Protein 7DOD (pdb70)

B-factor: mean 21.01, std 12.5, range [0.11, 52.91]

Structure (mmCIF, N/CA/C/O backbone):
data_7DOD
#
_entry.id   7DOD
#
_cell.length_a   1.00
_cell.length_b   1.00
_cell.length_c   1.00
_cell.angle_alpha   90.00
_cell.angle_beta   90.00
_cell.angle_gamma   90.00
#
_symmetry.space_group_name_H-M   'P 1'
#
loop_
_atom_site.group_PDB
_atom_site.id
_atom_site.type_symbol
_atom_site.label_atom_id
_atom_site.label_alt_id
_atom_site.label_comp_id
_atom_site.label_asym_id
_atom_site.label_entity_id
_atom_site.label_seq_id
_atom_site.pdbx_PDB_ins_code
_atom_site.Cartn_x
_atom_site.Cartn_y
_atom_site.Cartn_z
_atom_site.occupancy
_atom_site.B_iso_or_equiv
_atom_site.auth_seq_id
_atom_site.auth_comp_id
_atom_site.auth_asym_id
_atom_site.auth_atom_id
_atom_site.pdbx_PDB_model_num
ATOM 1 N N . ASP A 1 21 ? -5.946 27.145 117.799 1.00 40.69 21 ASP C N 1
ATOM 2 C CA . ASP A 1 21 ? -6.214 27.616 119.153 1.00 40.69 21 ASP C CA 1
ATOM 3 C C . ASP A 1 21 ? -6.224 29.136 119.241 1.00 40.69 21 ASP C C 1
ATOM 4 O O . ASP A 1 21 ? -5.418 29.802 118.593 1.00 40.69 21 ASP C O 1
ATOM 9 N N . PRO A 1 22 ? -7.140 29.683 120.035 1.00 34.59 22 PRO C N 1
ATOM 10 C CA . PRO A 1 22 ? -7.109 31.115 120.330 1.00 34.59 22 PRO C CA 1
ATOM 11 C C . PRO A 1 22 ? -5.890 31.460 121.166 1.00 34.59 22 PRO C C 1
ATOM 12 O O . PRO A 1 22 ? -5.346 30.587 121.858 1.00 34.59 22 PRO C O 1
ATOM 16 N N . PRO A 1 23 ? -5.415 32.713 121.121 1.00 34.34 23 PRO C N 1
ATOM 17 C CA . PRO A 1 23 ? -4.129 33.033 121.768 1.00 34.34 23 PRO C CA 1
ATOM 18 C C . PRO A 1 23 ? -4.145 33.007 123.291 1.00 34.34 23 PRO C C 1
ATOM 19 O O . PRO A 1 23 ? -3.066 32.987 123.894 1.00 34.34 23 PRO C O 1
ATOM 23 N N . GLY A 1 24 ? -5.304 32.992 123.934 1.00 24.55 24 GLY C N 1
ATOM 24 C CA . GLY A 1 24 ? -5.316 32.919 125.382 1.00 24.55 24 GLY C CA 1
ATOM 25 C C . GLY A 1 24 ? -5.417 31.507 125.920 1.00 24.55 24 GLY C C 1
ATOM 26 O O . GLY A 1 24 ? -5.139 31.261 127.094 1.00 24.55 24 GLY C O 1
ATOM 27 N N . ALA A 1 25 ? -5.820 30.572 125.069 1.00 20.53 25 ALA C N 1
ATOM 28 C CA . ALA A 1 25 ? -6.054 29.193 125.458 1.00 20.53 25 ALA C CA 1
ATOM 29 C C . ALA A 1 25 ? -4.945 28.289 124.940 1.00 20.53 25 ALA C C 1
ATOM 30 O O . ALA A 1 25 ? -4.282 28.583 123.944 1.00 20.53 25 ALA C O 1
ATOM 32 N N . THR A 1 26 ? -4.755 27.173 125.634 1.00 15.70 26 THR C N 1
ATOM 33 C CA . THR A 1 26 ? -3.691 26.223 125.326 1.00 15.70 26 THR C CA 1
ATOM 34 C C . THR A 1 26 ? -4.253 24.825 125.514 1.00 15.70 26 THR C C 1
ATOM 35 O O . THR A 1 26 ? -4.500 24.405 126.646 1.00 15.70 26 THR C O 1
ATOM 39 N N . GLY A 1 27 ? -4.456 24.106 124.421 1.00 15.16 27 GLY C N 1
ATOM 40 C CA . GLY A 1 27 ? -4.919 22.748 124.514 1.00 15.16 27 GLY C CA 1
ATOM 41 C C . GLY A 1 27 ? -3.808 21.801 124.896 1.00 15.16 27 GLY C C 1
ATOM 42 O O . GLY A 1 27 ? -2.647 22.183 125.067 1.00 15.16 27 GLY C O 1
ATOM 43 N N . PRO A 1 28 ? -4.159 20.527 125.038 1.00 17.27 28 PRO C N 1
ATOM 44 C CA . PRO A 1 28 ? -3.127 19.494 125.120 1.00 17.27 28 PRO C CA 1
ATOM 45 C C . PRO A 1 28 ? -2.465 19.310 123.764 1.00 17.27 28 PRO C C 1
ATOM 46 O O . PRO A 1 28 ? -2.937 19.828 122.746 1.00 17.27 28 PRO C O 1
ATOM 50 N N . THR A 1 29 ? -1.298 18.651 123.791 1.00 20.88 29 THR C N 1
ATOM 51 C CA . THR A 1 29 ? -0.469 18.229 122.652 1.00 20.88 29 THR C CA 1
ATOM 52 C C . THR A 1 29 ? 0.239 19.426 122.000 1.00 20.88 29 THR C C 1
ATOM 53 O O . THR A 1 29 ? 1.147 19.253 121.181 1.00 20.88 29 THR C O 1
ATOM 57 N N . THR A 1 30 ? -0.088 20.645 122.416 1.00 22.29 30 THR C N 1
ATOM 58 C CA . THR A 1 30 ? 0.488 21.842 121.818 1.00 22.29 30 THR C CA 1
ATOM 59 C C . THR A 1 30 ? 1.855 22.114 122.425 1.00 22.29 30 THR C C 1
ATOM 60 O O . THR A 1 30 ? 1.973 22.314 123.637 1.00 22.29 30 THR C O 1
ATOM 64 N N . SER A 1 31 ? 2.883 22.137 121.579 1.00 23.47 31 SER C N 1
ATOM 65 C CA . SER A 1 31 ? 4.253 22.326 122.028 1.00 23.47 31 SER C CA 1
ATOM 66 C C . SER A 1 31 ? 4.999 23.215 121.048 1.00 23.47 31 SER C C 1
ATOM 67 O O . SER A 1 31 ? 4.924 23.006 119.835 1.00 23.47 31 SER C O 1
ATOM 70 N N . HIS A 1 32 ? 5.718 24.196 121.574 1.00 24.70 32 HIS C N 1
ATOM 71 C CA . HIS A 1 32 ? 6.657 24.997 120.797 1.00 24.70 32 HIS C CA 1
ATOM 72 C C . HIS A 1 32 ? 8.049 24.640 121.300 1.00 24.70 32 HIS C C 1
ATOM 73 O O . HIS A 1 32 ? 8.544 25.226 122.261 1.00 24.70 32 HIS C O 1
ATOM 80 N N . VAL A 1 33 ? 8.680 23.674 120.637 1.00 17.28 33 VAL C N 1
ATOM 81 C CA . VAL A 1 33 ? 9.942 23.122 121.111 1.00 17.28 33 VAL C CA 1
ATOM 82 C C . VAL A 1 33 ? 11.070 24.107 120.836 1.00 17.28 33 VAL C C 1
ATOM 83 O O . VAL A 1 33 ? 11.293 24.519 119.693 1.00 17.28 33 VAL C O 1
ATOM 87 N N . VAL A 1 34 ? 11.782 24.491 121.888 1.00 15.10 34 VAL C N 1
ATOM 88 C CA . VAL A 1 34 ? 12.962 25.337 121.789 1.00 15.10 34 VAL C CA 1
ATOM 89 C C . VAL A 1 34 ? 14.172 24.461 122.059 1.00 15.10 34 VAL C C 1
ATOM 90 O O . VAL A 1 34 ? 14.265 23.830 123.117 1.00 15.10 34 VAL C O 1
ATOM 94 N N . VAL A 1 35 ? 15.092 24.412 121.104 1.00 17.74 35 VAL C N 1
ATOM 95 C CA . VAL A 1 35 ? 16.281 23.580 121.228 1.00 17.74 35 VAL C CA 1
ATOM 96 C C . VAL A 1 35 ? 17.316 24.359 122.030 1.00 17.74 35 VAL C C 1
ATOM 97 O O . VAL A 1 35 ? 17.890 25.328 121.534 1.00 17.74 35 VAL C O 1
ATOM 101 N N . SER A 1 36 ? 17.551 23.941 123.272 1.00 18.50 36 SER C N 1
ATOM 102 C CA . SER A 1 36 ? 18.445 24.653 124.174 1.00 18.50 36 SER C CA 1
ATOM 103 C C . SER A 1 36 ? 19.881 24.155 124.122 1.00 18.50 36 SER C C 1
ATOM 104 O O . SER A 1 36 ? 20.725 24.683 124.848 1.00 18.50 36 SER C O 1
ATOM 107 N N . ASN A 1 37 ? 20.178 23.163 123.296 1.00 26.09 37 ASN C N 1
ATOM 108 C CA . ASN A 1 37 ? 21.516 22.605 123.172 1.00 26.09 37 ASN C CA 1
ATOM 109 C C . ASN A 1 37 ? 21.637 21.952 121.803 1.00 26.09 37 ASN C C 1
ATOM 110 O O . ASN A 1 37 ? 20.830 21.082 121.462 1.00 26.09 37 ASN C O 1
ATOM 115 N N . PRO A 1 38 ? 22.613 22.343 120.989 1.00 28.76 38 PRO C N 1
ATOM 116 C CA . PRO A 1 38 ? 22.791 21.680 119.691 1.00 28.76 38 PRO C CA 1
ATOM 117 C C . PRO A 1 38 ? 23.642 20.421 119.763 1.00 28.76 38 PRO C C 1
ATOM 118 O O .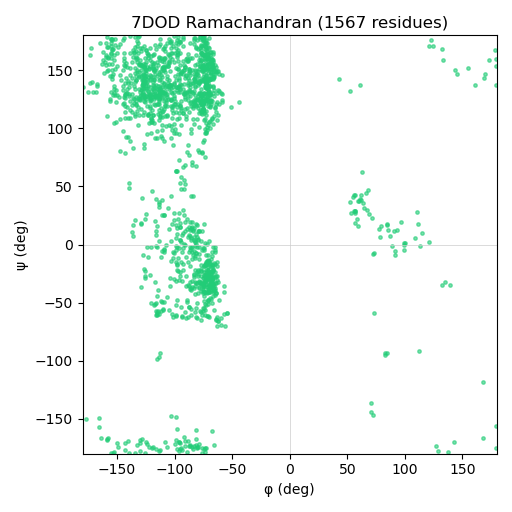 PRO A 1 38 ? 24.477 20.186 118.885 1.00 28.76 38 PRO C O 1
ATOM 122 N N . GLU A 1 39 ? 23.440 19.599 120.786 1.00 34.60 39 GLU C N 1
ATOM 123 C CA . GLU A 1 39 ? 24.130 18.324 120.936 1.00 34.60 39 GLU C CA 1
ATOM 124 C C . GLU A 1 39 ? 23.159 17.270 121.440 1.00 34.60 39 GLU C C 1
ATOM 125 O O . GLU A 1 39 ? 23.423 16.566 122.414 1.00 34.60 39 GLU C O 1
ATOM 131 N N . GLN A 1 40 ? 21.994 17.184 120.809 1.00 29.72 40 GLN C N 1
ATOM 132 C CA . GLN A 1 40 ? 21.060 16.131 121.157 1.00 29.72 40 GLN C CA 1
ATOM 133 C C . GLN A 1 40 ? 21.595 14.775 120.702 1.00 29.72 40 GLN C C 1
ATOM 134 O O . GLN A 1 40 ? 22.202 14.666 119.634 1.00 29.72 40 GLN C O 1
ATOM 140 N N . PRO A 1 41 ? 21.398 13.732 121.504 1.00 17.87 41 PRO C N 1
ATOM 141 C CA . PRO A 1 41 ? 21.730 12.380 121.056 1.00 17.87 41 PRO C CA 1
ATOM 142 C C . PRO A 1 41 ? 20.811 11.933 119.934 1.00 17.87 41 PRO C C 1
ATOM 143 O O . PRO A 1 41 ? 19.711 12.453 119.743 1.00 17.87 41 PRO C O 1
ATOM 147 N N . ASN A 1 42 ? 21.278 10.944 119.186 1.00 14.93 42 ASN C N 1
ATOM 148 C CA . ASN A 1 42 ? 20.433 10.317 118.180 1.00 14.93 42 ASN C CA 1
ATOM 149 C C . ASN A 1 42 ? 19.391 9.484 118.912 1.00 14.93 42 ASN C C 1
ATOM 150 O O . ASN A 1 42 ? 19.667 8.370 119.357 1.00 14.93 42 ASN C O 1
ATOM 155 N N . GLY A 1 43 ? 18.197 10.050 119.054 1.00 14.71 43 GLY C N 1
ATOM 156 C CA . GLY A 1 43 ? 17.050 9.389 119.631 1.00 14.71 43 GLY C CA 1
ATOM 157 C C . GLY A 1 43 ? 16.635 8.061 119.017 1.00 14.71 43 GLY C C 1
ATOM 158 O O . GLY A 1 43 ? 16.565 7.044 119.717 1.00 14.71 43 GLY C O 1
ATOM 159 N N . PRO A 1 44 ? 16.319 8.035 117.712 1.00 13.58 44 PRO C N 1
ATOM 160 C CA . PRO A 1 44 ? 15.936 6.758 117.089 1.00 13.58 44 PRO C CA 1
ATOM 161 C C . PRO A 1 44 ? 17.051 5.731 117.005 1.00 13.58 44 PRO C C 1
ATOM 162 O O . PRO A 1 44 ? 16.749 4.535 116.906 1.00 13.58 44 PRO C O 1
ATOM 166 N N . ALA A 1 45 ? 18.317 6.137 117.059 1.00 12.12 45 ALA C N 1
ATOM 167 C CA . ALA A 1 45 ? 19.388 5.152 117.084 1.00 12.12 45 ALA C CA 1
ATOM 168 C C . ALA A 1 45 ? 19.567 4.552 118.469 1.00 12.12 45 ALA C C 1
ATOM 169 O O . ALA A 1 45 ? 19.952 3.383 118.589 1.00 12.12 45 ALA C O 1
ATOM 171 N N . GLN A 1 46 ? 19.295 5.328 119.519 1.00 11.12 46 GLN C N 1
ATOM 172 C CA . GLN A 1 46 ? 19.211 4.762 120.858 1.00 11.12 46 GLN C CA 1
ATOM 173 C C . GLN A 1 46 ? 18.014 3.838 120.990 1.00 11.12 46 GLN C C 1
ATOM 174 O O . GLN A 1 46 ? 18.069 2.845 121.729 1.00 11.12 46 GLN C O 1
ATOM 180 N N . ARG A 1 47 ? 16.925 4.159 120.293 1.00 11.86 47 ARG C N 1
ATOM 181 C CA . ARG A 1 47 ? 15.779 3.262 120.240 1.00 11.86 47 ARG C CA 1
ATOM 182 C C . ARG A 1 47 ? 16.134 1.963 119.520 1.00 11.86 47 ARG C C 1
ATOM 183 O O . ARG A 1 47 ? 15.681 0.878 119.918 1.00 11.86 47 ARG C O 1
ATOM 191 N N . LEU A 1 48 ? 16.986 2.048 118.493 1.00 11.23 48 LEU C N 1
ATOM 192 C CA . LEU A 1 48 ? 17.522 0.840 117.874 1.00 11.23 48 LEU C CA 1
ATOM 193 C C . LEU A 1 48 ? 18.407 0.053 118.831 1.00 11.23 48 LEU C C 1
ATOM 194 O O . LEU A 1 48 ? 18.409 -1.181 118.795 1.00 11.23 48 LEU C O 1
ATOM 199 N N . GLU A 1 49 ? 19.187 0.747 119.671 1.00 11.07 49 GLU C N 1
ATOM 200 C CA . GLU A 1 49 ? 20.030 0.059 120.650 1.00 11.07 49 GLU C CA 1
ATOM 201 C C . GLU A 1 49 ? 19.195 -0.713 121.655 1.00 11.07 49 GLU C C 1
ATOM 202 O O . GLU A 1 49 ? 19.546 -1.836 122.031 1.00 11.07 49 GLU C O 1
ATOM 208 N N . MET A 1 50 ? 18.096 -0.114 122.109 1.00 10.91 50 MET C N 1
ATOM 209 C CA . MET A 1 50 ? 17.186 -0.807 123.011 1.00 10.91 50 MET C CA 1
ATOM 210 C C . MET A 1 50 ? 16.538 -2.012 122.343 1.00 10.91 50 MET C C 1
ATOM 211 O O . MET A 1 50 ? 16.409 -3.076 122.962 1.00 10.91 50 MET C O 1
ATOM 216 N N . ALA A 1 51 ? 16.130 -1.866 121.078 1.00 9.89 51 ALA C N 1
ATOM 217 C CA . ALA A 1 51 ? 15.504 -2.982 120.379 1.00 9.89 51 ALA C CA 1
ATOM 218 C C . ALA A 1 51 ? 16.489 -4.111 120.101 1.00 9.89 51 ALA C C 1
ATOM 219 O O . ALA A 1 51 ? 16.085 -5.275 120.021 1.00 9.89 51 ALA C O 1
ATOM 221 N N . VAL A 1 52 ? 17.775 -3.799 119.955 1.00 9.05 52 VAL C N 1
ATOM 222 C CA . VAL A 1 52 ? 18.775 -4.853 119.823 1.00 9.05 52 VAL C CA 1
ATOM 223 C C . VAL A 1 52 ? 19.034 -5.517 121.171 1.00 9.05 52 VAL C C 1
ATOM 224 O O . VAL A 1 52 ? 19.126 -6.746 121.265 1.00 9.05 52 VAL C O 1
ATOM 228 N N . ALA A 1 53 ? 19.109 -4.728 122.240 1.00 7.88 53 ALA C N 1
ATOM 229 C CA . ALA A 1 53 ? 19.525 -5.266 123.528 1.00 7.88 53 ALA C CA 1
ATOM 230 C C . ALA A 1 53 ? 18.430 -6.049 124.235 1.00 7.88 53 ALA C C 1
ATOM 231 O O . ALA A 1 53 ? 18.738 -6.928 125.046 1.00 7.88 53 ALA C O 1
ATOM 233 N N . THR A 1 54 ? 17.158 -5.739 123.977 1.00 8.92 54 THR C N 1
ATOM 234 C CA . THR A 1 54 ? 16.063 -6.383 124.689 1.00 8.92 54 THR C CA 1
ATOM 235 C C . THR A 1 54 ? 14.998 -7.000 123.801 1.00 8.92 54 THR C C 1
ATOM 236 O O . THR A 1 54 ? 14.136 -7.712 124.322 1.00 8.92 54 THR C O 1
ATOM 240 N N . GLY A 1 55 ? 15.024 -6.765 122.495 1.00 11.09 55 GLY C N 1
ATOM 241 C CA . GLY A 1 55 ? 13.914 -7.183 121.670 1.00 11.09 55 GLY C CA 1
ATOM 242 C C . GLY A 1 55 ? 12.659 -6.374 121.876 1.00 11.09 55 GLY C C 1
ATOM 243 O O . GLY A 1 55 ? 11.566 -6.860 121.589 1.00 11.09 55 GLY C O 1
ATOM 244 N N . ALA A 1 56 ? 12.788 -5.149 122.384 1.00 12.75 56 ALA C N 1
ATOM 245 C CA . ALA A 1 56 ? 11.647 -4.270 122.620 1.00 12.75 56 ALA C CA 1
ATOM 246 C C . ALA A 1 56 ? 11.377 -3.492 121.338 1.00 12.75 56 ALA C C 1
ATOM 247 O O . ALA A 1 56 ? 11.713 -2.319 121.197 1.00 12.75 56 ALA C O 1
ATOM 249 N N . ILE A 1 57 ? 10.755 -4.173 120.384 1.00 17.74 57 ILE C N 1
ATOM 250 C CA . ILE A 1 57 ? 10.557 -3.584 119.066 1.00 17.74 57 ILE C CA 1
ATOM 251 C C . ILE A 1 57 ? 9.291 -2.738 119.038 1.00 17.74 57 ILE C C 1
ATOM 252 O O . ILE A 1 57 ? 9.256 -1.666 118.423 1.00 17.74 57 ILE C O 1
ATOM 257 N N . GLN A 1 58 ? 8.251 -3.179 119.728 1.00 19.47 58 GLN C N 1
ATOM 258 C CA . GLN A 1 58 ? 6.964 -2.508 119.721 1.00 19.47 58 GLN C CA 1
ATOM 259 C C . GLN A 1 58 ? 6.821 -1.594 120.931 1.00 19.47 58 GLN C C 1
ATOM 260 O O . GLN A 1 58 ? 7.484 -1.769 121.954 1.00 19.47 58 GLN C O 1
ATOM 266 N N . SER A 1 59 ? 5.928 -0.619 120.802 1.00 18.66 59 SER C N 1
ATOM 267 C CA . SER A 1 59 ? 5.759 0.404 121.820 1.00 18.66 59 SER C CA 1
ATOM 268 C C . SER A 1 59 ? 4.863 -0.098 122.945 1.00 18.66 59 SER C C 1
ATOM 269 O O . SER A 1 59 ? 3.919 -0.858 122.726 1.00 18.66 59 SER C O 1
ATOM 272 N N . ASN A 1 60 ? 5.171 0.342 124.163 1.00 14.11 60 ASN C N 1
ATOM 273 C CA . ASN A 1 60 ? 4.518 -0.159 125.365 1.00 14.11 60 ASN C CA 1
ATOM 274 C C . ASN A 1 60 ? 3.733 0.918 126.098 1.00 14.11 60 ASN C C 1
ATOM 275 O O . ASN A 1 60 ? 3.293 0.687 127.229 1.00 14.11 60 ASN C O 1
ATOM 280 N N . VAL A 1 61 ? 3.582 2.095 125.504 1.00 16.41 61 VAL C N 1
ATOM 281 C CA . VAL A 1 61 ? 2.897 3.221 126.122 1.00 16.41 61 VAL C CA 1
ATOM 282 C C . VAL A 1 61 ? 1.691 3.541 125.255 1.00 16.41 61 VAL C C 1
ATOM 283 O O . VAL A 1 61 ? 1.817 3.567 124.029 1.00 16.41 61 VAL C O 1
ATOM 287 N N . PRO A 1 62 ? 0.502 3.722 125.829 1.00 16.87 62 PRO C N 1
ATOM 288 C CA . PRO A 1 62 ? -0.641 4.191 125.039 1.00 16.87 62 PRO C CA 1
ATOM 289 C C . PRO A 1 62 ? -0.416 5.596 124.502 1.00 16.87 62 PRO C C 1
ATOM 290 O O . PRO A 1 62 ? 0.238 6.425 125.132 1.00 16.87 62 PRO C O 1
ATOM 294 N N . GLU A 1 63 ? -0.989 5.867 123.326 1.00 22.72 63 GLU C N 1
ATOM 295 C CA . GLU A 1 63 ? -0.807 7.168 122.691 1.00 22.72 63 GLU C CA 1
ATOM 296 C C . GLU A 1 63 ? -1.570 8.287 123.390 1.00 22.72 63 GLU C C 1
ATOM 297 O O . GLU A 1 63 ? -1.286 9.463 123.132 1.00 22.72 63 GLU C O 1
ATOM 303 N N . ALA A 1 64 ? -2.522 7.952 124.263 1.00 19.37 64 ALA C N 1
ATOM 304 C CA . ALA A 1 64 ? -3.139 8.960 125.115 1.00 19.37 64 ALA C CA 1
ATOM 305 C C . ALA A 1 64 ? -2.121 9.601 126.049 1.00 19.37 64 ALA C C 1
ATOM 306 O O . ALA A 1 64 ? -2.236 10.786 126.379 1.00 19.37 64 ALA C O 1
ATOM 308 N N . ILE A 1 65 ? -1.112 8.839 126.466 1.00 16.41 65 ILE C N 1
ATOM 309 C CA . ILE A 1 65 ? -0.052 9.363 127.313 1.00 16.41 65 ILE C CA 1
ATOM 310 C C . ILE A 1 65 ? 1.006 10.058 126.476 1.00 16.41 65 ILE C C 1
ATOM 311 O O . ILE A 1 65 ? 1.565 11.084 126.879 1.00 16.41 65 ILE C O 1
ATOM 316 N N . ARG A 1 66 ? 1.299 9.518 125.295 1.00 16.41 66 ARG C N 1
ATOM 317 C CA . ARG A 1 66 ? 2.301 10.126 124.437 1.00 16.41 66 ARG C CA 1
ATOM 318 C C . ARG A 1 66 ? 1.826 11.418 123.797 1.00 16.41 66 ARG C C 1
ATOM 319 O O . ARG A 1 66 ? 2.655 12.163 123.268 1.00 16.41 66 ARG C O 1
ATOM 327 N N . ASN A 1 67 ? 0.529 11.701 123.821 1.00 19.85 67 ASN C N 1
ATOM 328 C CA . ASN A 1 67 ? 0.033 12.919 123.206 1.00 19.85 67 ASN C CA 1
ATOM 329 C C . ASN A 1 67 ? -0.216 14.055 124.183 1.00 19.85 67 ASN C C 1
ATOM 330 O O . ASN A 1 67 ? -0.075 15.212 123.794 1.00 19.85 67 ASN C O 1
ATOM 335 N N . CYS A 1 68 ? -0.585 13.791 125.427 1.00 16.76 68 CYS C N 1
ATOM 336 C CA . CYS A 1 68 ? -0.976 14.869 126.321 1.00 16.76 68 CYS C CA 1
ATOM 337 C C . CYS A 1 68 ? 0.058 15.096 127.413 1.00 16.76 68 CYS C C 1
ATOM 338 O O . CYS A 1 68 ? 0.785 14.185 127.809 1.00 16.76 68 CYS C O 1
ATOM 341 N N . PHE A 1 69 ? 0.107 16.329 127.895 1.00 10.03 69 PHE C N 1
ATOM 342 C CA . PHE A 1 69 ? 0.973 16.719 128.993 1.00 10.03 69 PHE C CA 1
ATOM 343 C C . PHE A 1 69 ? 0.278 16.507 130.330 1.00 10.03 69 PHE C C 1
ATOM 344 O O . PHE A 1 69 ? -0.948 16.445 130.423 1.00 10.03 69 PHE C O 1
ATOM 352 N N . ALA A 1 70 ? 1.088 16.401 131.374 1.00 6.77 70 ALA C N 1
ATOM 353 C CA . ALA A 1 70 ? 0.610 16.235 132.735 1.00 6.77 70 ALA C CA 1
ATOM 354 C C . ALA A 1 70 ? 1.441 17.125 133.635 1.00 6.77 70 ALA C C 1
ATOM 355 O O . ALA A 1 70 ? 2.656 17.209 133.463 1.00 6.77 70 ALA C O 1
ATOM 357 N N . VAL A 1 71 ? 0.788 17.780 134.593 1.00 6.49 71 VAL C N 1
ATOM 358 C CA . VAL A 1 71 ? 1.470 18.776 135.406 1.00 6.49 71 VAL C CA 1
ATOM 359 C C . VAL A 1 71 ? 2.447 18.098 136.355 1.00 6.49 71 VAL C C 1
ATOM 360 O O . VAL A 1 71 ? 2.160 17.045 136.938 1.00 6.49 71 VAL C O 1
ATOM 364 N N . TYR A 1 72 ? 3.647 18.657 136.447 1.00 9.00 72 TYR C N 1
ATOM 365 C CA . TYR A 1 72 ? 4.680 18.103 137.300 1.00 9.00 72 TYR C CA 1
ATOM 366 C C . TYR A 1 72 ? 5.038 19.043 138.442 1.00 9.00 72 TYR C C 1
ATOM 367 O O . TYR A 1 72 ? 4.900 18.658 139.603 1.00 9.00 72 TYR C O 1
ATOM 376 N N . ARG A 1 73 ? 5.457 20.274 138.164 1.00 11.02 73 ARG C N 1
ATOM 377 C CA . ARG A 1 73 ? 5.796 21.180 139.257 1.00 11.02 73 ARG C CA 1
ATOM 378 C C . ARG A 1 73 ? 5.235 22.563 139.001 1.00 11.02 73 ARG C C 1
ATOM 379 O O . ARG A 1 73 ? 4.782 22.886 137.904 1.00 11.02 73 ARG C O 1
ATOM 387 N N . THR A 1 74 ? 5.273 23.378 140.048 1.00 11.42 74 THR C N 1
ATOM 388 C CA . THR A 1 74 ? 5.127 24.816 139.930 1.00 11.42 74 THR C CA 1
ATOM 389 C C . THR A 1 74 ? 6.105 25.463 140.901 1.00 11.42 74 THR C C 1
ATOM 390 O O . THR A 1 74 ? 6.337 24.957 142.001 1.00 11.42 74 THR C O 1
ATOM 394 N N . PHE A 1 75 ? 6.713 26.554 140.457 1.00 8.57 75 PHE C N 1
ATOM 395 C CA . PHE A 1 75 ? 7.855 27.178 141.106 1.00 8.57 75 PHE C CA 1
ATOM 396 C C . PHE A 1 75 ? 7.562 28.652 141.316 1.00 8.57 75 PHE C C 1
ATOM 397 O O . PHE A 1 75 ? 7.066 29.325 140.412 1.00 8.57 75 PHE C O 1
ATOM 405 N N . ALA A 1 76 ? 7.858 29.152 142.506 1.00 9.33 76 ALA C N 1
ATOM 406 C CA . ALA A 1 76 ? 7.709 30.574 142.752 1.00 9.33 76 ALA C CA 1
ATOM 407 C C . ALA A 1 76 ? 8.917 31.325 142.220 1.00 9.33 76 ALA C C 1
ATOM 408 O O . ALA A 1 76 ? 10.042 30.821 142.230 1.00 9.33 76 ALA C O 1
ATOM 410 N N . TRP A 1 77 ? 8.675 32.541 141.742 1.00 15.26 77 TRP C N 1
ATOM 411 C CA . TRP A 1 77 ? 9.741 33.409 141.264 1.00 15.26 77 TRP C CA 1
ATOM 412 C C . TRP A 1 77 ? 9.401 34.839 141.649 1.00 15.26 77 TRP C C 1
ATOM 413 O O . TRP A 1 77 ? 8.483 35.433 141.090 1.00 15.26 77 TRP C O 1
ATOM 424 N N . ASN A 1 78 ? 10.148 35.378 142.605 1.00 15.09 78 ASN C N 1
ATOM 425 C CA . ASN A 1 78 ? 9.866 36.642 143.263 1.00 15.09 78 ASN C CA 1
ATOM 426 C C . ASN A 1 78 ? 10.650 37.775 142.626 1.00 15.09 78 ASN C C 1
ATOM 427 O O . ASN A 1 78 ? 11.500 37.573 141.762 1.00 15.09 78 ASN C O 1
ATOM 432 N N . ASP A 1 79 ? 10.367 38.989 143.103 1.00 20.18 79 ASP C N 1
ATOM 433 C CA . ASP A 1 79 ? 11.301 40.093 142.926 1.00 20.18 79 ASP C CA 1
ATOM 434 C C . ASP A 1 79 ? 12.579 39.855 143.713 1.00 20.18 79 ASP C C 1
ATOM 435 O O . ASP A 1 79 ? 13.675 40.198 143.257 1.00 20.18 79 ASP C O 1
ATOM 440 N N . ARG A 1 80 ? 12.455 39.267 144.901 1.00 23.72 80 ARG C N 1
ATOM 441 C CA . ARG A 1 80 ? 13.517 39.240 145.893 1.00 23.72 80 ARG C CA 1
ATOM 442 C C . ARG A 1 80 ? 14.481 38.079 145.716 1.00 23.72 80 ARG C C 1
ATOM 443 O O . ARG A 1 80 ? 15.185 37.725 146.666 1.00 23.72 80 ARG C O 1
ATOM 451 N N . MET A 1 81 ? 14.533 37.478 144.536 1.00 16.76 81 MET C N 1
ATOM 452 C CA . MET A 1 81 ? 15.543 36.481 144.257 1.00 16.76 81 MET C CA 1
ATOM 453 C C . MET A 1 81 ? 16.484 37.002 143.190 1.00 16.76 81 MET C C 1
ATOM 454 O O . MET A 1 81 ? 16.028 37.398 142.107 1.00 16.76 81 MET C O 1
ATOM 459 N N . PRO A 1 82 ? 17.785 37.022 143.453 1.00 10.50 82 PRO C N 1
ATOM 460 C CA . PRO A 1 82 ? 18.744 37.628 142.531 1.00 10.50 82 PRO C CA 1
ATOM 461 C C . PRO A 1 82 ? 19.001 36.737 141.323 1.00 10.50 82 PRO C C 1
ATOM 462 O O . PRO A 1 82 ? 18.429 35.662 141.172 1.00 10.50 82 PRO C O 1
ATOM 466 N N . ALA A 1 83 ? 19.880 37.218 140.453 1.00 6.89 83 ALA C N 1
ATOM 467 C CA . ALA A 1 83 ? 20.270 36.453 139.283 1.00 6.89 83 ALA C CA 1
ATOM 468 C C . ALA A 1 83 ? 21.084 35.236 139.695 1.00 6.89 83 ALA C C 1
ATOM 469 O O . ALA A 1 83 ? 21.886 35.291 140.630 1.00 6.89 83 ALA C O 1
ATOM 471 N N . GLY A 1 84 ? 20.862 34.127 139.000 1.00 5.54 84 GLY C N 1
ATOM 472 C CA . GLY A 1 84 ? 21.532 32.887 139.306 1.00 5.54 84 GLY C CA 1
ATOM 473 C C . GLY A 1 84 ? 20.849 32.035 140.345 1.00 5.54 84 GLY C C 1
ATOM 474 O O . GLY A 1 84 ? 21.429 31.035 140.777 1.00 5.54 84 GLY C O 1
ATOM 475 N N . THR A 1 85 ? 19.645 32.400 140.769 1.00 7.00 85 THR C N 1
ATOM 476 C CA . THR A 1 85 ? 18.926 31.639 141.779 1.00 7.00 85 THR C CA 1
ATOM 477 C C . THR A 1 85 ? 18.274 30.423 141.144 1.00 7.00 85 THR C C 1
ATOM 478 O O . THR A 1 85 ? 17.539 30.543 140.163 1.00 7.00 85 THR C O 1
ATOM 482 N N . PHE A 1 86 ? 18.530 29.256 141.718 1.00 6.87 86 PHE C N 1
ATOM 483 C CA . PHE A 1 86 ? 18.008 28.006 141.191 1.00 6.87 86 PHE C CA 1
ATOM 484 C C . PHE A 1 86 ? 16.527 27.883 141.516 1.00 6.87 86 PHE C C 1
ATOM 485 O O . PHE A 1 86 ? 16.142 27.829 142.688 1.00 6.87 86 PHE C O 1
ATOM 493 N N . LEU A 1 87 ? 15.695 27.852 140.478 1.00 6.30 87 LEU C N 1
ATOM 494 C CA . LEU A 1 87 ? 14.257 27.726 140.678 1.00 6.30 87 LEU C CA 1
ATOM 495 C C . LEU A 1 87 ? 13.861 26.278 140.918 1.00 6.30 87 LEU C C 1
ATOM 496 O O . LEU A 1 87 ? 13.211 25.961 141.917 1.00 6.30 87 LEU C O 1
ATOM 501 N N . GLY A 1 88 ? 14.233 25.394 140.009 1.00 5.58 88 GLY C N 1
ATOM 502 C CA . GLY A 1 88 ? 14.034 23.978 140.222 1.00 5.58 88 GLY C CA 1
ATOM 503 C C . GLY A 1 88 ? 14.510 23.214 139.012 1.00 5.58 88 GLY C C 1
ATOM 504 O O . GLY A 1 88 ? 14.769 23.784 137.950 1.00 5.58 88 GLY C O 1
ATOM 505 N N . SER A 1 89 ? 14.629 21.904 139.188 1.00 7.85 89 SER C N 1
ATOM 506 C CA . SER A 1 89 ? 15.041 21.020 138.111 1.00 7.85 89 SER C CA 1
ATOM 507 C C . SER A 1 89 ? 14.021 19.914 137.918 1.00 7.85 89 SER C C 1
ATOM 508 O O . SER A 1 89 ? 13.243 19.585 138.814 1.00 7.85 89 SER C O 1
ATOM 511 N N . VAL A 1 90 ? 14.036 19.354 136.715 1.00 6.87 90 VAL C N 1
ATOM 512 C CA . VAL A 1 90 ? 13.243 18.193 136.350 1.00 6.87 90 VAL C CA 1
ATOM 513 C C . VAL A 1 90 ? 14.232 17.124 135.915 1.00 6.87 90 VAL C C 1
ATOM 514 O O . VAL A 1 90 ? 14.813 17.214 134.828 1.00 6.87 90 VAL C O 1
ATOM 518 N N . SER A 1 91 ? 14.444 16.129 136.764 1.00 7.53 91 SER C N 1
ATOM 519 C CA . SER A 1 91 ? 15.349 15.039 136.437 1.00 7.53 91 SER C CA 1
ATOM 520 C C . SER A 1 91 ? 14.637 13.997 135.590 1.00 7.53 91 SER C C 1
ATOM 521 O O . SER A 1 91 ? 13.458 13.717 135.794 1.00 7.53 91 SER C O 1
ATOM 524 N N . LEU A 1 92 ? 15.359 13.425 134.633 1.00 9.06 92 LEU C N 1
ATOM 525 C CA . LEU A 1 92 ? 14.773 12.456 133.719 1.00 9.06 92 LEU C CA 1
ATOM 526 C C . LEU A 1 92 ? 14.629 11.116 134.421 1.00 9.06 92 LEU C C 1
ATOM 527 O O . LEU A 1 92 ? 15.623 10.489 134.791 1.00 9.06 92 LEU C O 1
ATOM 532 N N . HIS A 1 93 ? 13.389 10.693 134.610 1.00 10.98 93 HIS C N 1
ATOM 533 C CA . HIS A 1 93 ? 13.046 9.414 135.205 1.00 10.98 93 HIS C CA 1
ATOM 534 C C . HIS A 1 93 ? 11.596 9.141 134.855 1.00 10.98 93 HIS C C 1
ATOM 535 O O . HIS A 1 93 ? 10.848 10.079 134.572 1.00 10.98 93 HIS C O 1
ATOM 542 N N . PRO A 1 94 ? 11.171 7.877 134.823 1.00 11.30 94 PRO C N 1
ATOM 543 C CA . PRO A 1 94 ? 9.749 7.600 134.587 1.00 11.30 94 PRO C CA 1
ATOM 544 C C . PRO A 1 94 ? 8.809 8.034 135.701 1.00 11.30 94 PRO C C 1
ATOM 545 O O . PRO A 1 94 ? 7.597 7.962 135.493 1.00 11.30 94 PRO C O 1
ATOM 549 N N . ASN A 1 95 ? 9.293 8.498 136.851 1.00 10.33 95 ASN C N 1
ATOM 550 C CA . ASN A 1 95 ? 8.384 8.911 137.908 1.00 10.33 95 ASN C CA 1
ATOM 551 C C . ASN A 1 95 ? 7.913 10.352 137.777 1.00 10.33 95 ASN C C 1
ATOM 552 O O . ASN A 1 95 ? 7.088 10.789 138.582 1.00 10.33 95 ASN C O 1
ATOM 557 N N . ILE A 1 96 ? 8.398 11.100 136.782 1.00 8.08 96 ILE C N 1
ATOM 558 C CA . ILE A 1 96 ? 7.986 12.488 136.629 1.00 8.08 96 ILE C CA 1
ATOM 559 C C . ILE A 1 96 ? 6.717 12.625 135.809 1.00 8.08 96 ILE C C 1
ATOM 560 O O . ILE A 1 96 ? 6.196 13.738 135.669 1.00 8.08 96 ILE C O 1
ATOM 565 N N . ASN A 1 97 ? 6.199 11.532 135.269 1.00 8.65 97 ASN C N 1
ATOM 566 C CA . ASN A 1 97 ? 4.868 11.460 134.714 1.00 8.65 97 ASN C CA 1
ATOM 567 C C . ASN A 1 97 ? 4.070 10.490 135.574 1.00 8.65 97 ASN C C 1
ATOM 568 O O . ASN A 1 97 ? 4.594 9.431 135.921 1.00 8.65 97 ASN C O 1
ATOM 573 N N . PRO A 1 98 ? 2.837 10.822 135.974 1.00 17.84 98 PRO C N 1
ATOM 574 C CA . PRO A 1 98 ? 2.077 9.864 136.797 1.00 17.84 98 PRO C CA 1
ATOM 575 C C . PRO A 1 98 ? 1.690 8.597 136.059 1.00 17.84 98 PRO C C 1
ATOM 576 O O . PRO A 1 98 ? 1.720 7.509 136.650 1.00 17.84 98 PRO C O 1
ATOM 580 N N . TYR A 1 99 ? 1.356 8.707 134.776 1.00 8.96 99 TYR C N 1
ATOM 581 C CA . TYR A 1 99 ? 0.969 7.534 134.009 1.00 8.96 99 TYR C CA 1
ATOM 582 C C . TYR A 1 99 ? 2.165 6.639 133.738 1.00 8.96 99 TYR C C 1
ATOM 583 O O . TYR A 1 99 ? 2.058 5.413 133.817 1.00 8.96 99 TYR C O 1
ATOM 592 N N . THR A 1 100 ? 3.310 7.238 133.422 1.00 9.83 100 THR C N 1
ATOM 593 C CA . THR A 1 100 ? 4.526 6.475 133.169 1.00 9.83 100 THR C CA 1
ATOM 594 C C . THR A 1 100 ? 5.059 5.838 134.447 1.00 9.83 100 THR C C 1
ATOM 595 O O . THR A 1 100 ? 5.541 4.701 134.423 1.00 9.83 100 THR C O 1
ATOM 599 N N . SER A 1 101 ? 4.943 6.533 135.580 1.00 11.29 101 SER C N 1
ATOM 600 C CA . SER A 1 101 ? 5.311 5.926 136.853 1.00 11.29 101 SER C CA 1
ATOM 601 C C . SER A 1 101 ? 4.372 4.800 137.237 1.00 11.29 101 SER C C 1
ATOM 602 O O . SER A 1 101 ? 4.787 3.860 137.920 1.00 11.29 101 SER C O 1
ATOM 605 N N . HIS A 1 102 ? 3.109 4.871 136.821 1.00 17.84 102 HIS C N 1
ATOM 606 C CA . HIS A 1 102 ? 2.224 3.737 137.044 1.00 17.84 102 HIS C CA 1
ATOM 607 C C . HIS A 1 102 ? 2.603 2.563 136.155 1.00 17.84 102 HIS C C 1
ATOM 608 O O . HIS A 1 102 ? 2.733 1.435 136.633 1.00 17.84 102 HIS C O 1
ATOM 615 N N . LEU A 1 103 ? 2.818 2.818 134.864 1.00 9.11 103 LEU C N 1
ATOM 616 C CA . LEU A 1 103 ? 3.148 1.775 133.900 1.00 9.11 103 LEU C CA 1
ATOM 617 C C . LEU A 1 103 ? 4.499 1.125 134.144 1.00 9.11 103 LEU C C 1
ATOM 618 O O . LEU A 1 103 ? 4.707 -0.005 133.700 1.00 9.11 103 LEU C O 1
ATOM 623 N N . SER A 1 104 ? 5.415 1.801 134.838 1.00 8.96 104 SER C N 1
ATOM 624 C CA . SER A 1 104 ? 6.777 1.310 135.002 1.00 8.96 104 SER C CA 1
ATOM 625 C C . SER A 1 104 ? 6.875 0.074 135.889 1.00 8.96 104 SER C C 1
ATOM 626 O O . SER A 1 104 ? 7.906 -0.602 135.866 1.00 8.96 104 SER C O 1
ATOM 629 N N . GLY A 1 105 ? 5.834 -0.245 136.660 1.00 7.86 105 GLY C N 1
ATOM 630 C CA . GLY A 1 105 ? 5.886 -1.376 137.570 1.00 7.86 105 GLY C CA 1
ATOM 631 C C . GLY A 1 105 ? 5.830 -2.731 136.898 1.00 7.86 105 GLY C C 1
ATOM 632 O O . GLY A 1 105 ? 6.161 -3.736 137.528 1.00 7.86 105 GLY C O 1
ATOM 633 N N . MET A 1 106 ? 5.410 -2.781 135.644 1.00 8.61 106 MET C N 1
ATOM 634 C CA . MET A 1 106 ? 5.375 -3.996 134.845 1.00 8.61 106 MET C CA 1
ATOM 635 C C . MET A 1 106 ? 6.646 -4.238 134.055 1.00 8.61 106 MET C C 1
ATOM 636 O O . MET A 1 106 ? 6.725 -5.230 133.330 1.00 8.61 106 MET C O 1
ATOM 641 N N . TRP A 1 107 ? 7.624 -3.353 134.146 1.00 7.13 107 TRP C N 1
ATOM 642 C CA . TRP A 1 107 ? 8.750 -3.368 133.235 1.00 7.13 107 TRP C CA 1
ATOM 643 C C . TRP A 1 107 ? 10.048 -3.293 134.015 1.00 7.13 107 TRP C C 1
ATOM 644 O O . TRP A 1 107 ? 10.116 -2.678 135.079 1.00 7.13 107 TRP C O 1
ATOM 655 N N . ALA A 1 108 ? 11.083 -3.920 133.472 1.00 7.88 108 ALA C N 1
ATOM 656 C CA . ALA A 1 108 ? 12.388 -3.927 134.107 1.00 7.88 108 ALA C CA 1
ATOM 657 C C . ALA A 1 108 ? 13.359 -2.938 133.484 1.00 7.88 108 ALA C C 1
ATOM 658 O O . ALA A 1 108 ? 14.456 -2.759 134.012 1.00 7.88 108 ALA C O 1
ATOM 660 N N . GLY A 1 109 ? 12.985 -2.292 132.386 1.00 8.93 109 GLY C N 1
ATOM 661 C CA . GLY A 1 109 ? 13.858 -1.338 131.746 1.00 8.93 109 GLY C CA 1
ATOM 662 C C . GLY A 1 109 ? 13.071 -0.176 131.179 1.00 8.93 109 GLY C C 1
ATOM 663 O O . GLY A 1 109 ? 11.854 -0.236 131.044 1.00 8.93 109 GLY C O 1
ATOM 664 N N . TRP A 1 110 ? 13.797 0.886 130.852 1.00 17.84 110 TRP C N 1
ATOM 665 C CA . TRP A 1 110 ? 13.209 2.041 130.194 1.00 17.84 110 TRP C CA 1
ATOM 666 C C . TRP A 1 110 ? 14.307 2.757 129.430 1.00 17.84 110 TRP C C 1
ATOM 667 O O . TRP A 1 110 ? 15.486 2.424 129.531 1.00 17.84 110 TRP C O 1
ATOM 678 N N . GLY A 1 111 ? 13.902 3.752 128.663 1.00 8.76 111 GLY C N 1
ATOM 679 C CA . GLY A 1 111 ? 14.846 4.598 127.977 1.00 8.76 111 GLY C CA 1
ATOM 680 C C . GLY A 1 111 ? 14.143 5.479 126.980 1.00 8.76 111 GLY C C 1
ATOM 681 O O . GLY A 1 111 ? 13.140 5.082 126.390 1.00 8.76 111 GLY C O 1
ATOM 682 N N . GLY A 1 112 ? 14.663 6.680 126.788 1.00 6.75 112 GLY C N 1
ATOM 683 C CA . GLY A 1 112 ? 14.049 7.617 125.880 1.00 6.75 112 GLY C CA 1
ATOM 684 C C . GLY A 1 112 ? 13.916 8.998 126.470 1.00 6.75 112 GLY C C 1
ATOM 685 O O . GLY A 1 112 ? 13.934 9.167 127.689 1.00 6.75 112 GLY C O 1
ATOM 686 N N . SER A 1 113 ? 13.778 9.994 125.611 1.00 7.43 113 SER C N 1
ATOM 687 C CA . SER A 1 113 ? 13.679 11.372 126.051 1.00 7.43 113 SER C CA 1
ATOM 688 C C . SER A 1 113 ? 12.266 11.689 126.513 1.00 7.43 113 SER C C 1
ATOM 689 O O . SER A 1 113 ? 11.297 11.056 126.096 1.00 7.43 113 SER C O 1
ATOM 692 N N . PHE A 1 114 ? 12.148 12.688 127.374 1.00 8.62 114 PHE C N 1
ATOM 693 C CA . PHE A 1 114 ? 10.834 13.243 127.656 1.00 8.62 114 PHE C CA 1
ATOM 694 C C . PHE A 1 114 ? 10.676 14.606 127.003 1.00 8.62 114 PHE C C 1
ATOM 695 O O . PHE A 1 114 ? 11.594 15.150 126.398 1.00 8.62 114 PHE C O 1
ATOM 703 N N . GLU A 1 115 ? 9.468 15.126 127.095 1.00 9.99 115 GLU C N 1
ATOM 704 C CA . GLU A 1 115 ? 9.119 16.431 126.571 1.00 9.99 115 GLU C CA 1
ATOM 705 C C . GLU A 1 115 ? 8.457 17.202 127.699 1.00 9.99 115 GLU C C 1
ATOM 706 O O . GLU A 1 115 ? 7.717 16.629 128.494 1.00 9.99 115 GLU C O 1
ATOM 712 N N . SER A 1 116 ? 8.736 18.494 127.787 1.00 8.69 116 SER C N 1
ATOM 713 C CA . SER A 1 116 ? 8.431 19.236 129.005 1.00 8.69 116 SER C CA 1
ATOM 714 C C . SER A 1 116 ? 8.060 20.668 128.661 1.00 8.69 116 SER C C 1
ATOM 715 O O . SER A 1 116 ? 8.943 21.453 128.324 1.00 8.69 116 SER C O 1
ATOM 718 N N . ARG A 1 117 ? 6.791 21.042 128.783 1.00 8.58 117 ARG C N 1
ATOM 719 C CA . ARG A 1 117 ? 6.439 22.425 128.495 1.00 8.58 117 ARG C CA 1
ATOM 720 C C . ARG A 1 117 ? 6.418 23.241 129.775 1.00 8.58 117 ARG C C 1
ATOM 721 O O . ARG A 1 117 ? 5.984 22.774 130.828 1.00 8.58 117 ARG C O 1
ATOM 729 N N . VAL A 1 118 ? 6.958 24.445 129.675 1.00 7.36 118 VAL C N 1
ATOM 730 C CA . VAL A 1 118 ? 7.088 25.380 130.777 1.00 7.36 118 VAL C CA 1
ATOM 731 C C . VAL A 1 118 ? 6.183 26.558 130.477 1.00 7.36 118 VAL C C 1
ATOM 732 O O . VAL A 1 118 ? 6.271 27.154 129.401 1.00 7.36 118 VAL C O 1
ATOM 736 N N . SER A 1 119 ? 5.294 26.872 131.401 1.00 6.10 119 SER C N 1
ATOM 737 C CA . SER A 1 119 ? 4.476 28.063 131.296 1.00 6.10 119 SER C CA 1
ATOM 738 C C . SER A 1 119 ? 4.848 29.003 132.427 1.00 6.10 119 SER C C 1
ATOM 739 O O . SER A 1 119 ? 5.045 28.578 133.565 1.00 6.10 119 SER C O 1
ATOM 742 N N . ILE A 1 120 ? 4.977 30.278 132.099 1.00 8.77 120 ILE C N 1
ATOM 743 C CA . ILE A 1 120 ? 5.306 31.312 133.064 1.00 8.77 120 ILE C CA 1
ATOM 744 C C . ILE A 1 120 ? 4.110 32.243 133.173 1.00 8.77 120 ILE C C 1
ATOM 745 O O . ILE A 1 120 ? 3.667 32.818 132.172 1.00 8.77 120 ILE C O 1
ATOM 750 N N . SER A 1 121 ? 3.565 32.357 134.379 1.00 11.14 121 SER C N 1
ATOM 751 C CA . SER A 1 121 ? 2.368 33.151 134.633 1.00 11.14 121 SER C CA 1
ATOM 752 C C . SER A 1 121 ? 2.765 34.537 135.127 1.00 11.14 121 SER C C 1
ATOM 753 O O . SER A 1 121 ? 2.630 34.885 136.297 1.00 11.14 121 SER C O 1
ATOM 756 N N . GLY A 1 122 ? 3.273 35.327 134.194 1.00 16.52 122 GLY C N 1
ATOM 757 C CA . GLY A 1 122 ? 3.629 36.702 134.461 1.00 16.52 122 GLY C CA 1
ATOM 758 C C . GLY A 1 122 ? 2.879 37.624 133.524 1.00 16.52 122 GLY C C 1
ATOM 759 O O . GLY A 1 122 ? 2.542 37.251 132.400 1.00 16.52 122 GLY C O 1
ATOM 760 N N . SER A 1 123 ? 2.619 38.835 133.999 1.00 18.08 123 SER C N 1
ATOM 761 C CA . SER A 1 123 ? 1.931 39.817 133.186 1.00 18.08 123 SER C CA 1
ATOM 762 C C . SER A 1 123 ? 2.861 40.352 132.103 1.00 18.08 123 SER C C 1
ATOM 763 O O . SER A 1 123 ? 4.074 40.132 132.116 1.00 18.08 123 SER C O 1
ATOM 766 N N . GLY A 1 124 ? 2.278 41.078 131.158 1.00 18.70 124 GLY C N 1
ATOM 767 C CA . GLY A 1 124 ? 3.047 41.748 130.135 1.00 18.70 124 GLY C CA 1
ATOM 768 C C . GLY A 1 124 ? 3.726 43.016 130.580 1.00 18.70 124 GLY C C 1
ATOM 769 O O . GLY A 1 124 ? 4.356 43.696 129.769 1.00 18.70 124 GLY C O 1
ATOM 770 N N . VAL A 1 125 ? 3.609 43.354 131.860 1.00 16.54 125 VAL C N 1
ATOM 771 C CA . VAL A 1 125 ? 4.245 44.531 132.425 1.00 16.54 125 VAL C CA 1
ATOM 772 C C . VAL A 1 125 ? 5.572 44.174 133.097 1.00 16.54 125 VAL C C 1
ATOM 773 O O . VAL A 1 125 ? 6.457 45.036 133.194 1.00 16.54 125 VAL C O 1
ATOM 777 N N . PHE A 1 126 ? 5.763 42.917 133.494 1.00 14.08 126 PHE C N 1
ATOM 778 C CA . PHE A 1 126 ? 6.970 42.505 134.199 1.00 14.08 126 PHE C CA 1
ATOM 779 C C . PHE A 1 126 ? 8.176 42.460 133.267 1.00 14.08 126 PHE C C 1
ATOM 780 O O . PHE A 1 126 ? 8.079 42.620 132.052 1.00 14.08 126 PHE C O 1
ATOM 788 N N . ALA A 1 127 ? 9.335 42.234 133.872 1.00 10.79 127 ALA C N 1
ATOM 789 C CA . ALA A 1 127 ? 10.573 41.984 133.158 1.00 10.79 127 ALA C CA 1
ATOM 790 C C . ALA A 1 127 ? 11.362 40.954 133.947 1.00 10.79 127 ALA C C 1
ATOM 791 O O . ALA A 1 127 ? 11.197 40.831 135.157 1.00 10.79 127 ALA C O 1
ATOM 793 N N . GLY A 1 128 ? 12.200 40.209 133.261 1.00 6.30 128 GLY C N 1
ATOM 794 C CA . GLY A 1 128 ? 13.005 39.189 133.900 1.00 6.30 128 GLY C CA 1
ATOM 795 C C . GLY A 1 128 ? 13.133 37.995 132.987 1.00 6.30 128 GLY C C 1
ATOM 796 O O . GLY A 1 128 ? 12.266 37.682 132.186 1.00 6.30 128 GLY C O 1
ATOM 797 N N . ARG A 1 129 ? 14.257 37.302 133.107 1.00 5.33 129 ARG C N 1
ATOM 798 C CA . ARG A 1 129 ? 14.542 36.151 132.267 1.00 5.33 129 ARG C CA 1
ATOM 799 C C . ARG A 1 129 ? 14.953 34.966 133.119 1.00 5.33 129 ARG C C 1
ATOM 800 O O . ARG A 1 129 ? 15.626 35.125 134.141 1.00 5.33 129 ARG C O 1
ATOM 808 N N . VAL A 1 130 ? 14.555 33.782 132.668 1.00 5.10 130 VAL C N 1
ATOM 809 C CA . VAL A 1 130 ? 14.925 32.507 133.265 1.00 5.10 130 VAL C CA 1
ATOM 810 C C . VAL A 1 130 ? 15.839 31.769 132.297 1.00 5.10 130 VAL C C 1
ATOM 811 O O . VAL A 1 130 ? 15.537 31.673 131.104 1.00 5.10 130 VAL C O 1
ATOM 815 N N . VAL A 1 131 ? 16.974 31.289 132.801 1.00 4.90 131 VAL C N 1
ATOM 816 C CA . VAL A 1 131 ? 17.813 30.342 132.071 1.00 4.90 131 VAL C CA 1
ATOM 817 C C . VAL A 1 131 ? 17.229 28.945 132.226 1.00 4.90 131 VAL C C 1
ATOM 818 O O . VAL A 1 131 ? 17.004 28.478 133.343 1.00 4.90 131 VAL C O 1
ATOM 822 N N . ALA A 1 132 ? 16.967 28.286 131.106 1.00 3.98 132 ALA C N 1
ATOM 823 C CA . ALA A 1 132 ? 16.553 26.891 131.080 1.00 3.98 132 ALA C CA 1
ATOM 824 C C . ALA A 1 132 ? 17.596 26.113 130.296 1.00 3.98 132 ALA C C 1
ATOM 825 O O . ALA A 1 132 ? 17.719 26.287 129.082 1.00 3.98 132 ALA C O 1
ATOM 827 N N . SER A 1 133 ? 18.345 25.252 130.972 1.00 5.10 133 SER C N 1
ATOM 828 C CA . SER A 1 133 ? 19.380 24.491 130.294 1.00 5.10 133 SER C CA 1
ATOM 829 C C . SER A 1 133 ? 19.297 23.026 130.684 1.00 5.10 133 SER C C 1
ATOM 830 O O . SER A 1 133 ? 18.915 22.683 131.802 1.00 5.10 133 SER C O 1
ATOM 833 N N . VAL A 1 134 ? 19.674 22.169 129.748 1.00 6.46 134 VAL C N 1
ATOM 834 C CA . VAL A 1 134 ? 19.727 20.733 129.977 1.00 6.46 134 VAL C CA 1
ATOM 835 C C . VAL A 1 134 ? 21.125 20.366 130.454 1.00 6.46 134 VAL C C 1
ATOM 836 O O . VAL A 1 134 ? 22.127 20.772 129.856 1.00 6.46 134 VAL C O 1
ATOM 840 N N . ILE A 1 135 ? 21.190 19.607 131.540 1.00 7.77 135 ILE C N 1
ATOM 841 C CA . ILE A 1 135 ? 22.421 19.343 132.272 1.00 7.77 135 ILE C CA 1
ATOM 842 C C . ILE A 1 135 ? 22.886 17.927 131.957 1.00 7.77 135 ILE C C 1
ATOM 843 O O . ILE A 1 135 ? 22.051 17.017 131.870 1.00 7.77 135 ILE C O 1
ATOM 848 N N . PRO A 1 136 ? 24.185 17.706 131.733 1.00 8.09 136 PRO C N 1
ATOM 849 C CA . PRO A 1 136 ? 24.660 16.354 131.460 1.00 8.09 136 PRO C CA 1
ATOM 850 C C . PRO A 1 136 ? 24.520 15.467 132.684 1.00 8.09 136 PRO C C 1
ATOM 851 O O . PRO A 1 136 ? 24.476 15.961 133.823 1.00 8.09 136 PRO C O 1
ATOM 855 N N . PRO A 1 137 ? 24.419 14.151 132.498 1.00 8.36 137 PRO C N 1
ATOM 856 C CA . PRO A 1 137 ? 24.327 13.249 133.650 1.00 8.36 137 PRO C CA 1
ATOM 857 C C . PRO A 1 137 ? 25.638 13.190 134.417 1.00 8.36 137 PRO C C 1
ATOM 858 O O . PRO A 1 137 ? 26.717 13.114 133.829 1.00 8.36 137 PRO C O 1
ATOM 862 N N . GLY A 1 138 ? 25.535 13.235 135.738 1.00 9.99 138 GLY C N 1
ATOM 863 C CA . GLY A 1 138 ? 26.690 13.321 136.598 1.00 9.99 138 GLY C CA 1
ATOM 864 C C . GLY A 1 138 ? 26.998 14.715 137.088 1.00 9.99 138 GLY C C 1
ATOM 865 O O . GLY A 1 138 ? 27.995 14.899 137.789 1.00 9.99 138 GLY C O 1
ATOM 866 N N . VAL A 1 139 ? 26.193 15.704 136.715 1.00 11.58 139 VAL C N 1
ATOM 867 C CA . VAL A 1 139 ? 26.335 17.074 137.187 1.00 11.58 139 VAL C CA 1
ATOM 868 C C . VAL A 1 139 ? 25.026 17.463 137.852 1.00 11.58 139 VAL C C 1
ATOM 869 O O . VAL A 1 139 ? 23.954 17.324 137.253 1.00 11.58 139 VAL C O 1
ATOM 873 N N . ASP A 1 140 ? 25.112 17.926 139.061 1.00 17.70 140 ASP C N 1
ATOM 874 C CA . ASP A 1 140 ? 24.017 18.249 139.965 1.00 17.70 140 ASP C CA 1
ATOM 875 C C . ASP A 1 140 ? 23.475 19.639 139.646 1.00 17.70 140 ASP C C 1
ATOM 876 O O . ASP A 1 140 ? 24.252 20.596 139.605 1.00 17.70 140 ASP C O 1
ATOM 881 N N . PRO A 1 141 ? 22.168 19.780 139.386 1.00 14.52 141 PRO C N 1
ATOM 882 C CA . PRO A 1 141 ? 21.613 21.105 139.056 1.00 14.52 141 PRO C CA 1
ATOM 883 C C . PRO A 1 141 ? 21.697 22.128 140.169 1.00 14.52 141 PRO C C 1
ATOM 884 O O . PRO A 1 141 ? 21.848 23.321 139.888 1.00 14.52 141 PRO C O 1
ATOM 888 N N . SER A 1 142 ? 21.591 21.709 141.424 1.00 16.75 142 SER C N 1
ATOM 889 C CA . SER A 1 142 ? 21.637 22.664 142.519 1.00 16.75 142 SER C CA 1
ATOM 890 C C . SER A 1 142 ? 23.048 23.140 142.820 1.00 16.75 142 SER C C 1
ATOM 891 O O . SER A 1 142 ? 23.212 24.171 143.476 1.00 16.75 142 SER C O 1
ATOM 894 N N . SER A 1 143 ? 24.064 22.423 142.352 1.00 19.08 143 SER C N 1
ATOM 895 C CA . SER A 1 143 ? 25.450 22.751 142.637 1.00 19.08 143 SER C CA 1
ATOM 896 C C . SER A 1 143 ? 26.103 23.577 141.543 1.00 19.08 143 SER C C 1
ATOM 897 O O . SER A 1 143 ? 27.269 23.950 141.686 1.00 19.08 143 SER C O 1
ATOM 900 N N . ILE A 1 144 ? 25.398 23.852 140.455 1.00 17.20 144 ILE C N 1
ATOM 901 C CA . ILE A 1 144 ? 25.934 24.689 139.391 1.00 17.20 144 ILE C CA 1
ATOM 902 C C . ILE A 1 144 ? 25.900 26.140 139.843 1.00 17.20 144 ILE C C 1
ATOM 903 O O . ILE A 1 144 ? 24.843 26.664 140.209 1.00 17.20 144 ILE C O 1
ATOM 908 N N . ARG A 1 145 ? 27.057 26.796 139.822 1.00 26.30 145 ARG C N 1
ATOM 909 C CA . ARG A 1 145 ? 27.163 28.182 140.250 1.00 26.30 145 ARG C CA 1
ATOM 910 C C . ARG A 1 145 ? 27.162 29.177 139.098 1.00 26.30 145 ARG C C 1
ATOM 911 O O . ARG A 1 145 ? 26.954 30.370 139.336 1.00 26.30 145 ARG C O 1
ATOM 919 N N . ASP A 1 146 ? 27.374 28.726 137.864 1.00 22.17 146 ASP C N 1
ATOM 920 C CA . ASP A 1 146 ? 27.423 29.603 136.694 1.00 22.17 146 ASP C CA 1
ATOM 921 C C . ASP A 1 146 ? 26.445 29.083 135.648 1.00 22.17 146 ASP C C 1
ATOM 922 O O . ASP A 1 146 ? 26.825 28.318 134.753 1.00 22.17 146 ASP C O 1
ATOM 927 N N . PRO A 1 147 ? 25.172 29.486 135.727 1.00 13.38 147 PRO C N 1
ATOM 928 C CA . PRO A 1 147 ? 24.147 28.862 134.877 1.00 13.38 147 PRO C CA 1
ATOM 929 C C . PRO A 1 147 ? 24.103 29.380 133.452 1.00 13.38 147 PRO C C 1
ATOM 930 O O . PRO A 1 147 ? 23.585 28.675 132.577 1.00 13.38 147 PRO C O 1
ATOM 934 N N . GLY A 1 148 ? 24.595 30.582 133.189 1.00 10.79 148 GLY C N 1
ATOM 935 C CA . GLY A 1 148 ? 24.660 31.068 131.831 1.00 10.79 148 GLY C CA 1
ATOM 936 C C . GLY A 1 148 ? 25.853 30.601 131.032 1.00 10.79 148 GLY C C 1
ATOM 937 O O . GLY A 1 148 ? 26.018 31.015 129.885 1.00 10.79 148 GLY C O 1
ATOM 938 N N . VAL A 1 149 ? 26.700 29.755 131.605 1.00 10.88 149 VAL C N 1
ATOM 939 C CA . VAL A 1 149 ? 27.828 29.207 130.869 1.00 10.88 149 VAL C CA 1
ATOM 940 C C . VAL A 1 149 ? 27.416 27.975 130.067 1.00 10.88 149 VAL C C 1
ATOM 941 O O . VAL A 1 149 ? 27.876 27.796 128.936 1.00 10.88 149 VAL C O 1
ATOM 945 N N . LEU A 1 150 ? 26.523 27.154 130.610 1.00 10.28 150 LEU C N 1
ATOM 946 C CA . LEU A 1 150 ? 25.947 26.039 129.877 1.00 10.28 150 LEU C CA 1
ATOM 947 C C . LEU A 1 150 ? 25.146 26.520 128.668 1.00 10.28 150 LEU C C 1
ATOM 948 O O . LEU A 1 150 ? 24.603 27.626 128.679 1.00 10.28 150 LEU C O 1
ATOM 953 N N . PRO A 1 151 ? 25.086 25.719 127.602 1.00 10.28 151 PRO C N 1
ATOM 954 C CA . PRO A 1 151 ? 24.189 26.038 126.482 1.00 10.28 151 PRO C CA 1
ATOM 955 C C . PRO A 1 151 ? 22.734 25.991 126.921 1.00 10.28 151 PRO C C 1
ATOM 956 O O . PRO A 1 151 ? 22.236 24.961 127.379 1.00 10.28 151 PRO C O 1
ATOM 960 N N . HIS A 1 152 ? 22.053 27.117 126.758 1.00 7.12 152 HIS C N 1
ATOM 961 C CA . HIS A 1 152 ? 20.836 27.397 127.493 1.00 7.12 152 HIS C CA 1
ATOM 962 C C . HIS A 1 152 ? 19.858 28.144 126.608 1.00 7.12 152 HIS C C 1
ATOM 963 O O . HIS A 1 152 ? 20.231 28.759 125.611 1.00 7.12 152 HIS C O 1
ATOM 970 N N . ALA A 1 153 ? 18.596 28.110 127.008 1.00 4.48 153 ALA C N 1
ATOM 971 C CA . ALA A 1 153 ? 17.570 28.953 126.426 1.00 4.48 153 ALA C CA 1
ATOM 972 C C . ALA A 1 153 ? 17.156 30.001 127.445 1.00 4.48 153 ALA C C 1
ATOM 973 O O . ALA A 1 153 ? 17.273 29.792 128.653 1.00 4.48 153 ALA C O 1
ATOM 975 N N . PHE A 1 154 ? 16.692 31.139 126.945 1.00 5.19 154 PHE C N 1
ATOM 976 C CA . PHE A 1 154 ? 16.074 32.174 127.760 1.00 5.19 154 PHE C CA 1
ATOM 977 C C . PHE A 1 154 ? 14.573 32.038 127.659 1.00 5.19 154 PHE C C 1
ATOM 978 O O . PHE A 1 154 ? 14.047 31.731 126.590 1.00 5.19 154 PHE C O 1
ATOM 986 N N . VAL A 1 155 ? 13.878 32.254 128.766 1.00 6.75 155 VAL C N 1
ATOM 987 C CA . VAL A 1 155 ? 12.435 32.429 128.731 1.00 6.75 155 VAL C CA 1
ATOM 988 C C . VAL A 1 155 ? 12.127 33.736 129.443 1.00 6.75 155 VAL C C 1
ATOM 989 O O . VAL A 1 155 ? 12.568 33.949 130.576 1.00 6.75 155 VAL C O 1
ATOM 993 N N . ASP A 1 156 ? 11.384 34.606 128.776 1.00 14.76 156 ASP C N 1
ATOM 994 C CA . ASP A 1 156 ? 11.002 35.892 129.327 1.00 14.76 156 ASP C CA 1
ATOM 995 C C . ASP A 1 156 ? 9.851 35.717 130.314 1.00 14.76 156 ASP C C 1
ATOM 996 O O . ASP A 1 156 ? 9.108 34.740 130.267 1.00 14.76 156 ASP C O 1
ATOM 1001 N N . ALA A 1 157 ? 9.714 36.676 131.226 1.00 14.30 157 ALA C N 1
ATOM 1002 C CA . ALA A 1 157 ? 8.580 36.662 132.140 1.00 14.30 157 ALA C CA 1
ATOM 1003 C C . ALA A 1 157 ? 7.284 37.085 131.467 1.00 14.30 157 ALA C C 1
ATOM 1004 O O . ALA A 1 157 ? 6.206 36.707 131.934 1.00 14.30 157 ALA C O 1
ATOM 1006 N N . ARG A 1 158 ? 7.370 37.847 130.377 1.00 19.64 158 ARG C N 1
ATOM 1007 C CA . ARG A 1 158 ? 6.234 38.314 129.599 1.00 19.64 158 ARG C CA 1
ATOM 1008 C C . ARG A 1 158 ? 5.734 37.295 128.606 1.00 19.64 158 ARG C C 1
ATOM 1009 O O . ARG A 1 158 ? 4.977 37.665 127.706 1.00 19.64 158 ARG C O 1
ATOM 1017 N N . ILE A 1 159 ? 6.127 36.046 128.714 1.00 18.90 159 ILE C N 1
ATOM 1018 C CA . ILE A 1 159 ? 5.834 35.085 127.663 1.00 18.90 159 ILE C CA 1
ATOM 1019 C C . ILE A 1 159 ? 4.399 34.590 127.810 1.00 18.90 159 ILE C C 1
ATOM 1020 O O . ILE A 1 159 ? 3.843 34.519 128.913 1.00 18.90 159 ILE C O 1
ATOM 1025 N N . THR A 1 160 ? 3.765 34.310 126.675 1.00 23.94 160 THR C N 1
ATOM 1026 C CA . THR A 1 160 ? 2.363 33.928 126.621 1.00 23.94 160 THR C CA 1
ATOM 1027 C C . THR A 1 160 ? 2.168 32.474 126.224 1.00 23.94 160 THR C C 1
ATOM 1028 O O . THR A 1 160 ? 1.441 31.739 126.896 1.00 23.94 160 THR C O 1
ATOM 1032 N N . GLU A 1 161 ? 2.809 32.039 125.151 1.00 27.46 161 GLU C N 1
ATOM 1033 C CA . GLU A 1 161 ? 2.774 30.637 124.783 1.00 27.46 161 GLU C CA 1
ATOM 1034 C C . GLU A 1 161 ? 3.676 29.830 125.713 1.00 27.46 161 GLU C C 1
ATOM 1035 O O . GLU A 1 161 ? 4.727 30.318 126.132 1.00 27.46 161 GLU C O 1
ATOM 1041 N N . PRO A 1 162 ? 3.295 28.605 126.059 1.00 17.23 162 PRO C N 1
ATOM 1042 C CA . PRO A 1 162 ? 4.204 27.736 126.807 1.00 17.23 162 PRO C CA 1
ATOM 1043 C C . PRO A 1 162 ? 5.304 27.185 125.916 1.00 17.23 162 PRO C C 1
ATOM 1044 O O . PRO A 1 162 ? 5.114 26.935 124.726 1.00 17.23 162 PRO C O 1
ATOM 1048 N N . VAL A 1 163 ? 6.472 26.998 126.516 1.00 11.40 163 VAL C N 1
ATOM 1049 C CA . VAL A 1 163 ? 7.699 26.676 125.799 1.00 11.40 163 VAL C CA 1
ATOM 1050 C C . VAL A 1 163 ? 8.135 25.270 126.165 1.00 11.40 163 VAL C C 1
ATOM 1051 O O . VAL A 1 163 ? 8.423 24.982 127.328 1.00 11.40 163 VAL C O 1
ATOM 1055 N N . SER A 1 164 ? 8.241 24.416 125.163 1.00 11.75 164 SER C N 1
ATOM 1056 C CA . SER A 1 164 ? 8.539 23.010 125.359 1.00 11.75 164 SER C CA 1
ATOM 1057 C C . SER A 1 164 ? 10.031 22.749 125.188 1.00 11.75 164 SER C C 1
ATOM 1058 O O . SER A 1 164 ? 10.682 23.350 124.333 1.00 11.75 164 SER C O 1
ATOM 1061 N N . PHE A 1 165 ? 10.567 21.863 126.024 1.00 9.98 165 PHE C N 1
ATOM 1062 C CA . PHE A 1 165 ? 11.956 21.431 125.978 1.00 9.98 165 PHE C CA 1
ATOM 1063 C C . PHE A 1 165 ? 12.005 19.916 125.981 1.00 9.98 165 PHE C C 1
ATOM 1064 O O . PHE A 1 165 ? 11.335 19.271 126.788 1.00 9.98 165 PHE C O 1
ATOM 1072 N N . MET A 1 166 ? 12.801 19.350 125.085 1.00 11.73 166 MET C N 1
ATOM 1073 C CA . MET A 1 166 ? 13.100 17.930 125.149 1.00 11.73 166 MET C CA 1
ATOM 1074 C C . MET A 1 166 ? 14.140 17.693 126.230 1.00 11.73 166 MET C C 1
ATOM 1075 O O . MET A 1 166 ? 15.154 18.392 126.283 1.00 11.73 166 MET C O 1
ATOM 1080 N N . ILE A 1 167 ? 13.880 16.732 127.107 1.00 8.60 167 ILE C N 1
ATOM 1081 C CA . ILE A 1 167 ? 14.874 16.294 128.081 1.00 8.60 167 ILE C CA 1
ATOM 1082 C C . ILE A 1 167 ? 15.476 15.009 127.530 1.00 8.60 167 ILE C C 1
ATOM 1083 O O . ILE A 1 167 ? 14.829 13.954 127.599 1.00 8.60 167 ILE C O 1
ATOM 1088 N N . PRO A 1 168 ? 16.686 15.052 126.979 1.00 8.36 168 PRO C N 1
ATOM 1089 C CA . PRO A 1 168 ? 17.231 13.893 126.272 1.00 8.36 168 PRO C CA 1
ATOM 1090 C C . PRO A 1 168 ? 17.675 12.799 127.225 1.00 8.36 168 PRO C C 1
ATOM 1091 O O . PRO A 1 168 ? 17.893 13.015 128.417 1.00 8.36 168 PRO C O 1
ATOM 1095 N N . ASP A 1 169 ? 17.836 11.614 126.662 1.00 7.78 169 ASP C N 1
ATOM 1096 C CA . ASP A 1 169 ? 18.353 10.469 127.394 1.00 7.78 169 ASP C CA 1
ATOM 1097 C C . ASP A 1 169 ? 19.810 10.291 126.980 1.00 7.78 169 ASP C C 1
ATOM 1098 O O . ASP A 1 169 ? 20.106 9.619 125.991 1.00 7.78 169 ASP C O 1
ATOM 1103 N N . VAL A 1 170 ? 20.720 10.909 127.721 1.00 7.01 170 VAL C N 1
ATOM 1104 C CA . VAL A 1 170 ? 22.145 10.655 127.555 1.00 7.01 170 VAL C CA 1
ATOM 1105 C C . VAL A 1 170 ? 22.498 9.513 128.494 1.00 7.01 170 VAL C C 1
ATOM 1106 O O . VAL A 1 170 ? 22.515 9.683 129.715 1.00 7.01 170 VAL C O 1
ATOM 1110 N N . ARG A 1 171 ? 22.754 8.339 127.932 1.00 6.90 171 ARG C N 1
ATOM 1111 C CA . ARG A 1 171 ? 23.020 7.175 128.753 1.00 6.90 171 ARG C CA 1
ATOM 1112 C C . ARG A 1 171 ? 24.182 6.375 128.185 1.00 6.90 171 ARG C C 1
ATOM 1113 O O . ARG A 1 171 ? 24.370 6.301 126.969 1.00 6.90 171 ARG C O 1
ATOM 1121 N N . ASN A 1 172 ? 24.983 5.821 129.095 1.00 7.75 172 ASN C N 1
ATOM 1122 C CA . ASN A 1 172 ? 26.057 4.913 128.715 1.00 7.75 172 ASN C CA 1
ATOM 1123 C C . ASN A 1 172 ? 25.514 3.634 128.109 1.00 7.75 172 ASN C C 1
ATOM 1124 O O . ASN A 1 172 ? 26.077 3.096 127.152 1.00 7.75 172 ASN C O 1
ATOM 1129 N N . THR A 1 173 ? 24.434 3.126 128.673 1.00 7.52 173 THR C N 1
ATOM 1130 C CA . THR A 1 173 ? 23.961 1.783 128.429 1.00 7.52 173 THR C CA 1
ATOM 1131 C C . THR A 1 173 ? 22.939 1.772 127.301 1.00 7.52 173 THR C C 1
ATOM 1132 O O . THR A 1 173 ? 22.583 2.805 126.739 1.00 7.52 173 THR C O 1
ATOM 1136 N N . ASP A 1 174 ? 22.482 0.580 126.942 1.00 8.29 174 ASP C N 1
ATOM 1137 C CA . ASP A 1 174 ? 21.495 0.456 125.883 1.00 8.29 174 ASP C CA 1
ATOM 1138 C C . ASP A 1 174 ? 20.088 0.697 126.389 1.00 8.29 174 ASP C C 1
ATOM 1139 O O . ASP A 1 174 ? 19.202 1.027 125.597 1.00 8.29 174 ASP C O 1
ATOM 1144 N N . TYR A 1 175 ? 19.878 0.540 127.690 1.00 7.93 175 TYR C N 1
ATOM 1145 C CA . TYR A 1 175 ? 18.643 0.902 128.358 1.00 7.93 175 TYR C CA 1
ATOM 1146 C C . TYR A 1 175 ? 18.989 1.170 129.810 1.00 7.93 175 TYR C C 1
ATOM 1147 O O . TYR A 1 175 ? 20.056 0.798 130.291 1.00 7.93 175 TYR C O 1
ATOM 1156 N N . HIS A 1 176 ? 18.075 1.828 130.502 1.00 10.34 176 HIS C N 1
ATOM 1157 C CA . HIS A 1 176 ? 18.182 2.032 131.936 1.00 10.34 176 HIS C CA 1
ATOM 1158 C C . HIS A 1 176 ? 17.462 0.905 132.644 1.00 10.34 176 HIS C C 1
ATOM 1159 O O . HIS A 1 176 ? 16.310 0.626 132.327 1.00 10.34 176 HIS C O 1
ATOM 1166 N N . ARG A 1 177 ? 18.126 0.274 133.604 1.00 12.15 177 ARG C N 1
ATOM 1167 C CA . ARG A 1 177 ? 17.430 -0.639 134.496 1.00 12.15 177 ARG C CA 1
ATOM 1168 C C . ARG A 1 177 ? 16.453 0.138 135.359 1.00 12.15 177 ARG C C 1
ATOM 1169 O O . ARG A 1 177 ? 16.718 1.275 135.748 1.00 12.15 177 ARG C O 1
ATOM 1177 N N . MET A 1 178 ? 15.309 -0.476 135.650 1.00 12.32 178 MET C N 1
ATOM 1178 C CA . MET A 1 178 ? 14.363 0.142 136.566 1.00 12.32 178 MET C CA 1
ATOM 1179 C C . MET A 1 178 ? 14.928 0.160 137.979 1.00 12.32 178 MET C C 1
ATOM 1180 O O . MET A 1 178 ? 14.612 1.053 138.772 1.00 12.32 178 MET C O 1
ATOM 1185 N N . ASP A 1 179 ? 15.762 -0.831 138.293 1.00 16.61 179 ASP C N 1
ATOM 1186 C CA . ASP A 1 179 ? 16.688 -0.754 139.415 1.00 16.61 179 ASP C CA 1
ATOM 1187 C C . ASP A 1 179 ? 17.622 0.440 139.322 1.00 16.61 179 ASP C C 1
ATOM 1188 O O . ASP A 1 179 ? 17.918 1.077 140.338 1.00 16.61 179 ASP C O 1
ATOM 1193 N N . GLY A 1 180 ? 18.112 0.730 138.118 1.00 19.75 180 GLY C N 1
ATOM 1194 C CA . GLY A 1 180 ? 19.306 1.510 137.854 1.00 19.75 180 GLY C CA 1
ATOM 1195 C C . GLY A 1 180 ? 19.454 2.862 138.509 1.00 19.75 180 GLY C C 1
ATOM 1196 O O . GLY A 1 180 ? 18.646 3.770 138.296 1.00 19.75 180 GLY C O 1
ATOM 1197 N N . ASN A 1 181 ? 20.487 2.990 139.331 1.00 21.87 181 ASN C N 1
ATOM 1198 C CA . ASN A 1 181 ? 20.807 4.251 139.989 1.00 21.87 181 ASN C CA 1
ATOM 1199 C C . ASN A 1 181 ? 21.845 5.035 139.198 1.00 21.87 181 ASN C C 1
ATOM 1200 O O . ASN A 1 181 ? 22.828 5.531 139.740 1.00 21.87 181 ASN C O 1
ATOM 1205 N N . GLU A 1 182 ? 21.629 5.150 137.946 1.00 21.45 182 GLU C N 1
ATOM 1206 C CA . GLU A 1 182 ? 22.560 5.898 137.132 1.00 21.45 182 GLU C CA 1
ATOM 1207 C C . GLU A 1 182 ? 22.057 7.317 136.939 1.00 21.45 182 GLU C C 1
ATOM 1208 O O . GLU A 1 182 ? 20.848 7.561 136.972 1.00 21.45 182 GLU C O 1
ATOM 1214 N N . PRO A 1 183 ? 22.964 8.274 136.769 1.00 13.03 183 PRO C N 1
ATOM 1215 C CA . PRO A 1 183 ? 22.527 9.647 136.524 1.00 13.03 183 PRO C CA 1
ATOM 1216 C C . PRO A 1 183 ? 21.925 9.793 135.140 1.00 13.03 183 PRO C C 1
ATOM 1217 O O . PRO A 1 183 ? 22.413 9.224 134.162 1.00 13.03 183 PRO C O 1
ATOM 1221 N N . THR A 1 184 ? 20.847 10.551 135.073 1.00 9.83 184 THR C N 1
ATOM 1222 C CA . THR A 1 184 ? 20.223 10.945 133.826 1.00 9.83 184 THR C CA 1
ATOM 1223 C C . THR A 1 184 ? 20.400 12.446 133.650 1.00 9.83 184 THR C C 1
ATOM 1224 O O . THR A 1 184 ? 20.952 13.131 134.511 1.00 9.83 184 THR C O 1
ATOM 1228 N N . CYS A 1 185 ? 19.941 12.955 132.513 1.00 8.51 185 CYS C N 1
ATOM 1229 C CA . CYS A 1 185 ? 19.941 14.392 132.309 1.00 8.51 185 CYS C CA 1
ATOM 1230 C C . CYS A 1 185 ? 18.882 15.060 133.173 1.00 8.51 185 CYS C C 1
ATOM 1231 O O . CYS A 1 185 ? 17.923 14.439 133.630 1.00 8.51 185 CYS C O 1
ATOM 1234 N N . SER A 1 186 ? 19.071 16.349 133.392 1.00 6.37 186 SER C N 1
ATOM 1235 C CA . SER A 1 186 ? 18.109 17.175 134.090 1.00 6.37 186 SER C CA 1
ATOM 1236 C C . SER A 1 186 ? 17.753 18.360 133.210 1.00 6.37 186 SER C C 1
ATOM 1237 O O . SER A 1 186 ? 18.395 18.621 132.196 1.00 6.37 186 SER C O 1
ATOM 1240 N N . LEU A 1 187 ? 16.698 19.060 133.601 1.00 4.75 187 LEU C N 1
ATOM 1241 C CA . LEU A 1 187 ? 16.374 20.376 133.069 1.00 4.75 187 LEU C CA 1
ATOM 1242 C C . LEU A 1 187 ? 16.359 21.331 134.247 1.00 4.75 187 LEU C C 1
ATOM 1243 O O . LEU A 1 187 ? 15.457 21.268 135.085 1.00 4.75 187 LEU C O 1
ATOM 1248 N N . GLY A 1 188 ? 17.347 22.195 134.324 1.00 5.02 188 GLY C N 1
ATOM 1249 C CA . GLY A 1 188 ? 17.378 23.181 135.375 1.00 5.02 188 GLY C CA 1
ATOM 1250 C C . GLY A 1 188 ? 16.737 24.483 134.965 1.00 5.02 188 GLY C C 1
ATOM 1251 O O . GLY A 1 188 ? 16.614 24.794 133.789 1.00 5.02 188 GLY C O 1
ATOM 1252 N N . LEU A 1 189 ? 16.315 25.248 135.964 1.00 5.33 189 LEU C N 1
ATOM 1253 C CA . LEU A 1 189 ? 15.812 26.598 135.760 1.00 5.33 189 LEU C CA 1
ATOM 1254 C C . LEU A 1 189 ? 16.514 27.518 136.737 1.00 5.33 189 LEU C C 1
ATOM 1255 O O . LEU A 1 189 ? 16.534 27.243 137.937 1.00 5.33 189 LEU C O 1
ATOM 1260 N N . TRP A 1 190 ? 17.092 28.598 136.224 1.00 4.84 190 TRP C N 1
ATOM 1261 C CA . TRP A 1 190 ? 17.754 29.599 137.041 1.00 4.84 190 TRP C CA 1
ATOM 1262 C C . TRP A 1 190 ? 17.232 30.971 136.680 1.00 4.84 190 TRP C C 1
ATOM 1263 O O . TRP A 1 190 ? 16.778 31.206 135.566 1.00 4.84 190 TRP C O 1
ATOM 1274 N N . VAL A 1 191 ? 17.318 31.888 137.635 1.00 6.12 191 VAL C N 1
ATOM 1275 C CA . VAL A 1 191 ? 16.992 33.283 137.373 1.00 6.12 191 VAL C CA 1
ATOM 1276 C C . VAL A 1 191 ? 18.167 33.897 136.625 1.00 6.12 191 VAL C C 1
ATOM 1277 O O . VAL A 1 191 ? 19.265 34.017 137.166 1.00 6.12 191 VAL C O 1
ATOM 1281 N N . TYR A 1 192 ? 17.943 34.263 135.368 1.00 5.45 192 TYR C N 1
ATOM 1282 C CA . TYR A 1 192 ? 18.960 34.947 134.584 1.00 5.45 192 TYR C CA 1
ATOM 1283 C C . TYR A 1 192 ? 18.964 36.433 134.878 1.00 5.45 192 TYR C C 1
ATOM 1284 O O . TYR A 1 192 ? 19.984 37.004 135.269 1.00 5.45 192 TYR C O 1
ATOM 1293 N N . GLN A 1 193 ? 17.829 37.077 134.660 1.00 5.04 193 GLN C N 1
ATOM 1294 C CA . GLN A 1 193 ? 17.639 38.467 134.982 1.00 5.04 193 GLN C CA 1
ATOM 1295 C C . GLN A 1 193 ? 16.482 38.581 135.955 1.00 5.04 193 GLN C C 1
ATOM 1296 O O . GLN A 1 193 ? 15.416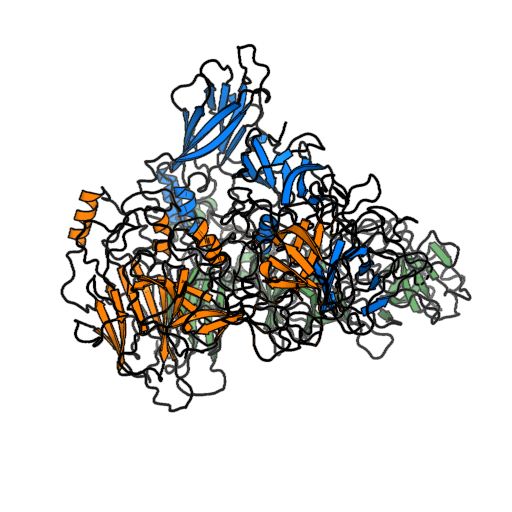 38.005 135.701 1.00 5.04 193 GLN C O 1
ATOM 1302 N N . PRO A 1 194 ? 16.661 39.287 137.076 1.00 5.46 194 PRO C N 1
ATOM 1303 C CA . PRO A 1 194 ? 15.681 39.245 138.164 1.00 5.46 194 PRO C CA 1
ATOM 1304 C C . PRO A 1 194 ? 14.339 39.836 137.772 1.00 5.46 194 PRO C C 1
ATOM 1305 O O . PRO A 1 194 ? 14.234 40.653 136.857 1.00 5.46 194 PRO C O 1
ATOM 1309 N N . LEU A 1 195 ? 13.306 39.380 138.460 1.00 10.25 195 LEU C N 1
ATOM 1310 C CA . LEU A 1 195 ? 11.958 39.825 138.175 1.00 10.25 195 LEU C CA 1
ATOM 1311 C C . LEU A 1 195 ? 11.767 41.217 138.752 1.00 10.25 195 LEU C C 1
ATOM 1312 O O . LEU A 1 195 ? 12.091 41.462 139.916 1.00 10.25 195 LEU C O 1
ATOM 1317 N N . ILE A 1 196 ? 11.281 42.141 137.931 1.00 12.50 196 ILE C N 1
ATOM 1318 C CA . ILE A 1 196 ? 10.957 43.475 138.409 1.00 12.50 196 ILE C CA 1
ATOM 1319 C C . ILE A 1 196 ? 9.524 43.799 138.021 1.00 12.50 196 ILE C C 1
ATOM 1320 O O . ILE A 1 196 ? 8.981 43.273 137.045 1.00 12.50 196 ILE C O 1
ATOM 1325 N N . ASN A 1 197 ? 8.913 44.661 138.813 1.00 15.87 197 ASN C N 1
ATOM 1326 C CA . ASN A 1 197 ? 7.620 45.250 138.560 1.00 15.87 197 ASN C CA 1
ATOM 1327 C C . ASN A 1 197 ? 7.808 46.747 138.417 1.00 15.87 197 ASN C C 1
ATOM 1328 O O . ASN A 1 197 ? 8.443 47.360 139.284 1.00 15.87 197 ASN C O 1
ATOM 1333 N N . PRO A 1 198 ? 7.327 47.366 137.338 1.00 16.87 198 PRO C N 1
ATOM 1334 C CA . PRO A 1 198 ? 7.401 48.828 137.255 1.00 16.87 198 PRO C CA 1
ATOM 1335 C C . PRO A 1 198 ? 6.517 49.528 138.267 1.00 16.87 198 PRO C C 1
ATOM 1336 O O . PRO A 1 198 ? 6.855 50.634 138.701 1.00 16.87 198 PRO C O 1
ATOM 1340 N N . PHE A 1 199 ? 5.395 48.919 138.641 1.00 25.60 199 PHE C N 1
ATOM 1341 C CA . PHE A 1 199 ? 4.533 49.430 139.697 1.00 25.60 199 PHE C CA 1
ATOM 1342 C C . PHE A 1 199 ? 5.295 49.355 141.010 1.00 25.60 199 PHE C C 1
ATOM 1343 O O . PHE A 1 199 ? 5.541 48.258 141.520 1.00 25.60 199 PHE C O 1
ATOM 1351 N N . SER A 1 200 ? 5.669 50.502 141.565 1.00 37.19 200 SER C N 1
ATOM 1352 C CA . SER A 1 200 ? 6.503 50.483 142.761 1.00 37.19 200 SER C CA 1
ATOM 1353 C C . SER A 1 200 ? 5.704 50.082 143.989 1.00 37.19 200 SER C C 1
ATOM 1354 O O . SER A 1 200 ? 5.131 50.930 144.678 1.00 37.19 200 SER C O 1
ATOM 1357 N N . THR A 1 201 ? 5.660 48.785 144.258 1.00 38.28 201 THR C N 1
ATOM 1358 C CA . THR A 1 201 ? 5.007 48.244 145.435 1.00 38.28 201 THR C CA 1
ATOM 1359 C C . THR A 1 201 ? 6.081 47.740 146.388 1.00 38.28 201 THR C C 1
ATOM 1360 O O . THR A 1 201 ? 7.079 47.155 145.955 1.00 38.28 201 THR C O 1
ATOM 1364 N N . SER A 1 202 ? 5.895 47.993 147.683 1.00 41.25 202 SER C N 1
ATOM 1365 C CA . SER A 1 202 ? 6.789 47.409 148.673 1.00 41.25 202 SER C CA 1
ATOM 1366 C C . SER A 1 202 ? 6.577 45.909 148.820 1.00 41.25 202 SER C C 1
ATOM 1367 O O . SER A 1 202 ? 7.494 45.205 149.256 1.00 41.25 202 SER C O 1
ATOM 1370 N N . ALA A 1 203 ? 5.397 45.408 148.465 1.00 35.06 203 ALA C N 1
ATOM 1371 C CA . ALA A 1 203 ? 5.106 43.990 148.554 1.00 35.06 203 ALA C CA 1
ATOM 1372 C C . ALA A 1 203 ? 5.814 43.221 147.444 1.00 35.06 203 ALA C C 1
ATOM 1373 O O . ALA A 1 203 ? 6.262 43.786 146.444 1.00 35.06 203 ALA C O 1
ATOM 1375 N N . VAL A 1 204 ? 5.899 41.910 147.632 1.00 27.48 204 VAL C N 1
ATOM 1376 C CA . VAL A 1 204 ? 6.626 41.041 146.715 1.00 27.48 204 VAL C CA 1
ATOM 1377 C C . VAL A 1 204 ? 5.700 40.642 145.573 1.00 27.48 204 VAL C C 1
ATOM 1378 O O . VAL A 1 204 ? 4.631 40.068 145.800 1.00 27.48 204 VAL C O 1
ATOM 1382 N N . SER A 1 205 ? 6.107 40.937 144.342 1.00 20.16 205 SER C N 1
ATOM 1383 C CA . SER A 1 205 ? 5.357 40.492 143.178 1.00 20.16 205 SER C CA 1
ATOM 1384 C C . SER A 1 205 ? 5.895 39.135 142.743 1.00 20.16 205 SER C C 1
ATOM 1385 O O . SER A 1 205 ? 7.096 38.980 142.512 1.00 20.16 205 SER C O 1
ATOM 1388 N N . THR A 1 206 ? 5.001 38.157 142.652 1.00 17.48 206 THR C N 1
ATOM 1389 C CA . THR A 1 206 ? 5.358 36.757 142.503 1.00 17.48 206 THR C CA 1
ATOM 1390 C C . THR A 1 206 ? 4.847 36.248 141.165 1.00 17.48 206 THR C C 1
ATOM 1391 O O . THR A 1 206 ? 3.725 36.555 140.757 1.00 17.48 206 THR C O 1
ATOM 1395 N N . CYS A 1 207 ? 5.687 35.485 140.483 1.00 13.03 207 CYS C N 1
ATOM 1396 C CA . CYS A 1 207 ? 5.374 34.852 139.219 1.00 13.03 207 CYS C CA 1
ATOM 1397 C C . CYS A 1 207 ? 5.486 33.344 139.398 1.00 13.03 207 CYS C C 1
ATOM 1398 O O . CYS A 1 207 ? 6.215 32.870 140.269 1.00 13.03 207 CYS C O 1
ATOM 1401 N N . TRP A 1 208 ? 4.752 32.581 138.595 1.00 9.81 208 TRP C N 1
ATOM 1402 C CA . TRP A 1 208 ? 4.673 31.136 138.777 1.00 9.81 208 TRP C CA 1
ATOM 1403 C C . TRP A 1 208 ? 5.146 30.414 137.528 1.00 9.81 208 TRP C C 1
ATOM 1404 O O . TRP A 1 208 ? 4.645 30.668 136.434 1.00 9.81 208 TRP C O 1
ATOM 1415 N N . VAL A 1 209 ? 6.090 29.499 137.702 1.00 7.08 209 VAL C N 1
ATOM 1416 C CA . VAL A 1 209 ? 6.700 28.756 136.609 1.00 7.08 209 VAL C CA 1
ATOM 1417 C C . VAL A 1 209 ? 6.239 27.311 136.741 1.00 7.08 209 VAL C C 1
ATOM 1418 O O . VAL A 1 209 ? 6.740 26.564 137.582 1.00 7.08 209 VAL C O 1
ATOM 1422 N N . SER A 1 210 ? 5.289 26.904 135.912 1.00 6.16 210 SER C N 1
ATOM 1423 C CA . SER A 1 210 ? 4.744 25.558 135.961 1.00 6.16 210 SER C CA 1
ATOM 1424 C C . SER A 1 210 ? 5.358 24.698 134.870 1.00 6.16 210 SER C C 1
ATOM 1425 O O . SER A 1 210 ? 5.551 25.152 133.742 1.00 6.16 210 SER C O 1
ATOM 1428 N N . ILE A 1 211 ? 5.663 23.451 135.219 1.00 6.69 211 ILE C N 1
ATOM 1429 C CA . ILE A 1 211 ? 6.322 22.507 134.326 1.00 6.69 211 ILE C CA 1
ATOM 1430 C C . ILE A 1 211 ? 5.430 21.288 134.161 1.00 6.69 211 ILE C C 1
ATOM 1431 O O . ILE A 1 211 ? 5.035 20.661 135.154 1.00 6.69 211 ILE C O 1
ATOM 1436 N N . GLU A 1 212 ? 5.122 20.967 132.905 1.00 7.71 212 GLU C N 1
ATOM 1437 C CA . GLU A 1 212 ? 4.391 19.794 132.458 1.00 7.71 212 GLU C CA 1
ATOM 1438 C C . GLU A 1 212 ? 5.297 18.878 131.651 1.00 7.71 212 GLU C C 1
ATOM 1439 O O . GLU A 1 212 ? 6.328 19.295 131.121 1.00 7.71 212 GLU C O 1
ATOM 1445 N N . THR A 1 213 ? 4.875 17.621 131.530 1.00 8.37 213 THR C N 1
ATOM 1446 C CA . THR A 1 213 ? 5.762 16.554 131.090 1.00 8.37 213 THR C CA 1
ATOM 1447 C C . THR A 1 213 ? 5.002 15.487 130.310 1.00 8.37 213 THR C C 1
ATOM 1448 O O . THR A 1 213 ? 4.001 14.962 130.796 1.00 8.37 213 THR C O 1
ATOM 1452 N N . LYS A 1 214 ? 5.484 15.162 129.098 1.00 10.07 214 LYS C N 1
ATOM 1453 C CA . LYS A 1 214 ? 5.113 14.008 128.285 1.00 10.07 214 LYS C CA 1
ATOM 1454 C C . LYS A 1 214 ? 6.169 12.927 128.358 1.00 10.07 214 LYS C C 1
ATOM 1455 O O . LYS A 1 214 ? 7.296 13.174 128.781 1.00 10.07 214 LYS C O 1
ATOM 1461 N N . PRO A 1 215 ? 5.842 11.707 127.929 1.00 8.99 215 PRO C N 1
ATOM 1462 C CA . PRO A 1 215 ? 6.862 10.806 127.382 1.00 8.99 215 PRO C CA 1
ATOM 1463 C C . PRO A 1 215 ? 7.113 11.178 125.930 1.00 8.99 215 PRO C C 1
ATOM 1464 O O . PRO A 1 215 ? 6.202 11.129 125.102 1.00 8.99 215 PRO C O 1
ATOM 1468 N N . GLY A 1 216 ? 8.338 11.565 125.620 1.00 9.05 216 GLY C N 1
ATOM 1469 C CA . GLY A 1 216 ? 8.548 12.174 124.326 1.00 9.05 216 GLY C CA 1
ATOM 1470 C C . GLY A 1 216 ? 9.123 11.293 123.242 1.00 9.05 216 GLY C C 1
ATOM 1471 O O . GLY A 1 216 ? 10.342 11.144 123.157 1.00 9.05 216 GLY C O 1
ATOM 1472 N N . GLY A 1 217 ? 8.275 10.716 122.395 1.00 11.76 217 GLY C N 1
ATOM 1473 C CA . GLY A 1 217 ? 8.765 10.239 121.121 1.00 11.76 217 GLY C CA 1
ATOM 1474 C C . GLY A 1 217 ? 9.371 8.857 121.165 1.00 11.76 217 GLY C C 1
ATOM 1475 O O . GLY A 1 217 ? 8.687 7.847 120.981 1.00 11.76 217 GLY C O 1
ATOM 1476 N N . ASP A 1 218 ? 10.686 8.822 121.355 1.00 10.91 218 ASP C N 1
ATOM 1477 C CA . ASP A 1 218 ? 11.466 7.599 121.447 1.00 10.91 218 ASP C CA 1
ATOM 1478 C C . ASP A 1 218 ? 11.433 6.939 122.822 1.00 10.91 218 ASP C C 1
ATOM 1479 O O . ASP A 1 218 ? 12.219 6.016 123.041 1.00 10.91 218 ASP C O 1
ATOM 1484 N N . PHE A 1 219 ? 10.590 7.384 123.750 1.00 10.17 219 PHE C N 1
ATOM 1485 C CA . PHE A 1 219 ? 10.504 6.722 125.044 1.00 10.17 219 PHE C CA 1
ATOM 1486 C C . PHE A 1 219 ? 9.805 5.377 124.913 1.00 10.17 219 PHE C C 1
ATOM 1487 O O . PHE A 1 219 ? 8.773 5.262 124.254 1.00 10.17 219 PHE C O 1
ATOM 1495 N N . ASP A 1 220 ? 10.362 4.354 125.558 1.00 10.09 220 ASP C N 1
ATOM 1496 C CA . ASP A 1 220 ? 9.679 3.072 125.647 1.00 10.09 220 ASP C CA 1
ATOM 1497 C C . ASP A 1 220 ? 10.154 2.335 126.893 1.00 10.09 220 ASP C C 1
ATOM 1498 O O . ASP A 1 220 ? 11.101 2.743 127.561 1.00 10.09 220 ASP C O 1
ATOM 1503 N N . PHE A 1 221 ? 9.442 1.262 127.220 1.00 9.83 221 PHE C N 1
ATOM 1504 C CA . PHE A 1 221 ? 9.800 0.296 128.248 1.00 9.83 221 PHE C CA 1
ATOM 1505 C C . PHE A 1 221 ? 10.330 -0.985 127.610 1.00 9.83 221 PHE C C 1
ATOM 1506 O O . PHE A 1 221 ? 10.087 -1.259 126.436 1.00 9.83 221 PHE C O 1
ATOM 1514 N N . CYS A 1 222 ? 11.037 -1.793 128.403 1.00 8.83 222 CYS C N 1
ATOM 1515 C CA . CYS A 1 222 ? 11.863 -2.854 127.838 1.00 8.83 222 CYS C CA 1
ATOM 1516 C C . CYS A 1 222 ? 11.392 -4.265 128.164 1.00 8.83 222 CYS C C 1
ATOM 1517 O O . CYS A 1 222 ? 11.135 -5.051 127.251 1.00 8.83 222 CYS C O 1
ATOM 1520 N N . LEU A 1 223 ? 11.310 -4.627 129.439 1.00 7.30 223 LEU C N 1
ATOM 1521 C CA . LEU A 1 223 ? 11.394 -6.028 129.844 1.00 7.30 223 LEU C CA 1
ATOM 1522 C C . LEU A 1 223 ? 10.306 -6.348 130.852 1.00 7.30 223 LEU C C 1
ATOM 1523 O O . LEU A 1 223 ? 10.392 -5.905 131.998 1.00 7.30 223 LEU C O 1
ATOM 1528 N N . LEU A 1 224 ? 9.315 -7.147 130.450 1.00 7.23 224 LEU C N 1
ATOM 1529 C CA . LEU A 1 224 ? 8.246 -7.543 131.363 1.00 7.23 224 LEU C CA 1
ATOM 1530 C C . LEU A 1 224 ? 8.710 -8.339 132.567 1.00 7.23 224 LEU C C 1
ATOM 1531 O O . LEU A 1 224 ? 9.133 -9.491 132.441 1.00 7.23 224 LEU C O 1
ATOM 1536 N N . LYS A 1 225 ? 8.619 -7.736 133.713 1.00 8.21 225 LYS C N 1
ATOM 1537 C CA . LYS A 1 225 ? 8.529 -8.437 134.970 1.00 8.21 225 LYS C CA 1
ATOM 1538 C C . LYS A 1 225 ? 7.068 -8.500 135.384 1.00 8.21 225 LYS C C 1
ATOM 1539 O O . LYS A 1 225 ? 6.240 -7.766 134.841 1.00 8.21 225 LYS C O 1
ATOM 1545 N N . PRO A 1 226 ? 6.685 -9.399 136.296 1.00 9.48 226 PRO C N 1
ATOM 1546 C CA . PRO A 1 226 ? 5.329 -9.344 136.833 1.00 9.48 226 PRO C CA 1
ATOM 1547 C C . PRO A 1 226 ? 5.124 -8.089 137.663 1.00 9.48 226 PRO C C 1
ATOM 1548 O O . PRO A 1 226 ? 6.089 -7.519 138.195 1.00 9.48 226 PRO C O 1
ATOM 1552 N N . PRO A 1 227 ? 3.886 -7.596 137.766 1.00 11.19 227 PRO C N 1
ATOM 1553 C CA . PRO A 1 227 ? 3.654 -6.294 138.411 1.00 11.19 227 PRO C CA 1
ATOM 1554 C C . PRO A 1 227 ? 3.916 -6.337 139.909 1.00 11.19 227 PRO C C 1
ATOM 1555 O O . PRO A 1 227 ? 3.414 -7.208 140.619 1.00 11.19 227 PRO C O 1
ATOM 1559 N N . GLY A 1 228 ? 4.715 -5.388 140.381 1.00 15.29 228 GLY C N 1
ATOM 1560 C CA . GLY A 1 228 ? 5.101 -5.365 141.772 1.00 15.29 228 GLY C CA 1
ATOM 1561 C C . GLY A 1 228 ? 6.172 -6.356 142.151 1.00 15.29 228 GLY C C 1
ATOM 1562 O O . GLY A 1 228 ? 6.367 -6.603 143.345 1.00 15.29 228 GLY C O 1
ATOM 1563 N N . GLN A 1 229 ? 6.851 -6.952 141.174 1.00 15.92 229 GLN C N 1
ATOM 1564 C CA . GLN A 1 229 ? 7.982 -7.820 141.458 1.00 15.92 229 GLN C CA 1
ATOM 1565 C C . GLN A 1 229 ? 9.139 -6.993 141.987 1.00 15.92 229 GLN C C 1
ATOM 1566 O O . GLN A 1 229 ? 9.516 -5.980 141.392 1.00 15.92 229 GLN C O 1
ATOM 1572 N N . ARG A 1 230 ? 9.690 -7.418 143.117 1.00 23.85 230 ARG C N 1
ATOM 1573 C CA . ARG A 1 230 ? 10.856 -6.756 143.675 1.00 23.85 230 ARG C CA 1
ATOM 1574 C C . ARG A 1 230 ? 12.082 -7.095 142.848 1.00 23.85 230 ARG C C 1
ATOM 1575 O O . ARG A 1 230 ? 12.382 -8.268 142.613 1.00 23.85 230 ARG C O 1
ATOM 1583 N N . MET A 1 231 ? 12.788 -6.075 142.399 1.00 17.79 231 MET C N 1
ATOM 1584 C CA . MET A 1 231 ? 13.969 -6.295 141.588 1.00 17.79 231 MET C CA 1
ATOM 1585 C C . MET A 1 231 ? 15.205 -6.361 142.485 1.00 17.79 231 MET C C 1
ATOM 1586 O O . MET A 1 231 ? 15.109 -6.504 143.706 1.00 17.79 231 MET C O 1
ATOM 1591 N N . GLU A 1 232 ? 16.383 -6.264 141.868 1.00 24.10 232 GLU C N 1
ATOM 1592 C CA . GLU A 1 232 ? 17.615 -6.762 142.475 1.00 24.10 232 GLU C CA 1
ATOM 1593 C C . GLU A 1 232 ? 18.091 -5.888 143.629 1.00 24.10 232 GLU C C 1
ATOM 1594 O O . GLU A 1 232 ? 18.363 -6.390 144.722 1.00 24.10 232 GLU C O 1
ATOM 1600 N N . ASN A 1 233 ? 18.210 -4.580 143.414 1.00 16.78 233 ASN C N 1
ATOM 1601 C CA . ASN A 1 233 ? 18.833 -3.730 144.418 1.00 16.78 233 ASN C CA 1
ATOM 1602 C C . ASN A 1 233 ? 17.822 -2.928 145.236 1.00 16.78 233 ASN C C 1
ATOM 1603 O O . ASN A 1 233 ? 18.194 -1.940 145.873 1.00 16.78 233 ASN C O 1
ATOM 1608 N N . GLY A 1 234 ? 16.559 -3.330 145.226 1.00 13.38 234 GLY C N 1
ATOM 1609 C CA . GLY A 1 234 ? 15.619 -2.763 146.162 1.00 13.38 234 GLY C CA 1
ATOM 1610 C C . GLY A 1 234 ? 14.254 -2.404 145.623 1.00 13.38 234 GLY C C 1
ATOM 1611 O O . GLY A 1 234 ? 13.953 -2.622 144.449 1.00 13.38 234 GLY C O 1
ATOM 1612 N N . VAL A 1 235 ? 13.421 -1.849 146.492 1.00 13.56 235 VAL C N 1
ATOM 1613 C CA . VAL A 1 235 ? 12.156 -1.276 146.099 1.00 13.56 235 VAL C CA 1
ATOM 1614 C C . VAL A 1 235 ? 12.329 0.232 145.978 1.00 13.56 235 VAL C C 1
ATOM 1615 O O . VAL A 1 235 ? 13.348 0.796 146.364 1.00 13.56 235 VAL C O 1
ATOM 1619 N N . SER A 1 236 ? 11.333 0.891 145.406 1.00 15.87 236 SER C N 1
ATOM 1620 C CA . SER A 1 236 ? 11.381 2.338 145.312 1.00 15.87 236 SER C CA 1
ATOM 1621 C C . SER A 1 236 ? 11.141 2.954 146.686 1.00 15.87 236 SER C C 1
ATOM 1622 O O . SER A 1 236 ? 10.273 2.494 147.432 1.00 15.87 236 SER C O 1
ATOM 1625 N N . PRO A 1 237 ? 11.879 4.005 147.043 1.00 13.94 237 PRO C N 1
ATOM 1626 C CA . PRO A 1 237 ? 11.734 4.622 148.365 1.00 13.94 237 PRO C CA 1
ATOM 1627 C C . PRO A 1 237 ? 10.500 5.494 148.553 1.00 13.94 237 PRO C C 1
ATOM 1628 O O . PRO A 1 237 ? 10.420 6.180 149.577 1.00 13.94 237 PRO C O 1
ATOM 1632 N N . GLU A 1 238 ? 9.544 5.449 147.614 1.00 17.45 238 GLU C N 1
ATOM 1633 C CA . GLU A 1 238 ? 8.291 6.195 147.716 1.00 17.45 238 GLU C CA 1
ATOM 1634 C C . GLU A 1 238 ? 7.533 5.856 148.990 1.00 17.45 238 GLU C C 1
ATOM 1635 O O . GLU A 1 238 ? 6.901 6.726 149.597 1.00 17.45 238 GLU C O 1
ATOM 1641 N N . GLY A 1 239 ? 7.592 4.604 149.413 1.00 12.67 239 GLY C N 1
ATOM 1642 C CA . GLY A 1 239 ? 6.923 4.185 150.617 1.00 12.67 239 GLY C CA 1
ATOM 1643 C C . GLY A 1 239 ? 7.679 4.413 151.902 1.00 12.67 239 GLY C C 1
ATOM 1644 O O . GLY A 1 239 ? 7.271 3.864 152.929 1.00 12.67 239 GLY C O 1
ATOM 1645 N N . LEU A 1 240 ? 8.763 5.195 151.897 1.00 12.74 240 LEU C N 1
ATOM 1646 C CA . LEU A 1 240 ? 9.430 5.472 153.165 1.00 12.74 240 LEU C CA 1
ATOM 1647 C C . LEU A 1 240 ? 8.606 6.398 154.050 1.00 12.74 240 LEU C C 1
ATOM 1648 O O . LEU A 1 240 ? 8.584 6.223 155.271 1.00 12.74 240 LEU C O 1
ATOM 1653 N N . LEU A 1 241 ? 7.921 7.374 153.462 1.00 14.45 241 LEU C N 1
ATOM 1654 C CA . LEU A 1 241 ? 7.128 8.348 154.188 1.00 14.45 241 LEU C CA 1
ATOM 1655 C C . LEU A 1 241 ? 5.666 8.244 153.777 1.00 14.45 241 LEU C C 1
ATOM 1656 O O . LEU A 1 241 ? 5.371 7.822 152.657 1.00 14.45 241 LEU C O 1
ATOM 1661 N N . PRO A 1 242 ? 4.729 8.590 154.660 1.00 20.75 242 PRO C N 1
ATOM 1662 C CA . PRO A 1 242 ? 3.309 8.518 154.298 1.00 20.75 242 PRO C CA 1
ATOM 1663 C C . PRO A 1 242 ? 2.923 9.624 153.328 1.00 20.75 242 PRO C C 1
ATOM 1664 O O . PRO A 1 242 ? 3.660 10.580 153.103 1.00 20.75 242 PRO C O 1
ATOM 1668 N N . ARG A 1 243 ? 1.731 9.485 152.747 1.00 27.01 243 ARG C N 1
ATOM 1669 C CA . ARG A 1 243 ? 1.249 10.515 151.832 1.00 27.01 243 ARG C CA 1
ATOM 1670 C C . ARG A 1 243 ? 0.816 11.764 152.585 1.00 27.01 243 ARG C C 1
ATOM 1671 O O . ARG A 1 243 ? 1.074 12.885 152.139 1.00 27.01 243 ARG C O 1
ATOM 1679 N N . ARG A 1 244 ? 0.145 11.592 153.716 1.00 27.99 244 ARG C N 1
ATOM 1680 C CA . ARG A 1 244 ? -0.036 12.651 154.692 1.00 27.99 244 ARG C CA 1
ATOM 1681 C C . ARG A 1 244 ? 0.340 12.096 156.052 1.00 27.99 244 ARG C C 1
ATOM 1682 O O . ARG A 1 244 ? 0.285 10.886 156.270 1.00 27.99 244 ARG C O 1
ATOM 1690 N N . LEU A 1 245 ? 0.733 13.004 156.954 1.00 24.38 245 LEU C N 1
ATOM 1691 C CA . LEU A 1 245 ? 1.377 12.621 158.210 1.00 24.38 245 LEU C CA 1
ATOM 1692 C C . LEU A 1 245 ? 0.452 11.791 159.089 1.00 24.38 245 LEU C C 1
ATOM 1693 O O . LEU A 1 245 ? 0.725 10.619 159.363 1.00 24.38 245 LEU C O 1
ATOM 1698 N N . GLY A 1 246 ? -0.665 12.375 159.510 1.00 26.94 246 GLY C N 1
ATOM 1699 C CA . GLY A 1 246 ? -1.609 11.638 160.325 1.00 26.94 246 GLY C CA 1
ATOM 1700 C C . GLY A 1 246 ? -1.067 11.396 161.718 1.00 26.94 246 GLY C C 1
ATOM 1701 O O . GLY A 1 246 ? -0.366 12.229 162.300 1.00 26.94 246 GLY C O 1
ATOM 1702 N N . TYR A 1 247 ? -1.392 10.233 162.260 1.00 30.87 247 TYR C N 1
ATOM 1703 C CA . TYR A 1 247 ? -0.953 9.849 163.597 1.00 30.87 247 TYR C CA 1
ATOM 1704 C C . TYR A 1 247 ? 0.265 8.931 163.510 1.00 30.87 247 TYR C C 1
ATOM 1705 O O . TYR A 1 247 ? 0.241 7.771 163.910 1.00 30.87 247 TYR C O 1
ATOM 1714 N N . ALA A 1 248 ? 1.344 9.485 162.966 1.00 23.76 248 ALA C N 1
ATOM 1715 C CA . ALA A 1 248 ? 2.587 8.752 162.800 1.00 23.76 248 ALA C CA 1
ATOM 1716 C C . ALA A 1 248 ? 3.354 8.687 164.112 1.00 23.76 248 ALA C C 1
ATOM 1717 O O . ALA A 1 248 ? 3.258 9.578 164.956 1.00 23.76 248 ALA C O 1
ATOM 1719 N N . ARG A 1 249 ? 4.130 7.619 164.273 1.00 22.76 249 ARG C N 1
ATOM 1720 C CA . ARG A 1 249 ? 4.825 7.333 165.517 1.00 22.76 249 ARG C CA 1
ATOM 1721 C C . ARG A 1 249 ? 6.305 7.100 165.255 1.00 22.76 249 ARG C C 1
ATOM 1722 O O . ARG A 1 249 ? 6.671 6.485 164.253 1.00 22.76 249 ARG C O 1
ATOM 1730 N N . GLY A 1 250 ? 7.153 7.581 166.167 1.00 17.01 250 GLY C N 1
ATOM 1731 C CA . GLY A 1 250 ? 8.584 7.432 166.011 1.00 17.01 250 GLY C CA 1
ATOM 1732 C C . GLY A 1 250 ? 9.102 6.084 166.478 1.00 17.01 250 GLY C C 1
ATOM 1733 O O . GLY A 1 250 ? 8.396 5.284 167.081 1.00 17.01 250 GLY C O 1
ATOM 1734 N N . ASN A 1 251 ? 10.383 5.839 166.211 1.00 13.52 251 ASN C N 1
ATOM 1735 C CA . ASN A 1 251 ? 10.970 4.527 166.453 1.00 13.52 251 ASN C CA 1
ATOM 1736 C C . ASN A 1 251 ? 11.639 4.378 167.813 1.00 13.52 251 ASN C C 1
ATOM 1737 O O . ASN A 1 251 ? 12.322 3.377 168.034 1.00 13.52 251 ASN C O 1
ATOM 1742 N N . ARG A 1 252 ? 11.500 5.340 168.719 1.00 19.10 252 ARG C N 1
ATOM 1743 C CA . ARG A 1 252 ? 12.148 5.164 170.012 1.00 19.10 252 ARG C CA 1
ATOM 1744 C C . ARG A 1 252 ? 11.177 4.651 171.066 1.00 19.10 252 ARG C C 1
ATOM 1745 O O . ARG A 1 252 ? 11.456 3.661 171.746 1.00 19.10 252 ARG C O 1
ATOM 1753 N N . VAL A 1 253 ? 10.042 5.318 171.217 1.00 24.10 253 VAL C N 1
ATOM 1754 C CA . VAL A 1 253 ? 9.033 4.924 172.189 1.00 24.10 253 VAL C CA 1
ATOM 1755 C C . VAL A 1 253 ? 7.755 4.546 171.454 1.00 24.10 253 VAL C C 1
ATOM 1756 O O . VAL A 1 253 ? 7.037 3.620 171.849 1.00 24.10 253 VAL C O 1
ATOM 1760 N N . GLY A 1 254 ? 7.510 5.200 170.332 1.00 21.87 254 GLY C N 1
ATOM 1761 C CA . GLY A 1 254 ? 6.226 5.134 169.687 1.00 21.87 254 GLY C CA 1
ATOM 1762 C C . GLY A 1 254 ? 5.321 6.291 170.018 1.00 21.87 254 GLY C C 1
ATOM 1763 O O . GLY A 1 254 ? 4.105 6.168 169.847 1.00 21.87 254 GLY C O 1
ATOM 1764 N N . GLY A 1 255 ? 5.872 7.396 170.508 1.00 21.29 255 GLY C N 1
ATOM 1765 C CA . GLY A 1 255 ? 5.091 8.588 170.734 1.00 21.29 255 GLY C CA 1
ATOM 1766 C C . GLY A 1 255 ? 4.727 9.265 169.433 1.00 21.29 255 GLY C C 1
ATOM 1767 O O . GLY A 1 255 ? 5.227 8.936 168.361 1.00 21.29 255 GLY C O 1
ATOM 1768 N N . LEU A 1 256 ? 3.836 10.242 169.541 1.00 23.29 256 LEU C N 1
ATOM 1769 C CA . LEU A 1 256 ? 3.314 10.920 168.364 1.00 23.29 256 LEU C CA 1
ATOM 1770 C C . LEU A 1 256 ? 4.364 11.853 167.777 1.00 23.29 256 LEU C C 1
ATOM 1771 O O . LEU A 1 256 ? 5.042 12.575 168.509 1.00 23.29 256 LEU C O 1
ATOM 1776 N N . VAL A 1 257 ? 4.507 11.841 166.457 1.00 20.32 257 VAL C N 1
ATOM 1777 C CA . VAL A 1 257 ? 5.481 12.707 165.800 1.00 20.32 257 VAL C CA 1
ATOM 1778 C C . VAL A 1 257 ? 4.914 14.118 165.709 1.00 20.32 257 VAL C C 1
ATOM 1779 O O . VAL A 1 257 ? 3.858 14.339 165.111 1.00 20.32 257 VAL C O 1
ATOM 1783 N N . VAL A 1 258 ? 5.616 15.071 166.311 1.00 22.60 258 VAL C N 1
ATOM 1784 C CA . VAL A 1 258 ? 5.173 16.456 166.391 1.00 22.60 258 VAL C CA 1
ATOM 1785 C C . VAL A 1 258 ? 5.827 17.315 165.321 1.00 22.60 258 VAL C C 1
ATOM 1786 O O . VAL A 1 258 ? 5.154 18.074 164.628 1.00 22.60 258 VAL C O 1
ATOM 1790 N N . GLY A 1 259 ? 7.137 17.207 165.163 1.00 20.43 259 GLY C N 1
ATOM 1791 C CA . GLY A 1 259 ? 7.792 17.963 164.122 1.00 20.43 259 GLY C CA 1
ATOM 1792 C C . GLY A 1 259 ? 9.200 17.514 163.811 1.00 20.43 259 GLY C C 1
ATOM 1793 O O . GLY A 1 259 ? 9.526 16.334 163.940 1.00 20.43 259 GLY C O 1
ATOM 1794 N N . LEU A 1 260 ? 10.040 18.455 163.398 1.00 18.70 260 LEU C N 1
ATOM 1795 C CA . LEU A 1 260 ? 11.426 18.196 163.051 1.00 18.70 260 LEU C CA 1
ATOM 1796 C C . LEU A 1 260 ? 12.366 19.038 163.889 1.00 18.70 260 LEU C C 1
ATOM 1797 O O . LEU A 1 260 ? 12.024 20.139 164.323 1.00 18.70 260 LEU C O 1
ATOM 1802 N N . VAL A 1 261 ? 13.567 18.510 164.100 1.00 17.58 261 VAL C N 1
ATOM 1803 C CA . VAL A 1 261 ? 14.672 19.278 164.650 1.00 17.58 261 VAL C CA 1
ATOM 1804 C C . VAL A 1 261 ? 15.887 19.082 163.759 1.00 17.58 261 VAL C C 1
ATOM 1805 O O . VAL A 1 261 ? 16.021 18.078 163.057 1.00 17.58 261 VAL C O 1
ATOM 1809 N N . LEU A 1 262 ? 16.773 20.070 163.796 1.00 20.03 262 LEU C N 1
ATOM 1810 C CA . LEU A 1 262 ? 18.074 19.999 163.152 1.00 20.03 262 LEU C CA 1
ATOM 1811 C C . LEU A 1 262 ? 19.143 19.933 164.227 1.00 20.03 262 LEU C C 1
ATOM 1812 O O . LEU A 1 262 ? 19.319 20.881 164.996 1.00 20.03 262 LEU C O 1
ATOM 1817 N N . VAL A 1 263 ? 19.828 18.796 164.290 1.00 21.44 263 VAL C N 1
ATOM 1818 C CA . VAL A 1 263 ? 20.829 18.498 165.299 1.00 21.44 263 VAL C CA 1
ATOM 1819 C C . VAL A 1 263 ? 22.132 18.263 164.540 1.00 21.44 263 VAL C C 1
ATOM 1820 O O . VAL A 1 263 ? 22.127 17.980 163.342 1.00 21.44 263 VAL C O 1
ATOM 1824 N N . ALA A 1 264 ? 23.259 18.436 165.232 1.00 22.58 264 ALA C N 1
ATOM 1825 C CA . ALA A 1 264 ? 24.550 18.136 164.624 1.00 22.58 264 ALA C CA 1
ATOM 1826 C C . ALA A 1 264 ? 24.736 16.637 164.434 1.00 22.58 264 ALA C C 1
ATOM 1827 O O . ALA A 1 264 ? 24.852 16.156 163.303 1.00 22.58 264 ALA C O 1
ATOM 1829 N N . ASP A 1 265 ? 24.752 15.882 165.528 1.00 22.94 265 ASP C N 1
ATOM 1830 C CA . ASP A 1 265 ? 24.959 14.442 165.501 1.00 22.94 265 ASP C CA 1
ATOM 1831 C C . ASP A 1 265 ? 23.857 13.734 166.274 1.00 22.94 265 ASP C C 1
ATOM 1832 O O . ASP A 1 265 ? 23.089 14.354 167.010 1.00 22.94 265 ASP C O 1
ATOM 1837 N N . HIS A 1 266 ? 23.812 12.411 166.125 1.00 16.60 266 HIS C N 1
ATOM 1838 C CA . HIS A 1 266 ? 22.831 11.595 166.827 1.00 16.60 266 HIS C CA 1
ATOM 1839 C C . HIS A 1 266 ? 23.364 10.170 166.894 1.00 16.60 266 HIS C C 1
ATOM 1840 O O . HIS A 1 266 ? 24.259 9.794 166.137 1.00 16.60 266 HIS C O 1
ATOM 1847 N N . HIS A 1 267 ? 22.814 9.379 167.821 1.00 16.38 267 HIS C N 1
ATOM 1848 C CA . HIS A 1 267 ? 23.348 8.051 168.111 1.00 16.38 267 HIS C CA 1
ATOM 1849 C C . HIS A 1 267 ? 22.283 6.959 168.085 1.00 16.38 267 HIS C C 1
ATOM 1850 O O . HIS A 1 267 ? 22.517 5.884 168.638 1.00 16.38 267 HIS C O 1
ATOM 1857 N N . GLN A 1 268 ? 21.124 7.203 167.474 1.00 14.88 268 GLN C N 1
ATOM 1858 C CA . GLN A 1 268 ? 19.961 6.345 167.679 1.00 14.88 268 GLN C CA 1
ATOM 1859 C C . GLN A 1 268 ? 20.152 5.057 166.896 1.00 14.88 268 GLN C C 1
ATOM 1860 O O . GLN A 1 268 ? 20.396 5.086 165.687 1.00 14.88 268 GLN C O 1
ATOM 1866 N N . VAL A 1 269 ? 20.072 3.927 167.589 1.00 14.77 269 VAL C N 1
ATOM 1867 C CA . VAL A 1 269 ? 20.468 2.643 167.024 1.00 14.77 269 VAL C CA 1
ATOM 1868 C C . VAL A 1 269 ? 19.320 1.638 167.150 1.00 14.77 269 VAL C C 1
ATOM 1869 O O . VAL A 1 269 ? 19.146 0.777 166.281 1.00 14.77 269 VAL C O 1
ATOM 1873 N N . ASN A 1 270 ? 18.475 1.798 168.175 1.00 16.23 270 ASN C N 1
ATOM 1874 C CA . ASN A 1 270 ? 17.226 1.040 168.265 1.00 16.23 270 ASN C CA 1
ATOM 1875 C C . ASN A 1 270 ? 16.272 1.358 167.131 1.00 16.23 270 ASN C C 1
ATOM 1876 O O . ASN A 1 270 ? 15.969 2.524 166.873 1.00 16.23 270 ASN C O 1
ATOM 1881 N N . ARG A 1 271 ? 15.765 0.301 166.491 1.00 14.30 271 ARG C N 1
ATOM 1882 C CA . ARG A 1 271 ? 14.719 0.352 165.467 1.00 14.30 271 ARG C CA 1
ATOM 1883 C C . ARG A 1 271 ? 15.098 1.254 164.304 1.00 14.30 271 ARG C C 1
ATOM 1884 O O . ARG A 1 271 ? 14.238 1.826 163.637 1.00 14.30 271 ARG C O 1
ATOM 1892 N N . HIS A 1 272 ? 16.391 1.401 164.072 1.00 10.52 272 HIS C N 1
ATOM 1893 C CA . HIS A 1 272 ? 16.903 2.143 162.947 1.00 10.52 272 HIS C CA 1
ATOM 1894 C C . HIS A 1 272 ? 17.468 1.137 161.967 1.00 10.52 272 HIS C C 1
ATOM 1895 O O . HIS A 1 272 ? 18.333 0.341 162.328 1.00 10.52 272 HIS C O 1
ATOM 1902 N N . PHE A 1 273 ? 16.981 1.176 160.740 1.00 10.31 273 PHE C N 1
ATOM 1903 C CA . PHE A 1 273 ? 17.322 0.191 159.735 1.00 10.31 273 PHE C CA 1
ATOM 1904 C C . PHE A 1 273 ? 17.863 0.917 158.515 1.00 10.31 273 PHE C C 1
ATOM 1905 O O . PHE A 1 273 ? 17.445 2.033 158.204 1.00 10.31 273 PHE C O 1
ATOM 1913 N N . ASN A 1 274 ? 18.822 0.291 157.849 1.00 11.28 274 ASN C N 1
ATOM 1914 C CA . ASN A 1 274 ? 19.427 0.868 156.665 1.00 11.28 274 ASN C CA 1
ATOM 1915 C C . ASN A 1 274 ? 18.558 0.597 155.446 1.00 11.28 274 ASN C C 1
ATOM 1916 O O . ASN A 1 274 ? 17.549 -0.105 155.511 1.00 11.28 274 ASN C O 1
ATOM 1921 N N . ALA A 1 275 ? 18.992 1.124 154.301 1.00 11.74 275 ALA C N 1
ATOM 1922 C CA . ALA A 1 275 ? 18.422 0.715 153.026 1.00 11.74 275 ALA C CA 1
ATOM 1923 C C . ALA A 1 275 ? 18.760 -0.730 152.691 1.00 11.74 275 ALA C C 1
ATOM 1924 O O . ALA A 1 275 ? 18.032 -1.363 151.923 1.00 11.74 275 ALA C O 1
ATOM 1926 N N . ASN A 1 276 ? 19.832 -1.267 153.262 1.00 14.09 276 ASN C N 1
ATOM 1927 C CA . ASN A 1 276 ? 20.196 -2.668 153.142 1.00 14.09 276 ASN C CA 1
ATOM 1928 C C . ASN A 1 276 ? 19.470 -3.554 154.144 1.00 14.09 276 ASN C C 1
ATOM 1929 O O . ASN A 1 276 ? 19.851 -4.719 154.291 1.00 14.09 276 ASN C O 1
ATOM 1934 N N . SER A 1 277 ? 18.448 -3.009 154.821 1.00 14.83 277 SER C N 1
ATOM 1935 C CA . SER A 1 277 ? 17.583 -3.704 155.783 1.00 14.83 277 SER C CA 1
ATOM 1936 C C . SER A 1 277 ? 18.372 -4.257 156.964 1.00 14.83 277 SER C C 1
ATOM 1937 O O . SER A 1 277 ? 18.070 -5.327 157.492 1.00 14.83 277 SER C O 1
ATOM 1940 N N . ILE A 1 278 ? 19.373 -3.500 157.402 1.00 11.57 278 ILE C N 1
ATOM 1941 C CA . ILE A 1 278 ? 20.269 -3.898 158.478 1.00 11.57 278 ILE C CA 1
ATOM 1942 C C . ILE A 1 278 ? 20.134 -2.887 159.605 1.00 11.57 278 ILE C C 1
ATOM 1943 O O . ILE A 1 278 ? 20.129 -1.677 159.360 1.00 11.57 278 ILE C O 1
ATOM 1948 N N . THR A 1 279 ? 20.007 -3.380 160.829 1.00 12.28 279 THR C N 1
ATOM 1949 C CA . THR A 1 279 ? 20.076 -2.554 162.019 1.00 12.28 279 THR C CA 1
ATOM 1950 C C . THR A 1 279 ? 21.369 -2.827 162.770 1.00 12.28 279 THR C C 1
ATOM 1951 O O . THR A 1 279 ? 22.096 -3.780 162.491 1.00 12.28 279 THR C O 1
ATOM 1955 N N . TYR A 1 280 ? 21.640 -1.969 163.743 1.00 16.52 280 TYR C N 1
ATOM 1956 C CA . TYR A 1 280 ? 22.761 -2.134 164.648 1.00 16.52 280 TYR C CA 1
ATOM 1957 C C . TYR A 1 280 ? 22.314 -2.367 166.078 1.00 16.52 280 TYR C C 1
ATOM 1958 O O . TYR A 1 280 ? 23.161 -2.560 166.953 1.00 16.52 280 TYR C O 1
ATOM 1967 N N . GLY A 1 281 ? 21.016 -2.343 166.336 1.00 15.91 281 GLY C N 1
ATOM 1968 C CA . GLY A 1 281 ? 20.458 -2.408 167.662 1.00 15.91 281 GLY C CA 1
ATOM 1969 C C . GLY A 1 281 ? 19.905 -3.769 168.002 1.00 15.91 281 GLY C C 1
ATOM 1970 O O . GLY A 1 281 ? 20.405 -4.803 167.547 1.00 15.91 281 GLY C O 1
ATOM 1971 N N . TRP A 1 282 ? 18.854 -3.767 168.813 1.00 18.76 282 TRP C N 1
ATOM 1972 C CA . TRP A 1 282 ? 18.332 -5.006 169.368 1.00 18.76 282 TRP C CA 1
ATOM 1973 C C . TRP A 1 282 ? 16.814 -5.086 169.333 1.00 18.76 282 TRP C C 1
ATOM 1974 O O . TRP A 1 282 ? 16.249 -5.997 169.946 1.00 18.76 282 TRP C O 1
ATOM 1985 N N . SER A 1 283 ? 16.137 -4.184 168.633 1.00 16.76 283 SER C N 1
ATOM 1986 C CA . SER A 1 283 ? 14.688 -4.121 168.657 1.00 16.76 283 SER C CA 1
ATOM 1987 C C . SER A 1 283 ? 14.121 -4.245 167.250 1.00 16.76 283 SER C C 1
ATOM 1988 O O . SER A 1 283 ? 14.820 -4.075 166.251 1.00 16.76 283 SER C O 1
ATOM 1991 N N . THR A 1 284 ? 12.830 -4.538 167.191 1.00 18.69 284 THR C N 1
ATOM 1992 C CA . THR A 1 284 ? 12.109 -4.763 165.949 1.00 18.69 284 THR C CA 1
ATOM 1993 C C . THR A 1 284 ? 11.274 -3.521 165.664 1.00 18.69 284 THR C C 1
ATOM 1994 O O . THR A 1 284 ? 10.851 -2.833 166.594 1.00 18.69 284 THR C O 1
ATOM 1998 N N . ALA A 1 285 ? 11.059 -3.225 164.383 1.00 22.43 285 ALA C N 1
ATOM 1999 C CA . ALA A 1 285 ? 10.558 -1.909 163.992 1.00 22.43 285 ALA C CA 1
ATOM 2000 C C . ALA A 1 285 ? 9.137 -1.558 164.432 1.00 22.43 285 ALA C C 1
ATOM 2001 O O . ALA A 1 285 ? 8.922 -0.382 164.775 1.00 22.43 285 ALA C O 1
ATOM 2003 N N . PRO A 1 286 ? 8.133 -2.444 164.435 1.00 23.97 286 PRO C N 1
ATOM 2004 C CA . PRO A 1 286 ? 6.903 -2.071 165.145 1.00 23.97 286 PRO C CA 1
ATOM 2005 C C . PRO A 1 286 ? 7.154 -2.118 166.644 1.00 23.97 286 PRO C C 1
ATOM 2006 O O . PRO A 1 286 ? 7.619 -3.128 167.176 1.00 23.97 286 PRO C O 1
ATOM 2010 N N . VAL A 1 287 ? 6.887 -1.003 167.318 1.00 23.24 287 VAL C N 1
ATOM 2011 C CA . VAL A 1 287 ? 7.164 -0.903 168.744 1.00 23.24 287 VAL C CA 1
ATOM 2012 C C . VAL A 1 287 ? 6.116 -1.705 169.497 1.00 23.24 287 VAL C C 1
ATOM 2013 O O . VAL A 1 287 ? 4.911 -1.567 169.253 1.00 23.24 287 VAL C O 1
ATOM 2017 N N . ASN A 1 288 ? 6.572 -2.554 170.398 1.00 24.34 288 ASN C N 1
ATOM 2018 C CA . ASN A 1 288 ? 5.732 -3.368 171.254 1.00 24.34 288 ASN C CA 1
ATOM 2019 C C . ASN A 1 288 ? 6.143 -3.104 172.690 1.00 24.34 288 ASN C C 1
ATOM 2020 O O . ASN A 1 288 ? 7.228 -2.568 172.936 1.00 24.34 288 ASN C O 1
ATOM 2025 N N . PRO A 1 289 ? 5.282 -3.412 173.661 1.00 24.62 289 PRO C N 1
ATOM 2026 C CA . PRO A 1 289 ? 5.734 -3.387 175.053 1.00 24.62 289 PRO C CA 1
ATOM 2027 C C . PRO A 1 289 ? 6.795 -4.442 175.310 1.00 24.62 289 PRO C C 1
ATOM 2028 O O . PRO A 1 289 ? 6.795 -5.518 174.710 1.00 24.62 289 PRO C O 1
ATOM 2032 N N . MET A 1 290 ? 7.717 -4.110 176.207 1.00 26.60 290 MET C N 1
ATOM 2033 C CA . MET A 1 290 ? 8.862 -4.966 176.474 1.00 26.60 290 MET C CA 1
ATOM 2034 C C . MET A 1 290 ? 8.444 -6.165 177.303 1.00 26.60 290 MET C C 1
ATOM 2035 O O . MET A 1 290 ? 8.008 -6.014 178.450 1.00 26.60 290 MET C O 1
ATOM 2040 N N . ALA A 1 291 ? 8.590 -7.350 176.729 1.00 24.76 291 ALA C N 1
ATOM 2041 C CA . ALA A 1 291 ? 8.505 -8.585 177.482 1.00 24.76 291 ALA C CA 1
ATOM 2042 C C . ALA A 1 291 ? 9.904 -8.984 177.919 1.00 24.76 291 ALA C C 1
ATOM 2043 O O . ALA A 1 291 ? 10.848 -8.944 177.127 1.00 24.76 291 ALA C O 1
ATOM 2045 N N . ALA A 1 292 ? 10.035 -9.357 179.185 1.00 29.45 292 ALA C N 1
ATOM 2046 C CA . ALA A 1 292 ? 11.339 -9.666 179.749 1.00 29.45 292 ALA C CA 1
ATOM 2047 C C . ALA A 1 292 ? 11.155 -10.610 180.922 1.00 29.45 292 ALA C C 1
ATOM 2048 O O . ALA A 1 292 ? 10.052 -10.785 181.441 1.00 29.45 292 ALA C O 1
ATOM 2050 N N . GLU A 1 293 ? 12.257 -11.212 181.336 1.00 36.46 293 GLU C N 1
ATOM 2051 C CA . GLU A 1 293 ? 12.273 -12.090 182.488 1.00 36.46 293 GLU C CA 1
ATOM 2052 C C . GLU A 1 293 ? 12.688 -11.321 183.729 1.00 36.46 293 GLU C C 1
ATOM 2053 O O . GLU A 1 293 ? 13.215 -10.210 183.663 1.00 36.46 293 GLU C O 1
ATOM 2059 N N . ILE A 1 294 ? 12.438 -11.933 184.875 1.00 34.74 294 ILE C N 1
ATOM 2060 C CA . ILE A 1 294 ? 12.923 -11.442 186.153 1.00 34.74 294 ILE C CA 1
ATOM 2061 C C . ILE A 1 294 ? 14.100 -12.313 186.552 1.00 34.74 294 ILE C C 1
ATOM 2062 O O . ILE A 1 294 ? 13.979 -13.541 186.611 1.00 34.74 294 ILE C O 1
ATOM 2067 N N . VAL A 1 295 ? 15.245 -11.690 186.809 1.00 33.73 295 VAL C N 1
ATOM 2068 C CA . VAL A 1 295 ? 16.422 -12.447 187.209 1.00 33.73 295 VAL C CA 1
ATOM 2069 C C . VAL A 1 295 ? 16.568 -12.379 188.723 1.00 33.73 295 VAL C C 1
ATOM 2070 O O . VAL A 1 295 ? 16.534 -13.410 189.402 1.00 33.73 295 VAL C O 1
ATOM 2074 N N . VAL A 1 296 ? 16.738 -11.175 189.266 1.00 37.07 296 VAL C N 1
ATOM 2075 C CA . VAL A 1 296 ? 16.901 -10.972 190.702 1.00 37.07 296 VAL C CA 1
ATOM 2076 C C . VAL A 1 296 ? 15.968 -9.852 191.142 1.00 37.07 296 VAL C C 1
ATOM 2077 O O . VAL A 1 296 ? 15.999 -8.754 190.579 1.00 37.07 296 VAL C O 1
ATOM 2081 N N . LYS A 1 297 ? 15.140 -10.135 192.142 1.00 42.61 297 LYS C N 1
ATOM 2082 C CA . LYS A 1 297 ? 14.297 -9.137 192.781 1.00 42.61 297 LYS C CA 1
ATOM 2083 C C . LYS A 1 297 ? 15.053 -8.466 193.922 1.00 42.61 297 LYS C C 1
ATOM 2084 O O . LYS A 1 297 ? 15.774 -9.125 194.674 1.00 42.61 297 LYS C O 1
ATOM 2090 N N . HIS A 1 298 ? 14.892 -7.151 194.043 1.00 42.56 298 HIS C N 1
ATOM 2091 C CA . HIS A 1 298 ? 15.519 -6.375 195.103 1.00 42.56 298 HIS C CA 1
ATOM 2092 C C . HIS A 1 298 ? 14.464 -5.595 195.871 1.00 42.56 298 HIS C C 1
ATOM 2093 O O . HIS A 1 298 ? 13.536 -5.039 195.277 1.00 42.56 298 HIS C O 1
ATOM 2100 N N . ASP A 1 299 ? 14.610 -5.556 197.190 1.00 48.24 299 ASP C N 1
ATOM 2101 C CA . ASP A 1 299 ? 13.691 -4.828 198.049 1.00 48.24 299 ASP C CA 1
ATOM 2102 C C . ASP A 1 299 ? 14.143 -3.384 198.205 1.00 48.24 299 ASP C C 1
ATOM 2103 O O . ASP A 1 299 ? 15.281 -3.030 197.899 1.00 48.24 299 ASP C O 1
ATOM 2108 N N . TYR A 1 300 ? 13.230 -2.545 198.685 1.00 48.57 300 TYR C N 1
ATOM 2109 C CA . TYR A 1 300 ? 13.534 -1.129 198.819 1.00 48.57 300 TYR C CA 1
ATOM 2110 C C . TYR A 1 300 ? 14.461 -0.888 200.003 1.00 48.57 300 TYR C C 1
ATOM 2111 O O . TYR A 1 300 ? 14.578 -1.711 200.914 1.00 48.57 300 TYR C O 1
ATOM 2120 N N . THR A 1 301 ? 15.132 0.255 199.971 1.00 50.04 301 THR C N 1
ATOM 2121 C CA . THR A 1 301 ? 16.159 0.611 200.932 1.00 50.04 301 THR C CA 1
ATOM 2122 C C . THR A 1 301 ? 15.876 2.047 201.368 1.00 50.04 301 THR C C 1
ATOM 2123 O O . THR A 1 301 ? 15.056 2.742 200.763 1.00 50.04 301 THR C O 1
ATOM 2127 N N . ASN A 1 302 ? 16.530 2.489 202.447 1.00 50.09 302 ASN C N 1
ATOM 2128 C CA . ASN A 1 302 ? 16.437 3.886 202.859 1.00 50.09 302 ASN C CA 1
ATOM 2129 C C . ASN A 1 302 ? 17.040 4.821 201.818 1.00 50.09 302 ASN C C 1
ATOM 2130 O O . ASN A 1 302 ? 16.639 5.987 201.722 1.00 50.09 302 ASN C O 1
ATOM 2135 N N . ASN A 1 303 ? 17.992 4.328 201.031 1.00 50.14 303 ASN C N 1
ATOM 2136 C CA . ASN A 1 303 ? 18.628 5.095 199.972 1.00 50.14 303 ASN C CA 1
ATOM 2137 C C . ASN A 1 303 ? 17.905 4.997 198.637 1.00 50.14 303 ASN C C 1
ATOM 2138 O O . ASN A 1 303 ? 17.713 6.018 197.974 1.00 50.14 303 ASN C O 1
ATOM 2143 N N . ARG A 1 304 ? 17.541 3.791 198.194 1.00 48.79 304 ARG C N 1
ATOM 2144 C CA . ARG A 1 304 ? 17.094 3.568 196.824 1.00 48.79 304 ARG C CA 1
ATOM 2145 C C . ARG A 1 304 ? 15.908 2.616 196.802 1.00 48.79 304 ARG C C 1
ATOM 2146 O O . ARG A 1 304 ? 15.760 1.766 197.682 1.00 48.79 304 ARG C O 1
ATOM 2154 N N . ASN A 1 305 ? 15.060 2.772 195.783 1.00 41.09 305 ASN C N 1
ATOM 2155 C CA . ASN A 1 305 ? 13.780 2.081 195.717 1.00 41.09 305 ASN C CA 1
ATOM 2156 C C . ASN A 1 305 ? 13.958 0.600 195.400 1.00 41.09 305 ASN C C 1
ATOM 2157 O O . ASN A 1 305 ? 15.058 0.111 195.135 1.00 41.09 305 ASN C O 1
ATOM 2162 N N . ALA A 1 306 ? 12.842 -0.120 195.424 1.00 40.49 306 ALA C N 1
ATOM 2163 C CA . ALA A 1 306 ? 12.838 -1.513 195.013 1.00 40.49 306 ALA C CA 1
ATOM 2164 C C . ALA A 1 306 ? 12.991 -1.599 193.506 1.00 40.49 306 ALA C C 1
ATOM 2165 O O . ALA A 1 306 ? 12.371 -0.838 192.759 1.00 40.49 306 ALA C O 1
ATOM 2167 N N . TRP A 1 307 ? 13.830 -2.521 193.052 1.00 36.80 307 TRP C N 1
ATOM 2168 C CA . TRP A 1 307 ? 14.096 -2.639 191.632 1.00 36.80 307 TRP C CA 1
ATOM 2169 C C . TRP A 1 307 ? 14.246 -4.108 191.280 1.00 36.80 307 TRP C C 1
ATOM 2170 O O . TRP A 1 307 ? 14.087 -4.994 192.122 1.00 36.80 307 TRP C O 1
ATOM 2181 N N . LEU A 1 308 ? 14.551 -4.360 190.014 1.00 34.00 308 LEU C N 1
ATOM 2182 C CA . LEU A 1 308 ? 14.345 -5.673 189.430 1.00 34.00 308 LEU C CA 1
ATOM 2183 C C . LEU A 1 308 ? 15.307 -5.804 188.265 1.00 34.00 308 LEU C C 1
ATOM 2184 O O . LEU A 1 308 ? 15.398 -4.892 187.440 1.00 34.00 308 LEU C O 1
ATOM 2189 N N . SER A 1 309 ? 16.030 -6.911 188.202 1.00 34.02 309 SER C N 1
ATOM 2190 C CA . SER A 1 309 ? 16.983 -7.125 187.128 1.00 34.02 309 SER C CA 1
ATOM 2191 C C . SER A 1 309 ? 16.343 -7.937 186.010 1.00 34.02 309 SER C C 1
ATOM 2192 O O . SER A 1 309 ? 15.510 -8.814 186.246 1.00 34.02 309 SER C O 1
ATOM 2195 N N . ILE A 1 310 ? 16.762 -7.638 184.786 1.00 33.40 310 ILE C N 1
ATOM 2196 C CA . ILE A 1 310 ? 16.091 -8.059 183.566 1.00 33.40 310 ILE C CA 1
ATOM 2197 C C . ILE A 1 310 ? 17.075 -8.802 182.678 1.00 33.40 310 ILE C C 1
ATOM 2198 O O . ILE A 1 310 ? 18.229 -8.387 182.536 1.00 33.40 310 ILE C O 1
ATOM 2203 N N . GLY A 1 311 ? 16.628 -9.912 182.098 1.00 34.25 311 GLY C N 1
ATOM 2204 C CA . GLY A 1 311 ? 17.344 -10.473 180.976 1.00 34.25 311 GLY C CA 1
ATOM 2205 C C . GLY A 1 311 ? 16.655 -11.668 180.363 1.00 34.25 311 GLY C C 1
ATOM 2206 O O . GLY A 1 311 ? 16.267 -12.596 181.076 1.00 34.25 311 GLY C O 1
ATOM 2207 N N . ALA A 1 312 ? 16.520 -11.672 179.041 1.00 37.52 312 ALA C N 1
ATOM 2208 C CA . ALA A 1 312 ? 15.966 -12.828 178.357 1.00 37.52 312 ALA C CA 1
ATOM 2209 C C . ALA A 1 312 ? 16.976 -13.970 178.341 1.00 37.52 312 ALA C C 1
ATOM 2210 O O . ALA A 1 312 ? 18.190 -13.753 178.347 1.00 37.52 312 ALA C O 1
ATOM 2212 N N . LYS A 1 313 ? 16.466 -15.203 178.317 1.00 43.74 313 LYS C N 1
ATOM 2213 C CA . LYS A 1 313 ? 17.320 -16.393 178.258 1.00 43.74 313 LYS C CA 1
ATOM 2214 C C . LYS A 1 313 ? 17.762 -16.653 176.818 1.00 43.74 313 LYS C C 1
ATOM 2215 O O . LYS A 1 313 ? 17.394 -17.654 176.197 1.00 43.74 313 LYS C O 1
ATOM 2221 N N . ASN A 1 314 ? 18.591 -15.730 176.315 1.00 39.83 314 ASN C N 1
ATOM 2222 C CA . ASN A 1 314 ? 19.101 -15.722 174.939 1.00 39.83 314 ASN C CA 1
ATOM 2223 C C . ASN A 1 314 ? 17.967 -15.769 173.919 1.00 39.83 314 ASN C C 1
ATOM 2224 O O . ASN A 1 314 ? 18.040 -16.463 172.904 1.00 39.83 314 ASN C O 1
ATOM 2229 N N . LYS A 1 315 ? 16.902 -15.019 174.197 1.00 40.77 315 LYS C N 1
ATOM 2230 C CA . LYS A 1 315 ? 15.718 -15.009 173.350 1.00 40.77 315 LYS C CA 1
ATOM 2231 C C . LYS A 1 315 ? 15.493 -13.653 172.698 1.00 40.77 315 LYS C C 1
ATOM 2232 O O . LYS A 1 315 ? 14.397 -13.384 172.200 1.00 40.77 315 LYS C O 1
ATOM 2238 N N . GLY A 1 316 ? 16.505 -12.792 172.697 1.00 31.31 316 GLY C N 1
ATOM 2239 C CA . GLY A 1 316 ? 16.452 -11.568 171.940 1.00 31.31 316 GLY C CA 1
ATOM 2240 C C . GLY A 1 316 ? 16.501 -11.863 170.457 1.00 31.31 316 GLY C C 1
ATOM 2241 O O . GLY A 1 316 ? 17.199 -12.775 170.009 1.00 31.31 316 GLY C O 1
ATOM 2242 N N . PRO A 1 317 ? 15.747 -11.099 169.664 1.00 27.43 317 PRO C N 1
ATOM 2243 C CA . PRO A 1 317 ? 15.707 -11.374 168.222 1.00 27.43 317 PRO C CA 1
ATOM 2244 C C . PRO A 1 317 ? 16.971 -10.964 167.499 1.00 27.43 317 PRO C C 1
ATOM 2245 O O . PRO A 1 317 ? 17.293 -11.543 166.455 1.00 27.43 317 PRO C O 1
ATOM 2249 N N . LEU A 1 318 ? 17.693 -9.977 168.015 1.00 25.12 318 LEU C N 1
ATOM 2250 C CA . LEU A 1 318 ? 18.881 -9.449 167.362 1.00 25.12 318 LEU C CA 1
ATOM 2251 C C . LEU A 1 318 ? 20.129 -9.645 168.200 1.00 25.12 318 LEU C C 1
ATOM 2252 O O . LEU A 1 318 ? 21.121 -10.193 167.712 1.00 25.12 318 LEU C O 1
ATOM 2257 N N . PHE A 1 319 ? 20.102 -9.218 169.454 1.00 26.93 319 PHE C N 1
ATOM 2258 C CA . PHE A 1 319 ? 21.171 -9.506 170.398 1.00 26.93 319 PHE C CA 1
ATOM 2259 C C . PHE A 1 319 ? 20.628 -10.423 171.478 1.00 26.93 319 PHE C C 1
ATOM 2260 O O . PHE A 1 319 ? 19.831 -9.973 172.314 1.00 26.93 319 PHE C O 1
ATOM 2268 N N . PRO A 1 320 ? 20.995 -11.707 171.491 1.00 30.41 320 PRO C N 1
ATOM 2269 C CA . PRO A 1 320 ? 20.466 -12.616 172.514 1.00 30.41 320 PRO C CA 1
ATOM 2270 C C . PRO A 1 320 ? 21.030 -12.293 173.884 1.00 30.41 320 PRO C C 1
ATOM 2271 O O . PRO A 1 320 ? 22.192 -12.585 174.178 1.00 30.41 320 PRO C O 1
ATOM 2275 N N . GLY A 1 321 ? 20.210 -11.688 174.729 1.00 28.05 321 GLY C N 1
ATOM 2276 C CA . GLY A 1 321 ? 20.698 -11.144 175.974 1.00 28.05 321 GLY C CA 1
ATOM 2277 C C . GLY A 1 321 ? 20.118 -9.768 176.181 1.00 28.05 321 GLY C C 1
ATOM 2278 O O . GLY A 1 321 ? 19.875 -9.344 177.313 1.00 28.05 321 GLY C O 1
ATOM 2279 N N . LEU A 1 322 ? 19.889 -9.061 175.077 1.00 24.76 322 LEU C N 1
ATOM 2280 C CA . LEU A 1 322 ? 19.127 -7.829 175.104 1.00 24.76 322 LEU C CA 1
ATOM 2281 C C . LEU A 1 322 ? 17.700 -8.132 174.694 1.00 24.76 322 LEU C C 1
ATOM 2282 O O . LEU A 1 322 ? 17.484 -8.625 173.577 1.00 24.76 322 LEU C O 1
ATOM 2287 N N . PRO A 1 323 ? 16.715 -7.894 175.557 1.00 21.06 323 PRO C N 1
ATOM 2288 C CA . PRO A 1 323 ? 15.326 -8.176 175.192 1.00 21.06 323 PRO C CA 1
ATOM 2289 C C . PRO A 1 323 ? 14.823 -7.235 174.115 1.00 21.06 323 PRO C C 1
ATOM 2290 O O . PRO A 1 323 ? 15.299 -6.108 173.968 1.00 21.06 323 PRO C O 1
ATOM 2294 N N . ASN A 1 324 ? 13.882 -7.749 173.331 1.00 20.53 324 ASN C N 1
ATOM 2295 C CA . ASN A 1 324 ? 13.191 -6.963 172.323 1.00 20.53 324 ASN C CA 1
ATOM 2296 C C . ASN A 1 324 ? 12.490 -5.794 172.997 1.00 20.53 324 ASN C C 1
ATOM 2297 O O . ASN A 1 324 ? 11.814 -5.971 174.016 1.00 20.53 324 ASN C O 1
ATOM 2302 N N . HIS A 1 325 ? 12.725 -4.598 172.449 1.00 20.58 325 HIS C N 1
ATOM 2303 C CA . HIS A 1 325 ? 12.130 -3.332 172.873 1.00 20.58 325 HIS C CA 1
ATOM 2304 C C . HIS A 1 325 ? 12.598 -2.936 174.270 1.00 20.58 325 HIS C C 1
ATOM 2305 O O . HIS A 1 325 ? 11.799 -2.534 175.110 1.00 20.58 325 HIS C O 1
ATOM 2312 N N . PHE A 1 326 ? 13.889 -3.064 174.532 1.00 22.58 326 PHE C N 1
ATOM 2313 C CA . PHE A 1 326 ? 14.375 -2.313 175.678 1.00 22.58 326 PHE C CA 1
ATOM 2314 C C . PHE A 1 326 ? 14.701 -0.890 175.221 1.00 22.58 326 PHE C C 1
ATOM 2315 O O . PHE A 1 326 ? 15.253 -0.702 174.135 1.00 22.58 326 PHE C O 1
ATOM 2323 N N . PRO A 1 327 ? 14.360 0.124 176.013 1.00 23.74 327 PRO C N 1
ATOM 2324 C CA . PRO A 1 327 ? 14.562 1.506 175.564 1.00 23.74 327 PRO C CA 1
ATOM 2325 C C . PRO A 1 327 ? 16.022 1.922 175.596 1.00 23.74 327 PRO C C 1
ATOM 2326 O O . PRO A 1 327 ? 16.762 1.591 176.522 1.00 23.74 327 PRO C O 1
ATOM 2330 N N . ASP A 1 328 ? 16.427 2.671 174.579 1.00 24.77 328 ASP C N 1
ATOM 2331 C CA . ASP A 1 328 ? 17.674 3.417 174.627 1.00 24.77 328 ASP C CA 1
ATOM 2332 C C . ASP A 1 328 ? 17.495 4.782 175.265 1.00 24.77 328 ASP C C 1
ATOM 2333 O O . ASP A 1 328 ? 18.466 5.531 175.395 1.00 24.77 328 ASP C O 1
ATOM 2338 N N . SER A 1 329 ? 16.269 5.123 175.642 1.00 26.77 329 SER C N 1
ATOM 2339 C CA . SER A 1 329 ? 15.963 6.326 176.398 1.00 26.77 329 SER C CA 1
ATOM 2340 C C . SER A 1 329 ? 15.769 6.008 177.873 1.00 26.77 329 SER C C 1
ATOM 2341 O O . SER A 1 329 ? 15.068 6.723 178.588 1.00 26.77 329 SER C O 1
ATOM 2344 N N . CYS A 1 330 ? 16.402 4.938 178.336 1.00 28.06 330 CYS C N 1
ATOM 2345 C CA . CYS A 1 330 ? 16.334 4.528 179.725 1.00 28.06 330 CYS C CA 1
ATOM 2346 C C . CYS A 1 330 ? 17.195 5.440 180.593 1.00 28.06 330 CYS C C 1
ATOM 2347 O O . CYS A 1 330 ? 17.893 6.335 180.111 1.00 28.06 330 CYS C O 1
ATOM 2350 N N . ALA A 1 331 ? 17.137 5.211 181.897 1.00 29.18 331 ALA C N 1
ATOM 2351 C CA . ALA A 1 331 ? 17.954 5.964 182.833 1.00 29.18 331 ALA C CA 1
ATOM 2352 C C . ALA A 1 331 ? 19.383 5.443 182.803 1.00 29.18 331 ALA C C 1
ATOM 2353 O O . ALA A 1 331 ? 19.612 4.232 182.836 1.00 29.18 331 ALA C O 1
ATOM 2355 N N . SER A 1 332 ? 20.340 6.363 182.738 1.00 33.87 332 SER C N 1
ATOM 2356 C CA . SER A 1 332 ? 21.749 6.013 182.690 1.00 33.87 332 SER C CA 1
ATOM 2357 C C . SER A 1 332 ? 22.559 7.176 183.240 1.00 33.87 332 SER C C 1
ATOM 2358 O O . SER A 1 332 ? 22.018 8.230 183.583 1.00 33.87 332 SER C O 1
ATOM 2361 N N . THR A 1 333 ? 23.875 6.969 183.322 1.00 35.20 333 THR C N 1
ATOM 2362 C CA . THR A 1 333 ? 24.778 8.027 183.755 1.00 35.20 333 THR C CA 1
ATOM 2363 C C . THR A 1 333 ? 24.865 9.130 182.707 1.00 35.20 333 THR C C 1
ATOM 2364 O O . THR A 1 333 ? 25.024 10.307 183.051 1.00 35.20 333 THR C O 1
ATOM 2368 N N . LEU A 1 334 ? 24.714 8.772 181.432 1.00 33.60 334 LEU C N 1
ATOM 2369 C CA . LEU A 1 334 ? 24.776 9.737 180.341 1.00 33.60 334 LEU C CA 1
ATOM 2370 C C . LEU A 1 334 ? 23.562 10.660 180.309 1.00 33.60 334 LEU C C 1
ATOM 2371 O O . LEU A 1 334 ? 23.665 11.791 179.823 1.00 33.60 334 LEU C O 1
ATOM 2376 N N . VAL A 1 335 ? 22.432 10.221 180.846 1.00 37.53 335 VAL C N 1
ATOM 2377 C CA . VAL A 1 335 ? 21.176 10.954 180.753 1.00 37.53 335 VAL C CA 1
ATOM 2378 C C . VAL A 1 335 ? 20.950 11.843 181.969 1.00 37.53 335 VAL C C 1
ATOM 2379 O O . VAL A 1 335 ? 20.711 13.043 181.835 1.00 37.53 335 VAL C O 1
ATOM 2383 N N . GLY A 1 336 ? 21.017 11.273 183.165 1.00 40.09 336 GLY C N 1
ATOM 2384 C CA . GLY A 1 336 ? 20.879 12.058 184.374 1.00 40.09 336 GLY C CA 1
ATOM 2385 C C . GLY A 1 336 ? 21.198 11.258 185.617 1.00 40.09 336 GLY C C 1
ATOM 2386 O O . GLY A 1 336 ? 20.690 10.148 185.784 1.00 40.09 336 GLY C O 1
ATOM 2387 N N . ALA A 1 337 ? 22.024 11.810 186.500 1.00 44.95 337 ALA C N 1
ATOM 2388 C CA . ALA A 1 337 ? 22.456 11.094 187.689 1.00 44.95 337 ALA C CA 1
ATOM 2389 C C . ALA A 1 337 ? 21.354 11.066 188.744 1.00 44.95 337 ALA C C 1
ATOM 2390 O O . ALA A 1 337 ? 20.390 11.833 188.698 1.00 44.95 337 ALA C O 1
ATOM 2392 N N . MET A 1 338 ? 21.521 10.172 189.715 1.00 51.11 338 MET C N 1
ATOM 2393 C CA . MET A 1 338 ? 20.492 9.933 190.715 1.00 51.11 338 MET C CA 1
ATOM 2394 C C . MET A 1 338 ? 20.447 11.060 191.740 1.00 51.11 338 MET C C 1
ATOM 2395 O O . MET A 1 338 ? 21.451 11.720 192.018 1.00 51.11 338 MET C O 1
ATOM 2400 N N . ASP A 1 339 ? 19.265 11.271 192.310 1.00 52.91 339 ASP C N 1
ATOM 2401 C CA . ASP A 1 339 ? 19.053 12.338 193.275 1.00 52.91 339 ASP C CA 1
ATOM 2402 C C . ASP A 1 339 ? 18.466 11.765 194.556 1.00 52.91 339 ASP C C 1
ATOM 2403 O O . ASP A 1 339 ? 17.752 10.759 194.533 1.00 52.91 339 ASP C O 1
ATOM 2408 N N . THR A 1 340 ? 18.760 12.420 195.677 1.00 52.78 340 THR C N 1
ATOM 2409 C CA . THR A 1 340 ? 18.245 11.986 196.979 1.00 52.78 340 THR C CA 1
ATOM 2410 C C . THR A 1 340 ? 16.915 12.683 197.281 1.00 52.78 340 THR C C 1
ATOM 2411 O O . THR A 1 340 ? 16.702 13.338 198.301 1.00 52.78 340 THR C O 1
ATOM 2415 N N . GLY A 1 341 ? 16.019 12.570 196.313 1.00 48.79 341 GLY C N 1
ATOM 2416 C CA . GLY A 1 341 ? 14.638 12.986 196.395 1.00 48.79 341 GLY C CA 1
ATOM 2417 C C . GLY A 1 341 ? 13.777 11.746 196.347 1.00 48.79 341 GLY C C 1
ATOM 2418 O O . GLY A 1 341 ? 13.493 11.118 197.371 1.00 48.79 341 GLY C O 1
ATOM 2419 N N . ARG A 1 342 ? 13.354 11.393 195.134 1.00 51.86 342 ARG C N 1
ATOM 2420 C CA . ARG A 1 342 ? 12.534 10.221 194.852 1.00 51.86 342 ARG C CA 1
ATOM 2421 C C . ARG A 1 342 ? 13.220 8.874 195.085 1.00 51.86 342 ARG C C 1
ATOM 2422 O O . ARG A 1 342 ? 12.585 7.834 194.872 1.00 51.86 342 ARG C O 1
ATOM 2430 N N . HIS A 1 343 ? 14.505 8.887 195.475 1.00 48.66 343 HIS C N 1
ATOM 2431 C CA . HIS A 1 343 ? 15.300 7.695 195.812 1.00 48.66 343 HIS C CA 1
ATOM 2432 C C . HIS A 1 343 ? 15.441 6.759 194.613 1.00 48.66 343 HIS C C 1
ATOM 2433 O O . HIS A 1 343 ? 15.423 5.535 194.746 1.00 48.66 343 HIS C O 1
ATOM 2440 N N . MET A 1 344 ? 15.599 7.346 193.435 1.00 45.84 344 MET C N 1
ATOM 2441 C CA . MET A 1 344 ? 15.584 6.615 192.175 1.00 45.84 344 MET C CA 1
ATOM 2442 C C . MET A 1 344 ? 16.371 7.442 191.164 1.00 45.84 344 MET C C 1
ATOM 2443 O O . MET A 1 344 ? 16.768 8.574 191.472 1.00 45.84 344 MET C O 1
ATOM 2448 N N . PRO A 1 345 ? 16.670 6.893 189.970 1.00 39.19 345 PRO C N 1
ATOM 2449 C CA . PRO A 1 345 ? 17.272 7.738 188.931 1.00 39.19 345 PRO C CA 1
ATOM 2450 C C . PRO A 1 345 ? 16.365 8.887 188.528 1.00 39.19 345 PRO C C 1
ATOM 2451 O O . PRO A 1 345 ? 15.139 8.780 188.549 1.00 39.19 345 PRO C O 1
ATOM 2455 N N . ALA A 1 346 ? 16.992 10.007 188.181 1.00 38.75 346 ALA C N 1
ATOM 2456 C CA . ALA A 1 346 ? 16.255 11.246 187.971 1.00 38.75 346 ALA C CA 1
ATOM 2457 C C . ALA A 1 346 ? 15.511 11.235 186.644 1.00 38.75 346 ALA C C 1
ATOM 2458 O O . ALA A 1 346 ? 14.291 11.415 186.601 1.00 38.75 346 ALA C O 1
ATOM 2460 N N . THR A 1 347 ? 16.232 11.034 185.551 1.00 38.72 347 THR C N 1
ATOM 2461 C CA . THR A 1 347 ? 15.681 11.170 184.215 1.00 38.72 347 THR C CA 1
ATOM 2462 C C . THR A 1 347 ? 15.599 9.795 183.570 1.00 38.72 347 THR C C 1
ATOM 2463 O O . THR A 1 347 ? 16.572 9.037 183.595 1.00 38.72 347 THR C O 1
ATOM 2467 N N . GLY A 1 348 ? 14.444 9.477 183.001 1.00 33.14 348 GLY C N 1
ATOM 2468 C CA . GLY A 1 348 ? 14.262 8.186 182.366 1.00 33.14 348 GLY C CA 1
ATOM 2469 C C . GLY A 1 348 ? 12.864 8.066 181.808 1.00 33.14 348 GLY C C 1
ATOM 2470 O O . GLY A 1 348 ? 12.074 9.013 181.837 1.00 33.14 348 GLY C O 1
ATOM 2471 N N . VAL A 1 349 ? 12.567 6.878 181.295 1.00 30.56 349 VAL C N 1
ATOM 2472 C CA . VAL A 1 349 ? 11.267 6.569 180.713 1.00 30.56 349 VAL C CA 1
ATOM 2473 C C . VAL A 1 349 ? 10.577 5.537 181.593 1.00 30.56 349 VAL C C 1
ATOM 2474 O O . VAL A 1 349 ? 11.170 4.510 181.950 1.00 30.56 349 VAL C O 1
ATOM 2478 N N . CYS A 1 350 ? 9.328 5.826 181.950 1.00 32.98 350 CYS C N 1
ATOM 2479 C CA . CYS A 1 350 ? 8.554 5.065 182.909 1.00 32.98 350 CYS C CA 1
ATOM 2480 C C . CYS A 1 350 ? 7.278 4.535 182.267 1.00 32.98 350 CYS C C 1
ATOM 2481 O O . CYS A 1 350 ? 6.789 5.059 181.262 1.00 32.98 350 CYS C O 1
ATOM 2484 N N . GLY A 1 351 ? 6.740 3.491 182.886 1.00 27.03 351 GLY C N 1
ATOM 2485 C CA . GLY A 1 351 ? 5.481 2.899 182.520 1.00 27.03 351 GLY C CA 1
ATOM 2486 C C . GLY A 1 351 ? 5.093 1.848 183.537 1.00 27.03 351 GLY C C 1
ATOM 2487 O O . GLY A 1 351 ? 5.887 1.476 184.406 1.00 27.03 351 GLY C O 1
ATOM 2488 N N . PRO A 1 352 ? 3.859 1.360 183.464 1.00 26.76 352 PRO C N 1
ATOM 2489 C CA . PRO A 1 352 ? 3.421 0.312 184.389 1.00 26.76 352 PRO C CA 1
ATOM 2490 C C . PRO A 1 352 ? 3.973 -1.056 184.022 1.00 26.76 352 PRO C C 1
ATOM 2491 O O . PRO A 1 352 ? 4.257 -1.351 182.861 1.00 26.76 352 PRO C O 1
ATOM 2495 N N . ALA A 1 353 ? 4.114 -1.900 185.041 1.00 27.04 353 ALA C N 1
ATOM 2496 C CA . ALA A 1 353 ? 4.758 -3.201 184.910 1.00 27.04 353 ALA C CA 1
ATOM 2497 C C . ALA A 1 353 ? 3.760 -4.300 185.233 1.00 27.04 353 ALA C C 1
ATOM 2498 O O . ALA A 1 353 ? 3.189 -4.319 186.326 1.00 27.04 353 ALA C O 1
ATOM 2500 N N . ILE A 1 354 ? 3.588 -5.231 184.304 1.00 25.80 354 ILE C N 1
ATOM 2501 C CA . ILE A 1 354 ? 2.635 -6.325 184.435 1.00 25.80 354 ILE C CA 1
ATOM 2502 C C . ILE A 1 354 ? 3.430 -7.615 184.558 1.00 25.80 354 ILE C C 1
ATOM 2503 O O . ILE A 1 354 ? 4.093 -8.034 183.604 1.00 25.80 354 ILE C O 1
ATOM 2508 N N . GLY A 1 355 ? 3.367 -8.257 185.720 1.00 26.23 355 GLY C N 1
ATOM 2509 C CA . GLY A 1 355 ? 4.011 -9.543 185.881 1.00 26.23 355 GLY C CA 1
ATOM 2510 C C . GLY A 1 355 ? 3.144 -10.676 185.372 1.00 26.23 355 GLY C C 1
ATOM 2511 O O . GLY A 1 355 ? 1.920 -10.638 185.454 1.00 26.23 355 GLY C O 1
ATOM 2512 N N . PHE A 1 356 ? 3.798 -11.702 184.835 1.00 29.53 356 PHE C N 1
ATOM 2513 C CA . PHE A 1 356 ? 3.080 -12.841 184.279 1.00 29.53 356 PHE C CA 1
ATOM 2514 C C . PHE A 1 356 ? 4.001 -14.050 184.277 1.00 29.53 356 PHE C C 1
ATOM 2515 O O . PHE A 1 356 ? 5.223 -13.918 184.263 1.00 29.53 356 PHE C O 1
ATOM 2523 N N . GLN A 1 357 ? 3.397 -15.233 184.289 1.00 35.80 357 GLN C N 1
ATOM 2524 C CA . GLN A 1 357 ? 4.142 -16.476 184.391 1.00 35.80 357 GLN C CA 1
ATOM 2525 C C . GLN A 1 357 ? 4.545 -16.957 183.000 1.00 35.80 357 GLN C C 1
ATOM 2526 O O . GLN A 1 357 ? 4.421 -16.237 182.009 1.00 35.80 357 GLN C O 1
ATOM 2532 N N . ASP A 1 358 ? 5.033 -18.194 182.912 1.00 42.93 358 ASP C N 1
ATOM 2533 C CA . ASP A 1 358 ? 5.439 -18.734 181.621 1.00 42.93 358 ASP C CA 1
ATOM 2534 C C . ASP A 1 358 ? 4.246 -19.106 180.754 1.00 42.93 358 ASP C C 1
ATOM 2535 O O . ASP A 1 358 ? 4.309 -18.956 179.530 1.00 42.93 358 ASP C O 1
ATOM 2540 N N . ASN A 1 359 ? 3.158 -19.577 181.358 1.00 40.95 359 ASN C N 1
ATOM 2541 C CA . ASN A 1 359 ? 1.951 -19.896 180.607 1.00 40.95 359 ASN C CA 1
ATOM 2542 C C . ASN A 1 359 ? 1.063 -18.683 180.349 1.00 40.95 359 ASN C C 1
ATOM 2543 O O . ASN A 1 359 ? -0.023 -18.841 179.782 1.00 40.95 359 ASN C O 1
ATOM 2548 N N . GLY A 1 360 ? 1.492 -17.490 180.746 1.00 36.95 360 GLY C N 1
ATOM 2549 C CA . GLY A 1 360 ? 0.706 -16.293 180.555 1.00 36.95 360 GLY C CA 1
ATOM 2550 C C . GLY A 1 360 ? -0.176 -15.918 181.720 1.00 36.95 360 GLY C C 1
ATOM 2551 O O . GLY A 1 360 ? -1.049 -15.057 181.561 1.00 36.95 360 GLY C O 1
ATOM 2552 N N . ASP A 1 361 ? 0.023 -16.534 182.881 1.00 35.94 361 ASP C N 1
ATOM 2553 C CA . ASP A 1 361 ? -0.776 -16.281 184.076 1.00 35.94 361 ASP C CA 1
ATOM 2554 C C . ASP A 1 361 ? -0.390 -14.914 184.629 1.00 35.94 361 ASP C C 1
ATOM 2555 O O . ASP A 1 361 ? 0.578 -14.780 185.377 1.00 35.94 361 ASP C O 1
ATOM 2560 N N . VAL A 1 362 ? -1.165 -13.896 184.261 1.00 33.09 362 VAL C N 1
ATOM 2561 C CA . VAL A 1 362 ? -0.893 -12.523 184.668 1.00 33.09 362 VAL C CA 1
ATOM 2562 C C . VAL A 1 362 ? -1.210 -12.339 186.144 1.00 33.09 362 VAL C C 1
ATOM 2563 O O . VAL A 1 362 ? -2.284 -12.725 186.618 1.00 33.09 362 VAL C O 1
ATOM 2567 N N . PHE A 1 363 ? -0.262 -11.768 186.882 1.00 39.12 363 PHE C N 1
ATOM 2568 C CA . PHE A 1 363 ? -0.518 -11.279 188.231 1.00 39.12 363 PHE C CA 1
ATOM 2569 C C . PHE A 1 363 ? -1.353 -10.010 188.129 1.00 39.12 363 PHE C C 1
ATOM 2570 O O . PHE A 1 363 ? -0.838 -8.941 187.801 1.00 39.12 363 PHE C O 1
ATOM 2578 N N . GLU A 1 364 ? -2.642 -10.113 188.434 1.00 40.04 364 GLU C N 1
ATOM 2579 C CA . GLU A 1 364 ? -3.595 -9.055 188.127 1.00 40.04 364 GLU C CA 1
ATOM 2580 C C . GLU A 1 364 ? -3.797 -8.052 189.257 1.00 40.04 364 GLU C C 1
ATOM 2581 O O . GLU A 1 364 ? -4.542 -7.085 189.070 1.00 40.04 364 GLU C O 1
ATOM 2587 N N . ASN A 1 365 ? -3.158 -8.239 190.410 1.00 43.91 365 ASN C N 1
ATOM 2588 C CA . ASN A 1 365 ? -3.477 -7.422 191.578 1.00 43.91 365 ASN C CA 1
ATOM 2589 C C . ASN A 1 365 ? -2.874 -6.024 191.484 1.00 43.91 365 ASN C C 1
ATOM 2590 O O . ASN A 1 365 ? -3.597 -5.024 191.503 1.00 43.91 365 ASN C O 1
ATOM 2595 N N . GLU A 1 366 ? -1.551 -5.931 191.398 1.00 45.17 366 GLU C N 1
ATOM 2596 C CA . GLU A 1 366 ? -0.872 -4.649 191.309 1.00 45.17 366 GLU C CA 1
ATOM 2597 C C . GLU A 1 366 ? -0.174 -4.512 189.965 1.00 45.17 366 GLU C C 1
ATOM 2598 O O . GLU A 1 366 ? 0.147 -5.500 189.302 1.00 45.17 366 GLU C O 1
ATOM 2604 N N . THR A 1 367 ? 0.055 -3.264 189.570 1.00 35.93 367 THR C N 1
ATOM 2605 C CA . THR A 1 367 ? 0.745 -2.940 188.321 1.00 35.93 367 THR C CA 1
ATOM 2606 C C . THR A 1 367 ? 1.603 -1.712 188.591 1.00 35.93 367 THR C C 1
ATOM 2607 O O . THR A 1 367 ? 1.236 -0.586 188.238 1.00 35.93 367 THR C O 1
ATOM 2611 N N . PRO A 1 368 ? 2.765 -1.891 189.221 1.00 32.12 368 PRO C N 1
ATOM 2612 C CA . PRO A 1 368 ? 3.502 -0.734 189.744 1.00 32.12 368 PRO C CA 1
ATOM 2613 C C . PRO A 1 368 ? 4.149 0.103 188.650 1.00 32.12 368 PRO C C 1
ATOM 2614 O O . PRO A 1 368 ? 4.583 -0.414 187.620 1.00 32.12 368 PRO C O 1
ATOM 2618 N N . ALA A 1 369 ? 4.183 1.413 188.882 1.00 31.71 369 ALA C N 1
ATOM 2619 C CA . ALA A 1 369 ? 4.889 2.320 187.990 1.00 31.71 369 ALA C CA 1
ATOM 2620 C C . ALA A 1 369 ? 6.387 2.083 188.106 1.00 31.71 369 ALA C C 1
ATOM 2621 O O . ALA A 1 369 ? 6.909 1.809 189.188 1.00 31.71 369 ALA C O 1
ATOM 2623 N N . VAL A 1 370 ? 7.080 2.195 186.981 1.00 30.08 370 VAL C N 1
ATOM 2624 C CA . VAL A 1 370 ? 8.370 1.542 186.793 1.00 30.08 370 VAL C CA 1
ATOM 2625 C C . VAL A 1 370 ? 9.214 2.357 185.822 1.00 30.08 370 VAL C C 1
ATOM 2626 O O . VAL A 1 370 ? 8.727 2.792 184.778 1.00 30.08 370 VAL C O 1
ATOM 2630 N N . MET A 1 371 ? 10.473 2.588 186.180 1.00 34.72 371 MET C N 1
ATOM 2631 C CA . MET A 1 371 ? 11.431 3.289 185.340 1.00 34.72 371 MET C CA 1
ATOM 2632 C C . MET A 1 371 ? 12.417 2.297 184.739 1.00 34.72 371 MET C C 1
ATOM 2633 O O . MET A 1 371 ? 12.911 1.400 185.434 1.00 34.72 371 MET C O 1
ATOM 2638 N N . PHE A 1 372 ? 12.683 2.455 183.443 1.00 29.69 372 PHE C N 1
ATOM 2639 C CA . PHE A 1 372 ? 13.723 1.686 182.774 1.00 29.69 372 PHE C CA 1
ATOM 2640 C C . PHE A 1 372 ? 15.089 2.255 183.116 1.00 29.69 372 PHE C C 1
ATOM 2641 O O . PHE A 1 372 ? 15.314 3.461 182.981 1.00 29.69 372 PHE C O 1
ATOM 2649 N N . ALA A 1 373 ? 16.014 1.390 183.519 1.00 28.19 373 ALA C N 1
ATOM 2650 C CA . ALA A 1 373 ? 17.324 1.873 183.919 1.00 28.19 373 ALA C CA 1
ATOM 2651 C C . ALA A 1 373 ? 18.383 0.822 183.634 1.00 28.19 373 ALA C C 1
ATOM 2652 O O . ALA A 1 373 ? 18.099 -0.375 183.591 1.00 28.19 373 ALA C O 1
ATOM 2654 N N . THR A 1 374 ? 19.609 1.287 183.432 1.00 31.64 374 THR C N 1
ATOM 2655 C CA . THR A 1 374 ? 20.777 0.423 183.381 1.00 31.64 374 THR C CA 1
ATOM 2656 C C . THR A 1 374 ? 21.652 0.728 184.592 1.00 31.64 374 THR C C 1
ATOM 2657 O O . THR A 1 374 ? 21.889 1.894 184.922 1.00 31.64 374 THR C O 1
ATOM 2661 N N . PHE A 1 375 ? 22.056 -0.321 185.297 1.00 35.17 375 PHE C N 1
ATOM 2662 C CA . PHE A 1 375 ? 22.764 -0.220 186.563 1.00 35.17 375 PHE C CA 1
ATOM 2663 C C . PHE A 1 375 ? 24.115 -0.905 186.448 1.00 35.17 375 PHE C C 1
ATOM 2664 O O . PHE A 1 375 ? 24.352 -1.708 185.551 1.00 35.17 375 PHE C O 1
ATOM 2672 N N . ASN A 1 376 ? 25.010 -0.593 187.371 1.00 40.21 376 ASN C N 1
ATOM 2673 C CA . ASN A 1 376 ? 26.303 -1.254 187.400 1.00 40.21 376 ASN C CA 1
ATOM 2674 C C . ASN A 1 376 ? 26.168 -2.553 188.183 1.00 40.21 376 ASN C C 1
ATOM 2675 O O . ASN A 1 376 ? 25.802 -2.511 189.364 1.00 40.21 376 ASN C O 1
ATOM 2680 N N . PRO A 1 377 ? 26.422 -3.716 187.574 1.00 39.04 377 PRO C N 1
ATOM 2681 C CA . PRO A 1 377 ? 26.232 -4.982 188.301 1.00 39.04 377 PRO C CA 1
ATOM 2682 C C . PRO A 1 377 ? 27.295 -5.246 189.347 1.00 39.04 377 PRO C C 1
ATOM 2683 O O . PRO A 1 377 ? 27.090 -6.100 190.217 1.00 39.04 377 PRO C O 1
ATOM 2687 N N . LEU A 1 378 ? 28.420 -4.544 189.285 1.00 45.36 378 LEU C N 1
ATOM 2688 C CA . LEU A 1 378 ? 29.577 -4.791 190.131 1.00 45.36 378 LEU C CA 1
ATOM 2689 C C . LEU A 1 378 ? 29.471 -4.093 191.482 1.00 45.36 378 LEU C C 1
ATOM 2690 O O . LEU A 1 378 ? 30.349 -4.274 192.333 1.00 45.36 378 LEU C O 1
ATOM 2695 N N . THR A 1 379 ? 28.399 -3.338 191.718 1.00 43.78 379 THR C N 1
ATOM 2696 C CA . THR A 1 379 ? 28.385 -2.402 192.836 1.00 43.78 379 THR C CA 1
ATOM 2697 C C . THR A 1 379 ? 28.162 -3.110 194.170 1.00 43.78 379 THR C C 1
ATOM 2698 O O . THR A 1 379 ? 28.983 -2.997 195.087 1.00 43.78 379 THR C O 1
ATOM 2702 N N . GLY A 1 380 ? 27.054 -3.832 194.302 1.00 41.99 380 GLY C N 1
ATOM 2703 C CA . GLY A 1 380 ? 26.771 -4.554 195.530 1.00 41.99 380 GLY C CA 1
ATOM 2704 C C . GLY A 1 380 ? 25.354 -5.079 195.637 1.00 41.99 380 GLY C C 1
ATOM 2705 O O . GLY A 1 380 ? 24.558 -4.584 196.434 1.00 41.99 380 GLY C O 1
ATOM 2706 N N . ASN A 1 385 ? 27.480 -1.743 198.778 1.00 50.43 385 ASN C N 1
ATOM 2707 C CA . ASN A 1 385 ? 27.511 -0.432 198.141 1.00 50.43 385 ASN C CA 1
ATOM 2708 C C . ASN A 1 385 ? 26.190 -0.161 197.422 1.00 50.43 385 ASN C C 1
ATOM 2709 O O . ASN A 1 385 ? 25.600 -1.079 196.850 1.00 50.43 385 ASN C O 1
ATOM 2714 N N . PRO A 1 386 ? 25.717 1.088 197.463 1.00 48.88 386 PRO C N 1
ATOM 2715 C CA . PRO A 1 386 ? 24.442 1.424 196.808 1.00 48.88 386 PRO C CA 1
ATOM 2716 C C . PRO A 1 386 ? 24.577 1.392 195.293 1.00 48.88 386 PRO C C 1
ATOM 2717 O O . PRO A 1 386 ? 25.428 2.071 194.715 1.00 48.88 386 PRO C O 1
ATOM 2721 N N . ILE A 1 387 ? 23.720 0.601 194.651 1.00 45.34 387 ILE C N 1
ATOM 2722 C CA . ILE A 1 387 ? 23.869 0.300 193.233 1.00 45.34 387 ILE C CA 1
ATOM 2723 C C . ILE A 1 387 ? 23.435 1.499 192.404 1.00 45.34 387 ILE C C 1
ATOM 2724 O O . ILE A 1 387 ? 22.291 1.958 192.497 1.00 45.34 387 ILE C O 1
ATOM 2729 N N . ALA A 1 388 ? 24.358 2.020 191.602 1.00 40.29 388 ALA C N 1
ATOM 2730 C CA . ALA A 1 388 ? 24.190 3.267 190.875 1.00 40.29 388 ALA C CA 1
ATOM 2731 C C . ALA A 1 388 ? 24.136 3.007 189.375 1.00 40.29 388 ALA C C 1
ATOM 2732 O O . ALA A 1 388 ? 24.196 1.867 188.908 1.00 40.29 388 ALA C O 1
ATOM 2734 N N . LEU A 1 389 ? 24.033 4.095 188.621 1.00 37.27 389 LEU C N 1
ATOM 2735 C CA . LEU A 1 389 ? 23.816 4.042 187.187 1.00 37.27 389 LEU C CA 1
ATOM 2736 C C . LEU A 1 389 ? 25.091 3.651 186.447 1.00 37.27 389 LEU C C 1
ATOM 2737 O O . LEU A 1 389 ? 26.210 3.874 186.912 1.00 37.27 389 LEU C O 1
ATOM 2742 N N . TYR A 1 390 ? 24.899 3.070 185.270 1.00 37.95 390 TYR C N 1
ATOM 2743 C CA . TYR A 1 390 ? 25.980 2.617 184.416 1.00 37.95 390 TYR C CA 1
ATOM 2744 C C . TYR A 1 390 ? 25.992 3.487 183.165 1.00 37.95 390 TYR C C 1
ATOM 2745 O O . TYR A 1 390 ? 25.001 4.141 182.836 1.00 37.95 390 TYR C O 1
ATOM 2754 N N . ASP A 1 391 ? 27.137 3.518 182.480 1.00 42.77 391 ASP C N 1
ATOM 2755 C CA . ASP A 1 391 ? 27.265 4.385 181.312 1.00 42.77 391 ASP C CA 1
ATOM 2756 C C . ASP A 1 391 ? 26.492 3.861 180.111 1.00 42.77 391 ASP C C 1
ATOM 2757 O O . ASP A 1 391 ? 26.016 4.656 179.294 1.00 42.77 391 ASP C O 1
ATOM 2762 N N . SER A 1 392 ? 26.355 2.547 179.975 1.00 33.34 392 SER C N 1
ATOM 2763 C CA . SER A 1 392 ? 25.869 1.978 178.732 1.00 33.34 392 SER C CA 1
ATOM 2764 C C . SER A 1 392 ? 24.929 0.822 179.041 1.00 33.34 392 SER C C 1
ATOM 2765 O O . SER A 1 392 ? 24.507 0.618 180.182 1.00 33.34 392 SER C O 1
ATOM 2768 N N . ILE A 1 393 ? 24.596 0.068 177.999 1.00 28.40 393 ILE C N 1
ATOM 2769 C CA . ILE A 1 393 ? 23.677 -1.058 178.076 1.00 28.40 393 ILE C CA 1
ATOM 2770 C C . ILE A 1 393 ? 24.471 -2.332 177.847 1.00 28.40 393 ILE C C 1
ATOM 2771 O O . ILE A 1 393 ? 25.059 -2.533 176.778 1.00 28.40 393 ILE C O 1
ATOM 2776 N N . ASN A 1 394 ? 24.490 -3.164 178.836 1.00 31.34 394 ASN C N 1
ATOM 2777 C CA . ASN A 1 394 ? 25.055 -4.478 179.030 1.00 31.34 394 ASN C CA 1
ATOM 2778 C C . ASN A 1 394 ? 23.896 -5.432 179.295 1.00 31.34 394 ASN C C 1
ATOM 2779 O O . ASN A 1 394 ? 22.963 -5.055 180.011 1.00 31.34 394 ASN C O 1
ATOM 2784 N N . PRO A 1 395 ? 23.871 -6.632 178.702 1.00 28.79 395 PRO C N 1
ATOM 2785 C CA . PRO A 1 395 ? 22.774 -7.571 178.996 1.00 28.79 395 PRO C CA 1
ATOM 2786 C C . PRO A 1 395 ? 22.682 -8.040 180.442 1.00 28.79 395 PRO C C 1
ATOM 2787 O O . PRO A 1 395 ? 21.636 -8.576 180.828 1.00 28.79 395 PRO C O 1
ATOM 2791 N N . ALA A 1 396 ? 23.716 -7.851 181.257 1.00 29.24 396 ALA C N 1
ATOM 2792 C CA . ALA A 1 396 ? 23.636 -8.130 182.681 1.00 29.24 396 ALA C CA 1
ATOM 2793 C C . ALA A 1 396 ? 23.358 -6.884 183.505 1.00 29.24 396 ALA C C 1
ATOM 2794 O O . ALA A 1 396 ? 23.415 -6.944 184.735 1.00 29.24 396 ALA C O 1
ATOM 2796 N N . SER A 1 397 ? 23.047 -5.762 182.861 1.00 30.89 397 SER C N 1
ATOM 2797 C CA . SER A 1 397 ? 22.886 -4.490 183.545 1.00 30.89 397 SER C CA 1
ATOM 2798 C C . SER A 1 397 ? 21.468 -3.955 183.506 1.00 30.89 397 SER C C 1
ATOM 2799 O O . SER A 1 397 ? 21.230 -2.850 183.999 1.00 30.89 397 SER C O 1
ATOM 2802 N N . LEU A 1 398 ? 20.527 -4.688 182.926 1.00 28.02 398 LEU C N 1
ATOM 2803 C CA . LEU A 1 398 ? 19.211 -4.137 182.658 1.00 28.02 398 LEU C CA 1
ATOM 2804 C C . LEU A 1 398 ? 18.328 -4.242 183.889 1.00 28.02 398 LEU C C 1
ATOM 2805 O O . LEU A 1 398 ? 18.348 -5.250 184.600 1.00 28.02 398 LEU C O 1
ATOM 2810 N N . ALA A 1 399 ? 17.553 -3.191 184.142 1.00 27.88 399 ALA C N 1
ATOM 2811 C CA . ALA A 1 399 ? 16.802 -3.117 185.381 1.00 27.88 399 ALA C CA 1
ATOM 2812 C C . ALA A 1 399 ? 15.586 -2.223 185.218 1.00 27.88 399 ALA C C 1
ATOM 2813 O O . ALA A 1 399 ? 15.508 -1.389 184.313 1.00 27.88 399 ALA C O 1
ATOM 2815 N N . VAL A 1 400 ? 14.636 -2.412 186.127 1.00 31.27 400 VAL C N 1
ATOM 2816 C CA . VAL A 1 400 ? 13.464 -1.558 186.264 1.00 31.27 400 VAL C CA 1
ATOM 2817 C C . VAL A 1 400 ? 13.262 -1.254 187.742 1.00 31.27 400 VAL C C 1
ATOM 2818 O O . VAL A 1 400 ? 13.345 -2.156 188.581 1.00 31.27 400 VAL C O 1
ATOM 2822 N N . MET A 1 401 ? 13.026 0.016 188.064 1.00 34.11 401 MET C N 1
ATOM 2823 C CA . MET A 1 401 ? 12.930 0.455 189.453 1.00 34.11 401 MET C CA 1
ATOM 2824 C C . MET A 1 401 ? 11.573 1.093 189.715 1.00 34.11 401 MET C C 1
ATOM 2825 O O . MET A 1 401 ? 11.030 1.773 188.845 1.00 34.11 401 MET C O 1
ATOM 2830 N N . CYS A 1 402 ? 11.023 0.849 190.911 1.00 39.17 402 CYS C N 1
ATOM 2831 C CA . CYS A 1 402 ? 9.777 1.472 191.346 1.00 39.17 402 CYS C CA 1
ATOM 2832 C C . CYS A 1 402 ? 9.879 2.990 191.345 1.00 39.17 402 CYS C C 1
ATOM 2833 O O . CYS A 1 402 ? 10.929 3.566 191.633 1.00 39.17 402 CYS C O 1
ATOM 2836 N N . THR A 1 403 ? 8.766 3.639 191.022 1.00 40.39 403 THR C N 1
ATOM 2837 C CA . THR A 1 403 ? 8.675 5.086 191.137 1.00 40.39 403 THR C CA 1
ATOM 2838 C C . THR A 1 403 ? 8.210 5.492 192.529 1.00 40.39 403 THR C C 1
ATOM 2839 O O . THR A 1 403 ? 8.669 6.504 193.069 1.00 40.39 403 THR C O 1
ATOM 2843 N N . LYS A 1 404 ? 7.338 4.687 193.131 1.00 45.77 404 LYS C N 1
ATOM 2844 C CA . LYS A 1 404 ? 6.829 4.971 194.465 1.00 45.77 404 LYS C CA 1
ATOM 2845 C C . LYS A 1 404 ? 7.932 4.748 195.493 1.00 45.77 404 LYS C C 1
ATOM 2846 O O . LYS A 1 404 ? 8.619 3.722 195.470 1.00 45.77 404 LYS C O 1
ATOM 2852 N N . SER A 1 405 ? 8.088 5.713 196.404 1.00 46.32 405 SER C N 1
ATOM 2853 C CA . SER A 1 405 ? 9.353 5.905 197.108 1.00 46.32 405 SER C CA 1
ATOM 2854 C C . SER A 1 405 ? 9.581 4.891 198.224 1.00 46.32 405 SER C C 1
ATOM 2855 O O . SER A 1 405 ? 10.726 4.673 198.633 1.00 46.32 405 SER C O 1
ATOM 2858 N N . ASN A 1 406 ? 8.527 4.277 198.752 1.00 48.44 406 ASN C N 1
ATOM 2859 C CA . ASN A 1 406 ? 8.689 3.350 199.865 1.00 48.44 406 ASN C CA 1
ATOM 2860 C C . ASN A 1 406 ? 7.870 2.079 199.694 1.00 48.44 406 ASN C C 1
ATOM 2861 O O . ASN A 1 406 ? 7.666 1.346 200.665 1.00 48.44 406 ASN C O 1
ATOM 2866 N N . SER A 1 407 ? 7.402 1.795 198.485 1.00 48.34 407 SER C N 1
ATOM 2867 C CA . SER A 1 407 ? 6.644 0.580 198.251 1.00 48.34 407 SER C CA 1
ATOM 2868 C C . SER A 1 407 ? 7.606 -0.562 197.943 1.00 48.34 407 SER C C 1
ATOM 2869 O O . SER A 1 407 ? 8.827 -0.417 198.020 1.00 48.34 407 SER C O 1
ATOM 2872 N N . ASN A 1 408 ? 7.058 -1.711 197.572 1.00 45.55 408 ASN C N 1
ATOM 2873 C CA . ASN A 1 408 ? 7.860 -2.909 197.402 1.00 45.55 408 ASN C CA 1
ATOM 2874 C C . ASN A 1 408 ? 7.135 -3.797 196.407 1.00 45.55 408 ASN C C 1
ATOM 2875 O O . ASN A 1 408 ? 5.902 -3.808 196.369 1.00 45.55 408 ASN C O 1
ATOM 2880 N N . PHE A 1 409 ? 7.906 -4.502 195.584 1.00 42.76 409 PHE C N 1
ATOM 2881 C CA . PHE A 1 409 ? 7.351 -5.496 194.678 1.00 42.76 409 PHE C CA 1
ATOM 2882 C C . PHE A 1 409 ? 6.687 -6.624 195.454 1.00 42.76 409 PHE C C 1
ATOM 2883 O O . PHE A 1 409 ? 7.084 -6.956 196.574 1.00 42.76 409 PHE C O 1
ATOM 2891 N N . ASP A 1 410 ? 5.656 -7.208 194.851 1.00 46.05 410 ASP C N 1
ATOM 2892 C CA . ASP A 1 410 ? 4.899 -8.248 195.527 1.00 46.05 410 ASP C CA 1
ATOM 2893 C C . ASP A 1 410 ? 5.674 -9.558 195.551 1.00 46.05 410 ASP C C 1
ATOM 2894 O O . ASP A 1 410 ? 6.524 -9.822 194.699 1.00 46.05 410 ASP C O 1
ATOM 2899 N N . SER A 1 411 ? 5.361 -10.384 196.552 1.00 42.49 411 SER C N 1
ATOM 2900 C CA . SER A 1 411 ? 6.203 -11.526 196.891 1.00 42.49 411 SER C CA 1
ATOM 2901 C C . SER A 1 411 ? 6.068 -12.667 195.889 1.00 42.49 411 SER C C 1
ATOM 2902 O O . SER A 1 411 ? 7.054 -13.349 195.592 1.00 42.49 411 SER C O 1
ATOM 2905 N N . SER A 1 412 ? 4.869 -12.892 195.357 1.00 42.33 412 SER C N 1
ATOM 2906 C CA . SER A 1 412 ? 4.631 -14.036 194.488 1.00 42.33 412 SER C CA 1
ATOM 2907 C C . SER A 1 412 ? 4.556 -13.676 193.013 1.00 42.33 412 SER C C 1
ATOM 2908 O O . SER A 1 412 ? 5.011 -14.462 192.175 1.00 42.33 412 SER C O 1
ATOM 2911 N N . GLY A 1 413 ? 3.999 -12.513 192.673 1.00 38.83 413 GLY C N 1
ATOM 2912 C CA . GLY A 1 413 ? 3.859 -12.156 191.273 1.00 38.83 413 GLY C CA 1
ATOM 2913 C C . GLY A 1 413 ? 5.159 -11.723 190.631 1.00 38.83 413 GLY C C 1
ATOM 2914 O O . GLY A 1 413 ? 5.350 -11.904 189.426 1.00 38.83 413 GLY C O 1
ATOM 2915 N N . PHE A 1 414 ? 6.066 -11.156 191.418 1.00 39.51 414 PHE C N 1
ATOM 2916 C CA . PHE A 1 414 ? 7.351 -10.660 190.943 1.00 39.51 414 PHE C CA 1
ATOM 2917 C C . PHE A 1 414 ? 8.502 -11.509 191.470 1.00 39.51 414 PHE C C 1
ATOM 2918 O O . PHE A 1 414 ? 9.564 -10.998 191.825 1.00 39.51 414 PHE C O 1
ATOM 2926 N N . ALA A 1 415 ? 8.296 -12.821 191.531 1.00 38.17 415 ALA C N 1
ATOM 2927 C CA . ALA A 1 415 ? 9.338 -13.730 191.971 1.00 38.17 415 ALA C CA 1
ATOM 2928 C C . ALA A 1 415 ? 10.388 -13.903 190.877 1.00 38.17 415 ALA C C 1
ATOM 2929 O O . ALA A 1 415 ? 10.217 -13.471 189.735 1.00 38.17 415 ALA C O 1
ATOM 2931 N N . ASN A 1 416 ? 11.483 -14.579 191.234 1.00 42.19 416 ASN C N 1
ATOM 2932 C CA . ASN A 1 416 ? 12.617 -14.722 190.329 1.00 42.19 416 ASN C CA 1
ATOM 2933 C C . ASN A 1 416 ? 12.355 -15.689 189.180 1.00 42.19 416 ASN C C 1
ATOM 2934 O O . ASN A 1 416 ? 13.180 -15.768 188.263 1.00 42.19 416 ASN C O 1
ATOM 2939 N N . ASP A 1 417 ? 11.245 -16.423 189.204 1.00 44.75 417 ASP C N 1
ATOM 2940 C CA . ASP A 1 417 ? 10.865 -17.318 188.120 1.00 44.75 417 ASP C CA 1
ATOM 2941 C C . ASP A 1 417 ? 9.665 -16.786 187.345 1.00 44.75 417 ASP C C 1
ATOM 2942 O O . ASP A 1 417 ? 8.919 -17.553 186.733 1.00 44.75 417 ASP C O 1
ATOM 2947 N N . LYS A 1 418 ? 9.474 -15.476 187.362 1.00 37.08 418 LYS C N 1
ATOM 2948 C CA . LYS A 1 418 ? 8.361 -14.825 186.695 1.00 37.08 418 LYS C CA 1
ATOM 2949 C C . LYS A 1 418 ? 8.868 -13.973 185.538 1.00 37.08 418 LYS C C 1
ATOM 2950 O O . LYS A 1 418 ? 10.059 -13.939 185.223 1.00 37.08 418 LYS C O 1
ATOM 2956 N N . ASN A 1 419 ? 7.932 -13.279 184.906 1.00 31.97 419 ASN C N 1
ATOM 2957 C CA . ASN A 1 419 ? 8.199 -12.406 183.779 1.00 31.97 419 ASN C CA 1
ATOM 2958 C C . ASN A 1 419 ? 7.511 -11.076 184.024 1.00 31.97 419 ASN C C 1
ATOM 2959 O O . ASN A 1 419 ? 6.633 -10.957 184.880 1.00 31.97 419 ASN C O 1
ATOM 2964 N N . VAL A 1 420 ? 7.901 -10.077 183.249 1.00 26.69 420 VAL C N 1
ATOM 2965 C CA . VAL A 1 420 ? 7.292 -8.759 183.333 1.00 26.69 420 VAL C CA 1
ATOM 2966 C C . VAL A 1 420 ? 7.194 -8.186 181.922 1.00 26.69 420 VAL C C 1
ATOM 2967 O O . VAL A 1 420 ? 8.038 -8.461 181.064 1.00 26.69 420 VAL C O 1
ATOM 2971 N N . VAL A 1 421 ? 6.116 -7.461 181.656 1.00 23.81 421 VAL C N 1
ATOM 2972 C CA . VAL A 1 421 ? 5.962 -6.691 180.432 1.00 23.81 421 VAL C CA 1
ATOM 2973 C C . VAL A 1 421 ? 5.677 -5.250 180.830 1.00 23.81 421 VAL C C 1
ATOM 2974 O O . VAL A 1 421 ? 4.811 -4.985 181.672 1.00 23.81 421 VAL C O 1
ATOM 2978 N N . VAL A 1 422 ? 6.484 -4.330 180.310 1.00 27.42 422 VAL C N 1
ATOM 2979 C CA . VAL A 1 422 ? 6.429 -2.927 180.699 1.00 27.42 422 VAL C CA 1
ATOM 2980 C C . VAL A 1 422 ? 6.284 -2.108 179.428 1.00 27.42 422 VAL C C 1
ATOM 2981 O O . VAL A 1 422 ? 6.921 -2.410 178.414 1.00 27.42 422 VAL C O 1
ATOM 2985 N N . GLN A 1 423 ? 5.444 -1.083 179.471 1.00 36.93 423 GLN C N 1
ATOM 2986 C CA . GLN A 1 423 ? 5.343 -0.134 178.377 1.00 36.93 423 GLN C CA 1
ATOM 2987 C C . GLN A 1 423 ? 6.180 1.106 178.648 1.00 36.93 423 GLN C C 1
ATOM 2988 O O . GLN A 1 423 ? 6.599 1.373 179.774 1.00 36.93 423 GLN C O 1
ATOM 2994 N N . MET A 1 424 ? 6.421 1.864 177.588 1.00 38.58 424 MET C N 1
ATOM 2995 C CA . MET A 1 424 ? 7.075 3.162 177.686 1.00 38.58 424 MET C CA 1
ATOM 2996 C C . MET A 1 424 ? 5.958 4.184 177.573 1.00 38.58 424 MET C C 1
ATOM 2997 O O . MET A 1 424 ? 5.504 4.497 176.471 1.00 38.58 424 MET C O 1
ATOM 3002 N N . SER A 1 425 ? 5.496 4.694 178.709 1.00 34.53 425 SER C N 1
ATOM 3003 C CA . SER A 1 425 ? 4.325 5.555 178.718 1.00 34.53 425 SER C CA 1
ATOM 3004 C C . SER A 1 425 ? 4.654 7.020 178.947 1.00 34.53 425 SER C C 1
ATOM 3005 O O . SER A 1 425 ? 4.130 7.878 178.235 1.00 34.53 425 SER C O 1
ATOM 3008 N N . TRP A 1 426 ? 5.512 7.346 179.910 1.00 33.06 426 TRP C N 1
ATOM 3009 C CA . TRP A 1 426 ? 5.848 8.745 180.135 1.00 33.06 426 TRP C CA 1
ATOM 3010 C C . TRP A 1 426 ? 7.336 8.880 180.409 1.00 33.06 426 TRP C C 1
ATOM 3011 O O . TRP A 1 426 ? 8.082 7.901 180.414 1.00 33.06 426 TRP C O 1
ATOM 3022 N N . GLU A 1 427 ? 7.761 10.121 180.619 1.00 39.15 427 GLU C N 1
ATOM 3023 C CA . GLU A 1 427 ? 9.152 10.473 180.854 1.00 39.15 427 GLU C CA 1
ATOM 3024 C C . GLU A 1 427 ? 9.253 11.298 182.126 1.00 39.15 427 GLU C C 1
ATOM 3025 O O . GLU A 1 427 ? 8.411 12.165 182.379 1.00 39.15 427 GLU C O 1
ATOM 3031 N N . MET A 1 428 ? 10.282 11.032 182.927 1.00 44.18 428 MET C N 1
ATOM 3032 C CA . MET A 1 428 ? 10.548 11.824 184.117 1.00 44.18 428 MET C CA 1
ATOM 3033 C C . MET A 1 428 ? 11.911 12.484 184.018 1.00 44.18 428 MET C C 1
ATOM 3034 O O . MET A 1 428 ? 12.874 11.868 183.559 1.00 44.18 428 MET C O 1
ATOM 3039 N N . TYR A 1 429 ? 11.984 13.741 184.456 1.00 43.56 429 TYR C N 1
ATOM 3040 C CA . TYR A 1 429 ? 13.199 14.543 184.348 1.00 43.56 429 TYR C CA 1
ATOM 3041 C C . TYR A 1 429 ? 13.938 14.602 185.678 1.00 43.56 429 TYR C C 1
ATOM 3042 O O . TYR A 1 429 ? 15.084 14.155 185.777 1.00 43.56 429 TYR C O 1
ATOM 3051 N N . THR A 1 430 ? 13.283 15.182 186.700 1.00 42.44 430 THR C N 1
ATOM 3052 C CA . THR A 1 430 ? 13.848 15.548 188.011 1.00 42.44 430 THR C CA 1
ATOM 3053 C C . THR A 1 430 ? 15.111 16.431 187.859 1.00 42.44 430 THR C C 1
ATOM 3054 O O . THR A 1 430 ? 15.998 16.448 188.720 1.00 42.44 430 THR C O 1
ATOM 3058 N N . ASN A 1 431 ? 15.191 17.175 186.758 1.00 44.73 431 ASN C N 1
ATOM 3059 C CA . ASN A 1 431 ? 16.260 18.112 186.430 1.00 44.73 431 ASN C CA 1
ATOM 3060 C C . ASN A 1 431 ? 15.752 19.009 185.303 1.00 44.73 431 ASN C C 1
ATOM 3061 O O . ASN A 1 431 ? 14.551 19.034 185.012 1.00 44.73 431 ASN C O 1
ATOM 3066 N N . SER A 1 432 ? 16.661 19.747 184.674 1.00 48.82 432 SER C N 1
ATOM 3067 C CA . SER A 1 432 ? 16.361 20.488 183.457 1.00 48.82 432 SER C CA 1
ATOM 3068 C C . SER A 1 432 ? 16.972 19.827 182.226 1.00 48.82 432 SER C C 1
ATOM 3069 O O . SER A 1 432 ? 17.350 20.514 181.271 1.00 48.82 432 SER C O 1
ATOM 3072 N N . GLN A 1 433 ? 17.082 18.501 182.234 1.00 47.59 433 GLN C N 1
ATOM 3073 C CA . GLN A 1 433 ? 17.753 17.760 181.175 1.00 47.59 433 GLN C CA 1
ATOM 3074 C C . GLN A 1 433 ? 16.837 16.649 180.691 1.00 47.59 433 GLN C C 1
ATOM 3075 O O . GLN A 1 433 ? 16.508 15.737 181.454 1.00 47.59 433 GLN C O 1
ATOM 3081 N N . GLN A 1 434 ? 16.437 16.721 179.430 1.00 41.15 434 GLN C N 1
ATOM 3082 C CA . GLN A 1 434 ? 15.573 15.722 178.834 1.00 41.15 434 GLN C CA 1
ATOM 3083 C C . GLN A 1 434 ? 16.424 14.677 178.114 1.00 41.15 434 GLN C C 1
ATOM 3084 O O . GLN A 1 434 ? 17.656 14.694 178.163 1.00 41.15 434 GLN C O 1
ATOM 3090 N N . ILE A 1 435 ? 15.756 13.755 177.430 1.00 32.68 435 ILE C N 1
ATOM 3091 C CA . ILE A 1 435 ? 16.449 12.668 176.752 1.00 32.68 435 ILE C CA 1
ATOM 3092 C C . ILE A 1 435 ? 16.229 12.888 175.264 1.00 32.68 435 ILE C C 1
ATOM 3093 O O . ILE A 1 435 ? 16.026 11.928 174.511 1.00 32.68 435 ILE C O 1
ATOM 3098 N N . GLN A 1 436 ? 16.212 14.160 174.846 1.00 26.38 436 GLN C N 1
ATOM 3099 C CA . GLN A 1 436 ? 15.815 14.573 173.502 1.00 26.38 436 GLN C CA 1
ATOM 3100 C C . GLN A 1 436 ? 16.640 13.894 172.419 1.00 26.38 436 GLN C C 1
ATOM 3101 O O . GLN A 1 436 ? 16.162 12.956 171.781 1.00 26.38 436 GLN C O 1
ATOM 3107 N N . GLY A 1 437 ? 17.908 14.254 172.303 1.00 24.26 437 GLY C N 1
ATOM 3108 C CA . GLY A 1 437 ? 18.794 13.587 171.381 1.00 24.26 437 GLY C CA 1
ATOM 3109 C C . GLY A 1 437 ? 19.663 12.542 172.030 1.00 24.26 437 GLY C C 1
ATOM 3110 O O . GLY A 1 437 ? 20.522 11.965 171.355 1.00 24.26 437 GLY C O 1
ATOM 3111 N N . ARG A 1 438 ? 19.460 12.270 173.311 1.00 28.42 438 ARG C N 1
ATOM 3112 C CA . ARG A 1 438 ? 20.366 11.441 174.085 1.00 28.42 438 ARG C CA 1
ATOM 3113 C C . ARG A 1 438 ? 19.977 9.977 173.957 1.00 28.42 438 ARG C C 1
ATOM 3114 O O . ARG A 1 438 ? 18.801 9.625 174.072 1.00 28.42 438 ARG C O 1
ATOM 3122 N N . VAL A 1 439 ? 20.968 9.135 173.695 1.00 22.65 439 VAL C N 1
ATOM 3123 C CA . VAL A 1 439 ? 20.787 7.704 173.496 1.00 22.65 439 VAL C CA 1
ATOM 3124 C C . VAL A 1 439 ? 21.780 6.997 174.400 1.00 22.65 439 VAL C C 1
ATOM 3125 O O . VAL A 1 439 ? 22.970 7.326 174.388 1.00 22.65 439 VAL C O 1
ATOM 3129 N N . THR A 1 440 ? 21.303 6.050 175.190 1.00 25.74 440 THR C N 1
ATOM 3130 C CA . THR A 1 440 ? 22.210 5.231 175.977 1.00 25.74 440 THR C CA 1
ATOM 3131 C C . THR A 1 440 ? 22.846 4.187 175.069 1.00 25.74 440 THR C C 1
ATOM 3132 O O . THR A 1 440 ? 22.124 3.398 174.452 1.00 25.74 440 THR C O 1
ATOM 3136 N N . PRO A 1 441 ? 24.164 4.150 174.949 1.00 26.30 441 PRO C N 1
ATOM 3137 C CA . PRO A 1 441 ? 24.813 3.203 174.042 1.00 26.30 441 PRO C CA 1
ATOM 3138 C C . PRO A 1 441 ? 24.925 1.817 174.668 1.00 26.30 441 PRO C C 1
ATOM 3139 O O . PRO A 1 441 ? 24.420 1.546 175.751 1.00 26.30 441 PRO C O 1
ATOM 3143 N N . MET A 1 442 ? 25.597 0.934 173.945 1.00 31.15 442 MET C N 1
ATOM 3144 C CA . MET A 1 442 ? 26.005 -0.366 174.446 1.00 31.15 442 MET C CA 1
ATOM 3145 C C . MET A 1 442 ? 27.490 -0.339 174.790 1.00 31.15 442 MET C C 1
ATOM 3146 O O . MET A 1 442 ? 28.189 0.646 174.547 1.00 31.15 442 MET C O 1
ATOM 3151 N N . GLN A 1 443 ? 27.975 -1.435 175.364 1.00 35.44 443 GLN C N 1
ATOM 3152 C CA . GLN A 1 443 ? 29.402 -1.537 175.637 1.00 35.44 443 GLN C CA 1
ATOM 3153 C C . GLN A 1 443 ? 30.186 -1.743 174.349 1.00 35.44 443 GLN C C 1
ATOM 3154 O O . GLN A 1 443 ? 29.814 -2.557 173.499 1.00 35.44 443 GLN C O 1
ATOM 3160 N N . GLY A 1 444 ? 31.280 -0.998 174.213 1.00 37.78 444 GLY C N 1
ATOM 3161 C CA . GLY A 1 444 ? 32.122 -1.104 173.036 1.00 37.78 444 GLY C CA 1
ATOM 3162 C C . GLY A 1 444 ? 31.468 -0.588 171.780 1.00 37.78 444 GLY C C 1
ATOM 3163 O O . GLY A 1 444 ? 31.817 -1.019 170.678 1.00 37.78 444 GLY C O 1
ATOM 3164 N N . THR A 1 445 ? 30.527 0.334 171.923 1.00 33.61 445 THR C N 1
ATOM 3165 C CA . THR A 1 445 ? 29.681 0.803 170.838 1.00 33.61 445 THR C CA 1
ATOM 3166 C C . THR A 1 445 ? 29.881 2.300 170.671 1.00 33.61 445 THR C C 1
ATOM 3167 O O . THR A 1 445 ? 29.752 3.061 171.636 1.00 33.61 445 THR C O 1
ATOM 3171 N N . ASN A 1 446 ? 30.246 2.709 169.457 1.00 24.52 446 ASN C N 1
ATOM 3172 C CA . ASN A 1 446 ? 30.423 4.116 169.099 1.00 24.52 446 ASN C CA 1
ATOM 3173 C C . ASN A 1 446 ? 29.824 4.280 167.707 1.00 24.52 446 ASN C C 1
ATOM 3174 O O . ASN A 1 446 ? 30.520 4.130 166.702 1.00 24.52 446 ASN C O 1
ATOM 3179 N N . PHE A 1 447 ? 28.537 4.587 167.649 1.00 18.55 447 PHE C N 1
ATOM 3180 C CA . PHE A 1 447 ? 27.885 4.910 166.391 1.00 18.55 447 PHE C CA 1
ATOM 3181 C C . PHE A 1 447 ? 27.575 6.394 166.386 1.00 18.55 447 PHE C C 1
ATOM 3182 O O . PHE A 1 447 ? 26.813 6.877 167.227 1.00 18.55 447 PHE C O 1
ATOM 3190 N N . VAL A 1 448 ? 28.186 7.113 165.459 1.00 16.04 448 VAL C N 1
ATOM 3191 C CA . VAL A 1 448 ? 27.967 8.538 165.292 1.00 16.04 448 VAL C CA 1
ATOM 3192 C C . VAL A 1 448 ? 27.392 8.758 163.904 1.00 16.04 448 VAL C C 1
ATOM 3193 O O . VAL A 1 448 ? 27.757 8.065 162.948 1.00 16.04 448 VAL C O 1
ATOM 3197 N N . PHE A 1 449 ? 26.463 9.697 163.803 1.00 14.88 449 PHE C N 1
ATOM 3198 C CA . PHE A 1 449 ? 25.765 9.959 162.556 1.00 14.88 449 PHE C CA 1
ATOM 3199 C C . PHE A 1 449 ? 25.770 11.457 162.331 1.00 14.88 449 PHE C C 1
ATOM 3200 O O . PHE A 1 449 ? 25.166 12.206 163.099 1.00 14.88 449 PHE C O 1
ATOM 3208 N N . THR A 1 450 ? 26.453 11.883 161.279 1.00 20.57 450 THR C N 1
ATOM 3209 C CA . THR A 1 450 ? 26.849 13.266 161.101 1.00 20.57 450 THR C CA 1
ATOM 3210 C C . THR A 1 450 ? 26.383 13.720 159.728 1.00 20.57 450 THR C C 1
ATOM 3211 O O . THR A 1 450 ? 26.320 12.929 158.786 1.00 20.57 450 THR C O 1
ATOM 3215 N N . SER A 1 451 ? 26.023 14.987 159.631 1.00 24.21 451 SER C N 1
ATOM 3216 C CA . SER A 1 451 ? 25.797 15.635 158.356 1.00 24.21 451 SER C CA 1
ATOM 3217 C C . SER A 1 451 ? 27.075 16.304 157.868 1.00 24.21 451 SER C C 1
ATOM 3218 O O . SER A 1 451 ? 27.907 16.751 158.660 1.00 24.21 451 SER C O 1
ATOM 3221 N N . SER A 1 452 ? 27.220 16.382 156.548 1.00 31.02 452 SER C N 1
ATOM 3222 C CA . SER A 1 452 ? 28.492 16.772 155.949 1.00 31.02 452 SER C CA 1
ATOM 3223 C C . SER A 1 452 ? 28.618 18.282 155.784 1.00 31.02 452 SER C C 1
ATOM 3224 O O . SER A 1 452 ? 29.492 18.908 156.389 1.00 31.02 452 SER C O 1
ATOM 3227 N N . GLY A 1 453 ? 27.742 18.878 154.980 1.00 32.12 453 GLY C N 1
ATOM 3228 C CA . GLY A 1 453 ? 27.836 20.288 154.663 1.00 32.12 453 GLY C CA 1
ATOM 3229 C C . GLY A 1 453 ? 26.749 20.735 153.711 1.00 32.12 453 GLY C C 1
ATOM 3230 O O . GLY A 1 453 ? 26.430 20.020 152.756 1.00 32.12 453 GLY C O 1
ATOM 3231 N N . ALA A 1 454 ? 26.170 21.910 153.991 1.00 33.43 454 ALA C N 1
ATOM 3232 C CA . ALA A 1 454 ? 25.015 22.483 153.281 1.00 33.43 454 ALA C CA 1
ATOM 3233 C C . ALA A 1 454 ? 23.806 21.550 153.298 1.00 33.43 454 ALA C C 1
ATOM 3234 O O . ALA A 1 454 ? 22.969 21.589 152.395 1.00 33.43 454 ALA C O 1
ATOM 3236 N N . ASN A 1 455 ? 23.715 20.739 154.350 1.00 23.69 455 ASN C N 1
ATOM 3237 C CA . ASN A 1 455 ? 22.687 19.758 154.665 1.00 23.69 455 ASN C CA 1
ATOM 3238 C C . ASN A 1 455 ? 22.892 19.348 156.110 1.00 23.69 455 ASN C C 1
ATOM 3239 O O . ASN A 1 455 ? 24.027 19.168 156.543 1.00 23.69 455 ASN C O 1
ATOM 3244 N N . THR A 1 456 ? 21.803 19.223 156.851 1.00 19.06 456 THR C N 1
ATOM 3245 C CA . THR A 1 456 ? 21.864 19.043 158.291 1.00 19.06 456 THR C CA 1
ATOM 3246 C C . THR A 1 456 ? 21.085 17.790 158.655 1.00 19.06 456 THR C C 1
ATOM 3247 O O . THR A 1 456 ? 20.075 17.479 158.021 1.00 19.06 456 THR C O 1
ATOM 3251 N N . LEU A 1 457 ? 21.580 17.055 159.646 1.00 14.99 457 LEU C N 1
ATOM 3252 C CA . LEU A 1 457 ? 20.884 15.881 160.142 1.00 14.99 457 LEU C CA 1
ATOM 3253 C C . LEU A 1 457 ? 19.587 16.303 160.815 1.00 14.99 457 LEU C C 1
ATOM 3254 O O . LEU A 1 457 ? 19.576 17.205 161.654 1.00 14.99 457 LEU C O 1
ATOM 3259 N N . ALA A 1 458 ? 18.490 15.653 160.445 1.00 12.69 458 ALA C N 1
ATOM 3260 C CA . ALA A 1 458 ? 17.168 16.013 160.931 1.00 12.69 458 ALA C CA 1
ATOM 3261 C C . ALA A 1 458 ? 16.559 14.849 161.695 1.00 12.69 458 ALA C C 1
ATOM 3262 O O . ALA A 1 458 ? 16.770 13.687 161.344 1.00 12.69 458 ALA C O 1
ATOM 3264 N N . LEU A 1 459 ? 15.810 15.162 162.747 1.00 12.19 459 LEU C N 1
ATOM 3265 C CA . LEU A 1 459 ? 15.182 14.144 163.574 1.00 12.19 459 LEU C CA 1
ATOM 3266 C C . LEU A 1 459 ? 13.713 14.490 163.757 1.00 12.19 459 LEU C C 1
ATOM 3267 O O . LEU A 1 459 ? 13.309 15.648 163.653 1.00 12.19 459 LEU C O 1
ATOM 3272 N N . TRP A 1 460 ? 12.910 13.468 164.028 1.00 15.61 460 TRP C N 1
ATOM 3273 C CA . TRP A 1 460 ? 11.501 13.661 164.330 1.00 15.61 460 TRP C CA 1
ATOM 3274 C C . TRP A 1 460 ? 11.339 13.901 165.819 1.00 15.61 460 TRP C C 1
ATOM 3275 O O . TRP A 1 460 ? 12.091 13.361 166.627 1.00 15.61 460 TRP C O 1
ATOM 3286 N N . GLU A 1 461 ? 10.348 14.704 166.176 1.00 22.16 461 GLU C N 1
ATOM 3287 C CA . GLU A 1 461 ? 10.047 15.003 167.569 1.00 22.16 461 GLU C CA 1
ATOM 3288 C C . GLU A 1 461 ? 8.941 14.063 168.024 1.00 22.16 461 GLU C C 1
ATOM 3289 O O . GLU A 1 461 ? 7.793 14.211 167.603 1.00 22.16 461 GLU C O 1
ATOM 3295 N N . GLU A 1 462 ? 9.271 13.100 168.877 1.00 23.14 462 GLU C N 1
ATOM 3296 C CA . GLU A 1 462 ? 8.197 12.308 169.451 1.00 23.14 462 GLU C CA 1
ATOM 3297 C C . GLU A 1 462 ? 7.478 13.100 170.532 1.00 23.14 462 GLU C C 1
ATOM 3298 O O . GLU A 1 462 ? 7.954 14.129 171.007 1.00 23.14 462 GLU C O 1
ATOM 3304 N N . ARG A 1 463 ? 6.304 12.612 170.910 1.00 31.37 463 ARG C N 1
ATOM 3305 C CA . ARG A 1 463 ? 5.509 13.213 171.969 1.00 31.37 463 ARG C CA 1
ATOM 3306 C C . ARG A 1 463 ? 5.244 12.155 173.022 1.00 31.37 463 ARG C C 1
ATOM 3307 O O . ARG A 1 463 ? 4.512 11.194 172.770 1.00 31.37 463 ARG C O 1
ATOM 3315 N N . LEU A 1 464 ? 5.848 12.324 174.186 1.00 31.96 464 LEU C N 1
ATOM 3316 C CA . LEU A 1 464 ? 5.539 11.509 175.346 1.00 31.96 464 LEU C CA 1
ATOM 3317 C C . LEU A 1 464 ? 4.562 12.220 176.265 1.00 31.96 464 LEU C C 1
ATOM 3318 O O . LEU A 1 464 ? 4.319 13.422 176.161 1.00 31.96 464 LEU C O 1
ATOM 3323 N N . LEU A 1 465 ? 3.994 11.445 177.175 1.00 33.28 465 LEU C N 1
ATOM 3324 C CA . LEU A 1 465 ? 3.420 12.019 178.372 1.00 33.28 465 LEU C CA 1
ATOM 3325 C C . LEU A 1 465 ? 4.553 12.471 179.279 1.00 33.28 465 LEU C C 1
ATOM 3326 O O . LEU A 1 465 ? 5.662 11.937 179.228 1.00 33.28 465 LEU C O 1
ATOM 3331 N N . SER A 1 466 ? 4.282 13.474 180.098 1.00 35.42 466 SER C N 1
ATOM 3332 C CA . SER A 1 466 ? 5.301 14.009 180.982 1.00 35.42 466 SER C CA 1
ATOM 3333 C C . SER A 1 466 ? 4.812 13.994 182.419 1.00 35.42 466 SER C C 1
ATOM 3334 O O . SER A 1 466 ? 3.613 14.033 182.694 1.00 35.42 466 SER C O 1
ATOM 3337 N N . TYR A 1 467 ? 5.768 13.956 183.339 1.00 39.10 467 TYR C N 1
ATOM 3338 C CA . TYR A 1 467 ? 5.463 13.999 184.760 1.00 39.10 467 TYR C CA 1
ATOM 3339 C C . TYR A 1 467 ? 5.198 15.418 185.245 1.00 39.10 467 TYR C C 1
ATOM 3340 O O . TYR A 1 467 ? 4.933 15.605 186.434 1.00 39.10 467 TYR C O 1
ATOM 3349 N N . ASP A 1 468 ? 5.310 16.415 184.365 1.00 39.39 468 ASP C N 1
ATOM 3350 C CA . ASP A 1 468 ? 5.005 17.805 184.678 1.00 39.39 468 ASP C CA 1
ATOM 3351 C C . ASP A 1 468 ? 4.075 18.418 183.645 1.00 39.39 468 ASP C C 1
ATOM 3352 O O . ASP A 1 468 ? 3.540 17.721 182.779 1.00 39.39 468 ASP C O 1
ATOM 3357 N N . GLY A 1 469 ? 3.890 19.728 183.726 1.00 37.71 469 GLY C N 1
ATOM 3358 C CA . GLY A 1 469 ? 3.085 20.462 182.781 1.00 37.71 469 GLY C CA 1
ATOM 3359 C C . GLY A 1 469 ? 3.814 20.915 181.539 1.00 37.71 469 GLY C C 1
ATOM 3360 O O . GLY A 1 469 ? 3.244 21.670 180.745 1.00 37.71 469 GLY C O 1
ATOM 3361 N N . HIS A 1 470 ? 5.057 20.490 181.347 1.00 46.29 470 HIS C N 1
ATOM 3362 C CA . HIS A 1 470 ? 5.779 20.779 180.122 1.00 46.29 470 HIS C CA 1
ATOM 3363 C C . HIS A 1 470 ? 5.601 19.644 179.121 1.00 46.29 470 HIS C C 1
ATOM 3364 O O . HIS A 1 470 ? 5.075 18.575 179.434 1.00 46.29 470 HIS C O 1
ATOM 3371 N N . GLN A 1 471 ? 6.061 19.889 177.901 1.00 42.62 471 GLN C N 1
ATOM 3372 C CA . GLN A 1 471 ? 5.918 18.941 176.809 1.00 42.62 471 GLN C CA 1
ATOM 3373 C C . GLN A 1 471 ? 7.142 18.036 176.763 1.00 42.62 471 GLN C C 1
ATOM 3374 O O . GLN A 1 471 ? 8.276 18.522 176.752 1.00 42.62 471 GLN C O 1
ATOM 3380 N N . ALA A 1 472 ? 6.913 16.723 176.762 1.00 33.36 472 ALA C N 1
ATOM 3381 C CA . ALA A 1 472 ? 7.999 15.749 176.723 1.00 33.36 472 ALA C CA 1
ATOM 3382 C C . ALA A 1 472 ? 8.253 15.330 175.284 1.00 33.36 472 ALA C C 1
ATOM 3383 O O . ALA A 1 472 ? 7.375 14.751 174.637 1.00 33.36 472 ALA C O 1
ATOM 3385 N N . ILE A 1 473 ? 9.452 15.614 174.787 1.00 28.29 473 ILE C N 1
ATOM 3386 C CA . ILE A 1 473 ? 9.799 15.397 173.390 1.00 28.29 473 ILE C CA 1
ATOM 3387 C C . ILE A 1 473 ? 11.124 14.652 173.315 1.00 28.29 473 ILE C C 1
ATOM 3388 O O . ILE A 1 473 ? 12.116 15.083 173.909 1.00 28.29 473 ILE C O 1
ATOM 3393 N N . LEU A 1 474 ? 11.129 13.524 172.609 1.00 22.67 474 LEU C N 1
ATOM 3394 C CA . LEU A 1 474 ? 12.346 12.808 172.267 1.00 22.67 474 LEU C CA 1
ATOM 3395 C C . LEU A 1 474 ? 12.620 12.971 170.780 1.00 22.67 474 LEU C C 1
ATOM 3396 O O . LEU A 1 474 ? 11.694 13.070 169.974 1.00 22.67 474 LEU C O 1
ATOM 3401 N N . TYR A 1 475 ? 13.895 12.983 170.415 1.00 19.11 475 TYR C N 1
ATOM 3402 C CA . TYR A 1 475 ? 14.296 13.165 169.025 1.00 19.11 475 TYR C CA 1
ATOM 3403 C C . TYR A 1 475 ? 14.649 11.790 168.472 1.00 19.11 475 TYR C C 1
ATOM 3404 O O . TYR A 1 475 ? 15.632 11.180 168.898 1.00 19.11 475 TYR C O 1
ATOM 3413 N N . SER A 1 476 ? 13.856 11.306 167.526 1.00 13.40 476 SER C N 1
ATOM 3414 C CA . SER A 1 476 ? 14.005 9.962 166.995 1.00 13.40 476 SER C CA 1
ATOM 3415 C C . SER A 1 476 ? 14.550 10.007 165.574 1.00 13.40 476 SER C C 1
ATOM 3416 O O . SER A 1 476 ? 14.343 10.979 164.846 1.00 13.40 476 SER C O 1
ATOM 3419 N N . SER A 1 477 ? 15.249 8.940 165.182 1.00 11.41 477 SER C N 1
ATOM 3420 C CA . SER A 1 477 ? 15.961 8.964 163.909 1.00 11.41 477 SER C CA 1
ATOM 3421 C C . SER A 1 477 ? 15.020 8.819 162.723 1.00 11.41 477 SER C C 1
ATOM 3422 O O . SER A 1 477 ? 15.244 9.441 161.680 1.00 11.41 477 SER C O 1
ATOM 3425 N N . GLN A 1 478 ? 13.979 8.008 162.859 1.00 11.82 478 GLN C N 1
ATOM 3426 C CA . GLN A 1 478 ? 12.967 7.863 161.830 1.00 11.82 478 GLN C CA 1
ATOM 3427 C C . GLN A 1 478 ? 11.664 7.476 162.513 1.00 11.82 478 GLN C C 1
ATOM 3428 O O . GLN A 1 478 ? 11.603 7.333 163.734 1.00 11.82 478 GLN C O 1
ATOM 3434 N N . MET A 1 479 ? 10.603 7.369 161.732 1.00 15.82 479 MET C N 1
ATOM 3435 C CA . MET A 1 479 ? 9.318 6.963 162.269 1.00 15.82 479 MET C CA 1
ATOM 3436 C C . MET A 1 479 ? 9.103 5.471 162.042 1.00 15.82 479 MET C C 1
ATOM 3437 O O . MET A 1 479 ? 9.905 4.807 161.387 1.00 15.82 479 MET C O 1
ATOM 3442 N N . GLU A 1 480 ? 8.021 4.944 162.635 1.00 21.67 480 GLU C N 1
ATOM 3443 C CA . GLU A 1 480 ? 7.829 3.495 162.714 1.00 21.67 480 GLU C CA 1
ATOM 3444 C C . GLU A 1 480 ? 7.641 2.862 161.346 1.00 21.67 480 GLU C C 1
ATOM 3445 O O . GLU A 1 480 ? 8.199 1.800 161.079 1.00 21.67 480 GLU C O 1
ATOM 3451 N N . ARG A 1 481 ? 6.847 3.480 160.475 1.00 22.50 481 ARG C N 1
ATOM 3452 C CA . ARG A 1 481 ? 6.599 2.871 159.176 1.00 22.50 481 ARG C CA 1
ATOM 3453 C C . ARG A 1 481 ? 7.801 3.010 158.256 1.00 22.50 481 ARG C C 1
ATOM 3454 O O . ARG A 1 481 ? 7.988 2.186 157.354 1.00 22.50 481 ARG C O 1
ATOM 3462 N N . THR A 1 482 ? 8.622 4.038 158.471 1.00 15.02 482 THR C N 1
ATOM 3463 C CA . THR A 1 482 ? 9.916 4.119 157.805 1.00 15.02 482 THR C CA 1
ATOM 3464 C C . THR A 1 482 ? 10.839 3.000 158.271 1.00 15.02 482 THR C C 1
ATOM 3465 O O . THR A 1 482 ? 11.549 2.393 157.462 1.00 15.02 482 THR C O 1
ATOM 3469 N N . SER A 1 483 ? 10.804 2.683 159.565 1.00 14.64 483 SER C N 1
ATOM 3470 C CA . SER A 1 483 ? 11.624 1.605 160.101 1.00 14.64 483 SER C CA 1
ATOM 3471 C C . SER A 1 483 ? 11.146 0.240 159.626 1.00 14.64 483 SER C C 1
ATOM 3472 O O . SER A 1 483 ? 11.962 -0.646 159.361 1.00 14.64 483 SER C O 1
ATOM 3475 N N . GLU A 1 484 ? 9.830 0.038 159.559 1.00 19.40 484 GLU C N 1
ATOM 3476 C CA . GLU A 1 484 ? 9.271 -1.220 159.078 1.00 19.40 484 GLU C CA 1
ATOM 3477 C C . GLU A 1 484 ? 9.497 -1.388 157.589 1.00 19.40 484 GLU C C 1
ATOM 3478 O O . GLU A 1 484 ? 9.687 -2.510 157.112 1.00 19.40 484 GLU C O 1
ATOM 3484 N N . TYR A 1 485 ? 9.462 -0.289 156.842 1.00 13.95 485 TYR C N 1
ATOM 3485 C CA . TYR A 1 485 ? 9.639 -0.376 155.403 1.00 13.95 485 TYR C CA 1
ATOM 3486 C C . TYR A 1 485 ? 11.102 -0.607 155.055 1.00 13.95 485 TYR C C 1
ATOM 3487 O O . TYR A 1 485 ? 11.410 -1.366 154.131 1.00 13.95 485 TYR C O 1
ATOM 3496 N N . PHE A 1 486 ? 12.018 0.038 155.788 1.00 12.74 486 PHE C N 1
ATOM 3497 C CA . PHE A 1 486 ? 13.428 -0.321 155.679 1.00 12.74 486 PHE C CA 1
ATOM 3498 C C . PHE A 1 486 ? 13.694 -1.733 156.171 1.00 12.74 486 PHE C C 1
ATOM 3499 O O . PHE A 1 486 ? 14.589 -2.402 155.656 1.00 12.74 486 PHE C O 1
ATOM 3507 N N . GLN A 1 487 ? 12.948 -2.198 157.170 1.00 14.18 487 GLN C N 1
ATOM 3508 C CA . GLN A 1 487 ? 13.237 -3.498 157.762 1.00 14.18 487 GLN C CA 1
ATOM 3509 C C . GLN A 1 487 ? 12.810 -4.631 156.847 1.00 14.18 487 GLN C C 1
ATOM 3510 O O . GLN A 1 487 ? 13.543 -5.608 156.670 1.00 14.18 487 GLN C O 1
ATOM 3516 N N . ASN A 1 488 ? 11.622 -4.525 156.271 1.00 18.57 488 ASN C N 1
ATOM 3517 C CA . ASN A 1 488 ? 11.024 -5.643 155.568 1.00 18.57 488 ASN C CA 1
ATOM 3518 C C . ASN A 1 488 ? 11.520 -5.794 154.141 1.00 18.57 488 ASN C C 1
ATOM 3519 O O . ASN A 1 488 ? 11.540 -6.915 153.626 1.00 18.57 488 ASN C O 1
ATOM 3524 N N . ASP A 1 489 ? 11.927 -4.708 153.497 1.00 19.59 489 ASP C N 1
ATOM 3525 C CA . ASP A 1 489 ? 12.435 -4.747 152.137 1.00 19.59 489 ASP C CA 1
ATOM 3526 C C . ASP A 1 489 ? 13.831 -4.150 152.093 1.00 19.59 489 ASP C C 1
ATOM 3527 O O . ASP A 1 489 ? 14.261 -3.458 153.015 1.00 19.59 489 ASP C O 1
ATOM 3532 N N . ASN A 1 490 ? 14.539 -4.429 151.005 1.00 15.27 490 ASN C N 1
ATOM 3533 C CA . ASN A 1 490 ? 15.660 -3.591 150.612 1.00 15.27 490 ASN C CA 1
ATOM 3534 C C . ASN A 1 490 ? 15.111 -2.397 149.853 1.00 15.27 490 ASN C C 1
ATOM 3535 O O . ASN A 1 490 ? 14.206 -2.542 149.031 1.00 15.27 490 ASN C O 1
ATOM 3540 N N . VAL A 1 491 ? 15.623 -1.213 150.160 1.00 11.77 491 VAL C N 1
ATOM 3541 C CA . VAL A 1 491 ? 15.171 0.024 149.543 1.00 11.77 491 VAL C CA 1
ATOM 3542 C C . VAL A 1 491 ? 16.279 0.508 148.626 1.00 11.77 491 VAL C C 1
ATOM 3543 O O . VAL A 1 491 ? 17.445 0.564 149.028 1.00 11.77 491 VAL C O 1
ATOM 3547 N N . ASN A 1 492 ? 15.925 0.842 147.391 1.00 12.80 492 ASN C N 1
ATOM 3548 C CA . ASN A 1 492 ? 16.926 1.250 146.416 1.00 12.80 492 ASN C CA 1
ATOM 3549 C C . ASN A 1 492 ? 17.310 2.701 146.695 1.00 12.80 492 ASN C C 1
ATOM 3550 O O . ASN A 1 492 ? 16.843 3.643 146.054 1.00 12.80 492 ASN C O 1
ATOM 3555 N N . ILE A 1 493 ? 18.166 2.876 147.695 1.00 13.06 493 ILE C N 1
ATOM 3556 C CA . ILE A 1 493 ? 18.869 4.133 147.910 1.00 13.06 493 ILE C CA 1
ATOM 3557 C C . ILE A 1 493 ? 20.348 3.792 147.820 1.00 13.06 493 ILE C C 1
ATOM 3558 O O . ILE A 1 493 ? 20.879 3.130 148.722 1.00 13.06 493 ILE C O 1
ATOM 3563 N N . PRO A 1 494 ? 21.037 4.183 146.753 1.00 16.88 494 PRO C N 1
ATOM 3564 C CA . PRO A 1 494 ? 22.460 3.867 146.621 1.00 16.88 494 PRO C CA 1
ATOM 3565 C C . PRO A 1 494 ? 23.287 4.675 147.605 1.00 16.88 494 PRO C C 1
ATOM 3566 O O . PRO A 1 494 ? 22.807 5.688 148.133 1.00 16.88 494 PRO C O 1
ATOM 3570 N N . PRO A 1 495 ? 24.522 4.250 147.905 1.00 18.50 495 PRO C N 1
ATOM 3571 C CA . PRO A 1 495 ? 25.308 4.943 148.941 1.00 18.50 495 PRO C CA 1
ATOM 3572 C C . PRO A 1 495 ? 25.765 6.345 148.585 1.00 18.50 495 PRO C C 1
ATOM 3573 O O . PRO A 1 495 ? 26.204 7.071 149.485 1.00 18.50 495 PRO C O 1
ATOM 3577 N N . GLY A 1 496 ? 25.670 6.764 147.333 1.00 18.81 496 GLY C N 1
ATOM 3578 C CA . GLY A 1 496 ? 26.027 8.128 147.023 1.00 18.81 496 GLY C CA 1
ATOM 3579 C C . GLY A 1 496 ? 24.910 9.138 147.108 1.00 18.81 496 GLY C C 1
ATOM 3580 O O . GLY A 1 496 ? 25.188 10.337 147.061 1.00 18.81 496 GLY C O 1
ATOM 3581 N N . SER A 1 497 ? 23.655 8.712 147.247 1.00 15.84 497 SER C N 1
ATOM 3582 C CA . SER A 1 497 ? 22.545 9.637 147.084 1.00 15.84 497 SER C CA 1
ATOM 3583 C C . SER A 1 497 ? 21.534 9.517 148.221 1.00 15.84 497 SER C C 1
ATOM 3584 O O . SER A 1 497 ? 21.738 8.811 149.210 1.00 15.84 497 SER C O 1
ATOM 3587 N N . MET A 1 498 ? 20.428 10.238 148.036 1.00 12.30 498 MET C N 1
ATOM 3588 C CA . MET A 1 498 ? 19.317 10.409 148.957 1.00 12.30 498 MET C CA 1
ATOM 3589 C C . MET A 1 498 ? 18.005 10.243 148.213 1.00 12.30 498 MET C C 1
ATOM 3590 O O . MET A 1 498 ? 17.900 10.547 147.023 1.00 12.30 498 MET C O 1
ATOM 3595 N N . ALA A 1 499 ? 16.990 9.808 148.949 1.00 9.08 499 ALA C N 1
ATOM 3596 C CA . ALA A 1 499 ? 15.608 9.849 148.497 1.00 9.08 499 ALA C CA 1
ATOM 3597 C C . ALA A 1 499 ? 14.974 11.130 149.017 1.00 9.08 499 ALA C C 1
ATOM 3598 O O . ALA A 1 499 ? 14.836 11.306 150.228 1.00 9.08 499 ALA C O 1
ATOM 3600 N N . VAL A 1 500 ? 14.594 12.014 148.113 1.00 9.08 500 VAL C N 1
ATOM 3601 C CA . VAL A 1 500 ? 14.180 13.365 148.466 1.00 9.08 500 VAL C CA 1
ATOM 3602 C C . VAL A 1 500 ? 12.662 13.465 148.402 1.00 9.08 500 VAL C C 1
ATOM 3603 O O . VAL A 1 500 ? 12.025 12.940 147.483 1.00 9.08 500 VAL C O 1
ATOM 3607 N N . PHE A 1 501 ? 12.085 14.127 149.402 1.00 11.45 501 PHE C N 1
ATOM 3608 C CA . PHE A 1 501 ? 10.657 14.304 149.599 1.00 11.45 501 PHE C CA 1
ATOM 3609 C C . PHE A 1 501 ? 10.352 15.783 149.769 1.00 11.45 501 PHE C C 1
ATOM 3610 O O . PHE A 1 501 ? 11.075 16.494 150.469 1.00 11.45 501 PHE C O 1
ATOM 3618 N N . ASN A 1 502 ? 9.281 16.242 149.130 1.00 14.86 502 ASN C N 1
ATOM 3619 C CA . ASN A 1 502 ? 8.695 17.536 149.433 1.00 14.86 502 ASN C CA 1
ATOM 3620 C C . ASN A 1 502 ? 7.780 17.414 150.636 1.00 14.86 502 ASN C C 1
ATOM 3621 O O . ASN A 1 502 ? 7.047 16.435 150.781 1.00 14.86 502 ASN C O 1
ATOM 3626 N N . VAL A 1 503 ? 7.820 18.426 151.493 1.00 20.10 503 VAL C N 1
ATOM 3627 C CA . VAL A 1 503 ? 7.051 18.479 152.726 1.00 20.10 503 VAL C CA 1
ATOM 3628 C C . VAL A 1 503 ? 6.214 19.747 152.683 1.00 20.10 503 VAL C C 1
ATOM 3629 O O . VAL A 1 503 ? 6.758 20.859 152.727 1.00 20.10 503 VAL C O 1
ATOM 3633 N N . GLU A 1 504 ? 4.898 19.585 152.583 1.00 30.29 504 GLU C N 1
ATOM 3634 C CA . GLU A 1 504 ? 3.952 20.693 152.617 1.00 30.29 504 GLU C CA 1
ATOM 3635 C C . GLU A 1 504 ? 3.233 20.675 153.957 1.00 30.29 504 GLU C C 1
ATOM 3636 O O . GLU A 1 504 ? 2.450 19.760 154.235 1.00 30.29 504 GLU C O 1
ATOM 3642 N N . THR A 1 505 ? 3.521 21.670 154.786 1.00 34.17 505 THR C N 1
ATOM 3643 C CA . THR A 1 505 ? 2.780 21.965 155.998 1.00 34.17 505 THR C CA 1
ATOM 3644 C C . THR A 1 505 ? 1.816 23.111 155.652 1.00 34.17 505 THR C C 1
ATOM 3645 O O . THR A 1 505 ? 1.612 23.427 154.477 1.00 34.17 505 THR C O 1
ATOM 3649 N N . ASN A 1 506 ? 1.189 23.723 156.663 1.00 41.20 506 ASN C N 1
ATOM 3650 C CA . ASN A 1 506 ? 0.309 24.864 156.420 1.00 41.20 506 ASN C CA 1
ATOM 3651 C C . ASN A 1 506 ? 1.084 26.072 155.916 1.00 41.20 506 ASN C C 1
ATOM 3652 O O . ASN A 1 506 ? 0.625 26.779 155.012 1.00 41.20 506 ASN C O 1
ATOM 3657 N N . SER A 1 507 ? 2.261 26.323 156.481 1.00 38.42 507 SER C N 1
ATOM 3658 C CA . SER A 1 507 ? 3.074 27.469 156.105 1.00 38.42 507 SER C CA 1
ATOM 3659 C C . SER A 1 507 ? 4.327 27.058 155.344 1.00 38.42 507 SER C C 1
ATOM 3660 O O . SER A 1 507 ? 4.545 27.505 154.215 1.00 38.42 507 SER C O 1
ATOM 3663 N N . ALA A 1 508 ? 5.152 26.199 155.928 1.00 34.91 508 ALA C N 1
ATOM 3664 C CA . ALA A 1 508 ? 6.442 25.860 155.350 1.00 34.91 508 ALA C CA 1
ATOM 3665 C C . ALA A 1 508 ? 6.333 24.656 154.427 1.00 34.91 508 ALA C C 1
ATOM 3666 O O . ALA A 1 508 ? 5.746 23.632 154.783 1.00 34.91 508 ALA C O 1
ATOM 3668 N N . SER A 1 509 ? 6.901 24.796 153.234 1.00 26.54 509 SER C N 1
ATOM 3669 C CA . SER A 1 509 ? 7.165 23.686 152.334 1.00 26.54 509 SER C CA 1
ATOM 3670 C C . SER A 1 509 ? 8.666 23.605 152.127 1.00 26.54 509 SER C C 1
ATOM 3671 O O . SER A 1 509 ? 9.304 24.613 151.812 1.00 26.54 509 SER C O 1
ATOM 3674 N N . PHE A 1 510 ? 9.227 22.416 152.305 1.00 19.58 510 PHE C N 1
ATOM 3675 C CA . PHE A 1 510 ? 10.669 22.258 152.214 1.00 19.58 510 PHE C CA 1
ATOM 3676 C C . PHE A 1 510 ? 10.973 20.847 151.727 1.00 19.58 510 PHE C C 1
ATOM 3677 O O . PHE A 1 510 ? 10.081 20.120 151.291 1.00 19.58 510 PHE C O 1
ATOM 3685 N N . GLN A 1 511 ? 12.243 20.466 151.762 1.00 15.88 511 GLN C N 1
ATOM 3686 C CA . GLN A 1 511 ? 12.680 19.165 151.277 1.00 15.88 511 GLN C CA 1
ATOM 3687 C C . GLN A 1 511 ? 13.365 18.393 152.389 1.00 15.88 511 GLN C C 1
ATOM 3688 O O . GLN A 1 511 ? 14.029 18.980 153.238 1.00 15.88 511 GLN C O 1
ATOM 3694 N N . ILE A 1 512 ? 13.183 17.078 152.379 1.00 13.15 512 ILE C N 1
ATOM 3695 C CA . ILE A 1 512 ? 13.834 16.149 153.293 1.00 13.15 512 ILE C CA 1
ATOM 3696 C C . ILE A 1 512 ? 14.496 15.069 152.456 1.00 13.15 512 ILE C C 1
ATOM 3697 O O . ILE A 1 512 ? 13.870 14.520 151.550 1.00 13.15 512 ILE C O 1
ATOM 3702 N N . GLY A 1 513 ? 15.760 14.775 152.739 1.00 11.19 513 GLY C N 1
ATOM 3703 C CA . GLY A 1 513 ? 16.464 13.687 152.092 1.00 11.19 513 GLY C CA 1
ATOM 3704 C C . GLY A 1 513 ? 16.722 12.565 153.083 1.00 11.19 513 GLY C C 1
ATOM 3705 O O . GLY A 1 513 ? 17.221 12.803 154.180 1.00 11.19 513 GLY C O 1
ATOM 3706 N N . ILE A 1 514 ? 16.367 11.352 152.680 1.00 10.30 514 ILE C N 1
ATOM 3707 C CA . ILE A 1 514 ? 16.641 10.147 153.452 1.00 10.30 514 ILE C CA 1
ATOM 3708 C C . ILE A 1 514 ? 17.853 9.464 152.843 1.00 10.30 514 ILE C C 1
ATOM 3709 O O . ILE A 1 514 ? 17.893 9.223 151.632 1.00 10.30 514 ILE C O 1
ATOM 3714 N N . ARG A 1 515 ? 18.844 9.169 153.674 1.00 14.05 515 ARG C N 1
ATOM 3715 C CA . ARG A 1 515 ? 20.081 8.540 153.235 1.00 14.05 515 ARG C CA 1
ATOM 3716 C C . ARG A 1 515 ? 19.887 7.037 153.077 1.00 14.05 515 ARG C C 1
ATOM 3717 O O . ARG A 1 515 ? 18.785 6.508 153.227 1.00 14.05 515 ARG C O 1
ATOM 3725 N N . GLU A 1 516 ? 20.968 6.316 152.790 1.00 17.70 516 GLU C N 1
ATOM 3726 C CA . GLU A 1 516 ? 20.902 4.870 152.921 1.00 17.70 516 GLU C CA 1
ATOM 3727 C C . GLU A 1 516 ? 21.178 4.416 154.344 1.00 17.70 516 GLU C C 1
ATOM 3728 O O . GLU A 1 516 ? 20.930 3.251 154.665 1.00 17.70 516 GLU C O 1
ATOM 3734 N N . ASP A 1 517 ? 21.683 5.309 155.199 1.00 16.19 517 ASP C N 1
ATOM 3735 C CA . ASP A 1 517 ? 21.815 5.020 156.618 1.00 16.19 517 ASP C CA 1
ATOM 3736 C C . ASP A 1 517 ? 20.469 4.984 157.313 1.00 16.19 517 ASP C C 1
ATOM 3737 O O . ASP A 1 517 ? 20.378 4.482 158.436 1.00 16.19 517 ASP C O 1
ATOM 3742 N N . GLY A 1 518 ? 19.426 5.496 156.665 1.00 11.02 518 GLY C N 1
ATOM 3743 C CA . GLY A 1 518 ? 18.138 5.673 157.273 1.00 11.02 518 GLY C CA 1
ATOM 3744 C C . GLY A 1 518 ? 17.941 7.021 157.912 1.00 11.02 518 GLY C C 1
ATOM 3745 O O . GLY A 1 518 ? 16.840 7.305 158.391 1.00 11.02 518 GLY C O 1
ATOM 3746 N N . TYR A 1 519 ? 18.971 7.850 157.950 1.00 12.84 519 TYR C N 1
ATOM 3747 C CA . TYR A 1 519 ? 18.880 9.142 158.599 1.00 12.84 519 TYR C CA 1
ATOM 3748 C C . TYR A 1 519 ? 18.402 10.223 157.648 1.00 12.84 519 TYR C C 1
ATOM 3749 O O . TYR A 1 519 ? 18.460 10.098 156.426 1.00 12.84 519 TYR C O 1
ATOM 3758 N N . MET A 1 520 ? 17.920 11.296 158.247 1.00 13.17 520 MET C N 1
ATOM 3759 C CA . MET A 1 520 ? 17.298 12.396 157.542 1.00 13.17 520 MET C CA 1
ATOM 3760 C C . MET A 1 520 ? 18.230 13.588 157.479 1.00 13.17 520 MET C C 1
ATOM 3761 O O . MET A 1 520 ? 19.114 13.772 158.315 1.00 13.17 520 MET C O 1
ATOM 3766 N N . VAL A 1 521 ? 17.981 14.419 156.481 1.00 14.39 521 VAL C N 1
ATOM 3767 C CA . VAL A 1 521 ? 18.884 15.462 156.024 1.00 14.39 521 VAL C CA 1
ATOM 3768 C C . VAL A 1 521 ? 18.031 16.550 155.392 1.00 14.39 521 VAL C C 1
ATOM 3769 O O . VAL A 1 521 ? 17.167 16.257 154.562 1.00 14.39 521 VAL C O 1
ATOM 3773 N N . THR A 1 522 ? 18.235 17.794 155.823 1.00 18.17 522 THR C N 1
ATOM 3774 C CA . THR A 1 522 ? 17.580 18.957 155.236 1.00 18.17 522 THR C CA 1
ATOM 3775 C C . THR A 1 522 ? 18.377 20.197 155.605 1.00 18.17 522 THR C C 1
ATOM 3776 O O . THR A 1 522 ? 19.121 20.206 156.586 1.00 18.17 522 THR C O 1
ATOM 3780 N N . GLY A 1 523 ? 18.216 21.246 154.803 1.00 20.55 523 GLY C N 1
ATOM 3781 C CA . GLY A 1 523 ? 19.009 22.440 154.983 1.00 20.55 523 GLY C CA 1
ATOM 3782 C C . GLY A 1 523 ? 18.546 23.299 156.144 1.00 20.55 523 GLY C C 1
ATOM 3783 O O . GLY A 1 523 ? 17.417 23.217 156.612 1.00 20.55 523 GLY C O 1
ATOM 3784 N N . GLY A 1 524 ? 19.451 24.142 156.623 1.00 27.10 524 GLY C N 1
ATOM 3785 C CA . GLY A 1 524 ? 19.155 25.060 157.698 1.00 27.10 524 GLY C CA 1
ATOM 3786 C C . GLY A 1 524 ? 20.180 24.980 158.805 1.00 27.10 524 GLY C C 1
ATOM 3787 O O . GLY A 1 524 ? 21.155 24.235 158.741 1.00 27.10 524 GLY C O 1
ATOM 3788 N N . THR A 1 525 ? 19.937 25.768 159.843 1.00 27.76 525 THR C N 1
ATOM 3789 C CA . THR A 1 525 ? 20.845 25.887 160.972 1.00 27.76 525 THR C CA 1
ATOM 3790 C C . THR A 1 525 ? 20.534 24.786 161.979 1.00 27.76 525 THR C C 1
ATOM 3791 O O . THR A 1 525 ? 19.380 24.370 162.112 1.00 27.76 525 THR C O 1
ATOM 3795 N N . ILE A 1 526 ? 21.576 24.280 162.645 1.00 24.46 526 ILE C N 1
ATOM 3796 C CA . ILE A 1 526 ? 21.401 23.329 163.738 1.00 24.46 526 ILE C CA 1
ATOM 3797 C C . ILE A 1 526 ? 20.608 23.990 164.855 1.00 24.46 526 ILE C C 1
ATOM 3798 O O . ILE A 1 526 ? 21.011 25.025 165.398 1.00 24.46 526 ILE C O 1
ATOM 3803 N N . GLY A 1 527 ? 19.466 23.398 165.194 1.00 23.98 527 GLY C N 1
ATOM 3804 C CA . GLY A 1 527 ? 18.568 23.942 166.190 1.00 23.98 527 GLY C CA 1
ATOM 3805 C C . GLY A 1 527 ? 17.242 24.415 165.645 1.00 23.98 527 GLY C C 1
ATOM 3806 O O . GLY A 1 527 ? 16.397 24.861 166.428 1.00 23.98 527 GLY C O 1
ATOM 3807 N N . THR A 1 528 ? 17.027 24.330 164.339 1.00 25.44 528 THR C N 1
ATOM 3808 C CA . THR A 1 528 ? 15.792 24.798 163.728 1.00 25.44 528 THR C CA 1
ATOM 3809 C C . THR A 1 528 ? 14.667 23.813 164.016 1.00 25.44 528 THR C C 1
ATOM 3810 O O . THR A 1 528 ? 14.779 22.625 163.704 1.00 25.44 528 THR C O 1
ATOM 3814 N N . HIS A 1 529 ? 13.590 24.309 164.611 1.00 28.48 529 HIS C N 1
ATOM 3815 C CA . HIS A 1 529 ? 12.423 23.509 164.942 1.00 28.48 529 HIS C CA 1
ATOM 3816 C C . HIS A 1 529 ? 11.341 23.732 163.900 1.00 28.48 529 HIS C C 1
ATOM 3817 O O . HIS A 1 529 ? 11.121 24.858 163.451 1.00 28.48 529 HIS C O 1
ATOM 3824 N N . VAL A 1 530 ? 10.681 22.652 163.504 1.00 25.65 530 VAL C N 1
ATOM 3825 C CA . VAL A 1 530 ? 9.513 22.707 162.637 1.00 25.65 530 VAL C CA 1
ATOM 3826 C C . VAL A 1 530 ? 8.375 22.055 163.400 1.00 25.65 530 VAL C C 1
ATOM 3827 O O . VAL A 1 530 ? 8.594 21.088 164.133 1.00 25.65 530 VAL C O 1
ATOM 3831 N N . VAL A 1 531 ? 7.174 22.605 163.271 1.00 23.90 531 VAL C N 1
ATOM 3832 C CA . VAL A 1 531 ? 5.978 22.028 163.872 1.00 23.90 531 VAL C CA 1
ATOM 3833 C C . VAL A 1 531 ? 5.128 21.462 162.746 1.00 23.90 531 VAL C C 1
ATOM 3834 O O . VAL A 1 531 ? 4.759 22.186 161.814 1.00 23.90 531 VAL C O 1
ATOM 3838 N N . LEU A 1 532 ? 4.817 20.172 162.829 1.00 25.25 532 LEU C N 1
ATOM 3839 C CA . LEU A 1 532 ? 4.114 19.465 161.766 1.00 25.25 532 LEU C CA 1
ATOM 3840 C C . LEU A 1 532 ? 2.749 19.026 162.277 1.00 25.25 532 LEU C C 1
ATOM 3841 O O . LEU A 1 532 ? 2.658 18.165 163.157 1.00 25.25 532 LEU C O 1
ATOM 3846 N N . ASP A 1 533 ? 1.694 19.616 161.724 1.00 35.68 533 ASP C N 1
ATOM 3847 C CA . ASP A 1 533 ? 0.342 19.147 161.965 1.00 35.68 533 ASP C CA 1
ATOM 3848 C C . ASP A 1 533 ? 0.136 17.809 161.256 1.00 35.68 533 ASP C C 1
ATOM 3849 O O . ASP A 1 533 ? 0.877 17.477 160.334 1.00 35.68 533 ASP C O 1
ATOM 3854 N N . PRO A 1 534 ? -0.867 17.016 161.656 1.00 30.67 534 PRO C N 1
ATOM 3855 C CA . PRO A 1 534 ? -1.112 15.746 160.949 1.00 30.67 534 PRO C CA 1
ATOM 3856 C C . PRO A 1 534 ? -1.666 15.884 159.535 1.00 30.67 534 PRO C C 1
ATOM 3857 O O . PRO A 1 534 ? -1.936 14.859 158.902 1.00 30.67 534 PRO C O 1
ATOM 3861 N N . GLU A 1 535 ? -1.842 17.094 159.011 1.00 33.49 535 GLU C N 1
ATOM 3862 C CA . GLU A 1 535 ? -2.135 17.309 157.604 1.00 33.49 535 GLU C CA 1
ATOM 3863 C C . GLU A 1 535 ? -0.877 17.549 156.780 1.00 33.49 535 GLU C C 1
ATOM 3864 O O . GLU A 1 535 ? -0.983 17.946 155.617 1.00 33.49 535 GLU C O 1
ATOM 3870 N N . THR A 1 536 ? 0.301 17.343 157.366 1.00 27.37 536 THR C N 1
ATOM 3871 C CA . THR A 1 536 ? 1.565 17.506 156.658 1.00 27.37 536 THR C CA 1
ATOM 3872 C C . THR A 1 536 ? 1.706 16.437 155.588 1.00 27.37 536 THR C C 1
ATOM 3873 O O . THR A 1 536 ? 1.659 15.243 155.890 1.00 27.37 536 THR C O 1
ATOM 3877 N N . ARG A 1 537 ? 1.892 16.857 154.345 1.00 26.70 537 ARG C N 1
ATOM 3878 C CA . ARG A 1 537 ? 1.945 15.931 153.227 1.00 26.70 537 ARG C CA 1
ATOM 3879 C C . ARG A 1 537 ? 3.372 15.785 152.720 1.00 26.70 537 ARG C C 1
ATOM 3880 O O . ARG A 1 537 ? 4.138 16.752 152.693 1.00 26.70 537 ARG C O 1
ATOM 3888 N N . PHE A 1 538 ? 3.717 14.561 152.329 1.00 18.63 538 PHE C N 1
ATOM 3889 C CA . PHE A 1 538 ? 5.027 14.216 151.803 1.00 18.63 538 PHE C CA 1
ATOM 3890 C C . PHE A 1 538 ? 4.861 13.784 150.358 1.00 18.63 538 PHE C C 1
ATOM 3891 O O . PHE A 1 538 ? 3.859 13.161 150.002 1.00 18.63 538 PHE C O 1
ATOM 3899 N N . GLN A 1 539 ? 5.843 14.105 149.526 1.00 14.97 539 GLN C N 1
ATOM 3900 C CA . GLN A 1 539 ? 5.796 13.749 148.115 1.00 14.97 539 GLN C CA 1
ATOM 3901 C C . GLN A 1 539 ? 7.175 13.281 147.696 1.00 14.97 539 GLN C C 1
ATOM 3902 O O . GLN A 1 539 ? 8.141 14.026 147.831 1.00 14.97 539 GLN C O 1
ATOM 3908 N N . TYR A 1 540 ? 7.276 12.070 147.171 1.00 11.65 540 TYR C N 1
ATOM 3909 C CA . TYR A 1 540 ? 8.576 11.576 146.745 1.00 11.65 540 TYR C CA 1
ATOM 3910 C C . TYR A 1 540 ? 9.003 12.265 145.457 1.00 11.65 540 TYR C C 1
ATOM 3911 O O . TYR A 1 540 ? 8.286 12.225 144.453 1.00 11.65 540 TYR C O 1
ATOM 3920 N N . VAL A 1 541 ? 10.169 12.906 145.491 1.00 9.73 541 VAL C N 1
ATOM 3921 C CA . VAL A 1 541 ? 10.724 13.562 144.315 1.00 9.73 541 VAL C CA 1
ATOM 3922 C C . VAL A 1 541 ? 11.594 12.574 143.557 1.00 9.73 541 VAL C C 1
ATOM 3923 O O . VAL A 1 541 ? 11.295 12.212 142.417 1.00 9.73 541 VAL C O 1
ATOM 3927 N N . GLY A 1 542 ? 12.668 12.120 144.186 1.00 9.36 542 GLY C N 1
ATOM 3928 C CA . GLY A 1 542 ? 13.582 11.222 143.519 1.00 9.36 542 GLY C CA 1
ATOM 3929 C C . GLY A 1 542 ? 14.864 11.080 144.311 1.00 9.36 542 GLY C C 1
ATOM 3930 O O . GLY A 1 542 ? 14.944 11.471 145.473 1.00 9.36 542 GLY C O 1
ATOM 3931 N N . LEU A 1 543 ? 15.860 10.501 143.651 1.00 11.82 543 LEU C N 1
ATOM 3932 C CA . LEU A 1 543 ? 17.184 10.332 144.228 1.00 11.82 543 LEU C CA 1
ATOM 3933 C C . LEU A 1 543 ? 18.089 11.474 143.789 1.00 11.82 543 LEU C C 1
ATOM 3934 O O . LEU A 1 543 ? 18.414 11.596 142.605 1.00 11.82 543 LEU C O 1
ATOM 3939 N N . LEU A 1 544 ? 18.487 12.309 144.741 1.00 14.32 544 LEU C N 1
ATOM 3940 C CA . LEU A 1 544 ? 19.462 13.361 144.514 1.00 14.32 544 LEU C CA 1
ATOM 3941 C C . LEU A 1 544 ? 20.727 13.003 145.276 1.00 14.32 544 LEU C C 1
ATOM 3942 O O . LEU A 1 544 ? 20.630 12.430 146.355 1.00 14.32 544 LEU C O 1
ATOM 3947 N N . PRO A 1 545 ? 21.914 13.333 144.767 1.00 17.56 545 PRO C N 1
ATOM 3948 C CA . PRO A 1 545 ? 23.145 12.983 145.487 1.00 17.56 545 PRO C CA 1
ATOM 3949 C C . PRO A 1 545 ? 23.297 13.736 146.802 1.00 17.56 545 PRO C C 1
ATOM 3950 O O . PRO A 1 545 ? 22.620 14.728 147.064 1.00 17.56 545 PRO C O 1
ATOM 3954 N N . LEU A 1 546 ? 24.202 13.224 147.641 1.00 19.87 546 LEU C N 1
ATOM 3955 C CA . LEU A 1 546 ? 24.425 13.790 148.967 1.00 19.87 546 LEU C CA 1
ATOM 3956 C C . LEU A 1 546 ? 24.991 15.201 148.928 1.00 19.87 546 LEU C C 1
ATOM 3957 O O . LEU A 1 546 ? 24.815 15.953 149.891 1.00 19.87 546 LEU C O 1
ATOM 3962 N N . THR A 1 547 ? 25.649 15.583 147.841 1.00 21.04 547 THR C N 1
ATOM 3963 C CA . THR A 1 547 ? 26.228 16.909 147.709 1.00 21.04 547 THR C CA 1
ATOM 3964 C C . THR A 1 547 ? 25.174 17.955 147.345 1.00 21.04 547 THR C C 1
ATOM 3965 O O . THR A 1 547 ? 25.462 19.156 147.378 1.00 21.04 547 THR C O 1
ATOM 3969 N N . ALA A 1 548 ? 23.950 17.531 147.039 1.00 19.67 548 ALA C N 1
ATOM 3970 C CA . ALA A 1 548 ? 22.881 18.465 146.723 1.00 19.67 548 ALA C CA 1
ATOM 3971 C C . ALA A 1 548 ? 22.446 19.242 147.954 1.00 19.67 548 ALA C C 1
ATOM 3972 O O . ALA A 1 548 ? 22.422 18.726 149.071 1.00 19.67 548 ALA C O 1
ATOM 3974 N N . ALA A 1 549 ? 22.111 20.505 147.734 1.00 19.71 549 ALA C N 1
ATOM 3975 C CA . ALA A 1 549 ? 21.595 21.366 148.783 1.00 19.71 549 ALA C CA 1
ATOM 3976 C C . ALA A 1 549 ? 20.079 21.260 148.789 1.00 19.71 549 ALA C C 1
ATOM 3977 O O . ALA A 1 549 ? 19.424 21.613 147.805 1.00 19.71 549 ALA C O 1
ATOM 3979 N N . LEU A 1 550 ? 19.525 20.767 149.886 1.00 16.57 550 LEU C N 1
ATOM 3980 C CA . LEU A 1 550 ? 18.087 20.626 150.013 1.00 16.57 550 LEU C CA 1
ATOM 3981 C C . LEU A 1 550 ? 17.496 21.920 150.537 1.00 16.57 550 LEU C C 1
ATOM 3982 O O . LEU A 1 550 ? 18.035 22.527 151.466 1.00 16.57 550 LEU C O 1
ATOM 3987 N N . ALA A 1 551 ? 16.397 22.342 149.924 1.00 17.47 551 ALA C N 1
ATOM 3988 C CA . ALA A 1 551 ? 15.652 23.504 150.390 1.00 17.47 551 ALA C CA 1
ATOM 3989 C C . ALA A 1 551 ? 15.055 23.163 151.743 1.00 17.47 551 ALA C C 1
ATOM 3990 O O . ALA A 1 551 ? 14.077 22.424 151.834 1.00 17.47 551 ALA C O 1
ATOM 3992 N N . GLY A 1 552 ? 15.659 23.684 152.801 1.00 20.87 552 GLY C N 1
ATOM 3993 C CA . GLY A 1 552 ? 15.221 23.385 154.136 1.00 20.87 552 GLY C CA 1
ATOM 3994 C C . GLY A 1 552 ? 14.189 24.372 154.622 1.00 20.87 552 GLY C C 1
ATOM 3995 O O . GLY A 1 552 ? 13.642 25.164 153.851 1.00 20.87 552 GLY C O 1
ATOM 3996 N N . PRO A 1 553 ? 13.879 24.321 155.911 1.00 23.54 553 PRO C N 1
ATOM 3997 C CA . PRO A 1 553 ? 12.967 25.309 156.488 1.00 23.54 553 PRO C CA 1
ATOM 3998 C C . PRO A 1 553 ? 13.630 26.673 156.568 1.00 23.54 553 PRO C C 1
ATOM 3999 O O . PRO A 1 553 ? 14.857 26.800 156.509 1.00 23.54 553 PRO C O 1
ATOM 4003 N N . ASN A 1 554 ? 12.780 27.693 156.689 1.00 31.62 554 ASN C N 1
ATOM 4004 C CA . ASN A 1 554 ? 13.155 29.107 156.814 1.00 31.62 554 ASN C CA 1
ATOM 4005 C C . ASN A 1 554 ? 14.004 29.600 155.643 1.00 31.62 554 ASN C C 1
ATOM 4006 O O . ASN A 1 554 ? 13.944 29.049 154.543 1.00 31.62 554 ASN C O 1
ATOM 4011 N N . PRO B 1 38 ? 46.227 -9.031 121.592 1.00 32.26 38 PRO A N 1
ATOM 4012 C CA . PRO B 1 38 ? 46.077 -9.280 120.155 1.00 32.26 38 PRO A CA 1
ATOM 4013 C C . PRO B 1 38 ? 44.654 -9.038 119.679 1.00 32.26 38 PRO A C 1
ATOM 4014 O O . PRO B 1 38 ? 44.185 -9.692 118.747 1.00 32.26 38 PRO A O 1
ATOM 4018 N N . GLU B 1 39 ? 43.969 -8.109 120.343 1.00 32.21 39 GLU A N 1
ATOM 4019 C CA . GLU B 1 39 ? 42.619 -7.700 119.985 1.00 32.21 39 GLU A CA 1
ATOM 4020 C C . GLU B 1 39 ? 42.468 -6.205 120.209 1.00 32.21 39 GLU A C 1
ATOM 4021 O O . GLU B 1 39 ? 42.532 -5.742 121.352 1.00 32.21 39 GLU A O 1
ATOM 4027 N N . GLN B 1 40 ? 42.278 -5.442 119.141 1.00 22.49 40 GLN A N 1
ATOM 4028 C CA . GLN B 1 40 ? 41.995 -4.051 119.467 1.00 22.49 40 GLN A CA 1
ATOM 4029 C C . GLN B 1 40 ? 40.562 -3.699 119.096 1.00 22.49 40 GLN A C 1
ATOM 4030 O O . GLN B 1 40 ? 40.006 -4.291 118.167 1.00 22.49 40 GLN A O 1
ATOM 4036 N N . PRO B 1 41 ? 39.929 -2.779 119.822 1.00 11.75 41 PRO A N 1
ATOM 4037 C CA . PRO B 1 41 ? 38.557 -2.388 119.490 1.00 11.75 41 PRO A CA 1
ATOM 4038 C C . PRO B 1 41 ? 38.495 -1.619 118.181 1.00 11.75 41 PRO A C 1
ATOM 4039 O O . PRO B 1 41 ? 39.482 -1.059 117.701 1.00 11.75 41 PRO A O 1
ATOM 4043 N N . ASN B 1 42 ? 37.305 -1.610 117.592 1.00 9.08 42 ASN A N 1
ATOM 4044 C CA . ASN B 1 42 ? 37.067 -0.799 116.406 1.00 9.08 42 ASN A CA 1
ATOM 4045 C C . ASN B 1 42 ? 37.055 0.661 116.834 1.00 9.08 42 ASN A C 1
ATOM 4046 O O . ASN B 1 42 ? 36.079 1.135 117.421 1.00 9.08 42 ASN A O 1
ATOM 4051 N N . GLY B 1 43 ? 38.157 1.352 116.565 1.00 6.90 43 GLY A N 1
ATOM 4052 C CA . GLY B 1 43 ? 38.365 2.726 116.957 1.00 6.90 43 GLY A CA 1
ATOM 4053 C C . GLY B 1 43 ? 37.339 3.727 116.462 1.00 6.90 43 GLY A C 1
ATOM 4054 O O . GLY B 1 43 ? 36.693 4.410 117.261 1.00 6.90 43 GLY A O 1
ATOM 4055 N N . PRO B 1 44 ? 37.179 3.861 115.140 1.00 6.46 44 PRO A N 1
ATOM 4056 C CA . PRO B 1 44 ? 36.143 4.770 114.626 1.00 6.46 44 PRO A CA 1
ATOM 4057 C C . PRO B 1 44 ? 34.715 4.291 114.830 1.00 6.46 44 PRO A C 1
ATOM 4058 O O . PRO B 1 44 ? 33.797 5.100 114.664 1.00 6.46 44 PRO A O 1
ATOM 4062 N N . ALA B 1 45 ? 34.484 3.029 115.182 1.00 6.71 45 ALA A N 1
ATOM 4063 C CA . ALA B 1 45 ? 33.131 2.572 115.460 1.00 6.71 45 ALA A CA 1
ATOM 4064 C C . ALA B 1 45 ? 32.761 2.663 116.931 1.00 6.71 45 ALA A C 1
ATOM 4065 O O . ALA B 1 45 ? 31.570 2.695 117.250 1.00 6.71 45 ALA A O 1
ATOM 4067 N N . GLN B 1 46 ? 33.740 2.690 117.836 1.00 4.18 46 GLN A N 1
ATOM 4068 C CA . GLN B 1 46 ? 33.457 3.173 119.180 1.00 4.18 46 GLN A CA 1
ATOM 4069 C C . GLN B 1 46 ? 33.167 4.662 119.194 1.00 4.18 46 GLN A C 1
ATOM 4070 O O . GLN B 1 46 ? 32.445 5.134 120.075 1.00 4.18 46 GLN A O 1
ATOM 4076 N N . ARG B 1 47 ? 33.724 5.408 118.247 1.00 4.70 47 ARG A N 1
ATOM 4077 C CA . ARG B 1 47 ? 33.443 6.829 118.141 1.00 4.70 47 ARG A CA 1
ATOM 4078 C C . ARG B 1 47 ? 32.036 7.078 117.609 1.00 4.70 47 ARG A C 1
ATOM 4079 O O . ARG B 1 47 ? 31.420 8.091 117.950 1.00 4.70 47 ARG A O 1
ATOM 4087 N N . LEU B 1 48 ? 31.495 6.156 116.809 1.00 6.30 48 LEU A N 1
ATOM 4088 C CA . LEU B 1 48 ? 30.095 6.251 116.411 1.00 6.30 48 LEU A CA 1
ATOM 4089 C C . LEU B 1 48 ? 29.147 5.996 117.574 1.00 6.30 48 LEU A C 1
ATOM 4090 O O . LEU B 1 48 ? 28.019 6.489 117.560 1.00 6.30 48 LEU A O 1
ATOM 4095 N N . GLU B 1 49 ? 29.570 5.211 118.565 1.00 7.38 49 GLU A N 1
ATOM 4096 C CA . GLU B 1 49 ? 28.726 4.957 119.726 1.00 7.38 49 GLU A CA 1
ATOM 4097 C C . GLU B 1 49 ? 28.573 6.204 120.577 1.00 7.38 49 GLU A C 1
ATOM 4098 O O . GLU B 1 49 ? 27.504 6.457 121.137 1.00 7.38 49 GLU A O 1
ATOM 4104 N N . MET B 1 50 ? 29.640 6.986 120.684 1.00 8.66 50 MET A N 1
ATOM 4105 C CA . MET B 1 50 ? 29.628 8.215 121.462 1.00 8.66 50 MET A CA 1
ATOM 4106 C C . MET B 1 50 ? 28.790 9.302 120.797 1.00 8.66 50 MET A C 1
ATOM 4107 O O . MET B 1 50 ? 28.098 10.065 121.479 1.00 8.66 50 MET A O 1
ATOM 4112 N N . ALA B 1 51 ? 28.840 9.391 119.467 1.00 7.19 51 ALA A N 1
ATOM 4113 C CA . ALA B 1 51 ? 28.052 10.381 118.748 1.00 7.19 51 ALA A CA 1
ATOM 4114 C C . ALA B 1 51 ? 26.567 10.063 118.768 1.00 7.19 51 ALA A C 1
ATOM 4115 O O . ALA B 1 51 ? 25.748 10.962 118.556 1.00 7.19 51 ALA A O 1
ATOM 4117 N N . VAL B 1 52 ? 26.205 8.809 119.002 1.00 5.04 52 VAL A N 1
ATOM 4118 C CA . VAL B 1 52 ? 24.811 8.431 119.179 1.00 5.04 52 VAL A CA 1
ATOM 4119 C C . VAL B 1 52 ? 24.354 8.686 120.605 1.00 5.04 52 VAL A C 1
ATOM 4120 O O . VAL B 1 52 ? 23.273 9.231 120.829 1.00 5.04 52 VAL A O 1
ATOM 4124 N N . ALA B 1 53 ? 25.184 8.341 121.582 1.00 4.74 53 ALA A N 1
ATOM 4125 C CA . ALA B 1 53 ? 24.788 8.423 122.977 1.00 4.74 53 ALA A CA 1
ATOM 4126 C C . ALA B 1 53 ? 24.809 9.837 123.521 1.00 4.74 53 ALA A C 1
ATOM 4127 O O . ALA B 1 53 ? 24.139 10.109 124.520 1.00 4.74 53 ALA A O 1
ATOM 4129 N N . THR B 1 54 ? 25.576 10.736 122.908 1.00 4.30 54 THR A N 1
ATOM 4130 C CA . THR B 1 54 ? 25.770 12.080 123.423 1.00 4.30 54 THR A CA 1
ATOM 4131 C C . THR B 1 54 ? 25.476 13.173 122.416 1.00 4.30 54 THR A C 1
ATOM 4132 O O . THR B 1 54 ? 25.234 14.309 122.827 1.00 4.30 54 THR A O 1
ATOM 4136 N N . GLY B 1 55 ? 25.493 12.874 121.124 1.00 7.95 55 GLY A N 1
ATOM 4137 C CA . GLY B 1 55 ? 25.423 13.906 120.116 1.00 7.95 55 GLY A CA 1
ATOM 4138 C C . GLY B 1 55 ? 26.752 14.528 119.762 1.00 7.95 55 GLY A C 1
ATOM 4139 O O . GLY B 1 55 ? 26.774 15.561 119.087 1.00 7.95 55 GLY A O 1
ATOM 4140 N N . ALA B 1 56 ? 27.859 13.926 120.188 1.00 8.79 56 ALA A N 1
ATOM 4141 C CA . ALA B 1 56 ? 29.200 14.450 119.943 1.00 8.79 56 ALA A CA 1
ATOM 4142 C C . ALA B 1 56 ? 29.695 13.896 118.616 1.00 8.79 56 ALA A C 1
ATOM 4143 O O . ALA B 1 56 ? 30.479 12.952 118.565 1.00 8.79 56 ALA A O 1
ATOM 4145 N N . ILE B 1 57 ? 29.243 14.504 117.527 1.00 12.15 57 ILE A N 1
ATOM 4146 C CA . ILE B 1 57 ? 29.581 14.031 116.189 1.00 12.15 57 ILE A CA 1
ATOM 4147 C C . ILE B 1 57 ? 30.950 14.540 115.754 1.00 12.15 57 ILE A C 1
ATOM 4148 O O . ILE B 1 57 ? 31.687 13.846 115.050 1.00 12.15 57 ILE A O 1
ATOM 4153 N N . GLN B 1 58 ? 31.329 15.729 116.205 1.00 16.02 58 GLN A N 1
ATOM 4154 C CA . GLN B 1 58 ? 32.563 16.384 115.811 1.00 16.02 58 GLN A CA 1
ATOM 4155 C C . GLN B 1 58 ? 33.645 16.184 116.869 1.00 16.02 58 GLN A C 1
ATOM 4156 O O . GLN B 1 58 ? 33.403 15.661 117.957 1.00 16.02 58 GLN A O 1
ATOM 4162 N N . SER B 1 59 ? 34.858 16.620 116.541 1.00 12.98 59 SER A N 1
ATOM 4163 C CA . SER B 1 59 ? 36.015 16.425 117.399 1.00 12.98 59 SER A CA 1
ATOM 4164 C C . SER B 1 59 ? 36.191 17.592 118.362 1.00 12.98 59 SER A C 1
ATOM 4165 O O . SER B 1 59 ? 35.913 18.747 118.033 1.00 12.98 59 SER A O 1
ATOM 4168 N N . ASN B 1 60 ? 36.667 17.274 119.563 1.00 10.01 60 ASN A N 1
ATOM 4169 C CA . ASN B 1 60 ? 36.810 18.247 120.631 1.00 10.01 60 ASN A CA 1
ATOM 4170 C C . ASN B 1 60 ? 38.241 18.378 121.120 1.00 10.01 60 ASN A C 1
ATOM 4171 O O . ASN B 1 60 ? 38.502 19.191 122.011 1.00 10.01 60 ASN A O 1
ATOM 4176 N N . VAL B 1 61 ? 39.165 17.595 120.587 1.00 13.48 61 VAL A N 1
ATOM 4177 C CA . VAL B 1 61 ? 40.568 17.616 120.989 1.00 13.48 61 VAL A CA 1
ATOM 4178 C C . VAL B 1 61 ? 41.363 18.243 119.853 1.00 13.48 61 VAL A C 1
ATOM 4179 O O . VAL B 1 61 ? 41.163 17.864 118.695 1.00 13.48 61 VAL A O 1
ATOM 4183 N N . PRO B 1 62 ? 42.225 19.222 120.126 1.00 7.14 62 PRO A N 1
ATOM 4184 C CA . PRO B 1 62 ? 43.047 19.804 119.061 1.00 7.14 62 PRO A CA 1
ATOM 4185 C C . PRO B 1 62 ? 44.078 18.812 118.552 1.00 7.14 62 PRO A C 1
ATOM 4186 O O . PRO B 1 62 ? 44.576 17.967 119.295 1.00 7.14 62 PRO A O 1
ATOM 4190 N N . GLU B 1 63 ? 44.404 18.918 117.266 1.00 13.57 63 GLU A N 1
ATOM 4191 C CA . GLU B 1 63 ? 45.291 17.924 116.677 1.00 13.57 63 GLU A CA 1
ATOM 4192 C C . GLU B 1 63 ? 46.762 18.179 116.952 1.00 13.57 63 GLU A C 1
ATOM 4193 O O . GLU B 1 63 ? 47.598 17.397 116.495 1.00 13.57 63 GLU A O 1
ATOM 4199 N N . ALA B 1 64 ? 47.102 19.240 117.677 1.00 7.79 64 ALA A N 1
ATOM 4200 C CA . ALA B 1 64 ? 48.475 19.414 118.122 1.00 7.79 64 ALA A CA 1
ATOM 4201 C C . ALA B 1 64 ? 48.778 18.562 119.343 1.00 7.79 64 ALA A C 1
ATOM 4202 O O . ALA B 1 64 ? 49.945 18.260 119.609 1.00 7.79 64 ALA A O 1
ATOM 4204 N N . ILE B 1 65 ? 47.746 18.170 120.091 1.00 8.88 65 ILE A N 1
ATOM 4205 C CA . ILE B 1 65 ? 47.929 17.299 121.244 1.00 8.88 65 ILE A CA 1
ATOM 4206 C C . ILE B 1 65 ? 48.089 15.858 120.791 1.00 8.88 65 ILE A C 1
ATOM 4207 O O . ILE B 1 65 ? 48.836 15.081 121.396 1.00 8.88 65 ILE A O 1
ATOM 4212 N N . ARG B 1 66 ? 47.432 15.487 119.695 1.00 4.80 66 ARG A N 1
ATOM 4213 C CA . ARG B 1 66 ? 47.546 14.146 119.144 1.00 4.80 66 ARG A CA 1
ATOM 4214 C C . ARG B 1 66 ? 48.900 13.883 118.501 1.00 4.80 66 ARG A C 1
ATOM 4215 O O . ARG B 1 66 ? 49.182 12.738 118.141 1.00 4.80 66 ARG A O 1
ATOM 4223 N N . ASN B 1 67 ? 49.731 14.907 118.336 1.00 10.25 67 ASN A N 1
ATOM 4224 C CA . ASN B 1 67 ? 51.035 14.775 117.715 1.00 10.25 67 ASN A CA 1
ATOM 4225 C C . ASN B 1 67 ? 52.183 14.927 118.696 1.00 10.25 67 ASN A C 1
ATOM 4226 O O . ASN B 1 67 ? 53.338 14.754 118.300 1.00 10.25 67 ASN A O 1
ATOM 4231 N N . CYS B 1 68 ? 51.905 15.239 119.956 1.00 9.83 68 CYS A N 1
ATOM 4232 C CA . CYS B 1 68 ? 52.933 15.560 120.934 1.00 9.83 68 CYS A CA 1
ATOM 4233 C C . CYS B 1 68 ? 52.840 14.603 122.110 1.00 9.83 68 CYS A C 1
ATOM 4234 O O . CYS B 1 68 ? 51.857 14.634 122.857 1.00 9.83 68 CYS A O 1
ATOM 4237 N N . PHE B 1 69 ? 53.854 13.755 122.271 1.00 3.50 69 PHE A N 1
ATOM 4238 C CA . PHE B 1 69 ? 54.042 13.064 123.536 1.00 3.50 69 PHE A CA 1
ATOM 4239 C C . PHE B 1 69 ? 54.411 14.063 124.615 1.00 3.50 69 PHE A C 1
ATOM 4240 O O . PHE B 1 69 ? 55.228 14.958 124.401 1.00 3.50 69 PHE A O 1
ATOM 4248 N N . ALA B 1 70 ? 53.805 13.910 125.777 1.00 4.27 70 ALA A N 1
ATOM 4249 C CA . ALA B 1 70 ? 54.100 14.744 126.925 1.00 4.27 70 ALA A CA 1
ATOM 4250 C C . ALA B 1 70 ? 54.423 13.832 128.091 1.00 4.27 70 ALA A C 1
ATOM 4251 O O . ALA B 1 70 ? 53.772 12.804 128.267 1.00 4.27 70 ALA A O 1
ATOM 4253 N N . VAL B 1 71 ? 55.440 14.200 128.868 1.00 17.87 71 VAL A N 1
ATOM 4254 C CA . VAL B 1 71 ? 55.858 13.387 129.999 1.00 17.87 71 VAL A CA 1
ATOM 4255 C C . VAL B 1 71 ? 54.784 13.412 131.073 1.00 17.87 71 VAL A C 1
ATOM 4256 O O . VAL B 1 71 ? 54.415 14.475 131.585 1.00 17.87 71 VAL A O 1
ATOM 4260 N N . TYR B 1 72 ? 54.270 12.234 131.412 1.00 7.19 72 TYR A N 1
ATOM 4261 C CA . TYR B 1 72 ? 53.277 12.091 132.461 1.00 7.19 72 TYR A CA 1
ATOM 4262 C C . TYR B 1 72 ? 53.907 11.835 133.823 1.00 7.19 72 TYR A C 1
ATOM 4263 O O . TYR B 1 72 ? 53.686 12.606 134.757 1.00 7.19 72 TYR A O 1
ATOM 4272 N N . ARG B 1 73 ? 54.690 10.780 133.971 1.00 16.07 73 ARG A N 1
ATOM 4273 C CA . ARG B 1 73 ? 55.077 10.354 135.299 1.00 16.07 73 ARG A CA 1
ATOM 4274 C C . ARG B 1 73 ? 56.405 9.617 135.237 1.00 16.07 73 ARG A C 1
ATOM 4275 O O . ARG B 1 73 ? 56.721 8.938 134.260 1.00 16.07 73 ARG A O 1
ATOM 4283 N N . THR B 1 74 ? 57.190 9.774 136.298 1.00 7.74 74 THR A N 1
ATOM 4284 C CA . THR B 1 74 ? 58.534 9.215 136.381 1.00 7.74 74 THR A CA 1
ATOM 4285 C C . THR B 1 74 ? 58.589 8.327 137.612 1.00 7.74 74 THR A C 1
ATOM 4286 O O . THR B 1 74 ? 58.192 8.747 138.701 1.00 7.74 74 THR A O 1
ATOM 4290 N N . PHE B 1 75 ? 59.071 7.103 137.439 1.00 8.83 75 PHE A N 1
ATOM 4291 C CA . PHE B 1 75 ? 59.169 6.137 138.520 1.00 8.83 75 PHE A CA 1
ATOM 4292 C C . PHE B 1 75 ? 60.614 5.848 138.884 1.00 8.83 75 PHE A C 1
ATOM 4293 O O . PHE B 1 75 ? 61.439 5.557 138.018 1.00 8.83 75 PHE A O 1
ATOM 4301 N N . ALA B 1 76 ? 60.907 5.908 140.178 1.00 7.89 76 ALA A N 1
ATOM 4302 C CA . ALA B 1 76 ? 62.205 5.515 140.700 1.00 7.89 76 ALA A CA 1
ATOM 4303 C C . ALA B 1 76 ? 62.287 4.002 140.775 1.00 7.89 76 ALA A C 1
ATOM 4304 O O . ALA B 1 76 ? 61.316 3.337 141.134 1.00 7.89 76 ALA A O 1
ATOM 4306 N N . TRP B 1 77 ? 63.451 3.462 140.431 1.00 4.06 77 TRP A N 1
ATOM 4307 C CA . TRP B 1 77 ? 63.665 2.020 140.422 1.00 4.06 77 TRP A CA 1
ATOM 4308 C C . TRP B 1 77 ? 65.043 1.723 140.999 1.00 4.06 77 TRP A C 1
ATOM 4309 O O . TRP B 1 77 ? 66.062 2.090 140.413 1.00 4.06 77 TRP A O 1
ATOM 4320 N N . ASN B 1 78 ? 65.056 1.036 142.137 1.00 11.70 78 ASN A N 1
ATOM 4321 C CA . ASN B 1 78 ? 66.199 0.920 143.028 1.00 11.70 78 ASN A CA 1
ATOM 4322 C C . ASN B 1 78 ? 66.885 -0.433 142.901 1.00 11.70 78 ASN A C 1
ATOM 4323 O O . ASN B 1 78 ? 66.414 -1.348 142.227 1.00 11.70 78 ASN A O 1
ATOM 4328 N N . ASP B 1 79 ? 68.018 -0.548 143.595 1.00 16.39 79 ASP A N 1
ATOM 4329 C CA . ASP B 1 79 ? 68.635 -1.850 143.805 1.00 16.39 79 ASP A CA 1
ATOM 4330 C C . ASP B 1 79 ? 67.845 -2.679 144.802 1.00 16.39 79 ASP A C 1
ATOM 4331 O O . ASP B 1 79 ? 67.822 -3.910 144.705 1.00 16.39 79 ASP A O 1
ATOM 4336 N N . ARG B 1 80 ? 67.190 -2.023 145.756 1.00 20.11 80 ARG A N 1
ATOM 4337 C CA . ARG B 1 80 ? 66.594 -2.676 146.917 1.00 20.11 80 ARG A CA 1
ATOM 4338 C C . ARG B 1 80 ? 65.167 -3.126 146.671 1.00 20.11 80 ARG A C 1
ATOM 4339 O O . ARG B 1 80 ? 64.405 -3.316 147.621 1.00 20.11 80 ARG A O 1
ATOM 4347 N N . MET B 1 81 ? 64.770 -3.315 145.419 1.00 14.87 81 MET A N 1
ATOM 4348 C CA . MET B 1 81 ? 63.447 -3.840 145.128 1.00 14.87 81 MET A CA 1
ATOM 4349 C C . MET B 1 81 ? 63.594 -5.166 144.402 1.00 14.87 81 MET A C 1
ATOM 4350 O O . MET B 1 81 ? 64.221 -5.213 143.330 1.00 14.87 81 MET A O 1
ATOM 4355 N N . PRO B 1 82 ? 63.052 -6.257 144.944 1.00 6.84 82 PRO A N 1
ATOM 4356 C CA . PRO B 1 82 ? 63.262 -7.578 144.341 1.00 6.84 82 PRO A CA 1
ATOM 4357 C C . PRO B 1 82 ? 62.486 -7.796 143.057 1.00 6.84 82 PRO A C 1
ATOM 4358 O O . PRO B 1 82 ? 61.768 -6.910 142.587 1.00 6.84 82 PRO A O 1
ATOM 4362 N N . ALA B 1 83 ? 62.628 -8.987 142.489 1.00 7.80 83 ALA A N 1
ATOM 4363 C CA . ALA B 1 83 ? 61.911 -9.332 141.272 1.00 7.80 83 ALA A CA 1
ATOM 4364 C C . ALA B 1 83 ? 60.430 -9.511 141.571 1.00 7.80 83 ALA A C 1
ATOM 4365 O O . ALA B 1 83 ? 60.056 -10.212 142.515 1.00 7.80 83 ALA A O 1
ATOM 4367 N N . GLY B 1 84 ? 59.589 -8.866 140.770 1.00 9.85 84 GLY A N 1
ATOM 4368 C CA . GLY B 1 84 ? 58.159 -8.891 140.969 1.00 9.85 84 GLY A CA 1
ATOM 4369 C C . GLY B 1 84 ? 57.589 -7.673 141.652 1.00 9.85 84 GLY A C 1
ATOM 4370 O O . GLY B 1 84 ? 56.377 -7.628 141.879 1.00 9.85 84 GLY A O 1
ATOM 4371 N N . THR B 1 85 ? 58.419 -6.689 141.982 1.00 4.15 85 THR A N 1
ATOM 4372 C CA . THR B 1 85 ? 57.954 -5.475 142.640 1.00 4.15 85 THR A CA 1
ATOM 4373 C C . THR B 1 85 ? 57.139 -4.637 141.670 1.00 4.15 85 THR A C 1
ATOM 4374 O O . THR B 1 85 ? 57.620 -4.279 140.595 1.00 4.15 85 THR A O 1
ATOM 4378 N N . PHE B 1 86 ? 55.908 -4.329 142.050 1.00 2.54 86 PHE A N 1
ATOM 4379 C CA . PHE B 1 86 ? 55.048 -3.480 141.243 1.00 2.54 86 PHE A CA 1
ATOM 4380 C C . PHE B 1 86 ? 55.532 -2.038 141.324 1.00 2.54 86 PHE A C 1
ATOM 4381 O O . PHE B 1 86 ? 55.619 -1.464 142.412 1.00 2.54 86 PHE A O 1
ATOM 4389 N N . LEU B 1 87 ? 55.862 -1.456 140.172 1.00 5.17 87 LEU A N 1
ATOM 4390 C CA . LEU B 1 87 ? 56.399 -0.101 140.149 1.00 5.17 87 LEU A CA 1
ATOM 4391 C C . LEU B 1 87 ? 55.288 0.934 140.102 1.00 5.17 87 LEU A C 1
ATOM 4392 O O . LEU B 1 87 ? 55.389 1.993 140.729 1.00 5.17 87 LEU A O 1
ATOM 4397 N N . GLY B 1 88 ? 54.231 0.650 139.359 1.00 8.28 88 GLY A N 1
ATOM 4398 C CA . GLY B 1 88 ? 53.103 1.544 139.270 1.00 8.28 88 GLY A CA 1
ATOM 4399 C C . GLY B 1 88 ? 52.367 1.337 137.972 1.00 8.28 88 GLY A C 1
ATOM 4400 O O . GLY B 1 88 ? 52.971 0.927 136.982 1.00 8.28 88 GLY A O 1
ATOM 4401 N N . SER B 1 89 ? 51.071 1.613 137.959 1.00 17.87 89 SER A N 1
ATOM 4402 C CA . SER B 1 89 ? 50.254 1.429 136.774 1.00 17.87 89 SER A CA 1
ATOM 4403 C C . SER B 1 89 ? 49.772 2.774 136.262 1.00 17.87 89 SER A C 1
ATOM 4404 O O . SER B 1 89 ? 49.565 3.712 137.030 1.00 17.87 89 SER A O 1
ATOM 4407 N N . VAL B 1 90 ? 49.617 2.858 134.952 1.00 6.88 90 VAL A N 1
ATOM 4408 C CA . VAL B 1 90 ? 49.037 4.014 134.292 1.00 6.88 90 VAL A CA 1
ATOM 4409 C C . VAL B 1 90 ? 47.656 3.577 133.838 1.00 6.88 90 VAL A C 1
ATOM 4410 O O . VAL B 1 90 ? 47.521 2.847 132.852 1.00 6.88 90 VAL A O 1
ATOM 4414 N N . SER B 1 91 ? 46.630 3.989 134.568 1.00 3.95 91 SER A N 1
ATOM 4415 C CA . SER B 1 91 ? 45.266 3.688 134.176 1.00 3.95 91 SER A CA 1
ATOM 4416 C C . SER B 1 91 ? 44.792 4.677 133.123 1.00 3.95 91 SER A C 1
ATOM 4417 O O . SER B 1 91 ? 45.207 5.835 133.099 1.00 3.95 91 SER A O 1
ATOM 4420 N N . LEU B 1 92 ? 43.915 4.208 132.247 1.00 2.28 92 LEU A N 1
ATOM 4421 C CA . LEU B 1 92 ? 43.446 5.023 131.136 1.00 2.28 92 LEU A CA 1
ATOM 4422 C C . LEU B 1 92 ? 42.444 6.056 131.633 1.00 2.28 92 LEU A C 1
ATOM 4423 O O . LEU B 1 92 ? 41.364 5.705 132.113 1.00 2.28 92 LEU A O 1
ATOM 4428 N N . HIS B 1 93 ? 42.809 7.326 131.531 1.00 5.76 93 HIS A N 1
ATOM 4429 C CA . HIS B 1 93 ? 41.984 8.443 131.965 1.00 5.76 93 HIS A CA 1
ATOM 4430 C C . HIS B 1 93 ? 42.488 9.675 131.238 1.00 5.76 93 HIS A C 1
ATOM 4431 O O . HIS B 1 93 ? 43.589 9.651 130.688 1.00 5.76 93 HIS A O 1
ATOM 4438 N N . PRO B 1 94 ? 41.690 10.742 131.151 1.00 7.50 94 PRO A N 1
ATOM 4439 C CA . PRO B 1 94 ? 42.243 12.006 130.653 1.00 7.50 94 PRO A CA 1
ATOM 4440 C C . PRO B 1 94 ? 43.338 12.610 131.511 1.00 7.50 94 PRO A C 1
ATOM 4441 O O . PRO B 1 94 ? 44.106 13.421 130.992 1.00 7.50 94 PRO A O 1
ATOM 4445 N N . ASN B 1 95 ? 43.475 12.228 132.779 1.00 10.45 95 ASN A N 1
ATOM 4446 C CA . ASN B 1 95 ? 44.469 12.884 133.614 1.00 10.45 95 ASN A CA 1
ATOM 4447 C C . ASN B 1 95 ? 45.890 12.385 133.392 1.00 10.45 95 ASN A C 1
ATOM 4448 O O . ASN B 1 95 ? 46.790 12.830 134.105 1.00 10.45 95 ASN A O 1
ATOM 4453 N N . ILE B 1 96 ? 46.125 11.499 132.430 1.00 4.91 96 ILE A N 1
ATOM 4454 C CA . ILE B 1 96 ? 47.471 11.003 132.208 1.00 4.91 96 ILE A CA 1
ATOM 4455 C C . ILE B 1 96 ? 48.129 11.743 131.053 1.00 4.91 96 ILE A C 1
ATOM 4456 O O . ILE B 1 96 ? 49.151 11.301 130.527 1.00 4.91 96 ILE A O 1
ATOM 4461 N N . ASN B 1 97 ? 47.572 12.890 130.670 1.00 5.93 97 ASN A N 1
ATOM 4462 C CA . ASN B 1 97 ? 48.196 13.786 129.709 1.00 5.93 97 ASN A CA 1
ATOM 4463 C C . ASN B 1 97 ? 47.909 15.161 130.298 1.00 5.93 97 ASN A C 1
ATOM 4464 O O . ASN B 1 97 ? 46.756 15.435 130.653 1.00 5.93 97 ASN A O 1
ATOM 4469 N N . PRO B 1 98 ? 48.914 16.033 130.443 1.00 25.34 98 PRO A N 1
ATOM 4470 C CA . PRO B 1 98 ? 48.636 17.370 130.997 1.00 25.34 98 PRO A CA 1
ATOM 4471 C C . PRO B 1 98 ? 47.780 18.253 130.107 1.00 25.34 98 PRO A C 1
ATOM 4472 O O . PRO B 1 98 ? 47.061 19.110 130.631 1.00 25.34 98 PRO A O 1
ATOM 4476 N N . TYR B 1 99 ? 47.823 18.077 128.788 1.00 9.69 99 TYR A N 1
ATOM 4477 C CA . TYR B 1 99 ? 46.923 18.823 127.920 1.00 9.69 99 TYR A CA 1
ATOM 4478 C C . TYR B 1 99 ? 45.511 18.276 127.974 1.00 9.69 99 TYR A C 1
ATOM 4479 O O . TYR B 1 99 ? 44.552 19.040 127.892 1.00 9.69 99 TYR A O 1
ATOM 4488 N N . THR B 1 100 ? 45.367 16.965 128.110 1.00 8.72 100 THR A N 1
ATOM 4489 C CA . THR B 1 100 ? 44.055 16.341 128.160 1.00 8.72 100 THR A CA 1
ATOM 4490 C C . THR B 1 100 ? 43.430 16.442 129.550 1.00 8.72 100 THR A C 1
ATOM 4491 O O . THR B 1 100 ? 42.209 16.586 129.661 1.00 8.72 100 THR A O 1
ATOM 4495 N N . SER B 1 101 ? 44.234 16.412 130.618 1.00 11.19 101 SER A N 1
ATOM 4496 C CA . SER B 1 101 ? 43.695 16.688 131.946 1.00 11.19 101 SER A CA 1
ATOM 4497 C C . SER B 1 101 ? 43.258 18.126 132.090 1.00 11.19 101 SER A C 1
ATOM 4498 O O . SER B 1 101 ? 42.377 18.420 132.901 1.00 11.19 101 SER A O 1
ATOM 4501 N N . HIS B 1 102 ? 43.878 19.025 131.339 1.00 17.87 102 HIS A N 1
ATOM 4502 C CA . HIS B 1 102 ? 43.442 20.408 131.317 1.00 17.87 102 HIS A CA 1
ATOM 4503 C C . HIS B 1 102 ? 42.114 20.551 130.595 1.00 17.87 102 HIS A C 1
ATOM 4504 O O . HIS B 1 102 ? 41.183 21.154 131.127 1.00 17.87 102 HIS A O 1
ATOM 4511 N N . LEU B 1 103 ? 41.995 19.955 129.407 1.00 6.93 103 LEU A N 1
ATOM 4512 C CA . LEU B 1 103 ? 40.769 20.009 128.622 1.00 6.93 103 LEU A CA 1
ATOM 4513 C C . LEU B 1 103 ? 39.584 19.344 129.299 1.00 6.93 103 LEU A C 1
ATOM 4514 O O . LEU B 1 103 ? 38.447 19.734 129.034 1.00 6.93 103 LEU A O 1
ATOM 4519 N N . SER B 1 104 ? 39.816 18.371 130.170 1.00 9.57 104 SER A N 1
ATOM 4520 C CA . SER B 1 104 ? 38.737 17.589 130.750 1.00 9.57 104 SER A CA 1
ATOM 4521 C C . SER B 1 104 ? 37.953 18.330 131.822 1.00 9.57 104 SER A C 1
ATOM 4522 O O . SER B 1 104 ? 36.986 17.770 132.344 1.00 9.57 104 SER A O 1
ATOM 4525 N N . GLY B 1 105 ? 38.333 19.561 132.172 1.00 12.55 105 GLY A N 1
ATOM 4526 C CA . GLY B 1 105 ? 37.551 20.324 133.127 1.00 12.55 105 GLY A CA 1
ATOM 4527 C C . GLY B 1 105 ? 36.266 20.859 132.538 1.00 12.55 105 GLY A C 1
ATOM 4528 O O . GLY B 1 105 ? 35.343 21.213 133.270 1.00 12.55 105 GLY A O 1
ATOM 4529 N N . MET B 1 106 ? 36.186 20.913 131.217 1.00 6.39 106 MET A N 1
ATOM 4530 C CA . MET B 1 106 ? 35.029 21.390 130.481 1.00 6.39 106 MET A CA 1
ATOM 4531 C C . MET B 1 106 ? 34.071 20.289 130.078 1.00 6.39 106 MET A C 1
ATOM 4532 O O . MET B 1 106 ? 33.017 20.590 129.519 1.00 6.39 106 MET A O 1
ATOM 4537 N N . TRP B 1 107 ? 34.418 19.035 130.302 1.00 17.87 107 TRP A N 1
ATOM 4538 C CA . TRP B 1 107 ? 33.709 17.938 129.674 1.00 17.87 107 TRP A CA 1
ATOM 4539 C C . TRP B 1 107 ? 33.245 16.949 130.722 1.00 17.87 107 TRP A C 1
ATOM 4540 O O . TRP B 1 107 ? 33.959 16.673 131.687 1.00 17.87 107 TRP A O 1
ATOM 4551 N N . ALA B 1 108 ? 32.043 16.421 130.526 1.00 7.69 108 ALA A N 1
ATOM 4552 C CA . ALA B 1 108 ? 31.469 15.443 131.431 1.00 7.69 108 ALA A CA 1
ATOM 4553 C C . ALA B 1 108 ? 31.642 14.014 130.949 1.00 7.69 108 ALA A C 1
ATOM 4554 O O . ALA B 1 108 ? 31.237 13.089 131.651 1.00 7.69 108 ALA A O 1
ATOM 4556 N N . GLY B 1 109 ? 32.233 13.807 129.783 1.00 7.81 109 GLY A N 1
ATOM 4557 C CA . GLY B 1 109 ? 32.419 12.464 129.279 1.00 7.81 109 GLY A CA 1
ATOM 4558 C C . GLY B 1 109 ? 33.609 12.385 128.355 1.00 7.81 109 GLY A C 1
ATOM 4559 O O . GLY B 1 109 ? 34.089 13.399 127.848 1.00 7.81 109 GLY A O 1
ATOM 4560 N N . TRP B 1 110 ? 34.067 11.163 128.121 1.00 17.87 110 TRP A N 1
ATOM 4561 C CA . TRP B 1 110 ? 35.223 10.931 127.268 1.00 17.87 110 TRP A CA 1
ATOM 4562 C C . TRP B 1 110 ? 35.185 9.494 126.773 1.00 17.87 110 TRP A C 1
ATOM 4563 O O . TRP B 1 110 ? 34.291 8.719 127.109 1.00 17.87 110 TRP A O 1
ATOM 4574 N N . GLY B 1 111 ? 36.166 9.152 125.958 1.00 3.41 111 GLY A N 1
ATOM 4575 C CA . GLY B 1 111 ? 36.312 7.809 125.453 1.00 3.41 111 GLY A CA 1
ATOM 4576 C C . GLY B 1 111 ? 37.332 7.768 124.347 1.00 3.41 111 GLY A C 1
ATOM 4577 O O . GLY B 1 111 ? 37.424 8.694 123.545 1.00 3.41 111 GLY A O 1
ATOM 4578 N N . GLY B 1 112 ? 38.108 6.696 124.299 1.00 1.31 112 GLY A N 1
ATOM 4579 C CA . GLY B 1 112 ? 39.132 6.525 123.293 1.00 1.31 112 GLY A CA 1
ATOM 4580 C C . GLY B 1 112 ? 40.444 6.091 123.903 1.00 1.31 112 GLY A C 1
ATOM 4581 O O . GLY B 1 112 ? 40.650 6.123 125.113 1.00 1.31 112 GLY A O 1
ATOM 4582 N N . SER B 1 113 ? 41.340 5.681 123.024 1.00 5.15 113 SER A N 1
ATOM 4583 C CA . SER B 1 113 ? 42.605 5.109 123.440 1.00 5.15 113 SER A CA 1
ATOM 4584 C C . SER B 1 113 ? 43.663 6.188 123.567 1.00 5.15 113 SER A C 1
ATOM 4585 O O . SER B 1 113 ? 43.597 7.229 122.914 1.00 5.15 113 SER A O 1
ATOM 4588 N N . PHE B 1 114 ? 44.638 5.937 124.427 1.00 3.97 114 PHE A N 1
ATOM 4589 C CA . PHE B 1 114 ? 45.844 6.741 124.452 1.00 3.97 114 PHE A CA 1
ATOM 4590 C C . PHE B 1 114 ? 47.016 5.950 123.899 1.00 3.97 114 PHE A C 1
ATOM 4591 O O . PHE B 1 114 ? 46.948 4.735 123.721 1.00 3.97 114 PHE A O 1
ATOM 4599 N N . GLU B 1 115 ? 48.086 6.670 123.615 1.00 12.53 115 GLU A N 1
ATOM 4600 C CA . GLU B 1 115 ? 49.324 6.107 123.111 1.00 12.53 115 GLU A CA 1
ATOM 4601 C C . GLU B 1 115 ? 50.422 6.462 124.099 1.00 12.53 115 GLU A C 1
ATOM 4602 O O . GLU B 1 115 ? 50.523 7.614 124.520 1.00 12.53 115 GLU A O 1
ATOM 4608 N N . SER B 1 116 ? 51.223 5.485 124.489 1.00 7.27 116 SER A N 1
ATOM 4609 C CA . SER B 1 116 ? 52.227 5.712 125.513 1.00 7.27 116 SER A CA 1
ATOM 4610 C C . SER B 1 116 ? 53.570 5.159 125.077 1.00 7.27 116 SER A C 1
ATOM 4611 O O . SER B 1 116 ? 53.641 4.189 124.325 1.00 7.27 116 SER A O 1
ATOM 4614 N N . ARG B 1 117 ? 54.641 5.787 125.546 1.00 4.71 117 ARG A N 1
ATOM 4615 C CA . ARG B 1 117 ? 55.961 5.205 125.395 1.00 4.71 117 ARG A CA 1
ATOM 4616 C C . ARG B 1 117 ? 56.716 5.291 126.710 1.00 4.71 117 ARG A C 1
ATOM 4617 O O . ARG B 1 117 ? 56.551 6.231 127.485 1.00 4.71 117 ARG A O 1
ATOM 4625 N N . VAL B 1 118 ? 57.527 4.270 126.961 1.00 2.11 118 VAL A N 1
ATOM 4626 C CA . VAL B 1 118 ? 58.203 4.067 128.235 1.00 2.11 118 VAL A CA 1
ATOM 4627 C C . VAL B 1 118 ? 59.699 4.106 127.981 1.00 2.11 118 VAL A C 1
ATOM 4628 O O . VAL B 1 118 ? 60.196 3.410 127.093 1.00 2.11 118 VAL A O 1
ATOM 4632 N N . SER B 1 119 ? 60.415 4.907 128.756 1.00 0.63 119 SER A N 1
ATOM 4633 C CA . SER B 1 119 ? 61.853 5.025 128.605 1.00 0.63 119 SER A CA 1
ATOM 4634 C C . SER B 1 119 ? 62.520 4.971 129.966 1.00 0.63 119 SER A C 1
ATOM 4635 O O . SER B 1 119 ? 61.958 5.400 130.972 1.00 0.63 119 SER A O 1
ATOM 4638 N N . ILE B 1 120 ? 63.722 4.413 129.982 1.00 6.63 120 ILE A N 1
ATOM 4639 C CA . ILE B 1 120 ? 64.529 4.259 131.183 1.00 6.63 120 ILE A CA 1
ATOM 4640 C C . ILE B 1 120 ? 65.702 5.226 131.117 1.00 6.63 120 ILE A C 1
ATOM 4641 O O . ILE B 1 120 ? 66.315 5.398 130.059 1.00 6.63 120 ILE A O 1
ATOM 4646 N N . SER B 1 121 ? 65.972 5.894 132.235 1.00 8.32 121 SER A N 1
ATOM 4647 C CA . SER B 1 121 ? 67.153 6.728 132.417 1.00 8.32 121 SER A CA 1
ATOM 4648 C C . SER B 1 121 ? 68.056 6.034 133.431 1.00 8.32 121 SER A C 1
ATOM 4649 O O . SER B 1 121 ? 67.928 6.232 134.638 1.00 8.32 121 SER A O 1
ATOM 4652 N N . GLY B 1 122 ? 68.971 5.206 132.926 1.00 14.55 122 GLY A N 1
ATOM 4653 C CA . GLY B 1 122 ? 69.991 4.600 133.752 1.00 14.55 122 GLY A CA 1
ATOM 4654 C C . GLY B 1 122 ? 71.244 4.374 132.933 1.00 14.55 122 GLY A C 1
ATOM 4655 O O . GLY B 1 122 ? 71.238 4.522 131.711 1.00 14.55 122 GLY A O 1
ATOM 4656 N N . SER B 1 123 ? 72.323 4.016 133.625 1.00 18.83 123 SER A N 1
ATOM 4657 C CA . SER B 1 123 ? 73.582 3.765 132.941 1.00 18.83 123 SER A CA 1
ATOM 4658 C C . SER B 1 123 ? 73.516 2.468 132.141 1.00 18.83 123 SER A C 1
ATOM 4659 O O . SER B 1 123 ? 72.671 1.602 132.374 1.00 18.83 123 SER A O 1
ATOM 4662 N N . GLY B 1 124 ? 74.426 2.345 131.176 1.00 22.75 124 GLY A N 1
ATOM 4663 C CA . GLY B 1 124 ? 74.558 1.149 130.372 1.00 22.75 124 GLY A CA 1
ATOM 4664 C C . GLY B 1 124 ? 75.332 0.032 131.026 1.00 22.75 124 GLY A C 1
ATOM 4665 O O . GLY B 1 124 ? 75.622 -0.983 130.388 1.00 22.75 124 GLY A O 1
ATOM 4666 N N . VAL B 1 125 ? 75.680 0.204 132.295 1.00 19.91 125 VAL A N 1
ATOM 4667 C CA . VAL B 1 125 ? 76.392 -0.805 133.057 1.00 19.91 125 VAL A CA 1
ATOM 4668 C C . VAL B 1 125 ? 75.420 -1.663 133.866 1.00 19.91 125 VAL A C 1
ATOM 4669 O O . VAL B 1 125 ? 75.688 -2.845 134.104 1.00 19.91 125 VAL A O 1
ATOM 4673 N N . PHE B 1 126 ? 74.264 -1.110 134.230 1.00 12.72 126 PHE A N 1
ATOM 4674 C CA . PHE B 1 126 ? 73.322 -1.772 135.121 1.00 12.72 126 PHE A CA 1
ATOM 4675 C C . PHE B 1 126 ? 72.650 -2.955 134.431 1.00 12.72 126 PHE A C 1
ATOM 4676 O O . PHE B 1 126 ? 72.522 -3.009 133.207 1.00 12.72 126 PHE A O 1
ATOM 4684 N N . ALA B 1 127 ? 72.203 -3.905 135.244 1.00 12.48 127 ALA A N 1
ATOM 4685 C CA . ALA B 1 127 ? 71.516 -5.092 134.763 1.00 12.48 127 ALA A CA 1
ATOM 4686 C C . ALA B 1 127 ? 70.179 -5.212 135.467 1.00 12.48 127 ALA A C 1
ATOM 4687 O O . ALA B 1 127 ? 70.122 -5.185 136.697 1.00 12.48 127 ALA A O 1
ATOM 4689 N N . GLY B 1 128 ? 69.110 -5.343 134.687 1.00 5.25 128 GLY A N 1
ATOM 4690 C CA . GLY B 1 128 ? 67.788 -5.560 135.228 1.00 5.25 128 GLY A CA 1
ATOM 4691 C C . GLY B 1 128 ? 66.708 -5.221 134.230 1.00 5.25 128 GLY A C 1
ATOM 4692 O O . GLY B 1 128 ? 66.793 -4.199 133.551 1.00 5.25 128 GLY A O 1
ATOM 4693 N N . ARG B 1 129 ? 65.682 -6.053 134.136 1.00 7.50 129 ARG A N 1
ATOM 4694 C CA . ARG B 1 129 ? 64.570 -5.809 133.235 1.00 7.50 129 ARG A CA 1
ATOM 4695 C C . ARG B 1 129 ? 63.368 -5.282 134.003 1.00 7.50 129 ARG A C 1
ATOM 4696 O O . ARG B 1 129 ? 63.249 -5.446 135.217 1.00 7.50 129 ARG A O 1
ATOM 4704 N N . VAL B 1 130 ? 62.475 -4.638 133.262 1.00 2.92 130 VAL A N 1
ATOM 4705 C CA . VAL B 1 130 ? 61.166 -4.218 133.742 1.00 2.92 130 VAL A CA 1
ATOM 4706 C C . VAL B 1 130 ? 60.139 -4.684 132.725 1.00 2.92 130 VAL A C 1
ATOM 4707 O O . VAL B 1 130 ? 60.261 -4.377 131.536 1.00 2.92 130 VAL A O 1
ATOM 4711 N N . VAL B 1 131 ? 59.155 -5.453 133.172 1.00 2.64 131 VAL A N 1
ATOM 4712 C CA . VAL B 1 131 ? 58.033 -5.790 132.306 1.00 2.64 131 VAL A CA 1
ATOM 4713 C C . VAL B 1 131 ? 57.012 -4.666 132.335 1.00 2.64 131 VAL A C 1
ATOM 4714 O O . VAL B 1 131 ? 56.631 -4.172 133.398 1.00 2.64 131 VAL A O 1
ATOM 4718 N N . ALA B 1 132 ? 56.575 -4.261 131.160 1.00 3.91 132 ALA A N 1
ATOM 4719 C CA . ALA B 1 132 ? 55.499 -3.301 130.999 1.00 3.91 132 ALA A CA 1
ATOM 4720 C C . ALA B 1 132 ? 54.438 -3.970 130.147 1.00 3.91 132 ALA A C 1
ATOM 4721 O O . ALA B 1 132 ? 54.659 -4.221 128.962 1.00 3.91 132 ALA A O 1
ATOM 4723 N N . SER B 1 133 ? 53.295 -4.268 130.742 1.00 7.63 133 SER A N 1
ATOM 4724 C CA . SER B 1 133 ? 52.255 -5.002 130.049 1.00 7.63 133 SER A CA 1
ATOM 4725 C C . SER B 1 133 ? 50.950 -4.230 130.092 1.00 7.63 133 SER A C 1
ATOM 4726 O O . SER B 1 133 ? 50.663 -3.513 131.049 1.00 7.63 133 SER A O 1
ATOM 4729 N N . VAL B 1 134 ? 50.173 -4.378 129.030 1.00 17.87 134 VAL A N 1
ATOM 4730 C CA . VAL B 1 134 ? 48.846 -3.787 128.936 1.00 17.87 134 VAL A CA 1
ATOM 4731 C C . VAL B 1 134 ? 47.859 -4.751 129.575 1.00 17.87 134 VAL A C 1
ATOM 4732 O O . VAL B 1 134 ? 47.877 -5.953 129.292 1.00 17.87 134 VAL A O 1
ATOM 4736 N N . ILE B 1 135 ? 47.005 -4.227 130.439 1.00 27.05 135 ILE A N 1
ATOM 4737 C CA . ILE B 1 135 ? 46.171 -5.016 131.339 1.00 27.05 135 ILE A CA 1
ATOM 4738 C C . ILE B 1 135 ? 44.720 -4.842 130.914 1.00 27.05 135 ILE A C 1
ATOM 4739 O O . ILE B 1 135 ? 44.308 -3.716 130.618 1.00 27.05 135 ILE A O 1
ATOM 4744 N N . PRO B 1 136 ? 43.931 -5.920 130.829 1.00 7.72 136 PRO A N 1
ATOM 4745 C CA . PRO B 1 136 ? 42.516 -5.767 130.493 1.00 7.72 136 PRO A CA 1
ATOM 4746 C C . PRO B 1 136 ? 41.766 -5.094 131.627 1.00 7.72 136 PRO A C 1
ATOM 4747 O O . PRO B 1 136 ? 42.203 -5.141 132.788 1.00 7.72 136 PRO A O 1
ATOM 4751 N N . PRO B 1 137 ? 40.637 -4.446 131.343 1.00 3.52 137 PRO A N 1
ATOM 4752 C CA . PRO B 1 137 ? 39.893 -3.779 132.416 1.00 3.52 137 PRO A CA 1
ATOM 4753 C C . PRO B 1 137 ? 39.202 -4.778 133.327 1.00 3.52 137 PRO A C 1
ATOM 4754 O O . PRO B 1 137 ? 38.682 -5.803 132.881 1.00 3.52 137 PRO A O 1
ATOM 4758 N N . GLY B 1 138 ? 39.216 -4.478 134.619 1.00 4.05 138 GLY A N 1
ATOM 4759 C CA . GLY B 1 138 ? 38.676 -5.373 135.616 1.00 4.05 138 GLY A CA 1
ATOM 4760 C C . GLY B 1 138 ? 39.700 -6.223 136.330 1.00 4.05 138 GLY A C 1
ATOM 4761 O O . GLY B 1 138 ? 39.321 -7.017 137.196 1.00 4.05 138 GLY A O 1
ATOM 4762 N N . VAL B 1 139 ? 40.976 -6.093 135.990 1.00 6.32 139 VAL A N 1
ATOM 4763 C CA . VAL B 1 139 ? 42.057 -6.812 136.649 1.00 6.32 139 VAL A CA 1
ATOM 4764 C C . VAL B 1 139 ? 42.914 -5.789 137.380 1.00 6.32 139 VAL A C 1
ATOM 4765 O O . VAL B 1 139 ? 43.338 -4.791 136.787 1.00 6.32 139 VAL A O 1
ATOM 4769 N N . ASP B 1 140 ? 43.143 -6.023 138.665 1.00 17.13 140 ASP A N 1
ATOM 4770 C CA . ASP B 1 140 ? 44.009 -5.155 139.459 1.00 17.13 140 ASP A CA 1
ATOM 4771 C C . ASP B 1 140 ? 45.457 -5.350 139.024 1.00 17.13 140 ASP A C 1
ATOM 4772 O O . ASP B 1 140 ? 45.924 -6.491 138.959 1.00 17.13 140 ASP A O 1
ATOM 4777 N N . PRO B 1 141 ? 46.188 -4.280 138.693 1.00 8.43 141 PRO A N 1
ATOM 4778 C CA . PRO B 1 141 ? 47.615 -4.444 138.370 1.00 8.43 141 PRO A CA 1
ATOM 4779 C C . PRO B 1 141 ? 48.470 -4.880 139.547 1.00 8.43 141 PRO A C 1
ATOM 4780 O O . PRO B 1 141 ? 49.498 -5.531 139.340 1.00 8.43 141 PRO A O 1
ATOM 4784 N N . SER B 1 142 ? 48.085 -4.558 140.772 1.00 13.58 142 SER A N 1
ATOM 4785 C CA . SER B 1 142 ? 48.855 -4.998 141.925 1.00 13.58 142 SER A CA 1
ATOM 4786 C C . SER B 1 142 ? 48.477 -6.393 142.403 1.00 13.58 142 SER A C 1
ATOM 4787 O O . SER B 1 142 ? 48.981 -6.830 143.440 1.00 13.58 142 SER A O 1
ATOM 4790 N N . SER B 1 143 ? 47.599 -7.094 141.688 1.00 13.46 143 SER A N 1
ATOM 4791 C CA . SER B 1 143 ? 47.291 -8.485 141.971 1.00 13.46 143 SER A CA 1
ATOM 4792 C C . SER B 1 143 ? 47.844 -9.426 140.915 1.00 13.46 143 SER A C 1
ATOM 4793 O O . SER B 1 143 ? 47.739 -10.644 141.074 1.00 13.46 143 SER A O 1
ATOM 4796 N N . ILE B 1 144 ? 48.427 -8.897 139.846 1.00 8.94 144 ILE A N 1
ATOM 4797 C CA . ILE B 1 144 ? 48.928 -9.719 138.753 1.00 8.94 144 ILE A CA 1
ATOM 4798 C C . ILE B 1 144 ? 50.246 -10.352 139.167 1.00 8.94 144 ILE A C 1
ATOM 4799 O O . ILE B 1 144 ? 51.202 -9.653 139.513 1.00 8.94 144 ILE A O 1
ATOM 4804 N N . ARG B 1 145 ? 50.299 -11.681 139.122 1.00 18.49 145 ARG A N 1
ATOM 4805 C CA . ARG B 1 145 ? 51.467 -12.440 139.537 1.00 18.49 145 ARG A CA 1
ATOM 4806 C C . ARG B 1 145 ? 52.294 -12.952 138.367 1.00 18.49 145 ARG A C 1
ATOM 4807 O O . ARG B 1 145 ? 53.438 -13.361 138.573 1.00 18.49 145 ARG A O 1
ATOM 4815 N N . ASP B 1 146 ? 51.753 -12.924 137.152 1.00 10.07 146 ASP A N 1
ATOM 4816 C CA . ASP B 1 146 ? 52.475 -13.303 135.939 1.00 10.07 146 ASP A CA 1
ATOM 4817 C C . ASP B 1 146 ? 52.368 -12.174 134.926 1.00 10.07 146 ASP A C 1
ATOM 4818 O O . ASP B 1 146 ? 51.508 -12.206 134.037 1.00 10.07 146 ASP A O 1
ATOM 4823 N N . PRO B 1 147 ? 53.223 -11.152 135.035 1.00 5.03 147 PRO A N 1
ATOM 4824 C CA . PRO B 1 147 ? 53.157 -10.046 134.072 1.00 5.03 147 PRO A CA 1
ATOM 4825 C C . PRO B 1 147 ? 53.696 -10.402 132.702 1.00 5.03 147 PRO A C 1
ATOM 4826 O O . PRO B 1 147 ? 53.273 -9.795 131.712 1.00 5.03 147 PRO A O 1
ATOM 4830 N N . GLY B 1 148 ? 54.613 -11.364 132.609 1.00 6.58 148 GLY A N 1
ATOM 4831 C CA . GLY B 1 148 ? 55.157 -11.769 131.328 1.00 6.58 148 GLY A CA 1
ATOM 4832 C C . GLY B 1 148 ? 54.243 -12.642 130.498 1.00 6.58 148 GLY A C 1
ATOM 4833 O O . GLY B 1 148 ? 54.600 -12.975 129.366 1.00 6.58 148 GLY A O 1
ATOM 4834 N N . VAL B 1 149 ? 53.088 -13.028 131.033 1.00 1.36 149 VAL A N 1
ATOM 4835 C CA . VAL B 1 149 ? 52.109 -13.762 130.246 1.00 1.36 149 VAL A CA 1
ATOM 4836 C C . VAL B 1 149 ? 51.230 -12.794 129.454 1.00 1.36 149 VAL A C 1
ATOM 4837 O O . VAL B 1 149 ? 50.833 -13.094 128.323 1.00 1.36 149 VAL A O 1
ATOM 4841 N N . LEU B 1 150 ? 50.983 -11.597 129.994 1.00 9.69 150 LEU A N 1
ATOM 4842 C CA . LEU B 1 150 ? 50.198 -10.567 129.321 1.00 9.69 150 LEU A CA 1
ATOM 4843 C C . LEU B 1 150 ? 50.911 -10.037 128.073 1.00 9.69 150 LEU A C 1
ATOM 4844 O O . LEU B 1 150 ? 52.095 -10.313 127.865 1.00 9.69 150 LEU A O 1
ATOM 4849 N N . PRO B 1 151 ? 50.191 -9.293 127.187 1.00 6.80 151 PRO A N 1
ATOM 4850 C CA . PRO B 1 151 ? 50.893 -8.562 126.124 1.00 6.80 151 PRO A CA 1
ATOM 4851 C C . PRO B 1 151 ? 51.824 -7.514 126.697 1.00 6.80 151 PRO A C 1
ATOM 4852 O O . PRO B 1 151 ? 51.390 -6.462 127.170 1.00 6.80 151 PRO A O 1
ATOM 4856 N N . HIS B 1 152 ? 53.117 -7.788 126.613 1.00 3.36 152 HIS A N 1
ATOM 4857 C CA . HIS B 1 152 ? 54.099 -7.143 127.456 1.00 3.36 152 HIS A CA 1
ATOM 4858 C C . HIS B 1 152 ? 55.256 -6.650 126.612 1.00 3.36 152 HIS A C 1
ATOM 4859 O O . HIS B 1 152 ? 55.308 -6.846 125.398 1.00 3.36 152 HIS A O 1
ATOM 4866 N N . ALA B 1 153 ? 56.196 -6.008 127.291 1.00 3.93 153 ALA A N 1
ATOM 4867 C CA . ALA B 1 153 ? 57.446 -5.585 126.694 1.00 3.93 153 ALA A CA 1
ATOM 4868 C C . ALA B 1 153 ? 58.493 -5.521 127.785 1.00 3.93 153 ALA A C 1
ATOM 4869 O O . ALA B 1 153 ? 58.234 -5.009 128.872 1.00 3.93 153 ALA A O 1
ATOM 4871 N N . PHE B 1 154 ? 59.661 -6.072 127.493 1.00 3.58 154 PHE A N 1
ATOM 4872 C CA . PHE B 1 154 ? 60.819 -5.965 128.362 1.00 3.58 154 PHE A CA 1
ATOM 4873 C C . PHE B 1 154 ? 61.426 -4.584 128.184 1.00 3.58 154 PHE A C 1
ATOM 4874 O O . PHE B 1 154 ? 61.734 -4.178 127.061 1.00 3.58 154 PHE A O 1
ATOM 4882 N N . VAL B 1 155 ? 61.579 -3.857 129.283 1.00 6.80 155 VAL A N 1
ATOM 4883 C CA . VAL B 1 155 ? 62.229 -2.557 129.223 1.00 6.80 155 VAL A CA 1
ATOM 4884 C C . VAL B 1 155 ? 63.492 -2.660 130.062 1.00 6.80 155 VAL A C 1
ATOM 4885 O O . VAL B 1 155 ? 63.469 -2.447 131.276 1.00 6.80 155 VAL A O 1
ATOM 4889 N N . ASP B 1 156 ? 64.594 -3.021 129.418 1.00 18.09 156 ASP A N 1
ATOM 4890 C CA . ASP B 1 156 ? 65.863 -3.255 130.083 1.00 18.09 156 ASP A CA 1
ATOM 4891 C C . ASP B 1 156 ? 66.534 -1.921 130.397 1.00 18.09 156 ASP A C 1
ATOM 4892 O O . ASP B 1 156 ? 66.225 -0.887 129.804 1.00 18.09 156 ASP A O 1
ATOM 4897 N N . ALA B 1 157 ? 67.454 -1.951 131.363 1.00 16.82 157 ALA A N 1
ATOM 4898 C CA . ALA B 1 157 ? 68.185 -0.745 131.734 1.00 16.82 157 ALA A CA 1
ATOM 4899 C C . ALA B 1 157 ? 69.146 -0.280 130.643 1.00 16.82 157 ALA A C 1
ATOM 4900 O O . ALA B 1 157 ? 69.455 0.913 130.574 1.00 16.82 157 ALA A O 1
ATOM 4902 N N . ARG B 1 158 ? 69.600 -1.188 129.781 1.00 23.60 158 ARG A N 1
ATOM 4903 C CA . ARG B 1 158 ? 70.535 -0.892 128.705 1.00 23.60 158 ARG A CA 1
ATOM 4904 C C . ARG B 1 158 ? 69.862 -0.330 127.461 1.00 23.60 158 ARG A C 1
ATOM 4905 O O . ARG B 1 158 ? 70.529 -0.170 126.435 1.00 23.60 158 ARG A O 1
ATOM 4913 N N . ILE B 1 159 ? 68.566 -0.048 127.518 1.00 26.35 159 ILE A N 1
ATOM 4914 C CA . ILE B 1 159 ? 67.811 0.264 126.314 1.00 26.35 159 ILE A CA 1
ATOM 4915 C C . ILE B 1 159 ? 68.128 1.688 125.861 1.00 26.35 159 ILE A C 1
ATOM 4916 O O . ILE B 1 159 ? 68.550 2.545 126.642 1.00 26.35 159 ILE A O 1
ATOM 4921 N N . THR B 1 160 ? 67.988 1.924 124.560 1.00 27.67 160 THR A N 1
ATOM 4922 C CA . THR B 1 160 ? 68.335 3.206 123.961 1.00 27.67 160 THR A CA 1
ATOM 4923 C C . THR B 1 160 ? 67.113 3.956 123.462 1.00 27.67 160 THR A C 1
ATOM 4924 O O . THR B 1 160 ? 66.952 5.144 123.768 1.00 27.67 160 THR A O 1
ATOM 4928 N N . GLU B 1 161 ? 66.258 3.304 122.718 1.00 23.46 161 GLU A N 1
ATOM 4929 C CA . GLU B 1 161 ? 64.986 3.795 122.220 1.00 23.46 161 GLU A CA 1
ATOM 4930 C C . GLU B 1 161 ? 63.868 3.418 123.183 1.00 23.46 161 GLU A C 1
ATOM 4931 O O . GLU B 1 161 ? 63.930 2.372 123.832 1.00 23.46 161 GLU A O 1
ATOM 4937 N N . PRO B 1 162 ? 62.841 4.253 123.319 1.00 8.70 162 PRO A N 1
ATOM 4938 C CA . PRO B 1 162 ? 61.728 3.904 124.202 1.00 8.70 162 PRO A CA 1
ATOM 4939 C C . PRO B 1 162 ? 60.829 2.846 123.584 1.00 8.70 162 PRO A C 1
ATOM 4940 O O . PRO B 1 162 ? 60.855 2.587 122.381 1.00 8.70 162 PRO A O 1
ATOM 4944 N N . VAL B 1 163 ? 60.021 2.232 124.438 1.00 5.14 163 VAL A N 1
ATOM 4945 C CA . VAL B 1 163 ? 59.088 1.193 124.029 1.00 5.14 163 VAL A CA 1
ATOM 4946 C C . VAL B 1 163 ? 57.695 1.795 123.969 1.00 5.14 163 VAL A C 1
ATOM 4947 O O . VAL B 1 163 ? 57.165 2.236 124.990 1.00 5.14 163 VAL A O 1
ATOM 4951 N N . SER B 1 164 ? 57.084 1.773 122.791 1.00 8.94 164 SER A N 1
ATOM 4952 C CA . SER B 1 164 ? 55.786 2.390 122.569 1.00 8.94 164 SER A CA 1
ATOM 4953 C C . SER B 1 164 ? 54.657 1.394 122.820 1.00 8.94 164 SER A C 1
ATOM 4954 O O . SER B 1 164 ? 54.781 0.207 122.514 1.00 8.94 164 SER A O 1
ATOM 4957 N N . PHE B 1 165 ? 53.557 1.890 123.385 1.00 6.16 165 PHE A N 1
ATOM 4958 C CA . PHE B 1 165 ? 52.373 1.100 123.700 1.00 6.16 165 PHE A CA 1
ATOM 4959 C C . PHE B 1 165 ? 51.134 1.768 123.130 1.00 6.16 165 PHE A C 1
ATOM 4960 O O . PHE B 1 165 ? 51.103 2.981 122.926 1.00 6.16 165 PHE A O 1
ATOM 4968 N N . MET B 1 166 ? 50.118 0.958 122.863 1.00 7.21 166 MET A N 1
ATOM 4969 C CA . MET B 1 166 ? 48.752 1.430 122.693 1.00 7.21 166 MET A CA 1
ATOM 4970 C C . MET B 1 166 ? 47.937 0.946 123.878 1.00 7.21 166 MET A C 1
ATOM 4971 O O . MET B 1 166 ? 47.923 -0.249 124.179 1.00 7.21 166 MET A O 1
ATOM 4976 N N . ILE B 1 167 ? 47.269 1.870 124.553 1.00 5.38 167 ILE A N 1
ATOM 4977 C CA . ILE B 1 167 ? 46.427 1.512 125.685 1.00 5.38 167 ILE A CA 1
ATOM 4978 C C . ILE B 1 167 ? 44.986 1.603 125.206 1.00 5.38 167 ILE A C 1
ATOM 4979 O O . ILE B 1 167 ? 44.458 2.713 125.078 1.00 5.38 167 ILE A O 1
ATOM 4984 N N . PRO B 1 168 ? 44.325 0.482 124.921 1.00 8.27 168 PRO A N 1
ATOM 4985 C CA . PRO B 1 168 ? 43.015 0.539 124.269 1.00 8.27 168 PRO A CA 1
ATOM 4986 C C . PRO B 1 168 ? 41.937 1.007 125.225 1.00 8.27 168 PRO A C 1
ATOM 4987 O O . PRO B 1 168 ? 42.073 0.931 126.445 1.00 8.27 168 PRO A O 1
ATOM 4991 N N . ASP B 1 169 ? 40.849 1.503 124.654 1.00 2.86 169 ASP A N 1
ATOM 4992 C CA . ASP B 1 169 ? 39.659 1.777 125.443 1.00 2.86 169 ASP A CA 1
ATOM 4993 C C . ASP B 1 169 ? 38.696 0.625 125.201 1.00 2.86 169 ASP A C 1
ATOM 4994 O O . ASP B 1 169 ? 37.830 0.684 124.331 1.00 2.86 169 ASP A O 1
ATOM 4999 N N . VAL B 1 170 ? 38.858 -0.438 125.971 1.00 2.08 170 VAL A N 1
ATOM 5000 C CA . VAL B 1 170 ? 37.850 -1.480 126.041 1.00 2.08 170 VAL A CA 1
ATOM 5001 C C . VAL B 1 170 ? 36.868 -1.071 127.125 1.00 2.08 170 VAL A C 1
ATOM 5002 O O . VAL B 1 170 ? 37.234 -0.978 128.300 1.00 2.08 170 VAL A O 1
ATOM 5006 N N . ARG B 1 171 ? 35.630 -0.795 126.730 1.00 2.95 171 ARG A N 1
ATOM 5007 C CA . ARG B 1 171 ? 34.615 -0.360 127.670 1.00 2.95 171 ARG A CA 1
ATOM 5008 C C . ARG B 1 171 ? 33.294 -1.036 127.343 1.00 2.95 171 ARG A C 1
ATOM 5009 O O . ARG B 1 171 ? 32.998 -1.332 126.185 1.00 2.95 171 ARG A O 1
ATOM 5017 N N . ASN B 1 172 ? 32.523 -1.320 128.396 1.00 11.77 172 ASN A N 1
ATOM 5018 C CA . ASN B 1 172 ? 31.165 -1.825 128.226 1.00 11.77 172 ASN A CA 1
ATOM 5019 C C . ASN B 1 172 ? 30.245 -0.742 127.705 1.00 11.77 172 ASN A C 1
ATOM 5020 O O . ASN B 1 172 ? 29.261 -1.023 127.016 1.00 11.77 172 ASN A O 1
ATOM 5025 N N . THR B 1 173 ? 30.543 0.496 128.044 1.00 3.53 173 THR A N 1
ATOM 5026 C CA . THR B 1 173 ? 29.630 1.606 127.904 1.00 3.53 173 THR A CA 1
ATOM 5027 C C . THR B 1 173 ? 29.862 2.312 126.576 1.00 3.53 173 THR A C 1
ATOM 5028 O O . THR B 1 173 ? 30.665 1.882 125.750 1.00 3.53 173 THR A O 1
ATOM 5032 N N . ASP B 1 174 ? 29.128 3.392 126.347 1.00 8.89 174 ASP A N 1
ATOM 5033 C CA . ASP B 1 174 ? 29.304 4.167 125.129 1.00 8.89 174 ASP A CA 1
ATOM 5034 C C . ASP B 1 174 ? 30.277 5.310 125.324 1.00 8.89 174 ASP A C 1
ATOM 5035 O O . ASP B 1 174 ? 30.980 5.684 124.383 1.00 8.89 174 ASP A O 1
ATOM 5040 N N . TYR B 1 175 ? 30.331 5.861 126.531 1.00 17.87 175 TYR A N 1
ATOM 5041 C CA . TYR B 1 175 ? 31.363 6.790 126.946 1.00 17.87 175 TYR A CA 1
ATOM 5042 C C . TYR B 1 175 ? 31.751 6.445 128.373 1.00 17.87 175 TYR A C 1
ATOM 5043 O O . TYR B 1 175 ? 31.241 5.497 128.964 1.00 17.87 175 TYR A O 1
ATOM 5052 N N . HIS B 1 176 ? 32.685 7.208 128.918 1.00 2.85 176 HIS A N 1
ATOM 5053 C CA . HIS B 1 176 ? 33.043 7.150 130.325 1.00 2.85 176 HIS A CA 1
ATOM 5054 C C . HIS B 1 176 ? 32.618 8.452 130.967 1.00 2.85 176 HIS A C 1
ATOM 5055 O O . HIS B 1 176 ? 32.833 9.512 130.388 1.00 2.85 176 HIS A O 1
ATOM 5062 N N . ARG B 1 177 ? 32.027 8.379 132.151 1.00 9.39 177 ARG A N 1
ATOM 5063 C CA . ARG B 1 177 ? 31.822 9.585 132.933 1.00 9.39 177 ARG A CA 1
ATOM 5064 C C . ARG B 1 177 ? 33.165 10.137 133.378 1.00 9.39 177 ARG A C 1
ATOM 5065 O O . ARG B 1 177 ? 34.091 9.390 133.693 1.00 9.39 177 ARG A O 1
ATOM 5073 N N . MET B 1 178 ? 33.267 11.463 133.401 1.00 8.26 178 MET A N 1
ATOM 5074 C CA . MET B 1 178 ? 34.532 12.083 133.771 1.00 8.26 178 MET A CA 1
ATOM 5075 C C . MET B 1 178 ? 34.803 11.917 135.259 1.00 8.26 178 MET A C 1
ATOM 5076 O O . MET B 1 178 ? 35.961 11.867 135.688 1.00 8.26 178 MET A O 1
ATOM 5081 N N . ASP B 1 179 ? 33.747 11.799 136.055 1.00 17.48 179 ASP A N 1
ATOM 5082 C CA . ASP B 1 179 ? 33.895 11.492 137.467 1.00 17.48 179 ASP A CA 1
ATOM 5083 C C . ASP B 1 179 ? 33.699 10.015 137.773 1.00 17.48 179 ASP A C 1
ATOM 5084 O O . ASP B 1 179 ? 34.064 9.573 138.865 1.00 17.48 179 ASP A O 1
ATOM 5089 N N . GLY B 1 180 ? 33.110 9.261 136.850 1.00 14.12 180 GLY A N 1
ATOM 5090 C CA . GLY B 1 180 ? 32.784 7.867 137.066 1.00 14.12 180 GLY A CA 1
ATOM 5091 C C . GLY B 1 180 ? 33.997 6.980 137.200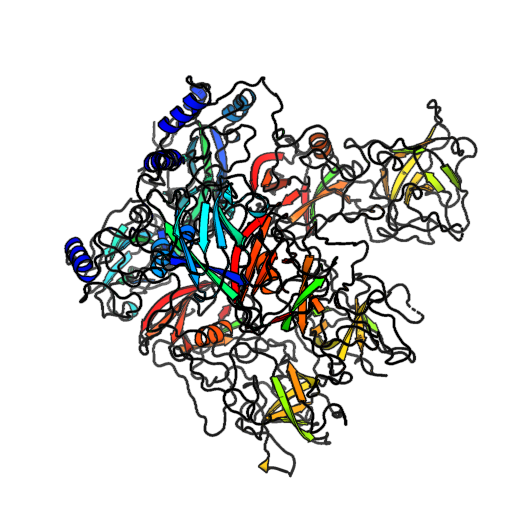 1.00 14.12 180 GLY A C 1
ATOM 5092 O O . GLY B 1 180 ? 34.960 7.105 136.440 1.00 14.12 180 GLY A O 1
ATOM 5093 N N . ASN B 1 181 ? 33.966 6.086 138.176 1.00 12.60 181 ASN A N 1
ATOM 5094 C CA . ASN B 1 181 ? 35.119 5.252 138.494 1.00 12.60 181 ASN A CA 1
ATOM 5095 C C . ASN B 1 181 ? 34.968 3.877 137.851 1.00 12.60 181 ASN A C 1
ATOM 5096 O O . ASN B 1 181 ? 34.881 2.845 138.510 1.00 12.60 181 ASN A O 1
ATOM 5101 N N . GLU B 1 182 ? 34.945 3.894 136.535 1.00 16.04 182 GLU A N 1
ATOM 5102 C CA . GLU B 1 182 ? 34.734 2.714 135.722 1.00 16.04 182 GLU A CA 1
ATOM 5103 C C . GLU B 1 182 ? 36.064 1.995 135.505 1.00 16.04 182 GLU A C 1
ATOM 5104 O O . GLU B 1 182 ? 37.122 2.626 135.519 1.00 16.04 182 GLU A O 1
ATOM 5110 N N . PRO B 1 183 ? 36.044 0.673 135.335 1.00 6.80 183 PRO A N 1
ATOM 5111 C CA . PRO B 1 183 ? 37.289 -0.047 135.034 1.00 6.80 183 PRO A CA 1
ATOM 5112 C C . PRO B 1 183 ? 37.773 0.243 133.621 1.00 6.80 183 PRO A C 1
ATOM 5113 O O . PRO B 1 183 ? 37.016 0.137 132.655 1.00 6.80 183 PRO A O 1
ATOM 5117 N N . THR B 1 184 ? 39.041 0.619 133.508 1.00 7.05 184 THR A N 1
ATOM 5118 C CA . THR B 1 184 ? 39.687 0.881 132.232 1.00 7.05 184 THR A CA 1
ATOM 5119 C C . THR B 1 184 ? 40.889 -0.039 132.067 1.00 7.05 184 THR A C 1
ATOM 5120 O O . THR B 1 184 ? 41.298 -0.736 132.994 1.00 7.05 184 THR A O 1
ATOM 5124 N N . CYS B 1 185 ? 41.436 -0.053 130.855 1.00 9.61 185 CYS A N 1
ATOM 5125 C CA . CYS B 1 185 ? 42.705 -0.720 130.611 1.00 9.61 185 CYS A CA 1
ATOM 5126 C C . CYS B 1 185 ? 43.829 0.042 131.297 1.00 9.61 185 CYS A C 1
ATOM 5127 O O . CYS B 1 185 ? 43.732 1.244 131.540 1.00 9.61 185 CYS A O 1
ATOM 5130 N N . SER B 1 186 ? 44.913 -0.662 131.596 1.00 8.31 186 SER A N 1
ATOM 5131 C CA . SER B 1 186 ? 46.023 -0.068 132.320 1.00 8.31 186 SER A CA 1
ATOM 5132 C C . SER B 1 186 ? 47.336 -0.377 131.618 1.00 8.31 186 SER A C 1
ATOM 5133 O O . SER B 1 186 ? 47.383 -1.045 130.585 1.00 8.31 186 SER A O 1
ATOM 5136 N N . LEU B 1 187 ? 48.410 0.138 132.204 1.00 4.10 187 LEU A N 1
ATOM 5137 C CA . LEU B 1 187 ? 49.784 -0.128 131.789 1.00 4.10 187 LEU A CA 1
ATOM 5138 C C . LEU B 1 187 ? 50.578 -0.267 133.081 1.00 4.10 187 LEU A C 1
ATOM 5139 O O . LEU B 1 187 ? 51.050 0.723 133.639 1.00 4.10 187 LEU A O 1
ATOM 5144 N N . GLY B 1 188 ? 50.711 -1.493 133.558 1.00 2.08 188 GLY A N 1
ATOM 5145 C CA . GLY B 1 188 ? 51.467 -1.729 134.763 1.00 2.08 188 GLY A CA 1
ATOM 5146 C C . GLY B 1 188 ? 52.945 -1.871 134.498 1.00 2.08 188 GLY A C 1
ATOM 5147 O O . GLY B 1 188 ? 53.378 -2.147 133.387 1.00 2.08 188 GLY A O 1
ATOM 5148 N N . LEU B 1 189 ? 53.726 -1.678 135.555 1.00 17.87 189 LEU A N 1
ATOM 5149 C CA . LEU B 1 189 ? 55.169 -1.851 135.524 1.00 17.87 189 LEU A CA 1
ATOM 5150 C C . LEU B 1 189 ? 55.575 -2.724 136.693 1.00 17.87 189 LEU A C 1
ATOM 5151 O O . LEU B 1 189 ? 55.154 -2.476 137.823 1.00 17.87 189 LEU A O 1
ATOM 5156 N N . TRP B 1 190 ? 56.379 -3.744 136.424 1.00 2.36 190 TRP A N 1
ATOM 5157 C CA . TRP B 1 190 ? 56.894 -4.625 137.456 1.00 2.36 190 TRP A CA 1
ATOM 5158 C C . TRP B 1 190 ? 58.392 -4.766 137.283 1.00 2.36 190 TRP A C 1
ATOM 5159 O O . TRP B 1 190 ? 58.916 -4.613 136.183 1.00 2.36 190 TRP A O 1
ATOM 5170 N N . VAL B 1 191 ? 59.082 -5.070 138.375 1.00 1.80 191 VAL A N 1
ATOM 5171 C CA . VAL B 1 191 ? 60.502 -5.377 138.320 1.00 1.80 191 VAL A CA 1
ATOM 5172 C C . VAL B 1 191 ? 60.601 -6.848 137.939 1.00 1.80 191 VAL A C 1
ATOM 5173 O O . VAL B 1 191 ? 60.346 -7.729 138.752 1.00 1.80 191 VAL A O 1
ATOM 5177 N N . TYR B 1 192 ? 60.936 -7.114 136.681 1.00 3.83 192 TYR A N 1
ATOM 5178 C CA . TYR B 1 192 ? 61.062 -8.493 136.230 1.00 3.83 192 TYR A CA 1
ATOM 5179 C C . TYR B 1 192 ? 62.353 -9.112 136.746 1.00 3.83 192 TYR A C 1
ATOM 5180 O O . TYR B 1 192 ? 62.339 -10.158 137.400 1.00 3.83 192 TYR A O 1
ATOM 5189 N N . GLN B 1 193 ? 63.479 -8.469 136.469 1.00 8.39 193 GLN A N 1
ATOM 5190 C CA . GLN B 1 193 ? 64.783 -8.807 136.996 1.00 8.39 193 GLN A CA 1
ATOM 5191 C C . GLN B 1 193 ? 65.311 -7.632 137.803 1.00 8.39 193 GLN A C 1
ATOM 5192 O O . GLN B 1 193 ? 65.149 -6.485 137.378 1.00 8.39 193 GLN A O 1
ATOM 5198 N N . PRO B 1 194 ? 65.911 -7.874 138.969 1.00 6.60 194 PRO A N 1
ATOM 5199 C CA . PRO B 1 194 ? 66.300 -6.763 139.843 1.00 6.60 194 PRO A CA 1
ATOM 5200 C C . PRO B 1 194 ? 67.444 -5.951 139.266 1.00 6.60 194 PRO A C 1
ATOM 5201 O O . PRO B 1 194 ? 68.239 -6.437 138.461 1.00 6.60 194 PRO A O 1
ATOM 5205 N N . LEU B 1 195 ? 67.506 -4.693 139.682 1.00 5.46 195 LEU A N 1
ATOM 5206 C CA . LEU B 1 195 ? 68.538 -3.774 139.225 1.00 5.46 195 LEU A CA 1
ATOM 5207 C C . LEU B 1 195 ? 69.790 -3.967 140.069 1.00 5.46 195 LEU A C 1
ATOM 5208 O O . LEU B 1 195 ? 69.750 -3.792 141.289 1.00 5.46 195 LEU A O 1
ATOM 5213 N N . ILE B 1 196 ? 70.896 -4.339 139.433 1.00 13.41 196 ILE A N 1
ATOM 5214 C CA . ILE B 1 196 ? 72.153 -4.542 140.141 1.00 13.41 196 ILE A CA 1
ATOM 5215 C C . ILE B 1 196 ? 73.239 -3.696 139.494 1.00 13.41 196 ILE A C 1
ATOM 5216 O O . ILE B 1 196 ? 73.215 -3.421 138.291 1.00 13.41 196 ILE A O 1
ATOM 5221 N N . ASN B 1 197 ? 74.191 -3.269 140.321 1.00 18.64 197 ASN A N 1
ATOM 5222 C CA . ASN B 1 197 ? 75.339 -2.488 139.887 1.00 18.64 197 ASN A CA 1
ATOM 5223 C C . ASN B 1 197 ? 76.563 -3.388 139.911 1.00 18.64 197 ASN A C 1
ATOM 5224 O O . ASN B 1 197 ? 76.902 -3.920 140.978 1.00 18.64 197 ASN A O 1
ATOM 5229 N N . PRO B 1 198 ? 77.229 -3.610 138.773 1.00 22.25 198 PRO A N 1
ATOM 5230 C CA . PRO B 1 198 ? 78.337 -4.579 138.753 1.00 22.25 198 PRO A CA 1
ATOM 5231 C C . PRO B 1 198 ? 79.572 -4.105 139.489 1.00 22.25 198 PRO A C 1
ATOM 5232 O O . PRO B 1 198 ? 80.366 -4.929 139.957 1.00 22.25 198 PRO A O 1
ATOM 5236 N N . PHE B 1 199 ? 79.759 -2.798 139.599 1.00 27.86 199 PHE A N 1
ATOM 5237 C CA . PHE B 1 199 ? 80.947 -2.262 140.239 1.00 27.86 199 PHE A CA 1
ATOM 5238 C C . PHE B 1 199 ? 80.818 -2.383 141.750 1.00 27.86 199 PHE A C 1
ATOM 5239 O O . PHE B 1 199 ? 79.713 -2.490 142.286 1.00 27.86 199 PHE A O 1
ATOM 5247 N N . SER B 1 200 ? 81.956 -2.365 142.442 1.00 35.90 200 SER A N 1
ATOM 5248 C CA . SER B 1 200 ? 81.964 -2.529 143.891 1.00 35.90 200 SER A CA 1
ATOM 5249 C C . SER B 1 200 ? 81.449 -1.273 144.583 1.00 35.90 200 SER A C 1
ATOM 5250 O O . SER B 1 200 ? 82.228 -0.496 145.143 1.00 35.90 200 SER A O 1
ATOM 5253 N N . THR B 1 201 ? 80.134 -1.074 144.546 1.00 38.56 201 THR A N 1
ATOM 5254 C CA . THR B 1 201 ? 79.476 0.101 145.105 1.00 38.56 201 THR A CA 1
ATOM 5255 C C . THR B 1 201 ? 78.389 -0.381 146.054 1.00 38.56 201 THR A C 1
ATOM 5256 O O . THR B 1 201 ? 77.412 -1.001 145.620 1.00 38.56 201 THR A O 1
ATOM 5260 N N . SER B 1 202 ? 78.558 -0.107 147.345 1.00 37.77 202 SER A N 1
ATOM 5261 C CA . SER B 1 202 ? 77.560 -0.505 148.328 1.00 37.77 202 SER A CA 1
ATOM 5262 C C . SER B 1 202 ? 76.390 0.466 148.411 1.00 37.77 202 SER A C 1
ATOM 5263 O O . SER B 1 202 ? 75.415 0.174 149.110 1.00 37.77 202 SER A O 1
ATOM 5266 N N . ALA B 1 203 ? 76.465 1.603 147.724 1.00 31.04 203 ALA A N 1
ATOM 5267 C CA . ALA B 1 203 ? 75.383 2.575 147.753 1.00 31.04 203 ALA A CA 1
ATOM 5268 C C . ALA B 1 203 ? 74.233 2.133 146.852 1.00 31.04 203 ALA A C 1
ATOM 5269 O O . ALA B 1 203 ? 74.394 1.293 145.963 1.00 31.04 203 ALA A O 1
ATOM 5271 N N . VAL B 1 204 ? 73.062 2.712 147.091 1.00 21.71 204 VAL A N 1
ATOM 5272 C CA . VAL B 1 204 ? 71.870 2.378 146.318 1.00 21.71 204 VAL A CA 1
ATOM 5273 C C . VAL B 1 204 ? 71.916 3.130 144.995 1.00 21.71 204 VAL A C 1
ATOM 5274 O O . VAL B 1 204 ? 72.033 4.359 144.971 1.00 21.71 204 VAL A O 1
ATOM 5278 N N . SER B 1 205 ? 71.822 2.395 143.891 1.00 15.53 205 SER A N 1
ATOM 5279 C CA . SER B 1 205 ? 71.809 2.988 142.564 1.00 15.53 205 SER A CA 1
ATOM 5280 C C . SER B 1 205 ? 70.385 2.993 142.029 1.00 15.53 205 SER A C 1
ATOM 5281 O O . SER B 1 205 ? 69.727 1.951 141.982 1.00 15.53 205 SER A O 1
ATOM 5284 N N . THR B 1 206 ? 69.916 4.170 141.637 1.00 10.22 206 THR A N 1
ATOM 5285 C CA . THR B 1 206 ? 68.529 4.390 141.267 1.00 10.22 206 THR A CA 1
ATOM 5286 C C . THR B 1 206 ? 68.416 4.525 139.755 1.00 10.22 206 THR A C 1
ATOM 5287 O O . THR B 1 206 ? 69.259 5.151 139.109 1.00 10.22 206 THR A O 1
ATOM 5291 N N . CYS B 1 207 ? 67.384 3.913 139.196 1.00 6.89 207 CYS A N 1
ATOM 5292 C CA . CYS B 1 207 ? 67.050 4.048 137.794 1.00 6.89 207 CYS A CA 1
ATOM 5293 C C . CYS B 1 207 ? 65.680 4.701 137.675 1.00 6.89 207 CYS A C 1
ATOM 5294 O O . CYS B 1 207 ? 64.832 4.556 138.555 1.00 6.89 207 CYS A O 1
ATOM 5297 N N . TRP B 1 208 ? 65.468 5.432 136.588 1.00 4.25 208 TRP A N 1
ATOM 5298 C CA . TRP B 1 208 ? 64.302 6.292 136.444 1.00 4.25 208 TRP A CA 1
ATOM 5299 C C . TRP B 1 208 ? 63.503 5.873 135.222 1.00 4.25 208 TRP A C 1
ATOM 5300 O O . TRP B 1 208 ? 63.998 5.957 134.095 1.00 4.25 208 TRP A O 1
ATOM 5311 N N . VAL B 1 209 ? 62.270 5.437 135.443 1.00 4.45 209 VAL A N 1
ATOM 5312 C CA . VAL B 1 209 ? 61.403 4.945 134.380 1.00 4.45 209 VAL A CA 1
ATOM 5313 C C . VAL B 1 209 ? 60.401 6.043 134.054 1.00 4.45 209 VAL A C 1
ATOM 5314 O O . VAL B 1 209 ? 59.577 6.408 134.893 1.00 4.45 209 VAL A O 1
ATOM 5318 N N . SER B 1 210 ? 60.462 6.574 132.838 1.00 4.44 210 SER A N 1
ATOM 5319 C CA . SER B 1 210 ? 59.604 7.672 132.423 1.00 4.44 210 SER A CA 1
ATOM 5320 C C . SER B 1 210 ? 58.534 7.184 131.462 1.00 4.44 210 SER A C 1
ATOM 5321 O O . SER B 1 210 ? 58.768 6.282 130.657 1.00 4.44 210 SER A O 1
ATOM 5324 N N . ILE B 1 211 ? 57.354 7.786 131.557 1.00 6.42 211 ILE A N 1
ATOM 5325 C CA . ILE B 1 211 ? 56.205 7.435 130.735 1.00 6.42 211 ILE A CA 1
ATOM 5326 C C . ILE B 1 211 ? 55.702 8.711 130.077 1.00 6.42 211 ILE A C 1
ATOM 5327 O O . ILE B 1 211 ? 55.430 9.697 130.763 1.00 6.42 211 ILE A O 1
ATOM 5332 N N . GLU B 1 212 ? 55.626 8.706 128.753 1.00 6.75 212 GLU A N 1
ATOM 5333 C CA . GLU B 1 212 ? 55.104 9.816 127.974 1.00 6.75 212 GLU A CA 1
ATOM 5334 C C . GLU B 1 212 ? 53.780 9.408 127.352 1.00 6.75 212 GLU A C 1
ATOM 5335 O O . GLU B 1 212 ? 53.495 8.225 127.198 1.00 6.75 212 GLU A O 1
ATOM 5341 N N . THR B 1 213 ? 52.956 10.389 126.994 1.00 2.38 213 THR A N 1
ATOM 5342 C CA . THR B 1 213 ? 51.589 10.077 126.600 1.00 2.38 213 THR A CA 1
ATOM 5343 C C . THR B 1 213 ? 51.118 10.975 125.459 1.00 2.38 213 THR A C 1
ATOM 5344 O O . THR B 1 213 ? 51.397 12.172 125.445 1.00 2.38 213 THR A O 1
ATOM 5348 N N . LYS B 1 214 ? 50.409 10.382 124.499 1.00 2.02 214 LYS A N 1
ATOM 5349 C CA . LYS B 1 214 ? 49.574 11.011 123.488 1.00 2.02 214 LYS A CA 1
ATOM 5350 C C . LYS B 1 214 ? 48.129 10.572 123.661 1.00 2.02 214 LYS A C 1
ATOM 5351 O O . LYS B 1 214 ? 47.873 9.452 124.099 1.00 2.02 214 LYS A O 1
ATOM 5357 N N . PRO B 1 215 ? 47.163 11.420 123.310 1.00 2.52 215 PRO A N 1
ATOM 5358 C CA . PRO B 1 215 ? 45.813 10.925 123.020 1.00 2.52 215 PRO A CA 1
ATOM 5359 C C . PRO B 1 215 ? 45.818 10.255 121.657 1.00 2.52 215 PRO A C 1
ATOM 5360 O O . PRO B 1 215 ? 46.172 10.875 120.653 1.00 2.52 215 PRO A O 1
ATOM 5364 N N . GLY B 1 216 ? 45.441 8.991 121.617 1.00 11.85 216 GLY A N 1
ATOM 5365 C CA . GLY B 1 216 ? 45.612 8.292 120.366 1.00 11.85 216 GLY A CA 1
ATOM 5366 C C . GLY B 1 216 ? 44.401 8.224 119.469 1.00 11.85 216 GLY A C 1
ATOM 5367 O O . GLY B 1 216 ? 43.577 7.328 119.637 1.00 11.85 216 GLY A O 1
ATOM 5368 N N . GLY B 1 217 ? 44.271 9.134 118.511 1.00 6.02 217 GLY A N 1
ATOM 5369 C CA . GLY B 1 217 ? 43.412 8.825 117.389 1.00 6.02 217 GLY A CA 1
ATOM 5370 C C . GLY B 1 217 ? 41.944 9.082 117.628 1.00 6.02 217 GLY A C 1
ATOM 5371 O O . GLY B 1 217 ? 41.429 10.175 117.388 1.00 6.02 217 GLY A O 1
ATOM 5372 N N . ASP B 1 218 ? 41.255 8.031 118.065 1.00 11.34 218 ASP A N 1
ATOM 5373 C CA . ASP B 1 218 ? 39.824 8.026 118.319 1.00 11.34 218 ASP A CA 1
ATOM 5374 C C . ASP B 1 218 ? 39.424 8.650 119.652 1.00 11.34 218 ASP A C 1
ATOM 5375 O O . ASP B 1 218 ? 38.238 8.590 119.987 1.00 11.34 218 ASP A O 1
ATOM 5380 N N . PHE B 1 219 ? 40.353 9.214 120.422 1.00 2.64 219 PHE A N 1
ATOM 5381 C CA . PHE B 1 219 ? 39.991 9.828 121.692 1.00 2.64 219 PHE A CA 1
ATOM 5382 C C . PHE B 1 219 ? 39.204 11.109 121.466 1.00 2.64 219 PHE A C 1
ATOM 5383 O O . PHE B 1 219 ? 39.572 11.938 120.633 1.00 2.64 219 PHE A O 1
ATOM 5391 N N . ASP B 1 220 ? 38.133 11.289 122.239 1.00 3.35 220 ASP A N 1
ATOM 5392 C CA . ASP B 1 220 ? 37.368 12.522 122.161 1.00 3.35 220 ASP A CA 1
ATOM 5393 C C . ASP B 1 220 ? 36.643 12.751 123.482 1.00 3.35 220 ASP A C 1
ATOM 5394 O O . ASP B 1 220 ? 36.717 11.943 124.403 1.00 3.35 220 ASP A O 1
ATOM 5399 N N . PHE B 1 221 ? 35.947 13.881 123.565 1.00 17.87 221 PHE A N 1
ATOM 5400 C CA . PHE B 1 221 ? 35.160 14.291 124.717 1.00 17.87 221 PHE A CA 1
ATOM 5401 C C . PHE B 1 221 ? 33.691 14.430 124.340 1.00 17.87 221 PHE A C 1
ATOM 5402 O O . PHE B 1 221 ? 33.344 14.547 123.164 1.00 17.87 221 PHE A O 1
ATOM 5410 N N . CYS B 1 222 ? 32.818 14.450 125.351 1.00 12.61 222 CYS A N 1
ATOM 5411 C CA . CYS B 1 222 ? 31.395 14.219 125.113 1.00 12.61 222 CYS A CA 1
ATOM 5412 C C . CYS B 1 222 ? 30.501 15.410 125.419 1.00 12.61 222 CYS A C 1
ATOM 5413 O O . CYS B 1 222 ? 29.787 15.879 124.528 1.00 12.61 222 CYS A O 1
ATOM 5416 N N . LEU B 1 223 ? 30.488 15.891 126.656 1.00 8.51 223 LEU A N 1
ATOM 5417 C CA . LEU B 1 223 ? 29.347 16.627 127.192 1.00 8.51 223 LEU A CA 1
ATOM 5418 C C . LEU B 1 223 ? 29.849 17.872 127.903 1.00 8.51 223 LEU A C 1
ATOM 5419 O O . LEU B 1 223 ? 30.500 17.754 128.943 1.00 8.51 223 LEU A O 1
ATOM 5424 N N . LEU B 1 224 ? 29.549 19.053 127.358 1.00 4.99 224 LEU A N 1
ATOM 5425 C CA . LEU B 1 224 ? 30.008 20.302 127.963 1.00 4.99 224 LEU A CA 1
ATOM 5426 C C . LEU B 1 224 ? 29.395 20.531 129.328 1.00 4.99 224 LEU A C 1
ATOM 5427 O O . LEU B 1 224 ? 28.177 20.663 129.461 1.00 4.99 224 LEU A O 1
ATOM 5432 N N . LYS B 1 225 ? 30.245 20.598 130.333 1.00 3.11 225 LYS A N 1
ATOM 5433 C CA . LYS B 1 225 ? 29.920 21.197 131.607 1.00 3.11 225 LYS A CA 1
ATOM 5434 C C . LYS B 1 225 ? 30.648 22.535 131.647 1.00 3.11 225 LYS A C 1
ATOM 5435 O O . LYS B 1 225 ? 31.507 22.788 130.796 1.00 3.11 225 LYS A O 1
ATOM 5441 N N . PRO B 1 226 ? 30.288 23.448 132.553 1.00 6.12 226 PRO A N 1
ATOM 5442 C CA . PRO B 1 226 ? 31.081 24.677 132.710 1.00 6.12 226 PRO A CA 1
ATOM 5443 C C . PRO B 1 226 ? 32.487 24.365 133.187 1.00 6.12 226 PRO A C 1
ATOM 5444 O O . PRO B 1 226 ? 32.710 23.327 133.823 1.00 6.12 226 PRO A O 1
ATOM 5448 N N . PRO B 1 227 ? 33.466 25.212 132.870 1.00 10.22 227 PRO A N 1
ATOM 5449 C CA . PRO B 1 227 ? 34.850 24.901 133.238 1.00 10.22 227 PRO A CA 1
ATOM 5450 C C . PRO B 1 227 ? 35.077 24.968 134.739 1.00 10.22 227 PRO A C 1
ATOM 5451 O O . PRO B 1 227 ? 34.796 25.971 135.395 1.00 10.22 227 PRO A O 1
ATOM 5455 N N . GLY B 1 228 ? 35.579 23.864 135.275 1.00 8.99 228 GLY A N 1
ATOM 5456 C CA . GLY B 1 228 ? 35.818 23.775 136.707 1.00 8.99 228 GLY A CA 1
ATOM 5457 C C . GLY B 1 228 ? 34.597 23.382 137.501 1.00 8.99 228 GLY A C 1
ATOM 5458 O O . GLY B 1 228 ? 34.561 23.577 138.722 1.00 8.99 228 GLY A O 1
ATOM 5459 N N . GLN B 1 229 ? 33.593 22.816 136.836 1.00 7.14 229 GLN A N 1
ATOM 5460 C CA . GLN B 1 229 ? 32.368 22.405 137.504 1.00 7.14 229 GLN A CA 1
ATOM 5461 C C . GLN B 1 229 ? 32.600 21.120 138.278 1.00 7.14 229 GLN A C 1
ATOM 5462 O O . GLN B 1 229 ? 33.095 20.134 137.728 1.00 7.14 229 GLN A O 1
ATOM 5468 N N . ARG B 1 230 ? 32.245 21.140 139.557 1.00 15.55 230 ARG A N 1
ATOM 5469 C CA . ARG B 1 230 ? 32.273 19.952 140.392 1.00 15.55 230 ARG A CA 1
ATOM 5470 C C . ARG B 1 230 ? 31.200 18.970 139.952 1.00 15.55 230 ARG A C 1
ATOM 5471 O O . ARG B 1 230 ? 30.020 19.324 139.890 1.00 15.55 230 ARG A O 1
ATOM 5479 N N . MET B 1 231 ? 31.586 17.739 139.646 1.00 14.18 231 MET A N 1
ATOM 5480 C CA . MET B 1 231 ? 30.608 16.729 139.274 1.00 14.18 231 MET A CA 1
ATOM 5481 C C . MET B 1 231 ? 30.094 16.036 140.531 1.00 14.18 231 MET A C 1
ATOM 5482 O O . MET B 1 231 ? 30.426 16.406 141.659 1.00 14.18 231 MET A O 1
ATOM 5487 N N . GLU B 1 232 ? 29.283 14.995 140.324 1.00 16.90 232 GLU A N 1
ATOM 5488 C CA . GLU B 1 232 ? 28.349 14.502 141.336 1.00 16.90 232 GLU A CA 1
ATOM 5489 C C . GLU B 1 232 ? 29.034 13.882 142.545 1.00 16.90 232 GLU A C 1
ATOM 5490 O O . GLU B 1 232 ? 28.709 14.235 143.682 1.00 16.90 232 GLU A O 1
ATOM 5496 N N . ASN B 1 233 ? 29.971 12.964 142.334 1.00 13.48 233 ASN A N 1
ATOM 5497 C CA . ASN B 1 233 ? 30.592 12.252 143.442 1.00 13.48 233 ASN A CA 1
ATOM 5498 C C . ASN B 1 233 ? 31.965 12.807 143.807 1.00 13.48 233 ASN A C 1
ATOM 5499 O O . ASN B 1 233 ? 32.763 12.106 144.432 1.00 13.48 233 ASN A O 1
ATOM 5504 N N . GLY B 1 234 ? 32.254 14.045 143.441 1.00 16.13 234 GLY A N 1
ATOM 5505 C CA . GLY B 1 234 ? 33.319 14.800 144.064 1.00 16.13 234 GLY A CA 1
ATOM 5506 C C . GLY B 1 234 ? 34.343 15.315 143.075 1.00 16.13 234 GLY A C 1
ATOM 5507 O O . GLY B 1 234 ? 34.359 14.957 141.900 1.00 16.13 234 GLY A O 1
ATOM 5508 N N . VAL B 1 235 ? 35.218 16.168 143.596 1.00 13.60 235 VAL A N 1
ATOM 5509 C CA . VAL B 1 235 ? 36.359 16.674 142.859 1.00 13.60 235 VAL A CA 1
ATOM 5510 C C . VAL B 1 235 ? 37.436 15.598 142.819 1.00 13.60 235 VAL A C 1
ATOM 5511 O O . VAL B 1 235 ? 37.380 14.606 143.538 1.00 13.60 235 VAL A O 1
ATOM 5515 N N . SER B 1 236 ? 38.438 15.797 141.969 1.00 16.67 236 SER A N 1
ATOM 5516 C CA . SER B 1 236 ? 39.520 14.830 141.866 1.00 16.67 236 SER A CA 1
ATOM 5517 C C . SER B 1 236 ? 40.392 14.895 143.114 1.00 16.67 236 SER A C 1
ATOM 5518 O O . SER B 1 236 ? 40.516 15.956 143.730 1.00 16.67 236 SER A O 1
ATOM 5521 N N . PRO B 1 237 ? 41.018 13.792 143.506 1.00 19.63 237 PRO A N 1
ATOM 5522 C CA . PRO B 1 237 ? 41.897 13.839 144.677 1.00 19.63 237 PRO A CA 1
ATOM 5523 C C . PRO B 1 237 ? 43.287 14.389 144.406 1.00 19.63 237 PRO A C 1
ATOM 5524 O O . PRO B 1 237 ? 44.171 14.186 145.231 1.00 19.63 237 PRO A O 1
ATOM 5528 N N . GLU B 1 238 ? 43.496 15.084 143.285 1.00 22.93 238 GLU A N 1
ATOM 5529 C CA . GLU B 1 238 ? 44.809 15.642 142.974 1.00 22.93 238 GLU A CA 1
ATOM 5530 C C . GLU B 1 238 ? 45.200 16.761 143.931 1.00 22.93 238 GLU A C 1
ATOM 5531 O O . GLU B 1 238 ? 46.391 16.976 144.176 1.00 22.93 238 GLU A O 1
ATOM 5537 N N . GLY B 1 239 ? 44.225 17.480 144.476 1.00 19.10 239 GLY A N 1
ATOM 5538 C CA . GLY B 1 239 ? 44.508 18.626 145.316 1.00 19.10 239 GLY A CA 1
ATOM 5539 C C . GLY B 1 239 ? 44.630 18.320 146.793 1.00 19.10 239 GLY A C 1
ATOM 5540 O O . GLY B 1 239 ? 44.507 19.223 147.625 1.00 19.10 239 GLY A O 1
ATOM 5541 N N . LEU B 1 240 ? 44.870 17.055 147.140 1.00 20.65 240 LEU A N 1
ATOM 5542 C CA . LEU B 1 240 ? 45.023 16.705 148.546 1.00 20.65 240 LEU A CA 1
ATOM 5543 C C . LEU B 1 240 ? 46.372 17.141 149.090 1.00 20.65 240 LEU A C 1
ATOM 5544 O O . LEU B 1 240 ? 46.455 17.623 150.223 1.00 20.65 240 LEU A O 1
ATOM 5549 N N . LEU B 1 241 ? 47.429 16.988 148.304 1.00 25.18 241 LEU A N 1
ATOM 5550 C CA . LEU B 1 241 ? 48.781 17.346 148.677 1.00 25.18 241 LEU A CA 1
ATOM 5551 C C . LEU B 1 241 ? 49.293 18.433 147.739 1.00 25.18 241 LEU A C 1
ATOM 5552 O O . LEU B 1 241 ? 48.852 18.509 146.590 1.00 25.18 241 LEU A O 1
ATOM 5557 N N . PRO B 1 242 ? 50.186 19.312 148.199 1.00 29.52 242 PRO A N 1
ATOM 5558 C CA . PRO B 1 242 ? 50.617 20.432 147.352 1.00 29.52 242 PRO A CA 1
ATOM 5559 C C . PRO B 1 242 ? 51.587 19.977 146.272 1.00 29.52 242 PRO A C 1
ATOM 5560 O O . PRO B 1 242 ? 51.960 18.810 146.174 1.00 29.52 242 PRO A O 1
ATOM 5564 N N . ARG B 1 243 ? 51.998 20.936 145.442 1.00 31.88 243 ARG A N 1
ATOM 5565 C CA . ARG B 1 243 ? 53.008 20.639 144.433 1.00 31.88 243 ARG A CA 1
ATOM 5566 C C . ARG B 1 243 ? 54.378 20.462 145.071 1.00 31.88 243 ARG A C 1
ATOM 5567 O O . ARG B 1 243 ? 55.189 19.660 144.600 1.00 31.88 243 ARG A O 1
ATOM 5575 N N . ARG B 1 244 ? 54.652 21.206 146.137 1.00 36.40 244 ARG A N 1
ATOM 5576 C CA . ARG B 1 244 ? 55.834 21.013 146.960 1.00 36.40 244 ARG A CA 1
ATOM 5577 C C . ARG B 1 244 ? 55.448 21.292 148.404 1.00 36.40 244 ARG A C 1
ATOM 5578 O O . ARG B 1 244 ? 54.488 22.016 148.669 1.00 36.40 244 ARG A O 1
ATOM 5586 N N . LEU B 1 245 ? 56.195 20.684 149.333 1.00 31.52 245 LEU A N 1
ATOM 5587 C CA . LEU B 1 245 ? 55.837 20.733 150.750 1.00 31.52 245 LEU A CA 1
ATOM 5588 C C . LEU B 1 245 ? 55.899 22.156 151.292 1.00 31.52 245 LEU A C 1
ATOM 5589 O O . LEU B 1 245 ? 54.872 22.740 151.653 1.00 31.52 245 LEU A O 1
ATOM 5594 N N . GLY B 1 246 ? 57.095 22.743 151.313 1.00 34.23 246 GLY A N 1
ATOM 5595 C CA . GLY B 1 246 ? 57.241 24.110 151.768 1.00 34.23 246 GLY A CA 1
ATOM 5596 C C . GLY B 1 246 ? 57.019 24.234 153.265 1.00 34.23 246 GLY A C 1
ATOM 5597 O O . GLY B 1 246 ? 57.488 23.422 154.068 1.00 34.23 246 GLY A O 1
ATOM 5598 N N . TYR B 1 247 ? 56.281 25.270 153.641 1.00 36.38 247 TYR A N 1
ATOM 5599 C CA . TYR B 1 247 ? 55.963 25.528 155.044 1.00 36.38 247 TYR A CA 1
ATOM 5600 C C . TYR B 1 247 ? 54.570 25.002 155.380 1.00 36.38 247 TYR A C 1
ATOM 5601 O O . TYR B 1 247 ? 53.656 25.744 155.735 1.00 36.38 247 TYR A O 1
ATOM 5610 N N . ALA B 1 248 ? 54.427 23.685 155.261 1.00 31.55 248 ALA A N 1
ATOM 5611 C CA . ALA B 1 248 ? 53.146 23.029 155.479 1.00 31.55 248 ALA A CA 1
ATOM 5612 C C . ALA B 1 248 ? 52.966 22.673 156.946 1.00 31.55 248 ALA A C 1
ATOM 5613 O O . ALA B 1 248 ? 53.936 22.414 157.662 1.00 31.55 248 ALA A O 1
ATOM 5615 N N . ARG B 1 249 ? 51.713 22.648 157.386 1.00 28.53 249 ARG A N 1
ATOM 5616 C CA . ARG B 1 249 ? 51.370 22.465 158.785 1.00 28.53 249 ARG A CA 1
ATOM 5617 C C . ARG B 1 249 ? 50.432 21.277 158.947 1.00 28.53 249 ARG A C 1
ATOM 5618 O O . ARG B 1 249 ? 49.520 21.075 158.142 1.00 28.53 249 ARG A O 1
ATOM 5626 N N . GLY B 1 250 ? 50.653 20.492 160.005 1.00 22.89 250 GLY A N 1
ATOM 5627 C CA . GLY B 1 250 ? 49.767 19.393 160.325 1.00 22.89 250 GLY A CA 1
ATOM 5628 C C . GLY B 1 250 ? 48.492 19.868 160.998 1.00 22.89 250 GLY A C 1
ATOM 5629 O O . GLY B 1 250 ? 48.306 21.053 161.255 1.00 22.89 250 GLY A O 1
ATOM 5630 N N . ASN B 1 251 ? 47.603 18.919 161.293 1.00 18.59 251 ASN A N 1
ATOM 5631 C CA . ASN B 1 251 ? 46.278 19.280 161.780 1.00 18.59 251 ASN A CA 1
ATOM 5632 C C . ASN B 1 251 ? 46.079 19.093 163.280 1.00 18.59 251 ASN A C 1
ATOM 5633 O O . ASN B 1 251 ? 44.963 19.297 163.758 1.00 18.59 251 ASN A O 1
ATOM 5638 N N . ARG B 1 252 ? 47.096 18.697 164.041 1.00 25.29 252 ARG A N 1
ATOM 5639 C CA . ARG B 1 252 ? 46.869 18.545 165.476 1.00 25.29 252 ARG A CA 1
ATOM 5640 C C . ARG B 1 252 ? 47.095 19.857 166.216 1.00 25.29 252 ARG A C 1
ATOM 5641 O O . ARG B 1 252 ? 46.225 20.319 166.961 1.00 25.29 252 ARG A O 1
ATOM 5649 N N . VAL B 1 253 ? 48.264 20.459 166.028 1.00 27.32 253 VAL A N 1
ATOM 5650 C CA . VAL B 1 253 ? 48.555 21.764 166.590 1.00 27.32 253 VAL A CA 1
ATOM 5651 C C . VAL B 1 253 ? 48.735 22.828 165.513 1.00 27.32 253 VAL A C 1
ATOM 5652 O O . VAL B 1 253 ? 48.212 23.939 165.662 1.00 27.32 253 VAL A O 1
ATOM 5656 N N . GLY B 1 254 ? 49.377 22.498 164.404 1.00 28.58 254 GLY A N 1
ATOM 5657 C CA . GLY B 1 254 ? 49.737 23.475 163.408 1.00 28.58 254 GLY A CA 1
ATOM 5658 C C . GLY B 1 254 ? 51.219 23.721 163.299 1.00 28.58 254 GLY A C 1
ATOM 5659 O O . GLY B 1 254 ? 51.618 24.748 162.743 1.00 28.58 254 GLY A O 1
ATOM 5660 N N . GLY B 1 255 ? 52.042 22.823 163.822 1.00 30.23 255 GLY A N 1
ATOM 5661 C CA . GLY B 1 255 ? 53.472 22.983 163.720 1.00 30.23 255 GLY A CA 1
ATOM 5662 C C . GLY B 1 255 ? 53.983 22.614 162.351 1.00 30.23 255 GLY A C 1
ATOM 5663 O O . GLY B 1 255 ? 53.253 22.087 161.514 1.00 30.23 255 GLY A O 1
ATOM 5664 N N . LEU B 1 256 ? 55.261 22.913 162.133 1.00 30.13 256 LEU A N 1
ATOM 5665 C CA . LEU B 1 256 ? 55.911 22.591 160.872 1.00 30.13 256 LEU A CA 1
ATOM 5666 C C . LEU B 1 256 ? 56.004 21.083 160.684 1.00 30.13 256 LEU A C 1
ATOM 5667 O O . LEU B 1 256 ? 56.390 20.348 161.595 1.00 30.13 256 LEU A O 1
ATOM 5672 N N . VAL B 1 257 ? 55.638 20.624 159.495 1.00 28.97 257 VAL A N 1
ATOM 5673 C CA . VAL B 1 257 ? 55.652 19.201 159.185 1.00 28.97 257 VAL A CA 1
ATOM 5674 C C . VAL B 1 257 ? 57.087 18.764 158.930 1.00 28.97 257 VAL A C 1
ATOM 5675 O O . VAL B 1 257 ? 57.753 19.280 158.028 1.00 28.97 257 VAL A O 1
ATOM 5679 N N . VAL B 1 258 ? 57.560 17.807 159.718 1.00 33.02 258 VAL A N 1
ATOM 5680 C CA . VAL B 1 258 ? 58.922 17.298 159.610 1.00 33.02 258 VAL A CA 1
ATOM 5681 C C . VAL B 1 258 ? 59.016 16.159 158.607 1.00 33.02 258 VAL A C 1
ATOM 5682 O O . VAL B 1 258 ? 59.826 16.200 157.684 1.00 33.02 258 VAL A O 1
ATOM 5686 N N . GLY B 1 259 ? 58.197 15.130 158.778 1.00 30.87 259 GLY A N 1
ATOM 5687 C CA . GLY B 1 259 ? 58.197 14.006 157.867 1.00 30.87 259 GLY A CA 1
ATOM 5688 C C . GLY B 1 259 ? 57.196 12.954 158.286 1.00 30.87 259 GLY A C 1
ATOM 5689 O O . GLY B 1 259 ? 56.234 13.270 158.988 1.00 30.87 259 GLY A O 1
ATOM 5690 N N . LEU B 1 260 ? 57.397 11.705 157.883 1.00 31.54 260 LEU A N 1
ATOM 5691 C CA . LEU B 1 260 ? 56.438 10.660 158.190 1.00 31.54 260 LEU A CA 1
ATOM 5692 C C . LEU B 1 260 ? 56.880 9.827 159.378 1.00 31.54 260 LEU A C 1
ATOM 5693 O O . LEU B 1 260 ? 58.036 9.866 159.805 1.00 31.54 260 LEU A O 1
ATOM 5698 N N . VAL B 1 261 ? 55.913 9.070 159.898 1.00 28.48 261 VAL A N 1
ATOM 5699 C CA . VAL B 1 261 ? 56.138 7.897 160.728 1.00 28.48 261 VAL A CA 1
ATOM 5700 C C . VAL B 1 261 ? 55.218 6.793 160.242 1.00 28.48 261 VAL A C 1
ATOM 5701 O O . VAL B 1 261 ? 54.461 6.958 159.289 1.00 28.48 261 VAL A O 1
ATOM 5705 N N . LEU B 1 262 ? 55.300 5.650 160.915 1.00 33.33 262 LEU A N 1
ATOM 5706 C CA . LEU B 1 262 ? 54.471 4.489 160.611 1.00 33.33 262 LEU A CA 1
ATOM 5707 C C . LEU B 1 262 ? 53.989 3.895 161.924 1.00 33.33 262 LEU A C 1
ATOM 5708 O O . LEU B 1 262 ? 54.797 3.426 162.731 1.00 33.33 262 LEU A O 1
ATOM 5713 N N . VAL B 1 263 ? 52.677 3.954 162.153 1.00 31.69 263 VAL A N 1
ATOM 5714 C CA . VAL B 1 263 ? 52.045 3.523 163.393 1.00 31.69 263 VAL A CA 1
ATOM 5715 C C . VAL B 1 263 ? 50.973 2.509 163.012 1.00 31.69 263 VAL A C 1
ATOM 5716 O O . VAL B 1 263 ? 50.425 2.559 161.907 1.00 31.69 263 VAL A O 1
ATOM 5720 N N . ALA B 1 264 ? 50.699 1.558 163.910 1.00 28.76 264 ALA A N 1
ATOM 5721 C CA . ALA B 1 264 ? 49.664 0.565 163.647 1.00 28.76 264 ALA A CA 1
ATOM 5722 C C . ALA B 1 264 ? 48.270 1.178 163.719 1.00 28.76 264 ALA A C 1
ATOM 5723 O O . ALA B 1 264 ? 47.522 1.166 162.736 1.00 28.76 264 ALA A O 1
ATOM 5725 N N . ASP B 1 265 ? 47.901 1.710 164.880 1.00 28.26 265 ASP A N 1
ATOM 5726 C CA . ASP B 1 265 ? 46.565 2.232 165.117 1.00 28.26 265 ASP A CA 1
ATOM 5727 C C . ASP B 1 265 ? 46.654 3.680 165.569 1.00 28.26 265 ASP A C 1
ATOM 5728 O O . ASP B 1 265 ? 47.644 4.101 166.173 1.00 28.26 265 ASP A O 1
ATOM 5733 N N . HIS B 1 266 ? 45.602 4.445 165.291 1.00 19.59 266 HIS A N 1
ATOM 5734 C CA . HIS B 1 266 ? 45.623 5.855 165.640 1.00 19.59 266 HIS A CA 1
ATOM 5735 C C . HIS B 1 266 ? 44.196 6.329 165.869 1.00 19.59 266 HIS A C 1
ATOM 5736 O O . HIS B 1 266 ? 43.236 5.716 165.400 1.00 19.59 266 HIS A O 1
ATOM 5743 N N . HIS B 1 267 ? 44.066 7.436 166.608 1.00 17.33 267 HIS A N 1
ATOM 5744 C CA . HIS B 1 267 ? 42.784 7.873 167.152 1.00 17.33 267 HIS A CA 1
ATOM 5745 C C . HIS B 1 267 ? 42.471 9.334 166.842 1.00 17.33 267 HIS A C 1
ATOM 5746 O O . HIS B 1 267 ? 41.609 9.915 167.501 1.00 17.33 267 HIS A O 1
ATOM 5753 N N . GLN B 1 268 ? 43.137 9.937 165.859 1.00 15.72 268 GLN A N 1
ATOM 5754 C CA . GLN B 1 268 ? 43.088 11.383 165.668 1.00 15.72 268 GLN A CA 1
ATOM 5755 C C . GLN B 1 268 ? 41.752 11.752 165.038 1.00 15.72 268 GLN A C 1
ATOM 5756 O O . GLN B 1 268 ? 41.400 11.237 163.972 1.00 15.72 268 GLN A O 1
ATOM 5762 N N . VAL B 1 269 ? 41.004 12.629 165.700 1.00 14.95 269 VAL A N 1
ATOM 5763 C CA . VAL B 1 269 ? 39.623 12.924 165.329 1.00 14.95 269 VAL A CA 1
ATOM 5764 C C . VAL B 1 269 ? 39.449 14.433 165.131 1.00 14.95 269 VAL A C 1
ATOM 5765 O O . VAL B 1 269 ? 38.631 14.867 164.312 1.00 14.95 269 VAL A O 1
ATOM 5769 N N . ASN B 1 270 ? 40.268 15.238 165.817 1.00 15.87 270 ASN A N 1
ATOM 5770 C CA . ASN B 1 270 ? 40.396 16.664 165.505 1.00 15.87 270 ASN A CA 1
ATOM 5771 C C . ASN B 1 270 ? 40.862 16.918 164.082 1.00 15.87 270 ASN A C 1
ATOM 5772 O O . ASN B 1 270 ? 41.872 16.364 163.645 1.00 15.87 270 ASN A O 1
ATOM 5777 N N . ARG B 1 271 ? 40.137 17.800 163.386 1.00 13.80 271 ARG A N 1
ATOM 5778 C CA . ARG B 1 271 ? 40.522 18.382 162.091 1.00 13.80 271 ARG A CA 1
ATOM 5779 C C . ARG B 1 271 ? 40.800 17.312 161.046 1.00 13.80 271 ARG A C 1
ATOM 5780 O O . ARG B 1 271 ? 41.628 17.489 160.154 1.00 13.80 271 ARG A O 1
ATOM 5788 N N . HIS B 1 272 ? 40.130 16.182 161.189 1.00 8.65 272 HIS A N 1
ATOM 5789 C CA . HIS B 1 272 ? 40.250 15.065 160.281 1.00 8.65 272 HIS A CA 1
ATOM 5790 C C . HIS B 1 272 ? 38.911 14.935 159.587 1.00 8.65 272 HIS A C 1
ATOM 5791 O O . HIS B 1 272 ? 37.882 14.811 160.250 1.00 8.65 272 HIS A O 1
ATOM 5798 N N . PHE B 1 273 ? 38.921 14.985 158.268 1.00 7.52 273 PHE A N 1
ATOM 5799 C CA . PHE B 1 273 ? 37.699 15.041 157.490 1.00 7.52 273 PHE A CA 1
ATOM 5800 C C . PHE B 1 273 ? 37.709 13.894 156.493 1.00 7.52 273 PHE A C 1
ATOM 5801 O O . PHE B 1 273 ? 38.760 13.534 155.961 1.00 7.52 273 PHE A O 1
ATOM 5809 N N . ASN B 1 274 ? 36.543 13.303 156.266 1.00 16.59 274 ASN A N 1
ATOM 5810 C CA . ASN B 1 274 ? 36.405 12.225 155.305 1.00 16.59 274 ASN A CA 1
ATOM 5811 C C . ASN B 1 274 ? 36.475 12.777 153.890 1.00 16.59 274 ASN A C 1
ATOM 5812 O O . ASN B 1 274 ? 36.462 13.986 153.660 1.00 16.59 274 ASN A O 1
ATOM 5817 N N . ALA B 1 275 ? 36.492 11.866 152.917 1.00 9.79 275 ALA A N 1
ATOM 5818 C CA . ALA B 1 275 ? 36.213 12.247 151.542 1.00 9.79 275 ALA A CA 1
ATOM 5819 C C . ALA B 1 275 ? 34.769 12.691 151.356 1.00 9.79 275 ALA A C 1
ATOM 5820 O O . ALA B 1 275 ? 34.469 13.390 150.386 1.00 9.79 275 ALA A O 1
ATOM 5822 N N . ASN B 1 276 ? 33.875 12.297 152.261 1.00 12.08 276 ASN A N 1
ATOM 5823 C CA . ASN B 1 276 ? 32.513 12.800 152.338 1.00 12.08 276 ASN A CA 1
ATOM 5824 C C . ASN B 1 276 ? 32.401 14.087 153.141 1.00 12.08 276 ASN A C 1
ATOM 5825 O O . ASN B 1 276 ? 31.280 14.466 153.487 1.00 12.08 276 ASN A O 1
ATOM 5830 N N . SER B 1 277 ? 33.534 14.738 153.441 1.00 10.38 277 SER A N 1
ATOM 5831 C CA . SER B 1 277 ? 33.616 16.042 154.118 1.00 10.38 277 SER A CA 1
ATOM 5832 C C . SER B 1 277 ? 32.998 16.016 155.511 1.00 10.38 277 SER A C 1
ATOM 5833 O O . SER B 1 277 ? 32.361 16.975 155.944 1.00 10.38 277 SER A O 1
ATOM 5836 N N . ILE B 1 278 ? 33.208 14.918 156.228 1.00 11.47 278 ILE A N 1
ATOM 5837 C CA . ILE B 1 278 ? 32.653 14.715 157.560 1.00 11.47 278 ILE A CA 1
ATOM 5838 C C . ILE B 1 278 ? 33.798 14.599 158.552 1.00 11.47 278 ILE A C 1
ATOM 5839 O O . ILE B 1 278 ? 34.719 13.802 158.352 1.00 11.47 278 ILE A O 1
ATOM 5844 N N . THR B 1 279 ? 33.744 15.395 159.612 1.00 7.60 279 THR A N 1
ATOM 5845 C CA . THR B 1 279 ? 34.599 15.211 160.772 1.00 7.60 279 THR A CA 1
ATOM 5846 C C . THR B 1 279 ? 33.794 14.606 161.911 1.00 7.60 279 THR A C 1
ATOM 5847 O O . THR B 1 279 ? 32.563 14.604 161.911 1.00 7.60 279 THR A O 1
ATOM 5851 N N . TYR B 1 280 ? 34.519 14.075 162.884 1.00 10.35 280 TYR A N 1
ATOM 5852 C CA . TYR B 1 280 ? 33.933 13.534 164.096 1.00 10.35 280 TYR A CA 1
ATOM 5853 C C . TYR B 1 280 ? 34.357 14.318 165.320 1.00 10.35 280 TYR A C 1
ATOM 5854 O O . TYR B 1 280 ? 33.945 13.980 166.432 1.00 10.35 280 TYR A O 1
ATOM 5863 N N . GLY B 1 281 ? 35.185 15.334 165.148 1.00 13.12 281 GLY A N 1
ATOM 5864 C CA . GLY B 1 281 ? 35.722 16.135 166.218 1.00 13.12 281 GLY A CA 1
ATOM 5865 C C . GLY B 1 281 ? 34.966 17.430 166.387 1.00 13.12 281 GLY A C 1
ATOM 5866 O O . GLY B 1 281 ? 33.760 17.508 166.130 1.00 13.12 281 GLY A O 1
ATOM 5867 N N . TRP B 1 282 ? 35.687 18.459 166.812 1.00 13.03 282 TRP A N 1
ATOM 5868 C CA . TRP B 1 282 ? 35.063 19.715 167.196 1.00 13.03 282 TRP A CA 1
ATOM 5869 C C . TRP B 1 282 ? 35.803 20.927 166.650 1.00 13.03 282 TRP A C 1
ATOM 5870 O O . TRP B 1 282 ? 35.455 22.055 167.016 1.00 13.03 282 TRP A O 1
ATOM 5881 N N . SER B 1 283 ? 36.804 20.741 165.797 1.00 14.82 283 SER A N 1
ATOM 5882 C CA . SER B 1 283 ? 37.617 21.840 165.308 1.00 14.82 283 SER A CA 1
ATOM 5883 C C . SER B 1 283 ? 37.504 21.972 163.796 1.00 14.82 283 SER A C 1
ATOM 5884 O O . SER B 1 283 ? 37.210 21.016 163.078 1.00 14.82 283 SER A O 1
ATOM 5887 N N . THR B 1 284 ? 37.764 23.185 163.330 1.00 18.00 284 THR A N 1
ATOM 5888 C CA . THR B 1 284 ? 37.747 23.558 161.928 1.00 18.00 284 THR A CA 1
ATOM 5889 C C . THR B 1 284 ? 39.169 23.449 161.384 1.00 18.00 284 THR A C 1
ATOM 5890 O O . THR B 1 284 ? 40.140 23.631 162.116 1.00 18.00 284 THR A O 1
ATOM 5894 N N . ALA B 1 285 ? 39.289 23.107 160.110 1.00 20.69 285 ALA A N 1
ATOM 5895 C CA . ALA B 1 285 ? 40.561 22.736 159.496 1.00 20.69 285 ALA A CA 1
ATOM 5896 C C . ALA B 1 285 ? 41.616 23.843 159.374 1.00 20.69 285 ALA A C 1
ATOM 5897 O O . ALA B 1 285 ? 42.801 23.532 159.547 1.00 20.69 285 ALA A O 1
ATOM 5899 N N . PRO B 1 286 ? 41.299 25.112 159.079 1.00 21.81 286 PRO A N 1
ATOM 5900 C CA . PRO B 1 286 ? 42.327 26.142 159.286 1.00 21.81 286 PRO A CA 1
ATOM 5901 C C . PRO B 1 286 ? 42.527 26.396 160.772 1.00 21.81 286 PRO A C 1
ATOM 5902 O O . PRO B 1 286 ? 41.623 26.878 161.458 1.00 21.81 286 PRO A O 1
ATOM 5906 N N . VAL B 1 287 ? 43.720 26.063 161.261 1.00 22.85 287 VAL A N 1
ATOM 5907 C CA . VAL B 1 287 ? 44.039 26.161 162.683 1.00 22.85 287 VAL A CA 1
ATOM 5908 C C . VAL B 1 287 ? 44.112 27.626 163.094 1.00 22.85 287 VAL A C 1
ATOM 5909 O O . VAL B 1 287 ? 44.882 28.411 162.528 1.00 22.85 287 VAL A O 1
ATOM 5913 N N . ASN B 1 288 ? 43.315 27.991 164.084 1.00 26.60 288 ASN A N 1
ATOM 5914 C CA . ASN B 1 288 ? 43.277 29.318 164.680 1.00 26.60 288 ASN A CA 1
ATOM 5915 C C . ASN B 1 288 ? 43.522 29.164 166.171 1.00 26.60 288 ASN A C 1
ATOM 5916 O O . ASN B 1 288 ? 43.460 28.052 166.703 1.00 26.60 288 ASN A O 1
ATOM 5921 N N . PRO B 1 289 ? 43.846 30.249 166.879 1.00 28.46 289 PRO A N 1
ATOM 5922 C CA . PRO B 1 289 ? 43.877 30.161 168.343 1.00 28.46 289 PRO A CA 1
ATOM 5923 C C . PRO B 1 289 ? 42.476 30.044 168.924 1.00 28.46 289 PRO A C 1
ATOM 5924 O O . PRO B 1 289 ? 41.481 30.412 168.295 1.00 28.46 289 PRO A O 1
ATOM 5928 N N . MET B 1 290 ? 42.411 29.527 170.149 1.00 32.74 290 MET A N 1
ATOM 5929 C CA . MET B 1 290 ? 41.152 29.098 170.750 1.00 32.74 290 MET A CA 1
ATOM 5930 C C . MET B 1 290 ? 40.452 30.271 171.423 1.00 32.74 290 MET A C 1
ATOM 5931 O O . MET B 1 290 ? 40.726 30.574 172.586 1.00 32.74 290 MET A O 1
ATOM 5936 N N . ALA B 1 291 ? 39.517 30.902 170.722 1.00 33.96 291 ALA A N 1
ATOM 5937 C CA . ALA B 1 291 ? 38.683 31.930 171.331 1.00 33.96 291 ALA A CA 1
ATOM 5938 C C . ALA B 1 291 ? 37.625 31.263 172.202 1.00 33.96 291 ALA A C 1
ATOM 5939 O O . ALA B 1 291 ? 36.720 30.598 171.687 1.00 33.96 291 ALA A O 1
ATOM 5941 N N . ALA B 1 292 ? 37.730 31.446 173.516 1.00 36.03 292 ALA A N 1
ATOM 5942 C CA . ALA B 1 292 ? 36.885 30.719 174.450 1.00 36.03 292 ALA A CA 1
ATOM 5943 C C . ALA B 1 292 ? 36.380 31.666 175.530 1.00 36.03 292 ALA A C 1
ATOM 5944 O O . ALA B 1 292 ? 36.976 32.709 175.801 1.00 36.03 292 ALA A O 1
ATOM 5946 N N . GLU B 1 293 ? 35.270 31.287 176.151 1.00 37.83 293 GLU A N 1
ATOM 5947 C CA . GLU B 1 293 ? 34.675 32.065 177.226 1.00 37.83 293 GLU A CA 1
ATOM 5948 C C . GLU B 1 293 ? 35.250 31.652 178.574 1.00 37.83 293 GLU A C 1
ATOM 5949 O O . GLU B 1 293 ? 36.132 30.798 178.677 1.00 37.83 293 GLU A O 1
ATOM 5955 N N . ILE B 1 294 ? 34.733 32.291 179.621 1.00 35.80 294 ILE A N 1
ATOM 5956 C CA . ILE B 1 294 ? 35.100 32.002 181.003 1.00 35.80 294 ILE A CA 1
ATOM 5957 C C . ILE B 1 294 ? 33.821 31.817 181.806 1.00 35.80 294 ILE A C 1
ATOM 5958 O O . ILE B 1 294 ? 32.955 32.701 181.817 1.00 35.80 294 ILE A O 1
ATOM 5963 N N . VAL B 1 295 ? 33.703 30.672 182.476 1.00 37.37 295 VAL A N 1
ATOM 5964 C CA . VAL B 1 295 ? 32.563 30.414 183.344 1.00 37.37 295 VAL A CA 1
ATOM 5965 C C . VAL B 1 295 ? 32.947 30.692 184.794 1.00 37.37 295 VAL A C 1
ATOM 5966 O O . VAL B 1 295 ? 32.349 31.554 185.446 1.00 37.37 295 VAL A O 1
ATOM 5970 N N . VAL B 1 296 ? 33.946 29.973 185.309 1.00 35.60 296 VAL A N 1
ATOM 5971 C CA . VAL B 1 296 ? 34.338 30.058 186.714 1.00 35.60 296 VAL A CA 1
ATOM 5972 C C . VAL B 1 296 ? 35.836 30.332 186.802 1.00 35.60 296 VAL A C 1
ATOM 5973 O O . VAL B 1 296 ? 36.640 29.644 186.164 1.00 35.60 296 VAL A O 1
ATOM 5977 N N . LYS B 1 297 ? 36.200 31.346 187.586 1.00 39.27 297 LYS A N 1
ATOM 5978 C CA . LYS B 1 297 ? 37.580 31.629 187.948 1.00 39.27 297 LYS A CA 1
ATOM 5979 C C . LYS B 1 297 ? 37.999 30.765 189.133 1.00 39.27 297 LYS A C 1
ATOM 5980 O O . LYS B 1 297 ? 37.203 30.510 190.039 1.00 39.27 297 LYS A O 1
ATOM 5986 N N . HIS B 1 298 ? 39.251 30.308 189.117 1.00 38.86 298 HIS A N 1
ATOM 5987 C CA . HIS B 1 298 ? 39.846 29.603 190.242 1.00 38.86 298 HIS A CA 1
ATOM 5988 C C . HIS B 1 298 ? 41.204 30.214 190.559 1.00 38.86 298 HIS A C 1
ATOM 5989 O O . HIS B 1 298 ? 41.940 30.634 189.662 1.00 38.86 298 HIS A O 1
ATOM 5996 N N . ASP B 1 299 ? 41.533 30.254 191.849 1.00 44.43 299 ASP A N 1
ATOM 5997 C CA . ASP B 1 299 ? 42.824 30.729 192.325 1.00 44.43 299 ASP A CA 1
ATOM 5998 C C . ASP B 1 299 ? 43.764 29.558 192.579 1.00 44.43 299 ASP A C 1
ATOM 5999 O O . ASP B 1 299 ? 43.401 28.391 192.412 1.00 44.43 299 ASP A O 1
ATOM 6004 N N . TYR B 1 300 ? 44.985 29.888 192.992 1.00 43.23 300 TYR A N 1
ATOM 6005 C CA . TYR B 1 300 ? 46.020 28.879 193.158 1.00 43.23 300 TYR A CA 1
ATOM 6006 C C . TYR B 1 300 ? 45.862 28.142 194.481 1.00 43.23 300 TYR A C 1
ATOM 6007 O O . TYR B 1 300 ? 44.995 28.457 195.301 1.00 43.23 300 TYR A O 1
ATOM 6016 N N . THR B 1 301 ? 46.715 27.142 194.676 1.00 43.72 301 THR A N 1
ATOM 6017 C CA . THR B 1 301 ? 46.714 26.294 195.855 1.00 43.72 301 THR A CA 1
ATOM 6018 C C . THR B 1 301 ? 48.167 26.136 196.302 1.00 43.72 301 THR A C 1
ATOM 6019 O O . THR B 1 301 ? 49.101 26.471 195.571 1.00 43.72 301 THR A O 1
ATOM 6023 N N . ASN B 1 302 ? 48.371 25.659 197.531 1.00 47.10 302 ASN A N 1
ATOM 6024 C CA . ASN B 1 302 ? 49.710 25.277 197.955 1.00 47.10 302 ASN A CA 1
ATOM 6025 C C . ASN B 1 302 ? 50.163 23.974 197.304 1.00 47.10 302 ASN A C 1
ATOM 6026 O O . ASN B 1 302 ? 51.363 23.679 197.303 1.00 47.10 302 ASN A O 1
ATOM 6031 N N . ASN B 1 303 ? 49.229 23.190 196.757 1.00 49.50 303 ASN A N 1
ATOM 6032 C CA . ASN B 1 303 ? 49.534 21.924 196.108 1.00 49.50 303 ASN A CA 1
ATOM 6033 C C . ASN B 1 303 ? 49.670 22.015 194.596 1.00 49.50 303 ASN A C 1
ATOM 6034 O O . ASN B 1 303 ? 50.412 21.216 194.016 1.00 49.50 303 ASN A O 1
ATOM 6039 N N . ARG B 1 304 ? 48.948 22.930 193.947 1.00 44.33 304 ARG A N 1
ATOM 6040 C CA . ARG B 1 304 ? 48.904 23.041 192.493 1.00 44.33 304 ARG A CA 1
ATOM 6041 C C . ARG B 1 304 ? 48.791 24.509 192.106 1.00 44.33 304 ARG A C 1
ATOM 6042 O O . ARG B 1 304 ? 48.674 25.392 192.958 1.00 44.33 304 ARG A O 1
ATOM 6050 N N . ASN B 1 305 ? 48.832 24.771 190.802 1.00 39.83 305 ASN A N 1
ATOM 6051 C CA . ASN B 1 305 ? 48.778 26.136 190.305 1.00 39.83 305 ASN A CA 1
ATOM 6052 C C . ASN B 1 305 ? 47.329 26.608 190.206 1.00 39.83 305 ASN A C 1
ATOM 6053 O O . ASN B 1 305 ? 46.390 25.917 190.609 1.00 39.83 305 ASN A O 1
ATOM 6058 N N . ALA B 1 306 ? 47.142 27.812 189.677 1.00 37.62 306 ALA A N 1
ATOM 6059 C CA . ALA B 1 306 ? 45.801 28.329 189.447 1.00 37.62 306 ALA A CA 1
ATOM 6060 C C . ALA B 1 306 ? 45.307 27.862 188.089 1.00 37.62 306 ALA A C 1
ATOM 6061 O O . ALA B 1 306 ? 46.101 27.474 187.229 1.00 37.62 306 ALA A O 1
ATOM 6063 N N . TRP B 1 307 ? 43.991 27.892 187.898 1.00 37.64 307 TRP A N 1
ATOM 6064 C CA . TRP B 1 307 ? 43.403 27.449 186.645 1.00 37.64 307 TRP A CA 1
ATOM 6065 C C . TRP B 1 307 ? 42.070 28.147 186.422 1.00 37.64 307 TRP A C 1
ATOM 6066 O O . TRP B 1 307 ? 41.636 28.980 187.221 1.00 37.64 307 TRP A O 1
ATOM 6077 N N . LEU B 1 308 ? 41.427 27.807 185.307 1.00 35.53 308 LEU A N 1
ATOM 6078 C CA . LEU B 1 308 ? 40.272 28.554 184.827 1.00 35.53 308 LEU A CA 1
ATOM 6079 C C . LEU B 1 308 ? 39.355 27.601 184.080 1.00 35.53 308 LEU A C 1
ATOM 6080 O O . LEU B 1 308 ? 39.810 26.876 183.193 1.00 35.53 308 LEU A O 1
ATOM 6085 N N . SER B 1 309 ? 38.075 27.600 184.431 1.00 35.89 309 SER A N 1
ATOM 6086 C CA . SER B 1 309 ? 37.124 26.756 183.728 1.00 35.89 309 SER A CA 1
ATOM 6087 C C . SER B 1 309 ? 36.680 27.445 182.450 1.00 35.89 309 SER A C 1
ATOM 6088 O O . SER B 1 309 ? 36.373 28.640 182.437 1.00 35.89 309 SER A O 1
ATOM 6091 N N . ILE B 1 310 ? 36.621 26.665 181.378 1.00 32.61 310 ILE A N 1
ATOM 6092 C CA . ILE B 1 310 ? 36.261 27.149 180.055 1.00 32.61 310 ILE A CA 1
ATOM 6093 C C . ILE B 1 310 ? 34.939 26.525 179.648 1.00 32.61 310 ILE A C 1
ATOM 6094 O O . ILE B 1 310 ? 34.784 25.300 179.682 1.00 32.61 310 ILE A O 1
ATOM 6099 N N . GLY B 1 311 ? 33.983 27.366 179.274 1.00 35.43 311 GLY A N 1
ATOM 6100 C CA . GLY B 1 311 ? 32.785 26.879 178.629 1.00 35.43 311 GLY A CA 1
ATOM 6101 C C . GLY B 1 311 ? 32.122 27.953 177.800 1.00 35.43 311 GLY A C 1
ATOM 6102 O O . GLY B 1 311 ? 31.812 29.035 178.306 1.00 35.43 311 GLY A O 1
ATOM 6103 N N . ALA B 1 312 ? 31.891 27.665 176.524 1.00 39.08 312 ALA A N 1
ATOM 6104 C CA . ALA B 1 312 ? 31.183 28.595 175.664 1.00 39.08 312 ALA A CA 1
ATOM 6105 C C . ALA B 1 312 ? 29.684 28.447 175.870 1.00 39.08 312 ALA A C 1
ATOM 6106 O O . ALA B 1 312 ? 29.194 27.389 176.272 1.00 39.08 312 ALA A O 1
ATOM 6108 N N . LYS B 1 313 ? 28.948 29.520 175.582 1.00 44.85 313 LYS A N 1
ATOM 6109 C CA . LYS B 1 313 ? 27.487 29.486 175.663 1.00 44.85 313 LYS A CA 1
ATOM 6110 C C . LYS B 1 313 ? 26.925 28.938 174.351 1.00 44.85 313 LYS A C 1
ATOM 6111 O O . LYS B 1 313 ? 26.271 29.640 173.576 1.00 44.85 313 LYS A O 1
ATOM 6117 N N . ASN B 1 314 ? 27.195 27.643 174.136 1.00 40.68 314 ASN A N 1
ATOM 6118 C CA . ASN B 1 314 ? 26.828 26.893 172.931 1.00 40.68 314 ASN A CA 1
ATOM 6119 C C . ASN B 1 314 ? 27.366 27.566 171.669 1.00 40.68 314 ASN A C 1
ATOM 6120 O O . ASN B 1 314 ? 26.681 27.675 170.651 1.00 40.68 314 ASN A O 1
ATOM 6125 N N . LYS B 1 315 ? 28.617 28.022 171.744 1.00 37.88 315 LYS A N 1
ATOM 6126 C CA . LYS B 1 315 ? 29.277 28.677 170.623 1.00 37.88 315 LYS A CA 1
ATOM 6127 C C . LYS B 1 315 ? 30.380 27.823 170.013 1.00 37.88 315 LYS A C 1
ATOM 6128 O O . LYS B 1 315 ? 31.323 28.372 169.432 1.00 37.88 315 LYS A O 1
ATOM 6134 N N . GLY B 1 316 ? 30.305 26.502 170.151 1.00 29.52 316 GLY A N 1
ATOM 6135 C CA . GLY B 1 316 ? 31.170 25.610 169.419 1.00 29.52 316 GLY A CA 1
ATOM 6136 C C . GLY B 1 316 ? 30.677 25.436 167.997 1.00 29.52 316 GLY A C 1
ATOM 6137 O O . GLY B 1 316 ? 29.473 25.324 167.748 1.00 29.52 316 GLY A O 1
ATOM 6138 N N . PRO B 1 317 ? 31.600 25.421 167.030 1.00 28.27 317 PRO A N 1
ATOM 6139 C CA . PRO B 1 317 ? 31.175 25.347 165.625 1.00 28.27 317 PRO A CA 1
ATOM 6140 C C . PRO B 1 317 ? 30.694 23.972 165.217 1.00 28.27 317 PRO A C 1
ATOM 6141 O O . PRO B 1 317 ? 29.854 23.863 164.317 1.00 28.27 317 PRO A O 1
ATOM 6145 N N . LEU B 1 318 ? 31.203 22.920 165.849 1.00 24.14 318 LEU A N 1
ATOM 6146 C CA . LEU B 1 318 ? 30.812 21.549 165.555 1.00 24.14 318 LEU A CA 1
ATOM 6147 C C . LEU B 1 318 ? 30.151 20.881 166.744 1.00 24.14 318 LEU A C 1
ATOM 6148 O O . LEU B 1 318 ? 29.064 20.312 166.607 1.00 24.14 318 LEU A O 1
ATOM 6153 N N . PHE B 1 319 ? 30.781 20.938 167.909 1.00 24.72 319 PHE A N 1
ATOM 6154 C CA . PHE B 1 319 ? 30.156 20.525 169.157 1.00 24.72 319 PHE A CA 1
ATOM 6155 C C . PHE B 1 319 ? 29.918 21.761 170.005 1.00 24.72 319 PHE A C 1
ATOM 6156 O O . PHE B 1 319 ? 30.890 22.370 170.478 1.00 24.72 319 PHE A O 1
ATOM 6164 N N . PRO B 1 320 ? 28.665 22.185 170.201 1.00 26.41 320 PRO A N 1
ATOM 6165 C CA . PRO B 1 320 ? 28.401 23.344 171.064 1.00 26.41 320 PRO A CA 1
ATOM 6166 C C . PRO B 1 320 ? 28.726 23.039 172.513 1.00 26.41 320 PRO A C 1
ATOM 6167 O O . PRO B 1 320 ? 28.024 22.266 173.171 1.00 26.41 320 PRO A O 1
ATOM 6171 N N . GLY B 1 321 ? 29.802 23.634 173.011 1.00 25.17 321 GLY A N 1
ATOM 6172 C CA . GLY B 1 321 ? 30.301 23.315 174.330 1.00 25.17 321 GLY A CA 1
ATOM 6173 C C . GLY B 1 321 ? 31.791 23.076 174.300 1.00 25.17 321 GLY A C 1
ATOM 6174 O O . GLY B 1 321 ? 32.506 23.417 175.245 1.00 25.17 321 GLY A O 1
ATOM 6175 N N . LEU B 1 322 ? 32.270 22.486 173.210 1.00 26.53 322 LEU A N 1
ATOM 6176 C CA . LEU B 1 322 ? 33.697 22.385 172.961 1.00 26.53 322 LEU A CA 1
ATOM 6177 C C . LEU B 1 322 ? 34.116 23.548 172.086 1.00 26.53 322 LEU A C 1
ATOM 6178 O O . LEU B 1 322 ? 33.542 23.725 171.001 1.00 26.53 322 LEU A O 1
ATOM 6183 N N . PRO B 1 323 ? 35.079 24.365 172.501 1.00 22.18 323 PRO A N 1
ATOM 6184 C CA . PRO B 1 323 ? 35.476 25.508 171.683 1.00 22.18 323 PRO A CA 1
ATOM 6185 C C . PRO B 1 323 ? 36.245 25.051 170.458 1.00 22.18 323 PRO A C 1
ATOM 6186 O O . PRO B 1 323 ? 36.827 23.965 170.424 1.00 22.18 323 PRO A O 1
ATOM 6190 N N . ASN B 1 324 ? 36.195 25.890 169.431 1.00 23.58 324 ASN A N 1
ATOM 6191 C CA . ASN B 1 324 ? 36.982 25.670 168.229 1.00 23.58 324 ASN A CA 1
ATOM 6192 C C . ASN B 1 324 ? 38.459 25.683 168.599 1.00 23.58 324 ASN A C 1
ATOM 6193 O O . ASN B 1 324 ? 38.906 26.551 169.354 1.00 23.58 324 ASN A O 1
ATOM 6198 N N . HIS B 1 325 ? 39.183 24.674 168.107 1.00 20.76 325 HIS A N 1
ATOM 6199 C CA . HIS B 1 325 ? 40.619 24.476 168.316 1.00 20.76 325 HIS A CA 1
ATOM 6200 C C . HIS B 1 325 ? 40.953 24.253 169.789 1.00 20.76 325 HIS A C 1
ATOM 6201 O O . HIS B 1 325 ? 41.635 25.060 170.407 1.00 20.76 325 HIS A O 1
ATOM 6208 N N . PHE B 1 326 ? 40.431 23.189 170.368 1.00 22.33 326 PHE A N 1
ATOM 6209 C CA . PHE B 1 326 ? 41.053 22.725 171.599 1.00 22.33 326 PHE A CA 1
ATOM 6210 C C . PHE B 1 326 ? 41.896 21.488 171.290 1.00 22.33 326 PHE A C 1
ATOM 6211 O O . PHE B 1 326 ? 41.462 20.621 170.529 1.00 22.33 326 PHE A O 1
ATOM 6219 N N . PRO B 1 327 ? 43.100 21.387 171.848 1.00 21.86 327 PRO A N 1
ATOM 6220 C CA . PRO B 1 327 ? 44.001 20.296 171.456 1.00 21.86 327 PRO A CA 1
ATOM 6221 C C . PRO B 1 327 ? 43.573 18.941 172.000 1.00 21.86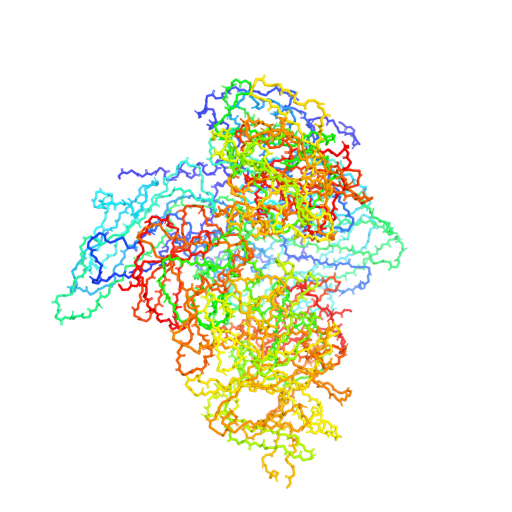 327 PRO A C 1
ATOM 6222 O O . PRO B 1 327 ? 43.147 18.811 173.148 1.00 21.86 327 PRO A O 1
ATOM 6226 N N . ASP B 1 328 ? 43.696 17.927 171.153 1.00 26.25 328 ASP A N 1
ATOM 6227 C CA . ASP B 1 328 ? 43.619 16.539 171.574 1.00 26.25 328 ASP A CA 1
ATOM 6228 C C . ASP B 1 328 ? 44.958 16.021 172.067 1.00 26.25 328 ASP A C 1
ATOM 6229 O O . ASP B 1 328 ? 45.037 14.894 172.562 1.00 26.25 328 ASP A O 1
ATOM 6234 N N . SER B 1 329 ? 46.010 16.822 171.929 1.00 29.19 329 SER A N 1
ATOM 6235 C CA . SER B 1 329 ? 47.323 16.530 172.481 1.00 29.19 329 SER A CA 1
ATOM 6236 C C . SER B 1 329 ? 47.512 17.248 173.809 1.00 29.19 329 SER A C 1
ATOM 6237 O O . SER B 1 329 ? 48.639 17.475 174.249 1.00 29.19 329 SER A O 1
ATOM 6240 N N . CYS B 1 330 ? 46.406 17.608 174.456 1.00 28.40 330 CYS A N 1
ATOM 6241 C CA . CYS B 1 330 ? 46.450 18.300 175.730 1.00 28.40 330 CYS A CA 1
ATOM 6242 C C . CYS B 1 330 ? 46.824 17.325 176.843 1.00 28.40 330 CYS A C 1
ATOM 6243 O O . CYS B 1 330 ? 46.980 16.120 176.633 1.00 28.40 330 CYS A O 1
ATOM 6246 N N . ALA B 1 331 ? 46.960 17.852 178.052 1.00 29.11 331 ALA A N 1
ATOM 6247 C CA . ALA B 1 331 ? 47.364 17.043 179.191 1.00 29.11 331 ALA A CA 1
ATOM 6248 C C . ALA B 1 331 ? 46.171 16.253 179.710 1.00 29.11 331 ALA A C 1
ATOM 6249 O O . ALA B 1 331 ? 45.096 16.816 179.940 1.00 29.11 331 ALA A O 1
ATOM 6251 N N . SER B 1 332 ? 46.363 14.948 179.889 1.00 31.34 332 SER A N 1
ATOM 6252 C CA . SER B 1 332 ? 45.313 14.053 180.343 1.00 31.34 332 SER A CA 1
ATOM 6253 C C . SER B 1 332 ? 45.956 12.861 181.032 1.00 31.34 332 SER A C 1
ATOM 6254 O O . SER B 1 332 ? 47.182 12.730 181.078 1.00 31.34 332 SER A O 1
ATOM 6257 N N . THR B 1 333 ? 45.107 11.985 181.573 1.00 31.64 333 THR A N 1
ATOM 6258 C CA . THR B 1 333 ? 45.587 10.770 182.222 1.00 31.64 333 THR A CA 1
ATOM 6259 C C . THR B 1 333 ? 46.193 9.806 181.209 1.00 31.64 333 THR A C 1
ATOM 6260 O O . THR B 1 333 ? 47.175 9.117 181.513 1.00 31.64 333 THR A O 1
ATOM 6264 N N . LEU B 1 334 ? 45.653 9.783 179.988 1.00 32.20 334 LEU A N 1
ATOM 6265 C CA . LEU B 1 334 ? 46.169 8.900 178.949 1.00 32.20 334 LEU A CA 1
ATOM 6266 C C . LEU B 1 334 ? 47.533 9.362 178.445 1.00 32.20 334 LEU A C 1
ATOM 6267 O O . LEU B 1 334 ? 48.305 8.554 177.916 1.00 32.20 334 LEU A O 1
ATOM 6272 N N . VAL B 1 335 ? 47.855 10.639 178.622 1.00 32.90 335 VAL A N 1
ATOM 6273 C CA . VAL B 1 335 ? 49.155 11.172 178.226 1.00 32.90 335 VAL A CA 1
ATOM 6274 C C . VAL B 1 335 ? 50.193 10.981 179.326 1.00 32.90 335 VAL A C 1
ATOM 6275 O O . VAL B 1 335 ? 51.205 10.304 179.128 1.00 32.90 335 VAL A O 1
ATOM 6279 N N . GLY B 1 336 ? 49.960 11.566 180.501 1.00 34.85 336 GLY A N 1
ATOM 6280 C CA . GLY B 1 336 ? 50.867 11.411 181.625 1.00 34.85 336 GLY A CA 1
ATOM 6281 C C . GLY B 1 336 ? 50.341 12.031 182.905 1.00 34.85 336 GLY A C 1
ATOM 6282 O O . GLY B 1 336 ? 49.785 13.131 182.874 1.00 34.85 336 GLY A O 1
ATOM 6283 N N . ALA B 1 337 ? 50.526 11.352 184.035 1.00 35.06 337 ALA A N 1
ATOM 6284 C CA . ALA B 1 337 ? 49.944 11.780 185.300 1.00 35.06 337 ALA A CA 1
ATOM 6285 C C . ALA B 1 337 ? 50.717 12.951 185.906 1.00 35.06 337 ALA A C 1
ATOM 6286 O O . ALA B 1 337 ? 51.851 13.249 185.524 1.00 35.06 337 ALA A O 1
ATOM 6288 N N . MET B 1 338 ? 50.085 13.604 186.881 1.00 43.10 338 MET A N 1
ATOM 6289 C CA . MET B 1 338 ? 50.647 14.803 187.487 1.00 43.10 338 MET A CA 1
ATOM 6290 C C . MET B 1 338 ? 51.723 14.454 188.509 1.00 43.10 338 MET A C 1
ATOM 6291 O O . MET B 1 338 ? 51.886 13.299 188.910 1.00 43.10 338 MET A O 1
ATOM 6296 N N . ASP B 1 339 ? 52.465 15.476 188.928 1.00 43.19 339 ASP A N 1
ATOM 6297 C CA . ASP B 1 339 ? 53.608 15.312 189.811 1.00 43.19 339 ASP A CA 1
ATOM 6298 C C . ASP B 1 339 ? 53.505 16.271 190.987 1.00 43.19 339 ASP A C 1
ATOM 6299 O O . ASP B 1 339 ? 52.693 17.201 190.983 1.00 43.19 339 ASP A O 1
ATOM 6304 N N . THR B 1 340 ? 54.335 16.034 191.999 1.00 42.84 340 THR A N 1
ATOM 6305 C CA . THR B 1 340 ? 54.616 17.052 193.012 1.00 42.84 340 THR A CA 1
ATOM 6306 C C . THR B 1 340 ? 55.900 17.796 192.638 1.00 42.84 340 THR A C 1
ATOM 6307 O O . THR B 1 340 ? 56.876 17.884 193.384 1.00 42.84 340 THR A O 1
ATOM 6311 N N . GLY B 1 341 ? 55.913 18.286 191.402 1.00 43.00 341 GLY A N 1
ATOM 6312 C CA . GLY B 1 341 ? 57.015 19.053 190.863 1.00 43.00 341 GLY A CA 1
ATOM 6313 C C . GLY B 1 341 ? 56.597 20.474 190.563 1.00 43.00 341 GLY A C 1
ATOM 6314 O O . GLY B 1 341 ? 56.533 21.317 191.462 1.00 43.00 341 GLY A O 1
ATOM 6315 N N . ARG B 1 342 ? 56.293 20.743 189.290 1.00 47.31 342 ARG A N 1
ATOM 6316 C CA . ARG B 1 342 ? 55.883 22.069 188.841 1.00 47.31 342 ARG A CA 1
ATOM 6317 C C . ARG B 1 342 ? 54.421 22.390 189.131 1.00 47.31 342 ARG A C 1
ATOM 6318 O O . ARG B 1 342 ? 53.927 23.376 188.565 1.00 47.31 342 ARG A O 1
ATOM 6326 N N . HIS B 1 343 ? 53.734 21.574 189.951 1.00 48.15 343 HIS A N 1
ATOM 6327 C CA . HIS B 1 343 ? 52.397 21.861 190.491 1.00 48.15 343 HIS A CA 1
ATOM 6328 C C . HIS B 1 343 ? 51.351 21.961 189.379 1.00 48.15 343 HIS A C 1
ATOM 6329 O O . HIS B 1 343 ? 50.400 22.742 189.459 1.00 48.15 343 HIS A O 1
ATOM 6336 N N . MET B 1 344 ? 51.524 21.139 188.350 1.00 46.61 344 MET A N 1
ATOM 6337 C CA . MET B 1 344 ? 50.742 21.198 187.121 1.00 46.61 344 MET A CA 1
ATOM 6338 C C . MET B 1 344 ? 50.926 19.863 186.402 1.00 46.61 344 MET A C 1
ATOM 6339 O O . MET B 1 344 ? 51.803 19.073 186.783 1.00 46.61 344 MET A O 1
ATOM 6344 N N . PRO B 1 345 ? 50.086 19.545 185.398 1.00 37.24 345 PRO A N 1
ATOM 6345 C CA . PRO B 1 345 ? 50.280 18.278 184.681 1.00 37.24 345 PRO A CA 1
ATOM 6346 C C . PRO B 1 345 ? 51.582 18.250 183.900 1.00 37.24 345 PRO A C 1
ATOM 6347 O O . PRO B 1 345 ? 52.089 19.280 183.455 1.00 37.24 345 PRO A O 1
ATOM 6351 N N . ALA B 1 346 ? 52.121 17.042 183.753 1.00 36.09 346 ALA A N 1
ATOM 6352 C CA . ALA B 1 346 ? 53.497 16.882 183.299 1.00 36.09 346 ALA A CA 1
ATOM 6353 C C . ALA B 1 346 ? 53.633 17.181 181.813 1.00 36.09 346 ALA A C 1
ATOM 6354 O O . ALA B 1 346 ? 54.483 17.978 181.401 1.00 36.09 346 ALA A O 1
ATOM 6356 N N . THR B 1 347 ? 52.800 16.553 180.993 1.00 34.67 347 THR A N 1
ATOM 6357 C CA . THR B 1 347 ? 52.999 16.504 179.555 1.00 34.67 347 THR A CA 1
ATOM 6358 C C . THR B 1 347 ? 51.794 17.115 178.851 1.00 34.67 347 THR A C 1
ATOM 6359 O O . THR B 1 347 ? 50.679 16.607 178.988 1.00 34.67 347 THR A O 1
ATOM 6363 N N . GLY B 1 348 ? 52.017 18.186 178.091 1.00 32.46 348 GLY A N 1
ATOM 6364 C CA . GLY B 1 348 ? 50.899 18.885 177.477 1.00 32.46 348 GLY A CA 1
ATOM 6365 C C . GLY B 1 348 ? 51.343 19.837 176.385 1.00 32.46 348 GLY A C 1
ATOM 6366 O O . GLY B 1 348 ? 52.403 19.673 175.777 1.00 32.46 348 GLY A O 1
ATOM 6367 N N . VAL B 1 349 ? 50.482 20.822 176.118 1.00 34.65 349 VAL A N 1
ATOM 6368 C CA . VAL B 1 349 ? 50.698 21.868 175.117 1.00 34.65 349 VAL A CA 1
ATOM 6369 C C . VAL B 1 349 ? 50.274 23.198 175.731 1.00 34.65 349 VAL A C 1
ATOM 6370 O O . VAL B 1 349 ? 49.141 23.324 176.211 1.00 34.65 349 VAL A O 1
ATOM 6374 N N . CYS B 1 350 ? 51.168 24.189 175.717 1.00 39.44 350 CYS A N 1
ATOM 6375 C CA . CYS B 1 350 ? 50.952 25.429 176.455 1.00 39.44 350 CYS A CA 1
ATOM 6376 C C . CYS B 1 350 ? 50.837 26.633 175.522 1.00 39.44 350 CYS A C 1
ATOM 6377 O O . CYS B 1 350 ? 51.159 26.567 174.334 1.00 39.44 350 CYS A O 1
ATOM 6380 N N . GLY B 1 351 ? 50.400 27.763 176.099 1.00 36.51 351 GLY A N 1
ATOM 6381 C CA . GLY B 1 351 ? 50.336 29.025 175.389 1.00 36.51 351 GLY A CA 1
ATOM 6382 C C . GLY B 1 351 ? 49.799 30.192 176.201 1.00 36.51 351 GLY A C 1
ATOM 6383 O O . GLY B 1 351 ? 49.106 30.005 177.198 1.00 36.51 351 GLY A O 1
ATOM 6384 N N . PRO B 1 352 ? 50.087 31.423 175.774 1.00 32.06 352 PRO A N 1
ATOM 6385 C CA . PRO B 1 352 ? 49.637 32.602 176.529 1.00 32.06 352 PRO A CA 1
ATOM 6386 C C . PRO B 1 352 ? 48.150 32.881 176.379 1.00 32.06 352 PRO A C 1
ATOM 6387 O O . PRO B 1 352 ? 47.555 32.625 175.333 1.00 32.06 352 PRO A O 1
ATOM 6391 N N . ALA B 1 353 ? 47.558 33.459 177.421 1.00 35.30 353 ALA A N 1
ATOM 6392 C CA . ALA B 1 353 ? 46.115 33.661 177.500 1.00 35.30 353 ALA A CA 1
ATOM 6393 C C . ALA B 1 353 ? 45.763 35.142 177.438 1.00 35.30 353 ALA A C 1
ATOM 6394 O O . ALA B 1 353 ? 45.998 35.883 178.398 1.00 35.30 353 ALA A O 1
ATOM 6396 N N . ILE B 1 354 ? 45.158 35.557 176.330 1.00 33.64 354 ILE A N 1
ATOM 6397 C CA . ILE B 1 354 ? 44.763 36.942 176.095 1.00 33.64 354 ILE A CA 1
ATOM 6398 C C . ILE B 1 354 ? 43.282 37.078 176.427 1.00 33.64 354 ILE A C 1
ATOM 6399 O O . ILE B 1 354 ? 42.432 36.497 175.741 1.00 33.64 354 ILE A O 1
ATOM 6404 N N . GLY B 1 355 ? 42.973 37.848 177.465 1.00 30.24 355 GLY A N 1
ATOM 6405 C CA . GLY B 1 355 ? 41.604 38.002 177.937 1.00 30.24 355 GLY A CA 1
ATOM 6406 C C . GLY B 1 355 ? 40.945 39.230 177.335 1.00 30.24 355 GLY A C 1
ATOM 6407 O O . GLY B 1 355 ? 41.604 40.234 177.083 1.00 30.24 355 GLY A O 1
ATOM 6408 N N . PHE B 1 356 ? 39.632 39.141 177.117 1.00 34.51 356 PHE A N 1
ATOM 6409 C CA . PHE B 1 356 ? 38.905 40.203 176.434 1.00 34.51 356 PHE A CA 1
ATOM 6410 C C . PHE B 1 356 ? 37.417 40.125 176.750 1.00 34.51 356 PHE A C 1
ATOM 6411 O O . PHE B 1 356 ? 36.912 39.104 177.219 1.00 34.51 356 PHE A O 1
ATOM 6419 N N . GLN B 1 357 ? 36.719 41.229 176.481 1.00 40.05 357 GLN A N 1
ATOM 6420 C CA . GLN B 1 357 ? 35.296 41.339 176.765 1.00 40.05 357 GLN A CA 1
ATOM 6421 C C . GLN B 1 357 ? 34.482 40.995 175.521 1.00 40.05 357 GLN A C 1
ATOM 6422 O O . GLN B 1 357 ? 35.024 40.633 174.476 1.00 40.05 357 GLN A O 1
ATOM 6428 N N . ASP B 1 358 ? 33.158 41.132 175.621 1.00 41.86 358 ASP A N 1
ATOM 6429 C CA . ASP B 1 358 ? 32.286 40.802 174.498 1.00 41.86 358 ASP A CA 1
ATOM 6430 C C . ASP B 1 358 ? 32.241 41.921 173.465 1.00 41.86 358 ASP A C 1
ATOM 6431 O O . ASP B 1 358 ? 31.963 41.663 172.288 1.00 41.86 358 ASP A O 1
ATOM 6436 N N . ASN B 1 359 ? 32.502 43.161 173.874 1.00 41.84 359 ASN A N 1
ATOM 6437 C CA . ASN B 1 359 ? 32.621 44.265 172.931 1.00 41.84 359 ASN A CA 1
ATOM 6438 C C . ASN B 1 359 ? 34.021 44.396 172.347 1.00 41.84 359 ASN A C 1
ATOM 6439 O O . ASN B 1 359 ? 34.278 45.339 171.592 1.00 41.84 359 ASN A O 1
ATOM 6444 N N . GLY B 1 360 ? 34.925 43.482 172.688 1.00 38.53 360 GLY A N 1
ATOM 6445 C CA . GLY B 1 360 ? 36.289 43.567 172.219 1.00 38.53 360 GLY A CA 1
ATOM 6446 C C . GLY B 1 360 ? 37.218 44.341 173.118 1.00 38.53 360 GLY A C 1
ATOM 6447 O O . GLY B 1 360 ? 38.329 44.664 172.701 1.00 38.53 360 GLY A O 1
ATOM 6448 N N . ASP B 1 361 ? 36.797 44.662 174.336 1.00 39.80 361 ASP A N 1
ATOM 6449 C CA . ASP B 1 361 ? 37.662 45.340 175.297 1.00 39.80 361 ASP A CA 1
ATOM 6450 C C . ASP B 1 361 ? 38.683 44.328 175.795 1.00 39.80 361 ASP A C 1
ATOM 6451 O O . ASP B 1 361 ? 38.399 43.520 176.682 1.00 39.80 361 ASP A O 1
ATOM 6456 N N . VAL B 1 362 ? 39.887 44.376 175.227 1.00 34.61 362 VAL A N 1
ATOM 6457 C CA . VAL B 1 362 ? 40.898 43.376 175.533 1.00 34.61 362 VAL A CA 1
ATOM 6458 C C . VAL B 1 362 ? 41.704 43.825 176.739 1.00 34.61 362 VAL A C 1
ATOM 6459 O O . VAL B 1 362 ? 42.219 44.949 176.773 1.00 34.61 362 VAL A O 1
ATOM 6463 N N . PHE B 1 363 ? 41.814 42.950 177.735 1.00 39.82 363 PHE A N 1
ATOM 6464 C CA . PHE B 1 363 ? 42.550 43.258 178.958 1.00 39.82 363 PHE A CA 1
ATOM 6465 C C . PHE B 1 363 ? 44.038 43.296 178.646 1.00 39.82 363 PHE A C 1
ATOM 6466 O O . PHE B 1 363 ? 44.574 42.403 177.990 1.00 39.82 363 PHE A O 1
ATOM 6474 N N . GLU B 1 364 ? 44.714 44.329 179.140 1.00 42.12 364 GLU A N 1
ATOM 6475 C CA . GLU B 1 364 ? 46.002 44.737 178.604 1.00 42.12 364 GLU A CA 1
ATOM 6476 C C . GLU B 1 364 ? 47.183 44.265 179.437 1.00 42.12 364 GLU A C 1
ATOM 6477 O O . GLU B 1 364 ? 48.257 44.034 178.876 1.00 42.12 364 GLU A O 1
ATOM 6483 N N . ASN B 1 365 ? 47.013 44.103 180.749 1.00 46.43 365 ASN A N 1
ATOM 6484 C CA . ASN B 1 365 ? 48.158 44.019 181.651 1.00 46.43 365 ASN A CA 1
ATOM 6485 C C . ASN B 1 365 ? 48.794 42.631 181.664 1.00 46.43 365 ASN A C 1
ATOM 6486 O O . ASN B 1 365 ? 49.957 42.470 181.280 1.00 46.43 365 ASN A O 1
ATOM 6491 N N . GLU B 1 366 ? 48.053 41.618 182.108 1.00 42.20 366 GLU A N 1
ATOM 6492 C CA . GLU B 1 366 ? 48.594 40.273 182.230 1.00 42.20 366 GLU A CA 1
ATOM 6493 C C . GLU B 1 366 ? 48.236 39.434 181.012 1.00 42.20 366 GLU A C 1
ATOM 6494 O O . GLU B 1 366 ? 47.172 39.600 180.408 1.00 42.20 366 GLU A O 1
ATOM 6500 N N . THR B 1 367 ? 49.154 38.536 180.655 1.00 39.31 367 THR A N 1
ATOM 6501 C CA . THR B 1 367 ? 48.914 37.501 179.650 1.00 39.31 367 THR A CA 1
ATOM 6502 C C . THR B 1 367 ? 49.740 36.293 180.078 1.00 39.31 367 THR A C 1
ATOM 6503 O O . THR B 1 367 ? 50.846 36.070 179.574 1.00 39.31 367 THR A O 1
ATOM 6507 N N . PRO B 1 368 ? 49.250 35.506 181.031 1.00 36.86 368 PRO A N 1
ATOM 6508 C CA . PRO B 1 368 ? 50.087 34.451 181.612 1.00 36.86 368 PRO A CA 1
ATOM 6509 C C . PRO B 1 368 ? 50.203 33.224 180.719 1.00 36.86 368 PRO A C 1
ATOM 6510 O O . PRO B 1 368 ? 49.326 32.927 179.906 1.00 36.86 368 PRO A O 1
ATOM 6514 N N . ALA B 1 369 ? 51.315 32.509 180.885 1.00 33.59 369 ALA A N 1
ATOM 6515 C CA . ALA B 1 369 ? 51.527 31.268 180.152 1.00 33.59 369 ALA A CA 1
ATOM 6516 C C . ALA B 1 369 ? 50.659 30.156 180.732 1.00 33.59 369 ALA A C 1
ATOM 6517 O O . ALA B 1 369 ? 50.646 29.916 181.942 1.00 33.59 369 ALA A O 1
ATOM 6519 N N . VAL B 1 370 ? 49.941 29.466 179.851 1.00 35.38 370 VAL A N 1
ATOM 6520 C CA . VAL B 1 370 ? 48.786 28.656 180.224 1.00 35.38 370 VAL A CA 1
ATOM 6521 C C . VAL B 1 370 ? 48.833 27.332 179.465 1.00 35.38 370 VAL A C 1
ATOM 6522 O O . VAL B 1 370 ? 48.980 27.317 178.241 1.00 35.38 370 VAL A O 1
ATOM 6526 N N . MET B 1 371 ? 48.700 26.222 180.196 1.00 38.99 371 MET A N 1
ATOM 6527 C CA . MET B 1 371 ? 48.779 24.866 179.651 1.00 38.99 371 MET A CA 1
ATOM 6528 C C . MET B 1 371 ? 47.388 24.322 179.356 1.00 38.99 371 MET A C 1
ATOM 6529 O O . MET B 1 371 ? 46.484 24.459 180.182 1.00 38.99 371 MET A O 1
ATOM 6534 N N . PHE B 1 372 ? 47.228 23.675 178.200 1.00 30.42 372 PHE A N 1
ATOM 6535 C CA . PHE B 1 372 ? 45.976 22.989 177.898 1.00 30.42 372 PHE A CA 1
ATOM 6536 C C . PHE B 1 372 ? 45.911 21.641 178.606 1.00 30.42 372 PHE A C 1
ATOM 6537 O O . PHE B 1 372 ? 46.833 20.827 178.511 1.00 30.42 372 PHE A O 1
ATOM 6545 N N . ALA B 1 373 ? 44.799 21.395 179.294 1.00 29.77 373 ALA A N 1
ATOM 6546 C CA . ALA B 1 373 ? 44.612 20.137 180.005 1.00 29.77 373 ALA A CA 1
ATOM 6547 C C . ALA B 1 373 ? 43.128 19.818 180.078 1.00 29.77 373 ALA A C 1
ATOM 6548 O O . ALA B 1 373 ? 42.280 20.631 179.705 1.00 29.77 373 ALA A O 1
ATOM 6550 N N . THR B 1 374 ? 42.826 18.611 180.550 1.00 30.40 374 THR A N 1
ATOM 6551 C CA . THR B 1 374 ? 41.466 18.228 180.895 1.00 30.40 374 THR A CA 1
ATOM 6552 C C . THR B 1 374 ? 41.456 17.649 182.305 1.00 30.40 374 THR A C 1
ATOM 6553 O O . THR B 1 374 ? 42.367 16.915 182.699 1.00 30.40 374 THR A O 1
ATOM 6557 N N . PHE B 1 375 ? 40.446 18.037 183.078 1.00 33.74 375 PHE A N 1
ATOM 6558 C CA . PHE B 1 375 ? 40.379 17.771 184.507 1.00 33.74 375 PHE A CA 1
ATOM 6559 C C . PHE B 1 375 ? 39.078 17.071 184.863 1.00 33.74 375 PHE A C 1
ATOM 6560 O O . PHE B 1 375 ? 38.238 16.795 184.010 1.00 33.74 375 PHE A O 1
ATOM 6568 N N . ASN B 1 376 ? 38.913 16.790 186.148 1.00 35.54 376 ASN A N 1
ATOM 6569 C CA . ASN B 1 376 ? 37.727 16.099 186.611 1.00 35.54 376 ASN A CA 1
ATOM 6570 C C . ASN B 1 376 ? 36.832 17.086 187.341 1.00 35.54 376 ASN A C 1
ATOM 6571 O O . ASN B 1 376 ? 37.208 17.561 188.423 1.00 35.54 376 ASN A O 1
ATOM 6576 N N . PRO B 1 377 ? 35.663 17.437 186.794 1.00 34.34 377 PRO A N 1
ATOM 6577 C CA . PRO B 1 377 ? 34.786 18.396 187.486 1.00 34.34 377 PRO A CA 1
ATOM 6578 C C . PRO B 1 377 ? 34.112 17.825 188.715 1.00 34.34 377 PRO A C 1
ATOM 6579 O O . PRO B 1 377 ? 33.566 18.592 189.517 1.00 34.34 377 PRO A O 1
ATOM 6583 N N . LEU B 1 378 ? 34.123 16.507 188.882 1.00 37.58 378 LEU A N 1
ATOM 6584 C CA . LEU B 1 378 ? 33.479 15.846 190.005 1.00 37.58 378 LEU A CA 1
ATOM 6585 C C . LEU B 1 378 ? 34.342 15.880 191.260 1.00 37.58 378 LEU A C 1
ATOM 6586 O O . LEU B 1 378 ? 33.864 15.516 192.341 1.00 37.58 378 LEU A O 1
ATOM 6591 N N . THR B 1 379 ? 35.587 16.346 191.149 1.00 36.13 379 THR A N 1
ATOM 6592 C CA . THR B 1 379 ? 36.483 16.378 192.298 1.00 36.13 379 THR A CA 1
ATOM 6593 C C . THR B 1 379 ? 36.105 17.503 193.256 1.00 36.13 379 THR A C 1
ATOM 6594 O O . THR B 1 379 ? 35.988 17.289 194.468 1.00 36.13 379 THR A O 1
ATOM 6598 N N . GLY B 1 380 ? 35.906 18.706 192.728 1.00 37.53 380 GLY A N 1
ATOM 6599 C CA . GLY B 1 380 ? 35.526 19.845 193.544 1.00 37.53 380 GLY A CA 1
ATOM 6600 C C . GLY B 1 380 ? 36.651 20.398 194.397 1.00 37.53 380 GLY A C 1
ATOM 6601 O O . GLY B 1 380 ? 36.560 20.424 195.623 1.00 37.53 380 GLY A O 1
ATOM 6602 N N . ASN B 1 385 ? 39.612 18.766 197.868 1.00 38.23 385 ASN A N 1
ATOM 6603 C CA . ASN B 1 385 ? 40.235 17.682 197.116 1.00 38.23 385 ASN A CA 1
ATOM 6604 C C . ASN B 1 385 ? 40.969 18.216 195.886 1.00 38.23 385 ASN A C 1
ATOM 6605 O O . ASN B 1 385 ? 40.458 19.098 195.193 1.00 38.23 385 ASN A O 1
ATOM 6610 N N . PRO B 1 386 ? 42.168 17.690 195.625 1.00 39.00 386 PRO A N 1
ATOM 6611 C CA . PRO B 1 386 ? 42.966 18.171 194.484 1.00 39.00 386 PRO A CA 1
ATOM 6612 C C . PRO B 1 386 ? 42.355 17.742 193.157 1.00 39.00 386 PRO A C 1
ATOM 6613 O O . PRO B 1 386 ? 42.214 16.551 192.873 1.00 39.00 386 PRO A O 1
ATOM 6617 N N . ILE B 1 387 ? 41.988 18.730 192.344 1.00 39.00 387 ILE A N 1
ATOM 6618 C CA . ILE B 1 387 ? 41.261 18.472 191.107 1.00 39.00 387 ILE A CA 1
ATOM 6619 C C . ILE B 1 387 ? 42.247 18.027 190.035 1.00 39.00 387 ILE A C 1
ATOM 6620 O O . ILE B 1 387 ? 43.043 18.826 189.529 1.00 39.00 387 ILE A O 1
ATOM 6625 N N . ALA B 1 388 ? 42.201 16.741 189.693 1.00 33.19 388 ALA A N 1
ATOM 6626 C CA . ALA B 1 388 ? 43.242 16.058 188.944 1.00 33.19 388 ALA A CA 1
ATOM 6627 C C . ALA B 1 388 ? 42.793 15.784 187.514 1.00 33.19 388 ALA A C 1
ATOM 6628 O O . ALA B 1 388 ? 41.722 16.219 187.078 1.00 33.19 388 ALA A O 1
ATOM 6630 N N . LEU B 1 389 ? 43.628 15.047 186.784 1.00 33.09 389 LEU A N 1
ATOM 6631 C CA . LEU B 1 389 ? 43.434 14.808 185.365 1.00 33.09 389 LEU A CA 1
ATOM 6632 C C . LEU B 1 389 ? 42.264 13.858 185.116 1.00 33.09 389 LEU A C 1
ATOM 6633 O O . LEU B 1 389 ? 41.683 13.271 186.032 1.00 33.09 389 LEU A O 1
ATOM 6638 N N . TYR B 1 390 ? 41.932 13.702 183.840 1.00 31.24 390 TYR A N 1
ATOM 6639 C CA . TYR B 1 390 ? 40.748 12.963 183.443 1.00 31.24 390 TYR A CA 1
ATOM 6640 C C . TYR B 1 390 ? 41.061 12.215 182.156 1.00 31.24 390 TYR A C 1
ATOM 6641 O O . TYR B 1 390 ? 41.987 12.564 181.423 1.00 31.24 390 TYR A O 1
ATOM 6650 N N . ASP B 1 391 ? 40.286 11.163 181.899 1.00 32.35 391 ASP A N 1
ATOM 6651 C CA . ASP B 1 391 ? 40.576 10.291 180.769 1.00 32.35 391 ASP A CA 1
ATOM 6652 C C . ASP B 1 391 ? 40.222 10.922 179.429 1.00 32.35 391 ASP A C 1
ATOM 6653 O O . ASP B 1 391 ? 40.851 10.596 178.418 1.00 32.35 391 ASP A O 1
ATOM 6658 N N . SER B 1 392 ? 39.241 11.818 179.390 1.00 28.28 392 SER A N 1
ATOM 6659 C CA . SER B 1 392 ? 38.683 12.253 178.121 1.00 28.28 392 SER A CA 1
ATOM 6660 C C . SER B 1 392 ? 38.348 13.738 178.192 1.00 28.28 392 SER A C 1
ATOM 6661 O O . SER B 1 392 ? 38.716 14.436 179.140 1.00 28.28 392 SER A O 1
ATOM 6664 N N . ILE B 1 393 ? 37.647 14.221 177.168 1.00 24.91 393 ILE A N 1
ATOM 6665 C CA . ILE B 1 393 ? 37.359 15.638 176.985 1.00 24.91 393 ILE A CA 1
ATOM 6666 C C . ILE B 1 393 ? 35.849 15.820 177.006 1.00 24.91 393 ILE A C 1
ATOM 6667 O O . ILE B 1 393 ? 35.147 15.398 176.079 1.00 24.91 393 ILE A O 1
ATOM 6672 N N . ASN B 1 394 ? 35.365 16.452 178.035 1.00 30.60 394 ASN A N 1
ATOM 6673 C CA . ASN B 1 394 ? 33.996 16.795 178.377 1.00 30.60 394 ASN A CA 1
ATOM 6674 C C . ASN B 1 394 ? 33.853 18.304 178.264 1.00 30.60 394 ASN A C 1
ATOM 6675 O O . ASN B 1 394 ? 34.788 19.020 178.649 1.00 30.60 394 ASN A O 1
ATOM 6680 N N . PRO B 1 395 ? 32.752 18.858 177.740 1.00 29.73 395 PRO A N 1
ATOM 6681 C CA . PRO B 1 395 ? 32.575 20.322 177.775 1.00 29.73 395 PRO A CA 1
ATOM 6682 C C . PRO B 1 395 ? 32.432 20.944 179.166 1.00 29.73 395 PRO A C 1
ATOM 6683 O O . PRO B 1 395 ? 32.316 22.172 179.249 1.00 29.73 395 PRO A O 1
ATOM 6687 N N . ALA B 1 396 ? 32.433 20.166 180.246 1.00 30.20 396 ALA A N 1
ATOM 6688 C CA . ALA B 1 396 ? 32.596 20.700 181.589 1.00 30.20 396 ALA A CA 1
ATOM 6689 C C . ALA B 1 396 ? 34.005 20.499 182.125 1.00 30.20 396 ALA A C 1
ATOM 6690 O O . ALA B 1 396 ? 34.353 21.083 183.153 1.00 30.20 396 ALA A O 1
ATOM 6692 N N . SER B 1 397 ? 34.821 19.693 181.452 1.00 31.10 397 SER A N 1
ATOM 6693 C CA . SER B 1 397 ? 36.168 19.376 181.903 1.00 31.10 397 SER A CA 1
ATOM 6694 C C . SER B 1 397 ? 37.218 20.281 181.290 1.00 31.10 397 SER A C 1
ATOM 6695 O O . SER B 1 397 ? 38.413 20.083 181.541 1.00 31.10 397 SER A O 1
ATOM 6698 N N . LEU B 1 398 ? 36.806 21.249 180.483 1.00 30.47 398 LEU A N 1
ATOM 6699 C CA . LEU B 1 398 ? 37.733 22.108 179.767 1.00 30.47 398 LEU A CA 1
ATOM 6700 C C . LEU B 1 398 ? 38.348 23.111 180.726 1.00 30.47 398 LEU A C 1
ATOM 6701 O O . LEU B 1 398 ? 37.686 24.060 181.159 1.00 30.47 398 LEU A O 1
ATOM 6706 N N . ALA B 1 399 ? 39.616 22.902 181.053 1.00 32.27 399 ALA A N 1
ATOM 6707 C CA . ALA B 1 399 ? 40.232 23.654 182.131 1.00 32.27 399 ALA A CA 1
ATOM 6708 C C . ALA B 1 399 ? 41.727 23.742 181.878 1.00 32.27 399 ALA A C 1
ATOM 6709 O O . ALA B 1 399 ? 42.400 22.741 181.628 1.00 32.27 399 ALA A O 1
ATOM 6711 N N . VAL B 1 400 ? 42.241 24.961 181.973 1.00 35.27 400 VAL A N 1
ATOM 6712 C CA . VAL B 1 400 ? 43.622 25.260 181.629 1.00 35.27 400 VAL A CA 1
ATOM 6713 C C . VAL B 1 400 ? 44.302 25.916 182.826 1.00 35.27 400 VAL A C 1
ATOM 6714 O O . VAL B 1 400 ? 43.738 26.811 183.463 1.00 35.27 400 VAL A O 1
ATOM 6718 N N . MET B 1 401 ? 45.497 25.440 183.166 1.00 41.41 401 MET A N 1
ATOM 6719 C CA . MET B 1 401 ? 46.207 25.935 184.337 1.00 41.41 401 MET A CA 1
ATOM 6720 C C . MET B 1 401 ? 47.191 27.024 183.949 1.00 41.41 401 MET A C 1
ATOM 6721 O O . MET B 1 401 ? 47.188 27.529 182.830 1.00 41.41 401 MET A O 1
ATOM 6726 N N . CYS B 1 402 ? 48.023 27.395 184.918 1.00 36.01 402 CYS A N 1
ATOM 6727 C CA . CYS B 1 402 ? 49.142 28.289 184.692 1.00 36.01 402 CYS A CA 1
ATOM 6728 C C . CYS B 1 402 ? 50.433 27.487 184.568 1.00 36.01 402 CYS A C 1
ATOM 6729 O O . CYS B 1 402 ? 50.431 26.257 184.497 1.00 36.01 402 CYS A O 1
ATOM 6732 N N . THR B 1 403 ? 51.551 28.199 184.535 1.00 36.22 403 THR A N 1
ATOM 6733 C CA . THR B 1 403 ? 52.864 27.574 184.440 1.00 36.22 403 THR A CA 1
ATOM 6734 C C . THR B 1 403 ? 53.794 28.024 185.558 1.00 36.22 403 THR A C 1
ATOM 6735 O O . THR B 1 403 ? 54.728 27.301 185.921 1.00 36.22 403 THR A O 1
ATOM 6739 N N . LYS B 1 404 ? 53.528 29.189 186.148 1.00 38.29 404 LYS A N 1
ATOM 6740 C CA . LYS B 1 404 ? 54.330 29.684 187.258 1.00 38.29 404 LYS A CA 1
ATOM 6741 C C . LYS B 1 404 ? 54.035 28.895 188.530 1.00 38.29 404 LYS A C 1
ATOM 6742 O O . LYS B 1 404 ? 53.099 28.096 188.589 1.00 38.29 404 LYS A O 1
ATOM 6748 N N . SER B 1 405 ? 54.846 29.137 189.562 1.00 40.63 405 SER A N 1
ATOM 6749 C CA . SER B 1 405 ? 54.701 28.402 190.814 1.00 40.63 405 SER A CA 1
ATOM 6750 C C . SER B 1 405 ? 53.479 28.870 191.596 1.00 40.63 405 SER A C 1
ATOM 6751 O O . SER B 1 405 ? 52.566 28.086 191.877 1.00 40.63 405 SER A O 1
ATOM 6754 N N . ASN B 1 406 ? 53.445 30.149 191.969 1.00 43.27 406 ASN A N 1
ATOM 6755 C CA . ASN B 1 406 ? 52.391 30.670 192.827 1.00 43.27 406 ASN A CA 1
ATOM 6756 C C . ASN B 1 406 ? 51.729 31.919 192.258 1.00 43.27 406 ASN A C 1
ATOM 6757 O O . ASN B 1 406 ? 51.423 32.848 193.012 1.00 43.27 406 ASN A O 1
ATOM 6762 N N . SER B 1 407 ? 51.497 31.959 190.949 1.00 38.43 407 SER A N 1
ATOM 6763 C CA . SER B 1 407 ? 50.836 33.099 190.339 1.00 38.43 407 SER A CA 1
ATOM 6764 C C . SER B 1 407 ? 49.331 33.022 190.580 1.00 38.43 407 SER A C 1
ATOM 6765 O O . SER B 1 407 ? 48.813 32.068 191.165 1.00 38.43 407 SER A O 1
ATOM 6768 N N . ASN B 1 408 ? 48.618 34.045 190.116 1.00 44.38 408 ASN A N 1
ATOM 6769 C CA . ASN B 1 408 ? 47.186 34.148 190.347 1.00 44.38 408 ASN A CA 1
ATOM 6770 C C . ASN B 1 408 ? 46.626 35.125 189.324 1.00 44.38 408 ASN A C 1
ATOM 6771 O O . ASN B 1 408 ? 47.313 36.066 188.921 1.00 44.38 408 ASN A O 1
ATOM 6776 N N . PHE B 1 409 ? 45.387 34.890 188.905 1.00 45.19 409 PHE A N 1
ATOM 6777 C CA . PHE B 1 409 ? 44.754 35.741 187.909 1.00 45.19 409 PHE A CA 1
ATOM 6778 C C . PHE B 1 409 ? 44.371 37.087 188.511 1.00 45.19 409 PHE A C 1
ATOM 6779 O O . PHE B 1 409 ? 44.278 37.245 189.731 1.00 45.19 409 PHE A O 1
ATOM 6787 N N . ASP B 1 410 ? 44.159 38.067 187.639 1.00 44.13 410 ASP A N 1
ATOM 6788 C CA . ASP B 1 410 ? 43.678 39.362 188.091 1.00 44.13 410 ASP A CA 1
ATOM 6789 C C . ASP B 1 410 ? 42.200 39.290 188.446 1.00 44.13 410 ASP A C 1
ATOM 6790 O O . ASP B 1 410 ? 41.487 38.360 188.059 1.00 44.13 410 ASP A O 1
ATOM 6795 N N . SER B 1 411 ? 41.744 40.292 189.198 1.00 41.47 411 SER A N 1
ATOM 6796 C CA . SER B 1 411 ? 40.370 40.291 189.685 1.00 41.47 411 SER A CA 1
ATOM 6797 C C . SER B 1 411 ? 39.387 40.631 188.573 1.00 41.47 411 SER A C 1
ATOM 6798 O O . SER B 1 411 ? 38.448 39.872 188.306 1.00 41.47 411 SER A O 1
ATOM 6801 N N . SER B 1 412 ? 39.593 41.765 187.908 1.00 39.54 412 SER A N 1
ATOM 6802 C CA . SER B 1 412 ? 38.611 42.293 186.972 1.00 39.54 412 SER A CA 1
ATOM 6803 C C . SER B 1 412 ? 38.808 41.806 185.544 1.00 39.54 412 SER A C 1
ATOM 6804 O O . SER B 1 412 ? 37.819 41.583 184.838 1.00 39.54 412 SER A O 1
ATOM 6807 N N . GLY B 1 413 ? 40.049 41.629 185.099 1.00 38.60 413 GLY A N 1
ATOM 6808 C CA . GLY B 1 413 ? 40.308 41.315 183.707 1.00 38.60 413 GLY A CA 1
ATOM 6809 C C . GLY B 1 413 ? 40.049 39.876 183.320 1.00 38.60 413 GLY A C 1
ATOM 6810 O O . GLY B 1 413 ? 39.658 39.590 182.185 1.00 38.60 413 GLY A O 1
ATOM 6811 N N . PHE B 1 414 ? 40.279 38.956 184.252 1.00 42.82 414 PHE A N 1
ATOM 6812 C CA . PHE B 1 414 ? 39.982 37.538 184.062 1.00 42.82 414 PHE A CA 1
ATOM 6813 C C . PHE B 1 414 ? 38.716 37.142 184.801 1.00 42.82 414 PHE A C 1
ATOM 6814 O O . PHE B 1 414 ? 38.654 36.090 185.443 1.00 42.82 414 PHE A O 1
ATOM 6822 N N . ALA B 1 415 ? 37.698 37.996 184.735 1.00 38.51 415 ALA A N 1
ATOM 6823 C CA . ALA B 1 415 ? 36.458 37.789 185.460 1.00 38.51 415 ALA A CA 1
ATOM 6824 C C . ALA B 1 415 ? 35.633 36.671 184.827 1.00 38.51 415 ALA A C 1
ATOM 6825 O O . ALA B 1 415 ? 35.973 36.111 183.782 1.00 38.51 415 ALA A O 1
ATOM 6827 N N . ASN B 1 416 ? 34.512 36.362 185.481 1.00 41.50 416 ASN A N 1
ATOM 6828 C CA . ASN B 1 416 ? 33.638 35.279 185.052 1.00 41.50 416 ASN A CA 1
ATOM 6829 C C . ASN B 1 416 ? 32.680 35.693 183.942 1.00 41.50 416 ASN A C 1
ATOM 6830 O O . ASN B 1 416 ? 31.852 34.877 183.527 1.00 41.50 416 ASN A O 1
ATOM 6835 N N . ASP B 1 417 ? 32.762 36.935 183.466 1.00 40.69 417 ASP A N 1
ATOM 6836 C CA . ASP B 1 417 ? 31.980 37.411 182.334 1.00 40.69 417 ASP A CA 1
ATOM 6837 C C . ASP B 1 417 ? 32.879 37.797 181.165 1.00 40.69 417 ASP A C 1
ATOM 6838 O O . ASP B 1 417 ? 32.429 38.420 180.201 1.00 40.69 417 ASP A O 1
ATOM 6843 N N . LYS B 1 418 ? 34.152 37.436 181.247 1.00 37.64 418 LYS A N 1
ATOM 6844 C CA . LYS B 1 418 ? 35.149 37.767 180.245 1.00 37.64 418 LYS A CA 1
ATOM 6845 C C . LYS B 1 418 ? 35.340 36.591 179.298 1.00 37.64 418 LYS A C 1
ATOM 6846 O O . LYS B 1 418 ? 34.658 35.568 179.383 1.00 37.64 418 LYS A O 1
ATOM 6852 N N . ASN B 1 419 ? 36.296 36.748 178.389 1.00 35.37 419 ASN A N 1
ATOM 6853 C CA . ASN B 1 419 ? 36.654 35.720 177.429 1.00 35.37 419 ASN A CA 1
ATOM 6854 C C . ASN B 1 419 ? 38.165 35.531 177.473 1.00 35.37 419 ASN A C 1
ATOM 6855 O O . ASN B 1 419 ? 38.867 36.164 178.266 1.00 35.37 419 ASN A O 1
ATOM 6860 N N . VAL B 1 420 ? 38.666 34.652 176.612 1.00 32.78 420 VAL A N 1
ATOM 6861 C CA . VAL B 1 420 ? 40.080 34.293 176.593 1.00 32.78 420 VAL A CA 1
ATOM 6862 C C . VAL B 1 420 ? 40.403 33.743 175.209 1.00 32.78 420 VAL A C 1
ATOM 6863 O O . VAL B 1 420 ? 39.529 33.205 174.522 1.00 32.78 420 VAL A O 1
ATOM 6867 N N . VAL B 1 421 ? 41.643 33.931 174.767 1.00 33.41 421 VAL A N 1
ATOM 6868 C CA . VAL B 1 421 ? 42.129 33.321 173.539 1.00 33.41 421 VAL A CA 1
ATOM 6869 C C . VAL B 1 421 ? 43.588 32.923 173.737 1.00 33.41 421 VAL A C 1
ATOM 6870 O O . VAL B 1 421 ? 44.393 33.706 174.253 1.00 33.41 421 VAL A O 1
ATOM 6874 N N . VAL B 1 422 ? 43.904 31.669 173.409 1.00 32.72 422 VAL A N 1
ATOM 6875 C CA . VAL B 1 422 ? 45.211 31.080 173.673 1.00 32.72 422 VAL A CA 1
ATOM 6876 C C . VAL B 1 422 ? 45.748 30.497 172.373 1.00 32.72 422 VAL A C 1
ATOM 6877 O O . VAL B 1 422 ? 45.019 29.811 171.648 1.00 32.72 422 VAL A O 1
ATOM 6881 N N . GLN B 1 423 ? 47.012 30.782 172.073 1.00 32.95 423 GLN A N 1
ATOM 6882 C CA . GLN B 1 423 ? 47.730 30.183 170.959 1.00 32.95 423 GLN A CA 1
ATOM 6883 C C . GLN B 1 423 ? 48.435 28.921 171.451 1.00 32.95 423 GLN A C 1
ATOM 6884 O O . GLN B 1 423 ? 48.736 28.792 172.635 1.00 32.95 423 GLN A O 1
ATOM 6890 N N . MET B 1 424 ? 48.659 27.969 170.547 1.00 33.49 424 MET A N 1
ATOM 6891 C CA . MET B 1 424 ? 49.416 26.763 170.869 1.00 33.49 424 MET A CA 1
ATOM 6892 C C . MET B 1 424 ? 50.864 26.983 170.466 1.00 33.49 424 MET A C 1
ATOM 6893 O O . MET B 1 424 ? 51.158 27.201 169.288 1.00 33.49 424 MET A O 1
ATOM 6898 N N . SER B 1 425 ? 51.768 26.915 171.430 1.00 36.29 425 SER A N 1
ATOM 6899 C CA . SER B 1 425 ? 53.177 27.140 171.146 1.00 36.29 425 SER A CA 1
ATOM 6900 C C . SER B 1 425 ? 54.086 26.049 171.680 1.00 36.29 425 SER A C 1
ATOM 6901 O O . SER B 1 425 ? 55.072 25.702 171.027 1.00 36.29 425 SER A O 1
ATOM 6904 N N . TRP B 1 426 ? 53.775 25.488 172.844 1.00 42.78 426 TRP A N 1
ATOM 6905 C CA . TRP B 1 426 ? 54.684 24.621 173.578 1.00 42.78 426 TRP A CA 1
ATOM 6906 C C . TRP B 1 426 ? 54.323 23.149 173.445 1.00 42.78 426 TRP A C 1
ATOM 6907 O O . TRP B 1 426 ? 53.218 22.784 173.041 1.00 42.78 426 TRP A O 1
ATOM 6918 N N . GLU B 1 427 ? 55.285 22.304 173.814 1.00 39.84 427 GLU A N 1
ATOM 6919 C CA . GLU B 1 427 ? 55.034 20.905 174.148 1.00 39.84 427 GLU A CA 1
ATOM 6920 C C . GLU B 1 427 ? 55.981 20.496 175.267 1.00 39.84 427 GLU A C 1
ATOM 6921 O O . GLU B 1 427 ? 57.144 20.161 175.014 1.00 39.84 427 GLU A O 1
ATOM 6927 N N . MET B 1 428 ? 55.482 20.521 176.500 1.00 42.14 428 MET A N 1
ATOM 6928 C CA . MET B 1 428 ? 56.251 20.074 177.651 1.00 42.14 428 MET A CA 1
ATOM 6929 C C . MET B 1 428 ? 56.063 18.576 177.834 1.00 42.14 428 MET A C 1
ATOM 6930 O O . MET B 1 428 ? 55.033 18.021 177.449 1.00 42.14 428 MET A O 1
ATOM 6935 N N . TYR B 1 429 ? 57.075 17.917 178.398 1.00 40.63 429 TYR A N 1
ATOM 6936 C CA . TYR B 1 429 ? 56.981 16.499 178.728 1.00 40.63 429 TYR A CA 1
ATOM 6937 C C . TYR B 1 429 ? 56.975 16.258 180.232 1.00 40.63 429 TYR A C 1
ATOM 6938 O O . TYR B 1 429 ? 56.077 15.585 180.747 1.00 40.63 429 TYR A O 1
ATOM 6947 N N . THR B 1 430 ? 58.018 16.731 180.926 1.00 39.07 430 THR A N 1
ATOM 6948 C CA . THR B 1 430 ? 58.323 16.517 182.344 1.00 39.07 430 THR A CA 1
ATOM 6949 C C . THR B 1 430 ? 58.488 15.020 182.687 1.00 39.07 430 THR A C 1
ATOM 6950 O O . THR B 1 430 ? 58.491 14.642 183.865 1.00 39.07 430 THR A O 1
ATOM 6954 N N . ASN B 1 431 ? 58.658 14.164 181.683 1.00 38.30 431 ASN A N 1
ATOM 6955 C CA . ASN B 1 431 ? 59.043 12.762 181.831 1.00 38.30 431 ASN A CA 1
ATOM 6956 C C . ASN B 1 431 ? 59.647 12.308 180.505 1.00 38.30 431 ASN A C 1
ATOM 6957 O O . ASN B 1 431 ? 59.963 13.132 179.641 1.00 38.30 431 ASN A O 1
ATOM 6962 N N . SER B 1 432 ? 59.804 10.997 180.337 1.00 35.34 432 SER A N 1
ATOM 6963 C CA . SER B 1 432 ? 60.285 10.422 179.090 1.00 35.34 432 SER A CA 1
ATOM 6964 C C . SER B 1 432 ? 59.146 9.962 178.187 1.00 35.34 432 SER A C 1
ATOM 6965 O O . SER B 1 432 ? 59.333 9.046 177.379 1.00 35.34 432 SER A O 1
ATOM 6968 N N . GLN B 1 433 ? 57.973 10.578 178.306 1.00 37.13 433 GLN A N 1
ATOM 6969 C CA . GLN B 1 433 ? 56.781 10.180 177.570 1.00 37.13 433 GLN A CA 1
ATOM 6970 C C . GLN B 1 433 ? 56.367 11.293 176.621 1.00 37.13 433 GLN A C 1
ATOM 6971 O O . GLN B 1 433 ? 56.213 12.444 177.041 1.00 37.13 433 GLN A O 1
ATOM 6977 N N . GLN B 1 434 ? 56.184 10.950 175.351 1.00 35.84 434 GLN A N 1
ATOM 6978 C CA . GLN B 1 434 ? 55.781 11.911 174.340 1.00 35.84 434 GLN A CA 1
ATOM 6979 C C . GLN B 1 434 ? 54.299 11.724 174.015 1.00 35.84 434 GLN A C 1
ATOM 6980 O O . GLN B 1 434 ? 53.653 10.780 174.480 1.00 35.84 434 GLN A O 1
ATOM 6986 N N . ILE B 1 435 ? 53.753 12.618 173.191 1.00 33.43 435 ILE A N 1
ATOM 6987 C CA . ILE B 1 435 ? 52.331 12.597 172.870 1.00 33.43 435 ILE A CA 1
ATOM 6988 C C . ILE B 1 435 ? 52.229 12.257 171.390 1.00 33.43 435 ILE A C 1
ATOM 6989 O O . ILE B 1 435 ? 51.386 12.808 170.673 1.00 33.43 435 ILE A O 1
ATOM 6994 N N . GLN B 1 436 ? 53.139 11.412 170.907 1.00 29.93 436 GLN A N 1
ATOM 6995 C CA . GLN B 1 436 ? 53.227 11.123 169.480 1.00 29.93 436 GLN A CA 1
ATOM 6996 C C . GLN B 1 436 ? 51.976 10.448 168.931 1.00 29.93 436 GLN A C 1
ATOM 6997 O O . GLN B 1 436 ? 51.169 11.093 168.259 1.00 29.93 436 GLN A O 1
ATOM 7003 N N . GLY B 1 437 ? 51.746 9.196 169.296 1.00 28.11 437 GLY A N 1
ATOM 7004 C CA . GLY B 1 437 ? 50.563 8.498 168.853 1.00 28.11 437 GLY A CA 1
ATOM 7005 C C . GLY B 1 437 ? 49.371 8.662 169.757 1.00 28.11 437 GLY A C 1
ATOM 7006 O O . GLY B 1 437 ? 48.394 7.923 169.613 1.00 28.11 437 GLY A O 1
ATOM 7007 N N . ARG B 1 438 ? 49.415 9.613 170.683 1.00 29.01 438 ARG A N 1
ATOM 7008 C CA . ARG B 1 438 ? 48.423 9.690 171.741 1.00 29.01 438 ARG A CA 1
ATOM 7009 C C . ARG B 1 438 ? 47.448 10.830 171.494 1.00 29.01 438 ARG A C 1
ATOM 7010 O O . ARG B 1 438 ? 47.849 11.984 171.321 1.00 29.01 438 ARG A O 1
ATOM 7018 N N . VAL B 1 439 ? 46.163 10.494 171.476 1.00 21.95 439 VAL A N 1
ATOM 7019 C CA . VAL B 1 439 ? 45.079 11.440 171.256 1.00 21.95 439 VAL A CA 1
ATOM 7020 C C . VAL B 1 439 ? 44.118 11.307 172.425 1.00 21.95 439 VAL A C 1
ATOM 7021 O O . VAL B 1 439 ? 43.680 10.197 172.745 1.00 21.95 439 VAL A O 1
ATOM 7025 N N . THR B 1 440 ? 43.800 12.421 173.067 1.00 22.63 440 THR A N 1
ATOM 7026 C CA . THR B 1 440 ? 42.863 12.395 174.181 1.00 22.63 440 THR A CA 1
ATOM 7027 C C . THR B 1 440 ? 41.438 12.306 173.649 1.00 22.63 440 THR A C 1
ATOM 7028 O O . THR B 1 440 ? 41.024 13.171 172.872 1.00 22.63 440 THR A O 1
ATOM 7032 N N . PRO B 1 441 ? 40.663 11.295 174.037 1.00 21.96 441 PRO A N 1
ATOM 7033 C CA . PRO B 1 441 ? 39.325 11.117 173.462 1.00 21.96 441 PRO A CA 1
ATOM 7034 C C . PRO B 1 441 ? 38.261 12.002 174.089 1.00 21.96 441 PRO A C 1
ATOM 7035 O O . PRO B 1 441 ? 38.561 12.891 174.886 1.00 21.96 441 PRO A O 1
ATOM 7039 N N . MET B 1 442 ? 37.012 11.775 173.710 1.00 25.92 442 MET A N 1
ATOM 7040 C CA . MET B 1 442 ? 35.845 12.403 174.309 1.00 25.92 442 MET A CA 1
ATOM 7041 C C . MET B 1 442 ? 35.084 11.363 175.129 1.00 25.92 442 MET A C 1
ATOM 7042 O O . MET B 1 442 ? 35.389 10.169 175.084 1.00 25.92 442 MET A O 1
ATOM 7047 N N . GLN B 1 443 ? 34.098 11.818 175.902 1.00 29.99 443 GLN A N 1
ATOM 7048 C CA . GLN B 1 443 ? 33.291 10.883 176.678 1.00 29.99 443 GLN A CA 1
ATOM 7049 C C . GLN B 1 443 ? 32.357 10.101 175.766 1.00 29.99 443 GLN A C 1
ATOM 7050 O O . GLN B 1 443 ? 31.731 10.670 174.866 1.00 29.99 443 GLN A O 1
ATOM 7056 N N . GLY B 1 444 ? 32.253 8.798 176.018 1.00 32.32 444 GLY A N 1
ATOM 7057 C CA . GLY B 1 444 ? 31.432 7.936 175.191 1.00 32.32 444 GLY A CA 1
ATOM 7058 C C . GLY B 1 444 ? 31.954 7.781 173.786 1.00 32.32 444 GLY A C 1
ATOM 7059 O O . GLY B 1 444 ? 31.172 7.574 172.856 1.00 32.32 444 GLY A O 1
ATOM 7060 N N . THR B 1 445 ? 33.266 7.874 173.610 1.00 28.45 445 THR A N 1
ATOM 7061 C CA . THR B 1 445 ? 33.885 7.970 172.298 1.00 28.45 445 THR A CA 1
ATOM 7062 C C . THR B 1 445 ? 35.088 7.045 172.250 1.00 28.45 445 THR A C 1
ATOM 7063 O O . THR B 1 445 ? 35.973 7.128 173.107 1.00 28.45 445 THR A O 1
ATOM 7067 N N . ASN B 1 446 ? 35.104 6.151 171.264 1.00 22.56 446 ASN A N 1
ATOM 7068 C CA . ASN B 1 446 ? 36.223 5.249 171.008 1.00 22.56 446 ASN A CA 1
ATOM 7069 C C . ASN B 1 446 ? 36.348 5.140 169.493 1.00 22.56 446 ASN A C 1
ATOM 7070 O O . ASN B 1 446 ? 35.695 4.301 168.869 1.00 22.56 446 ASN A O 1
ATOM 7075 N N . PHE B 1 447 ? 37.174 5.992 168.900 1.00 14.65 447 PHE A N 1
ATOM 7076 C CA . PHE B 1 447 ? 37.493 5.911 167.483 1.00 14.65 447 PHE A CA 1
ATOM 7077 C C . PHE B 1 447 ? 38.836 5.220 167.320 1.00 14.65 447 PHE A C 1
ATOM 7078 O O . PHE B 1 447 ? 39.845 5.686 167.855 1.00 14.65 447 PHE A O 1
ATOM 7086 N N . VAL B 1 448 ? 38.841 4.108 166.598 1.00 18.04 448 VAL A N 1
ATOM 7087 C CA . VAL B 1 448 ? 40.061 3.408 166.230 1.00 18.04 448 VAL A CA 1
ATOM 7088 C C . VAL B 1 448 ? 40.168 3.449 164.716 1.00 18.04 448 VAL A C 1
ATOM 7089 O O . VAL B 1 448 ? 39.157 3.567 164.017 1.00 18.04 448 VAL A O 1
ATOM 7093 N N . PHE B 1 449 ? 41.395 3.399 164.210 1.00 18.84 449 PHE A N 1
ATOM 7094 C CA . PHE B 1 449 ? 41.634 3.444 162.774 1.00 18.84 449 PHE A CA 1
ATOM 7095 C C . PHE B 1 449 ? 42.793 2.513 162.462 1.00 18.84 449 PHE A C 1
ATOM 7096 O O . PHE B 1 449 ? 43.903 2.717 162.958 1.00 18.84 449 PHE A O 1
ATOM 7104 N N . THR B 1 450 ? 42.537 1.499 161.636 1.00 24.50 450 THR A N 1
ATOM 7105 C CA . THR B 1 450 ? 43.444 0.372 161.479 1.00 24.50 450 THR A CA 1
ATOM 7106 C C . THR B 1 450 ? 43.521 -0.026 160.010 1.00 24.50 450 THR A C 1
ATOM 7107 O O . THR B 1 450 ? 42.503 -0.100 159.320 1.00 24.50 450 THR A O 1
ATOM 7111 N N . SER B 1 451 ? 44.744 -0.274 159.539 1.00 28.88 451 SER A N 1
ATOM 7112 C CA . SER B 1 451 ? 44.997 -0.742 158.184 1.00 28.88 451 SER A CA 1
ATOM 7113 C C . SER B 1 451 ? 44.647 -2.225 158.037 1.00 28.88 451 SER A C 1
ATOM 7114 O O . SER B 1 451 ? 44.284 -2.909 158.996 1.00 28.88 451 SER A O 1
ATOM 7117 N N . SER B 1 452 ? 44.754 -2.721 156.802 1.00 39.15 452 SER A N 1
ATOM 7118 C CA . SER B 1 452 ? 44.302 -4.065 156.453 1.00 39.15 452 SER A CA 1
ATOM 7119 C C . SER B 1 452 ? 45.438 -5.075 156.338 1.00 39.15 452 SER A C 1
ATOM 7120 O O . SER B 1 452 ? 45.458 -6.065 157.075 1.00 39.15 452 SER A O 1
ATOM 7123 N N . GLY B 1 453 ? 46.394 -4.854 155.437 1.00 40.13 453 GLY A N 1
ATOM 7124 C CA . GLY B 1 453 ? 47.438 -5.831 155.191 1.00 40.13 453 GLY A CA 1
ATOM 7125 C C . GLY B 1 453 ? 48.424 -5.376 154.137 1.00 40.13 453 GLY A C 1
ATOM 7126 O O . GLY B 1 453 ? 48.012 -4.860 153.093 1.00 40.13 453 GLY A O 1
ATOM 7127 N N . ALA B 1 454 ? 49.725 -5.580 154.407 1.00 42.39 454 ALA A N 1
ATOM 7128 C CA . ALA B 1 454 ? 50.849 -4.985 153.662 1.00 42.39 454 ALA A CA 1
ATOM 7129 C C . ALA B 1 454 ? 50.704 -3.470 153.549 1.00 42.39 454 ALA A C 1
ATOM 7130 O O . ALA B 1 454 ? 51.084 -2.862 152.545 1.00 42.39 454 ALA A O 1
ATOM 7132 N N . ASN B 1 455 ? 50.186 -2.864 154.611 1.00 37.62 455 ASN A N 1
ATOM 7133 C CA . ASN B 1 455 ? 49.626 -1.524 154.638 1.00 37.62 455 ASN A CA 1
ATOM 7134 C C . ASN B 1 455 ? 49.830 -0.975 156.035 1.00 37.62 455 ASN A C 1
ATOM 7135 O O . ASN B 1 455 ? 49.412 -1.592 157.016 1.00 37.62 455 ASN A O 1
ATOM 7140 N N . THR B 1 456 ? 50.501 0.164 156.123 1.00 33.33 456 THR A N 1
ATOM 7141 C CA . THR B 1 456 ? 50.812 0.720 157.428 1.00 33.33 456 THR A CA 1
ATOM 7142 C C . THR B 1 456 ? 50.239 2.125 157.512 1.00 33.33 456 THR A C 1
ATOM 7143 O O . THR B 1 456 ? 50.412 2.931 156.594 1.00 33.33 456 THR A O 1
ATOM 7147 N N . LEU B 1 457 ? 49.552 2.402 158.615 1.00 26.48 457 LEU A N 1
ATOM 7148 C CA . LEU B 1 457 ? 48.889 3.683 158.789 1.00 26.48 457 LEU A CA 1
ATOM 7149 C C . LEU B 1 457 ? 49.913 4.785 159.016 1.00 26.48 457 LEU A C 1
ATOM 7150 O O . LEU B 1 457 ? 50.432 4.950 160.121 1.00 26.48 457 LEU A O 1
ATOM 7155 N N . ALA B 1 458 ? 50.192 5.548 157.966 1.00 24.57 458 ALA A N 1
ATOM 7156 C CA . ALA B 1 458 ? 51.191 6.603 157.995 1.00 24.57 458 ALA A CA 1
ATOM 7157 C C . ALA B 1 458 ? 50.623 7.848 158.653 1.00 24.57 458 ALA A C 1
ATOM 7158 O O . ALA B 1 458 ? 49.434 8.146 158.518 1.00 24.57 458 ALA A O 1
ATOM 7160 N N . LEU B 1 459 ? 51.482 8.570 159.365 1.00 24.66 459 LEU A N 1
ATOM 7161 C CA . LEU B 1 459 ? 51.121 9.808 160.035 1.00 24.66 459 LEU A CA 1
ATOM 7162 C C . LEU B 1 459 ? 52.217 10.832 159.772 1.00 24.66 459 LEU A C 1
ATOM 7163 O O . LEU B 1 459 ? 53.304 10.491 159.312 1.00 24.66 459 LEU A O 1
ATOM 7168 N N . TRP B 1 460 ? 51.924 12.097 160.051 1.00 28.77 460 TRP A N 1
ATOM 7169 C CA . TRP B 1 460 ? 52.881 13.168 159.816 1.00 28.77 460 TRP A CA 1
ATOM 7170 C C . TRP B 1 460 ? 53.527 13.612 161.123 1.00 28.77 460 TRP A C 1
ATOM 7171 O O . TRP B 1 460 ? 52.841 13.832 162.122 1.00 28.77 460 TRP A O 1
ATOM 7182 N N . GLU B 1 461 ? 54.847 13.771 161.100 1.00 35.43 461 GLU A N 1
ATOM 7183 C CA . GLU B 1 461 ? 55.569 14.342 162.230 1.00 35.43 461 GLU A CA 1
ATOM 7184 C C . GLU B 1 461 ? 55.397 15.854 162.244 1.00 35.43 461 GLU A C 1
ATOM 7185 O O . GLU B 1 461 ? 55.422 16.496 161.192 1.00 35.43 461 GLU A O 1
ATOM 7191 N N . GLU B 1 462 ? 55.234 16.427 163.431 1.00 34.73 462 GLU A N 1
ATOM 7192 C CA . GLU B 1 462 ? 55.197 17.874 163.535 1.00 34.73 462 GLU A CA 1
ATOM 7193 C C . GLU B 1 462 ? 56.425 18.394 164.280 1.00 34.73 462 GLU A C 1
ATOM 7194 O O . GLU B 1 462 ? 57.232 17.634 164.820 1.00 34.73 462 GLU A O 1
ATOM 7200 N N . ARG B 1 463 ? 56.567 19.716 164.300 1.00 37.17 463 ARG A N 1
ATOM 7201 C CA . ARG B 1 463 ? 57.663 20.383 164.985 1.00 37.17 463 ARG A CA 1
ATOM 7202 C C . ARG B 1 463 ? 57.070 21.416 165.922 1.00 37.17 463 ARG A C 1
ATOM 7203 O O . ARG B 1 463 ? 56.245 22.232 165.501 1.00 37.17 463 ARG A O 1
ATOM 7211 N N . LEU B 1 464 ? 57.477 21.379 167.185 1.00 35.22 464 LEU A N 1
ATOM 7212 C CA . LEU B 1 464 ? 57.006 22.342 168.165 1.00 35.22 464 LEU A CA 1
ATOM 7213 C C . LEU B 1 464 ? 58.168 22.896 168.974 1.00 35.22 464 LEU A C 1
ATOM 7214 O O . LEU B 1 464 ? 59.252 22.311 169.049 1.00 35.22 464 LEU A O 1
ATOM 7219 N N . LEU B 1 465 ? 57.906 24.037 169.604 1.00 34.49 465 LEU A N 1
ATOM 7220 C CA . LEU B 1 465 ? 58.846 24.671 170.522 1.00 34.49 465 LEU A CA 1
ATOM 7221 C C . LEU B 1 465 ? 58.747 23.927 171.847 1.00 34.49 465 LEU A C 1
ATOM 7222 O O . LEU B 1 465 ? 57.817 24.143 172.627 1.00 34.49 465 LEU A O 1
ATOM 7227 N N . SER B 1 466 ? 59.709 23.045 172.102 1.00 37.93 466 SER A N 1
ATOM 7228 C CA . SER B 1 466 ? 59.618 22.131 173.229 1.00 37.93 466 SER A CA 1
ATOM 7229 C C . SER B 1 466 ? 59.992 22.812 174.540 1.00 37.93 466 SER A C 1
ATOM 7230 O O . SER B 1 466 ? 60.212 24.023 174.613 1.00 37.93 466 SER A O 1
ATOM 7233 N N . TYR B 1 467 ? 60.048 21.999 175.594 1.00 43.04 467 TYR A N 1
ATOM 7234 C CA . TYR B 1 467 ? 60.396 22.449 176.935 1.00 43.04 467 TYR A CA 1
ATOM 7235 C C . TYR B 1 467 ? 61.875 22.273 177.235 1.00 43.04 467 TYR A C 1
ATOM 7236 O O . TYR B 1 467 ? 62.352 22.811 178.236 1.00 43.04 467 TYR A O 1
ATOM 7245 N N . ASP B 1 468 ? 62.580 21.484 176.433 1.00 44.40 468 ASP A N 1
ATOM 7246 C CA . ASP B 1 468 ? 64.028 21.337 176.449 1.00 44.40 468 ASP A CA 1
ATOM 7247 C C . ASP B 1 468 ? 64.550 21.495 175.026 1.00 44.40 468 ASP A C 1
ATOM 7248 O O . ASP B 1 468 ? 63.829 21.910 174.118 1.00 44.40 468 ASP A O 1
ATOM 7253 N N . GLY B 1 469 ? 65.816 21.147 174.836 1.00 43.31 469 GLY A N 1
ATOM 7254 C CA . GLY B 1 469 ? 66.450 21.215 173.540 1.00 43.31 469 GLY A CA 1
ATOM 7255 C C . GLY B 1 469 ? 66.242 20.011 172.649 1.00 43.31 469 GLY A C 1
ATOM 7256 O O . GLY B 1 469 ? 67.012 19.818 171.703 1.00 43.31 469 GLY A O 1
ATOM 7257 N N . HIS B 1 470 ? 65.234 19.190 172.914 1.00 46.88 470 HIS A N 1
ATOM 7258 C CA . HIS B 1 470 ? 64.953 18.021 172.096 1.00 46.88 470 HIS A CA 1
ATOM 7259 C C . HIS B 1 470 ? 63.676 18.232 171.288 1.00 46.88 470 HIS A C 1
ATOM 7260 O O . HIS B 1 470 ? 62.757 18.947 171.695 1.00 46.88 470 HIS A O 1
ATOM 7267 N N . GLN B 1 471 ? 63.631 17.589 170.123 1.00 44.40 471 GLN A N 1
ATOM 7268 C CA . GLN B 1 471 ? 62.629 17.880 169.106 1.00 44.40 471 GLN A CA 1
ATOM 7269 C C . GLN B 1 471 ? 61.275 17.298 169.492 1.00 44.40 471 GLN A C 1
ATOM 7270 O O . GLN B 1 471 ? 61.120 16.077 169.598 1.00 44.40 471 GLN A O 1
ATOM 7276 N N . ALA B 1 472 ? 60.300 18.181 169.688 1.00 39.64 472 ALA A N 1
ATOM 7277 C CA . ALA B 1 472 ? 58.946 17.808 170.077 1.00 39.64 472 ALA A CA 1
ATOM 7278 C C . ALA B 1 472 ? 58.158 17.419 168.833 1.00 39.64 472 ALA A C 1
ATOM 7279 O O . ALA B 1 472 ? 57.991 18.234 167.919 1.00 39.64 472 ALA A O 1
ATOM 7281 N N . ILE B 1 473 ? 57.671 16.180 168.801 1.00 37.21 473 ILE A N 1
ATOM 7282 C CA . ILE B 1 473 ? 57.037 15.608 167.619 1.00 37.21 473 ILE A CA 1
ATOM 7283 C C . ILE B 1 473 ? 55.663 15.068 167.993 1.00 37.21 473 ILE A C 1
ATOM 7284 O O . ILE B 1 473 ? 55.538 14.273 168.931 1.00 37.21 473 ILE A O 1
ATOM 7289 N N . LEU B 1 474 ? 54.636 15.504 167.265 1.00 32.85 474 LEU A N 1
ATOM 7290 C CA . LEU B 1 474 ? 53.303 14.926 167.337 1.00 32.85 474 LEU A CA 1
ATOM 7291 C C . LEU B 1 474 ? 52.984 14.232 166.023 1.00 32.85 474 LEU A C 1
ATOM 7292 O O . LEU B 1 474 ? 53.331 14.725 164.949 1.00 32.85 474 LEU A O 1
ATOM 7297 N N . TYR B 1 475 ? 52.301 13.098 166.105 1.00 28.93 475 TYR A N 1
ATOM 7298 C CA . TYR B 1 475 ? 51.969 12.317 164.919 1.00 28.93 475 TYR A CA 1
ATOM 7299 C C . TYR B 1 475 ? 50.571 12.719 164.471 1.00 28.93 475 TYR A C 1
ATOM 7300 O O . TYR B 1 475 ? 49.578 12.285 165.060 1.00 28.93 475 TYR A O 1
ATOM 7309 N N . SER B 1 476 ? 50.492 13.537 163.430 1.00 23.38 476 SER A N 1
ATOM 7310 C CA . SER B 1 476 ? 49.223 14.054 162.944 1.00 23.38 476 SER A CA 1
ATOM 7311 C C . SER B 1 476 ? 48.710 13.219 161.780 1.00 23.38 476 SER A C 1
ATOM 7312 O O . SER B 1 476 ? 49.486 12.625 161.030 1.00 23.38 476 SER A O 1
ATOM 7315 N N . SER B 1 477 ? 47.383 13.175 161.640 1.00 21.89 477 SER A N 1
ATOM 7316 C CA . SER B 1 477 ? 46.768 12.249 160.692 1.00 21.89 477 SER A CA 1
ATOM 7317 C C . SER B 1 477 ? 46.883 12.749 159.259 1.00 21.89 477 SER A C 1
ATOM 7318 O O . SER B 1 477 ? 47.006 11.947 158.327 1.00 21.89 477 SER A O 1
ATOM 7321 N N . GLN B 1 478 ? 46.844 14.064 159.067 1.00 15.56 478 GLN A N 1
ATOM 7322 C CA . GLN B 1 478 ? 46.931 14.683 157.751 1.00 15.56 478 GLN A CA 1
ATOM 7323 C C . GLN B 1 478 ? 47.369 16.125 157.964 1.00 15.56 478 GLN A C 1
ATOM 7324 O O . GLN B 1 478 ? 47.505 16.582 159.098 1.00 15.56 478 GLN A O 1
ATOM 7330 N N . MET B 1 479 ? 47.640 16.829 156.873 1.00 23.07 479 MET A N 1
ATOM 7331 C CA . MET B 1 479 ? 48.041 18.222 157.005 1.00 23.07 479 MET A CA 1
ATOM 7332 C C . MET B 1 479 ? 46.836 19.141 156.833 1.00 23.07 479 MET A C 1
ATOM 7333 O O . MET B 1 479 ? 45.728 18.691 156.548 1.00 23.07 479 MET A O 1
ATOM 7338 N N . GLU B 1 480 ? 47.058 20.443 157.051 1.00 26.58 480 GLU A N 1
ATOM 7339 C CA . GLU B 1 480 ? 45.954 21.404 157.045 1.00 26.58 480 GLU A CA 1
ATOM 7340 C C . GLU B 1 480 ? 45.344 21.541 155.661 1.00 26.58 480 GLU A C 1
ATOM 7341 O O . GLU B 1 480 ? 44.120 21.569 155.507 1.00 26.58 480 GLU A O 1
ATOM 7347 N N . ARG B 1 481 ? 46.190 21.634 154.639 1.00 25.45 481 ARG A N 1
ATOM 7348 C CA . ARG B 1 481 ? 45.698 21.791 153.283 1.00 25.45 481 ARG A CA 1
ATOM 7349 C C . ARG B 1 481 ? 45.080 20.509 152.747 1.00 25.45 481 ARG A C 1
ATOM 7350 O O . ARG B 1 481 ? 44.338 20.565 151.766 1.00 25.45 481 ARG A O 1
ATOM 7358 N N . THR B 1 482 ? 45.358 19.364 153.373 1.00 17.65 482 THR A N 1
ATOM 7359 C CA . THR B 1 482 ? 44.542 18.175 153.156 1.00 17.65 482 THR A CA 1
ATOM 7360 C C . THR B 1 482 ? 43.247 18.253 153.957 1.00 17.65 482 THR A C 1
ATOM 7361 O O . THR B 1 482 ? 42.183 17.859 153.470 1.00 17.65 482 THR A O 1
ATOM 7365 N N . SER B 1 483 ? 43.310 18.799 155.173 1.00 15.92 483 SER A N 1
ATOM 7366 C CA . SER B 1 483 ? 42.119 18.916 156.006 1.00 15.92 483 SER A CA 1
ATOM 7367 C C . SER B 1 483 ? 41.164 19.975 155.477 1.00 15.92 483 SER A C 1
ATOM 7368 O O . SER B 1 483 ? 39.944 19.828 155.593 1.00 15.92 483 SER A O 1
ATOM 7371 N N . GLU B 1 484 ? 41.698 21.070 154.933 1.00 18.77 484 GLU A N 1
ATOM 7372 C CA . GLU B 1 484 ? 40.840 22.102 154.365 1.00 18.77 484 GLU A CA 1
ATOM 7373 C C . GLU B 1 484 ? 40.239 21.661 153.044 1.00 18.77 484 GLU A C 1
ATOM 7374 O O . GLU B 1 484 ? 39.127 22.072 152.700 1.00 18.77 484 GLU A O 1
ATOM 7380 N N . TYR B 1 485 ? 40.962 20.840 152.287 1.00 17.80 485 TYR A N 1
ATOM 7381 C CA . TYR B 1 485 ? 40.458 20.386 151.000 1.00 17.80 485 TYR A CA 1
ATOM 7382 C C . TYR B 1 485 ? 39.415 19.297 151.178 1.00 17.80 485 TYR A C 1
ATOM 7383 O O . TYR B 1 485 ? 38.461 19.223 150.397 1.00 17.80 485 TYR A O 1
ATOM 7392 N N . PHE B 1 486 ? 39.572 18.449 152.194 1.00 13.64 486 PHE A N 1
ATOM 7393 C CA . PHE B 1 486 ? 38.504 17.518 152.523 1.00 13.64 486 PHE A CA 1
ATOM 7394 C C . PHE B 1 486 ? 37.291 18.222 153.114 1.00 13.64 486 PHE A C 1
ATOM 7395 O O . PHE B 1 486 ? 36.185 17.696 153.004 1.00 13.64 486 PHE A O 1
ATOM 7403 N N . GLN B 1 487 ? 37.467 19.378 153.765 1.00 15.45 487 GLN A N 1
ATOM 7404 C CA . GLN B 1 487 ? 36.317 20.152 154.234 1.00 15.45 487 GLN A CA 1
ATOM 7405 C C . GLN B 1 487 ? 35.437 20.624 153.095 1.00 15.45 487 GLN A C 1
ATOM 7406 O O . GLN B 1 487 ? 34.270 20.237 152.983 1.00 15.45 487 GLN A O 1
ATOM 7412 N N . ASN B 1 488 ? 35.980 21.501 152.264 1.00 17.16 488 ASN A N 1
ATOM 7413 C CA . ASN B 1 488 ? 35.176 22.381 151.442 1.00 17.16 488 ASN A CA 1
ATOM 7414 C C . ASN B 1 488 ? 34.587 21.675 150.237 1.00 17.16 488 ASN A C 1
ATOM 7415 O O . ASN B 1 488 ? 33.578 22.137 149.697 1.00 17.16 488 ASN A O 1
ATOM 7420 N N . ASP B 1 489 ? 35.174 20.562 149.827 1.00 19.49 489 ASP A N 1
ATOM 7421 C CA . ASP B 1 489 ? 34.693 19.784 148.704 1.00 19.49 489 ASP A CA 1
ATOM 7422 C C . ASP B 1 489 ? 34.607 18.327 149.120 1.00 19.49 489 ASP A C 1
ATOM 7423 O O . ASP B 1 489 ? 35.423 17.845 149.908 1.00 19.49 489 ASP A O 1
ATOM 7428 N N . ASN B 1 490 ? 33.606 17.629 148.598 1.00 17.64 490 ASN A N 1
ATOM 7429 C CA . ASN B 1 490 ? 33.656 16.179 148.598 1.00 17.64 490 ASN A CA 1
ATOM 7430 C C . ASN B 1 490 ? 34.682 15.752 147.564 1.00 17.64 490 ASN A C 1
ATOM 7431 O O . ASN B 1 490 ? 34.806 16.371 146.507 1.00 17.64 490 ASN A O 1
ATOM 7436 N N . VAL B 1 491 ? 35.447 14.719 147.885 1.00 11.16 491 VAL A N 1
ATOM 7437 C CA . VAL B 1 491 ? 36.550 14.269 147.049 1.00 11.16 491 VAL A CA 1
ATOM 7438 C C . VAL B 1 491 ? 36.158 12.924 146.458 1.00 11.16 491 VAL A C 1
ATOM 7439 O O . VAL B 1 491 ? 35.609 12.071 147.163 1.00 11.16 491 VAL A O 1
ATOM 7443 N N . ASN B 1 492 ? 36.412 12.741 145.163 1.00 15.39 492 ASN A N 1
ATOM 7444 C CA . ASN B 1 492 ? 36.045 11.506 144.477 1.00 15.39 492 ASN A CA 1
ATOM 7445 C C . ASN B 1 492 ? 37.038 10.420 144.870 1.00 15.39 492 ASN A C 1
ATOM 7446 O O . ASN B 1 492 ? 37.984 10.095 144.150 1.00 15.39 492 ASN A O 1
ATOM 7451 N N . ILE B 1 493 ? 36.819 9.859 146.050 1.00 18.53 493 ILE A N 1
ATOM 7452 C CA . ILE B 1 493 ? 37.475 8.620 146.442 1.00 18.53 493 ILE A CA 1
ATOM 7453 C C . ILE B 1 493 ? 36.356 7.618 146.686 1.00 18.53 493 ILE A C 1
ATOM 7454 O O . ILE B 1 493 ? 35.619 7.749 147.673 1.00 18.53 493 ILE A O 1
ATOM 7459 N N . PRO B 1 494 ? 36.163 6.646 145.799 1.00 22.46 494 PRO A N 1
ATOM 7460 C CA . PRO B 1 494 ? 35.140 5.626 146.013 1.00 22.46 494 PRO A CA 1
ATOM 7461 C C . PRO B 1 494 ? 35.501 4.745 147.196 1.00 22.46 494 PRO A C 1
ATOM 7462 O O . PRO B 1 494 ? 36.679 4.654 147.570 1.00 22.46 494 PRO A O 1
ATOM 7466 N N . PRO B 1 495 ? 34.525 4.066 147.810 1.00 29.15 495 PRO A N 1
ATOM 7467 C CA . PRO B 1 495 ? 34.794 3.381 149.084 1.00 29.15 495 PRO A CA 1
ATOM 7468 C C . PRO B 1 495 ? 35.604 2.094 148.984 1.00 29.15 495 PRO A C 1
ATOM 7469 O O . PRO B 1 495 ? 35.579 1.305 149.934 1.00 29.15 495 PRO A O 1
ATOM 7473 N N . GLY B 1 496 ? 36.310 1.836 147.886 1.00 31.05 496 GLY A N 1
ATOM 7474 C CA . GLY B 1 496 ? 37.260 0.746 147.874 1.00 31.05 496 GLY A CA 1
ATOM 7475 C C . GLY B 1 496 ? 38.676 1.132 147.493 1.00 31.05 496 GLY A C 1
ATOM 7476 O O . GLY B 1 496 ? 39.564 0.276 147.512 1.00 31.05 496 GLY A O 1
ATOM 7477 N N . SER B 1 497 ? 38.927 2.395 147.156 1.00 30.79 497 SER A N 1
ATOM 7478 C CA . SER B 1 497 ? 40.205 2.747 146.548 1.00 30.79 497 SER A CA 1
ATOM 7479 C C . SER B 1 497 ? 40.964 3.754 147.404 1.00 30.79 497 SER A C 1
ATOM 7480 O O . SER B 1 497 ? 40.555 4.116 148.509 1.00 30.79 497 SER A O 1
ATOM 7483 N N . MET B 1 498 ? 42.094 4.202 146.860 1.00 33.28 498 MET A N 1
ATOM 7484 C CA . MET B 1 498 ? 43.056 5.062 147.530 1.00 33.28 498 MET A CA 1
ATOM 7485 C C . MET B 1 498 ? 43.605 6.067 146.527 1.00 33.28 498 MET A C 1
ATOM 7486 O O . MET B 1 498 ? 43.606 5.815 145.324 1.00 33.28 498 MET A O 1
ATOM 7491 N N . ALA B 1 499 ? 44.090 7.200 147.025 1.00 27.72 499 ALA A N 1
ATOM 7492 C CA . ALA B 1 499 ? 44.696 8.220 146.175 1.00 27.72 499 ALA A CA 1
ATOM 7493 C C . ALA B 1 499 ? 46.197 8.263 146.444 1.00 27.72 499 ALA A C 1
ATOM 7494 O O . ALA B 1 499 ? 46.627 8.639 147.537 1.00 27.72 499 ALA A O 1
ATOM 7496 N N . VAL B 1 500 ? 46.995 7.910 145.437 1.00 28.24 500 VAL A N 1
ATOM 7497 C CA . VAL B 1 500 ? 48.420 7.641 145.605 1.00 28.24 500 VAL A CA 1
ATOM 7498 C C . VAL B 1 500 ? 49.209 8.877 145.176 1.00 28.24 500 VAL A C 1
ATOM 7499 O O . VAL B 1 500 ? 48.790 9.599 144.268 1.00 28.24 500 VAL A O 1
ATOM 7503 N N . PHE B 1 501 ? 50.329 9.155 145.853 1.00 27.87 501 PHE A N 1
ATOM 7504 C CA . PHE B 1 501 ? 51.100 10.371 145.620 1.00 27.87 501 PHE A CA 1
ATOM 7505 C C . PHE B 1 501 ? 52.597 10.116 145.730 1.00 27.87 501 PHE A C 1
ATOM 7506 O O . PHE B 1 501 ? 53.062 9.638 146.762 1.00 27.87 501 PHE A O 1
ATOM 7514 N N . ASN B 1 502 ? 53.356 10.490 144.697 1.00 31.79 502 ASN A N 1
ATOM 7515 C CA . ASN B 1 502 ? 54.815 10.422 144.761 1.00 31.79 502 ASN A CA 1
ATOM 7516 C C . ASN B 1 502 ? 55.369 11.426 145.764 1.00 31.79 502 ASN A C 1
ATOM 7517 O O . ASN B 1 502 ? 54.733 12.436 146.069 1.00 31.79 502 ASN A O 1
ATOM 7522 N N . VAL B 1 503 ? 56.564 11.137 146.278 1.00 32.96 503 VAL A N 1
ATOM 7523 C CA . VAL B 1 503 ? 57.267 11.998 147.227 1.00 32.96 503 VAL A CA 1
ATOM 7524 C C . VAL B 1 503 ? 58.690 12.158 146.705 1.00 32.96 503 VAL A C 1
ATOM 7525 O O . VAL B 1 503 ? 59.471 11.201 146.718 1.00 32.96 503 VAL A O 1
ATOM 7529 N N . GLU B 1 504 ? 59.048 13.359 146.256 1.00 37.46 504 GLU A N 1
ATOM 7530 C CA . GLU B 1 504 ? 60.402 13.636 145.783 1.00 37.46 504 GLU A CA 1
ATOM 7531 C C . GLU B 1 504 ? 61.192 14.341 146.883 1.00 37.46 504 GLU A C 1
ATOM 7532 O O . GLU B 1 504 ? 61.069 15.556 147.065 1.00 37.46 504 GLU A O 1
ATOM 7538 N N . THR B 1 505 ? 62.009 13.578 147.603 1.00 38.95 505 THR A N 1
ATOM 7539 C CA . THR B 1 505 ? 62.938 14.116 148.585 1.00 38.95 505 THR A CA 1
ATOM 7540 C C . THR B 1 505 ? 64.318 14.136 147.909 1.00 38.95 505 THR A C 1
ATOM 7541 O O . THR B 1 505 ? 64.447 13.746 146.746 1.00 38.95 505 THR A O 1
ATOM 7545 N N . ASN B 1 506 ? 65.362 14.612 148.600 1.00 43.67 506 ASN A N 1
ATOM 7546 C CA . ASN B 1 506 ? 66.685 14.707 147.984 1.00 43.67 506 ASN A CA 1
ATOM 7547 C C . ASN B 1 506 ? 67.308 13.334 147.769 1.00 43.67 506 ASN A C 1
ATOM 7548 O O . ASN B 1 506 ? 68.028 13.121 146.787 1.00 43.67 506 ASN A O 1
ATOM 7553 N N . SER B 1 507 ? 67.048 12.393 148.672 1.00 39.88 507 SER A N 1
ATOM 7554 C CA . SER B 1 507 ? 67.524 11.026 148.522 1.00 39.88 507 SER A CA 1
ATOM 7555 C C . SER B 1 507 ? 66.371 10.044 148.377 1.00 39.88 507 SER A C 1
ATOM 7556 O O . SER B 1 507 ? 66.359 9.229 147.450 1.00 39.88 507 SER A O 1
ATOM 7559 N N . ALA B 1 508 ? 65.393 10.107 149.273 1.00 33.26 508 ALA A N 1
ATOM 7560 C CA . ALA B 1 508 ? 64.286 9.168 149.273 1.00 33.26 508 ALA A CA 1
ATOM 7561 C C . ALA B 1 508 ? 63.288 9.499 148.173 1.00 33.26 508 ALA A C 1
ATOM 7562 O O . ALA B 1 508 ? 63.127 10.654 147.772 1.00 33.26 508 ALA A O 1
ATOM 7564 N N . SER B 1 509 ? 62.627 8.458 147.675 1.00 34.21 509 SER A N 1
ATOM 7565 C CA . SER B 1 509 ? 61.504 8.598 146.758 1.00 34.21 509 SER A CA 1
ATOM 7566 C C . SER B 1 509 ? 60.517 7.486 147.069 1.00 34.21 509 SER A C 1
ATOM 7567 O O . SER B 1 509 ? 60.873 6.305 147.002 1.00 34.21 509 SER A O 1
ATOM 7570 N N . PHE B 1 510 ? 59.286 7.860 147.418 1.00 36.75 510 PHE A N 1
ATOM 7571 C CA . PHE B 1 510 ? 58.297 6.892 147.868 1.00 36.75 510 PHE A CA 1
ATOM 7572 C C . PHE B 1 510 ? 56.899 7.434 147.607 1.00 36.75 510 PHE A C 1
ATOM 7573 O O . PHE B 1 510 ? 56.726 8.524 147.058 1.00 36.75 510 PHE A O 1
ATOM 7581 N N . GLN B 1 511 ? 55.895 6.648 147.995 1.00 34.40 511 GLN A N 1
ATOM 7582 C CA . GLN B 1 511 ? 54.501 6.945 147.699 1.00 34.40 511 GLN A CA 1
ATOM 7583 C C . GLN B 1 511 ? 53.618 6.799 148.933 1.00 34.40 511 GLN A C 1
ATOM 7584 O O . GLN B 1 511 ? 54.000 6.150 149.908 1.00 34.40 511 GLN A O 1
ATOM 7590 N N . ILE B 1 512 ? 52.438 7.422 148.876 1.00 32.85 512 ILE A N 1
ATOM 7591 C CA . ILE B 1 512 ? 51.491 7.528 149.986 1.00 32.85 512 ILE A CA 1
ATOM 7592 C C . ILE B 1 512 ? 50.081 7.416 149.420 1.00 32.85 512 ILE A C 1
ATOM 7593 O O . ILE B 1 512 ? 49.727 8.158 148.501 1.00 32.85 512 ILE A O 1
ATOM 7598 N N . GLY B 1 513 ? 49.269 6.525 149.983 1.00 31.31 513 GLY A N 1
ATOM 7599 C CA . GLY B 1 513 ? 47.888 6.347 149.558 1.00 31.31 513 GLY A CA 1
ATOM 7600 C C . GLY B 1 513 ? 46.911 6.845 150.612 1.00 31.31 513 GLY A C 1
ATOM 7601 O O . GLY B 1 513 ? 47.026 6.496 151.786 1.00 31.31 513 GLY A O 1
ATOM 7602 N N . ILE B 1 514 ? 45.940 7.645 150.170 1.00 22.13 514 ILE A N 1
ATOM 7603 C CA . ILE B 1 514 ? 44.962 8.280 151.050 1.00 22.13 514 ILE A CA 1
ATOM 7604 C C . ILE B 1 514 ? 43.613 7.594 150.886 1.00 22.13 514 ILE A C 1
ATOM 7605 O O . ILE B 1 514 ? 43.094 7.490 149.771 1.00 22.13 514 ILE A O 1
ATOM 7610 N N . ARG B 1 515 ? 43.031 7.154 151.999 1.00 20.63 515 ARG A N 1
ATOM 7611 C CA . ARG B 1 515 ? 41.735 6.488 152.012 1.00 20.63 515 ARG A CA 1
ATOM 7612 C C . ARG B 1 515 ? 40.595 7.481 151.800 1.00 20.63 515 ARG A C 1
ATOM 7613 O O . ARG B 1 515 ? 40.800 8.681 151.609 1.00 20.63 515 ARG A O 1
ATOM 7621 N N . GLU B 1 516 ? 39.360 6.985 151.870 1.00 20.60 516 GLU A N 1
ATOM 7622 C CA . GLU B 1 516 ? 38.215 7.874 151.975 1.00 20.60 516 GLU A CA 1
ATOM 7623 C C . GLU B 1 516 ? 37.899 8.242 153.415 1.00 20.60 516 GLU A C 1
ATOM 7624 O O . GLU B 1 516 ? 37.011 9.066 153.648 1.00 20.60 516 GLU A O 1
ATOM 7630 N N . ASP B 1 517 ? 38.585 7.632 154.380 1.00 19.71 517 ASP A N 1
ATOM 7631 C CA . ASP B 1 517 ? 38.552 8.106 155.752 1.00 19.71 517 ASP A CA 1
ATOM 7632 C C . ASP B 1 517 ? 39.446 9.313 155.961 1.00 19.71 517 ASP A C 1
ATOM 7633 O O . ASP B 1 517 ? 39.350 9.956 157.008 1.00 19.71 517 ASP A O 1
ATOM 7638 N N . GLY B 1 518 ? 40.311 9.622 155.000 1.00 16.11 518 GLY A N 1
ATOM 7639 C CA . GLY B 1 518 ? 41.302 10.654 155.151 1.00 16.11 518 GLY A CA 1
ATOM 7640 C C . GLY B 1 518 ? 42.627 10.171 155.684 1.00 16.11 518 GLY A C 1
ATOM 7641 O O . GLY B 1 518 ? 43.592 10.943 155.694 1.00 16.11 518 GLY A O 1
ATOM 7642 N N . TYR B 1 519 ? 42.705 8.924 156.132 1.00 18.45 519 TYR A N 1
ATOM 7643 C CA . TYR B 1 519 ? 43.940 8.389 156.678 1.00 18.45 519 TYR A CA 1
ATOM 7644 C C . TYR B 1 519 ? 44.871 7.877 155.589 1.00 18.45 519 TYR A C 1
ATOM 7645 O O . TYR B 1 519 ? 44.485 7.105 154.710 1.00 18.45 519 TYR A O 1
ATOM 7654 N N . MET B 1 520 ? 46.118 8.318 155.676 1.00 28.83 520 MET A N 1
ATOM 7655 C CA . MET B 1 520 ? 47.198 7.930 154.789 1.00 28.83 520 MET A CA 1
ATOM 7656 C C . MET B 1 520 ? 47.677 6.522 155.092 1.00 28.83 520 MET A C 1
ATOM 7657 O O . MET B 1 520 ? 47.737 6.100 156.247 1.00 28.83 520 MET A O 1
ATOM 7662 N N . VAL B 1 521 ? 48.021 5.795 154.035 1.00 31.40 521 VAL A N 1
ATOM 7663 C CA . VAL B 1 521 ? 48.632 4.478 154.148 1.00 31.40 521 VAL A CA 1
ATOM 7664 C C . VAL B 1 521 ? 49.819 4.414 153.198 1.00 31.40 521 VAL A C 1
ATOM 7665 O O . VAL B 1 521 ? 49.658 4.586 151.986 1.00 31.40 521 VAL A O 1
ATOM 7669 N N . THR B 1 522 ? 51.009 4.171 153.744 1.00 34.34 522 THR A N 1
ATOM 7670 C CA . THR B 1 522 ? 52.173 3.880 152.920 1.00 34.34 522 THR A CA 1
ATOM 7671 C C . THR B 1 522 ? 52.838 2.621 153.453 1.00 34.34 522 THR A C 1
ATOM 7672 O O . THR B 1 522 ? 52.494 2.126 154.528 1.00 34.34 522 THR A O 1
ATOM 7676 N N . GLY B 1 523 ? 53.789 2.098 152.681 1.00 33.65 523 GLY A N 1
ATOM 7677 C CA . GLY B 1 523 ? 54.452 0.870 153.063 1.00 33.65 523 GLY A CA 1
ATOM 7678 C C . GLY B 1 523 ? 55.755 1.101 153.804 1.00 33.65 523 GLY A C 1
ATOM 7679 O O . GLY B 1 523 ? 56.419 2.123 153.660 1.00 33.65 523 GLY A O 1
ATOM 7680 N N . GLY B 1 524 ? 56.123 0.121 154.620 1.00 32.61 524 GLY A N 1
ATOM 7681 C CA . GLY B 1 524 ? 57.370 0.151 155.350 1.00 32.61 524 GLY A CA 1
ATOM 7682 C C . GLY B 1 524 ? 57.232 -0.435 156.736 1.00 32.61 524 GLY A C 1
ATOM 7683 O O . GLY B 1 524 ? 56.219 -1.028 157.100 1.00 32.61 524 GLY A O 1
ATOM 7684 N N . THR B 1 525 ? 58.285 -0.246 157.524 1.00 32.96 525 THR A N 1
ATOM 7685 C CA . THR B 1 525 ? 58.411 -0.834 158.848 1.00 32.96 525 THR A CA 1
ATOM 7686 C C . THR B 1 525 ? 57.925 0.156 159.900 1.00 32.96 525 THR A C 1
ATOM 7687 O O . THR B 1 525 ? 58.216 1.353 159.828 1.00 32.96 525 THR A O 1
ATOM 7691 N N . ILE B 1 526 ? 57.171 -0.368 160.871 1.00 28.78 526 ILE A N 1
ATOM 7692 C CA . ILE B 1 526 ? 56.482 0.440 161.873 1.00 28.78 526 ILE A CA 1
ATOM 7693 C C . ILE B 1 526 ? 57.494 1.177 162.738 1.00 28.78 526 ILE A C 1
ATOM 7694 O O . ILE B 1 526 ? 58.267 0.564 163.483 1.00 28.78 526 ILE A O 1
ATOM 7699 N N . GLY B 1 527 ? 57.497 2.505 162.632 1.00 29.43 527 GLY A N 1
ATOM 7700 C CA . GLY B 1 527 ? 58.434 3.350 163.343 1.00 29.43 527 GLY A CA 1
ATOM 7701 C C . GLY B 1 527 ? 59.395 4.109 162.457 1.00 29.43 527 GLY A C 1
ATOM 7702 O O . GLY B 1 527 ? 60.340 4.713 162.977 1.00 29.43 527 GLY A O 1
ATOM 7703 N N . THR B 1 528 ? 59.188 4.102 161.143 1.00 32.31 528 THR A N 1
ATOM 7704 C CA . THR B 1 528 ? 60.142 4.686 160.210 1.00 32.31 528 THR A CA 1
ATOM 7705 C C . THR B 1 528 ? 60.106 6.207 160.282 1.00 32.31 528 THR A C 1
ATOM 7706 O O . THR B 1 528 ? 59.123 6.829 159.875 1.00 32.31 528 THR A O 1
ATOM 7710 N N . HIS B 1 529 ? 61.179 6.806 160.786 1.00 40.09 529 HIS A N 1
ATOM 7711 C CA . HIS B 1 529 ? 61.291 8.255 160.833 1.00 40.09 529 HIS A CA 1
ATOM 7712 C C . HIS B 1 529 ? 61.923 8.775 159.551 1.00 40.09 529 HIS A C 1
ATOM 7713 O O . HIS B 1 529 ? 63.076 8.465 159.239 1.00 40.09 529 HIS A O 1
ATOM 7720 N N . VAL B 1 530 ? 61.160 9.574 158.815 1.00 32.77 530 VAL A N 1
ATOM 7721 C CA . VAL B 1 530 ? 61.629 10.247 157.614 1.00 32.77 530 VAL A CA 1
ATOM 7722 C C . VAL B 1 530 ? 61.634 11.741 157.912 1.00 32.77 530 VAL A C 1
ATOM 7723 O O . VAL B 1 530 ? 60.769 12.229 158.644 1.00 32.77 530 VAL A O 1
ATOM 7727 N N . VAL B 1 531 ? 62.640 12.454 157.410 1.00 31.98 531 VAL A N 1
ATOM 7728 C CA . VAL B 1 531 ? 62.712 13.906 157.528 1.00 31.98 531 VAL A CA 1
ATOM 7729 C C . VAL B 1 531 ? 62.562 14.489 156.129 1.00 31.98 531 VAL A C 1
ATOM 7730 O O . VAL B 1 531 ? 63.242 14.053 155.192 1.00 31.98 531 VAL A O 1
ATOM 7734 N N . LEU B 1 532 ? 61.662 15.460 155.981 1.00 34.82 532 LEU A N 1
ATOM 7735 C CA . LEU B 1 532 ? 61.343 16.055 154.688 1.00 34.82 532 LEU A CA 1
ATOM 7736 C C . LEU B 1 532 ? 61.756 17.523 154.696 1.00 34.82 532 LEU A C 1
ATOM 7737 O O . LEU B 1 532 ? 61.283 18.304 155.528 1.00 34.82 532 LEU A O 1
ATOM 7742 N N . ASP B 1 533 ? 62.643 17.888 153.770 1.00 39.83 533 ASP A N 1
ATOM 7743 C CA . ASP B 1 533 ? 62.995 19.278 153.531 1.00 39.83 533 ASP A CA 1
ATOM 7744 C C . ASP B 1 533 ? 61.816 20.021 152.900 1.00 39.83 533 ASP A C 1
ATOM 7745 O O . ASP B 1 533 ? 60.893 19.397 152.379 1.00 39.83 533 ASP A O 1
ATOM 7750 N N . PRO B 1 534 ? 61.816 21.360 152.923 1.00 38.52 534 PRO A N 1
ATOM 7751 C CA . PRO B 1 534 ? 60.774 22.094 152.184 1.00 38.52 534 PRO A CA 1
ATOM 7752 C C . PRO B 1 534 ? 60.913 22.054 150.665 1.00 38.52 534 PRO A C 1
ATOM 7753 O O . PRO B 1 534 ? 60.082 22.655 149.977 1.00 38.52 534 PRO A O 1
ATOM 7757 N N . GLU B 1 535 ? 61.917 21.378 150.112 1.00 44.30 535 GLU A N 1
ATOM 7758 C CA . GLU B 1 535 ? 61.972 21.097 148.685 1.00 44.30 535 GLU A CA 1
ATOM 7759 C C . GLU B 1 535 ? 61.250 19.805 148.321 1.00 44.30 535 GLU A C 1
ATOM 7760 O O . GLU B 1 535 ? 61.345 19.357 147.174 1.00 44.30 535 GLU A O 1
ATOM 7766 N N . THR B 1 536 ? 60.535 19.199 149.265 1.00 38.91 536 THR A N 1
ATOM 7767 C CA . THR B 1 536 ? 59.875 17.922 149.022 1.00 38.91 536 THR A CA 1
ATOM 7768 C C . THR B 1 536 ? 58.616 18.124 148.186 1.00 38.91 536 THR A C 1
ATOM 7769 O O . THR B 1 536 ? 57.689 18.821 148.604 1.00 38.91 536 THR A O 1
ATOM 7773 N N . ARG B 1 537 ? 58.571 17.494 147.019 1.00 37.86 537 ARG A N 1
ATOM 7774 C CA . ARG B 1 537 ? 57.477 17.672 146.079 1.00 37.86 537 ARG A CA 1
ATOM 7775 C C . ARG B 1 537 ? 56.550 16.463 146.074 1.00 37.86 537 ARG A C 1
ATOM 7776 O O . ARG B 1 537 ? 56.940 15.357 146.456 1.00 37.86 537 ARG A O 1
ATOM 7784 N N . PHE B 1 538 ? 55.312 16.692 145.638 1.00 29.37 538 PHE A N 1
ATOM 7785 C CA . PHE B 1 538 ? 54.304 15.650 145.511 1.00 29.37 538 PHE A CA 1
ATOM 7786 C C . PHE B 1 538 ? 53.720 15.675 144.108 1.00 29.37 538 PHE A C 1
ATOM 7787 O O . PHE B 1 538 ? 53.734 16.714 143.440 1.00 29.37 538 PHE A O 1
ATOM 7795 N N . GLN B 1 539 ? 53.194 14.531 143.668 1.00 31.01 539 GLN A N 1
ATOM 7796 C CA . GLN B 1 539 ? 52.540 14.420 142.369 1.00 31.01 539 GLN A CA 1
ATOM 7797 C C . GLN B 1 539 ? 51.510 13.307 142.445 1.00 31.01 539 GLN A C 1
ATOM 7798 O O . GLN B 1 539 ? 51.804 12.230 142.969 1.00 31.01 539 GLN A O 1
ATOM 7804 N N . TYR B 1 540 ? 50.323 13.552 141.893 1.00 28.05 540 TYR A N 1
ATOM 7805 C CA . TYR B 1 540 ? 49.227 12.596 141.973 1.00 28.05 540 TYR A CA 1
ATOM 7806 C C . TYR B 1 540 ? 49.475 11.402 141.056 1.00 28.05 540 TYR A C 1
ATOM 7807 O O . TYR B 1 540 ? 49.394 11.518 139.829 1.00 28.05 540 TYR A O 1
ATOM 7816 N N . VAL B 1 541 ? 49.781 10.268 141.656 1.00 25.36 541 VAL A N 1
ATOM 7817 C CA . VAL B 1 541 ? 49.643 8.971 141.016 1.00 25.36 541 VAL A CA 1
ATOM 7818 C C . VAL B 1 541 ? 48.155 8.637 141.029 1.00 25.36 541 VAL A C 1
ATOM 7819 O O . VAL B 1 541 ? 47.407 9.139 141.862 1.00 25.36 541 VAL A O 1
ATOM 7823 N N . GLY B 1 542 ? 47.692 7.827 140.081 1.00 26.86 542 GLY A N 1
ATOM 7824 C CA . GLY B 1 542 ? 46.272 7.525 139.998 1.00 26.86 542 GLY A CA 1
ATOM 7825 C C . GLY B 1 542 ? 45.660 6.728 141.141 1.00 26.86 542 GLY A C 1
ATOM 7826 O O . GLY B 1 542 ? 46.308 6.484 142.162 1.00 26.86 542 GLY A O 1
ATOM 7827 N N . LEU B 1 543 ? 44.401 6.326 140.988 1.00 28.82 543 LEU A N 1
ATOM 7828 C CA . LEU B 1 543 ? 43.724 5.544 142.014 1.00 28.82 543 LEU A CA 1
ATOM 7829 C C . LEU B 1 543 ? 44.272 4.126 142.032 1.00 28.82 543 LEU A C 1
ATOM 7830 O O . LEU B 1 543 ? 44.526 3.536 140.977 1.00 28.82 543 LEU A O 1
ATOM 7835 N N . LEU B 1 544 ? 44.470 3.594 143.221 1.00 30.54 544 LEU A N 1
ATOM 7836 C CA . LEU B 1 544 ? 44.742 2.194 143.476 1.00 30.54 544 LEU A CA 1
ATOM 7837 C C . LEU B 1 544 ? 43.787 1.684 144.547 1.00 30.54 544 LEU A C 1
ATOM 7838 O O . LEU B 1 544 ? 43.353 2.459 145.402 1.00 30.54 544 LEU A O 1
ATOM 7843 N N . PRO B 1 545 ? 43.424 0.403 144.539 1.00 34.41 545 PRO A N 1
ATOM 7844 C CA . PRO B 1 545 ? 42.534 -0.109 145.587 1.00 34.41 545 PRO A CA 1
ATOM 7845 C C . PRO B 1 545 ? 43.252 -0.262 146.922 1.00 34.41 545 PRO A C 1
ATOM 7846 O O . PRO B 1 545 ? 44.419 0.101 147.087 1.00 34.41 545 PRO A O 1
ATOM 7850 N N . LEU B 1 546 ? 42.521 -0.813 147.895 1.00 32.74 546 LEU A N 1
ATOM 7851 C CA . LEU B 1 546 ? 43.067 -0.955 149.240 1.00 32.74 546 LEU A CA 1
ATOM 7852 C C . LEU B 1 546 ? 44.148 -2.025 149.327 1.00 32.74 546 LEU A C 1
ATOM 7853 O O . LEU B 1 546 ? 44.957 -1.998 150.261 1.00 32.74 546 LEU A O 1
ATOM 7858 N N . THR B 1 547 ? 44.199 -2.944 148.363 1.00 31.40 547 THR A N 1
ATOM 7859 C CA . THR B 1 547 ? 45.049 -4.123 148.443 1.00 31.40 547 THR A CA 1
ATOM 7860 C C . THR B 1 547 ? 46.506 -3.836 148.078 1.00 31.40 547 THR A C 1
ATOM 7861 O O . THR B 1 547 ? 47.399 -4.549 148.551 1.00 31.40 547 THR A O 1
ATOM 7865 N N . ALA B 1 548 ? 46.772 -2.785 147.306 1.00 34.18 548 ALA A N 1
ATOM 7866 C CA . ALA B 1 548 ? 48.108 -2.538 146.774 1.00 34.18 548 ALA A CA 1
ATOM 7867 C C . ALA B 1 548 ? 49.098 -2.113 147.856 1.00 34.18 548 ALA A C 1
ATOM 7868 O O . ALA B 1 548 ? 48.829 -1.211 148.653 1.00 34.18 548 ALA A O 1
ATOM 7870 N N . ALA B 1 549 ? 50.257 -2.764 147.867 1.00 33.99 549 ALA A N 1
ATOM 7871 C CA . ALA B 1 549 ? 51.355 -2.407 148.755 1.00 33.99 549 ALA A CA 1
ATOM 7872 C C . ALA B 1 549 ? 52.260 -1.416 148.034 1.00 33.99 549 ALA A C 1
ATOM 7873 O O . ALA B 1 549 ? 52.674 -1.664 146.898 1.00 33.99 549 ALA A O 1
ATOM 7875 N N . LEU B 1 550 ? 52.566 -0.302 148.692 1.00 34.57 550 LEU A N 1
ATOM 7876 C CA . LEU B 1 550 ? 53.303 0.783 148.060 1.00 34.57 550 LEU A CA 1
ATOM 7877 C C . LEU B 1 550 ? 54.798 0.631 148.272 1.00 34.57 550 LEU A C 1
ATOM 7878 O O . LEU B 1 550 ? 55.245 0.019 149.247 1.00 34.57 550 LEU A O 1
ATOM 7883 N N . ALA B 1 551 ? 55.567 1.203 147.352 1.00 32.18 551 ALA A N 1
ATOM 7884 C CA . ALA B 1 551 ? 57.007 1.329 147.531 1.00 32.18 551 ALA A CA 1
ATOM 7885 C C . ALA B 1 551 ? 57.281 2.514 148.445 1.00 32.18 551 ALA A C 1
ATOM 7886 O O . ALA B 1 551 ? 57.603 3.609 147.976 1.00 32.18 551 ALA A O 1
ATOM 7888 N N . GLY B 1 552 ? 57.149 2.298 149.750 1.00 33.00 552 GLY A N 1
ATOM 7889 C CA . GLY B 1 552 ? 57.379 3.333 150.726 1.00 33.00 552 GLY A CA 1
ATOM 7890 C C . GLY B 1 552 ? 58.851 3.507 151.040 1.00 33.00 552 GLY A C 1
ATOM 7891 O O . GLY B 1 552 ? 59.724 3.129 150.252 1.00 33.00 552 GLY A O 1
ATOM 7892 N N . PRO B 1 553 ? 59.155 4.112 152.187 1.00 37.93 553 PRO A N 1
ATOM 7893 C CA . PRO B 1 553 ? 60.557 4.328 152.560 1.00 37.93 553 PRO A CA 1
ATOM 7894 C C . PRO B 1 553 ? 61.268 3.024 152.893 1.00 37.93 553 PRO A C 1
ATOM 7895 O O . PRO B 1 553 ? 60.644 1.978 153.097 1.00 37.93 553 PRO A O 1
ATOM 7899 N N . ASN B 1 554 ? 62.600 3.120 152.938 1.00 39.64 554 ASN A N 1
ATOM 7900 C CA . ASN B 1 554 ? 63.529 1.999 153.134 1.00 39.64 554 ASN A CA 1
ATOM 7901 C C . ASN B 1 554 ? 63.313 0.867 152.129 1.00 39.64 554 ASN A C 1
ATOM 7902 O O . ASN B 1 554 ? 63.489 1.052 150.925 1.00 39.64 554 ASN A O 1
ATOM 7907 N N . ASP C 1 21 ? 11.460 30.009 116.680 1.00 27.30 21 ASP B N 1
ATOM 7908 C CA . ASP C 1 21 ? 11.372 30.419 118.076 1.00 27.30 21 ASP B CA 1
ATOM 7909 C C . ASP C 1 21 ? 10.077 31.157 118.378 1.00 27.30 21 ASP B C 1
ATOM 7910 O O . ASP C 1 21 ? 9.655 32.012 117.604 1.00 27.30 21 ASP B O 1
ATOM 7915 N N . PRO C 1 22 ? 9.437 30.802 119.495 1.00 21.53 22 PRO B N 1
ATOM 7916 C CA . PRO C 1 22 ? 8.329 31.614 119.987 1.00 21.53 22 PRO B CA 1
ATOM 7917 C C . PRO C 1 22 ? 8.828 32.973 120.442 1.00 21.53 22 PRO B C 1
ATOM 7918 O O . PRO C 1 22 ? 9.987 33.108 120.869 1.00 21.53 22 PRO B O 1
ATOM 7922 N N . PRO C 1 23 ? 7.991 34.016 120.364 1.00 20.15 23 PRO B N 1
ATOM 7923 C CA . PRO C 1 23 ? 8.512 35.391 120.482 1.00 20.15 23 PRO B CA 1
ATOM 7924 C C . PRO C 1 23 ? 8.931 35.816 121.884 1.00 20.15 23 PRO B C 1
ATOM 7925 O O . PRO C 1 23 ? 9.357 36.966 122.045 1.00 20.15 23 PRO B O 1
ATOM 7929 N N . GLY C 1 24 ? 8.842 34.955 122.889 1.00 14.49 24 GLY B N 1
ATOM 7930 C CA . GLY C 1 24 ? 9.341 35.319 124.200 1.00 14.49 24 GLY B CA 1
ATOM 7931 C C . GLY C 1 24 ? 10.565 34.527 124.602 1.00 14.49 24 GLY B C 1
ATOM 7932 O O . GLY C 1 24 ? 11.228 34.844 125.590 1.00 14.49 24 GLY B O 1
ATOM 7933 N N . ALA C 1 25 ? 10.875 33.487 123.844 1.00 13.97 25 ALA B N 1
ATOM 7934 C CA . ALA C 1 25 ? 11.967 32.587 124.167 1.00 13.97 25 ALA B CA 1
ATOM 7935 C C . ALA C 1 25 ? 13.100 32.734 123.162 1.00 13.97 25 ALA B C 1
ATOM 7936 O O . ALA C 1 25 ? 12.878 32.948 121.969 1.00 13.97 25 ALA B O 1
ATOM 7938 N N . THR C 1 26 ? 14.325 32.607 123.662 1.00 9.63 26 THR B N 1
ATOM 7939 C CA . THR C 1 26 ? 15.528 32.729 122.845 1.00 9.63 26 THR B CA 1
ATOM 7940 C C . THR C 1 26 ? 16.417 31.541 123.166 1.00 9.63 26 THR B C 1
ATOM 7941 O O . THR C 1 26 ? 16.844 31.384 124.309 1.00 9.63 26 THR B O 1
ATOM 7945 N N . GLY C 1 27 ? 16.693 30.712 122.171 1.00 9.06 27 GLY B N 1
ATOM 7946 C CA . GLY C 1 27 ? 17.617 29.624 122.351 1.00 9.06 27 GLY B CA 1
ATOM 7947 C C . GLY C 1 27 ? 19.041 30.080 122.139 1.00 9.06 27 GLY B C 1
ATOM 7948 O O . GLY C 1 27 ? 19.313 31.267 121.950 1.00 9.06 27 GLY B O 1
ATOM 7949 N N . PRO C 1 28 ? 19.983 29.143 122.166 1.00 9.64 28 PRO B N 1
ATOM 7950 C CA . PRO C 1 28 ? 21.349 29.464 121.756 1.00 9.64 28 PRO B CA 1
ATOM 7951 C C . PRO C 1 28 ? 21.404 29.669 120.252 1.00 9.64 28 PRO B C 1
ATOM 7952 O O . PRO C 1 28 ? 20.451 29.358 119.529 1.00 9.64 28 PRO B O 1
ATOM 7956 N N . THR C 1 29 ? 22.501 30.305 119.812 1.00 8.36 29 THR B N 1
ATOM 7957 C CA . THR C 1 29 ? 22.891 30.592 118.424 1.00 8.36 29 THR B CA 1
ATOM 7958 C C . THR C 1 29 ? 22.013 31.697 117.816 1.00 8.36 29 THR B C 1
ATOM 7959 O O . THR C 1 29 ? 22.326 32.233 116.749 1.00 8.36 29 THR B O 1
ATOM 7963 N N . THR C 1 30 ? 20.960 32.110 118.517 1.00 13.21 30 THR B N 1
ATOM 7964 C CA . THR C 1 30 ? 20.039 33.118 118.013 1.00 13.21 30 THR B CA 1
ATOM 7965 C C . THR C 1 30 ? 20.686 34.488 118.134 1.00 13.21 30 THR B C 1
ATOM 7966 O O . THR C 1 30 ? 20.950 34.961 119.242 1.00 13.21 30 THR B O 1
ATOM 7970 N N . SER C 1 31 ? 20.944 35.118 116.996 1.00 15.38 31 SER B N 1
ATOM 7971 C CA . SER C 1 31 ? 21.615 36.404 116.965 1.00 15.38 31 SER B CA 1
ATOM 7972 C C . SER C 1 31 ? 21.049 37.238 115.831 1.00 15.38 31 SER B C 1
ATOM 7973 O O . SER C 1 31 ? 20.834 36.735 114.726 1.00 15.38 31 SER B O 1
ATOM 7976 N N . HIS C 1 32 ? 20.804 38.510 116.116 1.00 15.57 32 HIS B N 1
ATOM 7977 C CA . HIS C 1 32 ? 20.464 39.499 115.102 1.00 15.57 32 HIS B CA 1
ATOM 7978 C C . HIS C 1 32 ? 21.612 40.495 115.100 1.00 15.57 32 HIS B C 1
ATOM 7979 O O . HIS C 1 32 ? 21.660 41.391 115.944 1.00 15.57 32 HIS B O 1
ATOM 7986 N N . VAL C 1 33 ? 22.548 40.320 114.171 1.00 8.20 33 VAL B N 1
ATOM 7987 C CA . VAL C 1 33 ? 23.781 41.099 114.180 1.00 8.20 33 VAL B CA 1
ATOM 7988 C C . VAL C 1 33 ? 23.475 42.510 113.695 1.00 8.20 33 VAL B C 1
ATOM 7989 O O . VAL C 1 33 ? 23.042 42.710 112.558 1.00 8.20 33 VAL B O 1
ATOM 7993 N N . VAL C 1 34 ? 23.694 43.488 114.560 1.00 5.76 34 VAL B N 1
ATOM 7994 C CA . VAL C 1 34 ? 23.564 44.894 114.213 1.00 5.76 34 VAL B CA 1
ATOM 7995 C C . VAL C 1 34 ? 24.963 45.457 114.029 1.00 5.76 34 VAL B C 1
ATOM 7996 O O . VAL C 1 34 ? 25.807 45.353 114.926 1.00 5.76 34 VAL B O 1
ATOM 8000 N N . VAL C 1 35 ? 25.214 46.037 112.863 1.00 7.77 35 VAL B N 1
ATOM 8001 C CA . VAL C 1 35 ? 26.515 46.612 112.545 1.00 7.77 35 VAL B CA 1
ATOM 8002 C C . VAL C 1 35 ? 26.584 48.018 113.122 1.00 7.77 35 VAL B C 1
ATOM 8003 O O . VAL C 1 35 ? 25.742 48.865 112.814 1.00 7.77 35 VAL B O 1
ATOM 8007 N N . SER C 1 36 ? 27.580 48.270 113.970 1.00 6.91 36 SER B N 1
ATOM 8008 C CA . SER C 1 36 ? 27.789 49.615 114.480 1.00 6.91 36 SER B CA 1
ATOM 8009 C C . SER C 1 36 ? 28.818 50.395 113.681 1.00 6.91 36 SER B C 1
ATOM 8010 O O . SER C 1 36 ? 28.768 51.627 113.674 1.00 6.91 36 SER B O 1
ATOM 8013 N N . ASN C 1 37 ? 29.723 49.715 112.994 1.00 12.66 37 ASN B N 1
ATOM 8014 C CA . ASN C 1 37 ? 30.753 50.368 112.202 1.00 12.66 37 ASN B CA 1
ATOM 8015 C C . ASN C 1 37 ? 30.878 49.641 110.871 1.00 12.66 37 ASN B C 1
ATOM 8016 O O . ASN C 1 37 ? 31.192 48.446 110.848 1.00 12.66 37 ASN B O 1
ATOM 8021 N N . PRO C 1 38 ? 30.656 50.320 109.742 1.00 17.11 38 PRO B N 1
ATOM 8022 C CA . PRO C 1 38 ? 30.725 49.632 108.445 1.00 17.11 38 PRO B CA 1
ATOM 8023 C C . PRO C 1 38 ? 32.135 49.519 107.884 1.00 17.11 38 PRO B C 1
ATOM 8024 O O . PRO C 1 38 ? 32.337 49.724 106.684 1.00 17.11 38 PRO B O 1
ATOM 8028 N N . GLU C 1 39 ? 33.114 49.200 108.725 1.00 20.39 39 GLU B N 1
ATOM 8029 C CA . GLU C 1 39 ? 34.507 49.080 108.310 1.00 20.39 39 GLU B CA 1
ATOM 8030 C C . GLU C 1 39 ? 35.137 47.873 109.009 1.00 20.39 39 GLU B C 1
ATOM 8031 O O . GLU C 1 39 ? 36.132 47.978 109.727 1.00 20.39 39 GLU B O 1
ATOM 8037 N N . GLN C 1 40 ? 34.496 46.716 108.891 1.00 16.30 40 GLN B N 1
ATOM 8038 C CA . GLN C 1 40 ? 35.060 45.512 109.475 1.00 16.30 40 GLN B CA 1
ATOM 8039 C C . GLN C 1 40 ? 36.291 45.057 108.694 1.00 16.30 40 GLN B C 1
ATOM 8040 O O . GLN C 1 40 ? 36.372 45.252 107.480 1.00 16.30 40 GLN B O 1
ATOM 8046 N N . PRO C 1 41 ? 37.266 44.457 109.371 1.00 7.94 41 PRO B N 1
ATOM 8047 C CA . PRO C 1 41 ? 38.373 43.816 108.662 1.00 7.94 41 PRO B CA 1
ATOM 8048 C C . PRO C 1 41 ? 37.908 42.585 107.907 1.00 7.94 41 PRO B C 1
ATOM 8049 O O . PRO C 1 41 ? 36.852 42.011 108.179 1.00 7.94 41 PRO B O 1
ATOM 8053 N N . ASN C 1 42 ? 38.722 42.179 106.942 1.00 5.64 42 ASN B N 1
ATOM 8054 C CA . ASN C 1 42 ? 38.459 40.948 106.207 1.00 5.64 42 ASN B CA 1
ATOM 8055 C C . ASN C 1 42 ? 38.765 39.793 107.146 1.00 5.64 42 ASN B C 1
ATOM 8056 O O . ASN C 1 42 ? 39.918 39.394 107.307 1.00 5.64 42 ASN B O 1
ATOM 8061 N N . GLY C 1 43 ? 37.716 39.284 107.784 1.00 5.05 43 GLY B N 1
ATOM 8062 C CA . GLY C 1 43 ? 37.786 38.213 108.749 1.00 5.05 43 GLY B CA 1
ATOM 8063 C C . GLY C 1 43 ? 38.455 36.927 108.302 1.00 5.05 43 GLY B C 1
ATOM 8064 O O . GLY C 1 43 ? 39.422 36.483 108.925 1.00 5.05 43 GLY B O 1
ATOM 8065 N N . PRO C 1 44 ? 37.954 36.280 107.241 1.00 2.84 44 PRO B N 1
ATOM 8066 C CA . PRO C 1 44 ? 38.626 35.067 106.751 1.00 2.84 44 PRO B CA 1
ATOM 8067 C C . PRO C 1 44 ? 39.988 35.304 106.115 1.00 2.84 44 PRO B C 1
ATOM 8068 O O . PRO C 1 44 ? 40.747 34.340 105.975 1.00 2.84 44 PRO B O 1
ATOM 8072 N N . ALA C 1 45 ? 40.330 36.533 105.729 1.00 2.72 45 ALA B N 1
ATOM 8073 C CA . ALA C 1 45 ? 41.669 36.792 105.217 1.00 2.72 45 ALA B CA 1
ATOM 8074 C C . ALA C 1 45 ? 42.682 36.964 106.337 1.00 2.72 45 ALA B C 1
ATOM 8075 O O . ALA C 1 45 ? 43.846 36.589 106.173 1.00 2.72 45 ALA B O 1
ATOM 8077 N N . GLN C 1 46 ? 42.267 37.531 107.471 1.00 2.49 46 GLN B N 1
ATOM 8078 C CA . GLN C 1 46 ? 43.112 37.534 108.659 1.00 2.49 46 GLN B CA 1
ATOM 8079 C C . GLN C 1 46 ? 43.297 36.138 109.225 1.00 2.49 46 GLN B C 1
ATOM 8080 O O . GLN C 1 46 ? 44.320 35.857 109.855 1.00 2.49 46 GLN B O 1
ATOM 8086 N N . ARG C 1 47 ? 42.310 35.266 109.037 1.00 2.68 47 ARG B N 1
ATOM 8087 C CA . ARG C 1 47 ? 42.436 33.886 109.479 1.00 2.68 47 ARG B CA 1
ATOM 8088 C C . ARG C 1 47 ? 43.472 33.138 108.652 1.00 2.68 47 ARG B C 1
ATOM 8089 O O . ARG C 1 47 ? 44.199 32.295 109.187 1.00 2.68 47 ARG B O 1
ATOM 8097 N N . LEU C 1 48 ? 43.576 33.454 107.361 1.00 2.48 48 LEU B N 1
ATOM 8098 C CA . LEU C 1 48 ? 44.632 32.884 106.534 1.00 2.48 48 LEU B CA 1
ATOM 8099 C C . LEU C 1 48 ? 46.003 33.409 106.927 1.00 2.48 48 LEU B C 1
ATOM 8100 O O . LEU C 1 48 ? 46.995 32.688 106.804 1.00 2.48 48 LEU B O 1
ATOM 8105 N N . GLU C 1 49 ? 46.081 34.658 107.385 1.00 2.56 49 GLU B N 1
ATOM 8106 C CA . GLU C 1 49 ? 47.353 35.217 107.822 1.00 2.56 49 GLU B CA 1
ATOM 8107 C C . GLU C 1 49 ? 47.845 34.577 109.105 1.00 2.56 49 GLU B C 1
ATOM 8108 O O . GLU C 1 49 ? 49.053 34.514 109.340 1.00 2.56 49 GLU B O 1
ATOM 8114 N N . MET C 1 50 ? 46.926 34.128 109.953 1.00 2.36 50 MET B N 1
ATOM 8115 C CA . MET C 1 50 ? 47.305 33.478 111.196 1.00 2.36 50 MET B CA 1
ATOM 8116 C C . MET C 1 50 ? 47.849 32.084 110.936 1.00 2.36 50 MET B C 1
ATOM 8117 O O . MET C 1 50 ? 48.678 31.586 111.703 1.00 2.36 50 MET B O 1
ATOM 8122 N N . ALA C 1 51 ? 47.387 31.443 109.865 1.00 2.29 51 ALA B N 1
ATOM 8123 C CA . ALA C 1 51 ? 47.805 30.089 109.548 1.00 2.29 51 ALA B CA 1
ATOM 8124 C C . ALA C 1 51 ? 49.128 30.058 108.802 1.00 2.29 51 ALA B C 1
ATOM 8125 O O . ALA C 1 51 ? 49.833 29.045 108.841 1.00 2.29 51 ALA B O 1
ATOM 8127 N N . VAL C 1 52 ? 49.471 31.135 108.100 1.00 1.88 52 VAL B N 1
ATOM 8128 C CA . VAL C 1 52 ? 50.801 31.234 107.517 1.00 1.88 52 VAL B CA 1
ATOM 8129 C C . VAL C 1 52 ? 51.839 31.429 108.613 1.00 1.88 52 VAL B C 1
ATOM 8130 O O . VAL C 1 52 ? 52.904 30.803 108.601 1.00 1.88 52 VAL B O 1
ATOM 8134 N N . ALA C 1 53 ? 51.523 32.257 109.605 1.00 1.38 53 ALA B N 1
ATOM 8135 C CA . ALA C 1 53 ? 52.497 32.621 110.622 1.00 1.38 53 ALA B CA 1
ATOM 8136 C C . ALA C 1 53 ? 52.709 31.530 111.659 1.00 1.38 53 ALA B C 1
ATOM 8137 O O . ALA C 1 53 ? 53.814 31.400 112.191 1.00 1.38 53 ALA B O 1
ATOM 8139 N N . THR C 1 54 ? 51.672 30.756 111.977 1.00 2.82 54 THR B N 1
ATOM 8140 C CA . THR C 1 54 ? 51.732 29.798 113.067 1.00 2.82 54 THR B CA 1
ATOM 8141 C C . THR C 1 54 ? 51.419 28.368 112.669 1.00 2.82 54 THR B C 1
ATOM 8142 O O . THR C 1 54 ? 51.650 27.463 113.475 1.00 2.82 54 THR B O 1
ATOM 8146 N N . GLY C 1 55 ? 50.911 28.127 111.467 1.00 5.29 55 GLY B N 1
ATOM 8147 C CA . GLY C 1 55 ? 50.521 26.782 111.104 1.00 5.29 55 GLY B CA 1
ATOM 8148 C C . GLY C 1 55 ? 49.189 26.351 111.659 1.00 5.29 55 GLY B C 1
ATOM 8149 O O . GLY C 1 55 ? 48.893 25.154 111.673 1.00 5.29 55 GLY B O 1
ATOM 8150 N N . ALA C 1 56 ? 48.372 27.297 112.118 1.00 7.30 56 ALA B N 1
ATOM 8151 C CA . ALA C 1 56 ? 47.053 27.008 112.675 1.00 7.30 56 ALA B CA 1
ATOM 8152 C C . ALA C 1 56 ? 46.031 26.923 111.543 1.00 7.30 56 ALA B C 1
ATOM 8153 O O . ALA C 1 56 ? 45.160 27.774 111.369 1.00 7.30 56 ALA B O 1
ATOM 8155 N N . ILE C 1 57 ? 46.154 25.851 110.768 1.00 13.13 57 ILE B N 1
ATOM 8156 C CA . ILE C 1 57 ? 45.307 25.659 109.599 1.00 13.13 57 ILE B CA 1
ATOM 8157 C C . ILE C 1 57 ? 43.918 25.193 110.011 1.00 13.13 57 ILE B C 1
ATOM 8158 O O . ILE C 1 57 ? 42.907 25.640 109.458 1.00 13.13 57 ILE B O 1
ATOM 8163 N N . GLN C 1 58 ? 43.845 24.309 110.997 1.00 12.97 58 GLN B N 1
ATOM 8164 C CA . GLN C 1 58 ? 42.585 23.775 111.478 1.00 12.97 58 GLN B CA 1
ATOM 8165 C C . GLN C 1 58 ? 42.179 24.463 112.778 1.00 12.97 58 GLN B C 1
ATOM 8166 O O . GLN C 1 58 ? 42.950 25.204 113.386 1.00 12.97 58 GLN B O 1
ATOM 8172 N N . SER C 1 59 ? 40.951 24.198 113.209 1.00 9.23 59 SER B N 1
ATOM 8173 C CA . SER C 1 59 ? 40.384 24.884 114.361 1.00 9.23 59 SER B CA 1
ATOM 8174 C C . SER C 1 59 ? 40.841 24.232 115.657 1.00 9.23 59 SER B C 1
ATOM 8175 O O . SER C 1 59 ? 40.729 23.016 115.826 1.00 9.23 59 SER B O 1
ATOM 8178 N N . ASN C 1 60 ? 41.362 25.046 116.569 1.00 4.19 60 ASN B N 1
ATOM 8179 C CA . ASN C 1 60 ? 41.777 24.602 117.890 1.00 4.19 60 ASN B CA 1
ATOM 8180 C C . ASN C 1 60 ? 40.692 24.820 118.927 1.00 4.19 60 ASN B C 1
ATOM 8181 O O . ASN C 1 60 ? 40.923 24.577 120.113 1.00 4.19 60 ASN 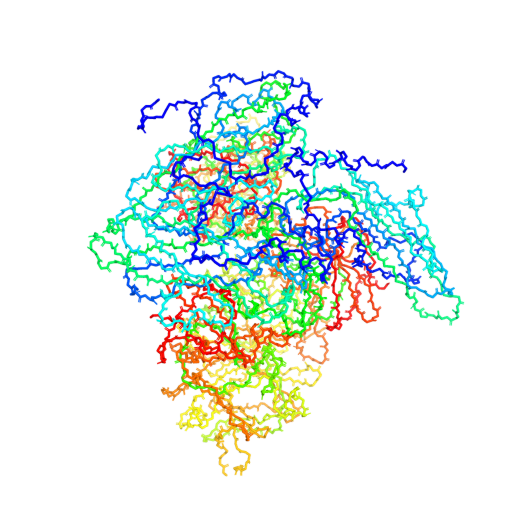B O 1
ATOM 8186 N N . VAL C 1 61 ? 39.524 25.285 118.503 1.00 6.59 61 VAL B N 1
ATOM 8187 C CA . VAL C 1 61 ? 38.398 25.571 119.382 1.00 6.59 61 VAL B CA 1
ATOM 8188 C C . VAL C 1 61 ? 37.317 24.547 119.066 1.00 6.59 61 VAL B C 1
ATOM 8189 O O . VAL C 1 61 ? 37.052 24.290 117.885 1.00 6.59 61 VAL B O 1
ATOM 8193 N N . PRO C 1 62 ? 36.712 23.910 120.067 1.00 8.18 62 PRO B N 1
ATOM 8194 C CA . PRO C 1 62 ? 35.617 22.974 119.796 1.00 8.18 62 PRO B CA 1
ATOM 8195 C C . PRO C 1 62 ? 34.398 23.694 119.248 1.00 8.18 62 PRO B C 1
ATOM 8196 O O . PRO C 1 62 ? 34.083 24.818 119.641 1.00 8.18 62 PRO B O 1
ATOM 8200 N N . GLU C 1 63 ? 33.699 23.032 118.327 1.00 14.13 63 GLU B N 1
ATOM 8201 C CA . GLU C 1 63 ? 32.592 23.703 117.659 1.00 14.13 63 GLU B CA 1
ATOM 8202 C C . GLU C 1 63 ? 31.331 23.742 118.508 1.00 14.13 63 GLU B C 1
ATOM 8203 O O . GLU C 1 63 ? 30.333 24.324 118.078 1.00 14.13 63 GLU B O 1
ATOM 8209 N N . ALA C 1 64 ? 31.359 23.148 119.700 1.00 12.14 64 ALA B N 1
ATOM 8210 C CA . ALA C 1 64 ? 30.298 23.344 120.673 1.00 12.14 64 ALA B CA 1
ATOM 8211 C C . ALA C 1 64 ? 30.350 24.724 121.301 1.00 12.14 64 ALA B C 1
ATOM 8212 O O . ALA C 1 64 ? 29.326 25.209 121.789 1.00 12.14 64 ALA B O 1
ATOM 8214 N N . ILE C 1 65 ? 31.518 25.356 121.304 1.00 8.46 65 ILE B N 1
ATOM 8215 C CA . ILE C 1 65 ? 31.694 26.677 121.889 1.00 8.46 65 ILE B CA 1
ATOM 8216 C C . ILE C 1 65 ? 31.381 27.767 120.879 1.00 8.46 65 ILE B C 1
ATOM 8217 O O . ILE C 1 65 ? 30.815 28.804 121.228 1.00 8.46 65 ILE B O 1
ATOM 8222 N N . ARG C 1 66 ? 31.712 27.524 119.612 1.00 6.04 66 ARG B N 1
ATOM 8223 C CA . ARG C 1 66 ? 31.471 28.488 118.550 1.00 6.04 66 ARG B CA 1
ATOM 8224 C C . ARG C 1 66 ? 29.992 28.700 118.265 1.00 6.04 66 ARG B C 1
ATOM 8225 O O . ARG C 1 66 ? 29.634 29.696 117.630 1.00 6.04 66 ARG B O 1
ATOM 8233 N N . ASN C 1 67 ? 29.132 27.792 118.708 1.00 9.23 67 ASN B N 1
ATOM 8234 C CA . ASN C 1 67 ? 27.724 27.859 118.366 1.00 9.23 67 ASN B CA 1
ATOM 8235 C C . ASN C 1 67 ? 26.862 28.498 119.440 1.00 9.23 67 ASN B C 1
ATOM 8236 O O . ASN C 1 67 ? 25.737 28.896 119.141 1.00 9.23 67 ASN B O 1
ATOM 8241 N N . CYS C 1 68 ? 27.341 28.610 120.672 1.00 8.45 68 CYS B N 1
ATOM 8242 C CA . CYS C 1 68 ? 26.492 29.038 121.772 1.00 8.45 68 CYS B CA 1
ATOM 8243 C C . CYS C 1 68 ? 27.100 30.224 122.496 1.00 8.45 68 CYS B C 1
ATOM 8244 O O . CYS C 1 68 ? 28.311 30.282 122.710 1.00 8.45 68 CYS B O 1
ATOM 8247 N N . PHE C 1 69 ? 26.244 31.162 122.876 1.00 5.34 69 PHE B N 1
ATOM 8248 C CA . PHE C 1 69 ? 26.651 32.291 123.692 1.00 5.34 69 PHE B CA 1
ATOM 8249 C C . PHE C 1 69 ? 26.742 31.869 125.147 1.00 5.34 69 PHE B C 1
ATOM 8250 O O . PHE C 1 69 ? 25.899 31.120 125.640 1.00 5.34 69 PHE B O 1
ATOM 8258 N N . ALA C 1 70 ? 27.764 32.352 125.838 1.00 1.79 70 ALA B N 1
ATOM 8259 C CA . ALA C 1 70 ? 27.879 32.173 127.273 1.00 1.79 70 ALA B CA 1
ATOM 8260 C C . ALA C 1 70 ? 28.071 33.535 127.908 1.00 1.79 70 ALA B C 1
ATOM 8261 O O . ALA C 1 70 ? 28.601 34.447 127.277 1.00 1.79 70 ALA B O 1
ATOM 8263 N N . VAL C 1 71 ? 27.665 33.659 129.171 1.00 0.80 71 VAL B N 1
ATOM 8264 C CA . VAL C 1 71 ? 27.590 34.964 129.814 1.00 0.80 71 VAL B CA 1
ATOM 8265 C C . VAL C 1 71 ? 28.980 35.488 130.136 1.00 0.80 71 VAL B C 1
ATOM 8266 O O . VAL C 1 71 ? 29.895 34.726 130.471 1.00 0.80 71 VAL B O 1
ATOM 8270 N N . TYR C 1 72 ? 29.159 36.798 129.991 1.00 1.49 72 TYR B N 1
ATOM 8271 C CA . TYR C 1 72 ? 30.391 37.447 130.403 1.00 1.49 72 TYR B CA 1
ATOM 8272 C C . TYR C 1 72 ? 30.174 38.431 131.544 1.00 1.49 72 TYR B C 1
ATOM 8273 O O . TYR C 1 72 ? 30.733 38.243 132.625 1.00 1.49 72 TYR B O 1
ATOM 8282 N N . ARG C 1 73 ? 29.363 39.463 131.354 1.00 2.53 73 ARG B N 1
ATOM 8283 C CA . ARG C 1 73 ? 29.133 40.431 132.413 1.00 2.53 73 ARG B CA 1
ATOM 8284 C C . ARG C 1 73 ? 27.649 40.675 132.566 1.00 2.53 73 ARG B C 1
ATOM 8285 O O . ARG C 1 73 ? 26.826 40.192 131.789 1.00 2.53 73 ARG B O 1
ATOM 8293 N N . THR C 1 74 ? 27.328 41.439 133.597 1.00 1.08 74 THR B N 1
ATOM 8294 C CA . THR C 1 74 ? 25.998 41.962 133.833 1.00 1.08 74 THR B CA 1
ATOM 8295 C C . THR C 1 74 ? 26.145 43.352 134.427 1.00 1.08 74 THR B C 1
ATOM 8296 O O . THR C 1 74 ? 26.783 43.530 135.467 1.00 1.08 74 THR B O 1
ATOM 8300 N N . PHE C 1 75 ? 25.566 44.332 133.748 1.00 1.06 75 PHE B N 1
ATOM 8301 C CA . PHE C 1 75 ? 25.707 45.741 134.082 1.00 1.06 75 PHE B CA 1
ATOM 8302 C C . PHE C 1 75 ? 24.378 46.237 134.619 1.00 1.06 75 PHE B C 1
ATOM 8303 O O . PHE C 1 75 ? 23.343 46.053 133.975 1.00 1.06 75 PHE B O 1
ATOM 8311 N N . ALA C 1 76 ? 24.402 46.848 135.797 1.00 1.15 76 ALA B N 1
ATOM 8312 C CA . ALA C 1 76 ? 23.217 47.507 136.320 1.00 1.15 76 ALA B CA 1
ATOM 8313 C C . ALA C 1 76 ? 23.060 48.865 135.660 1.00 1.15 76 ALA B C 1
ATOM 8314 O O . ALA C 1 76 ? 24.035 49.596 135.478 1.00 1.15 76 ALA B O 1
ATOM 8316 N N . TRP C 1 77 ? 21.828 49.195 135.285 1.00 10.57 77 TRP B N 1
ATOM 8317 C CA . TRP C 1 77 ? 21.524 50.477 134.669 1.00 10.57 77 TRP B CA 1
ATOM 8318 C C . TRP C 1 77 ? 20.290 51.065 135.332 1.00 10.57 77 TRP B C 1
ATOM 8319 O O . TRP C 1 77 ? 19.225 50.447 135.327 1.00 10.57 77 TRP B O 1
ATOM 8330 N N . ASN C 1 78 ? 20.450 52.252 135.908 1.00 3.55 78 ASN B N 1
ATOM 8331 C CA . ASN C 1 78 ? 19.523 52.847 136.857 1.00 3.55 78 ASN B CA 1
ATOM 8332 C C . ASN C 1 78 ? 18.867 54.093 136.285 1.00 3.55 78 ASN B C 1
ATOM 8333 O O . ASN C 1 78 ? 19.251 54.615 135.238 1.00 3.55 78 ASN B O 1
ATOM 8338 N N . ASP C 1 79 ? 17.871 54.583 137.022 1.00 8.91 79 ASP B N 1
ATOM 8339 C CA . ASP C 1 79 ? 17.333 55.910 136.758 1.00 8.91 79 ASP B CA 1
ATOM 8340 C C . ASP C 1 79 ? 18.337 56.995 137.102 1.00 8.91 79 ASP B C 1
ATOM 8341 O O . ASP C 1 79 ? 18.341 58.061 136.477 1.00 8.91 79 ASP B O 1
ATOM 8346 N N . ARG C 1 80 ? 19.190 56.743 138.093 1.00 12.76 80 ARG B N 1
ATOM 8347 C CA . ARG C 1 80 ? 20.033 57.768 138.689 1.00 12.76 80 ARG B CA 1
ATOM 8348 C C . ARG C 1 80 ? 21.392 57.884 138.023 1.00 12.76 80 ARG B C 1
ATOM 8349 O O . ARG C 1 80 ? 22.350 58.329 138.665 1.00 12.76 80 ARG B O 1
ATOM 8357 N N . MET C 1 81 ? 21.514 57.500 136.757 1.00 5.64 81 MET B N 1
ATOM 8358 C CA . MET C 1 81 ? 22.764 57.671 136.034 1.00 5.64 81 MET B CA 1
ATOM 8359 C C . MET C 1 81 ? 22.530 58.527 134.800 1.00 5.64 81 MET B C 1
ATOM 8360 O O . MET C 1 81 ? 21.683 58.178 133.962 1.00 5.64 81 MET B O 1
ATOM 8365 N N . PRO C 1 82 ? 23.244 59.638 134.644 1.00 3.39 82 PRO B N 1
ATOM 8366 C CA . PRO C 1 82 ? 22.957 60.558 133.538 1.00 3.39 82 PRO B CA 1
ATOM 8367 C C . PRO C 1 82 ? 23.472 60.076 132.195 1.00 3.39 82 PRO B C 1
ATOM 8368 O O . PRO C 1 82 ? 23.980 58.959 132.080 1.00 3.39 82 PRO B O 1
ATOM 8372 N N . ALA C 1 83 ? 23.334 60.915 131.173 1.00 3.15 83 ALA B N 1
ATOM 8373 C CA . ALA C 1 83 ? 23.849 60.589 129.854 1.00 3.15 83 ALA B CA 1
ATOM 8374 C C . ALA C 1 83 ? 25.370 60.580 129.867 1.00 3.15 83 ALA B C 1
ATOM 8375 O O . ALA C 1 83 ? 26.007 61.340 130.599 1.00 3.15 83 ALA B O 1
ATOM 8377 N N . GLY C 1 84 ? 25.952 59.701 129.060 1.00 2.75 84 GLY B N 1
ATOM 8378 C CA . GLY C 1 84 ? 27.386 59.556 129.030 1.00 2.75 84 GLY B CA 1
ATOM 8379 C C . GLY C 1 84 ? 27.967 58.753 130.163 1.00 2.75 84 GLY B C 1
ATOM 8380 O O . GLY C 1 84 ? 29.193 58.698 130.290 1.00 2.75 84 GLY B O 1
ATOM 8381 N N . THR C 1 85 ? 27.135 58.141 130.998 1.00 0.36 85 THR B N 1
ATOM 8382 C CA . THR C 1 85 ? 27.625 57.243 132.034 1.00 0.36 85 THR B CA 1
ATOM 8383 C C . THR C 1 85 ? 28.133 55.962 131.397 1.00 0.36 85 THR B C 1
ATOM 8384 O O . THR C 1 85 ? 27.389 55.273 130.699 1.00 0.36 85 THR B O 1
ATOM 8388 N N . PHE C 1 86 ? 29.397 55.644 131.642 1.00 13.78 86 PHE B N 1
ATOM 8389 C CA . PHE C 1 86 ? 30.033 54.467 131.069 1.00 13.78 86 PHE B CA 1
ATOM 8390 C C . PHE C 1 86 ? 29.554 53.227 131.811 1.00 13.78 86 PHE B C 1
ATOM 8391 O O . PHE C 1 86 ? 29.807 53.074 133.008 1.00 13.78 86 PHE B O 1
ATOM 8399 N N . LEU C 1 87 ? 28.841 52.350 131.110 1.00 0.85 87 LEU B N 1
ATOM 8400 C CA . LEU C 1 87 ? 28.357 51.129 131.741 1.00 0.85 87 LEU B CA 1
ATOM 8401 C C . LEU C 1 87 ? 29.447 50.070 131.800 1.00 0.85 87 LEU B C 1
ATOM 8402 O O . LEU C 1 87 ? 29.694 49.488 132.858 1.00 0.85 87 LEU B O 1
ATOM 8407 N N . GLY C 1 88 ? 30.103 49.803 130.681 1.00 0.17 88 GLY B N 1
ATOM 8408 C CA . GLY C 1 88 ? 31.235 48.910 130.692 1.00 0.17 88 GLY B CA 1
ATOM 8409 C C . GLY C 1 88 ? 31.736 48.602 129.305 1.00 0.17 88 GLY B C 1
ATOM 8410 O O . GLY C 1 88 ? 31.005 48.758 128.330 1.00 0.17 88 GLY B O 1
ATOM 8411 N N . SER C 1 89 ? 32.982 48.162 129.203 1.00 0.00 89 SER B N 1
ATOM 8412 C CA . SER C 1 89 ? 33.567 47.785 127.931 1.00 0.00 89 SER B CA 1
ATOM 8413 C C . SER C 1 89 ? 33.773 46.281 127.883 1.00 0.00 89 SER B C 1
ATOM 841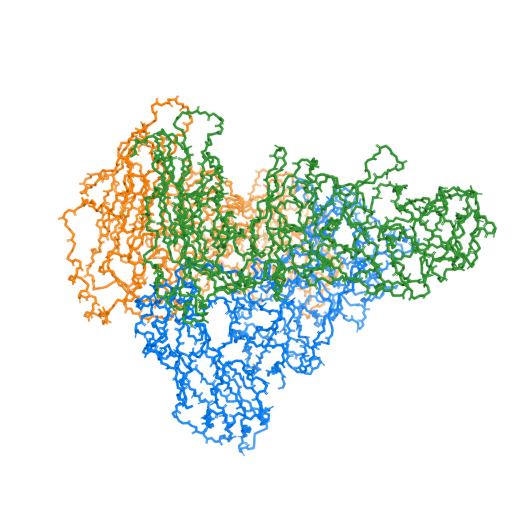4 O O . SER C 1 89 ? 33.963 45.628 128.909 1.00 0.00 89 SER B O 1
ATOM 8417 N N . VAL C 1 90 ? 33.699 45.739 126.681 1.00 0.22 90 VAL B N 1
ATOM 8418 C CA . VAL C 1 90 ? 34.020 44.344 126.415 1.00 0.22 90 VAL B CA 1
ATOM 8419 C C . VAL C 1 90 ? 35.246 44.382 125.513 1.00 0.22 90 VAL B C 1
ATOM 8420 O O . VAL C 1 90 ? 35.145 44.486 124.290 1.00 0.22 90 VAL B O 1
ATOM 8424 N N . SER C 1 91 ? 36.423 44.335 126.122 1.00 0.81 91 SER B N 1
ATOM 8425 C CA . SER C 1 91 ? 37.662 44.373 125.366 1.00 0.81 91 SER B CA 1
ATOM 8426 C C . SER C 1 91 ? 37.949 43.001 124.782 1.00 0.81 91 SER B C 1
ATOM 8427 O O . SER C 1 91 ? 37.657 41.977 125.401 1.00 0.81 91 SER B O 1
ATOM 8430 N N . LEU C 1 92 ? 38.496 42.985 123.573 1.00 1.81 92 LEU B N 1
ATOM 8431 C CA . LEU C 1 92 ? 38.713 41.741 122.851 1.00 1.81 92 LEU B CA 1
ATOM 8432 C C . LEU C 1 92 ? 39.893 41.014 123.474 1.00 1.81 92 LEU B C 1
ATOM 8433 O O . LEU C 1 92 ? 41.024 41.503 123.442 1.00 1.81 92 LEU B O 1
ATOM 8438 N N . HIS C 1 93 ? 39.614 39.860 124.059 1.00 4.30 93 HIS B N 1
ATOM 8439 C CA . HIS C 1 93 ? 40.598 39.006 124.697 1.00 4.30 93 HIS B CA 1
ATOM 8440 C C . HIS C 1 93 ? 39.966 37.632 124.824 1.00 4.30 93 HIS B C 1
ATOM 8441 O O . HIS C 1 93 ? 38.745 37.511 124.719 1.00 4.30 93 HIS B O 1
ATOM 8448 N N . PRO C 1 94 ? 40.759 36.567 124.972 1.00 6.06 94 PRO B N 1
ATOM 8449 C CA . PRO C 1 94 ? 40.147 35.255 125.224 1.00 6.06 94 PRO B CA 1
ATOM 8450 C C . PRO C 1 94 ? 39.406 35.133 126.545 1.00 6.06 94 PRO B C 1
ATOM 8451 O O . PRO C 1 94 ? 38.592 34.216 126.674 1.00 6.06 94 PRO B O 1
ATOM 8455 N N . ASN C 1 95 ? 39.619 36.027 127.509 1.00 3.10 95 ASN B N 1
ATOM 8456 C CA . ASN C 1 95 ? 39.016 35.887 128.825 1.00 3.10 95 ASN B CA 1
ATOM 8457 C C . ASN C 1 95 ? 37.600 36.439 128.919 1.00 3.10 95 ASN B C 1
ATOM 8458 O O . ASN C 1 95 ? 37.100 36.625 130.030 1.00 3.10 95 ASN B O 1
ATOM 8463 N N . ILE C 1 96 ? 36.943 36.706 127.796 1.00 2.49 96 ILE B N 1
ATOM 8464 C CA . ILE C 1 96 ? 35.592 37.237 127.816 1.00 2.49 96 ILE B CA 1
ATOM 8465 C C . ILE C 1 96 ? 34.561 36.205 127.397 1.00 2.49 96 ILE B C 1
ATOM 8466 O O . ILE C 1 96 ? 33.365 36.511 127.376 1.00 2.49 96 ILE B O 1
ATOM 8471 N N . ASN C 1 97 ? 34.985 34.994 127.059 1.00 13.78 97 ASN B N 1
ATOM 8472 C CA . ASN C 1 97 ? 34.155 33.812 127.020 1.00 13.78 97 ASN B CA 1
ATOM 8473 C C . ASN C 1 97 ? 34.683 32.887 128.107 1.00 13.78 97 ASN B C 1
ATOM 8474 O O . ASN C 1 97 ? 35.904 32.750 128.229 1.00 13.78 97 ASN B O 1
ATOM 8479 N N . PRO C 1 98 ? 33.834 32.286 128.949 1.00 6.36 98 PRO B N 1
ATOM 8480 C CA . PRO C 1 98 ? 34.363 31.408 130.005 1.00 6.36 98 PRO B CA 1
ATOM 8481 C C . PRO C 1 98 ? 34.979 30.118 129.501 1.00 6.36 98 PRO B C 1
ATOM 8482 O O . PRO C 1 98 ? 35.834 29.560 130.192 1.00 6.36 98 PRO B O 1
ATOM 8486 N N . TYR C 1 99 ? 34.585 29.628 128.330 1.00 7.06 99 TYR B N 1
ATOM 8487 C CA . TYR C 1 99 ? 35.230 28.447 127.779 1.00 7.06 99 TYR B CA 1
ATOM 8488 C C . TYR C 1 99 ? 36.550 28.794 127.121 1.00 7.06 99 TYR B C 1
ATOM 8489 O O . TYR C 1 99 ? 37.526 28.056 127.258 1.00 7.06 99 TYR B O 1
ATOM 8498 N N . THR C 1 100 ? 36.582 29.901 126.387 1.00 6.04 100 THR B N 1
ATOM 8499 C CA . THR C 1 100 ? 37.805 30.362 125.747 1.00 6.04 100 THR B CA 1
ATOM 8500 C C . THR C 1 100 ? 38.841 30.802 126.776 1.00 6.04 100 THR B C 1
ATOM 8501 O O . THR C 1 100 ? 40.040 30.588 126.573 1.00 6.04 100 THR B O 1
ATOM 8505 N N . SER C 1 101 ? 38.400 31.367 127.902 1.00 13.78 101 SER B N 1
ATOM 8506 C CA . SER C 1 101 ? 39.327 31.728 128.968 1.00 13.78 101 SER B CA 1
ATOM 8507 C C . SER C 1 101 ? 39.959 30.508 129.605 1.00 13.78 101 SER B C 1
ATOM 8508 O O . SER C 1 101 ? 41.110 30.565 130.046 1.00 13.78 101 SER B O 1
ATOM 8511 N N . HIS C 1 102 ? 39.215 29.412 129.685 1.00 13.78 102 HIS B N 1
ATOM 8512 C CA . HIS C 1 102 ? 39.780 28.179 130.202 1.00 13.78 102 HIS B CA 1
ATOM 8513 C C . HIS C 1 102 ? 40.765 27.576 129.215 1.00 13.78 102 HIS B C 1
ATOM 8514 O O . HIS C 1 102 ? 41.832 27.109 129.615 1.00 13.78 102 HIS B O 1
ATOM 8521 N N . LEU C 1 103 ? 40.443 27.612 127.922 1.00 4.82 103 LEU B N 1
ATOM 8522 C CA . LEU C 1 103 ? 41.311 27.039 126.903 1.00 4.82 103 LEU B CA 1
ATOM 8523 C C . LEU C 1 103 ? 42.605 27.815 126.724 1.00 4.82 103 LEU B C 1
ATOM 8524 O O . LEU C 1 103 ? 43.596 27.236 126.281 1.00 4.82 103 LEU B O 1
ATOM 8529 N N . SER C 1 104 ? 42.633 29.095 127.076 1.00 4.00 104 SER B N 1
ATOM 8530 C CA . SER C 1 104 ? 43.779 29.948 126.799 1.00 4.00 104 SER B CA 1
ATOM 8531 C C . SER C 1 104 ? 44.976 29.685 127.706 1.00 4.00 104 SER B C 1
ATOM 8532 O O . SER C 1 104 ? 46.018 30.319 127.516 1.00 4.00 104 SER B O 1
ATOM 8535 N N . GLY C 1 105 ? 44.865 28.783 128.685 1.00 4.24 105 GLY B N 1
ATOM 8536 C CA . GLY C 1 105 ? 46.034 28.353 129.428 1.00 4.24 105 GLY B CA 1
ATOM 8537 C C . GLY C 1 105 ? 46.933 27.422 128.655 1.00 4.24 105 GLY B C 1
ATOM 8538 O O . GLY C 1 105 ? 48.106 27.270 129.004 1.00 4.24 105 GLY B O 1
ATOM 8539 N N . MET C 1 106 ? 46.409 26.809 127.602 1.00 12.13 106 MET B N 1
ATOM 8540 C CA . MET C 1 106 ? 47.179 25.926 126.741 1.00 12.13 106 MET B CA 1
ATOM 8541 C C . MET C 1 106 ? 47.874 26.635 125.597 1.00 12.13 106 MET B C 1
ATOM 8542 O O . MET C 1 106 ? 48.735 26.035 124.957 1.00 12.13 106 MET B O 1
ATOM 8547 N N . TRP C 1 107 ? 47.512 27.866 125.290 1.00 3.26 107 TRP B N 1
ATOM 8548 C CA . TRP C 1 107 ? 47.916 28.462 124.033 1.00 3.26 107 TRP B CA 1
ATOM 8549 C C . TRP C 1 107 ? 48.730 29.717 124.283 1.00 3.26 107 TRP B C 1
ATOM 8550 O O . TRP C 1 107 ? 48.494 30.443 125.249 1.00 3.26 107 TRP B O 1
ATOM 8561 N N . ALA C 1 108 ? 49.706 29.951 123.415 1.00 1.29 108 ALA B N 1
ATOM 8562 C CA . ALA C 1 108 ? 50.590 31.096 123.525 1.00 1.29 108 ALA B CA 1
ATOM 8563 C C . ALA C 1 108 ? 50.206 32.228 122.589 1.00 1.29 108 ALA B C 1
ATOM 8564 O O . ALA C 1 108 ? 50.777 33.313 122.688 1.00 1.29 108 ALA B O 1
ATOM 8566 N N . GLY C 1 109 ? 49.243 32.010 121.703 1.00 0.89 109 GLY B N 1
ATOM 8567 C CA . GLY C 1 109 ? 48.778 33.055 120.821 1.00 0.89 109 GLY B CA 1
ATOM 8568 C C . GLY C 1 109 ? 47.320 32.861 120.477 1.00 0.89 109 GLY B C 1
ATOM 8569 O O . GLY C 1 109 ? 46.749 31.797 120.700 1.00 0.89 109 GLY B O 1
ATOM 8570 N N . TRP C 1 110 ? 46.721 33.913 119.934 1.00 13.78 110 TRP B N 1
ATOM 8571 C CA . TRP C 1 110 ? 45.336 33.872 119.487 1.00 13.78 110 TRP B CA 1
ATOM 8572 C C . TRP C 1 110 ? 45.151 34.931 118.414 1.00 13.78 110 TRP B C 1
ATOM 8573 O O . TRP C 1 110 ? 46.059 35.703 118.108 1.00 13.78 110 TRP B O 1
ATOM 8584 N N . GLY C 1 111 ? 43.954 34.969 117.858 1.00 3.05 111 GLY B N 1
ATOM 8585 C CA . GLY C 1 111 ? 43.568 35.988 116.913 1.00 3.05 111 GLY B CA 1
ATOM 8586 C C . GLY C 1 111 ? 42.153 35.719 116.467 1.00 3.05 111 GLY B C 1
ATOM 8587 O O . GLY C 1 111 ? 41.716 34.573 116.501 1.00 3.05 111 GLY B O 1
ATOM 8588 N N . GLY C 1 112 ? 41.426 36.744 116.054 1.00 1.46 112 GLY B N 1
ATOM 8589 C CA . GLY C 1 112 ? 40.064 36.586 115.591 1.00 1.46 112 GLY B CA 1
ATOM 8590 C C . GLY C 1 112 ? 39.082 37.406 116.405 1.00 1.46 112 GLY B C 1
ATOM 8591 O O . GLY C 1 112 ? 39.398 37.965 117.452 1.00 1.46 112 GLY B O 1
ATOM 8592 N N . SER C 1 113 ? 37.861 37.446 115.895 1.00 2.10 113 SER B N 1
ATOM 8593 C CA . SER C 1 113 ? 36.797 38.272 116.441 1.00 2.10 113 SER B CA 1
ATOM 8594 C C . SER C 1 113 ? 35.875 37.458 117.333 1.00 2.10 113 SER B C 1
ATOM 8595 O O . SER C 1 113 ? 35.714 36.251 117.156 1.00 2.10 113 SER B O 1
ATOM 8598 N N . PHE C 1 114 ? 35.271 38.130 118.300 1.00 2.35 114 PHE B N 1
ATOM 8599 C CA . PHE C 1 114 ? 34.190 37.540 119.066 1.00 2.35 114 PHE B CA 1
ATOM 8600 C C . PHE C 1 114 ? 32.871 38.199 118.703 1.00 2.35 114 PHE B C 1
ATOM 8601 O O . PHE C 1 114 ? 32.832 39.326 118.212 1.00 2.35 114 PHE B O 1
ATOM 8609 N N . GLU C 1 115 ? 31.792 37.474 118.952 1.00 2.85 115 GLU B N 1
ATOM 8610 C CA . GLU C 1 115 ? 30.442 37.939 118.695 1.00 2.85 115 GLU B CA 1
ATOM 8611 C C . GLU C 1 115 ? 29.723 38.110 120.023 1.00 2.85 115 GLU B C 1
ATOM 8612 O O . GLU C 1 115 ? 29.776 37.230 120.880 1.00 2.85 115 GLU B O 1
ATOM 8618 N N . SER C 1 116 ? 29.057 39.241 120.195 1.00 1.90 116 SER B N 1
ATOM 8619 C CA . SER C 1 116 ? 28.525 39.634 121.494 1.00 1.90 116 SER B CA 1
ATOM 8620 C C . SER C 1 116 ? 27.050 39.971 121.374 1.00 1.90 116 SER B C 1
ATOM 8621 O O . SER C 1 116 ? 26.707 40.995 120.781 1.00 1.90 116 SER B O 1
ATOM 8624 N N . ARG C 1 117 ? 26.175 39.153 121.961 1.00 3.03 117 ARG B N 1
ATOM 8625 C CA . ARG C 1 117 ? 24.774 39.545 122.032 1.00 3.03 117 ARG B CA 1
ATOM 8626 C C . ARG C 1 117 ? 24.476 40.182 123.382 1.00 3.03 117 ARG B C 1
ATOM 8627 O O . ARG C 1 117 ? 25.054 39.815 124.406 1.00 3.03 117 ARG B O 1
ATOM 8635 N N . VAL C 1 118 ? 23.612 41.189 123.357 1.00 0.79 118 VAL B N 1
ATOM 8636 C CA . VAL C 1 118 ? 23.313 42.019 124.515 1.00 0.79 118 VAL B CA 1
ATOM 8637 C C . VAL C 1 118 ? 21.823 41.907 124.784 1.00 0.79 118 VAL B C 1
ATOM 8638 O O . VAL C 1 118 ? 21.010 42.078 123.871 1.00 0.79 118 VAL B O 1
ATOM 8642 N N . SER C 1 119 ? 21.463 41.607 126.025 1.00 2.31 119 SER B N 1
ATOM 8643 C CA . SER C 1 119 ? 20.070 41.540 126.432 1.00 2.31 119 SER B CA 1
ATOM 8644 C C . SER C 1 119 ? 19.840 42.533 127.555 1.00 2.31 119 SER B C 1
ATOM 8645 O O . SER C 1 119 ? 20.644 42.628 128.485 1.00 2.31 119 SER B O 1
ATOM 8648 N N . ILE C 1 120 ? 18.744 43.271 127.454 1.00 3.02 120 ILE B N 1
ATOM 8649 C CA . ILE C 1 120 ? 18.380 44.316 128.397 1.00 3.02 120 ILE B CA 1
ATOM 8650 C C . ILE C 1 120 ? 17.123 43.872 129.132 1.00 3.02 120 ILE B C 1
ATOM 8651 O O . ILE C 1 120 ? 16.139 43.465 128.504 1.00 3.02 120 ILE B O 1
ATOM 8656 N N . SER C 1 121 ? 17.163 43.924 130.465 1.00 7.13 121 SER B N 1
ATOM 8657 C CA . SER C 1 121 ? 16.041 43.498 131.302 1.00 7.13 121 SER B CA 1
ATOM 8658 C C . SER C 1 121 ? 15.145 44.700 131.566 1.00 7.13 121 SER B C 1
ATOM 8659 O O . SER C 1 121 ? 15.029 45.194 132.686 1.00 7.13 121 SER B O 1
ATOM 8662 N N . GLY C 1 122 ? 14.497 45.166 130.512 1.00 8.83 122 GLY B N 1
ATOM 8663 C CA . GLY C 1 122 ? 13.624 46.314 130.612 1.00 8.83 122 GLY B CA 1
ATOM 8664 C C . GLY C 1 122 ? 12.206 45.933 130.256 1.00 8.83 122 GLY B C 1
ATOM 8665 O O . GLY C 1 122 ? 11.962 45.142 129.347 1.00 8.83 122 GLY B O 1
ATOM 8666 N N . SER C 1 123 ? 11.267 46.508 130.996 1.00 7.47 123 SER B N 1
ATOM 8667 C CA . SER C 1 123 ? 9.871 46.305 130.668 1.00 7.47 123 SER B CA 1
ATOM 8668 C C . SER C 1 123 ? 9.493 47.162 129.463 1.00 7.47 123 SER B C 1
ATOM 8669 O O . SER C 1 123 ? 10.250 48.022 129.011 1.00 7.47 123 SER B O 1
ATOM 8672 N N . GLY C 1 124 ? 8.295 46.922 128.942 1.00 7.36 124 GLY B N 1
ATOM 8673 C CA . GLY C 1 124 ? 7.798 47.714 127.840 1.00 7.36 124 GLY B CA 1
ATOM 8674 C C . GLY C 1 124 ? 7.353 49.103 128.206 1.00 7.36 124 GLY B C 1
ATOM 8675 O O . GLY C 1 124 ? 6.992 49.886 127.326 1.00 7.36 124 GLY B O 1
ATOM 8676 N N . VAL C 1 125 ? 7.366 49.429 129.496 1.00 6.09 125 VAL B N 1
ATOM 8677 C CA . VAL C 1 125 ? 6.985 50.750 129.963 1.00 6.09 125 VAL B CA 1
ATOM 8678 C C . VAL C 1 125 ? 8.191 51.685 130.029 1.00 6.09 125 VAL B C 1
ATOM 8679 O O . VAL C 1 125 ? 8.032 52.902 129.858 1.00 6.09 125 VAL B O 1
ATOM 8683 N N . PHE C 1 126 ? 9.397 51.145 130.210 1.00 5.33 126 PHE B N 1
ATOM 8684 C CA . PHE C 1 126 ? 10.606 51.941 130.393 1.00 5.33 126 PHE B CA 1
ATOM 8685 C C . PHE C 1 126 ? 11.012 52.636 129.097 1.00 5.33 126 PHE B C 1
ATOM 8686 O O . PHE C 1 126 ? 10.503 52.355 128.012 1.00 5.33 126 PHE B O 1
ATOM 8694 N N . ALA C 1 127 ? 11.974 53.544 129.224 1.00 5.69 127 ALA B N 1
ATOM 8695 C CA . ALA C 1 127 ? 12.555 54.251 128.096 1.00 5.69 127 ALA B CA 1
ATOM 8696 C C . ALA C 1 127 ? 13.982 54.619 128.464 1.00 5.69 127 ALA B C 1
ATOM 8697 O O . ALA C 1 127 ? 14.299 54.801 129.635 1.00 5.69 127 ALA B O 1
ATOM 8699 N N . GLY C 1 128 ? 14.827 54.714 127.461 1.00 1.29 128 GLY B N 1
ATOM 8700 C CA . GLY C 1 128 ? 16.247 54.940 127.638 1.00 1.29 128 GLY B CA 1
ATOM 8701 C C . GLY C 1 128 ? 17.004 54.187 126.567 1.00 1.29 128 GLY B C 1
ATOM 8702 O O . GLY C 1 128 ? 16.611 53.127 126.110 1.00 1.29 128 GLY B O 1
ATOM 8703 N N . ARG C 1 129 ? 18.122 54.766 126.143 1.00 1.28 129 ARG B N 1
ATOM 8704 C CA . ARG C 1 129 ? 18.980 54.156 125.141 1.00 1.28 129 ARG B CA 1
ATOM 8705 C C . ARG C 1 129 ? 20.402 54.068 125.658 1.00 1.28 129 ARG B C 1
ATOM 8706 O O . ARG C 1 129 ? 20.830 54.864 126.490 1.00 1.28 129 ARG B O 1
ATOM 8714 N N . VAL C 1 130 ? 21.139 53.088 125.146 1.00 13.78 130 VAL B N 1
ATOM 8715 C CA . VAL C 1 130 ? 22.575 52.999 125.358 1.00 13.78 130 VAL B CA 1
ATOM 8716 C C . VAL C 1 130 ? 23.275 53.131 124.013 1.00 13.78 130 VAL B C 1
ATOM 8717 O O . VAL C 1 130 ? 22.718 52.753 122.979 1.00 13.78 130 VAL B O 1
ATOM 8721 N N . VAL C 1 131 ? 24.462 53.730 124.028 1.00 0.50 131 VAL B N 1
ATOM 8722 C CA . VAL C 1 131 ? 25.356 53.736 122.876 1.00 0.50 131 VAL B CA 1
ATOM 8723 C C . VAL C 1 131 ? 26.225 52.490 122.940 1.00 0.50 131 VAL B C 1
ATOM 8724 O O . VAL C 1 131 ? 26.920 52.260 123.930 1.00 0.50 131 VAL B O 1
ATOM 8728 N N . ALA C 1 132 ? 26.199 51.692 121.888 1.00 2.24 132 ALA B N 1
ATOM 8729 C CA . ALA C 1 132 ? 27.195 50.656 121.682 1.00 2.24 132 ALA B CA 1
ATOM 8730 C C . ALA C 1 132 ? 28.081 51.092 120.530 1.00 2.24 132 ALA B C 1
ATOM 8731 O O . ALA C 1 132 ? 27.601 51.279 119.411 1.00 2.24 132 ALA B O 1
ATOM 8733 N N . SER C 1 133 ? 29.365 51.260 120.797 1.00 3.08 133 SER B N 1
ATOM 8734 C CA . SER C 1 133 ? 30.309 51.600 119.746 1.00 3.08 133 SER B CA 1
ATOM 8735 C C . SER C 1 133 ? 31.548 50.729 119.849 1.00 3.08 133 SER B C 1
ATOM 8736 O O . SER C 1 133 ? 32.027 50.437 120.945 1.00 3.08 133 SER B O 1
ATOM 8739 N N . VAL C 1 134 ? 32.062 50.326 118.695 1.00 0.95 134 VAL B N 1
ATOM 8740 C CA . VAL C 1 134 ? 33.318 49.595 118.603 1.00 0.95 134 VAL B CA 1
ATOM 8741 C C . VAL C 1 134 ? 34.456 50.601 118.531 1.00 0.95 134 VAL B C 1
ATOM 8742 O O . VAL C 1 134 ? 34.443 51.513 117.698 1.00 0.95 134 VAL B O 1
ATOM 8746 N N . ILE C 1 135 ? 35.441 50.436 119.402 1.00 1.45 135 ILE B N 1
ATOM 8747 C CA . ILE C 1 135 ? 36.472 51.441 119.626 1.00 1.45 135 ILE B CA 1
ATOM 8748 C C . ILE C 1 135 ? 37.765 50.965 118.974 1.00 1.45 135 ILE B C 1
ATOM 8749 O O . ILE C 1 135 ? 38.087 49.772 119.063 1.00 1.45 135 ILE B O 1
ATOM 8754 N N . PRO C 1 136 ? 38.500 51.838 118.272 1.00 2.15 136 PRO B N 1
ATOM 8755 C CA . PRO C 1 136 ? 39.738 51.402 117.628 1.00 2.15 136 PRO B CA 1
ATOM 8756 C C . PRO C 1 136 ? 40.795 51.047 118.657 1.00 2.15 136 PRO B C 1
ATOM 8757 O O . PRO C 1 136 ? 40.770 51.553 119.790 1.00 2.15 136 PRO B O 1
ATOM 8761 N N . PRO C 1 137 ? 41.722 50.155 118.320 1.00 3.81 137 PRO B N 1
ATOM 8762 C CA . PRO C 1 137 ? 42.801 49.835 119.254 1.00 3.81 137 PRO B CA 1
ATOM 8763 C C . PRO C 1 137 ? 43.764 50.998 119.413 1.00 3.81 137 PRO B C 1
ATOM 8764 O O . PRO C 1 137 ? 44.073 51.723 118.465 1.00 3.81 137 PRO B O 1
ATOM 8768 N N . GLY C 1 138 ? 44.230 51.177 120.643 1.00 7.35 138 GLY B N 1
ATOM 8769 C CA . GLY C 1 138 ? 45.050 52.305 121.009 1.00 7.35 138 GLY B CA 1
ATOM 8770 C C . GLY C 1 138 ? 44.294 53.415 121.697 1.00 7.35 138 GLY B C 1
ATOM 8771 O O . GLY C 1 138 ? 44.916 54.387 122.134 1.00 7.35 138 GLY B O 1
ATOM 8772 N N . VAL C 1 139 ? 42.975 53.295 121.804 1.00 9.13 139 VAL B N 1
ATOM 8773 C CA . VAL C 1 139 ? 42.118 54.296 122.421 1.00 9.13 139 VAL B CA 1
ATOM 8774 C C . VAL C 1 139 ? 41.481 53.675 123.655 1.00 9.13 139 VAL B C 1
ATOM 8775 O O . VAL C 1 139 ? 40.886 52.596 123.572 1.00 9.13 139 VAL B O 1
ATOM 8779 N N . ASP C 1 140 ? 41.622 54.343 124.791 1.00 14.61 140 ASP B N 1
ATOM 8780 C CA . ASP C 1 140 ? 40.970 53.902 126.019 1.00 14.61 140 ASP B CA 1
ATOM 8781 C C . ASP C 1 140 ? 39.469 54.149 125.919 1.00 14.61 140 ASP B C 1
ATOM 8782 O O . ASP C 1 140 ? 39.056 55.268 125.598 1.00 14.61 140 ASP B O 1
ATOM 8787 N N . PRO C 1 141 ? 38.628 53.136 126.156 1.00 11.07 141 PRO B N 1
ATOM 8788 C CA . PRO C 1 141 ? 37.177 53.379 126.213 1.00 11.07 141 PRO B CA 1
ATOM 8789 C C . PRO C 1 141 ? 36.742 54.298 127.335 1.00 11.07 141 PRO B C 1
ATOM 8790 O O . PRO C 1 141 ? 35.746 55.012 127.184 1.00 11.07 141 PRO B O 1
ATOM 8794 N N . SER C 1 142 ? 37.450 54.301 128.456 1.00 13.19 142 SER B N 1
ATOM 8795 C CA . SER C 1 142 ? 37.097 55.138 129.590 1.00 13.19 142 SER B CA 1
ATOM 8796 C C . SER C 1 142 ? 37.720 56.524 129.524 1.00 13.19 142 SER B C 1
ATOM 8797 O O . SER C 1 142 ? 37.605 57.283 130.489 1.00 13.19 142 SER B O 1
ATOM 8800 N N . SER C 1 143 ? 38.383 56.869 128.422 1.00 16.27 143 SER B N 1
ATOM 8801 C CA . SER C 1 143 ? 38.872 58.221 128.199 1.00 16.27 143 SER B CA 1
ATOM 8802 C C . SER C 1 143 ? 38.105 58.945 127.109 1.00 16.27 143 SER B C 1
ATOM 8803 O O . SER C 1 143 ? 38.358 60.132 126.884 1.00 16.27 143 SER B O 1
ATOM 8806 N N . ILE C 1 144 ? 37.203 58.255 126.416 1.00 15.83 144 ILE B N 1
ATOM 8807 C CA . ILE C 1 144 ? 36.406 58.877 125.368 1.00 15.83 144 ILE B CA 1
ATOM 8808 C C . ILE C 1 144 ? 35.431 59.851 126.011 1.00 15.83 144 ILE B C 1
ATOM 8809 O O . ILE C 1 144 ? 34.579 59.461 126.817 1.00 15.83 144 ILE B O 1
ATOM 8814 N N . ARG C 1 145 ? 35.559 61.126 125.658 1.00 26.65 145 ARG B N 1
ATOM 8815 C CA . ARG C 1 145 ? 34.792 62.186 126.290 1.00 26.65 145 ARG B CA 1
ATOM 8816 C C . ARG C 1 145 ? 33.437 62.408 125.638 1.00 26.65 145 ARG B C 1
ATOM 8817 O O . ARG C 1 145 ? 32.478 62.760 126.333 1.00 26.65 145 ARG B O 1
ATOM 8825 N N . ASP C 1 146 ? 33.333 62.196 124.330 1.00 20.41 146 ASP B N 1
ATOM 8826 C CA . ASP C 1 146 ? 32.060 62.226 123.617 1.00 20.41 146 ASP B CA 1
ATOM 8827 C C . ASP C 1 146 ? 31.857 60.835 123.033 1.00 20.41 146 ASP B C 1
ATOM 8828 O O . ASP C 1 146 ? 32.510 60.460 122.050 1.00 20.41 146 ASP B O 1
ATOM 8833 N N . PRO C 1 147 ? 30.973 60.032 123.634 1.00 11.37 147 PRO B N 1
ATOM 8834 C CA . PRO C 1 147 ? 30.863 58.619 123.234 1.00 11.37 147 PRO B CA 1
ATOM 8835 C C . PRO C 1 147 ? 30.250 58.400 121.863 1.00 11.37 147 PRO B C 1
ATOM 8836 O O . PRO C 1 147 ? 30.556 57.388 121.221 1.00 11.37 147 PRO B O 1
ATOM 8840 N N . GLY C 1 148 ? 29.403 59.306 121.393 1.00 7.65 148 GLY B N 1
ATOM 8841 C CA . GLY C 1 148 ? 28.698 59.130 120.145 1.00 7.65 148 GLY B CA 1
ATOM 8842 C C . GLY C 1 148 ? 29.323 59.766 118.924 1.00 7.65 148 GLY B C 1
ATOM 8843 O O . GLY C 1 148 ? 28.642 59.903 117.905 1.00 7.65 148 GLY B O 1
ATOM 8844 N N . VAL C 1 149 ? 30.589 60.164 118.981 1.00 5.62 149 VAL B N 1
ATOM 8845 C CA . VAL C 1 149 ? 31.252 60.667 117.783 1.00 5.62 149 VAL B CA 1
ATOM 8846 C C . VAL C 1 149 ? 31.607 59.519 116.847 1.00 5.62 149 VAL B C 1
ATOM 8847 O O . VAL C 1 149 ? 31.418 59.614 115.629 1.00 5.62 149 VAL B O 1
ATOM 8851 N N . LEU C 1 150 ? 32.089 58.409 117.404 1.00 4.81 150 LEU B N 1
ATOM 8852 C CA . LEU C 1 150 ? 32.404 57.214 116.640 1.00 4.81 150 LEU B CA 1
ATOM 8853 C C . LEU C 1 150 ? 31.136 56.583 116.065 1.00 4.81 150 LEU B C 1
ATOM 8854 O O . LEU C 1 150 ? 30.038 56.835 116.559 1.00 4.81 150 LEU B O 1
ATOM 8859 N N . PRO C 1 151 ? 31.258 55.791 114.994 1.00 4.09 151 PRO B N 1
ATOM 8860 C CA . PRO C 1 151 ? 30.087 55.067 114.478 1.00 4.09 151 PRO B CA 1
ATOM 8861 C C . PRO C 1 151 ? 29.547 54.071 115.492 1.00 4.09 151 PRO B C 1
ATOM 8862 O O . PRO C 1 151 ? 30.253 53.174 115.956 1.00 4.09 151 PRO B O 1
ATOM 8866 N N . HIS C 1 152 ? 28.276 54.239 115.821 1.00 3.90 152 HIS B N 1
ATOM 8867 C CA . HIS C 1 152 ? 27.676 53.619 116.984 1.00 3.90 152 HIS B CA 1
ATOM 8868 C C . HIS C 1 152 ? 26.335 53.009 116.616 1.00 3.90 152 HIS B C 1
ATOM 8869 O O . HIS C 1 152 ? 25.805 53.219 115.526 1.00 3.90 152 HIS B O 1
ATOM 8876 N N . ALA C 1 153 ? 25.801 52.235 117.550 1.00 2.07 153 ALA B N 1
ATOM 8877 C CA . ALA C 1 153 ? 24.450 51.714 117.472 1.00 2.07 153 ALA B CA 1
ATOM 8878 C C . ALA C 1 153 ? 23.717 52.080 118.748 1.00 2.07 153 ALA B C 1
ATOM 8879 O O . ALA C 1 153 ? 24.309 52.146 119.823 1.00 2.07 153 ALA B O 1
ATOM 8881 N N . PHE C 1 154 ? 22.427 52.340 118.611 1.00 2.28 154 PHE B N 1
ATOM 8882 C CA . PHE C 1 154 ? 21.556 52.634 119.737 1.00 2.28 154 PHE B CA 1
ATOM 8883 C C . PHE C 1 154 ? 20.773 51.384 120.074 1.00 2.28 154 PHE B C 1
ATOM 8884 O O . PHE C 1 154 ? 20.205 50.748 119.183 1.00 2.28 154 PHE B O 1
ATOM 8892 N N . VAL C 1 155 ? 20.753 51.025 121.348 1.00 2.81 155 VAL B N 1
ATOM 8893 C CA . VAL C 1 155 ? 19.942 49.919 121.831 1.00 2.81 155 VAL B CA 1
ATOM 8894 C C . VAL C 1 155 ? 18.957 50.486 122.837 1.00 2.81 155 VAL B C 1
ATOM 8895 O O . VAL C 1 155 ? 19.352 51.177 123.778 1.00 2.81 155 VAL B O 1
ATOM 8899 N N . ASP C 1 156 ? 17.682 50.208 122.630 1.00 9.29 156 ASP B N 1
ATOM 8900 C CA . ASP C 1 156 ? 16.615 50.752 123.451 1.00 9.29 156 ASP B CA 1
ATOM 8901 C C . ASP C 1 156 ? 16.375 49.854 124.659 1.00 9.29 156 ASP B C 1
ATOM 8902 O O . ASP C 1 156 ? 16.580 48.643 124.601 1.00 9.29 156 ASP B O 1
ATOM 8907 N N . ALA C 1 157 ? 15.943 50.461 125.765 1.00 6.22 157 ALA B N 1
ATOM 8908 C CA . ALA C 1 157 ? 15.682 49.701 126.982 1.00 6.22 157 ALA B CA 1
ATOM 8909 C C . ALA C 1 157 ? 14.453 48.812 126.879 1.00 6.22 157 ALA B C 1
ATOM 8910 O O . ALA C 1 157 ? 14.367 47.808 127.592 1.00 6.22 157 ALA B O 1
ATOM 8912 N N . ARG C 1 158 ? 13.507 49.153 126.013 1.00 12.54 158 ARG B N 1
ATOM 8913 C CA . ARG C 1 158 ? 12.277 48.402 125.842 1.00 12.54 158 ARG B CA 1
ATOM 8914 C C . ARG C 1 158 ? 12.415 47.272 124.826 1.00 12.54 158 ARG B C 1
ATOM 8915 O O . ARG C 1 158 ? 11.402 46.714 124.391 1.00 12.54 158 ARG B O 1
ATOM 8923 N N . ILE C 1 159 ? 13.638 46.911 124.458 1.00 10.46 159 ILE B N 1
ATOM 8924 C CA . ILE C 1 159 ? 13.872 45.935 123.402 1.00 10.46 159 ILE B CA 1
ATOM 8925 C C . ILE C 1 159 ? 13.580 44.537 123.935 1.00 10.46 159 ILE B C 1
ATOM 8926 O O . ILE C 1 159 ? 13.695 44.270 125.138 1.00 10.46 159 ILE B O 1
ATOM 8931 N N . THR C 1 160 ? 13.133 43.651 123.047 1.00 15.58 160 THR B N 1
ATOM 8932 C CA . THR C 1 160 ? 12.731 42.301 123.414 1.00 15.58 160 THR B CA 1
ATOM 8933 C C . THR C 1 160 ? 13.704 41.249 122.910 1.00 15.58 160 THR B C 1
ATOM 8934 O O . THR C 1 160 ? 14.133 40.381 123.672 1.00 15.58 160 THR B O 1
ATOM 8938 N N . GLU C 1 161 ? 14.058 41.305 121.656 1.00 18.04 161 GLU B N 1
ATOM 8939 C CA . GLU C 1 161 ? 15.039 40.382 121.120 1.00 18.04 161 GLU B CA 1
ATOM 8940 C C . GLU C 1 161 ? 16.444 40.870 121.461 1.00 18.04 161 GLU B C 1
ATOM 8941 O O . GLU C 1 161 ? 16.701 42.075 121.439 1.00 18.04 161 GLU B O 1
ATOM 8947 N N . PRO C 1 162 ? 17.363 39.967 121.803 1.00 9.42 162 PRO B N 1
ATOM 8948 C CA . PRO C 1 162 ? 18.741 40.395 122.066 1.00 9.42 162 PRO B CA 1
ATOM 8949 C C . PRO C 1 162 ? 19.470 40.764 120.785 1.00 9.42 162 PRO B C 1
ATOM 8950 O O . PRO C 1 162 ? 19.247 40.176 119.725 1.00 9.42 162 PRO B O 1
ATOM 8954 N N . VAL C 1 163 ? 20.346 41.757 120.901 1.00 3.40 163 VAL B N 1
ATOM 8955 C CA . VAL C 1 163 ? 21.042 42.365 119.772 1.00 3.40 163 VAL B CA 1
ATOM 8956 C C . VAL C 1 163 ? 22.497 41.926 119.785 1.00 3.40 163 VAL B C 1
ATOM 8957 O O . VAL C 1 163 ? 23.185 42.068 120.798 1.00 3.40 163 VAL B O 1
ATOM 8961 N N . SER C 1 164 ? 22.971 41.428 118.651 1.00 3.04 164 SER B N 1
ATOM 8962 C CA . SER C 1 164 ? 24.310 40.878 118.531 1.00 3.04 164 SER B CA 1
ATOM 8963 C C . SER C 1 164 ? 25.270 41.889 117.915 1.00 3.04 164 SER B C 1
ATOM 8964 O O . SER C 1 164 ? 24.940 42.560 116.936 1.00 3.04 164 SER B O 1
ATOM 8967 N N . PHE C 1 165 ? 26.463 41.994 118.493 1.00 2.15 165 PHE B N 1
ATOM 8968 C CA . PHE C 1 165 ? 27.523 42.847 117.974 1.00 2.15 165 PHE B CA 1
ATOM 8969 C C . PHE C 1 165 ? 28.772 42.026 117.707 1.00 2.15 165 PHE B C 1
ATOM 8970 O O . PHE C 1 165 ? 29.163 41.194 118.524 1.00 2.15 165 PHE B O 1
ATOM 8978 N N . MET C 1 166 ? 29.402 42.272 116.566 1.00 1.43 166 MET B N 1
ATOM 8979 C CA . MET C 1 166 ? 30.713 41.717 116.278 1.00 1.43 166 MET B CA 1
ATOM 8980 C C . MET C 1 166 ? 31.772 42.620 116.884 1.00 1.43 166 MET B C 1
ATOM 8981 O O . MET C 1 166 ? 31.725 43.838 116.704 1.00 1.43 166 MET B O 1
ATOM 8986 N N . ILE C 1 167 ? 32.713 42.030 117.610 1.00 1.05 167 ILE B N 1
ATOM 8987 C CA . ILE C 1 167 ? 33.853 42.778 118.128 1.00 1.05 167 ILE B CA 1
ATOM 8988 C C . ILE C 1 167 ? 35.042 42.428 117.247 1.00 1.05 167 ILE B C 1
ATOM 8989 O O . ILE C 1 167 ? 35.617 41.345 117.410 1.00 1.05 167 ILE B O 1
ATOM 8994 N N . PRO C 1 168 ? 35.441 43.287 116.312 1.00 0.97 168 PRO B N 1
ATOM 8995 C CA . PRO C 1 168 ? 36.459 42.901 115.335 1.00 0.97 168 PRO B CA 1
ATOM 8996 C C . PRO C 1 168 ? 37.848 42.861 115.940 1.00 0.97 168 PRO B C 1
ATOM 8997 O O . PRO C 1 168 ? 38.117 43.417 117.004 1.00 0.97 168 PRO B O 1
ATOM 9001 N N . ASP C 1 169 ? 38.744 42.201 115.227 1.00 0.79 169 ASP B N 1
ATOM 9002 C CA . ASP C 1 169 ? 40.144 42.153 115.607 1.00 0.79 169 ASP B CA 1
ATOM 9003 C C . ASP C 1 169 ? 40.900 42.995 114.587 1.00 0.79 169 ASP B C 1
ATOM 9004 O O . ASP C 1 169 ? 41.344 42.497 113.554 1.00 0.79 169 ASP B O 1
ATOM 9009 N N . VAL C 1 170 ? 41.018 44.285 114.870 1.00 0.23 170 VAL B N 1
ATOM 9010 C CA . VAL C 1 170 ? 41.913 45.148 114.114 1.00 0.23 170 VAL B CA 1
ATOM 9011 C C . VAL C 1 170 ? 43.300 44.993 114.716 1.00 0.23 170 VAL B C 1
ATOM 9012 O O . VAL C 1 170 ? 43.510 45.295 115.894 1.00 0.23 170 VAL B O 1
ATOM 9016 N N . ARG C 1 171 ? 44.241 44.491 113.925 1.00 0.66 171 ARG B N 1
ATOM 9017 C CA . ARG C 1 171 ? 45.570 44.241 114.453 1.00 0.66 171 ARG B CA 1
ATOM 9018 C C . ARG C 1 171 ? 46.625 44.471 113.380 1.00 0.66 171 ARG B C 1
ATOM 9019 O O . ARG C 1 171 ? 46.398 44.188 112.203 1.00 0.66 171 ARG B O 1
ATOM 9027 N N . ASN C 1 172 ? 47.753 45.053 113.802 1.00 0.16 172 ASN B N 1
ATOM 9028 C CA . ASN C 1 172 ? 48.947 45.112 112.963 1.00 0.16 172 ASN B CA 1
ATOM 9029 C C . ASN C 1 172 ? 49.442 43.718 112.627 1.00 0.16 172 ASN B C 1
ATOM 9030 O O . ASN C 1 172 ? 49.742 43.404 111.472 1.00 0.16 172 ASN B O 1
ATOM 9035 N N . THR C 1 173 ? 49.540 42.877 113.645 1.00 13.78 173 THR B N 1
ATOM 9036 C CA . THR C 1 173 ? 50.300 41.646 113.633 1.00 13.78 173 THR B CA 1
ATOM 9037 C C . THR C 1 173 ? 49.491 40.516 113.008 1.00 13.78 173 THR B C 1
ATOM 9038 O O . THR C 1 173 ? 48.328 40.676 112.645 1.00 13.78 173 THR B O 1
ATOM 9042 N N . ASP C 1 174 ? 50.129 39.359 112.864 1.00 0.57 174 ASP B N 1
ATOM 9043 C CA . ASP C 1 174 ? 49.485 38.185 112.290 1.00 0.57 174 ASP B CA 1
ATOM 9044 C C . ASP C 1 174 ? 48.662 37.423 113.308 1.00 0.57 174 ASP B C 1
ATOM 9045 O O . ASP C 1 174 ? 47.716 36.725 112.937 1.00 0.57 174 ASP B O 1
ATOM 9050 N N . TYR C 1 175 ? 49.027 37.529 114.578 1.00 4.62 175 TYR B N 1
ATOM 9051 C CA . TYR C 1 175 ? 48.276 36.978 115.689 1.00 4.62 175 TYR B CA 1
ATOM 9052 C C . TYR C 1 175 ? 48.636 37.819 116.902 1.00 4.62 175 TYR B C 1
ATOM 9053 O O . TYR C 1 175 ? 49.585 38.597 116.872 1.00 4.62 175 TYR B O 1
ATOM 9062 N N . HIS C 1 176 ? 47.875 37.655 117.974 1.00 20.53 176 HIS B N 1
ATOM 9063 C CA . HIS C 1 176 ? 48.161 38.308 119.243 1.00 20.53 176 HIS B CA 1
ATOM 9064 C C . HIS C 1 176 ? 48.913 37.348 120.141 1.00 20.53 176 HIS B C 1
ATOM 9065 O O . HIS C 1 176 ? 48.546 36.181 120.237 1.00 20.53 176 HIS B O 1
ATOM 9072 N N . ARG C 1 177 ? 49.965 37.832 120.795 1.00 5.71 177 ARG B N 1
ATOM 9073 C CA . ARG C 1 177 ? 50.576 37.064 121.869 1.00 5.71 177 ARG B CA 1
ATOM 9074 C C . ARG C 1 177 ? 49.618 36.956 123.041 1.00 5.71 177 ARG B C 1
ATOM 9075 O O . ARG C 1 177 ? 48.835 37.865 123.316 1.00 5.71 177 ARG B O 1
ATOM 9083 N N . MET C 1 178 ? 49.684 35.828 123.739 1.00 5.97 178 MET B N 1
ATOM 9084 C CA . MET C 1 178 ? 48.891 35.686 124.949 1.00 5.97 178 MET B CA 1
ATOM 9085 C C . MET C 1 178 ? 49.477 36.529 126.073 1.00 5.97 178 MET B C 1
ATOM 9086 O O . MET C 1 178 ? 48.739 37.006 126.941 1.00 5.97 178 MET B O 1
ATOM 9091 N N . ASP C 1 179 ? 50.797 36.716 126.067 1.00 14.03 179 ASP B N 1
ATOM 9092 C CA . ASP C 1 179 ? 51.419 37.788 126.838 1.00 14.03 179 ASP B CA 1
ATOM 9093 C C . ASP C 1 179 ? 50.906 39.148 126.417 1.00 14.03 179 ASP B C 1
ATOM 9094 O O . ASP C 1 179 ? 50.266 39.855 127.201 1.00 14.03 179 ASP B O 1
ATOM 9099 N N . GLY C 1 180 ? 51.182 39.502 125.160 1.00 12.96 180 GLY B N 1
ATOM 9100 C CA . GLY C 1 180 ? 51.299 40.840 124.623 1.00 12.96 180 GLY B CA 1
ATOM 9101 C C . GLY C 1 180 ? 50.248 41.834 125.030 1.00 12.96 180 GLY B C 1
ATOM 9102 O O . GLY C 1 180 ? 49.051 41.609 124.841 1.00 12.96 180 GLY B O 1
ATOM 9103 N N . ASN C 1 181 ? 50.690 42.933 125.620 1.00 12.21 181 ASN B N 1
ATOM 9104 C CA . ASN C 1 181 ? 49.770 43.982 126.026 1.00 12.21 181 ASN B CA 1
ATOM 9105 C C . ASN C 1 181 ? 49.612 45.008 124.914 1.00 12.21 181 ASN B C 1
ATOM 9106 O O . ASN C 1 181 ? 49.675 46.216 125.126 1.00 12.21 181 ASN B O 1
ATOM 9111 N N . GLU C 1 182 ? 49.392 44.504 123.708 1.00 14.30 182 GLU B N 1
ATOM 9112 C CA . GLU C 1 182 ? 49.061 45.335 122.572 1.00 14.30 182 GLU B CA 1
ATOM 9113 C C . GLU C 1 182 ? 47.556 45.546 122.534 1.00 14.30 182 GLU B C 1
ATOM 9114 O O . GLU C 1 182 ? 46.797 44.624 122.843 1.00 14.30 182 GLU B O 1
ATOM 9120 N N . PRO C 1 183 ? 47.104 46.744 122.184 1.00 6.51 183 PRO B N 1
ATOM 9121 C CA . PRO C 1 183 ? 45.684 47.059 122.332 1.00 6.51 183 PRO B CA 1
ATOM 9122 C C . PRO C 1 183 ? 44.830 46.361 121.289 1.00 6.51 183 PRO B C 1
ATOM 9123 O O . PRO C 1 183 ? 45.228 46.190 120.136 1.00 6.51 183 PRO B O 1
ATOM 9127 N N . THR C 1 184 ? 43.651 45.944 121.722 1.00 1.52 184 THR B N 1
ATOM 9128 C CA . THR C 1 184 ? 42.646 45.335 120.872 1.00 1.52 184 THR B CA 1
ATOM 9129 C C . THR C 1 184 ? 41.414 46.228 120.856 1.00 1.52 184 THR B C 1
ATOM 9130 O O . THR C 1 184 ? 41.323 47.209 121.594 1.00 1.52 184 THR B O 1
ATOM 9134 N N . CYS C 1 185 ? 40.469 45.893 119.986 1.00 0.77 185 CYS B N 1
ATOM 9135 C CA . CYS C 1 185 ? 39.213 46.623 119.926 1.00 0.77 185 CYS B CA 1
ATOM 9136 C C . CYS C 1 185 ? 38.355 46.325 121.146 1.00 0.77 185 CYS B C 1
ATOM 9137 O O . CYS C 1 185 ? 38.476 45.279 121.784 1.00 0.77 185 CYS B O 1
ATOM 9140 N N . SER C 1 186 ? 37.472 47.259 121.462 1.00 0.41 186 SER B N 1
ATOM 9141 C CA . SER C 1 186 ? 36.546 47.127 122.567 1.00 0.41 186 SER B CA 1
ATOM 9142 C C . SER C 1 186 ? 35.122 47.312 122.070 1.00 0.41 186 SER B C 1
ATOM 9143 O O . SER C 1 186 ? 34.876 47.758 120.951 1.00 0.41 186 SER B O 1
ATOM 9146 N N . LEU C 1 187 ? 34.184 46.952 122.930 1.00 0.89 187 LEU B N 1
ATOM 9147 C CA . LEU C 1 187 ? 32.777 47.288 122.771 1.00 0.89 187 LEU B CA 1
ATOM 9148 C C . LEU C 1 187 ? 32.371 48.012 124.044 1.00 0.89 187 LEU B C 1
ATOM 9149 O O . LEU C 1 187 ? 32.035 47.373 125.041 1.00 0.89 187 LEU B O 1
ATOM 9154 N N . GLY C 1 188 ? 32.422 49.336 124.017 1.00 13.78 188 GLY B N 1
ATOM 9155 C CA . GLY C 1 188 ? 32.008 50.128 125.151 1.00 13.78 188 GLY B CA 1
ATOM 9156 C C . GLY C 1 188 ? 30.519 50.410 125.123 1.00 13.78 188 GLY B C 1
ATOM 9157 O O . GLY C 1 188 ? 29.907 50.498 124.070 1.00 13.78 188 GLY B O 1
ATOM 9158 N N . LEU C 1 189 ? 29.938 50.529 126.309 1.00 3.36 189 LEU B N 1
ATOM 9159 C CA . LEU C 1 189 ? 28.548 50.917 126.466 1.00 3.36 189 LEU B CA 1
ATOM 9160 C C . LEU C 1 189 ? 28.474 52.162 127.330 1.00 3.36 189 LEU B C 1
ATOM 9161 O O . LEU C 1 189 ? 29.049 52.199 128.419 1.00 3.36 189 LEU B O 1
ATOM 9166 N N . TRP C 1 190 ? 27.761 53.171 126.845 1.00 7.08 190 TRP B N 1
ATOM 9167 C CA . TRP C 1 190 ? 27.479 54.380 127.596 1.00 7.08 190 TRP B CA 1
ATOM 9168 C C . TRP C 1 190 ? 25.979 54.572 127.679 1.00 7.08 190 TRP B C 1
ATOM 9169 O O . TRP C 1 190 ? 25.229 54.011 126.889 1.00 7.08 190 TRP B O 1
ATOM 9180 N N . VAL C 1 191 ? 25.541 55.376 128.636 1.00 0.15 191 VAL B N 1
ATOM 9181 C CA . VAL C 1 191 ? 24.144 55.784 128.683 1.00 0.15 191 VAL B CA 1
ATOM 9182 C C . VAL C 1 191 ? 23.974 56.966 127.739 1.00 0.15 191 VAL B C 1
ATOM 9183 O O . VAL C 1 191 ? 24.663 57.980 127.871 1.00 0.15 191 VAL B O 1
ATOM 9187 N N . TYR C 1 192 ? 23.076 56.826 126.766 1.00 13.78 192 TYR B N 1
ATOM 9188 C CA . TYR C 1 192 ? 22.832 57.869 125.775 1.00 13.78 192 TYR B CA 1
ATOM 9189 C C . TYR C 1 192 ? 21.688 58.782 126.185 1.00 13.78 192 TYR B C 1
ATOM 9190 O O . TYR C 1 192 ? 21.865 59.994 126.329 1.00 13.78 192 TYR B O 1
ATOM 9199 N N . GLN C 1 193 ? 20.511 58.215 126.332 1.00 13.78 193 GLN B N 1
ATOM 9200 C CA . GLN C 1 193 ? 19.370 58.844 126.944 1.00 13.78 193 GLN B CA 1
ATOM 9201 C C . GLN C 1 193 ? 19.049 58.075 128.206 1.00 13.78 193 GLN B C 1
ATOM 9202 O O . GLN C 1 193 ? 19.018 56.841 128.161 1.00 13.78 193 GLN B O 1
ATOM 9208 N N . PRO C 1 194 ? 18.868 58.746 129.342 1.00 0.11 194 PRO B N 1
ATOM 9209 C CA . PRO C 1 194 ? 18.770 58.038 130.621 1.00 0.11 194 PRO B CA 1
ATOM 9210 C C . PRO C 1 194 ? 17.538 57.161 130.751 1.00 0.11 194 PRO B C 1
ATOM 9211 O O . PRO C 1 194 ? 16.537 57.332 130.058 1.00 0.11 194 PRO B O 1
ATOM 9215 N N . LEU C 1 195 ? 17.641 56.207 131.664 1.00 3.40 195 LEU B N 1
ATOM 9216 C CA . LEU C 1 195 ? 16.555 55.284 131.938 1.00 3.40 195 LEU B CA 1
ATOM 9217 C C . LEU C 1 195 ? 15.490 55.969 132.775 1.00 3.40 195 LEU B C 1
ATOM 9218 O O . LEU C 1 195 ? 15.789 56.556 133.817 1.00 3.40 195 LEU B O 1
ATOM 9223 N N . ILE C 1 196 ? 14.245 55.912 132.318 1.00 4.66 196 ILE B N 1
ATOM 9224 C CA . ILE C 1 196 ? 13.139 56.535 133.031 1.00 4.66 196 ILE B CA 1
ATOM 9225 C C . ILE C 1 196 ? 12.043 55.508 133.253 1.00 4.66 196 ILE B C 1
ATOM 9226 O O . ILE C 1 196 ? 11.829 54.614 132.428 1.00 4.66 196 ILE B O 1
ATOM 9231 N N . ASN C 1 197 ? 11.374 55.627 134.393 1.00 5.81 197 ASN B N 1
ATOM 9232 C CA . ASN C 1 197 ? 10.212 54.832 134.748 1.00 5.81 197 ASN B CA 1
ATOM 9233 C C . ASN C 1 197 ? 9.045 55.797 134.887 1.00 5.81 197 ASN B C 1
ATOM 9234 O O . ASN C 1 197 ? 9.119 56.723 135.712 1.00 5.81 197 ASN B O 1
ATOM 9239 N N . PRO C 1 198 ? 7.969 55.649 134.107 1.00 6.34 198 PRO B N 1
ATOM 9240 C CA . PRO C 1 198 ? 6.853 56.601 134.202 1.00 6.34 198 PRO B CA 1
ATOM 9241 C C . PRO C 1 198 ? 6.073 56.505 135.497 1.00 6.34 198 PRO B C 1
ATOM 9242 O O . PRO C 1 198 ? 5.359 57.450 135.845 1.00 6.34 198 PRO B O 1
ATOM 9246 N N . PHE C 1 199 ? 6.186 55.398 136.215 1.00 10.25 199 PHE B N 1
ATOM 9247 C CA . PHE C 1 199 ? 5.462 55.162 137.458 1.00 10.25 199 PHE B CA 1
ATOM 9248 C C . PHE C 1 199 ? 6.336 55.728 138.564 1.00 10.25 199 PHE B C 1
ATOM 9249 O O . PHE C 1 199 ? 7.137 55.028 139.179 1.00 10.25 199 PHE B O 1
ATOM 9257 N N . SER C 1 200 ? 6.176 57.028 138.804 1.00 20.42 200 SER B N 1
ATOM 9258 C CA . SER C 1 200 ? 7.171 57.855 139.485 1.00 20.42 200 SER B CA 1
ATOM 9259 C C . SER C 1 200 ? 7.215 57.532 140.973 1.00 20.42 200 SER B C 1
ATOM 9260 O O . SER C 1 200 ? 6.196 57.560 141.666 1.00 20.42 200 SER B O 1
ATOM 9263 N N . THR C 1 201 ? 8.411 57.207 141.459 1.00 24.86 201 THR B N 1
ATOM 9264 C CA . THR C 1 201 ? 8.672 56.851 142.845 1.00 24.86 201 THR B CA 1
ATOM 9265 C C . THR C 1 201 ? 10.132 57.184 143.141 1.00 24.86 201 THR B C 1
ATOM 9266 O O . THR C 1 201 ? 10.976 57.165 142.241 1.00 24.86 201 THR B O 1
ATOM 9270 N N . SER C 1 202 ? 10.428 57.523 144.401 1.00 25.42 202 SER B N 1
ATOM 9271 C CA . SER C 1 202 ? 11.805 57.749 144.826 1.00 25.42 202 SER B CA 1
ATOM 9272 C C . SER C 1 202 ? 12.666 56.488 144.784 1.00 25.42 202 SER B C 1
ATOM 9273 O O . SER C 1 202 ? 13.895 56.601 144.850 1.00 25.42 202 SER B O 1
ATOM 9276 N N . ALA C 1 203 ? 12.066 55.302 144.694 1.00 21.64 203 ALA B N 1
ATOM 9277 C CA . ALA C 1 203 ? 12.840 54.079 144.553 1.00 21.64 203 ALA B CA 1
ATOM 9278 C C . ALA C 1 203 ? 13.518 54.027 143.190 1.00 21.64 203 ALA B C 1
ATOM 9279 O O . ALA C 1 203 ? 13.005 54.533 142.188 1.00 21.64 203 ALA B O 1
ATOM 9281 N N . VAL C 1 204 ? 14.689 53.404 143.161 1.00 17.77 204 VAL B N 1
ATOM 9282 C CA . VAL C 1 204 ? 15.472 53.286 141.940 1.00 17.77 204 VAL B CA 1
ATOM 9283 C C . VAL C 1 204 ? 14.957 52.089 141.162 1.00 17.77 204 VAL B C 1
ATOM 9284 O O . VAL C 1 204 ? 14.916 50.970 141.684 1.00 17.77 204 VAL B O 1
ATOM 9288 N N . SER C 1 205 ? 14.562 52.315 139.918 1.00 11.39 205 SER B N 1
ATOM 9289 C CA . SER C 1 205 ? 14.148 51.230 139.041 1.00 11.39 205 SER B CA 1
ATOM 9290 C C . SER C 1 205 ? 15.376 50.798 138.253 1.00 11.39 205 SER B C 1
ATOM 9291 O O . SER C 1 205 ? 15.908 51.561 137.444 1.00 11.39 205 SER B O 1
ATOM 9294 N N . THR C 1 206 ? 15.830 49.578 138.510 1.00 10.41 206 THR B N 1
ATOM 9295 C CA . THR C 1 206 ? 17.091 49.076 137.993 1.00 10.41 206 THR B CA 1
ATOM 9296 C C . THR C 1 206 ? 16.821 48.239 136.754 1.00 10.41 206 THR B C 1
ATOM 9297 O O . THR C 1 206 ? 15.884 47.435 136.732 1.00 10.41 206 THR B O 1
ATOM 9301 N N . CYS C 1 207 ? 17.627 48.444 135.725 1.00 4.61 207 CYS B N 1
ATOM 9302 C CA . CYS C 1 207 ? 17.610 47.619 134.535 1.00 4.61 207 CYS B CA 1
ATOM 9303 C C . CYS C 1 207 ? 18.898 46.807 134.489 1.00 4.61 207 CYS B C 1
ATOM 9304 O O . CYS C 1 207 ? 19.916 47.219 135.047 1.00 4.61 207 CYS B O 1
ATOM 9307 N N . TRP C 1 208 ? 18.850 45.641 133.859 1.00 3.30 208 TRP B N 1
ATOM 9308 C CA . TRP C 1 208 ? 19.981 44.721 133.844 1.00 3.30 208 TRP B CA 1
ATOM 9309 C C . TRP C 1 208 ? 20.426 44.489 132.411 1.00 3.30 208 TRP B C 1
ATOM 9310 O O . TRP C 1 208 ? 19.678 43.923 131.612 1.00 3.30 208 TRP B O 1
ATOM 9321 N N . VAL C 1 209 ? 21.641 44.917 132.097 1.00 0.48 209 VAL B N 1
ATOM 9322 C CA . VAL C 1 209 ? 22.226 44.746 130.775 1.00 0.48 209 VAL B CA 1
ATOM 9323 C C . VAL C 1 209 ? 23.208 43.592 130.863 1.00 0.48 209 VAL B C 1
ATOM 9324 O O . VAL C 1 209 ? 24.274 43.711 131.476 1.00 0.48 209 VAL B O 1
ATOM 9328 N N . SER C 1 210 ? 22.851 42.469 130.264 1.00 0.53 210 SER B N 1
ATOM 9329 C CA . SER C 1 210 ? 23.660 41.267 130.335 1.00 0.53 210 SER B CA 1
ATOM 9330 C C . SER C 1 210 ? 24.310 41.004 128.988 1.00 0.53 210 SER B C 1
ATOM 9331 O O . SER C 1 210 ? 23.645 41.054 127.953 1.00 0.53 210 SER B O 1
ATOM 9334 N N . ILE C 1 211 ? 25.606 40.727 129.007 1.00 0.65 211 ILE B N 1
ATOM 9335 C CA . ILE C 1 211 ? 26.393 40.561 127.795 1.00 0.65 211 ILE B CA 1
ATOM 9336 C C . ILE C 1 211 ? 26.858 39.115 127.717 1.00 0.65 211 ILE B C 1
ATOM 9337 O O . ILE C 1 211 ? 27.396 38.573 128.686 1.00 0.65 211 ILE B O 1
ATOM 9342 N N . GLU C 1 212 ? 26.606 38.486 126.578 1.00 1.59 212 GLU B N 1
ATOM 9343 C CA . GLU C 1 212 ? 27.026 37.130 126.281 1.00 1.59 212 GLU B CA 1
ATOM 9344 C C . GLU C 1 212 ? 27.974 37.126 125.095 1.00 1.59 212 GLU B C 1
ATOM 9345 O O . GLU C 1 212 ? 27.949 38.035 124.269 1.00 1.59 212 GLU B O 1
ATOM 9351 N N . THR C 1 213 ? 28.809 36.093 125.005 1.00 1.87 213 THR B N 1
ATOM 9352 C CA . THR C 1 213 ? 29.900 36.103 124.038 1.00 1.87 213 THR B CA 1
ATOM 9353 C C . THR C 1 213 ? 30.120 34.725 123.426 1.00 1.87 213 THR B C 1
ATOM 9354 O O . THR C 1 213 ? 30.218 33.735 124.151 1.00 1.87 213 THR B O 1
ATOM 9358 N N . LYS C 1 214 ? 30.202 34.666 122.091 1.00 4.63 214 LYS B N 1
ATOM 9359 C CA . LYS C 1 214 ? 30.691 33.558 121.280 1.00 4.63 214 LYS B CA 1
ATOM 9360 C C . LYS C 1 214 ? 32.114 33.812 120.826 1.00 4.63 214 LYS B C 1
ATOM 9361 O O . LYS C 1 214 ? 32.551 34.959 120.746 1.00 4.63 214 LYS B O 1
ATOM 9367 N N . PRO C 1 215 ? 32.867 32.763 120.491 1.00 1.56 215 PRO B N 1
ATOM 9368 C CA . PRO C 1 215 ? 34.021 32.939 119.604 1.00 1.56 215 PRO B CA 1
ATOM 9369 C C . PRO C 1 215 ? 33.534 33.018 118.167 1.00 1.56 215 PRO B C 1
ATOM 9370 O O . PRO C 1 215 ? 32.937 32.072 117.652 1.00 1.56 215 PRO B O 1
ATOM 9374 N N . GLY C 1 216 ? 33.770 34.147 117.523 1.00 2.62 216 GLY B N 1
ATOM 9375 C CA . GLY C 1 216 ? 33.085 34.358 116.270 1.00 2.62 216 GLY B CA 1
ATOM 9376 C C . GLY C 1 216 ? 33.867 34.050 115.018 1.00 2.62 216 GLY B C 1
ATOM 9377 O O . GLY C 1 216 ? 34.622 34.896 114.539 1.00 2.62 216 GLY B O 1
ATOM 9378 N N . GLY C 1 217 ? 33.695 32.855 114.467 1.00 2.91 217 GLY B N 1
ATOM 9379 C CA . GLY C 1 217 ? 34.031 32.657 113.076 1.00 2.91 217 GLY B CA 1
ATOM 9380 C C . GLY C 1 217 ? 35.496 32.394 112.841 1.00 2.91 217 GLY B C 1
ATOM 9381 O O . GLY C 1 217 ? 35.967 31.258 112.914 1.00 2.91 217 GLY B O 1
ATOM 9382 N N . ASP C 1 218 ? 36.218 33.466 112.522 1.00 2.89 218 ASP B N 1
ATOM 9383 C CA . ASP C 1 218 ? 37.651 33.447 112.282 1.00 2.89 218 ASP B CA 1
ATOM 9384 C C . ASP C 1 218 ? 38.494 33.425 113.550 1.00 2.89 218 ASP B C 1
ATOM 9385 O O . ASP C 1 218 ? 39.699 33.655 113.454 1.00 2.89 218 ASP B O 1
ATOM 9390 N N . PHE C 1 219 ? 37.920 33.192 114.722 1.00 2.29 219 PHE B N 1
ATOM 9391 C CA . PHE C 1 219 ? 38.722 33.087 115.928 1.00 2.29 219 PHE B CA 1
ATOM 9392 C C . PHE C 1 219 ? 39.429 31.743 115.981 1.00 2.29 219 PHE B C 1
ATOM 9393 O O . PHE C 1 219 ? 38.853 30.713 115.626 1.00 2.29 219 PHE B O 1
ATOM 9401 N N . ASP C 1 220 ? 40.678 31.754 116.440 1.00 1.36 220 ASP B N 1
ATOM 9402 C CA . ASP C 1 220 ? 41.410 30.516 116.658 1.00 1.36 220 ASP B CA 1
ATOM 9403 C C . ASP C 1 220 ? 42.518 30.783 117.665 1.00 1.36 220 ASP B C 1
ATOM 9404 O O . ASP C 1 220 ? 42.780 31.923 118.041 1.00 1.36 220 ASP B O 1
ATOM 9409 N N . PHE C 1 221 ? 43.143 29.703 118.118 1.00 4.74 221 PHE B N 1
ATOM 9410 C CA . PHE C 1 221 ? 44.345 29.716 118.934 1.00 4.74 221 PHE B CA 1
ATOM 9411 C C . PHE C 1 221 ? 45.534 29.240 118.112 1.00 4.74 221 PHE B C 1
ATOM 9412 O O . PHE C 1 221 ? 45.375 28.579 117.087 1.00 4.74 221 PHE B O 1
ATOM 9420 N N . CYS C 1 222 ? 46.741 29.567 118.573 1.00 1.35 222 CYS B N 1
ATOM 9421 C CA . CYS C 1 222 ? 47.915 29.465 117.712 1.00 1.35 222 CYS B CA 1
ATOM 9422 C C . CYS C 1 222 ? 48.942 28.436 118.164 1.00 1.35 222 CYS B C 1
ATOM 9423 O O . CYS C 1 222 ? 49.274 27.540 117.384 1.00 1.35 222 CYS B O 1
ATOM 9426 N N . LEU C 1 223 ? 49.484 28.540 119.375 1.00 1.27 223 LEU B N 1
ATOM 9427 C CA . LEU C 1 223 ? 50.755 27.897 119.706 1.00 1.27 223 LEU B CA 1
ATOM 9428 C C . LEU C 1 223 ? 50.661 27.215 121.059 1.00 1.27 223 LEU B C 1
ATOM 9429 O O . LEU C 1 223 ? 50.421 27.890 122.060 1.00 1.27 223 LEU B O 1
ATOM 9434 N N . LEU C 1 224 ? 50.905 25.904 121.108 1.00 0.20 224 LEU B N 1
ATOM 9435 C CA . LEU C 1 224 ? 50.823 25.177 122.375 1.00 0.20 224 LEU B CA 1
ATOM 9436 C C . LEU C 1 224 ? 51.939 25.564 123.330 1.00 0.20 224 LEU B C 1
ATOM 9437 O O . LEU C 1 224 ? 53.121 25.412 123.016 1.00 0.20 224 LEU B O 1
ATOM 9442 N N . LYS C 1 225 ? 51.556 26.030 124.499 1.00 0.50 225 LYS B N 1
ATOM 9443 C CA . LYS C 1 225 ? 52.394 26.014 125.673 1.00 0.50 225 LYS B CA 1
ATOM 9444 C C . LYS C 1 225 ? 51.825 24.983 126.643 1.00 0.50 225 LYS B C 1
ATOM 9445 O O . LYS C 1 225 ? 50.682 24.551 126.476 1.00 0.50 225 LYS B O 1
ATOM 9451 N N . PRO C 1 226 ? 52.605 24.498 127.618 1.00 1.56 226 PRO B N 1
ATOM 9452 C CA . PRO C 1 226 ? 52.023 23.627 128.637 1.00 1.56 226 PRO B CA 1
ATOM 9453 C C . PRO C 1 226 ? 51.000 24.374 129.470 1.00 1.56 226 PRO B C 1
ATOM 9454 O O . PRO C 1 226 ? 51.089 25.602 129.629 1.00 1.56 226 PRO B O 1
ATOM 9458 N N . PRO C 1 227 ? 49.973 23.686 129.973 1.00 0.71 227 PRO B N 1
ATOM 9459 C CA . PRO C 1 227 ? 48.865 24.389 130.634 1.00 0.71 227 PRO B CA 1
ATOM 9460 C C . PRO C 1 227 ? 49.281 25.000 131.963 1.00 0.71 227 PRO B C 1
ATOM 9461 O O . PRO C 1 227 ? 49.905 24.346 132.799 1.00 0.71 227 PRO B O 1
ATOM 9465 N N . GLY C 1 228 ? 48.937 26.271 132.141 1.00 13.78 228 GLY B N 1
ATOM 9466 C CA . GLY C 1 228 ? 49.303 26.991 133.339 1.00 13.78 228 GLY B CA 1
ATOM 9467 C C . GLY C 1 228 ? 50.681 27.596 133.312 1.00 13.78 228 GLY B C 1
ATOM 9468 O O . GLY C 1 228 ? 51.211 27.948 134.370 1.00 13.78 228 GLY B O 1
ATOM 9469 N N . GLN C 1 229 ? 51.283 27.727 132.136 1.00 2.60 229 GLN B N 1
ATOM 9470 C CA . GLN C 1 229 ? 52.652 28.201 132.014 1.00 2.60 229 GLN B CA 1
ATOM 9471 C C . GLN C 1 229 ? 52.693 29.717 132.073 1.00 2.60 229 GLN B C 1
ATOM 9472 O O . GLN C 1 229 ? 52.047 30.395 131.270 1.00 2.60 229 GLN B O 1
ATOM 9478 N N . ARG C 1 230 ? 53.433 30.233 133.047 1.00 9.15 230 ARG B N 1
ATOM 9479 C CA . ARG C 1 230 ? 53.798 31.641 133.092 1.00 9.15 230 ARG B CA 1
ATOM 9480 C C . ARG C 1 230 ? 54.571 32.016 131.839 1.00 9.15 230 ARG B C 1
ATOM 9481 O O . ARG C 1 230 ? 55.585 31.392 131.514 1.00 9.15 230 ARG B O 1
ATOM 9489 N N . MET C 1 231 ? 54.087 33.016 131.123 1.00 9.70 231 MET B N 1
ATOM 9490 C CA . MET C 1 231 ? 54.779 33.470 129.928 1.00 9.70 231 MET B CA 1
ATOM 9491 C C . MET C 1 231 ? 55.664 34.665 130.293 1.00 9.70 231 MET B C 1
ATOM 9492 O O . MET C 1 231 ? 55.817 34.983 131.472 1.00 9.70 231 MET B O 1
ATOM 9497 N N . GLU C 1 232 ? 56.222 35.351 129.287 1.00 14.82 232 GLU B N 1
ATOM 9498 C CA . GLU C 1 232 ? 57.479 36.090 129.445 1.00 14.82 232 GLU B CA 1
ATOM 9499 C C . GLU C 1 232 ? 57.361 37.283 130.390 1.00 14.82 232 GLU B C 1
ATOM 9500 O O . GLU C 1 232 ? 58.277 37.542 131.178 1.00 14.82 232 GLU B O 1
ATOM 9506 N N . ASN C 1 233 ? 56.246 38.008 130.358 1.00 12.29 233 ASN B N 1
ATOM 9507 C CA . ASN C 1 233 ? 56.117 39.182 131.206 1.00 12.29 233 ASN B CA 1
ATOM 9508 C C . ASN C 1 233 ? 55.096 39.005 132.328 1.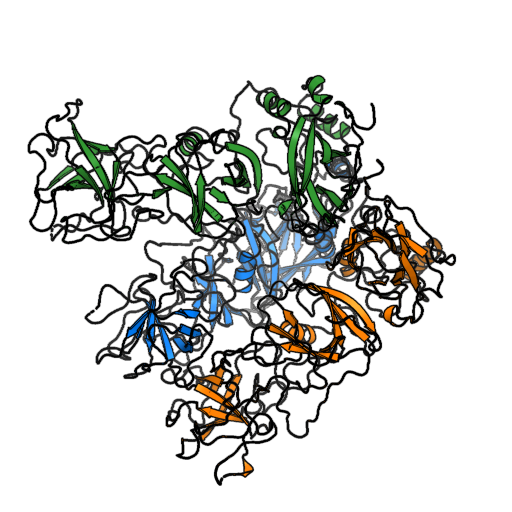00 12.29 233 ASN B C 1
ATOM 9509 O O . ASN C 1 233 ? 54.542 39.993 132.817 1.00 12.29 233 ASN B O 1
ATOM 9514 N N . GLY C 1 234 ? 54.849 37.769 132.749 1.00 10.34 234 GLY B N 1
ATOM 9515 C CA . GLY C 1 234 ? 54.232 37.490 134.023 1.00 10.34 234 GLY B CA 1
ATOM 9516 C C . GLY C 1 234 ? 52.966 36.683 133.896 1.00 10.34 234 GLY B C 1
ATOM 9517 O O . GLY C 1 234 ? 52.486 36.394 132.796 1.00 10.34 234 GLY B O 1
ATOM 9518 N N . VAL C 1 235 ? 52.407 36.325 135.046 1.00 9.69 235 VAL B N 1
ATOM 9519 C CA . VAL C 1 235 ? 51.117 35.670 135.112 1.00 9.69 235 VAL B CA 1
ATOM 9520 C C . VAL C 1 235 ? 50.030 36.731 135.009 1.00 9.69 235 VAL B C 1
ATOM 9521 O O . VAL C 1 235 ? 50.291 37.928 135.086 1.00 9.69 235 VAL B O 1
ATOM 9525 N N . SER C 1 236 ? 48.799 36.289 134.828 1.00 12.80 236 SER B N 1
ATOM 9526 C CA . SER C 1 236 ? 47.676 37.208 134.749 1.00 12.80 236 SER B CA 1
ATOM 9527 C C . SER C 1 236 ? 47.409 37.810 136.118 1.00 12.80 236 SER B C 1
ATOM 9528 O O . SER C 1 236 ? 47.701 37.169 137.134 1.00 12.80 236 SER B O 1
ATOM 9531 N N . PRO C 1 237 ? 46.867 39.016 136.199 1.00 13.01 237 PRO B N 1
ATOM 9532 C CA . PRO C 1 237 ? 46.546 39.597 137.505 1.00 13.01 237 PRO B CA 1
ATOM 9533 C C . PRO C 1 237 ? 45.236 39.113 138.102 1.00 13.01 237 PRO B C 1
ATOM 9534 O O . PRO C 1 237 ? 44.706 39.784 138.984 1.00 13.01 237 PRO B O 1
ATOM 9538 N N . GLU C 1 238 ? 44.685 37.995 137.619 1.00 17.63 238 GLU B N 1
ATOM 9539 C CA . GLU C 1 238 ? 43.427 37.482 138.155 1.00 17.63 238 GLU B CA 1
ATOM 9540 C C . GLU C 1 238 ? 43.561 37.038 139.605 1.00 17.63 238 GLU B C 1
ATOM 9541 O O . GLU C 1 238 ? 42.657 37.275 140.413 1.00 17.63 238 GLU B O 1
ATOM 9547 N N . GLY C 1 239 ? 44.677 36.409 139.955 1.00 12.99 239 GLY B N 1
ATOM 9548 C CA . GLY C 1 239 ? 44.833 35.819 141.266 1.00 12.99 239 GLY B CA 1
ATOM 9549 C C . GLY C 1 239 ? 45.354 36.756 142.333 1.00 12.99 239 GLY B C 1
ATOM 9550 O O . GLY C 1 239 ? 45.754 36.301 143.408 1.00 12.99 239 GLY B O 1
ATOM 9551 N N . LEU C 1 240 ? 45.368 38.060 142.054 1.00 10.94 240 LEU B N 1
ATOM 9552 C CA . LEU C 1 240 ? 45.785 39.029 143.060 1.00 10.94 240 LEU B CA 1
ATOM 9553 C C . LEU C 1 240 ? 44.792 39.133 144.203 1.00 10.94 240 LEU B C 1
ATOM 9554 O O . LEU C 1 240 ? 45.192 39.111 145.370 1.00 10.94 240 LEU B O 1
ATOM 9559 N N . LEU C 1 241 ? 43.509 39.246 143.891 1.00 11.72 241 LEU B N 1
ATOM 9560 C CA . LEU C 1 241 ? 42.468 39.346 144.883 1.00 11.72 241 LEU B CA 1
ATOM 9561 C C . LEU C 1 241 ? 41.648 38.066 144.877 1.00 11.72 241 LEU B C 1
ATOM 9562 O O . LEU C 1 241 ? 41.602 37.382 143.846 1.00 11.72 241 LEU B O 1
ATOM 9567 N N . PRO C 1 242 ? 41.023 37.683 145.992 1.00 17.38 242 PRO B N 1
ATOM 9568 C CA . PRO C 1 242 ? 40.265 36.429 146.012 1.00 17.38 242 PRO B CA 1
ATOM 9569 C C . PRO C 1 242 ? 38.976 36.540 145.213 1.00 17.38 242 PRO B C 1
ATOM 9570 O O . PRO C 1 242 ? 38.539 37.628 144.833 1.00 17.38 242 PRO B O 1
ATOM 9574 N N . ARG C 1 243 ? 38.367 35.382 144.949 1.00 29.02 243 ARG B N 1
ATOM 9575 C CA . ARG C 1 243 ? 37.046 35.376 144.332 1.00 29.02 243 ARG B CA 1
ATOM 9576 C C . ARG C 1 243 ? 36.006 35.948 145.282 1.00 29.02 243 ARG B C 1
ATOM 9577 O O . ARG C 1 243 ? 35.086 36.651 144.855 1.00 29.02 243 ARG B O 1
ATOM 9585 N N . ARG C 1 244 ? 36.142 35.659 146.571 1.00 27.29 244 ARG B N 1
ATOM 9586 C CA . ARG C 1 244 ? 35.376 36.316 147.615 1.00 27.29 244 ARG B CA 1
ATOM 9587 C C . ARG C 1 244 ? 36.266 36.469 148.837 1.00 27.29 244 ARG B C 1
ATOM 9588 O O . ARG C 1 244 ? 37.159 35.652 149.068 1.00 27.29 244 ARG B O 1
ATOM 9596 N N . LEU C 1 245 ? 36.004 37.524 149.615 1.00 17.83 245 LEU B N 1
ATOM 9597 C CA . LEU C 1 245 ? 36.940 38.032 150.615 1.00 17.83 245 LEU B CA 1
ATOM 9598 C C . LEU C 1 245 ? 37.256 37.039 151.724 1.00 17.83 245 LEU B C 1
ATOM 9599 O O . LEU C 1 245 ? 38.391 36.564 151.827 1.00 17.83 245 LEU B O 1
ATOM 9604 N N . GLY C 1 246 ? 36.262 36.700 152.538 1.00 18.97 246 GLY B N 1
ATOM 9605 C CA . GLY C 1 246 ? 36.477 35.750 153.608 1.00 18.97 246 GLY B CA 1
ATOM 9606 C C . GLY C 1 246 ? 37.306 36.332 154.740 1.00 18.97 246 GLY B C 1
ATOM 9607 O O . GLY C 1 246 ? 37.254 37.524 155.040 1.00 18.97 246 GLY B O 1
ATOM 9608 N N . TYR C 1 247 ? 38.097 35.465 155.357 1.00 24.68 247 TYR B N 1
ATOM 9609 C CA . TYR C 1 247 ? 38.904 35.820 156.522 1.00 24.68 247 TYR B CA 1
ATOM 9610 C C . TYR C 1 247 ? 40.313 36.227 156.093 1.00 24.68 247 TYR B C 1
ATOM 9611 O O . TYR C 1 247 ? 41.316 35.654 156.516 1.00 24.68 247 TYR B O 1
ATOM 9620 N N . ALA C 1 248 ? 40.373 37.245 155.239 1.00 19.37 248 ALA B N 1
ATOM 9621 C CA . ALA C 1 248 ? 41.628 37.664 154.633 1.00 19.37 248 ALA B CA 1
ATOM 9622 C C . ALA C 1 248 ? 42.414 38.563 155.574 1.00 19.37 248 ALA B C 1
ATOM 9623 O O . ALA C 1 248 ? 41.839 39.299 156.377 1.00 19.37 248 ALA B O 1
ATOM 9625 N N . ARG C 1 249 ? 43.737 38.511 155.457 1.00 20.28 249 ARG B N 1
ATOM 9626 C CA . ARG C 1 249 ? 44.640 39.203 156.361 1.00 20.28 249 ARG B CA 1
ATOM 9627 C C . ARG C 1 249 ? 45.549 40.144 155.582 1.00 20.28 249 ARG B C 1
ATOM 9628 O O . ARG C 1 249 ? 45.968 39.838 154.464 1.00 20.28 249 ARG B O 1
ATOM 9636 N N . GLY C 1 250 ? 45.866 41.296 156.190 1.00 16.09 250 GLY B N 1
ATOM 9637 C CA . GLY C 1 250 ? 46.742 42.265 155.565 1.00 16.09 250 GLY B CA 1
ATOM 9638 C C . GLY C 1 250 ? 48.211 42.001 155.845 1.00 16.09 250 GLY B C 1
ATOM 9639 O O . GLY C 1 250 ? 48.573 41.142 156.639 1.00 16.09 250 GLY B O 1
ATOM 9640 N N . ASN C 1 251 ? 49.070 42.773 155.183 1.00 13.60 251 ASN B N 1
ATOM 9641 C CA . ASN C 1 251 ? 50.506 42.551 155.294 1.00 13.60 251 ASN B CA 1
ATOM 9642 C C . ASN C 1 251 ? 51.188 43.419 156.345 1.00 13.60 251 ASN B C 1
ATOM 9643 O O . ASN C 1 251 ? 52.415 43.379 156.450 1.00 13.60 251 ASN B O 1
ATOM 9648 N N . ARG C 1 252 ? 50.446 44.221 157.103 1.00 20.86 252 ARG B N 1
ATOM 9649 C CA . ARG C 1 252 ? 51.077 44.986 158.174 1.00 20.86 252 ARG B CA 1
ATOM 9650 C C . ARG C 1 252 ? 51.170 44.152 159.446 1.00 20.86 252 ARG B C 1
ATOM 9651 O O . ARG C 1 252 ? 52.258 43.965 159.999 1.00 20.86 252 ARG B O 1
ATOM 9659 N N . VAL C 1 253 ? 50.036 43.636 159.910 1.00 19.00 253 VAL B N 1
ATOM 9660 C CA . VAL C 1 253 ? 50.006 42.751 161.058 1.00 19.00 253 VAL B CA 1
ATOM 9661 C C . VAL C 1 253 ? 49.544 41.345 160.689 1.00 19.00 253 VAL B C 1
ATOM 9662 O O . VAL C 1 253 ? 50.180 40.366 161.100 1.00 19.00 253 VAL B O 1
ATOM 9666 N N . GLY C 1 254 ? 48.501 41.220 159.882 1.00 16.83 254 GLY B N 1
ATOM 9667 C CA . GLY C 1 254 ? 47.819 39.966 159.693 1.00 16.83 254 GLY B CA 1
ATOM 9668 C C . GLY C 1 254 ? 46.437 39.933 160.294 1.00 16.83 254 GLY B C 1
ATOM 9669 O O . GLY C 1 254 ? 45.981 38.857 160.692 1.00 16.83 254 GLY B O 1
ATOM 9670 N N . GLY C 1 255 ? 45.778 41.074 160.405 1.00 17.13 255 GLY B N 1
ATOM 9671 C CA . GLY C 1 255 ? 44.447 41.115 160.959 1.00 17.13 255 GLY B CA 1
ATOM 9672 C C . GLY C 1 255 ? 43.392 41.112 159.884 1.00 17.13 255 GLY B C 1
ATOM 9673 O O . GLY C 1 255 ? 43.685 41.323 158.712 1.00 17.13 255 GLY B O 1
ATOM 9674 N N . LEU C 1 256 ? 42.157 40.877 160.318 1.00 19.47 256 LEU B N 1
ATOM 9675 C CA . LEU C 1 256 ? 41.026 40.714 159.413 1.00 19.47 256 LEU B CA 1
ATOM 9676 C C . LEU C 1 256 ? 40.765 41.980 158.605 1.00 19.47 256 LEU B C 1
ATOM 9677 O O . LEU C 1 256 ? 40.759 43.088 159.138 1.00 19.47 256 LEU B O 1
ATOM 9682 N N . VAL C 1 257 ? 40.580 41.819 157.304 1.00 17.84 257 VAL B N 1
ATOM 9683 C CA . VAL C 1 257 ? 40.342 42.966 156.437 1.00 17.84 257 VAL B CA 1
ATOM 9684 C C . VAL C 1 257 ? 38.871 43.350 156.520 1.00 17.84 257 VAL B C 1
ATOM 9685 O O . VAL C 1 257 ? 37.987 42.549 156.198 1.00 17.84 257 VAL B O 1
ATOM 9689 N N . VAL C 1 258 ? 38.610 44.578 156.954 1.00 21.76 258 VAL B N 1
ATOM 9690 C CA . VAL C 1 258 ? 37.255 45.067 157.192 1.00 21.76 258 VAL B CA 1
ATOM 9691 C C . VAL C 1 258 ? 36.661 45.698 155.943 1.00 21.76 258 VAL B C 1
ATOM 9692 O O . VAL C 1 258 ? 35.540 45.382 155.548 1.00 21.76 258 VAL B O 1
ATOM 9696 N N . GLY C 1 259 ? 37.403 46.593 155.304 1.00 21.27 259 GLY B N 1
ATOM 9697 C CA . GLY C 1 259 ? 36.914 47.231 154.103 1.00 21.27 259 GLY B CA 1
ATOM 9698 C C . GLY C 1 259 ? 37.921 48.170 153.482 1.00 21.27 259 GLY B C 1
ATOM 9699 O O . GLY C 1 259 ? 39.130 47.965 153.610 1.00 21.27 259 GLY B O 1
ATOM 9700 N N . LEU C 1 260 ? 37.438 49.210 152.815 1.00 22.06 260 LEU B N 1
ATOM 9701 C CA . LEU C 1 260 ? 38.303 50.144 152.118 1.00 22.06 260 LEU B CA 1
ATOM 9702 C C . LEU C 1 260 ? 38.276 51.525 152.744 1.00 22.06 260 LEU B C 1
ATOM 9703 O O . LEU C 1 260 ? 37.353 51.893 153.475 1.00 22.06 260 LEU B O 1
ATOM 9708 N N . VAL C 1 261 ? 39.313 52.289 152.408 1.00 19.32 261 VAL B N 1
ATOM 9709 C CA . VAL C 1 261 ? 39.357 53.730 152.582 1.00 19.32 261 VAL B CA 1
ATOM 9710 C C . VAL C 1 261 ? 39.874 54.352 151.292 1.00 19.32 261 VAL B C 1
ATOM 9711 O O . VAL C 1 261 ? 40.251 53.660 150.347 1.00 19.32 261 VAL B O 1
ATOM 9715 N N . LEU C 1 262 ? 39.873 55.681 151.263 1.00 21.96 262 LEU B N 1
ATOM 9716 C CA . LEU C 1 262 ? 40.445 56.450 150.165 1.00 21.96 262 LEU B CA 1
ATOM 9717 C C . LEU C 1 262 ? 41.331 57.528 150.761 1.00 21.96 262 LEU B C 1
ATOM 9718 O O . LEU C 1 262 ? 40.834 58.535 151.271 1.00 21.96 262 LEU B O 1
ATOM 9723 N N . VAL C 1 263 ? 42.637 57.306 150.713 1.00 22.84 263 VAL B N 1
ATOM 9724 C CA . VAL C 1 263 ? 43.608 58.164 151.372 1.00 22.84 263 VAL B CA 1
ATOM 9725 C C . VAL C 1 263 ? 44.429 58.853 150.288 1.00 22.84 263 VAL B C 1
ATOM 9726 O O . VAL C 1 263 ? 44.652 58.293 149.212 1.00 22.84 263 VAL B O 1
ATOM 9730 N N . ALA C 1 264 ? 44.848 60.092 150.561 1.00 24.64 264 ALA B N 1
ATOM 9731 C CA . ALA C 1 264 ? 45.631 60.845 149.586 1.00 24.64 264 ALA B CA 1
ATOM 9732 C C . ALA C 1 264 ? 47.038 60.273 149.437 1.00 24.64 264 ALA B C 1
ATOM 9733 O O . ALA C 1 264 ? 47.494 60.003 148.321 1.00 24.64 264 ALA B O 1
ATOM 9735 N N . ASP C 1 265 ? 47.742 60.084 150.548 1.00 26.63 265 ASP B N 1
ATOM 9736 C CA . ASP C 1 265 ? 49.113 59.600 150.536 1.00 26.63 265 ASP B CA 1
ATOM 9737 C C . ASP C 1 265 ? 49.281 58.482 151.554 1.00 26.63 265 ASP B C 1
ATOM 9738 O O . ASP C 1 265 ? 48.526 58.384 152.524 1.00 26.63 265 ASP B O 1
ATOM 9743 N N . HIS C 1 266 ? 50.298 57.650 151.337 1.00 17.78 266 HIS B N 1
ATOM 9744 C CA . HIS C 1 266 ? 50.569 56.536 152.233 1.00 17.78 266 HIS B CA 1
ATOM 9745 C C . HIS C 1 266 ? 52.026 56.135 152.064 1.00 17.78 266 HIS B C 1
ATOM 9746 O O . HIS C 1 266 ? 52.667 56.479 151.071 1.00 17.78 266 HIS B O 1
ATOM 9753 N N . HIS C 1 267 ? 52.556 55.415 153.056 1.00 16.22 267 HIS B N 1
ATOM 9754 C CA . HIS C 1 267 ? 53.990 55.156 153.123 1.00 16.22 267 HIS B CA 1
ATOM 9755 C C . HIS C 1 267 ? 54.317 53.702 153.440 1.00 16.22 267 HIS B C 1
ATOM 9756 O O . HIS C 1 267 ? 55.416 53.429 153.925 1.00 16.22 267 HIS B O 1
ATOM 9763 N N . GLN C 1 268 ? 53.398 52.763 153.207 1.00 15.78 268 GLN B N 1
ATOM 9764 C CA . GLN C 1 268 ? 53.564 51.402 153.713 1.00 15.78 268 GLN B CA 1
ATOM 9765 C C . GLN C 1 268 ? 54.556 50.654 152.831 1.00 15.78 268 GLN B C 1
ATOM 9766 O O . GLN C 1 268 ? 54.367 50.557 151.617 1.00 15.78 268 GLN B O 1
ATOM 9772 N N . VAL C 1 269 ? 55.613 50.132 153.438 1.00 14.88 269 VAL B N 1
ATOM 9773 C CA . VAL C 1 269 ? 56.740 49.585 152.694 1.00 14.88 269 VAL B CA 1
ATOM 9774 C C . VAL C 1 269 ? 56.925 48.115 153.073 1.00 14.88 269 VAL B C 1
ATOM 9775 O O . VAL C 1 269 ? 57.391 47.305 152.262 1.00 14.88 269 VAL B O 1
ATOM 9779 N N . ASN C 1 270 ? 56.485 47.745 154.279 1.00 17.79 270 ASN B N 1
ATOM 9780 C CA . ASN C 1 270 ? 56.661 46.379 154.776 1.00 17.79 270 ASN B CA 1
ATOM 9781 C C . ASN C 1 270 ? 55.787 45.363 154.058 1.00 17.79 270 ASN B C 1
ATOM 9782 O O . ASN C 1 270 ? 54.579 45.560 153.914 1.00 17.79 270 ASN B O 1
ATOM 9787 N N . ARG C 1 271 ? 56.424 44.263 153.635 1.00 16.22 271 ARG B N 1
ATOM 9788 C CA . ARG C 1 271 ? 55.798 43.117 152.966 1.00 16.22 271 ARG B CA 1
ATOM 9789 C C . ARG C 1 271 ? 55.045 43.537 151.713 1.00 16.22 271 ARG B C 1
ATOM 9790 O O . ARG C 1 271 ? 54.055 42.917 151.326 1.00 16.22 271 ARG B O 1
ATOM 9798 N N . HIS C 1 272 ? 55.502 44.607 151.083 1.00 12.12 272 HIS B N 1
ATOM 9799 C CA . HIS C 1 272 ? 54.862 45.153 149.907 1.00 12.12 272 HIS B CA 1
ATOM 9800 C C . HIS C 1 272 ? 55.737 44.805 148.722 1.00 12.12 272 HIS B C 1
ATOM 9801 O O . HIS C 1 272 ? 56.943 45.053 148.747 1.00 12.12 272 HIS B O 1
ATOM 9808 N N . PHE C 1 273 ? 55.133 44.234 147.694 1.00 12.56 273 PHE B N 1
ATOM 9809 C CA . PHE C 1 273 ? 55.858 43.659 146.579 1.00 12.56 273 PHE B CA 1
ATOM 9810 C C . PHE C 1 273 ? 55.309 44.222 145.280 1.00 12.56 273 PHE B C 1
ATOM 9811 O O . PHE C 1 273 ? 54.103 44.436 145.146 1.00 12.56 273 PHE B O 1
ATOM 9819 N N . ASN C 1 274 ? 56.202 44.479 144.335 1.00 14.92 274 ASN B N 1
ATOM 9820 C CA . ASN C 1 274 ? 55.821 45.023 143.045 1.00 14.92 274 ASN B CA 1
ATOM 9821 C C . ASN C 1 274 ? 55.360 43.902 142.127 1.00 14.92 274 ASN B C 1
ATOM 9822 O O . ASN C 1 274 ? 55.430 42.720 142.464 1.00 14.92 274 ASN B O 1
ATOM 9827 N N . ALA C 1 275 ? 54.928 44.282 140.923 1.00 12.82 275 ALA B N 1
ATOM 9828 C CA . ALA C 1 275 ? 54.636 43.308 139.879 1.00 12.82 275 ALA B CA 1
ATOM 9829 C C . ALA C 1 275 ? 55.885 42.586 139.391 1.00 12.82 275 ALA B C 1
ATOM 9830 O O . ALA C 1 275 ? 55.770 41.528 138.768 1.00 12.82 275 ALA B O 1
ATOM 9832 N N . ASN C 1 276 ? 57.067 43.133 139.661 1.00 18.23 276 ASN B N 1
ATOM 9833 C CA . ASN C 1 276 ? 58.347 42.509 139.371 1.00 18.23 276 ASN B CA 1
ATOM 9834 C C . ASN C 1 276 ? 58.933 41.760 140.566 1.00 18.23 276 ASN B C 1
ATOM 9835 O O . ASN C 1 276 ? 60.138 41.492 140.561 1.00 18.23 276 ASN B O 1
ATOM 9840 N N . SER C 1 277 ? 58.101 41.436 141.567 1.00 16.10 277 SER B N 1
ATOM 9841 C CA . SER C 1 277 ? 58.464 40.665 142.769 1.00 16.10 277 SER B CA 1
ATOM 9842 C C . SER C 1 277 ? 59.577 41.330 143.572 1.00 16.10 277 SER B C 1
ATOM 9843 O O . SER C 1 277 ? 60.438 40.661 144.140 1.00 16.10 277 SER B O 1
ATOM 9846 N N . ILE C 1 278 ? 59.550 42.655 143.644 1.00 15.43 278 ILE B N 1
ATOM 9847 C CA . ILE C 1 278 ? 60.596 43.430 144.296 1.00 15.43 278 ILE B CA 1
ATOM 9848 C C . ILE C 1 278 ? 59.984 44.168 145.475 1.00 15.43 278 ILE B C 1
ATOM 9849 O O . ILE C 1 278 ? 58.938 44.810 145.337 1.00 15.43 278 ILE B O 1
ATOM 9854 N N . THR C 1 279 ? 60.626 44.060 146.631 1.00 15.95 279 THR B N 1
ATOM 9855 C CA . THR C 1 279 ? 60.194 44.720 147.850 1.00 15.95 279 THR B CA 1
ATOM 9856 C C . THR C 1 279 ? 61.208 45.771 148.283 1.00 15.95 279 THR B C 1
ATOM 9857 O O . THR C 1 279 ? 62.399 45.703 147.968 1.00 15.95 279 THR B O 1
ATOM 9861 N N . TYR C 1 280 ? 60.706 46.762 149.012 1.00 22.07 280 TYR B N 1
ATOM 9862 C CA . TYR C 1 280 ? 61.525 47.831 149.558 1.00 22.07 280 TYR B CA 1
ATOM 9863 C C . TYR C 1 280 ? 61.639 47.762 151.072 1.00 22.07 280 TYR B C 1
ATOM 9864 O O . TYR C 1 280 ? 62.352 48.579 151.662 1.00 22.07 280 TYR B O 1
ATOM 9873 N N . GLY C 1 281 ? 60.928 46.851 151.716 1.00 19.09 281 GLY B N 1
ATOM 9874 C CA . GLY C 1 281 ? 60.978 46.656 153.149 1.00 19.09 281 GLY B CA 1
ATOM 9875 C C . GLY C 1 281 ? 61.901 45.520 153.526 1.00 19.09 281 GLY B C 1
ATOM 9876 O O . GLY C 1 281 ? 62.771 45.116 152.747 1.00 19.09 281 GLY B O 1
ATOM 9877 N N . TRP C 1 282 ? 61.694 44.979 154.730 1.00 20.31 282 TRP B N 1
ATOM 9878 C CA . TRP C 1 282 ? 62.626 44.012 155.296 1.00 20.31 282 TRP B CA 1
ATOM 9879 C C . TRP C 1 282 ? 61.975 42.705 155.730 1.00 20.31 282 TRP B C 1
ATOM 9880 O O . TRP C 1 282 ? 62.551 42.005 156.573 1.00 20.31 282 TRP B O 1
ATOM 9891 N N . SER C 1 283 ? 60.811 42.347 155.196 1.00 17.44 283 SER B N 1
ATOM 9892 C CA . SER C 1 283 ? 60.080 41.183 155.667 1.00 17.44 283 SER B CA 1
ATOM 9893 C C . SER C 1 283 ? 59.610 40.331 154.493 1.00 17.44 283 SER B C 1
ATOM 9894 O O . SER C 1 283 ? 59.706 40.726 153.331 1.00 17.44 283 SER B O 1
ATOM 9897 N N . THR C 1 284 ? 59.100 39.148 154.812 1.00 18.75 284 THR B N 1
ATOM 9898 C CA . THR C 1 284 ? 58.611 38.193 153.829 1.00 18.75 284 THR B CA 1
ATOM 9899 C C . THR C 1 284 ? 57.083 38.189 153.879 1.00 18.75 284 THR B C 1
ATOM 9900 O O . THR C 1 284 ? 56.487 38.522 154.904 1.00 18.75 284 THR B O 1
ATOM 9904 N N . ALA C 1 285 ? 56.448 37.830 152.760 1.00 19.08 285 ALA B N 1
ATOM 9905 C CA . ALA C 1 285 ? 55.034 38.124 152.528 1.00 19.08 285 ALA B CA 1
ATOM 9906 C C . ALA C 1 285 ? 54.023 37.365 153.395 1.00 19.08 285 ALA B C 1
ATOM 9907 O O . ALA C 1 285 ? 53.050 37.997 153.824 1.00 19.08 285 ALA B O 1
ATOM 9909 N N . PRO C 1 286 ? 54.152 36.062 153.689 1.00 18.22 286 PRO B N 1
ATOM 9910 C CA . PRO C 1 286 ? 53.272 35.506 154.728 1.00 18.22 286 PRO B CA 1
ATOM 9911 C C . PRO C 1 286 ? 53.792 35.883 156.106 1.00 18.22 286 PRO B C 1
ATOM 9912 O O . PRO C 1 286 ? 54.958 35.651 156.434 1.00 18.22 286 PRO B O 1
ATOM 9916 N N . VAL C 1 287 ? 52.924 36.493 156.903 1.00 19.16 287 VAL B N 1
ATOM 9917 C CA . VAL C 1 287 ? 53.331 37.029 158.195 1.00 19.16 287 VAL B CA 1
ATOM 9918 C C . VAL C 1 287 ? 53.528 35.883 159.175 1.00 19.16 287 VAL B C 1
ATOM 9919 O O . VAL C 1 287 ? 52.571 35.200 159.558 1.00 19.16 287 VAL B O 1
ATOM 9923 N N . ASN C 1 288 ? 54.768 35.673 159.580 1.00 25.19 288 ASN B N 1
ATOM 9924 C CA . ASN C 1 288 ? 55.144 34.773 160.657 1.00 25.19 288 ASN B CA 1
ATOM 9925 C C . ASN C 1 288 ? 55.329 35.623 161.900 1.00 25.19 288 ASN B C 1
ATOM 9926 O O . ASN C 1 288 ? 55.411 36.851 161.808 1.00 25.19 288 ASN B O 1
ATOM 9931 N N . PRO C 1 289 ? 55.341 35.019 163.090 1.00 26.68 289 PRO B N 1
ATOM 9932 C CA . PRO C 1 289 ? 55.673 35.806 164.282 1.00 26.68 289 PRO B CA 1
ATOM 9933 C C . PRO C 1 289 ? 57.136 36.225 164.288 1.00 26.68 289 PRO B C 1
ATOM 9934 O O . PRO C 1 289 ? 58.004 35.555 163.722 1.00 26.68 289 PRO B O 1
ATOM 9938 N N . MET C 1 290 ? 57.394 37.363 164.935 1.00 27.03 290 MET B N 1
ATOM 9939 C CA . MET C 1 290 ? 58.666 38.071 164.822 1.00 27.03 290 MET B CA 1
ATOM 9940 C C . MET C 1 290 ? 59.758 37.327 165.580 1.00 27.03 290 MET B C 1
ATOM 9941 O O . MET C 1 290 ? 59.921 37.522 166.786 1.00 27.03 290 MET B O 1
ATOM 9946 N N . ALA C 1 291 ? 60.525 36.498 164.881 1.00 27.15 291 ALA B N 1
ATOM 9947 C CA . ALA C 1 291 ? 61.713 35.900 165.476 1.00 27.15 291 ALA B CA 1
ATOM 9948 C C . ALA C 1 291 ? 62.758 36.992 165.683 1.00 27.15 291 ALA B C 1
ATOM 9949 O O . ALA C 1 291 ? 63.057 37.753 164.756 1.00 27.15 291 ALA B O 1
ATOM 9951 N N . ALA C 1 292 ? 63.293 37.090 166.899 1.00 28.80 292 ALA B N 1
ATOM 9952 C CA . ALA C 1 292 ? 64.219 38.161 167.237 1.00 28.80 292 ALA B CA 1
ATOM 9953 C C . ALA C 1 292 ? 65.128 37.716 168.374 1.00 28.80 292 ALA B C 1
ATOM 9954 O O . ALA C 1 292 ? 64.780 36.842 169.172 1.00 28.80 292 ALA B O 1
ATOM 9956 N N . GLU C 1 293 ? 66.300 38.337 168.446 1.00 32.25 293 GLU B N 1
ATOM 9957 C CA . GLU C 1 293 ? 67.231 38.107 169.539 1.00 32.25 293 GLU B CA 1
ATOM 9958 C C . GLU C 1 293 ? 67.294 39.334 170.441 1.00 32.25 293 GLU B C 1
ATOM 9959 O O . GLU C 1 293 ? 66.943 40.449 170.051 1.00 32.25 293 GLU B O 1
ATOM 9965 N N . ILE C 1 294 ? 67.750 39.111 171.669 1.00 31.90 294 ILE B N 1
ATOM 9966 C CA . ILE C 1 294 ? 67.827 40.147 172.693 1.00 31.90 294 ILE B CA 1
ATOM 9967 C C . ILE C 1 294 ? 69.264 40.634 172.773 1.00 31.90 294 ILE B C 1
ATOM 9968 O O . ILE C 1 294 ? 70.187 39.830 172.954 1.00 31.90 294 ILE B O 1
ATOM 9973 N N . VAL C 1 295 ? 69.455 41.944 172.652 1.00 30.92 295 VAL B N 1
ATOM 9974 C CA . VAL C 1 295 ? 70.798 42.504 172.711 1.00 30.92 295 VAL B CA 1
ATOM 9975 C C . VAL C 1 295 ? 71.115 42.940 174.136 1.00 30.92 295 VAL B C 1
ATOM 9976 O O . VAL C 1 295 ? 72.036 42.408 174.766 1.00 30.92 295 VAL B O 1
ATOM 9980 N N . VAL C 1 296 ? 70.354 43.901 174.659 1.00 30.94 296 VAL B N 1
ATOM 9981 C CA . VAL C 1 296 ? 70.566 44.441 175.999 1.00 30.94 296 VAL B CA 1
ATOM 9982 C C . VAL C 1 296 ? 69.246 44.390 176.762 1.00 30.94 296 VAL B C 1
ATOM 9983 O O . VAL C 1 296 ? 68.222 44.889 176.281 1.00 30.94 296 VAL B O 1
ATOM 9987 N N . LYS C 1 297 ? 69.274 43.782 177.947 1.00 33.04 297 LYS B N 1
ATOM 9988 C CA . LYS C 1 297 ? 68.128 43.737 178.843 1.00 33.04 297 LYS B CA 1
ATOM 9989 C C . LYS C 1 297 ? 68.044 45.033 179.643 1.00 33.04 297 LYS B C 1
ATOM 9990 O O . LYS C 1 297 ? 69.070 45.607 180.019 1.00 33.04 297 LYS B O 1
ATOM 9996 N N . HIS C 1 298 ? 66.819 45.497 179.899 1.00 37.75 298 HIS B N 1
ATOM 9997 C CA . HIS C 1 298 ? 66.595 46.707 180.679 1.00 37.75 298 HIS B CA 1
ATOM 9998 C C . HIS C 1 298 ? 65.509 46.472 181.720 1.00 37.75 298 HIS B C 1
ATOM 9999 O O . HIS C 1 298 ? 64.503 45.808 181.460 1.00 37.75 298 HIS B O 1
ATOM 10006 N N . ASP C 1 299 ? 65.722 47.047 182.903 1.00 36.54 299 ASP B N 1
ATOM 10007 C CA . ASP C 1 299 ? 64.829 46.902 184.043 1.00 36.54 299 ASP B CA 1
ATOM 10008 C C . ASP C 1 299 ? 63.857 48.072 184.115 1.00 36.54 299 ASP B C 1
ATOM 10009 O O . ASP C 1 299 ? 63.953 49.036 183.352 1.00 36.54 299 ASP B O 1
ATOM 10014 N N . TYR C 1 300 ? 62.912 47.976 185.049 1.00 35.14 300 TYR B N 1
ATOM 10015 C CA . TYR C 1 300 ? 61.878 48.995 185.160 1.00 35.14 300 TYR B CA 1
ATOM 10016 C C . TYR C 1 300 ? 62.330 50.133 186.070 1.00 35.14 300 TYR B C 1
ATOM 10017 O O . TYR C 1 300 ? 63.021 49.928 187.072 1.00 35.14 300 TYR B O 1
ATOM 10026 N N . THR C 1 301 ? 61.928 51.344 185.702 1.00 35.61 301 THR B N 1
ATOM 10027 C CA . THR C 1 301 ? 62.246 52.565 186.424 1.00 35.61 301 THR B CA 1
ATOM 10028 C C . THR C 1 301 ? 60.920 53.168 186.891 1.00 35.61 301 THR B C 1
ATOM 10029 O O . THR C 1 301 ? 59.845 52.771 186.434 1.00 35.61 301 THR B O 1
ATOM 10033 N N . ASN C 1 302 ? 60.985 54.098 187.849 1.00 41.05 302 ASN B N 1
ATOM 10034 C CA . ASN C 1 302 ? 59.788 54.780 188.327 1.00 41.05 302 ASN B CA 1
ATOM 10035 C C . ASN C 1 302 ? 59.135 55.644 187.253 1.00 41.05 302 ASN B C 1
ATOM 10036 O O . ASN C 1 302 ? 57.916 55.841 187.292 1.00 41.05 302 ASN B O 1
ATOM 10041 N N . ASN C 1 303 ? 59.913 56.154 186.296 1.00 41.07 303 ASN B N 1
ATOM 10042 C CA . ASN C 1 303 ? 59.385 56.992 185.230 1.00 41.07 303 ASN B CA 1
ATOM 10043 C C . ASN C 1 303 ? 58.845 56.208 184.045 1.00 41.07 303 ASN B C 1
ATOM 10044 O O . ASN C 1 303 ? 57.832 56.614 183.468 1.00 41.07 303 ASN B O 1
ATOM 10049 N N . ARG C 1 304 ? 59.507 55.121 183.653 1.00 38.66 304 ARG B N 1
ATOM 10050 C CA . ARG C 1 304 ? 59.132 54.336 182.487 1.00 38.66 304 ARG B CA 1
ATOM 10051 C C . ARG C 1 304 ? 59.333 52.861 182.801 1.00 38.66 304 ARG B C 1
ATOM 10052 O O . ARG C 1 304 ? 60.191 52.487 183.604 1.00 38.66 304 ARG B O 1
ATOM 10060 N N . ASN C 1 305 ? 58.551 52.019 182.127 1.00 34.45 305 ASN B N 1
ATOM 10061 C CA . ASN C 1 305 ? 58.532 50.586 182.385 1.00 34.45 305 ASN B CA 1
ATOM 10062 C C . ASN C 1 305 ? 59.831 49.921 181.926 1.00 34.45 305 ASN B C 1
ATOM 10063 O O . ASN C 1 305 ? 60.735 50.554 181.373 1.00 34.45 305 ASN B O 1
ATOM 10068 N N . ALA C 1 306 ? 59.919 48.616 182.161 1.00 29.46 306 ALA B N 1
ATOM 10069 C CA . ALA C 1 306 ? 61.051 47.837 181.693 1.00 29.46 306 ALA B CA 1
ATOM 10070 C C . ALA C 1 306 ? 60.957 47.658 180.189 1.00 29.46 306 ALA B C 1
ATOM 10071 O O . ALA C 1 306 ? 59.867 47.705 179.614 1.00 29.46 306 ALA B O 1
ATOM 10073 N N . TRP C 1 307 ? 62.104 47.464 179.544 1.00 36.44 307 TRP B N 1
ATOM 10074 C CA . TRP C 1 307 ? 62.110 47.259 178.106 1.00 36.44 307 TRP B CA 1
ATOM 10075 C C . TRP C 1 307 ? 63.271 46.366 177.703 1.00 36.44 307 TRP B C 1
ATOM 10076 O O . TRP C 1 307 ? 63.980 45.807 178.543 1.00 36.44 307 TRP B O 1
ATOM 10087 N N . LEU C 1 308 ? 63.439 46.216 176.393 1.00 34.75 308 LEU B N 1
ATOM 10088 C CA . LEU C 1 308 ? 64.273 45.150 175.864 1.00 34.75 308 LEU B CA 1
ATOM 10089 C C . LEU C 1 308 ? 64.709 45.528 174.457 1.00 34.75 308 LEU B C 1
ATOM 10090 O O . LEU C 1 308 ? 63.881 45.538 173.542 1.00 34.75 308 LEU B O 1
ATOM 10095 N N . SER C 1 309 ? 65.994 45.828 174.282 1.00 31.59 309 SER B N 1
ATOM 10096 C CA . SER C 1 309 ? 66.512 46.202 172.973 1.00 31.59 309 SER B CA 1
ATOM 10097 C C . SER C 1 309 ? 66.608 44.973 172.079 1.00 31.59 309 SER B C 1
ATOM 10098 O O . SER C 1 309 ? 67.087 43.915 172.495 1.00 31.59 309 SER B O 1
ATOM 10101 N N . ILE C 1 310 ? 66.163 45.130 170.834 1.00 26.78 310 ILE B N 1
ATOM 10102 C CA . ILE C 1 310 ? 66.018 44.022 169.900 1.00 26.78 310 ILE B CA 1
ATOM 10103 C C . ILE C 1 310 ? 67.022 44.175 168.768 1.00 26.78 310 ILE B C 1
ATOM 10104 O O . ILE C 1 310 ? 67.160 45.257 168.189 1.00 26.78 310 ILE B O 1
ATOM 10109 N N . GLY C 1 311 ? 67.732 43.091 168.466 1.00 28.15 311 GLY B N 1
ATOM 10110 C CA . GLY C 1 311 ? 68.555 43.021 167.279 1.00 28.15 311 GLY B CA 1
ATOM 10111 C C . GLY C 1 311 ? 69.025 41.609 166.998 1.00 28.15 311 GLY B C 1
ATOM 10112 O O . GLY C 1 311 ? 69.529 40.924 167.894 1.00 28.15 311 GLY B O 1
ATOM 10113 N N . ALA C 1 312 ? 68.858 41.161 165.759 1.00 27.81 312 ALA B N 1
ATOM 10114 C CA . ALA C 1 312 ? 69.393 39.876 165.346 1.00 27.81 312 ALA B CA 1
ATOM 10115 C C . ALA C 1 312 ? 70.865 40.015 164.996 1.00 27.81 312 ALA B C 1
ATOM 10116 O O . ALA C 1 312 ? 71.400 41.121 164.892 1.00 27.81 312 ALA B O 1
ATOM 10118 N N . LYS C 1 313 ? 71.523 38.873 164.811 1.00 32.08 313 LYS B N 1
ATOM 10119 C CA . LYS C 1 313 ? 72.940 38.851 164.452 1.00 32.08 313 LYS B CA 1
ATOM 10120 C C . LYS C 1 313 ? 73.069 38.806 162.929 1.00 32.08 313 LYS B C 1
ATOM 10121 O O . LYS C 1 313 ? 73.534 37.826 162.340 1.00 32.08 313 LYS B O 1
ATOM 10127 N N . ASN C 1 314 ? 72.638 39.916 162.308 1.00 33.39 314 ASN B N 1
ATOM 10128 C CA . ASN C 1 314 ? 72.639 40.125 160.852 1.00 33.39 314 ASN B CA 1
ATOM 10129 C C . ASN C 1 314 ? 71.857 39.039 160.118 1.00 33.39 314 ASN B C 1
ATOM 10130 O O . ASN C 1 314 ? 72.274 38.544 159.070 1.00 33.39 314 ASN B O 1
ATOM 10135 N N . LYS C 1 315 ? 70.696 38.674 160.665 1.00 30.91 315 LYS B N 1
ATOM 10136 C CA . LYS C 1 315 ? 69.916 37.570 160.122 1.00 30.91 315 LYS B CA 1
ATOM 10137 C C . LYS C 1 315 ? 68.552 37.997 159.592 1.00 30.91 315 LYS B C 1
ATOM 10138 O O . LYS C 1 315 ? 67.664 37.149 159.455 1.00 30.91 315 LYS B O 1
ATOM 10144 N N . GLY C 1 316 ? 68.360 39.279 159.289 1.00 26.84 316 GLY B N 1
ATOM 10145 C CA . GLY C 1 316 ? 67.214 39.710 158.526 1.00 26.84 316 GLY B CA 1
ATOM 10146 C C . GLY C 1 316 ? 67.375 39.291 157.078 1.00 26.84 316 GLY B C 1
ATOM 10147 O O . GLY C 1 316 ? 68.448 39.446 156.488 1.00 26.84 316 GLY B O 1
ATOM 10148 N N . PRO C 1 317 ? 66.315 38.738 156.478 1.00 25.23 317 PRO B N 1
ATOM 10149 C CA . PRO C 1 317 ? 66.456 38.184 155.120 1.00 25.23 317 PRO B CA 1
ATOM 10150 C C . PRO C 1 317 ? 66.592 39.243 154.041 1.00 25.23 317 PRO B C 1
ATOM 10151 O O . PRO C 1 317 ? 67.033 38.929 152.928 1.00 25.23 317 PRO B O 1
ATOM 10155 N N . LEU C 1 318 ? 66.216 40.483 154.328 1.00 24.78 318 LEU B N 1
ATOM 10156 C CA . LEU C 1 318 ? 66.383 41.581 153.387 1.00 24.78 318 LEU B CA 1
ATOM 10157 C C . LEU C 1 318 ? 67.338 42.640 153.908 1.00 24.78 318 LEU B C 1
ATOM 10158 O O . LEU C 1 318 ? 68.342 42.944 153.253 1.00 24.78 318 LEU B O 1
ATOM 10163 N N . PHE C 1 319 ? 67.057 43.203 155.078 1.00 27.99 319 PHE B N 1
ATOM 10164 C CA . PHE C 1 319 ? 67.969 44.124 155.742 1.00 27.99 319 PHE B CA 1
ATOM 10165 C C . PHE C 1 319 ? 68.502 43.427 156.981 1.00 27.99 319 PHE B C 1
ATOM 10166 O O . PHE C 1 319 ? 67.803 43.390 158.007 1.00 27.99 319 PHE B O 1
ATOM 10174 N N . PRO C 1 320 ? 69.711 42.841 156.932 1.00 31.61 320 PRO B N 1
ATOM 10175 C CA . PRO C 1 320 ? 70.215 42.078 158.082 1.00 31.61 320 PRO B CA 1
ATOM 10176 C C . PRO C 1 320 ? 70.536 42.984 159.255 1.00 31.61 320 PRO B C 1
ATOM 10177 O O . PRO C 1 320 ? 71.532 43.713 159.247 1.00 31.61 320 PRO B O 1
ATOM 10181 N N . GLY C 1 321 ? 69.677 42.940 160.266 1.00 28.59 321 GLY B N 1
ATOM 10182 C CA . GLY C 1 321 ? 69.714 43.890 161.359 1.00 28.59 321 GLY B CA 1
ATOM 10183 C C . GLY C 1 321 ? 68.316 44.320 161.749 1.00 28.59 321 GLY B C 1
ATOM 10184 O O . GLY C 1 321 ? 68.025 44.542 162.929 1.00 28.59 321 GLY B O 1
ATOM 10185 N N . LEU C 1 322 ? 67.433 44.426 160.758 1.00 25.95 322 LEU B N 1
ATOM 10186 C CA . LEU C 1 322 ? 66.010 44.563 161.018 1.00 25.95 322 LEU B CA 1
ATOM 10187 C C . LEU C 1 322 ? 65.403 43.174 161.076 1.00 25.95 322 LEU B C 1
ATOM 10188 O O . LEU C 1 322 ? 65.665 42.367 160.171 1.00 25.95 322 LEU B O 1
ATOM 10193 N N . PRO C 1 323 ? 64.618 42.838 162.097 1.00 23.11 323 PRO B N 1
ATOM 10194 C CA . PRO C 1 323 ? 64.170 41.457 162.251 1.00 23.11 323 PRO B CA 1
ATOM 10195 C C . PRO C 1 323 ? 63.037 41.162 161.290 1.00 23.11 323 PRO B C 1
ATOM 10196 O O . PRO C 1 323 ? 62.310 42.053 160.845 1.00 23.11 323 PRO B O 1
ATOM 10200 N N . ASN C 1 324 ? 62.927 39.888 160.937 1.00 22.65 324 ASN B N 1
ATOM 10201 C CA . ASN C 1 324 ? 61.845 39.450 160.076 1.00 22.65 324 ASN B CA 1
ATOM 10202 C C . ASN C 1 324 ? 60.529 39.629 160.818 1.00 22.65 324 ASN B C 1
ATOM 10203 O O . ASN C 1 324 ? 60.405 39.239 161.984 1.00 22.65 324 ASN B O 1
ATOM 10208 N N . HIS C 1 325 ? 59.596 40.315 160.153 1.00 21.81 325 HIS B N 1
ATOM 10209 C CA . HIS C 1 325 ? 58.227 40.567 160.608 1.00 21.81 325 HIS B CA 1
ATOM 10210 C C . HIS C 1 325 ? 58.179 41.502 161.820 1.00 21.81 325 HIS B C 1
ATOM 10211 O O . HIS C 1 325 ? 57.468 41.240 162.792 1.00 21.81 325 HIS B O 1
ATOM 10218 N N . PHE C 1 326 ? 58.937 42.619 161.755 1.00 24.19 326 PHE B N 1
ATOM 10219 C CA . PHE C 1 326 ? 58.792 43.722 162.702 1.00 24.19 326 PHE B CA 1
ATOM 10220 C C . PHE C 1 326 ? 57.730 44.703 162.197 1.00 24.19 326 PHE B C 1
ATOM 10221 O O . PHE C 1 326 ? 57.708 45.031 161.009 1.00 24.19 326 PHE B O 1
ATOM 10229 N N . PRO C 1 327 ? 56.848 45.194 163.070 1.00 26.84 327 PRO B N 1
ATOM 10230 C CA . PRO C 1 327 ? 55.727 46.024 162.601 1.00 26.84 327 PRO B CA 1
ATOM 10231 C C . PRO C 1 327 ? 56.129 47.450 162.247 1.00 26.84 327 PRO B C 1
ATOM 10232 O O . PRO C 1 327 ? 57.041 48.028 162.838 1.00 26.84 327 PRO B O 1
ATOM 10236 N N . ASP C 1 328 ? 55.411 48.018 161.278 1.00 25.99 328 ASP B N 1
ATOM 10237 C CA . ASP C 1 328 ? 55.487 49.432 160.938 1.00 25.99 328 ASP B CA 1
ATOM 10238 C C . ASP C 1 328 ? 54.550 50.282 161.774 1.00 25.99 328 ASP B C 1
ATOM 10239 O O . ASP C 1 328 ? 54.727 51.501 161.842 1.00 25.99 328 ASP B O 1
ATOM 10244 N N . SER C 1 329 ? 53.553 49.662 162.399 1.00 25.65 329 SER B N 1
ATOM 10245 C CA . SER C 1 329 ? 52.561 50.348 163.211 1.00 25.65 329 SER B CA 1
ATOM 10246 C C . SER C 1 329 ? 52.974 50.372 164.678 1.00 25.65 329 SER B C 1
ATOM 10247 O O . SER C 1 329 ? 52.131 50.389 165.571 1.00 25.65 329 SER B O 1
ATOM 10250 N N . CYS C 1 330 ? 54.278 50.373 164.932 1.00 29.81 330 CYS B N 1
ATOM 10251 C CA . CYS C 1 330 ? 54.807 50.423 166.281 1.00 29.81 330 CYS B CA 1
ATOM 10252 C C . CYS C 1 330 ? 54.654 51.828 166.857 1.00 29.81 330 CYS B C 1
ATOM 10253 O O . CYS C 1 330 ? 54.190 52.762 166.197 1.00 29.81 330 CYS B O 1
ATOM 10256 N N . ALA C 1 331 ? 55.057 51.981 168.111 1.00 27.50 331 ALA B N 1
ATOM 10257 C CA . ALA C 1 331 ? 54.975 53.265 168.787 1.00 27.50 331 ALA B CA 1
ATOM 10258 C C . ALA C 1 331 ? 56.168 54.132 168.399 1.00 27.50 331 ALA B C 1
ATOM 10259 O O . ALA C 1 331 ? 57.321 53.725 168.565 1.00 27.50 331 ALA B O 1
ATOM 10261 N N . SER C 1 332 ? 55.895 55.326 167.879 1.00 29.59 332 SER B N 1
ATOM 10262 C CA . SER C 1 332 ? 56.938 56.282 167.545 1.00 29.59 332 SER B CA 1
ATOM 10263 C C . SER C 1 332 ? 56.431 57.680 167.853 1.00 29.59 332 SER B C 1
ATOM 10264 O O . SER C 1 332 ? 55.283 57.867 168.269 1.00 29.59 332 SER B O 1
ATOM 10267 N N . THR C 1 333 ? 57.306 58.668 167.644 1.00 33.24 333 THR B N 1
ATOM 10268 C CA . THR C 1 333 ? 56.938 60.064 167.855 1.00 33.24 333 THR B CA 1
ATOM 10269 C C . THR C 1 333 ? 55.910 60.521 166.828 1.00 33.24 333 THR B C 1
ATOM 10270 O O . THR C 1 333 ? 55.013 61.308 167.152 1.00 33.24 333 THR B O 1
ATOM 10274 N N . LEU C 1 334 ? 56.010 60.012 165.597 1.00 30.21 334 LEU B N 1
ATOM 10275 C CA . LEU C 1 334 ? 55.017 60.308 164.572 1.00 30.21 334 LEU B CA 1
ATOM 10276 C C . LEU C 1 334 ? 53.667 59.682 164.901 1.00 30.21 334 LEU B C 1
ATOM 10277 O O . LEU C 1 334 ? 52.621 60.246 164.561 1.00 30.21 334 LEU B O 1
ATOM 10282 N N . VAL C 1 335 ? 53.669 58.540 165.578 1.00 30.26 335 VAL B N 1
ATOM 10283 C CA . VAL C 1 335 ? 52.430 57.889 165.986 1.00 30.26 335 VAL B CA 1
ATOM 10284 C C . VAL C 1 335 ? 51.819 58.569 167.205 1.00 30.26 335 VAL B C 1
ATOM 10285 O O . VAL C 1 335 ? 50.671 59.019 167.169 1.00 30.26 335 VAL B O 1
ATOM 10289 N N . GLY C 1 336 ? 52.567 58.657 168.301 1.00 28.55 336 GLY B N 1
ATOM 10290 C CA . GLY C 1 336 ? 52.059 59.281 169.506 1.00 28.55 336 GLY B CA 1
ATOM 10291 C C . GLY C 1 336 ? 53.118 59.469 170.572 1.00 28.55 336 GLY B C 1
ATOM 10292 O O . GLY C 1 336 ? 53.953 58.587 170.781 1.00 28.55 336 GLY B O 1
ATOM 10293 N N . ALA C 1 337 ? 53.093 60.608 171.257 1.00 30.41 337 ALA B N 1
ATOM 10294 C CA . ALA C 1 337 ? 54.072 60.890 172.294 1.00 30.41 337 ALA B CA 1
ATOM 10295 C C . ALA C 1 337 ? 53.798 60.054 173.541 1.00 30.41 337 ALA B C 1
ATOM 10296 O O . ALA C 1 337 ? 52.673 59.615 173.793 1.00 30.41 337 ALA B O 1
ATOM 10298 N N . MET C 1 338 ? 54.852 59.835 174.322 1.00 38.08 338 MET B N 1
ATOM 10299 C CA . MET C 1 338 ? 54.716 59.091 175.564 1.00 38.08 338 MET B CA 1
ATOM 10300 C C . MET C 1 338 ? 54.010 59.941 176.610 1.00 38.08 338 MET B C 1
ATOM 10301 O O . MET C 1 338 ? 54.225 61.152 176.710 1.00 38.08 338 MET B O 1
ATOM 10306 N N . ASP C 1 339 ? 53.163 59.290 177.399 1.00 35.91 339 ASP B N 1
ATOM 10307 C CA . ASP C 1 339 ? 52.375 59.962 178.417 1.00 35.91 339 ASP B CA 1
ATOM 10308 C C . ASP C 1 339 ? 52.846 59.540 179.800 1.00 35.91 339 ASP B C 1
ATOM 10309 O O . ASP C 1 339 ? 53.495 58.503 179.963 1.00 35.91 339 ASP B O 1
ATOM 10314 N N . THR C 1 340 ? 52.512 60.354 180.798 1.00 34.79 340 THR B N 1
ATOM 10315 C CA . THR C 1 340 ? 52.791 60.010 182.192 1.00 34.79 340 THR B CA 1
ATOM 10316 C C . THR C 1 340 ? 51.589 59.278 182.796 1.00 34.79 340 THR B C 1
ATOM 10317 O O . THR C 1 340 ? 50.978 59.681 183.787 1.00 34.79 340 THR B O 1
ATOM 10321 N N . GLY C 1 341 ? 51.210 58.196 182.124 1.00 29.91 341 GLY B N 1
ATOM 10322 C CA . GLY C 1 341 ? 50.137 57.324 182.547 1.00 29.91 341 GLY B CA 1
ATOM 10323 C C . GLY C 1 341 ? 50.681 55.966 182.926 1.00 29.91 341 GLY B C 1
ATOM 10324 O O . GLY C 1 341 ? 51.166 55.766 184.044 1.00 29.91 341 GLY B O 1
ATOM 10325 N N . ARG C 1 342 ? 50.613 55.023 181.985 1.00 34.93 342 ARG B N 1
ATOM 10326 C CA . ARG C 1 342 ? 51.121 53.670 182.175 1.00 34.93 342 ARG B CA 1
ATOM 10327 C C . ARG C 1 342 ? 52.638 53.556 182.034 1.00 34.93 342 ARG B C 1
ATOM 10328 O O . ARG C 1 342 ? 53.118 52.418 181.939 1.00 34.93 342 ARG B O 1
ATOM 10336 N N . HIS C 1 343 ? 53.369 54.681 181.989 1.00 38.56 343 HIS B N 1
ATOM 10337 C CA . HIS C 1 343 ? 54.838 54.728 181.990 1.00 38.56 343 HIS B CA 1
ATOM 10338 C C . HIS C 1 343 ? 55.413 54.014 180.767 1.00 38.56 343 HIS B C 1
ATOM 10339 O O . HIS C 1 343 ? 56.396 53.276 180.850 1.00 38.56 343 HIS B O 1
ATOM 10346 N N . MET C 1 344 ? 54.780 54.251 179.625 1.00 37.81 344 MET B N 1
ATOM 10347 C CA . MET C 1 344 ? 55.055 53.556 178.376 1.00 37.81 344 MET B CA 1
ATOM 10348 C C . MET C 1 344 ? 54.540 54.448 177.251 1.00 37.81 344 MET B C 1
ATOM 10349 O O . MET C 1 344 ? 53.898 55.472 177.524 1.00 37.81 344 MET B O 1
ATOM 10354 N N . PRO C 1 345 ? 54.843 54.135 175.978 1.00 30.74 345 PRO B N 1
ATOM 10355 C CA . PRO C 1 345 ? 54.257 54.945 174.904 1.00 30.74 345 PRO B CA 1
ATOM 10356 C C . PRO C 1 345 ? 52.752 54.766 174.814 1.00 30.74 345 PRO B C 1
ATOM 10357 O O . PRO C 1 345 ? 52.199 53.736 175.201 1.00 30.74 345 PRO B O 1
ATOM 10361 N N . ALA C 1 346 ? 52.091 55.803 174.303 1.00 27.41 346 ALA B N 1
ATOM 10362 C CA . ALA C 1 346 ? 50.634 55.848 174.320 1.00 27.41 346 ALA B CA 1
ATOM 10363 C C . ALA C 1 346 ? 50.036 54.894 173.296 1.00 27.41 346 ALA B C 1
ATOM 10364 O O . ALA C 1 346 ? 49.234 54.018 173.636 1.00 27.41 346 ALA B O 1
ATOM 10366 N N . THR C 1 347 ? 50.417 55.048 172.034 1.00 29.83 347 THR B N 1
ATOM 10367 C CA . THR C 1 347 ? 49.751 54.384 170.925 1.00 29.83 347 THR B CA 1
ATOM 10368 C C . THR C 1 347 ? 50.698 53.383 170.281 1.00 29.83 347 THR B C 1
ATOM 10369 O O . THR C 1 347 ? 51.726 53.769 169.717 1.00 29.83 347 THR B O 1
ATOM 10373 N N . GLY C 1 348 ? 50.348 52.106 170.364 1.00 28.71 348 GLY B N 1
ATOM 10374 C CA . GLY C 1 348 ? 51.147 51.066 169.743 1.00 28.71 348 GLY B CA 1
ATOM 10375 C C . GLY C 1 348 ? 50.360 49.778 169.666 1.00 28.71 348 GLY B C 1
ATOM 10376 O O . GLY C 1 348 ? 49.256 49.661 170.204 1.00 28.71 348 GLY B O 1
ATOM 10377 N N . VAL C 1 349 ? 50.948 48.802 168.983 1.00 28.03 349 VAL B N 1
ATOM 10378 C CA . VAL C 1 349 ? 50.356 47.484 168.792 1.00 28.03 349 VAL B CA 1
ATOM 10379 C C . VAL C 1 349 ? 51.039 46.519 169.750 1.00 28.03 349 VAL B C 1
ATOM 10380 O O . VAL C 1 349 ? 52.254 46.316 169.668 1.00 28.03 349 VAL B O 1
ATOM 10384 N N . CYS C 1 350 ? 50.266 45.932 170.659 1.00 31.40 350 CYS B N 1
ATOM 10385 C CA . CYS C 1 350 ? 50.820 45.094 171.714 1.00 31.40 350 CYS B CA 1
ATOM 10386 C C . CYS C 1 350 ? 50.604 43.618 171.405 1.00 31.40 350 CYS B C 1
ATOM 10387 O O . CYS C 1 350 ? 49.848 43.242 170.506 1.00 31.40 350 CYS B O 1
ATOM 10390 N N . GLY C 1 351 ? 51.270 42.783 172.201 1.00 27.06 351 GLY B N 1
ATOM 10391 C CA . GLY C 1 351 ? 51.215 41.350 172.050 1.00 27.06 351 GLY B CA 1
ATOM 10392 C C . GLY C 1 351 ? 51.937 40.626 173.169 1.00 27.06 351 GLY B C 1
ATOM 10393 O O . GLY C 1 351 ? 52.727 41.219 173.910 1.00 27.06 351 GLY B O 1
ATOM 10394 N N . PRO C 1 352 ? 51.668 39.331 173.329 1.00 25.47 352 PRO B N 1
ATOM 10395 C CA . PRO C 1 352 ? 52.438 38.533 174.288 1.00 25.47 352 PRO B CA 1
ATOM 10396 C C . PRO C 1 352 ? 53.761 38.060 173.702 1.00 25.47 352 PRO B C 1
ATOM 10397 O O . PRO C 1 352 ? 53.847 37.653 172.541 1.00 25.47 352 PRO B O 1
ATOM 10401 N N . ALA C 1 353 ? 54.799 38.107 174.532 1.00 23.63 353 ALA B N 1
ATOM 10402 C CA . ALA C 1 353 ? 56.162 37.791 174.129 1.00 23.63 353 ALA B CA 1
ATOM 10403 C C . ALA C 1 353 ? 56.555 36.421 174.657 1.00 23.63 353 ALA B C 1
ATOM 10404 O O . ALA C 1 353 ? 56.193 36.057 175.779 1.00 23.63 353 ALA B O 1
ATOM 10406 N N . ILE C 1 354 ? 57.299 35.671 173.854 1.00 21.30 354 ILE B N 1
ATOM 10407 C CA . ILE C 1 354 ? 57.759 34.337 174.216 1.00 21.30 354 ILE B CA 1
ATOM 10408 C C . ILE C 1 354 ? 59.270 34.303 174.053 1.00 21.30 354 ILE B C 1
ATOM 10409 O O . ILE C 1 354 ? 59.788 34.575 172.964 1.00 21.30 354 ILE B O 1
ATOM 10414 N N . GLY C 1 355 ? 59.974 33.980 175.132 1.00 23.26 355 GLY B N 1
ATOM 10415 C CA . GLY C 1 355 ? 61.424 33.899 175.118 1.00 23.26 355 GLY B CA 1
ATOM 10416 C C . GLY C 1 355 ? 61.889 32.455 175.059 1.00 23.26 355 GLY B C 1
ATOM 10417 O O . GLY C 1 355 ? 61.455 31.621 175.849 1.00 23.26 355 GLY B O 1
ATOM 10418 N N . PHE C 1 356 ? 62.793 32.180 174.123 1.00 23.09 356 PHE B N 1
ATOM 10419 C CA . PHE C 1 356 ? 63.231 30.819 173.868 1.00 23.09 356 PHE B CA 1
ATOM 10420 C C . PHE C 1 356 ? 64.741 30.804 173.703 1.00 23.09 356 PHE B C 1
ATOM 10421 O O . PHE C 1 356 ? 65.367 31.840 173.476 1.00 23.09 356 PHE B O 1
ATOM 10429 N N . GLN C 1 357 ? 65.326 29.619 173.840 1.00 29.46 357 GLN B N 1
ATOM 10430 C CA . GLN C 1 357 ? 66.767 29.474 173.704 1.00 29.46 357 GLN B CA 1
ATOM 10431 C C . GLN C 1 357 ? 67.128 28.994 172.300 1.00 29.46 357 GLN B C 1
ATOM 10432 O O . GLN C 1 357 ? 66.264 28.685 171.475 1.00 29.46 357 GLN B O 1
ATOM 10438 N N . ASP C 1 358 ? 68.434 28.909 172.039 1.00 31.86 358 ASP B N 1
ATOM 10439 C CA . ASP C 1 358 ? 68.937 28.669 170.692 1.00 31.86 358 ASP B CA 1
ATOM 10440 C C . ASP C 1 358 ? 68.695 27.234 170.241 1.00 31.86 358 ASP B C 1
ATOM 10441 O O . ASP C 1 358 ? 68.548 26.978 169.042 1.00 31.86 358 ASP B O 1
ATOM 10446 N N . ASN C 1 359 ? 68.659 26.294 171.177 1.00 30.65 359 ASN B N 1
ATOM 10447 C CA . ASN C 1 359 ? 68.411 24.893 170.875 1.00 30.65 359 ASN B CA 1
ATOM 10448 C C . ASN C 1 359 ? 66.953 24.475 171.083 1.00 30.65 359 ASN B C 1
ATOM 10449 O O . ASN C 1 359 ? 66.565 23.389 170.638 1.00 30.65 359 ASN B O 1
ATOM 10454 N N . GLY C 1 360 ? 66.137 25.312 171.720 1.00 29.05 360 GLY B N 1
ATOM 10455 C CA . GLY C 1 360 ? 64.725 25.013 171.848 1.00 29.05 360 GLY B CA 1
ATOM 10456 C C . GLY C 1 360 ? 64.193 24.915 173.257 1.00 29.05 360 GLY B C 1
ATOM 10457 O O . GLY C 1 360 ? 63.005 24.633 173.437 1.00 29.05 360 GLY B O 1
ATOM 10458 N N . ASP C 1 361 ? 65.026 25.147 174.266 1.00 31.93 361 ASP B N 1
ATOM 10459 C CA . ASP C 1 361 ? 64.561 25.210 175.650 1.00 31.93 361 ASP B CA 1
ATOM 10460 C C . ASP C 1 361 ? 63.859 26.546 175.838 1.00 31.93 361 ASP B C 1
ATOM 10461 O O . ASP C 1 361 ? 64.472 27.537 176.235 1.00 31.93 361 ASP B O 1
ATOM 10466 N N . VAL C 1 362 ? 62.560 26.572 175.554 1.00 29.26 362 VAL B N 1
ATOM 10467 C CA . VAL C 1 362 ? 61.787 27.799 175.672 1.00 29.26 362 VAL B CA 1
ATOM 10468 C C . VAL C 1 362 ? 61.536 28.075 177.149 1.00 29.26 362 VAL B C 1
ATOM 10469 O O . VAL C 1 362 ? 61.337 27.146 177.941 1.00 29.26 362 VAL B O 1
ATOM 10473 N N . PHE C 1 363 ? 61.583 29.346 177.541 1.00 32.85 363 PHE B N 1
ATOM 10474 C CA . PHE C 1 363 ? 61.272 29.717 178.920 1.00 32.85 363 PHE B CA 1
ATOM 10475 C C . PHE C 1 363 ? 59.763 29.650 179.109 1.00 32.85 363 PHE B C 1
ATOM 10476 O O . PHE C 1 363 ? 59.005 30.281 178.372 1.00 32.85 363 PHE B O 1
ATOM 10484 N N . GLU C 1 364 ? 59.319 28.891 180.113 1.00 35.68 364 GLU B N 1
ATOM 10485 C CA . GLU C 1 364 ? 57.911 28.530 180.218 1.00 35.68 364 GLU B CA 1
ATOM 10486 C C . GLU C 1 364 ? 57.124 29.411 181.176 1.00 35.68 364 GLU B C 1
ATOM 10487 O O . GLU C 1 364 ? 55.899 29.484 181.044 1.00 35.68 364 GLU B O 1
ATOM 10493 N N . ASN C 1 365 ? 57.782 30.075 182.126 1.00 34.34 365 ASN B N 1
ATOM 10494 C CA . ASN C 1 365 ? 57.062 30.651 183.258 1.00 34.34 365 ASN B CA 1
ATOM 10495 C C . ASN C 1 365 ? 56.342 31.945 182.886 1.00 34.34 365 ASN B C 1
ATOM 10496 O O . ASN C 1 365 ? 55.108 32.002 182.902 1.00 34.34 365 ASN B O 1
ATOM 10501 N N . GLU C 1 366 ? 57.088 32.987 182.527 1.00 33.90 366 GLU B N 1
ATOM 10502 C CA . GLU C 1 366 ? 56.501 34.292 182.260 1.00 33.90 366 GLU B CA 1
ATOM 10503 C C . GLU C 1 366 ? 56.089 34.440 180.805 1.00 33.90 366 GLU B C 1
ATOM 10504 O O . GLU C 1 366 ? 56.591 33.747 179.913 1.00 33.90 366 GLU B O 1
ATOM 10510 N N . THR C 1 367 ? 55.159 35.367 180.590 1.00 27.05 367 THR B N 1
ATOM 10511 C CA . THR C 1 367 ? 54.805 35.854 179.260 1.00 27.05 367 THR B CA 1
ATOM 10512 C C . THR C 1 367 ? 54.321 37.287 179.430 1.00 27.05 367 THR B C 1
ATOM 10513 O O . THR C 1 367 ? 53.227 37.535 179.952 1.00 27.05 367 THR B O 1
ATOM 10517 N N . PRO C 1 368 ? 55.135 38.264 179.047 1.00 25.26 368 PRO B N 1
ATOM 10518 C CA . PRO C 1 368 ? 54.763 39.660 179.283 1.00 25.26 368 PRO B CA 1
ATOM 10519 C C . PRO C 1 368 ? 53.974 40.262 178.131 1.00 25.26 368 PRO B C 1
ATOM 10520 O O . PRO C 1 368 ? 54.186 39.947 176.958 1.00 25.26 368 PRO B O 1
ATOM 10524 N N . ALA C 1 369 ? 53.036 41.135 178.490 1.00 26.50 369 ALA B N 1
ATOM 10525 C CA . ALA C 1 369 ? 52.342 41.940 177.497 1.00 26.50 369 ALA B CA 1
ATOM 10526 C C . ALA C 1 369 ? 53.259 43.056 177.016 1.00 26.50 369 ALA B C 1
ATOM 10527 O O . ALA C 1 369 ? 53.725 43.884 177.802 1.00 26.50 369 ALA B O 1
ATOM 10529 N N . VAL C 1 370 ? 53.514 43.075 175.712 1.00 24.79 370 VAL B N 1
ATOM 10530 C CA . VAL C 1 370 ? 54.693 43.731 175.156 1.00 24.79 370 VAL B CA 1
ATOM 10531 C C . VAL C 1 370 ? 54.286 44.586 173.960 1.00 24.79 370 VAL B C 1
ATOM 10532 O O . VAL C 1 370 ? 53.696 44.088 172.998 1.00 24.79 370 VAL B O 1
ATOM 10536 N N . MET C 1 371 ? 54.606 45.879 174.026 1.00 29.32 371 MET B N 1
ATOM 10537 C CA . MET C 1 371 ? 54.242 46.851 173.000 1.00 29.32 371 MET B CA 1
ATOM 10538 C C . MET C 1 371 ? 55.439 47.137 172.101 1.00 29.32 371 MET B C 1
ATOM 10539 O O . MET C 1 371 ? 56.548 47.359 172.591 1.00 29.32 371 MET B O 1
ATOM 10544 N N . PHE C 1 372 ? 55.203 47.165 170.792 1.00 28.10 372 PHE B N 1
ATOM 10545 C CA . PHE C 1 372 ? 56.258 47.463 169.834 1.00 28.10 372 PHE B CA 1
ATOM 10546 C C . PHE C 1 372 ? 56.527 48.960 169.754 1.00 28.10 372 PHE B C 1
ATOM 10547 O O . PHE C 1 372 ? 55.600 49.774 169.742 1.00 28.10 372 PHE B O 1
ATOM 10555 N N . ALA C 1 373 ? 57.808 49.320 169.677 1.00 26.32 373 ALA B N 1
ATOM 10556 C CA . ALA C 1 373 ? 58.194 50.724 169.647 1.00 26.32 373 ALA B CA 1
ATOM 10557 C C . ALA C 1 373 ? 59.518 50.886 168.915 1.00 26.32 373 ALA B C 1
ATOM 10558 O O . ALA C 1 373 ? 60.091 49.922 168.403 1.00 26.32 373 ALA B O 1
ATOM 10560 N N . THR C 1 374 ? 59.986 52.131 168.859 1.00 28.44 374 THR B N 1
ATOM 10561 C CA . THR C 1 374 ? 61.319 52.463 168.375 1.00 28.44 374 THR B CA 1
ATOM 10562 C C . THR C 1 374 ? 61.897 53.594 169.227 1.00 28.44 374 THR B C 1
ATOM 10563 O O . THR C 1 374 ? 61.228 54.600 169.487 1.00 28.44 374 THR B O 1
ATOM 10567 N N . PHE C 1 375 ? 63.127 53.405 169.705 1.00 30.96 375 PHE B N 1
ATOM 10568 C CA . PHE C 1 375 ? 63.732 54.257 170.726 1.00 30.96 375 PHE B CA 1
ATOM 10569 C C . PHE C 1 375 ? 65.062 54.818 170.241 1.00 30.96 375 PHE B C 1
ATOM 10570 O O . PHE C 1 375 ? 65.423 54.709 169.071 1.00 30.96 375 PHE B O 1
ATOM 10578 N N . ASN C 1 376 ? 65.802 55.434 171.159 1.00 32.78 376 ASN B N 1
ATOM 10579 C CA . ASN C 1 376 ? 66.997 56.166 170.771 1.00 32.78 376 ASN B CA 1
ATOM 10580 C C . ASN C 1 376 ? 68.203 55.639 171.533 1.00 32.78 376 ASN B C 1
ATOM 10581 O O . ASN C 1 376 ? 68.215 55.698 172.772 1.00 32.78 376 ASN B O 1
ATOM 10586 N N . PRO C 1 377 ? 69.225 55.116 170.847 1.00 32.37 377 PRO B N 1
ATOM 10587 C CA . PRO C 1 377 ? 70.431 54.660 171.555 1.00 32.37 377 PRO B CA 1
ATOM 10588 C C . PRO C 1 377 ? 71.319 55.792 172.033 1.00 32.37 377 PRO B C 1
ATOM 10589 O O . PRO C 1 377 ? 71.965 55.654 173.079 1.00 32.37 377 PRO B O 1
ATOM 10593 N N . LEU C 1 378 ? 71.364 56.907 171.302 1.00 36.33 378 LEU B N 1
ATOM 10594 C CA . LEU C 1 378 ? 72.265 58.022 171.569 1.00 36.33 378 LEU B CA 1
ATOM 10595 C C . LEU C 1 378 ? 71.878 58.804 172.820 1.00 36.33 378 LEU B C 1
ATOM 10596 O O . LEU C 1 378 ? 72.694 59.585 173.325 1.00 36.33 378 LEU B O 1
ATOM 10601 N N . THR C 1 379 ? 70.667 58.591 173.341 1.00 32.63 379 THR B N 1
ATOM 10602 C CA . THR C 1 379 ? 70.214 59.249 174.562 1.00 32.63 379 THR B CA 1
ATOM 10603 C C . THR C 1 379 ? 71.021 58.797 175.777 1.00 32.63 379 THR B C 1
ATOM 10604 O O . THR C 1 379 ? 71.620 59.619 176.479 1.00 32.63 379 THR B O 1
ATOM 10608 N N . GLY C 1 380 ? 71.051 57.493 176.037 1.00 28.31 380 GLY B N 1
ATOM 10609 C CA . GLY C 1 380 ? 71.810 56.958 177.154 1.00 28.31 380 GLY B CA 1
ATOM 10610 C C . GLY C 1 380 ? 70.952 56.364 178.255 1.00 28.31 380 GLY B C 1
ATOM 10611 O O . GLY C 1 380 ? 71.447 55.638 179.116 1.00 28.31 380 GLY B O 1
ATOM 10612 N N . ASN C 1 385 ? 70.137 60.085 181.412 1.00 32.74 385 ASN B N 1
ATOM 10613 C CA . ASN C 1 385 ? 69.036 60.470 180.537 1.00 32.74 385 ASN B CA 1
ATOM 10614 C C . ASN C 1 385 ? 68.085 59.304 180.263 1.00 32.74 385 ASN B C 1
ATOM 10615 O O . ASN C 1 385 ? 68.527 58.202 179.934 1.00 32.74 385 ASN B O 1
ATOM 10620 N N . PRO C 1 386 ? 66.779 59.548 180.403 1.00 32.30 386 PRO B N 1
ATOM 10621 C CA . PRO C 1 386 ? 65.788 58.506 180.087 1.00 32.30 386 PRO B CA 1
ATOM 10622 C C . PRO C 1 386 ? 65.643 58.330 178.581 1.00 32.30 386 PRO B C 1
ATOM 10623 O O . PRO C 1 386 ? 65.461 59.300 177.843 1.00 32.30 386 PRO B O 1
ATOM 10627 N N . ILE C 1 387 ? 65.727 57.080 178.129 1.00 30.71 387 ILE B N 1
ATOM 10628 C CA . ILE C 1 387 ? 65.689 56.780 176.701 1.00 30.71 387 ILE B CA 1
ATOM 10629 C C . ILE C 1 387 ? 64.259 56.920 176.191 1.00 30.71 387 ILE B C 1
ATOM 10630 O O . ILE C 1 387 ? 63.338 56.255 176.681 1.00 30.71 387 ILE B O 1
ATOM 10635 N N . ALA C 1 388 ? 64.072 57.795 175.202 1.00 27.51 388 ALA B N 1
ATOM 10636 C CA . ALA C 1 388 ? 62.773 58.240 174.721 1.00 27.51 388 ALA B CA 1
ATOM 10637 C C . ALA C 1 388 ? 62.481 57.653 173.343 1.00 27.51 388 ALA B C 1
ATOM 10638 O O . ALA C 1 388 ? 63.194 56.771 172.852 1.00 27.51 388 ALA B O 1
ATOM 10640 N N . LEU C 1 389 ? 61.416 58.150 172.716 1.00 30.15 389 LEU B N 1
ATOM 10641 C CA . LEU C 1 389 ? 61.006 57.673 171.405 1.00 30.15 389 LEU B CA 1
ATOM 10642 C C . LEU C 1 389 ? 61.953 58.158 170.309 1.00 30.15 389 LEU B C 1
ATOM 10643 O O . LEU C 1 389 ? 62.976 58.805 170.552 1.00 30.15 389 LEU B O 1
ATOM 10648 N N . TYR C 1 390 ? 61.574 57.847 169.073 1.00 32.90 390 TYR B N 1
ATOM 10649 C CA . TYR C 1 390 ? 62.408 58.099 167.912 1.00 32.90 390 TYR B CA 1
ATOM 10650 C C . TYR C 1 390 ? 61.520 58.102 166.676 1.00 32.90 390 TYR B C 1
ATOM 10651 O O . TYR C 1 390 ? 60.448 57.495 166.657 1.00 32.90 390 TYR B O 1
ATOM 10660 N N . ASP C 1 391 ? 61.975 58.805 165.641 1.00 32.54 391 ASP B N 1
ATOM 10661 C CA . ASP C 1 391 ? 61.119 59.068 164.492 1.00 32.54 391 ASP B CA 1
ATOM 10662 C C . ASP C 1 391 ? 61.017 57.880 163.546 1.00 32.54 391 ASP B C 1
ATOM 10663 O O . ASP C 1 391 ? 59.941 57.627 162.994 1.00 32.54 391 ASP B O 1
ATOM 10668 N N . SER C 1 392 ? 62.102 57.138 163.355 1.00 30.24 392 SER B N 1
ATOM 10669 C CA . SER C 1 392 ? 62.188 56.179 162.265 1.00 30.24 392 SER B CA 1
ATOM 10670 C C . SER C 1 392 ? 62.610 54.827 162.826 1.00 30.24 392 SER B C 1
ATOM 10671 O O . SER C 1 392 ? 62.573 54.591 164.035 1.00 30.24 392 SER B O 1
ATOM 10674 N N . ILE C 1 393 ? 62.978 53.919 161.929 1.00 28.91 393 ILE B N 1
ATOM 10675 C CA . ILE C 1 393 ? 63.345 52.555 162.284 1.00 28.91 393 ILE B CA 1
ATOM 10676 C C . ILE C 1 393 ? 64.787 52.330 161.845 1.00 28.91 393 ILE B C 1
ATOM 10677 O O . ILE C 1 393 ? 65.076 52.200 160.648 1.00 28.91 393 ILE B O 1
ATOM 10682 N N . ASN C 1 394 ? 65.675 52.306 162.803 1.00 29.68 394 ASN B N 1
ATOM 10683 C CA . ASN C 1 394 ? 67.105 52.051 162.829 1.00 29.68 394 ASN B CA 1
ATOM 10684 C C . ASN C 1 394 ? 67.311 50.652 163.389 1.00 29.68 394 ASN B C 1
ATOM 10685 O O . ASN C 1 394 ? 66.611 50.284 164.345 1.00 29.68 394 ASN B O 1
ATOM 10690 N N . PRO C 1 395 ? 68.205 49.816 162.845 1.00 27.01 395 PRO B N 1
ATOM 10691 C CA . PRO C 1 395 ? 68.480 48.514 163.481 1.00 27.01 395 PRO B CA 1
ATOM 10692 C C . PRO C 1 395 ? 69.120 48.574 164.873 1.00 27.01 395 PRO B C 1
ATOM 10693 O O . PRO C 1 395 ? 69.287 47.514 165.488 1.00 27.01 395 PRO B O 1
ATOM 10697 N N . ALA C 1 396 ? 69.474 49.745 165.394 1.00 28.92 396 ALA B N 1
ATOM 10698 C CA . ALA C 1 396 ? 69.818 49.887 166.802 1.00 28.92 396 ALA B CA 1
ATOM 10699 C C . ALA C 1 396 ? 68.664 50.432 167.635 1.00 28.92 396 ALA B C 1
ATOM 10700 O O . ALA C 1 396 ? 68.784 50.512 168.862 1.00 28.92 396 ALA B O 1
ATOM 10702 N N . SER C 1 397 ? 67.550 50.792 167.001 1.00 30.60 397 SER B N 1
ATOM 10703 C CA . SER C 1 397 ? 66.430 51.443 167.664 1.00 30.60 397 SER B CA 1
ATOM 10704 C C . SER C 1 397 ? 65.317 50.485 168.030 1.00 30.60 397 SER B C 1
ATOM 10705 O O . SER C 1 397 ? 64.316 50.913 168.613 1.00 30.60 397 SER B O 1
ATOM 10708 N N . LEU C 1 398 ? 65.460 49.210 167.695 1.00 27.18 398 LEU B N 1
ATOM 10709 C CA . LEU C 1 398 ? 64.375 48.250 167.798 1.00 27.18 398 LEU B CA 1
ATOM 10710 C C . LEU C 1 398 ? 64.209 47.823 169.244 1.00 27.18 398 LEU B C 1
ATOM 10711 O O . LEU C 1 398 ? 65.113 47.213 169.822 1.00 27.18 398 LEU B O 1
ATOM 10716 N N . ALA C 1 399 ? 63.059 48.139 169.827 1.00 26.98 399 ALA B N 1
ATOM 10717 C CA . ALA C 1 399 ? 62.890 47.936 171.257 1.00 26.98 399 ALA B CA 1
ATOM 10718 C C . ALA C 1 399 ? 61.410 47.863 171.587 1.00 26.98 399 ALA B C 1
ATOM 10719 O O . ALA C 1 399 ? 60.571 48.485 170.932 1.00 26.98 399 ALA B O 1
ATOM 10721 N N . VAL C 1 400 ? 61.102 47.096 172.629 1.00 28.99 400 VAL B N 1
ATOM 10722 C CA . VAL C 1 400 ? 59.731 46.839 173.050 1.00 28.99 400 VAL B CA 1
ATOM 10723 C C . VAL C 1 400 ? 59.627 47.002 174.566 1.00 28.99 400 VAL B C 1
ATOM 10724 O O . VAL C 1 400 ? 60.533 46.605 175.306 1.00 28.99 400 VAL B O 1
ATOM 10728 N N . MET C 1 401 ? 58.530 47.604 175.030 1.00 33.37 401 MET B N 1
ATOM 10729 C CA . MET C 1 401 ? 58.294 47.819 176.453 1.00 33.37 401 MET B CA 1
ATOM 10730 C C . MET C 1 401 ? 57.167 46.931 176.957 1.00 33.37 401 MET B C 1
ATOM 10731 O O . MET C 1 401 ? 56.417 46.334 176.186 1.00 33.37 401 MET B O 1
ATOM 10736 N N . CYS C 1 402 ? 57.048 46.876 178.283 1.00 32.32 402 CYS B N 1
ATOM 10737 C CA . CYS C 1 402 ? 55.971 46.163 178.949 1.00 32.32 402 CYS B CA 1
ATOM 10738 C C . CYS C 1 402 ? 54.683 46.979 178.917 1.00 32.32 402 CYS B C 1
ATOM 10739 O O . CYS C 1 402 ? 54.668 48.163 178.578 1.00 32.32 402 CYS B O 1
ATOM 10742 N N . THR C 1 403 ? 53.591 46.322 179.288 1.00 31.61 403 THR B N 1
ATOM 10743 C CA . THR C 1 403 ? 52.310 46.973 179.535 1.00 31.61 403 THR B CA 1
ATOM 10744 C C . THR C 1 403 ? 52.025 47.101 181.025 1.00 31.61 403 THR B C 1
ATOM 10745 O O . THR C 1 403 ? 51.368 48.056 181.452 1.00 31.61 403 THR B O 1
ATOM 10749 N N . LYS C 1 404 ? 52.563 46.184 181.829 1.00 32.77 404 LYS B N 1
ATOM 10750 C CA . LYS C 1 404 ? 52.423 46.236 183.278 1.00 32.77 404 LYS B CA 1
ATOM 10751 C C . LYS C 1 404 ? 53.203 47.411 183.860 1.00 32.77 404 LYS B C 1
ATOM 10752 O O . LYS C 1 404 ? 54.059 48.007 183.202 1.00 32.77 404 LYS B O 1
ATOM 10758 N N . SER C 1 405 ? 52.914 47.724 185.124 1.00 32.22 405 SER B N 1
ATOM 10759 C CA . SER C 1 405 ? 53.504 48.903 185.751 1.00 32.22 405 SER B CA 1
ATOM 10760 C C . SER C 1 405 ? 54.919 48.626 186.246 1.00 32.22 405 SER B C 1
ATOM 10761 O O . SER C 1 405 ? 55.883 49.251 185.794 1.00 32.22 405 SER B O 1
ATOM 10764 N N . ASN C 1 406 ? 55.069 47.694 187.185 1.00 33.50 406 ASN B N 1
ATOM 10765 C CA . ASN C 1 406 ? 56.345 47.492 187.856 1.00 33.50 406 ASN B CA 1
ATOM 10766 C C . ASN C 1 406 ? 56.848 46.060 187.756 1.00 33.50 406 ASN B C 1
ATOM 10767 O O . ASN C 1 406 ? 57.600 45.615 188.629 1.00 33.50 406 ASN B O 1
ATOM 10772 N N . SER C 1 407 ? 56.458 45.331 186.716 1.00 32.14 407 SER B N 1
ATOM 10773 C CA . SER C 1 407 ? 57.005 44.001 186.507 1.00 32.14 407 SER B CA 1
ATOM 10774 C C . SER C 1 407 ? 58.411 44.109 185.924 1.00 32.14 407 SER B C 1
ATOM 10775 O O . SER C 1 407 ? 58.878 45.185 185.541 1.00 32.14 407 SER B O 1
ATOM 10778 N N . ASN C 1 408 ? 59.093 42.973 185.839 1.00 33.66 408 ASN B N 1
ATOM 10779 C CA . ASN C 1 408 ? 60.480 42.968 185.406 1.00 33.66 408 ASN B CA 1
ATOM 10780 C C . ASN C 1 408 ? 60.728 41.667 184.660 1.00 33.66 408 ASN B C 1
ATOM 10781 O O . ASN C 1 408 ? 60.137 40.636 184.988 1.00 33.66 408 ASN B O 1
ATOM 10786 N N . PHE C 1 409 ? 61.579 41.730 183.643 1.00 31.57 409 PHE B N 1
ATOM 10787 C CA . PHE C 1 409 ? 61.964 40.536 182.910 1.00 31.57 409 PHE B CA 1
ATOM 10788 C C . PHE C 1 409 ? 62.872 39.668 183.773 1.00 31.57 409 PHE B C 1
ATOM 10789 O O . PHE C 1 409 ? 63.690 40.170 184.549 1.00 31.57 409 PHE B O 1
ATOM 10797 N N . ASP C 1 410 ? 62.706 38.352 183.647 1.00 32.71 410 ASP B N 1
ATOM 10798 C CA . ASP C 1 410 ? 63.414 37.423 184.517 1.00 32.71 410 ASP B CA 1
ATOM 10799 C C . ASP C 1 410 ? 64.887 37.332 184.144 1.00 32.71 410 ASP B C 1
ATOM 10800 O O . ASP C 1 410 ? 65.303 37.743 183.058 1.00 32.71 410 ASP B O 1
ATOM 10805 N N . SER C 1 411 ? 65.675 36.782 185.072 1.00 31.29 411 SER B N 1
ATOM 10806 C CA . SER C 1 411 ? 67.127 36.774 184.923 1.00 31.29 411 SER B CA 1
ATOM 10807 C C . SER C 1 411 ? 67.570 35.815 183.825 1.00 31.29 411 SER B C 1
ATOM 10808 O O . SER C 1 411 ? 68.177 36.232 182.834 1.00 31.29 411 SER B O 1
ATOM 10811 N N . SER C 1 412 ? 67.273 34.528 183.977 1.00 28.16 412 SER B N 1
ATOM 10812 C CA . SER C 1 412 ? 67.651 33.554 182.963 1.00 28.16 412 SER B CA 1
ATOM 10813 C C . SER C 1 412 ? 66.705 33.551 181.774 1.00 28.16 412 SER B C 1
ATOM 10814 O O . SER C 1 412 ? 67.118 33.189 180.667 1.00 28.16 412 SER B O 1
ATOM 10817 N N . GLY C 1 413 ? 65.449 33.942 181.978 1.00 27.98 413 GLY B N 1
ATOM 10818 C CA . GLY C 1 413 ? 64.445 33.840 180.937 1.00 27.98 413 GLY B CA 1
ATOM 10819 C C . GLY C 1 413 ? 64.619 34.819 179.796 1.00 27.98 413 GLY B C 1
ATOM 10820 O O . GLY C 1 413 ? 64.562 34.433 178.625 1.00 27.98 413 GLY B O 1
ATOM 10821 N N . PHE C 1 414 ? 64.841 36.089 180.127 1.00 32.32 414 PHE B N 1
ATOM 10822 C CA . PHE C 1 414 ? 64.937 37.168 179.146 1.00 32.32 414 PHE B CA 1
ATOM 10823 C C . PHE C 1 414 ? 66.298 37.851 179.191 1.00 32.32 414 PHE B C 1
ATOM 10824 O O . PHE C 1 414 ? 66.384 39.080 179.178 1.00 32.32 414 PHE B O 1
ATOM 10832 N N . ALA C 1 415 ? 67.378 37.072 179.238 1.00 30.48 415 ALA B N 1
ATOM 10833 C CA . ALA C 1 415 ? 68.719 37.616 179.403 1.00 30.48 415 ALA B CA 1
ATOM 10834 C C . ALA C 1 415 ? 69.261 38.167 178.085 1.00 30.48 415 ALA B C 1
ATOM 10835 O O . ALA C 1 415 ? 68.564 38.255 177.072 1.00 30.48 415 ALA B O 1
ATOM 10837 N N . ASN C 1 416 ? 70.545 38.528 178.111 1.00 30.66 416 ASN B N 1
ATOM 10838 C CA . ASN C 1 416 ? 71.192 39.122 176.950 1.00 30.66 416 ASN B CA 1
ATOM 10839 C C . ASN C 1 416 ? 71.668 38.087 175.940 1.00 30.66 416 ASN B C 1
ATOM 10840 O O . ASN C 1 416 ? 72.079 38.471 174.839 1.00 30.66 416 ASN B O 1
ATOM 10845 N N . ASP C 1 417 ? 71.638 36.799 176.284 1.00 30.41 417 ASP B N 1
ATOM 10846 C CA . ASP C 1 417 ? 71.983 35.727 175.359 1.00 30.41 417 ASP B CA 1
ATOM 10847 C C . ASP C 1 417 ? 70.792 34.815 175.076 1.00 30.41 417 ASP B C 1
ATOM 10848 O O . ASP C 1 417 ? 70.945 33.595 174.979 1.00 30.41 417 ASP B O 1
ATOM 10853 N N . LYS C 1 418 ? 69.601 35.398 174.938 1.00 31.62 418 LYS B N 1
ATOM 10854 C CA . LYS C 1 418 ? 68.368 34.675 174.655 1.00 31.62 418 LYS B CA 1
ATOM 10855 C C . LYS C 1 418 ? 67.708 35.227 173.393 1.00 31.62 418 LYS B C 1
ATOM 10856 O O . LYS C 1 418 ? 68.280 36.043 172.666 1.00 31.62 418 LYS B O 1
ATOM 10862 N N . ASN C 1 419 ? 66.487 34.757 173.136 1.00 26.27 419 ASN B N 1
ATOM 10863 C CA . ASN C 1 419 ? 65.689 35.152 171.982 1.00 26.27 419 ASN B CA 1
ATOM 10864 C C . ASN C 1 419 ? 64.324 35.619 172.475 1.00 26.27 419 ASN B C 1
ATOM 10865 O O . ASN C 1 419 ? 63.983 35.458 173.649 1.00 26.27 419 ASN B O 1
ATOM 10870 N N . VAL C 1 420 ? 63.530 36.191 171.573 1.00 25.46 420 VAL B N 1
ATOM 10871 C CA . VAL C 1 420 ? 62.182 36.651 171.906 1.00 25.46 420 VAL B CA 1
ATOM 10872 C C . VAL C 1 420 ? 61.341 36.646 170.630 1.00 25.46 420 VAL B C 1
ATOM 10873 O O . VAL C 1 420 ? 61.844 36.917 169.536 1.00 25.46 420 VAL B O 1
ATOM 10877 N N . VAL C 1 421 ? 60.068 36.274 170.764 1.00 22.24 421 VAL B N 1
ATOM 10878 C CA . VAL C 1 421 ? 59.133 36.245 169.646 1.00 22.24 421 VAL B CA 1
ATOM 10879 C C . VAL C 1 421 ? 57.750 36.653 170.147 1.00 22.24 421 VAL B C 1
ATOM 10880 O O . VAL C 1 421 ? 57.311 36.210 171.215 1.00 22.24 421 VAL B O 1
ATOM 10884 N N . VAL C 1 422 ? 57.097 37.563 169.417 1.00 22.50 422 VAL B N 1
ATOM 10885 C CA . VAL C 1 422 ? 55.868 38.214 169.868 1.00 22.50 422 VAL B CA 1
ATOM 10886 C C . VAL C 1 422 ? 54.792 38.042 168.800 1.00 22.50 422 VAL B C 1
ATOM 10887 O O . VAL C 1 422 ? 55.055 38.243 167.610 1.00 22.50 422 VAL B O 1
ATOM 10891 N N . GLN C 1 423 ? 53.585 37.672 169.225 1.00 28.04 423 GLN B N 1
ATOM 10892 C CA . GLN C 1 423 ? 52.416 37.623 168.358 1.00 28.04 423 GLN B CA 1
ATOM 10893 C C . GLN C 1 423 ? 51.542 38.858 168.568 1.00 28.04 423 GLN B C 1
ATOM 10894 O O . GLN C 1 423 ? 51.036 39.103 169.662 1.00 28.04 423 GLN B O 1
ATOM 10900 N N . MET C 1 424 ? 51.339 39.613 167.494 1.00 29.88 424 MET B N 1
ATOM 10901 C CA . MET C 1 424 ? 50.711 40.931 167.562 1.00 29.88 424 MET B CA 1
ATOM 10902 C C . MET C 1 424 ? 49.199 40.772 167.685 1.00 29.88 424 MET B C 1
ATOM 10903 O O . MET C 1 424 ? 48.541 40.326 166.741 1.00 29.88 424 MET B O 1
ATOM 10908 N N . SER C 1 425 ? 48.639 41.156 168.828 1.00 28.41 425 SER B N 1
ATOM 10909 C CA . SER C 1 425 ? 47.202 41.009 169.043 1.00 28.41 425 SER B CA 1
ATOM 10910 C C . SER C 1 425 ? 46.468 42.314 169.315 1.00 28.41 425 SER B C 1
ATOM 10911 O O . SER C 1 425 ? 45.446 42.582 168.680 1.00 28.41 425 SER B O 1
ATOM 10914 N N . TRP C 1 426 ? 46.951 43.133 170.244 1.00 32.76 426 TRP B N 1
ATOM 10915 C CA . TRP C 1 426 ? 46.272 44.356 170.648 1.00 32.76 426 TRP B CA 1
ATOM 10916 C C . TRP C 1 426 ? 46.415 45.442 169.599 1.00 32.76 426 TRP B C 1
ATOM 10917 O O . TRP C 1 426 ? 47.069 45.274 168.570 1.00 32.76 426 TRP B O 1
ATOM 10928 N N . GLU C 1 427 ? 45.801 46.579 169.909 1.00 32.59 427 GLU B N 1
ATOM 10929 C CA . GLU C 1 427 ? 46.161 47.873 169.342 1.00 32.59 427 GLU B CA 1
ATOM 10930 C C . GLU C 1 427 ? 45.769 48.928 170.364 1.00 32.59 427 GLU B C 1
ATOM 10931 O O . GLU C 1 427 ? 44.581 49.226 170.525 1.00 32.59 427 GLU B O 1
ATOM 10937 N N . MET C 1 428 ? 46.760 49.472 171.070 1.00 32.00 428 MET B N 1
ATOM 10938 C CA . MET C 1 428 ? 46.493 50.488 172.076 1.00 32.00 428 MET B CA 1
ATOM 10939 C C . MET C 1 428 ? 46.622 51.882 171.483 1.00 32.00 428 MET B C 1
ATOM 10940 O O . MET C 1 428 ? 47.389 52.106 170.545 1.00 32.00 428 MET B O 1
ATOM 10945 N N . TYR C 1 429 ? 45.839 52.808 172.030 1.00 33.65 429 TYR B N 1
ATOM 10946 C CA . TYR C 1 429 ? 45.800 54.194 171.585 1.00 33.65 429 TYR B CA 1
ATOM 10947 C C . TYR C 1 429 ? 46.279 55.153 172.669 1.00 33.65 429 TYR B C 1
ATOM 10948 O O . TYR C 1 429 ? 47.232 55.906 172.455 1.00 33.65 429 TYR B O 1
ATOM 10957 N N . THR C 1 430 ? 45.591 55.164 173.817 1.00 32.13 430 THR B N 1
ATOM 10958 C CA . THR C 1 430 ? 45.796 56.039 174.975 1.00 32.13 430 THR B CA 1
ATOM 10959 C C . THR C 1 430 ? 45.714 57.536 174.603 1.00 32.13 430 THR B C 1
ATOM 10960 O O . THR C 1 430 ? 46.164 58.404 175.366 1.00 32.13 430 THR B O 1
ATOM 10964 N N . ASN C 1 431 ? 45.126 57.858 173.455 1.00 30.94 431 ASN B N 1
ATOM 10965 C CA . ASN C 1 431 ? 44.842 59.215 173.000 1.00 30.94 431 ASN B CA 1
ATOM 10966 C C . ASN C 1 431 ? 43.739 59.113 171.950 1.00 30.94 431 ASN B C 1
ATOM 10967 O O . ASN C 1 431 ? 43.116 58.058 171.793 1.00 30.94 431 ASN B O 1
ATOM 10972 N N . SER C 1 432 ? 43.498 60.200 171.222 1.00 33.47 432 SER B N 1
ATOM 10973 C CA . SER C 1 432 ? 42.507 60.207 170.156 1.00 33.47 432 SER B CA 1
ATOM 10974 C C . SER C 1 432 ? 43.137 60.011 168.780 1.00 33.47 432 SER B C 1
ATOM 10975 O O . SER C 1 432 ? 42.476 60.237 167.760 1.00 33.47 432 SER B O 1
ATOM 10978 N N . GLN C 1 433 ? 44.396 59.584 168.734 1.00 37.33 433 GLN B N 1
ATOM 10979 C CA . GLN C 1 433 ? 45.128 59.378 167.493 1.00 37.33 433 GLN B CA 1
ATOM 10980 C C . GLN C 1 433 ? 45.320 57.884 167.283 1.00 37.33 433 GLN B C 1
ATOM 10981 O O . GLN C 1 433 ? 45.628 57.158 168.233 1.00 37.33 433 GLN B O 1
ATOM 10987 N N . GLN C 1 434 ? 45.136 57.428 166.050 1.00 33.52 434 GLN B N 1
ATOM 10988 C CA . GLN C 1 434 ? 45.321 56.027 165.717 1.00 33.52 434 GLN B CA 1
ATOM 10989 C C . GLN C 1 434 ? 46.482 55.891 164.731 1.00 33.52 434 GLN B C 1
ATOM 10990 O O . GLN C 1 434 ? 47.144 56.870 164.380 1.00 33.52 434 GLN B O 1
ATOM 10996 N N . ILE C 1 435 ? 46.731 54.667 164.266 1.00 28.13 435 ILE B N 1
ATOM 10997 C CA . ILE C 1 435 ? 47.873 54.384 163.401 1.00 28.13 435 ILE B CA 1
ATOM 10998 C C . ILE C 1 435 ? 47.298 53.985 162.047 1.00 28.13 435 ILE B C 1
ATOM 10999 O O . ILE C 1 435 ? 47.869 53.148 161.338 1.00 28.13 435 ILE B O 1
ATOM 11004 N N . GLN C 1 436 ? 46.148 54.572 161.696 1.00 24.32 436 GLN B N 1
ATOM 11005 C CA . GLN C 1 436 ? 45.325 54.131 160.571 1.00 24.32 436 GLN B CA 1
ATOM 11006 C C . GLN C 1 436 ? 46.063 54.181 159.240 1.00 24.32 436 GLN B C 1
ATOM 11007 O O . GLN C 1 436 ? 46.466 53.141 158.719 1.00 24.32 436 GLN B O 1
ATOM 11013 N N . GLY C 1 437 ? 46.347 55.374 158.745 1.00 24.39 437 GLY B N 1
ATOM 11014 C CA . GLY C 1 437 ? 47.196 55.520 157.589 1.00 24.39 437 GLY B CA 1
ATOM 11015 C C . GLY C 1 437 ? 48.639 55.780 157.929 1.00 24.39 437 GLY B C 1
ATOM 11016 O O . GLY C 1 437 ? 49.402 56.202 157.055 1.00 24.39 437 GLY B O 1
ATOM 11017 N N . ARG C 1 438 ? 49.038 55.547 159.176 1.00 25.94 438 ARG B N 1
ATOM 11018 C CA . ARG C 1 438 ? 50.361 55.934 159.639 1.00 25.94 438 ARG B CA 1
ATOM 11019 C C . ARG C 1 438 ? 51.314 54.752 159.596 1.00 25.94 438 ARG B C 1
ATOM 11020 O O . ARG C 1 438 ? 50.975 53.648 160.029 1.00 25.94 438 ARG B O 1
ATOM 11028 N N . VAL C 1 439 ? 52.501 54.989 159.049 1.00 20.24 439 VAL B N 1
ATOM 11029 C CA . VAL C 1 439 ? 53.547 53.989 158.885 1.00 20.24 439 VAL B CA 1
ATOM 11030 C C . VAL C 1 439 ? 54.830 54.606 159.416 1.00 20.24 439 VAL B C 1
ATOM 11031 O O . VAL C 1 439 ? 55.130 55.764 159.112 1.00 20.24 439 VAL B O 1
ATOM 11035 N N . THR C 1 440 ? 55.573 53.857 160.218 1.00 23.02 440 THR B N 1
ATOM 11036 C CA . THR C 1 440 ? 56.848 54.358 160.708 1.00 23.02 440 THR B CA 1
ATOM 11037 C C . THR C 1 440 ? 57.937 54.041 159.690 1.00 23.02 440 THR B C 1
ATOM 11038 O O . THR C 1 440 ? 58.124 52.870 159.344 1.00 23.02 440 THR B O 1
ATOM 11042 N N . PRO C 1 441 ? 58.654 55.040 159.173 1.00 26.14 441 PRO B N 1
ATOM 11043 C CA . PRO C 1 441 ? 59.665 54.772 158.140 1.00 26.14 441 PRO B CA 1
ATOM 11044 C C . PRO C 1 441 ? 60.999 54.318 158.713 1.00 26.14 441 PRO B C 1
ATOM 11045 O O . PRO C 1 441 ? 61.110 54.069 159.913 1.00 26.14 441 PRO B O 1
ATOM 11049 N N . MET C 1 442 ? 62.007 54.193 157.858 1.00 29.06 442 MET B N 1
ATOM 11050 C CA . MET C 1 442 ? 63.379 53.909 158.251 1.00 29.06 442 MET B CA 1
ATOM 11051 C C . MET C 1 442 ? 64.226 55.174 158.142 1.00 29.06 442 MET B C 1
ATOM 11052 O O . MET C 1 442 ? 63.756 56.230 157.712 1.00 29.06 442 MET B O 1
ATOM 11057 N N . GLN C 1 443 ? 65.494 55.058 158.536 1.00 33.11 443 GLN B N 1
ATOM 11058 C CA . GLN C 1 443 ? 66.458 56.123 158.284 1.00 33.11 443 GLN B CA 1
ATOM 11059 C C . GLN C 1 443 ? 66.843 56.136 156.813 1.00 33.11 443 GLN B C 1
ATOM 11060 O O . GLN C 1 443 ? 67.021 55.078 156.201 1.00 33.11 443 GLN B O 1
ATOM 11066 N N . GLY C 1 444 ? 67.004 57.335 156.256 1.00 29.68 444 GLY B N 1
ATOM 11067 C CA . GLY C 1 444 ? 67.296 57.467 154.842 1.00 29.68 444 GLY B CA 1
ATOM 11068 C C . GLY C 1 444 ? 66.179 56.974 153.956 1.00 29.68 444 GLY B C 1
ATOM 11069 O O . GLY C 1 444 ? 66.436 56.467 152.859 1.00 29.68 444 GLY B O 1
ATOM 11070 N N . THR C 1 445 ? 64.938 57.099 154.415 1.00 27.94 445 THR B N 1
ATOM 11071 C CA . THR C 1 445 ? 63.788 56.470 153.785 1.00 27.94 445 THR B CA 1
ATOM 11072 C C . THR C 1 445 ? 62.637 57.461 153.788 1.00 27.94 445 THR B C 1
ATOM 11073 O O . THR C 1 445 ? 62.093 57.785 154.849 1.00 27.94 445 THR B O 1
ATOM 11077 N N . ASN C 1 446 ? 62.309 57.980 152.607 1.00 24.14 446 ASN B N 1
ATOM 11078 C CA . ASN C 1 446 ? 61.156 58.852 152.412 1.00 24.14 446 ASN B CA 1
ATOM 11079 C C . ASN C 1 446 ? 60.490 58.355 151.138 1.00 24.14 446 ASN B C 1
ATOM 11080 O O . ASN C 1 446 ? 60.720 58.903 150.057 1.00 24.14 446 ASN B O 1
ATOM 11085 N N . PHE C 1 447 ? 59.665 57.322 151.269 1.00 18.07 447 PHE B N 1
ATOM 11086 C CA . PHE C 1 447 ? 58.876 56.800 150.163 1.00 18.07 447 PHE B CA 1
ATOM 11087 C C . PHE C 1 447 ? 57.487 57.406 150.252 1.00 18.07 447 PHE B C 1
ATOM 11088 O O . PHE C 1 447 ? 56.880 57.418 151.327 1.00 18.07 447 PHE B O 1
ATOM 11096 N N . VAL C 1 448 ? 56.996 57.923 149.135 1.00 18.72 448 VAL B N 1
ATOM 11097 C CA . VAL C 1 448 ? 55.623 58.385 149.020 1.00 18.72 448 VAL B CA 1
ATOM 11098 C C . VAL C 1 448 ? 54.966 57.600 147.899 1.00 18.72 448 VAL B C 1
ATOM 11099 O O . VAL C 1 448 ? 55.648 57.099 146.997 1.00 18.72 448 VAL B O 1
ATOM 11103 N N . PHE C 1 449 ? 53.647 57.466 147.973 1.00 17.89 449 PHE B N 1
ATOM 11104 C CA . PHE C 1 449 ? 52.883 56.796 146.932 1.00 17.89 449 PHE B CA 1
ATOM 11105 C C . PHE C 1 449 ? 51.583 57.565 146.757 1.00 17.89 449 PHE B C 1
ATOM 11106 O O . PHE C 1 449 ? 50.803 57.683 147.704 1.00 17.89 449 PHE B O 1
ATOM 11114 N N . THR C 1 450 ? 51.364 58.103 145.558 1.00 21.29 450 THR B N 1
ATOM 11115 C CA . THR C 1 450 ? 50.337 59.110 145.334 1.00 21.29 450 THR B CA 1
ATOM 11116 C C . THR C 1 450 ? 49.655 58.854 143.996 1.00 21.29 450 THR B C 1
ATOM 11117 O O . THR C 1 450 ? 50.310 58.510 143.009 1.00 21.29 450 THR B O 1
ATOM 11121 N N . SER C 1 451 ? 48.332 59.014 143.967 1.00 22.14 451 SER B N 1
ATOM 11122 C CA . SER C 1 451 ? 47.616 59.022 142.701 1.00 22.14 451 SER B CA 1
ATOM 11123 C C . SER C 1 451 ? 47.522 60.443 142.145 1.00 22.14 451 SER B C 1
ATOM 11124 O O . SER C 1 451 ? 47.643 61.436 142.865 1.00 22.14 451 SER B O 1
ATOM 11127 N N . SER C 1 452 ? 47.284 60.530 140.838 1.00 25.79 452 SER B N 1
ATOM 11128 C CA . SER C 1 452 ? 47.360 61.790 140.113 1.00 25.79 452 SER B CA 1
ATOM 11129 C C . SER C 1 452 ? 45.988 62.357 139.768 1.00 25.79 452 SER B C 1
ATOM 11130 O O . SER C 1 452 ? 45.679 63.492 140.138 1.00 25.79 452 SER B O 1
ATOM 11133 N N . GLY C 1 453 ? 45.147 61.598 139.074 1.00 22.46 453 GLY B N 1
ATOM 11134 C CA . GLY C 1 453 ? 43.881 62.148 138.637 1.00 22.46 453 GLY B CA 1
ATOM 11135 C C . GLY C 1 453 ? 42.791 61.132 138.373 1.00 22.46 453 GLY B C 1
ATOM 11136 O O . GLY C 1 453 ? 43.069 60.013 137.929 1.00 22.46 453 GLY B O 1
ATOM 11137 N N . ALA C 1 454 ? 41.548 61.528 138.686 1.00 25.33 454 ALA B N 1
ATOM 11138 C CA . ALA C 1 454 ? 40.321 60.736 138.502 1.00 25.33 454 ALA B CA 1
ATOM 11139 C C . ALA C 1 454 ? 40.358 59.405 139.252 1.00 25.33 454 ALA B C 1
ATOM 11140 O O . ALA C 1 454 ? 39.597 58.487 138.936 1.00 25.33 454 ALA B O 1
ATOM 11142 N N . ASN C 1 455 ? 41.201 59.320 140.279 1.00 23.56 455 ASN B N 1
ATOM 11143 C CA . ASN C 1 455 ? 41.646 58.088 140.913 1.00 23.56 455 ASN B CA 1
ATOM 11144 C C . ASN C 1 455 ? 42.338 58.440 142.220 1.00 23.56 455 ASN B C 1
ATOM 11145 O O . ASN C 1 455 ? 43.145 59.371 142.275 1.00 23.56 455 ASN B O 1
ATOM 11150 N N . THR C 1 456 ? 42.019 57.678 143.262 1.00 21.71 456 THR B N 1
ATOM 11151 C CA . THR C 1 456 ? 42.490 57.937 144.615 1.00 21.71 456 THR B CA 1
ATOM 11152 C C . THR C 1 456 ? 43.122 56.663 145.149 1.00 21.71 456 THR B C 1
ATOM 11153 O O . THR C 1 456 ? 42.586 55.574 144.931 1.00 21.71 456 THR B O 1
ATOM 11157 N N . LEU C 1 457 ? 44.265 56.804 145.822 1.00 17.20 457 LEU B N 1
ATOM 11158 C CA . LEU C 1 457 ? 44.919 55.684 146.486 1.00 17.20 457 LEU B CA 1
ATOM 11159 C C . LEU C 1 457 ? 44.000 55.046 147.525 1.00 17.20 457 LEU B C 1
ATOM 11160 O O . LEU C 1 457 ? 43.510 55.717 148.435 1.00 17.20 457 LEU B O 1
ATOM 11165 N N . ALA C 1 458 ? 43.753 53.749 147.374 1.00 12.95 458 ALA B N 1
ATOM 11166 C CA . ALA C 1 458 ? 42.896 52.999 148.278 1.00 12.95 458 ALA B CA 1
ATOM 11167 C C . ALA C 1 458 ? 43.754 52.114 149.166 1.00 12.95 458 ALA B C 1
ATOM 11168 O O . ALA C 1 458 ? 44.867 51.738 148.789 1.00 12.95 458 ALA B O 1
ATOM 11170 N N . LEU C 1 459 ? 43.243 51.800 150.354 1.00 15.10 459 LEU B N 1
ATOM 11171 C CA . LEU C 1 459 ? 43.922 50.933 151.306 1.00 15.10 459 LEU B CA 1
ATOM 11172 C C . LEU C 1 459 ? 42.910 49.991 151.938 1.00 15.10 459 LEU B C 1
ATOM 11173 O O . LEU C 1 459 ? 41.699 50.204 151.856 1.00 15.10 459 LEU B O 1
ATOM 11178 N N . TRP C 1 460 ? 43.420 48.949 152.587 1.00 16.78 460 TRP B N 1
ATOM 11179 C CA . TRP C 1 460 ? 42.565 47.956 153.221 1.00 16.78 460 TRP B CA 1
ATOM 11180 C C . TRP C 1 460 ? 42.403 48.244 154.703 1.00 16.78 460 TRP B C 1
ATOM 11181 O O . TRP C 1 460 ? 43.384 48.261 155.447 1.00 16.78 460 TRP B O 1
ATOM 11192 N N . GLU C 1 461 ? 41.157 48.435 155.131 1.00 24.25 461 GLU B N 1
ATOM 11193 C CA . GLU C 1 461 ? 40.855 48.562 156.550 1.00 24.25 461 GLU B CA 1
ATOM 11194 C C . GLU C 1 461 ? 41.102 47.235 157.256 1.00 24.25 461 GLU B C 1
ATOM 11195 O O . GLU C 1 461 ? 40.337 46.283 157.083 1.00 24.25 461 GLU B O 1
ATOM 11201 N N . GLU C 1 462 ? 42.167 47.167 158.050 1.00 23.80 462 GLU B N 1
ATOM 11202 C CA . GLU C 1 462 ? 42.415 45.965 158.826 1.00 23.80 462 GLU B CA 1
ATOM 11203 C C . GLU C 1 462 ? 41.572 45.945 160.097 1.00 23.80 462 GLU B C 1
ATOM 11204 O O . GLU C 1 462 ? 40.637 46.725 160.283 1.00 23.80 462 GLU B O 1
ATOM 11210 N N . ARG C 1 463 ? 41.915 45.020 160.985 1.00 27.69 463 ARG B N 1
ATOM 11211 C CA . ARG C 1 463 ? 41.241 44.866 162.262 1.00 27.69 463 ARG B CA 1
ATOM 11212 C C . ARG C 1 463 ? 42.225 44.278 163.255 1.00 27.69 463 ARG B C 1
ATOM 11213 O O . ARG C 1 463 ? 42.866 43.264 162.971 1.00 27.69 463 ARG B O 1
ATOM 11221 N N . LEU C 1 464 ? 42.348 44.916 164.408 1.00 26.29 464 LEU B N 1
ATOM 11222 C CA . LEU C 1 464 ? 43.039 44.335 165.542 1.00 26.29 464 LEU B CA 1
ATOM 11223 C C . LEU C 1 464 ? 42.081 44.271 166.718 1.00 26.29 464 LEU B C 1
ATOM 11224 O O . LEU C 1 464 ? 40.887 44.556 166.602 1.00 26.29 464 LEU B O 1
ATOM 11229 N N . LEU C 1 465 ? 42.627 43.870 167.855 1.00 25.60 465 LEU B N 1
ATOM 11230 C CA . LEU C 1 465 ? 41.858 43.716 169.082 1.00 25.60 465 LEU B CA 1
ATOM 11231 C C . LEU C 1 465 ? 42.074 44.980 169.904 1.00 25.60 465 LEU B C 1
ATOM 11232 O O . LEU C 1 465 ? 43.162 45.210 170.431 1.00 25.60 465 LEU B O 1
ATOM 11237 N N . SER C 1 466 ? 41.047 45.817 169.996 1.00 25.50 466 SER B N 1
ATOM 11238 C CA . SER C 1 466 ? 41.206 47.108 170.646 1.00 25.50 466 SER B CA 1
ATOM 11239 C C . SER C 1 466 ? 41.345 46.947 172.155 1.00 25.50 466 SER B C 1
ATOM 11240 O O . SER C 1 466 ? 40.827 46.009 172.757 1.00 25.50 466 SER B O 1
ATOM 11243 N N . TYR C 1 467 ? 42.051 47.892 172.774 1.00 29.55 467 TYR B N 1
ATOM 11244 C CA . TYR C 1 467 ? 42.087 47.932 174.229 1.00 29.55 467 TYR B CA 1
ATOM 11245 C C . TYR C 1 467 ? 40.866 48.643 174.791 1.00 29.55 467 TYR B C 1
ATOM 11246 O O . TYR C 1 467 ? 40.743 48.768 176.011 1.00 29.55 467 TYR B O 1
ATOM 11255 N N . ASP C 1 468 ? 39.985 49.130 173.927 1.00 27.43 468 ASP B N 1
ATOM 11256 C CA . ASP C 1 468 ? 38.729 49.758 174.288 1.00 27.43 468 ASP B CA 1
ATOM 11257 C C . ASP C 1 468 ? 37.584 48.945 173.694 1.00 27.43 468 ASP B C 1
ATOM 11258 O O . ASP C 1 468 ? 37.787 47.883 173.104 1.00 27.43 468 ASP B O 1
ATOM 11263 N N . GLY C 1 469 ? 36.373 49.467 173.841 1.00 26.25 469 GLY B N 1
ATOM 11264 C CA . GLY C 1 469 ? 35.198 48.917 173.207 1.00 26.25 469 GLY B CA 1
ATOM 11265 C C . GLY C 1 469 ? 34.959 49.411 171.799 1.00 26.25 469 GLY B C 1
ATOM 11266 O O . GLY C 1 469 ? 33.859 49.232 171.267 1.00 26.25 469 GLY B O 1
ATOM 11267 N N . HIS C 1 470 ? 35.953 50.041 171.183 1.00 30.11 470 HIS B N 1
ATOM 11268 C CA . HIS C 1 470 ? 35.871 50.527 169.817 1.00 30.11 470 HIS B CA 1
ATOM 11269 C C . HIS C 1 470 ? 36.480 49.516 168.852 1.00 30.11 470 HIS B C 1
ATOM 11270 O O . HIS C 1 470 ? 36.920 48.431 169.235 1.00 30.11 470 HIS B O 1
ATOM 11277 N N . GLN C 1 471 ? 36.496 49.889 167.576 1.00 34.81 471 GLN B N 1
ATOM 11278 C CA . GLN C 1 471 ? 37.031 49.038 166.525 1.00 34.81 471 GLN B CA 1
ATOM 11279 C C . GLN C 1 471 ? 38.428 49.520 166.157 1.00 34.81 471 GLN B C 1
ATOM 11280 O O . GLN C 1 471 ? 38.602 50.662 165.722 1.00 34.81 471 GLN B O 1
ATOM 11286 N N . ALA C 1 472 ? 39.423 48.656 166.343 1.00 29.48 472 ALA B N 1
ATOM 11287 C CA . ALA C 1 472 ? 40.817 49.003 166.097 1.00 29.48 472 ALA B CA 1
ATOM 11288 C C . ALA C 1 472 ? 41.188 48.618 164.670 1.00 29.48 472 ALA B C 1
ATOM 11289 O O . ALA C 1 472 ? 41.234 47.430 164.338 1.00 29.48 472 ALA B O 1
ATOM 11291 N N . ILE C 1 473 ? 41.464 49.621 163.839 1.00 25.94 473 ILE B N 1
ATOM 11292 C CA . ILE C 1 473 ? 41.620 49.445 162.399 1.00 25.94 473 ILE B CA 1
ATOM 11293 C C . ILE C 1 473 ? 42.944 50.055 161.963 1.00 25.94 473 ILE B C 1
ATOM 11294 O O . ILE C 1 473 ? 43.251 51.199 162.315 1.00 25.94 473 ILE B O 1
ATOM 11299 N N . LEU C 1 474 ? 43.734 49.287 161.219 1.00 23.75 474 LEU B N 1
ATOM 11300 C CA . LEU C 1 474 ? 44.853 49.808 160.452 1.00 23.75 474 LEU B CA 1
ATOM 11301 C C . LEU C 1 474 ? 44.472 49.844 158.978 1.00 23.75 474 LEU B C 1
ATOM 11302 O O . LEU C 1 474 ? 43.578 49.118 158.535 1.00 23.75 474 LEU B O 1
ATOM 11307 N N . TYR C 1 475 ? 45.159 50.689 158.214 1.00 21.82 475 TYR B N 1
ATOM 11308 C CA . TYR C 1 475 ? 44.982 50.736 156.767 1.00 21.82 475 TYR B CA 1
ATOM 11309 C C . TYR C 1 475 ? 46.241 50.130 156.158 1.00 21.82 475 TYR B C 1
ATOM 11310 O O . TYR C 1 475 ? 47.348 50.625 156.391 1.00 21.82 475 TYR B O 1
ATOM 11319 N N . SER C 1 476 ? 46.079 49.050 155.403 1.00 16.18 476 SER B N 1
ATOM 11320 C CA . SER C 1 476 ? 47.214 48.326 154.850 1.00 16.18 476 SER B CA 1
ATOM 11321 C C . SER C 1 476 ? 47.298 48.495 153.338 1.00 16.18 476 SER B C 1
ATOM 11322 O O . SER C 1 476 ? 46.292 48.712 152.659 1.00 16.18 476 SER B O 1
ATOM 11325 N N . SER C 1 477 ? 48.525 48.394 152.821 1.00 12.69 477 SER B N 1
ATOM 11326 C CA . SER C 1 477 ? 48.765 48.688 151.412 1.00 12.69 477 SER B CA 1
ATOM 11327 C C . SER C 1 477 ? 48.227 47.589 150.514 1.00 12.69 477 SER B C 1
ATOM 11328 O O . SER C 1 477 ? 47.656 47.868 149.453 1.00 12.69 477 SER B O 1
ATOM 11331 N N . GLN C 1 478 ? 48.413 46.340 150.917 1.00 11.76 478 GLN B N 1
ATOM 11332 C CA . GLN C 1 478 ? 47.859 45.199 150.210 1.00 11.76 478 GLN B CA 1
ATOM 11333 C C . GLN C 1 478 ? 47.692 44.077 151.221 1.00 11.76 478 GLN B C 1
ATOM 11334 O O . GLN C 1 478 ? 48.155 44.171 152.356 1.00 11.76 478 GLN B O 1
ATOM 11340 N N . MET C 1 479 ? 46.986 43.033 150.817 1.00 15.38 479 MET B N 1
ATOM 11341 C CA . MET C 1 479 ? 46.781 41.919 151.725 1.00 15.38 479 MET B CA 1
ATOM 11342 C C . MET C 1 479 ? 47.859 40.860 151.525 1.00 15.38 479 MET B C 1
ATOM 11343 O O . MET C 1 479 ? 48.755 41.007 150.694 1.00 15.38 479 MET B O 1
ATOM 11348 N N . GLU C 1 480 ? 47.787 39.800 152.336 1.00 17.84 480 GLU B N 1
ATOM 11349 C CA . GLU C 1 480 ? 48.835 38.782 152.323 1.00 17.84 480 GLU B CA 1
ATOM 11350 C C . GLU C 1 480 ? 48.817 37.989 151.029 1.00 17.84 480 GLU B C 1
ATOM 11351 O O . GLU C 1 480 ? 49.863 37.768 150.414 1.00 17.84 480 GLU B O 1
ATOM 11357 N N . ARG C 1 481 ? 47.633 37.559 150.597 1.00 22.22 481 ARG B N 1
ATOM 11358 C CA . ARG C 1 481 ? 47.513 36.797 149.363 1.00 22.22 481 ARG B CA 1
ATOM 11359 C C . ARG C 1 481 ? 47.833 37.624 148.127 1.00 22.22 481 ARG B C 1
ATOM 11360 O O . ARG C 1 481 ? 48.118 37.048 147.078 1.00 22.22 481 ARG B O 1
ATOM 11368 N N . THR C 1 482 ? 47.788 38.952 148.225 1.00 12.55 482 THR B N 1
ATOM 11369 C CA . THR C 1 482 ? 48.318 39.794 147.162 1.00 12.55 482 THR B CA 1
ATOM 11370 C C . THR C 1 482 ? 49.829 39.944 147.300 1.00 12.55 482 THR B C 1
ATOM 11371 O O . THR C 1 482 ? 50.550 39.971 146.299 1.00 12.55 482 THR B O 1
ATOM 11375 N N . SER C 1 483 ? 50.329 39.995 148.535 1.00 11.97 483 SER B N 1
ATOM 11376 C CA . SER C 1 483 ? 51.771 40.049 148.757 1.00 11.97 483 SER B CA 1
ATOM 11377 C C . SER C 1 483 ? 52.440 38.731 148.397 1.00 11.97 483 SER B C 1
ATOM 11378 O O . SER C 1 483 ? 53.557 38.723 147.870 1.00 11.97 483 SER B O 1
ATOM 11381 N N . GLU C 1 484 ? 51.789 37.608 148.703 1.00 17.12 484 GLU B N 1
ATOM 11382 C CA . GLU C 1 484 ? 52.335 36.305 148.344 1.00 17.12 484 GLU B CA 1
ATOM 11383 C C . GLU C 1 484 ? 52.299 36.078 146.843 1.00 17.12 484 GLU B C 1
ATOM 11384 O O . GLU C 1 484 ? 53.200 35.440 146.294 1.00 17.12 484 GLU B O 1
ATOM 11390 N N . TYR C 1 485 ? 51.272 36.588 146.166 1.00 11.68 485 TYR B N 1
ATOM 11391 C CA . TYR C 1 485 ? 51.142 36.363 144.733 1.00 11.68 485 TYR B CA 1
ATOM 11392 C C . TYR C 1 485 ? 52.121 37.218 143.948 1.00 11.68 485 TYR B C 1
ATOM 11393 O O . TYR C 1 485 ? 52.610 36.784 142.902 1.00 11.68 485 TYR B O 1
ATOM 11402 N N . PHE C 1 486 ? 52.418 38.428 144.429 1.00 10.04 486 PHE B N 1
ATOM 11403 C CA . PHE C 1 486 ? 53.454 39.221 143.781 1.00 10.04 486 PHE B CA 1
ATOM 11404 C C . PHE C 1 486 ? 54.846 38.632 143.992 1.00 10.04 486 PHE B C 1
ATOM 11405 O O . PHE C 1 486 ? 55.719 38.851 143.152 1.00 10.04 486 PHE B O 1
ATOM 11413 N N . GLN C 1 487 ? 55.089 37.921 145.102 1.00 13.52 487 GLN B N 1
ATOM 11414 C CA . GLN C 1 487 ? 56.383 37.264 145.304 1.00 13.52 487 GLN B CA 1
ATOM 11415 C C . GLN C 1 487 ? 56.648 36.182 144.271 1.00 13.52 487 GLN B C 1
ATOM 11416 O O . GLN C 1 487 ? 57.605 36.261 143.493 1.00 13.52 487 GLN B O 1
ATOM 11422 N N . ASN C 1 488 ? 55.827 35.138 144.284 1.00 19.51 488 ASN B N 1
ATOM 11423 C CA . ASN C 1 488 ? 56.211 33.860 143.714 1.00 19.51 488 ASN B CA 1
ATOM 11424 C C . ASN C 1 488 ? 56.231 33.870 142.197 1.00 19.51 488 ASN B C 1
ATOM 11425 O O . ASN C 1 488 ? 56.930 33.048 141.596 1.00 19.51 488 ASN B O 1
ATOM 11430 N N . ASP C 1 489 ? 55.508 34.791 141.576 1.00 18.93 489 ASP B N 1
ATOM 11431 C CA . ASP C 1 489 ? 55.531 34.987 140.140 1.00 18.93 489 ASP B CA 1
ATOM 11432 C C . ASP C 1 489 ? 55.658 36.472 139.853 1.00 18.93 489 ASP B C 1
ATOM 11433 O O . ASP C 1 489 ? 55.379 37.311 140.712 1.00 18.93 489 ASP B O 1
ATOM 11438 N N . ASN C 1 490 ? 56.104 36.791 138.646 1.00 14.73 490 ASN B N 1
ATOM 11439 C CA . ASN C 1 490 ? 55.898 38.124 138.114 1.00 14.73 490 ASN B CA 1
ATOM 11440 C C . ASN C 1 490 ? 54.473 38.198 137.599 1.00 14.73 490 ASN B C 1
ATOM 11441 O O . ASN C 1 490 ? 53.902 37.185 137.196 1.00 14.73 490 ASN B O 1
ATOM 11446 N N . VAL C 1 491 ? 53.879 39.382 137.664 1.00 9.16 491 VAL B N 1
ATOM 11447 C CA . VAL C 1 491 ? 52.475 39.579 137.330 1.00 9.16 491 VAL B CA 1
ATOM 11448 C C . VAL C 1 491 ? 52.412 40.523 136.140 1.00 9.16 491 VAL B C 1
ATOM 11449 O O . VAL C 1 491 ? 53.126 41.532 136.107 1.00 9.16 491 VAL B O 1
ATOM 11453 N N . ASN C 1 492 ? 51.579 40.191 135.152 1.00 8.50 492 ASN B N 1
ATOM 11454 C CA . ASN C 1 492 ? 51.509 40.968 133.916 1.00 8.50 492 ASN B CA 1
ATOM 11455 C C . ASN C 1 492 ? 50.733 42.253 134.179 1.00 8.50 492 ASN B C 1
ATOM 11456 O O . ASN C 1 492 ? 49.555 42.393 133.850 1.00 8.50 492 ASN B O 1
ATOM 11461 N N . ILE C 1 493 ? 51.421 43.207 134.794 1.00 8.80 493 ILE B N 1
ATOM 11462 C CA . ILE C 1 493 ? 50.970 44.591 134.856 1.00 8.80 493 ILE B CA 1
ATOM 11463 C C . ILE C 1 493 ? 52.079 45.428 134.234 1.00 8.80 493 ILE B C 1
ATOM 11464 O O . ILE C 1 493 ? 53.136 45.602 134.855 1.00 8.80 493 ILE B O 1
ATOM 11469 N N . PRO C 1 494 ? 51.906 45.920 133.011 1.00 10.47 494 PRO B N 1
ATOM 11470 C CA . PRO C 1 494 ? 52.912 46.789 132.397 1.00 10.47 494 PRO B CA 1
ATOM 11471 C C . PRO C 1 494 ? 52.972 48.132 133.105 1.00 10.47 494 PRO B C 1
ATOM 11472 O O . PRO C 1 494 ? 52.018 48.509 133.801 1.00 10.47 494 PRO B O 1
ATOM 11476 N N . PRO C 1 495 ? 54.081 48.874 132.983 1.00 13.37 495 PRO B N 1
ATOM 11477 C CA . PRO C 1 495 ? 54.264 50.077 133.815 1.00 13.37 495 PRO B CA 1
ATOM 11478 C C . PRO C 1 495 ? 53.324 51.237 133.530 1.00 13.37 495 PRO B C 1
ATOM 11479 O O . PRO C 1 495 ? 53.294 52.182 134.325 1.00 13.37 495 PRO B O 1
ATOM 11483 N N . GLY C 1 496 ? 52.541 51.209 132.460 1.00 12.72 496 GLY B N 1
ATOM 11484 C CA . GLY C 1 496 ? 51.635 52.310 132.227 1.00 12.72 496 GLY B CA 1
ATOM 11485 C C . GLY C 1 496 ? 50.189 52.001 132.538 1.00 12.72 496 GLY B C 1
ATOM 11486 O O . GLY C 1 496 ? 49.304 52.767 132.153 1.00 12.72 496 GLY B O 1
ATOM 11487 N N . SER C 1 497 ? 49.919 50.900 133.235 1.00 10.28 497 SER B N 1
ATOM 11488 C CA . SER C 1 497 ? 48.551 50.426 133.357 1.00 10.28 497 SER B CA 1
ATOM 11489 C C . SER C 1 497 ? 48.219 50.035 134.792 1.00 10.28 497 SER B C 1
ATOM 11490 O O . SER C 1 497 ? 49.054 50.096 135.697 1.00 10.28 497 SER B O 1
ATOM 11493 N N . MET C 1 498 ? 46.964 49.622 134.972 1.00 14.27 498 MET B N 1
ATOM 11494 C CA . MET C 1 498 ? 46.400 49.165 136.233 1.00 14.27 498 MET B CA 1
ATOM 11495 C C . MET C 1 498 ? 45.705 47.838 135.984 1.00 14.27 498 MET B C 1
ATOM 11496 O O . MET C 1 498 ? 45.334 47.527 134.855 1.00 14.27 498 MET B O 1
ATOM 11501 N N . ALA C 1 499 ? 45.517 47.060 137.042 1.00 9.75 499 ALA B N 1
ATOM 11502 C CA . ALA C 1 499 ? 44.711 45.846 136.975 1.00 9.75 499 ALA B CA 1
ATOM 11503 C C . ALA C 1 499 ? 43.415 46.096 137.729 1.00 9.75 499 ALA B C 1
ATOM 11504 O O . ALA C 1 499 ? 43.420 46.198 138.956 1.00 9.75 499 ALA B O 1
ATOM 11506 N N . VAL C 1 500 ? 42.304 46.170 137.007 1.00 10.72 500 VAL B N 1
ATOM 11507 C CA . VAL C 1 500 ? 41.043 46.662 137.548 1.00 10.72 500 VAL B CA 1
ATOM 11508 C C . VAL C 1 500 ? 40.194 45.483 138.009 1.00 10.72 500 VAL B C 1
ATOM 11509 O O . VAL C 1 500 ? 40.081 44.475 137.304 1.00 10.72 500 VAL B O 1
ATOM 11513 N N . PHE C 1 501 ? 39.616 45.600 139.205 1.00 12.74 501 PHE B N 1
ATOM 11514 C CA . PHE C 1 501 ? 38.757 44.579 139.787 1.00 12.74 501 PHE B CA 1
ATOM 11515 C C . PHE C 1 501 ? 37.376 45.137 140.073 1.00 12.74 501 PHE B C 1
ATOM 11516 O O . PHE C 1 501 ? 37.249 46.138 140.777 1.00 12.74 501 PHE B O 1
ATOM 11524 N N . ASN C 1 502 ? 36.344 44.467 139.562 1.00 18.89 502 ASN B N 1
ATOM 11525 C CA . ASN C 1 502 ? 34.988 44.714 140.036 1.00 18.89 502 ASN B CA 1
ATOM 11526 C C . ASN C 1 502 ? 34.871 44.274 141.485 1.00 18.89 502 ASN B C 1
ATOM 11527 O O . ASN C 1 502 ? 35.478 43.283 141.894 1.00 18.89 502 ASN B O 1
ATOM 11532 N N . VAL C 1 503 ? 34.093 45.016 142.265 1.00 22.71 503 VAL B N 1
ATOM 11533 C CA . VAL C 1 503 ? 33.848 44.689 143.665 1.00 22.71 503 VAL B CA 1
ATOM 11534 C C . VAL C 1 503 ? 32.342 44.503 143.816 1.00 22.71 503 VAL B C 1
ATOM 11535 O O . VAL C 1 503 ? 31.600 45.476 143.988 1.00 22.71 503 VAL B O 1
ATOM 11539 N N . GLU C 1 504 ? 31.878 43.259 143.747 1.00 30.68 504 GLU B N 1
ATOM 11540 C CA . GLU C 1 504 ? 30.476 42.933 143.981 1.00 30.68 504 GLU B CA 1
ATOM 11541 C C . GLU C 1 504 ? 30.262 42.747 145.477 1.00 30.68 504 GLU B C 1
ATOM 11542 O O . GLU C 1 504 ? 30.550 41.678 146.026 1.00 30.68 504 GLU B O 1
ATOM 11548 N N . THR C 1 505 ? 29.751 43.783 146.128 1.00 30.43 505 THR B N 1
ATOM 11549 C CA . THR C 1 505 ? 29.434 43.749 147.545 1.00 30.43 505 THR B CA 1
ATOM 11550 C C . THR C 1 505 ? 27.938 43.416 147.660 1.00 30.43 505 THR B C 1
ATOM 11551 O O . THR C 1 505 ? 27.305 43.020 146.678 1.00 30.43 505 THR B O 1
ATOM 11555 N N . ASN C 1 506 ? 27.351 43.535 148.853 1.00 29.85 506 ASN B N 1
ATOM 11556 C CA . ASN C 1 506 ? 25.909 43.358 148.989 1.00 29.85 506 ASN B CA 1
ATOM 11557 C C . ASN C 1 506 ? 25.150 44.532 148.385 1.00 29.85 506 ASN B C 1
ATOM 11558 O O . ASN C 1 506 ? 24.139 44.338 147.700 1.00 29.85 506 ASN B O 1
ATOM 11563 N N . SER C 1 507 ? 25.625 45.755 148.615 1.00 27.75 507 SER B N 1
ATOM 11564 C CA . SER C 1 507 ? 24.936 46.957 148.163 1.00 27.75 507 SER B CA 1
ATOM 11565 C C . SER C 1 507 ? 25.682 47.665 147.040 1.00 27.75 507 SER B C 1
ATOM 11566 O O . SER C 1 507 ? 25.115 47.893 145.968 1.00 27.75 507 SER B O 1
ATOM 11569 N N . ALA C 1 508 ? 26.946 48.016 147.255 1.00 27.15 508 ALA B N 1
ATOM 11570 C CA . ALA C 1 508 ? 27.706 48.800 146.293 1.00 27.15 508 ALA B CA 1
ATOM 11571 C C . ALA C 1 508 ? 28.407 47.906 145.277 1.00 27.15 508 ALA B C 1
ATOM 11572 O O . ALA C 1 508 ? 28.647 46.721 145.517 1.00 27.15 508 ALA B O 1
ATOM 11574 N N . SER C 1 509 ? 28.723 48.493 144.125 1.00 28.56 509 SER B N 1
ATOM 11575 C CA . SER C 1 509 ? 29.497 47.833 143.081 1.00 28.56 509 SER B CA 1
ATOM 11576 C C . SER C 1 509 ? 30.396 48.873 142.435 1.00 28.56 509 SER B C 1
ATOM 11577 O O . SER C 1 509 ? 29.913 49.924 142.000 1.00 28.56 509 SER B O 1
ATOM 11580 N N . PHE C 1 510 ? 31.693 48.584 142.369 1.00 24.29 510 PHE B N 1
ATOM 11581 C CA . PHE C 1 510 ? 32.665 49.568 141.917 1.00 24.29 510 PHE B CA 1
ATOM 11582 C C . PHE C 1 510 ? 33.925 48.859 141.440 1.00 24.29 510 PHE B C 1
ATOM 11583 O O . PHE C 1 510 ? 33.949 47.639 141.255 1.00 24.29 510 PHE B O 1
ATOM 11591 N N . GLN C 1 511 ? 34.981 49.645 141.241 1.00 22.94 511 GLN B N 1
ATOM 11592 C CA . GLN C 1 511 ? 36.218 49.190 140.628 1.00 22.94 511 GLN B CA 1
ATOM 11593 C C . GLN C 1 511 ? 37.409 49.538 141.510 1.00 22.94 511 GLN B C 1
ATOM 11594 O O . GLN C 1 511 ? 37.392 50.557 142.197 1.00 22.94 511 GLN B O 1
ATOM 11600 N N . ILE C 1 512 ? 38.420 48.666 141.512 1.00 17.88 512 ILE B N 1
ATOM 11601 C CA . ILE C 1 512 ? 39.704 48.893 142.178 1.00 17.88 512 ILE B CA 1
ATOM 11602 C C . ILE C 1 512 ? 40.815 48.520 141.211 1.00 17.88 512 ILE B C 1
ATOM 11603 O O . ILE C 1 512 ? 40.838 47.395 140.705 1.00 17.88 512 ILE B O 1
ATOM 11608 N N . GLY C 1 513 ? 41.757 49.432 140.991 1.00 11.60 513 GLY B N 1
ATOM 11609 C CA . GLY C 1 513 ? 42.919 49.165 140.163 1.00 11.60 513 GLY B CA 1
ATOM 11610 C C . GLY C 1 513 ? 44.167 48.963 141.008 1.00 11.60 513 GLY B C 1
ATOM 11611 O O . GLY C 1 513 ? 44.428 49.729 141.933 1.00 11.60 513 GLY B O 1
ATOM 11612 N N . ILE C 1 514 ? 44.924 47.922 140.676 1.00 9.01 514 ILE B N 1
ATOM 11613 C CA . ILE C 1 514 ? 46.211 47.639 141.301 1.00 9.01 514 ILE B CA 1
ATOM 11614 C C . ILE C 1 514 ? 47.302 47.964 140.291 1.00 9.01 514 ILE B C 1
ATOM 11615 O O . ILE C 1 514 ? 47.176 47.639 139.105 1.00 9.01 514 ILE B O 1
ATOM 11620 N N . ARG C 1 515 ? 48.356 48.629 140.748 1.00 13.03 515 ARG B N 1
ATOM 11621 C CA . ARG C 1 515 ? 49.414 49.116 139.877 1.00 13.03 515 ARG B CA 1
ATOM 11622 C C . ARG C 1 515 ? 50.527 48.086 139.735 1.00 13.03 515 ARG B C 1
ATOM 11623 O O . ARG C 1 515 ? 50.431 46.958 140.222 1.00 13.03 515 ARG B O 1
ATOM 11631 N N . GLU C 1 516 ? 51.619 48.474 139.077 1.00 15.69 516 GLU B N 1
ATOM 11632 C CA . GLU C 1 516 ? 52.826 47.664 139.125 1.00 15.69 516 GLU B CA 1
ATOM 11633 C C . GLU C 1 516 ? 53.664 47.950 140.358 1.00 15.69 516 GLU B C 1
ATOM 11634 O O . GLU C 1 516 ? 54.645 47.243 140.597 1.00 15.69 516 GLU B O 1
ATOM 11640 N N . ASP C 1 517 ? 53.328 48.988 141.122 1.00 18.19 517 ASP B N 1
ATOM 11641 C CA . ASP C 1 517 ? 53.942 49.188 142.423 1.00 18.19 517 ASP B CA 1
ATOM 11642 C C . ASP C 1 517 ? 53.276 48.362 143.509 1.00 18.19 517 ASP B C 1
ATOM 11643 O O . ASP C 1 517 ? 53.765 48.354 144.642 1.00 18.19 517 ASP B O 1
ATOM 11648 N N . GLY C 1 518 ? 52.181 47.677 143.193 1.00 11.30 518 GLY B N 1
ATOM 11649 C CA . GLY C 1 518 ? 51.452 46.898 144.159 1.00 11.30 518 GLY B CA 1
ATOM 11650 C C . GLY C 1 518 ? 50.388 47.661 144.904 1.00 11.30 518 GLY B C 1
ATOM 11651 O O . GLY C 1 518 ? 49.698 47.070 145.742 1.00 11.30 518 GLY B O 1
ATOM 11652 N N . TYR C 1 519 ? 50.231 48.948 144.630 1.00 11.98 519 TYR B N 1
ATOM 11653 C CA . TYR C 1 519 ? 49.265 49.748 145.359 1.00 11.98 519 TYR B CA 1
ATOM 11654 C C . TYR C 1 519 ? 47.911 49.777 144.678 1.00 11.98 519 TYR B C 1
ATOM 11655 O O . TYR C 1 519 ? 47.793 49.685 143.456 1.00 11.98 519 TYR B O 1
ATOM 11664 N N . MET C 1 520 ? 46.888 49.925 145.501 1.00 14.96 520 MET B N 1
ATOM 11665 C CA . MET C 1 520 ? 45.499 49.985 145.094 1.00 14.96 520 MET B CA 1
ATOM 11666 C C . MET C 1 520 ? 45.063 51.428 144.937 1.00 14.96 520 MET B C 1
ATOM 11667 O O . MET C 1 520 ? 45.283 52.260 145.816 1.00 14.96 520 MET B O 1
ATOM 11672 N N . VAL C 1 521 ? 44.429 51.717 143.810 1.00 18.16 521 VAL B N 1
ATOM 11673 C CA . VAL C 1 521 ? 44.023 53.069 143.454 1.00 18.16 521 VAL B CA 1
ATOM 11674 C C . VAL C 1 521 ? 42.643 52.981 142.817 1.00 18.16 521 VAL B C 1
ATOM 11675 O O . VAL C 1 521 ? 42.441 52.184 141.898 1.00 18.16 521 VAL B O 1
ATOM 11679 N N . THR C 1 522 ? 41.684 53.765 143.314 1.00 22.35 522 THR B N 1
ATOM 11680 C CA . THR C 1 522 ? 40.343 53.728 142.738 1.00 22.35 522 THR B CA 1
ATOM 11681 C C . THR C 1 522 ? 39.677 55.093 142.809 1.00 22.35 522 THR B C 1
ATOM 11682 O O . THR C 1 522 ? 40.187 56.024 143.428 1.00 22.35 522 THR B O 1
ATOM 11686 N N . GLY C 1 523 ? 38.510 55.197 142.172 1.00 25.35 523 GLY B N 1
ATOM 11687 C CA . GLY C 1 523 ? 37.796 56.455 142.138 1.00 25.35 523 GLY B CA 1
ATOM 11688 C C . GLY C 1 523 ? 36.989 56.725 143.397 1.00 25.35 523 GLY B C 1
ATOM 11689 O O . GLY C 1 523 ? 36.713 55.842 144.205 1.00 25.35 523 GLY B O 1
ATOM 11690 N N . GLY C 1 524 ? 36.617 57.987 143.570 1.00 26.84 524 GLY B N 1
ATOM 11691 C CA . GLY C 1 524 ? 35.768 58.408 144.662 1.00 26.84 524 GLY B CA 1
ATOM 11692 C C . GLY C 1 524 ? 36.378 59.545 145.452 1.00 26.84 524 GLY B C 1
ATOM 11693 O O . GLY C 1 524 ? 37.417 60.102 145.105 1.00 26.84 524 GLY B O 1
ATOM 11694 N N . THR C 1 525 ? 35.707 59.879 146.548 1.00 25.29 525 THR B N 1
ATOM 11695 C CA . THR C 1 525 ? 36.077 60.985 147.417 1.00 25.29 525 THR B CA 1
ATOM 11696 C C . THR C 1 525 ? 37.089 60.507 148.454 1.00 25.29 525 THR B C 1
ATOM 11697 O O . THR C 1 525 ? 36.962 59.409 148.999 1.00 25.29 525 THR B O 1
ATOM 11701 N N . ILE C 1 526 ? 38.110 61.336 148.701 1.00 21.75 526 ILE B N 1
ATOM 11702 C CA . ILE C 1 526 ? 39.158 61.005 149.664 1.00 21.75 526 ILE B CA 1
ATOM 11703 C C . ILE C 1 526 ? 38.565 60.930 151.063 1.00 21.75 526 ILE B C 1
ATOM 11704 O O . ILE C 1 526 ? 38.052 61.923 151.593 1.00 21.75 526 ILE B O 1
ATOM 11709 N N . GLY C 1 527 ? 38.630 59.743 151.665 1.00 19.38 527 GLY B N 1
ATOM 11710 C CA . GLY C 1 527 ? 38.061 59.487 152.972 1.00 19.38 527 GLY B CA 1
ATOM 11711 C C . GLY C 1 527 ? 36.830 58.611 152.957 1.00 19.38 527 GLY B C 1
ATOM 11712 O O . GLY C 1 527 ? 36.218 58.417 154.014 1.00 19.38 527 GLY B O 1
ATOM 11713 N N . THR C 1 528 ? 36.448 58.077 151.802 1.00 26.02 528 THR B N 1
ATOM 11714 C CA . THR C 1 528 ? 35.244 57.261 151.704 1.00 26.02 528 THR B CA 1
ATOM 11715 C C . THR C 1 528 ? 35.489 55.882 152.306 1.00 26.02 528 THR B C 1
ATOM 11716 O O . THR C 1 528 ? 36.389 55.157 151.873 1.00 26.02 528 THR B O 1
ATOM 11720 N N . HIS C 1 529 ? 34.692 55.524 153.307 1.00 31.26 529 HIS B N 1
ATOM 11721 C CA . HIS C 1 529 ? 34.752 54.206 153.920 1.00 31.26 529 HIS B CA 1
ATOM 11722 C C . HIS C 1 529 ? 33.771 53.272 153.232 1.00 31.26 529 HIS B C 1
ATOM 11723 O O . HIS C 1 529 ? 32.646 53.662 152.908 1.00 31.26 529 HIS B O 1
ATOM 11730 N N . VAL C 1 530 ? 34.207 52.039 153.003 1.00 29.29 530 VAL B N 1
ATOM 11731 C CA . VAL C 1 530 ? 33.361 50.982 152.467 1.00 29.29 530 VAL B CA 1
ATOM 11732 C C . VAL C 1 530 ? 33.424 49.816 153.443 1.00 29.29 530 VAL B C 1
ATOM 11733 O O . VAL C 1 530 ? 34.503 49.466 153.931 1.00 29.29 530 VAL B O 1
ATOM 11737 N N . VAL C 1 531 ? 32.269 49.241 153.759 1.00 29.78 531 VAL B N 1
ATOM 11738 C CA . VAL C 1 531 ? 32.186 48.072 154.625 1.00 29.78 531 VAL B CA 1
ATOM 11739 C C . VAL C 1 531 ? 32.140 46.842 153.735 1.00 29.78 531 VAL B C 1
ATOM 11740 O O . VAL C 1 531 ? 31.232 46.699 152.907 1.00 29.78 531 VAL B O 1
ATOM 11744 N N . LEU C 1 532 ? 33.118 45.958 153.898 1.00 28.75 532 LEU B N 1
ATOM 11745 C CA . LEU C 1 532 ? 33.220 44.752 153.088 1.00 28.75 532 LEU B CA 1
ATOM 11746 C C . LEU C 1 532 ? 32.970 43.543 153.979 1.00 28.75 532 LEU B C 1
ATOM 11747 O O . LEU C 1 532 ? 33.792 43.208 154.837 1.00 28.75 532 LEU B O 1
ATOM 11752 N N . ASP C 1 533 ? 31.831 42.895 153.770 1.00 30.15 533 ASP B N 1
ATOM 11753 C CA . ASP C 1 533 ? 31.542 41.636 154.419 1.00 30.15 533 ASP B CA 1
ATOM 11754 C C . ASP C 1 533 ? 32.410 40.540 153.797 1.00 30.15 533 ASP B C 1
ATOM 11755 O O . ASP C 1 533 ? 32.968 40.729 152.716 1.00 30.15 533 ASP B O 1
ATOM 11760 N N . PRO C 1 534 ? 32.551 39.382 154.454 1.00 24.09 534 PRO B N 1
ATOM 11761 C CA . PRO C 1 534 ? 33.242 38.258 153.801 1.00 24.09 534 PRO B CA 1
ATOM 11762 C C . PRO C 1 534 ? 32.538 37.686 152.574 1.00 24.09 534 PRO B C 1
ATOM 11763 O O . PRO C 1 534 ? 33.121 36.831 151.900 1.00 24.09 534 PRO B O 1
ATOM 11767 N N . GLU C 1 535 ? 31.321 38.115 152.251 1.00 30.00 535 GLU B N 1
ATOM 11768 C CA . GLU C 1 535 ? 30.673 37.752 151.001 1.00 30.00 535 GLU B CA 1
ATOM 11769 C C . GLU C 1 535 ? 30.956 38.747 149.881 1.00 30.00 535 GLU B C 1
ATOM 11770 O O . GLU C 1 535 ? 30.287 38.698 148.845 1.00 30.00 535 GLU B O 1
ATOM 11776 N N . THR C 1 536 ? 31.916 39.652 150.074 1.00 25.80 536 THR B N 1
ATOM 11777 C CA . THR C 1 536 ? 32.316 40.583 149.027 1.00 25.80 536 THR B CA 1
ATOM 11778 C C . THR C 1 536 ? 33.030 39.838 147.914 1.00 25.80 536 THR B C 1
ATOM 11779 O O . THR C 1 536 ? 34.086 39.245 148.141 1.00 25.80 536 THR B O 1
ATOM 11783 N N . ARG C 1 537 ? 32.477 39.882 146.712 1.00 31.93 537 ARG B N 1
ATOM 11784 C CA . ARG C 1 537 ? 33.073 39.187 145.586 1.00 31.93 537 ARG B CA 1
ATOM 11785 C C . ARG C 1 537 ? 33.867 40.152 144.718 1.00 31.93 537 ARG B C 1
ATOM 11786 O O . ARG C 1 537 ? 33.348 41.161 144.239 1.00 31.93 537 ARG B O 1
ATOM 11794 N N . PHE C 1 538 ? 35.139 39.828 144.526 1.00 17.10 538 PHE B N 1
ATOM 11795 C CA . PHE C 1 538 ? 36.015 40.567 143.633 1.00 17.10 538 PHE B CA 1
ATOM 11796 C C . PHE C 1 538 ? 36.037 39.852 142.296 1.00 17.10 538 PHE B C 1
ATOM 11797 O O . PHE C 1 538 ? 36.154 38.625 142.246 1.00 17.10 538 PHE B O 1
ATOM 11805 N N . GLN C 1 539 ? 35.922 40.607 141.210 1.00 16.93 539 GLN B N 1
ATOM 11806 C CA . GLN C 1 539 ? 35.928 40.003 139.884 1.00 16.93 539 GLN B CA 1
ATOM 11807 C C . GLN C 1 539 ? 36.826 40.834 138.986 1.00 16.93 539 GLN B C 1
ATOM 11808 O O . GLN C 1 539 ? 36.762 42.065 139.009 1.00 16.93 539 GLN B O 1
ATOM 11814 N N . TYR C 1 540 ? 37.651 40.161 138.194 1.00 14.97 540 TYR B N 1
ATOM 11815 C CA . TYR C 1 540 ? 38.734 40.812 137.472 1.00 14.97 540 TYR B CA 1
ATOM 11816 C C . TYR C 1 540 ? 38.275 41.286 136.099 1.00 14.97 540 TYR B C 1
ATOM 11817 O O . TYR C 1 540 ? 38.023 40.470 135.208 1.00 14.97 540 TYR B O 1
ATOM 11826 N N . VAL C 1 541 ? 38.180 42.606 135.930 1.00 14.52 541 VAL B N 1
ATOM 11827 C CA . VAL C 1 541 ? 38.148 43.233 134.616 1.00 14.52 541 VAL B CA 1
ATOM 11828 C C . VAL C 1 541 ? 39.583 43.219 134.102 1.00 14.52 541 VAL B C 1
ATOM 11829 O O . VAL C 1 541 ? 40.519 43.012 134.866 1.00 14.52 541 VAL B O 1
ATOM 11833 N N . GLY C 1 542 ? 39.787 43.456 132.813 1.00 12.79 542 GLY B N 1
ATOM 11834 C CA . GLY C 1 542 ? 41.143 43.500 132.288 1.00 12.79 542 GLY B CA 1
ATOM 11835 C C . GLY C 1 542 ? 42.028 44.655 132.734 1.00 12.79 542 GLY B C 1
ATOM 11836 O O . GLY C 1 542 ? 41.776 45.312 133.747 1.00 12.79 542 GLY B O 1
ATOM 11837 N N . LEU C 1 543 ? 43.086 44.906 131.968 1.00 11.46 543 LEU B N 1
ATOM 11838 C CA . LEU C 1 543 ? 44.038 45.962 132.283 1.00 11.46 543 LEU B CA 1
ATOM 11839 C C . LEU C 1 543 ? 43.580 47.280 131.674 1.00 11.46 543 LEU B C 1
ATOM 11840 O O . LEU C 1 543 ? 43.248 47.337 130.487 1.00 11.46 543 LEU B O 1
ATOM 11845 N N . LEU C 1 544 ? 43.574 48.336 132.479 1.00 12.82 544 LEU B N 1
ATOM 11846 C CA . LEU C 1 544 ? 43.304 49.701 132.059 1.00 12.82 544 LEU B CA 1
ATOM 11847 C C . LEU C 1 544 ? 44.516 50.582 132.343 1.00 12.82 544 LEU B C 1
ATOM 11848 O O . LEU C 1 544 ? 45.272 50.295 133.271 1.00 12.82 544 LEU B O 1
ATOM 11853 N N . PRO C 1 545 ? 44.740 51.651 131.576 1.00 16.50 545 PRO B N 1
ATOM 11854 C CA . PRO C 1 545 ? 45.892 52.520 131.845 1.00 16.50 545 PRO B CA 1
ATOM 11855 C C . PRO C 1 545 ? 45.741 53.319 133.132 1.00 16.50 545 PRO B C 1
ATOM 11856 O O . PRO C 1 545 ? 44.679 53.362 133.754 1.00 16.50 545 PRO B O 1
ATOM 11860 N N . LEU C 1 546 ? 46.847 53.948 133.537 1.00 15.38 546 LEU B N 1
ATOM 11861 C CA . LEU C 1 546 ? 46.865 54.745 134.760 1.00 15.38 546 LEU B CA 1
ATOM 11862 C C . LEU C 1 546 ? 46.034 56.012 134.648 1.00 15.38 546 LEU B C 1
ATOM 11863 O O . LEU C 1 546 ? 45.608 56.552 135.674 1.00 15.38 546 LEU B O 1
ATOM 11868 N N . THR C 1 547 ? 45.803 56.503 133.435 1.00 19.12 547 THR B N 1
ATOM 11869 C CA . THR C 1 547 ? 45.031 57.718 133.230 1.00 19.12 547 THR B CA 1
ATOM 11870 C C . THR C 1 547 ? 43.531 57.438 133.245 1.00 19.12 547 THR B C 1
ATOM 11871 O O . THR C 1 547 ? 42.732 58.375 133.362 1.00 19.12 547 THR B O 1
ATOM 11875 N N . ALA C 1 548 ? 43.141 56.166 133.188 1.00 17.67 548 ALA B N 1
ATOM 11876 C CA . ALA C 1 548 ? 41.736 55.786 133.155 1.00 17.67 548 ALA B CA 1
ATOM 11877 C C . ALA C 1 548 ? 41.034 56.129 134.461 1.00 17.67 548 ALA B C 1
ATOM 11878 O O . ALA C 1 548 ? 41.611 56.024 135.545 1.00 17.67 548 ALA B O 1
ATOM 11880 N N . ALA C 1 549 ? 39.784 56.559 134.344 1.00 21.98 549 ALA B N 1
ATOM 11881 C CA . ALA C 1 549 ? 38.957 56.907 135.490 1.00 21.98 549 ALA B CA 1
ATOM 11882 C C . ALA C 1 549 ? 38.219 55.661 135.946 1.00 21.98 549 ALA B C 1
ATOM 11883 O O . ALA C 1 549 ? 37.615 54.960 135.129 1.00 21.98 549 ALA B O 1
ATOM 11885 N N . LEU C 1 550 ? 38.270 55.384 137.242 1.00 22.61 550 LEU B N 1
ATOM 11886 C CA . LEU C 1 550 ? 37.607 54.214 137.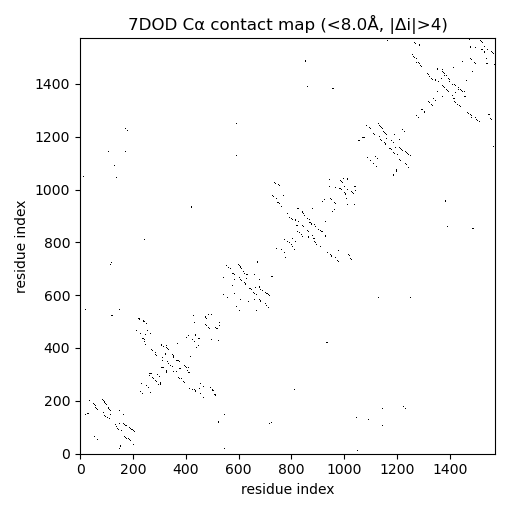791 1.00 22.61 550 LEU B CA 1
ATOM 11887 C C . LEU C 1 550 ? 36.323 54.621 138.490 1.00 22.61 550 LEU B C 1
ATOM 11888 O O . LEU C 1 550 ? 36.308 55.558 139.293 1.00 22.61 550 LEU B O 1
ATOM 11893 N N . ALA C 1 551 ? 35.244 53.911 138.173 1.00 22.96 551 ALA B N 1
ATOM 11894 C CA . ALA C 1 551 ? 33.968 54.120 138.844 1.00 22.96 551 ALA B CA 1
ATOM 11895 C C . ALA C 1 551 ? 34.085 53.624 140.273 1.00 22.96 551 ALA B C 1
ATOM 11896 O O . ALA C 1 551 ? 34.014 52.420 140.524 1.00 22.96 551 ALA B O 1
ATOM 11898 N N . GLY C 1 552 ? 34.285 54.545 141.207 1.00 23.92 552 GLY B N 1
ATOM 11899 C CA . GLY C 1 552 ? 34.447 54.188 142.592 1.00 23.92 552 GLY B CA 1
ATOM 11900 C C . GLY C 1 552 ? 33.123 54.069 143.315 1.00 23.92 552 GLY B C 1
ATOM 11901 O O . GLY C 1 552 ? 32.051 54.102 142.703 1.00 23.92 552 GLY B O 1
ATOM 11902 N N . PRO C 1 553 ? 33.175 53.901 144.635 1.00 25.29 553 PRO B N 1
ATOM 11903 C CA . PRO C 1 553 ? 31.938 53.786 145.412 1.00 25.29 553 PRO B CA 1
ATOM 11904 C C . PRO C 1 553 ? 31.211 55.118 145.495 1.00 25.29 553 PRO B C 1
ATOM 11905 O O . PRO C 1 553 ? 31.817 56.191 145.438 1.00 25.29 553 PRO B O 1
ATOM 11909 N N . ASN C 1 554 ? 29.885 55.016 145.616 1.00 30.28 554 ASN B N 1
ATOM 11910 C CA . ASN C 1 554 ? 28.957 56.141 145.794 1.00 30.28 554 ASN B CA 1
ATOM 11911 C C . ASN C 1 554 ? 29.040 57.196 144.686 1.00 30.28 554 ASN B C 1
ATOM 11912 O O . ASN C 1 554 ? 29.431 56.900 143.556 1.00 30.28 554 ASN B O 1
#

Sequence (1573 aa):
DPPGATGPTTSHVVVSNPEQPNGPAQRLEMAVATGAIQSNVPEAIRNCFAVYRTFAWNDRMPAGTFLGSVSLHPNINPYTSHLSGMWAGWGGSFESRVSISGSGVFAGRVVASVIPPGVDPSSIRDPGVLPHAFVDARITEPVSFMIPDVRNTDYHRMDGNEPTCSLGLWVYQPLINPFSTSAVSTCWVSIETKPGGDFDFCLLKPPGQRMENGVSPEGLLPRRLGYARGNRVGGLVVGLVLVADHHQVNRHFNANSITYGWSTAPVNPMAAEIVVKHDYTNNRNAWLSIGAKNKGPLFPGLPNHFPDSCASTLVGAMDTGRHMPATGVCGPAIGFQDNGDVFENETPAVMFATFNPLTGNPIALYDSINPASLAVMCTKSNSNFDSSGFANDKNVVVQMSWEMYTNSQQIQGRVTPMQGTNFVFTSSGANTLALWEERLLSYDGHQAILYSSQMERTSEYFQNDNVNIPPGSMAVFNVETNSASFQIGIREDGYMVTGGTIGTHVVLDPETRFQYVGLLPLTAALAGPNPEQPNGPAQRLEMAVATGAIQSNVPEAIRNCFAVYRTFAWNDRMPAGTFLGSVSLHPNINPYTSHLSGMWAGWGGSFESRVSISGSGVFAGRVVASVIPPGVDPSSIRDPGVLPHAFVDARITEPVSFMIPDVRNTDYHRMDGNEPTCSLGLWVYQPLINPFSTSAVSTCWVSIETKPGGDFDFCLLKPPGQRMENGVSPEGLLPRRLGYARGNRVGGLVVGLVLVADHHQVNRHFNANSITYGWSTAPVNPMAAEIVVKHDYTNNRNAWLSIGAKNKGPLFPGLPNHFPDSCASTLVGAMDTGRHMPATGVCGPAIGFQDNGDVFENETPAVMFATFNPLTGNPIALYDSINPASLAVMCTKSNSNFDSSGFANDKNVVVQMSWEMYTNSQQIQGRVTPMQGTNFVFTSSGANTLALWEERLLSYDGHQAILYSSQMERTSEYFQNDNVNIPPGSMAVFNVETNSASFQIGIREDGYMVTGGTIGTHVVLDPETRFQYVGLLPLTAALAGPNDPPGATGPTTSHVVVSNPEQPNGPAQRLEMAVATGAIQSNVPEAIRNCFAVYRTFAWNDRMPAGTFLGSVSLHPNINPYTSHLSGMWAGWGGSFESRVSISGSGVFAGRVVASVIPPGVDPSSIRDPGVLPHAFVDARITEPVSFMIPDVRNTDYHRMDGNEPTCSLGLWVYQPLINPFSTSAVSTCWVSIETKPGGDFDFCLLKPPGQRMENGVSPEGLLPRRLGYARGNRVGGLVVGLVLVADHHQVNRHFNANSITYGWSTAPVNPMAAEIVVKHDYTNNRNAWLSIGAKNKGPLFPGLPNHFPDSCASTLVGAMDTGRHMPATGVCGPAIGFQDNGDVFENETPAVMFATFNPLTGNPIALYDSINPASLAVMCTKSNSNFDSSGFANDKNVVVQMSWEMYTNSQQIQGRVTPMQGTNFVFTSSGANTLALWEERLLSYDGHQAILYSSQMERTSEYFQNDNVNIPPGSMAVFNVETNSASFQIGIREDGYMVTGGTIGTHVVLDPETRFQYVGLLPLTAALAGPN

Radius of gyration: 35.94 Å; Cα contacts (8 Å, |Δi|>4): 4374; chains: 3; bounding box: 89×82×98 Å

Nearest PDB structures (foldseek):
  7dod-assembly1_C  TM=9.595E-01  e=9.478E-103  Sapovirus Hu/GI.6/Nichinan/FP05284/2005/JPN
  6gsi-assembly1_A  TM=7.986E-01  e=1.245E-35  Feline calicivirus strain F9
  9jjj-assembly1_B  TM=7.432E-01  e=4.720E-36  Rabbit hemorrhagic disease virus 2
  4pb6-assembly1_A  TM=7.420E-01  e=8.671E-35  Feline calicivirus
  3m8l-assembly1_B  TM=7.736E-01  e=1.430E-33  Feline calicivirus

Solvent-accessible surface area: 61407 Å² total; per-residue (Å²): 136,86,127,81,55,65,23,87,66,43,39,66,62,3,77,7,36,71,31,87,17,66,16,93,21,5,46,120,36,2,25,131,47,29,50,8,136,149,72,40,11,70,127,79,18,40,66,53,24,18,117,38,37,81,32,42,0,37,44,177,41,91,56,37,35,66,22,6,30,0,45,1,60,1,42,4,2,75,130,0,40,150,36,16,31,74,28,18,0,5,1,2,17,0,11,0,23,1,50,12,81,20,54,56,46,24,1,2,11,0,1,0,0,15,0,12,3,3,9,9,9,37,16,10,209,82,15,5,9,2,6,2,0,1,1,6,0,53,13,107,70,11,0,0,1,60,0,18,3,7,6,17,44,56,58,9,104,37,4,25,55,83,34,18,2,8,0,0,0,2,1,21,0,14,2,30,38,2,108,64,86,111,64,60,19,55,0,120,0,36,0,35,0,17,1,4,67,31,2,2,0,10,62,129,28,82,106,74,96,139,43,145,56,7,30,60,5,86,36,1,11,27,165,115,8,13,186,13,123,0,0,0,12,17,9,76,5,26,0,2,2,4,34,17,26,1,74,0,12,1,0,10,6,23,2,86,41,88,23,99,2,4,0,37,0,55,28,75,60,0,58,7,32,6,76,66,49,53,91,104,77,143,90,54,2,0,30,1,20,5,10,21,154,115,156,11,72,72,81,84,11,6,1,39,6,0,0,0,0,0,0,0,66,90,3,6,70,34,61,133,46,112,50,3,0,2,0,0,0,0,0,47,1,66,0,41,65,131,128,44,76,68,36,138,113,87,66,28,37,0,0,0,0,0,4,46,73,163,34,74,141,78,25,38,22,53,93,9,2,34,64,76,4,2,0,0,1,1,25,149,41,107,32,54,11,34,98,73,5,2,29,82,125,43,20,0,32,0,92,18,29,61,0,5,12,46,55,118,90,34,0,58,20,95,7,1,36,22,89,87,34,38,62,34,25,19,20,40,42,82,10,10,0,0,0,2,10,0,109,9,124,33,69,70,88,135,75,0,30,0,25,0,0,2,2,6,172,4,0,47,62,0,51,111,39,64,5,15,7,27,93,48,10,0,0,0,2,27,0,97,29,119,114,32,78,5,44,0,0,2,22,42,49,1,0,4,3,1,8,46,104,84,42,20,116,13,108,7,62,56,117,1,148,3,70,36,32,12,63,40,14,51,28,0,55,8,63,18,14,174,162,160,138,43,96,16,102,37,24,42,120,68,1,16,31,0,0,8,5,142,101,67,10,8,9,95,40,0,40,112,48,41,15,90,25,2,50,5,21,0,36,40,165,18,94,62,52,30,33,14,4,10,1,45,2,50,0,41,2,0,52,19,0,41,38,2,16,21,0,0,0,0,4,1,3,19,0,34,0,83,0,38,20,71,35,49,60,67,23,34,5,71,0,1,0,0,25,1,67,40,67,70,36,13,35,63,27,224,95,20,31,127,36,70,78,20,78,0,18,3,144,59,131,136,58,30,71,18,96,0,18,2,64,30,164,26,11,3,3,38,22,9,13,70,50,92,19,4,9,0,0,0,5,0,96,80,54,0,103,39,81,135,127,71,125,66,63,15,51,0,98,0,25,0,35,1,37,1,12,58,35,1,2,0,0,10,10,9,6,37,70,23,58,12,38,60,6,31,58,7,74,36,1,11,27,174,114,4,12,165,4,110,0,0,1,8,17,10,83,4,15,0,1,1,4,30,53,68,0,67,0,11,0,0,11,9,18,2,74,14,26,11,62,2,4,0,40,0,51,19,74,54,0,68,4,27,8,80,65,53,55,82,99,71,140,103,46,2,1,36,5,19,5,10,20,168,118,148,11,66,55,47,70,10,5,3,37,3,0,0,1,0,0,0,0,68,101,5,5,71,30,67,139,41,126,57,5,0,3,0,0,0,3,0,6,5,12,0,37,58,121,92,22,40,0,34,21,42,39,1,16,2,2,0,0,0,0,4,42,71,167,37,71,144,82,35,36,21,56,93,10,2,35,66,69,1,1,4,2,3,1,4,54,74,100,29,52,17,38,93,74,3,2,23,77,122,36,18,2,21,0,58,16,16,2,0,6,16,54,56,119,86,57,0,41,24,100,9,2,43,19,74,63,32,100,25,90,27,78,28,96,41,78,19,14,0,0,0,1,3,0,119,17,74,5,48,50,37,147,78,0,22,0,18,0,0,1,1,6,147,3,0,50,55,0,42,111,41,22,5,16,10,32,104,40,16,5,0,0,2,14,0,86,32,115,113,33,43,4,18,0,0,1,30,49,49,0,0,2,5,1,9,40,103,116,40,16,110,18,107,10,66,60,116,1,138,7,58,26,4,16,60,14,44,75,100,3,58,23,44,14,18,144,122,14,119,13,6,12,3,14,63,36,36,92,64,58,86,10,47,115,142,96,39,98,18,97,39,27,39,125,85,0,20,134,51,28,50,7,139,110,54,18,5,7,75,15,3,40,61,11,2,2,39,35,22,70,30,45,0,36,47,172,39,93,62,39,32,65,23,7,22,0,49,2,65,0,46,2,1,33,7,0,42,46,2,19,21,0,3,17,0,4,0,0,18,1,13,0,2,2,3,4,4,2,0,50,46,2,23,6,89,0,2,0,0,15,1,61,42,61,70,25,14,30,60,34,228,95,26,33,121,49,62,63,11,88,4,38,0,121,46,60,101,3,16,0,2,58,0,16,4,65,29,158,54,64,45,12,147,28,18,31,67,98,82,22,2,7,0,0,1,5,1,88,77,54,1,101,30,79,76,106,71,103,62,60,17,36,0,71,0,1,0,2,0,17,1,10,65,20,0,0,0,11,68,53,20,71,37,73,90,85,39,144,68,6,26,55,5,90,38,1,9,20,173,116,4,14,186,8,122,0,0,2,13,20,10,75,3,22,0,1,3,4,33,51,68,0,66,0,14,2,1,12,10,19,2,88,47,88,28,102,2,5,0,50,0,48,29,70,61,0,60,6,37,7,78,68,49,49,88,94,83,134,106,61,3,0,35,3,17,4,9,24,151,117,147,6,75,72,87,77,10,5,2,34,5,0,1,1,0,0,0,0,71,110,0,3,66,37,66,139,43,112,60,5,1,2,0,0,0,1,0,4,2,18,2,41,65,122,104,16,47,1,36,21,46,37,5,10,1,1,0,0,0,0,6,40,72,171,40,72,147,87,34,37,20,50,92,11,2,34,70,67,2,1,2,1,2,2,2,47,70,93,38,48,10,44,93,73,3,2,24,80,118,38,10,2,18,0,75,15,14,1,0,5,13,54,59,119,92,44,0,58,22,93,8,3,43,19,92,93,28,136,72,94,25,76,24,121,36,68,14,12,0,0,0,1,9,0,94,12,70,5,39,46,42,137,77,0,26,0,20,0,0,1,1,6,149,3,0,54,58,0,49,117,57,50,4,17,8,36,100,47,13,1,0,0,3,28,0,78,27,108,113,33,85,5,36,0,0,1,29,48,53,0,0,2,3,0,2,43,104,108,44,24,115,13,110,8,61,60,111,1,144,4,52,27,27,27,55,31,49,70,123,0,50,8,66,17,10,175

Foldseek 3Di:
DPLQDDDFQDADEDELDPDFDDLVVLLVLQCVVFVCPDFDDDVVQQRGWDWQDKWKAKLPDAFFAWGDKAFDDLVSDVRSVVSCQFFFWKFWKKKKWKDKAAAQQKWFKKWKAKAAFPDFQQPDRDRVVGRTDIDINHDRDIHMYIRGFDDPHSTATPLHPGTGMMIIITTHHGMDGPPDDPDMDMMMMIMIMGRHDSIHGGGGDHGPDADDQWDACQQLADQFQAQFAFQFARFGFWWKAFAFKFDFQGLFAFLQLDGDDQAHLPADWWKWAFADWACQDLQAHTKTWTFDCLPGPRGGLDTYNQGQQAAAPQFFWPDRPLSYTAKFFKWWKWKAAPVGRIPPDDTFIKGKFFWDPPCPPPITGHQADDSRGTMIGGSHRHDTDDDPRNDNRIMMTTHRAAIGHNDPTHCARPGGHHPPDDDMDGADPLKTWMFTWGFHHYPDPDTHTHTHFGISSSSVSSNPINYSADQFWWWKKWKDAPPDIWIWTQHSSRTIMAGDDRGDIDTHDSRIGIGTNGIDGSPRNTGHTD/DDADDQVVLLVLQCVVFVCVDFDDDVVLQVDWDWQDKWKAKLPDAAFAWGAKAFDALNSAVSSVQSCLFFFWKFWKKKKWKAKDDDLQKWFWKKKAKAAWPDALQVDRCSVVGRIDIHTNNDDDIGMDIHHFDDPHSIAGNLDPGTGIMIIMTGRHGIDHPDPDPDMGMMMMIMIMGGHDSIHGGGGDPRNDADDQWAACFQLADQFQAQFAFQQAGFGFFFKFFAFKFFDQGLFAFLQQDGPDQAHLPDDWWKWAFADFFQQDLQAGGKTWTFDPLPGPRGRLDTYDAGQQFAAVQQAWDDSPQRDGAWGWKWWKWKAAPVGRTDDDDTFIKGWFFWDPVCCPPITGHQADDSRRGMIGGRHRHDTDDDPRNDNRMIITTHTAETGHNDPTACARPGRHHPPDDDMDGADPLKTFMFTWGFHDYPDPDTHTHTGFGTSSSSNSSNPMNYSAPQFKWKKKWKDAPPDIWIWTAHSSRIIIAGDDHTDDDTGDSRIGMGTRGIHGSPRHIRHTD/DPQQDDDFQDADEDEQAPDFPPQVVLLVLQCVVFVPPDFPDDVVQQGGWDFADKFKAKLPDAFFAWGDKAFDDLVRAVVSVQVCLFFFWKFGKKKKWKDKQAAQQKWFKKKKAKAAWPDFPQPDPDRPPGRTDIDINHDRDIHMYIRHFDDPDSIGGNQDPGTGIMTIMTTHHGMDHPVDDPDMDMMMMIMIMGRHDSIHGGGGDPGPDADDQWAACFQLADQFQAQFAAQQAGFGFWFKAFAFKFAFQGLFAFLQQDGDDQEHQPADWWKWAFAAWFQQDQQAHGKTWTFDPLPGPRGRLDTYRAGQQAAAVVQFFADSPLRYTFWFWWWWKWKAAPVGRTDDDDIFTKGWFFWDPVCVVPIGGHQADDSRGTMIGGRHRHDTDDDVRRHNRIIMTTRTAETGHNDPGHCARPGGHHPVDDDMDGADPLKTWMWTWGFHHYPDPDTHTHTHFGTSSSSVSSNPMNYSADQFKWWKKWKAAPPWIWIWTAHSSRGIMAHDDRTDTDGHDSRIGIGTDGIGGSVRRIGHTD

Secondary structure (DSSP, 8-state):
-----HHHHHHHHHHHT---S--S-TTTTT--EEEEEEEE-SS--TT-EEEEEESSGGGSHHHHHHGGGBSEEE--EEEEEEEE--TT-B--EEEEEE-TT--GGG-S-TTTSSEEE--TT--SPEEEEE----SSSSEESS------EEEEEESS--B--SS--SPP-EEEEEEEEE-SS-EE--B--TT---TT-B-GGGGS-SB-SS-BBSSS-PEEEEEEEESEE---TT---TTS--SSS--SS---EEEE-S-B----SSS--EEE---SS--SSSTTSPSS--TTSB-TTT----SSSSS-SSBEEEEEEEE-TTS-B--SB--EEEEEEB-TT------B-SSB-TT-EEEEESSSS----SSTT-TT-EEEE---EEB-SSS---SS----BTT----EE--SS-EEEEEEEEBEESSSS-B--EESSBHHHHHHHHHS-B---TTEEEEEEEE-SS-EEEEEE-SSS-EEE-S-TT------TT-EEEEEEEEETTPPP----/--TTEE-TT---BPPS-S----HHHHHHHHHHHH---S--S-TTTTTS-EEEEEEEE-TT--TT-EEEEEESSGGGSHHHHHHTTSBSEEEEEEEEEEEE---TT-EEEEEEEEE-TTS-GGG-SSTTSSSEEEEETT--S-EEEEE----SSSSEESS------EEEEEEEEEEE-SS--SS---EEEEEEEEEEEEEEE--B--TT--BTTBB-GGGGS-SB-SS-BBSSS-PBP-EEEE-SEE---TT-B-TTS-BSSSS-SS---EEEEEEEEE---SSS--EEEE--SS--SSSBTBPTT--SSSB-TTT--B-SSSSSBSSB-EEEEE---SSS----S--BEEEEEEB-TTT-----B-SSB-TT-EEEEESSSS----TTTT-TT-EEEE---EEB-SSS---SS----BTT----EE--SS-EEEEEE--BEESSSS-B--EESSBHHHHHHHHHS-B---TTEEEEEEEE-SS-EEEEEE-SSS-EEE-S-TT--EE--TTPEEEEEEEEETTPPP----/--TT---TT---B----S----HHHHHHHHHHHH---S--S-HHHHHS-EEEEEEEE-SS--TT-EEEEEE-SGGGSHHHHHHGGGBSEEE--EEEEEEEE--TT-EEEEEEEEE-TT--GGG-S-TTTSSEEEEETT--S-EEEEE----SSSSEESS------EEEEEEEEEEE-SS--SSPP-EEEEEEEEE-SS-EE--BPPTT--BTTBB-GGGGS-SB-SS-BBSSS-PBP-EEEEESEE---TT-B-TTS-BSSS--SS--PEEEEEEEEE---SSS--EEEE--SS--SSSTTSPTT--SSSB-TTT---BTTTTB-SSEEEEEEEEE-TT--B--S---EEEEEEB-TT------B-SSB-TTSEEEEESSTT----TTTT-TT-EEEE---EEE-SSS---SS----BTT----EE--SSSEEEEEE--BEESSSSPB--EESSBHHHHHHHHHS-B---TTEEEEEEEE-SS-EEEEEE-SSS-EEE-S-TT-EEE--TT-EEEEEEEEETTSPP----

CATH classification: 2.60.120.20